Protein 7B9F (pdb70)

Foldseek 3Di:
DWDDDVDDDIAAWDDDLWIKWKKWKDPDDDPPLCVLCDPDQFHWFKWKWKWKCAVPITIMIMTIGRCVVRVVVQVVDPHPVVVVVVSQVVSQVVVDDDPMHMDIDDNVVVVVVVCVVPVVADDWDDPDPPVVVVVPPDDANMKMWMKMWGDDPNRIDITIDMDGD/DDWAWEWEDDPNDIHIDIHDQFDFQLVVLVVVLVVQQVVCVVVVHDHDDADDDFAKFWAFPVGHTDDRGGGCVVVPNHHHGYIYIDTDDDPDDDDDDDPDPVVVVVVVCVVPDDDDDVLVVLVVVLQVVLVVLLVVLVVLVVCVQVDQDLVSLVVLVVVLVVLLVVLVVCCVPVVPDPSNVSSVSSNVSSLSSVLQSQLSPPHDHDDLSSQLSSLVSSLVVLVVCCQAPVDLNLQSLLSNLLSVLRNVVSCCVVVHVDDPLVSLVVLVVVLVVVLVVQLVVLLVVLPPPRDDDDDDVLVVVCVVDPVDDPVVVNSVVRSVVSSVSSSLSSLLNSLVSNQVSLLVNQDPPDPPNVPSVVVLVVVLVVLLVCLVPDDDDSSSVSSNVSSLSNLVSNLCNCVPPDPDVVSVVVSVVCNPVVVVVVVVD/DFDADFAEAEQAAFAFADDDDDDCCVPVVVVVVVVNVVVLVVVVVVLVVRLVSVQVVQCVVAPALLPCLVQDDQFAPADFDCDDSVQPRFKYFFFWFKDFTRYHHHYHPPHDDPNGGDPPSVVVVVVCCVPSRIDGGGTFMDGQQADLEAEEADDDQLLLQSVLSRVSRCLGHRDLFAEAEAEEAQCCVLVPLQVLGPSQFDQPDADPVGGDGRYHDHPVRDPPCVQQPADFADGDLGDGHQYEYEYANPDPCVCVSQPVRHGYRYYYYHYPDDPVPPPDQQRYFYADDPQAWTWGFDAHPRSRHGDDDDIDTRHRGSGHDSVSSSSSSNSNSVDDD/DDWAWEWEQDPNDTDIDIGRQWAFQQVPVPVVLVVQQVVCVVVPHDHDDDDDDFDWFKAAPVGQTDDRRGGCVVVPHHHHGYIYTDGDRDNDDDDPDDDDDDVVCVVVVCVVPDDDDVVVVLLVVLLVVLVVLLVVLVVLLVCCLVPVDPPSQVVLVVQLVVLLVVLVVCVVCPPDDPCNVSSVSSNLSSLSSVLSNQQSVAGDNGSVLNSLSSLVSLLVSLVVCCVPPVDQLQVSLLSNLQSVLVNVLSVCCVPVVDDVLLSLLVSLVVLLVVLVCLLVVLCVVLPPDDDDDDDDDPDDDDPPLADWDFAQDPVPPPPHTDTDDHPCVVVVVSVVSSVSNSLSSLLNSLVSNLVSLLPQADDPPDPSVLSVLLLVLVLLQLLLVLVVDDDDSSSVSSNVSSVSSLLSNLVRQVVRDPDVVSVVVSVVCVVVVVVVVVVCVVPVVPDDDDVVVVVVSVCSNVVSSPPNVVSSCVSVVVVVVVVPD/DDDDDDDDPVVVVVVVVVVQQVVCCVPPVDRDPPDDVVVVVVVVVVVVVVVVVVVVVVVPPDD

Solvent-accessible surface area: 70104 Å² total; per-residue (Å²): 73,89,25,148,41,78,24,116,49,47,0,0,1,80,87,189,173,17,8,60,2,2,0,34,18,104,176,136,64,91,142,63,17,17,74,53,1,81,17,26,24,6,99,3,36,5,2,7,44,24,10,14,3,70,166,83,85,72,10,13,8,19,2,77,4,38,14,48,157,5,24,43,5,0,2,3,5,46,2,1,1,3,1,0,1,2,2,0,6,9,5,2,45,63,20,70,33,151,178,42,71,11,106,7,5,36,26,77,44,4,78,82,26,52,59,61,33,113,79,111,197,76,66,99,138,124,141,36,78,131,29,48,90,158,31,81,143,73,140,24,126,18,6,10,6,19,22,71,7,103,33,112,164,67,33,52,115,56,66,13,106,5,80,33,95,143,130,52,10,55,0,0,2,0,4,34,56,1,1,5,13,3,55,0,26,7,72,9,50,3,6,20,0,8,26,18,0,25,74,10,2,39,62,46,0,155,128,45,71,43,79,53,32,118,38,147,72,72,1,56,27,19,0,0,40,23,69,24,70,64,10,84,25,80,60,3,1,64,110,31,106,7,136,92,24,55,40,0,52,6,51,37,57,102,36,114,19,108,9,17,82,8,41,19,16,20,0,18,6,0,5,54,28,2,52,172,153,40,42,66,62,57,62,81,24,23,36,30,40,10,0,68,41,5,11,62,3,1,73,68,2,2,69,14,3,22,79,7,17,150,92,80,112,42,175,90,5,6,51,69,1,45,73,14,1,80,105,18,34,67,71,0,78,134,28,18,73,188,26,99,120,60,66,39,38,89,6,0,7,27,8,20,40,3,0,12,45,0,55,10,34,4,61,12,11,78,10,120,37,104,60,34,18,53,10,39,32,73,8,97,18,40,22,5,89,18,0,85,90,12,4,145,144,20,3,41,93,10,15,61,3,6,10,41,42,19,49,6,62,18,30,35,46,34,5,91,13,105,92,122,94,157,35,64,59,87,66,26,44,39,77,29,8,103,61,4,42,125,49,4,104,34,0,33,57,56,0,127,167,32,2,44,44,207,7,60,97,57,41,57,44,15,0,89,118,6,61,114,44,48,152,72,111,27,75,50,8,11,126,78,16,3,18,79,15,17,31,15,86,30,6,20,30,5,9,0,62,0,4,4,63,15,1,25,83,0,0,26,29,20,0,37,17,137,47,76,188,93,164,91,18,63,90,51,3,57,143,11,32,37,46,1,77,123,52,12,203,65,27,107,26,85,141,10,8,23,23,1,41,30,10,1,35,85,1,33,14,22,9,10,48,81,31,3,97,68,29,56,37,58,70,60,8,44,57,8,5,24,81,8,8,106,69,11,36,55,48,40,119,114,99,50,118,35,130,98,39,112,42,109,16,16,56,5,25,60,33,101,64,117,152,77,189,165,105,134,106,115,20,18,53,70,0,9,117,7,1,59,97,2,16,109,32,6,92,36,7,27,89,3,5,68,31,3,12,50,22,36,2,115,37,9,21,13,12,41,10,3,16,28,9,97,78,51,30,43,68,15,80,79,77,78,103,42,95,29,134,27,5,8,6,2,6,2,0,10,0,17,14,96,10,26,5,69,45,17,117,3,139,124,57,23,83,73,128,51,35,0,14,2,0,6,29,11,1,29,39,0,29,57,23,10,42,23,7,1,6,0,2,39,21,10,8,3,16,16,14,8,14,5,0,0,31,42,103,76,87,21,3,1,3,1,0,2,1,2,0,0,6,2,0,16,17,1,6,39,103,28,3,26,0,1,0,0,0,74,52,57,114,63,3,80,3,0,65,16,4,40,1,1,14,13,82,142,150,156,44,81,38,12,61,8,94,5,42,26,73,27,9,188,79,28,64,7,107,113,10,55,128,100,73,26,33,64,66,77,140,37,64,82,49,6,25,0,1,0,1,5,26,111,35,103,71,6,80,185,61,8,57,96,94,5,12,56,8,1,0,2,3,5,0,52,34,12,127,70,6,43,68,13,94,49,36,7,6,107,16,73,59,101,18,0,16,0,58,8,13,33,51,28,43,86,67,53,92,56,115,50,133,93,66,70,25,18,0,2,2,13,34,7,55,65,42,35,0,39,21,8,0,3,32,1,13,41,80,154,169,182,112,33,5,22,0,0,0,13,5,27,80,39,57,11,40,12,63,17,57,0,114,18,47,10,66,87,62,24,85,72,8,40,129,81,0,24,63,106,0,149,121,81,67,56,81,60,32,143,54,156,76,173,33,134,52,24,6,0,48,6,11,12,34,19,15,137,52,84,55,2,4,42,118,37,109,6,78,53,8,19,8,1,16,8,63,42,31,79,42,70,72,93,101,54,86,6,22,6,47,0,20,22,59,2,6,10,25,5,32,125,106,52,37,76,70,72,95,74,30,46,61,32,38,13,0,60,33,7,10,65,4,2,68,64,5,1,64,16,5,26,87,7,14,139,96,76,107,36,197,103,3,7,62,72,0,39,92,17,1,90,67,9,30,79,75,0,84,109,25,27,59,100,72,151,13,109,99,40,89,133,5,0,7,53,4,19,49,1,0,8,37,2,47,10,30,5,69,15,7,86,14,101,21,83,42,8,42,34,95,30,17,60,5,88,22,37,28,8,80,19,0,103,89,18,32,197,158,41,26,79,91,7,21,74,6,7,10,48,28,20,47,4,57,18,29,22,60,24,9,97,27,86,65,112,123,140,33,58,57,72,36,17,55,11,55,18,7,28,55,3,6,86,56,7,37,28,0,15,44,58,0,20,138,66,0,21,5,141,17,46,93,40,55,86,97,93,76,135,52,58,88,112,45,86,28,71,20,30,33,60,92,44,157,62,58,56,65,49,53,13,76,9,10,20,1,96,35,112,55,23,88,111,74,0,37,70,0,42,33,12,1,31,2,8,0,60,0,4,3,66,20,4,31,82,8,2,40,30,9,49,55,61,121,73,43,108,101,141,34,11,62,76,8,0,48,51,2,39,10,2,3,67,31,6,18,118,22,10,37,2,67,144,4,10,28,23,1,33,25,8,0,25,75,0,28,13,23,6,9,45,79,26,2,81,87,18,52,42,81,69,34,8,32,60,6,5,43,50,8,19,113,48,14,34,53,36,20,76,50,21,39,81,76,68,118,57,168,76,58,101,133,95,146,110,85,54,38,116,72,2,16,95,10,0,59,47,2,16,22,19,0,30,89,27,30,59,53,2,56,26,45,66,174,250,128,203,66,192,66,165,70,71,188,33,21,73,27,0,93,87,1,7,20,43,1,1,24,17,0,5,12,75,20,128,21,116,15,140,87,40,28,37,73,146,12,56,84,9,10,84,43,1,72,61,42,7,33,100,75,36,119,43,20,100,130,236,78

Nearest PDB structures (foldseek):
  7b9f-assembly1_X  TM=1.002E+00  e=2.664E-59  Mycobacterium xenopi RIVM700367
  7b9s-assembly1_S  TM=1.001E+00  e=2.031E-55  Mycobacterium xenopi RIVM700367
  7npv-assembly1_D4  TM=9.633E-01  e=4.329E-39  Mycobacterium tuberculosis H37Rv
  7b7j-assembly1_A  TM=9.749E-01  e=2.048E-11  Mycobacterium xenopi
  7npt-assembly1_D7  TM=7.820E-01  e=3.251E-10  Mycobacterium tuberculosis H37Rv

B-factor: mean 128.06, std 29.56, range [73.56, 207.78]

Structure (mmCIF, N/CA/C/O backbone):
data_7B9F
#
_entry.id   7B9F
#
_cell.length_a   1.00
_cell.length_b   1.00
_cell.length_c   1.00
_cell.angle_alpha   90.00
_cell.angle_beta   90.00
_cell.angle_gamma   90.00
#
_symmetry.space_group_name_H-M   'P 1'
#
loop_
_entity.id
_entity.type
_entity.pdbx_description
1 polymer EccE5
2 polymer EccD5
3 polymer EccC5
4 polymer EccB5
#
loop_
_atom_site.group_PDB
_atom_site.id
_atom_site.type_symbol
_atom_site.label_atom_id
_atom_site.label_alt_id
_atom_site.label_comp_id
_atom_site.label_asym_id
_atom_site.label_entity_id
_atom_site.label_seq_id
_atom_site.pdbx_PDB_ins_code
_atom_site.Cartn_x
_atom_site.Cartn_y
_atom_site.Cartn_z
_atom_site.occupancy
_atom_site.B_iso_or_equiv
_atom_site.auth_seq_id
_atom_site.auth_comp_id
_atom_site.auth_asym_id
_atom_site.auth_atom_id
_atom_site.pdbx_PDB_model_num
ATOM 1 N N . ASP A 1 95 ? 316.35800 187.49300 302.10500 1.000 132.34694 95 ASP E N 1
ATOM 2 C CA . ASP A 1 95 ? 316.09500 188.90200 302.35100 1.000 132.34694 95 ASP E CA 1
ATOM 3 C C . ASP A 1 95 ? 315.14700 188.88600 303.54500 1.000 132.34694 95 ASP E C 1
ATOM 4 O O . ASP A 1 95 ? 314.36100 187.96100 303.70500 1.000 132.34694 95 ASP E O 1
ATOM 9 N N . HIS A 1 96 ? 315.22200 189.92400 304.37300 1.000 136.65443 96 HIS E N 1
ATOM 10 C CA . HIS A 1 96 ? 314.48800 189.98700 305.62600 1.000 136.65443 96 HIS E CA 1
ATOM 11 C C . HIS A 1 96 ? 313.79100 191.33100 305.75000 1.000 136.65443 96 HIS E C 1
ATOM 12 O O . HIS A 1 96 ? 314.21200 192.32200 305.15000 1.000 136.65443 96 HIS E O 1
ATOM 19 N N . GLN A 1 97 ? 312.72300 191.36300 306.54000 1.000 130.64642 97 GLN E N 1
ATOM 20 C CA . GLN A 1 97 ? 311.98100 192.59400 306.73800 1.000 130.64642 97 GLN E CA 1
ATOM 21 C C . GLN A 1 97 ? 311.43600 192.65300 308.15700 1.000 130.64642 97 GLN E C 1
ATOM 22 O O . GLN A 1 97 ? 311.01400 191.64300 308.72100 1.000 130.64642 97 GLN E O 1
ATOM 28 N N . ARG A 1 98 ? 311.46100 193.85600 308.72800 1.000 134.70900 98 ARG E N 1
ATOM 29 C CA . ARG A 1 98 ? 310.84300 194.13900 310.01200 1.000 134.70900 98 ARG E CA 1
ATOM 30 C C . ARG A 1 98 ? 310.10600 195.46800 309.90200 1.000 134.70900 98 ARG E C 1
ATOM 31 O O . ARG A 1 98 ? 310.38300 196.27700 309.01500 1.000 134.70900 98 ARG E O 1
ATOM 39 N N . ARG A 1 99 ? 309.16100 195.68900 310.80800 1.000 131.79662 99 ARG E N 1
ATOM 40 C CA . ARG A 1 99 ? 308.15200 196.72000 310.60400 1.000 131.79662 99 ARG E CA 1
ATOM 41 C C . ARG A 1 99 ? 307.59400 197.10300 311.97800 1.000 131.79662 99 ARG E C 1
ATOM 42 O O . ARG A 1 99 ? 308.23000 196.84400 313.00500 1.000 131.79662 99 ARG E O 1
ATOM 50 N N . PHE A 1 100 ? 306.41400 197.74000 311.99900 1.000 127.59055 100 PHE E N 1
ATOM 51 C CA . PHE A 1 100 ? 305.60100 197.79400 313.21400 1.000 127.59055 100 PHE E CA 1
ATOM 52 C C . PHE A 1 100 ? 305.22600 196.40900 313.72000 1.000 127.59055 100 PHE E C 1
ATOM 53 O O . PHE A 1 100 ? 304.87500 196.26400 314.89400 1.000 127.59055 100 PHE E O 1
ATOM 61 N N . GLY A 1 101 ? 305.27600 195.39700 312.86200 1.000 131.44160 101 GLY E N 1
ATOM 62 C CA . GLY A 1 101 ? 304.73100 194.09600 313.16200 1.000 131.44160 101 GLY E CA 1
ATOM 63 C C . GLY A 1 101 ? 305.59000 193.28100 314.10600 1.000 131.44160 101 GLY E C 1
ATOM 64 O O . GLY A 1 101 ? 306.54600 193.75400 314.72100 1.000 131.44160 101 GLY E O 1
ATOM 65 N N . HIS A 1 102 ? 305.21800 192.01100 314.20900 1.000 135.93746 102 HIS E N 1
ATOM 66 C CA . HIS A 1 102 ? 305.65000 191.12400 315.27500 1.000 135.93746 102 HIS E CA 1
ATOM 67 C C . HIS A 1 102 ? 306.89000 190.32900 314.87100 1.000 135.93746 102 HIS E C 1
ATOM 68 O O . HIS A 1 102 ? 307.84300 190.23900 315.65000 1.000 135.93746 102 HIS E O 1
ATOM 75 N N . ASP A 1 103 ? 306.91700 189.78000 313.65800 1.000 136.73921 103 ASP E N 1
ATOM 76 C CA . ASP A 1 103 ? 307.91300 188.78900 313.28000 1.000 136.73921 103 ASP E CA 1
ATOM 77 C C . ASP A 1 103 ? 308.59400 189.14600 311.96700 1.000 136.73921 103 ASP E C 1
ATOM 78 O O . ASP A 1 103 ? 308.04700 189.87400 311.13700 1.000 136.73921 103 ASP E O 1
ATOM 83 N N . VAL A 1 104 ? 309.80900 188.62500 311.80100 1.000 131.39551 104 VAL E N 1
ATOM 84 C CA . VAL A 1 104 ? 310.56500 188.82000 310.57100 1.000 131.39551 104 VAL E CA 1
ATOM 85 C C . VAL A 1 104 ? 310.00300 187.92100 309.47700 1.000 131.39551 104 VAL E C 1
ATOM 86 O O . VAL A 1 104 ? 309.60500 186.77700 309.72900 1.000 131.39551 104 VAL E O 1
ATOM 90 N N . VAL A 1 105 ? 309.91300 188.45600 308.26400 1.000 129.04162 105 VAL E N 1
ATOM 91 C CA . VAL A 1 105 ? 309.37900 187.74300 307.11100 1.000 129.04162 105 VAL E CA 1
ATOM 92 C C . VAL A 1 105 ? 310.47700 187.62300 306.06800 1.000 129.04162 105 VAL E C 1
ATOM 93 O O . VAL A 1 105 ? 311.12600 188.61700 305.72700 1.000 129.04162 105 VAL E O 1
ATOM 97 N N . GLY A 1 106 ? 310.68900 186.40900 305.56700 1.000 132.18680 106 GLY E N 1
ATOM 98 C CA . GLY A 1 106 ? 311.65200 186.20500 304.50000 1.000 132.18680 106 GLY E CA 1
ATOM 99 C C . GLY A 1 106 ? 311.02100 186.45700 303.14800 1.000 132.18680 106 GLY E C 1
ATOM 100 O O . GLY A 1 106 ? 309.90800 186.00100 302.87200 1.000 132.18680 106 GLY E O 1
ATOM 101 N N . ILE A 1 107 ? 311.73300 187.18600 302.29800 1.000 130.90264 107 ILE E N 1
ATOM 102 C CA . ILE A 1 107 ? 311.27700 187.51000 300.95600 1.000 130.90264 107 ILE E CA 1
ATOM 103 C C . ILE A 1 107 ? 312.31500 186.98100 299.98000 1.000 130.90264 107 ILE E C 1
ATOM 104 O O . ILE A 1 107 ? 313.51900 187.11700 300.21800 1.000 130.90264 107 ILE E O 1
ATOM 109 N N . ARG A 1 108 ? 311.86400 186.37000 298.89500 1.000 130.90863 108 ARG E N 1
ATOM 110 C CA . ARG A 1 108 ? 312.73600 186.12100 297.76000 1.000 130.90863 108 ARG E CA 1
ATOM 111 C C . ARG A 1 108 ? 312.14700 186.79700 296.53700 1.000 130.90863 108 ARG E C 1
ATOM 112 O O . ARG A 1 108 ? 310.93000 186.81500 296.34700 1.000 130.90863 108 ARG E O 1
ATOM 120 N N . GLU A 1 109 ? 313.01800 187.35400 295.70800 1.000 137.51443 109 GLU E N 1
ATOM 121 C CA . GLU A 1 109 ? 312.56900 188.17800 294.60300 1.000 137.51443 109 GLU E CA 1
ATOM 122 C C . GLU A 1 109 ? 313.26400 187.73400 293.33000 1.000 137.51443 109 GLU E C 1
ATOM 123 O O . GLU A 1 109 ? 314.48700 187.59300 293.29500 1.000 137.51443 109 GLU E O 1
ATOM 129 N N . TYR A 1 110 ? 312.46900 187.50700 292.29400 1.000 139.54743 110 TYR E N 1
ATOM 130 C CA . TYR A 1 110 ? 312.97700 187.26600 290.95300 1.000 139.54743 110 TYR E CA 1
ATOM 131 C C . TYR A 1 110 ? 311.93200 187.79700 289.98800 1.000 139.54743 110 TYR E C 1
ATOM 132 O O . TYR A 1 110 ? 311.03200 187.05200 289.59400 1.000 139.54743 110 TYR E O 1
ATOM 141 N N . GLN A 1 111 ? 312.05500 189.07800 289.61300 1.000 136.21795 111 GLN E N 1
ATOM 142 C CA . GLN A 1 111 ? 311.00600 189.88300 288.95200 1.000 136.21795 111 GLN E CA 1
ATOM 143 C C . GLN A 1 111 ? 309.60500 189.66300 289.55500 1.000 136.21795 111 GLN E C 1
ATOM 144 O O . GLN A 1 111 ? 308.58900 189.72000 288.86100 1.000 136.21795 111 GLN E O 1
ATOM 150 N N . GLY A 1 112 ? 309.54100 189.47200 290.86400 1.000 133.58857 112 GLY E N 1
ATOM 151 C CA . GLY A 1 112 ? 308.32400 189.13400 291.57700 1.000 133.58857 112 GLY E CA 1
ATOM 152 C C . GLY A 1 112 ? 308.66300 188.40400 292.85400 1.000 133.58857 112 GLY E C 1
ATOM 153 O O . GLY A 1 112 ? 309.69900 187.75100 292.97200 1.000 133.58857 112 GLY E O 1
ATOM 154 N N . GLN A 1 113 ? 307.77300 188.51000 293.83600 1.000 130.43171 113 GLN E N 1
ATOM 155 C CA . GLN A 1 113 ? 308.09600 188.08900 295.19400 1.000 130.43171 113 GLN E CA 1
ATOM 156 C C . GLN A 1 113 ? 307.49300 186.73500 295.53500 1.000 130.43171 113 GLN E C 1
ATOM 157 O O . GLN A 1 113 ? 306.39500 186.39500 295.09000 1.000 130.43171 113 GLN E O 1
ATOM 163 N N . LEU A 1 114 ? 308.23100 185.97800 296.34500 1.000 127.53745 114 LEU E N 1
ATOM 164 C CA . LEU A 1 114 ? 307.85400 184.65300 296.81000 1.000 127.53745 114 LEU E CA 1
ATOM 165 C C . LEU A 1 114 ? 308.02600 184.62000 298.31800 1.000 127.53745 114 LEU E C 1
ATOM 166 O O . LEU A 1 114 ? 309.12800 184.86000 298.81600 1.000 127.53745 114 LEU E O 1
ATOM 171 N N . VAL A 1 115 ? 306.95400 184.32200 299.04900 1.000 123.73775 115 VAL E N 1
ATOM 172 C CA . VAL A 1 115 ? 306.99600 184.26100 300.50600 1.000 123.73775 115 VAL E CA 1
ATOM 173 C C . VAL A 1 115 ? 306.23000 183.03100 300.96000 1.000 123.73775 115 VAL E C 1
ATOM 174 O O . VAL A 1 115 ? 305.12500 182.76600 300.48400 1.000 123.73775 115 VAL E O 1
ATOM 178 N N . ALA A 1 116 ? 306.79500 182.30000 301.91900 1.000 122.58222 116 ALA E N 1
ATOM 179 C CA . ALA A 1 116 ? 306.18500 181.08200 302.42300 1.000 122.58222 116 ALA E CA 1
ATOM 180 C C . ALA A 1 116 ? 305.76200 181.25300 303.87300 1.000 122.58222 116 ALA E C 1
ATOM 181 O O . ALA A 1 116 ? 306.40100 181.97200 304.64500 1.000 122.58222 116 ALA E O 1
ATOM 183 N N . VAL A 1 117 ? 304.65900 180.59600 304.22600 1.000 124.47607 117 VAL E N 1
ATOM 184 C CA . VAL A 1 117 ? 304.14900 180.53100 305.59200 1.000 124.47607 117 VAL E CA 1
ATOM 185 C C . VAL A 1 117 ? 304.03100 179.06600 305.97200 1.000 124.47607 117 VAL E C 1
ATOM 186 O O . VAL A 1 117 ? 303.31400 178.30800 305.31000 1.000 124.47607 117 VAL E O 1
ATOM 190 N N . VAL A 1 118 ? 304.69900 178.67500 307.03400 1.000 126.01723 118 VAL E N 1
ATOM 191 C CA . VAL A 1 118 ? 304.63800 177.29500 307.49300 1.000 126.01723 118 VAL E CA 1
ATOM 192 C C . VAL A 1 118 ? 303.46200 177.15700 308.44700 1.000 126.01723 118 VAL E C 1
ATOM 193 O O . VAL A 1 118 ? 303.08200 178.10800 309.13600 1.000 126.01723 118 VAL E O 1
ATOM 197 N N . THR A 1 119 ? 302.84100 175.98300 308.46000 1.000 127.83263 119 THR E N 1
ATOM 198 C CA . THR A 1 119 ? 301.77400 175.72100 309.41000 1.000 127.83263 119 THR E CA 1
ATOM 199 C C . THR A 1 119 ? 301.82500 174.26100 309.82700 1.000 127.83263 119 THR E C 1
ATOM 200 O O . THR A 1 119 ? 302.31500 173.40900 309.08200 1.000 127.83263 119 THR E O 1
ATOM 204 N N . VAL A 1 120 ? 301.35800 173.98800 311.03700 1.000 132.43476 120 VAL E N 1
ATOM 205 C CA . VAL A 1 120 ? 301.38700 172.63800 311.57600 1.000 132.43476 120 VAL E CA 1
ATOM 206 C C . VAL A 1 120 ? 300.02800 171.97000 311.39800 1.000 132.43476 120 VAL E C 1
ATOM 207 O O . VAL A 1 120 ? 299.12800 172.12900 312.22100 1.000 132.43476 120 VAL E O 1
ATOM 211 N N . TRP A 1 140 ? 293.13800 166.67800 311.72800 1.000 138.71411 140 TRP E N 1
ATOM 212 C CA . TRP A 1 140 ? 294.12600 167.61500 311.21200 1.000 138.71411 140 TRP E CA 1
ATOM 213 C C . TRP A 1 140 ? 293.49300 168.61100 310.24900 1.000 138.71411 140 TRP E C 1
ATOM 214 O O . TRP A 1 140 ? 293.96900 169.73800 310.12900 1.000 138.71411 140 TRP E O 1
ATOM 225 N N . LEU A 1 141 ? 292.40800 168.18000 309.58600 1.000 138.14046 141 LEU E N 1
ATOM 226 C CA . LEU A 1 141 ? 291.82900 168.80800 308.40000 1.000 138.14046 141 LEU E CA 1
ATOM 227 C C . LEU A 1 141 ? 291.54000 170.29000 308.59000 1.000 138.14046 141 LEU E C 1
ATOM 228 O O . LEU A 1 141 ? 290.62500 170.65700 309.33500 1.000 138.14046 141 LEU E O 1
ATOM 233 N N . PRO A 1 142 ? 292.29800 171.16400 307.93600 1.000 139.04895 142 PRO E N 1
ATOM 234 C CA . PRO A 1 142 ? 292.08300 172.60200 308.06800 1.000 139.04895 142 PRO E CA 1
ATOM 235 C C . PRO A 1 142 ? 291.04900 173.10600 307.07000 1.000 139.04895 142 PRO E C 1
ATOM 236 O O . PRO A 1 142 ? 290.64300 172.40500 306.14200 1.000 139.04895 142 PRO E O 1
ATOM 240 N N . VAL A 1 143 ? 290.63100 174.35200 307.28600 1.000 134.28215 143 VAL E N 1
ATOM 241 C CA . VAL A 1 143 ? 289.64700 174.97000 306.41300 1.000 134.28215 143 VAL E CA 1
ATOM 242 C C . VAL A 1 143 ? 290.26800 175.20800 305.04400 1.000 134.28215 143 VAL E C 1
ATOM 243 O O . VAL A 1 143 ? 291.46800 175.48300 304.91800 1.000 134.28215 143 VAL E O 1
ATOM 247 N N . GLU A 1 144 ? 289.46500 175.02600 304.00400 1.000 129.23620 144 GLU E N 1
ATOM 248 C CA . GLU A 1 144 ? 289.90700 175.23300 302.63500 1.000 129.23620 144 GLU E CA 1
ATOM 249 C C . GLU A 1 144 ? 289.82400 176.69400 302.21800 1.000 129.23620 144 GLU E C 1
ATOM 250 O O . GLU A 1 144 ? 290.24300 177.02800 301.10700 1.000 129.23620 144 GLU E O 1
ATOM 256 N N . ALA A 1 145 ? 289.29400 177.56000 303.08400 1.000 125.98969 145 ALA E N 1
ATOM 257 C CA . ALA A 1 145 ? 288.93500 178.93000 302.74400 1.000 125.98969 145 ALA E CA 1
ATOM 258 C C . ALA A 1 145 ? 289.99000 179.94400 303.16800 1.000 125.98969 145 ALA E C 1
ATOM 259 O O . ALA A 1 145 ? 289.64700 181.04100 303.62000 1.000 125.98969 145 ALA E O 1
ATOM 261 N N . VAL A 1 146 ? 291.27300 179.59300 303.05600 1.000 124.93095 146 VAL E N 1
ATOM 262 C CA . VAL A 1 146 ? 292.32500 180.60000 303.14200 1.000 124.93095 146 VAL E CA 1
ATOM 263 C C . VAL A 1 146 ? 292.34200 181.49300 301.91300 1.000 124.93095 146 VAL E C 1
ATOM 264 O O . VAL A 1 146 ? 293.03800 182.51000 301.90100 1.000 124.93095 146 VAL E O 1
ATOM 268 N N . ALA A 1 147 ? 291.59700 181.13500 300.86700 1.000 128.00270 147 ALA E N 1
ATOM 269 C CA . ALA A 1 147 ? 291.47400 181.96700 299.68100 1.000 128.00270 147 ALA E CA 1
ATOM 270 C C . ALA A 1 147 ? 290.72900 183.26600 299.94500 1.000 128.00270 147 ALA E C 1
ATOM 271 O O . ALA A 1 147 ? 290.71900 184.13800 299.07300 1.000 128.00270 147 ALA E O 1
ATOM 273 N N . ALA A 1 148 ? 290.08100 183.40500 301.10000 1.000 126.21189 148 ALA E N 1
ATOM 274 C CA . ALA A 1 148 ? 289.48300 184.68500 301.45100 1.000 126.21189 148 ALA E CA 1
ATOM 275 C C . ALA A 1 148 ? 290.54200 185.75200 301.66700 1.000 126.21189 148 ALA E C 1
ATOM 276 O O . ALA A 1 148 ? 290.28400 186.93700 301.43700 1.000 126.21189 148 ALA E O 1
ATOM 278 N N . ARG A 1 149 ? 291.73600 185.35900 302.09400 1.000 127.23554 149 ARG E N 1
ATOM 279 C CA . ARG A 1 149 ? 292.81700 186.30400 302.31600 1.000 127.23554 149 ARG E CA 1
ATOM 280 C C . ARG A 1 149 ? 293.66100 186.51200 301.07300 1.000 127.23554 149 ARG E C 1
ATOM 281 O O . ARG A 1 149 ? 294.69300 187.18300 301.14400 1.000 127.23554 149 ARG E O 1
ATOM 289 N N . LEU A 1 150 ? 293.25700 185.93200 299.94500 1.000 127.25851 150 LEU E N 1
ATOM 290 C CA . LEU A 1 150 ? 293.89800 186.25100 298.67700 1.000 127.25851 150 LEU E CA 1
ATOM 291 C C . LEU A 1 150 ? 293.64600 187.70000 298.29100 1.000 127.25851 150 LEU E C 1
ATOM 292 O O . LEU A 1 150 ? 294.56100 188.39900 297.84700 1.000 127.25851 150 LEU E O 1
ATOM 297 N N . ARG A 1 151 ? 292.41500 188.16400 298.44600 1.000 129.50257 151 ARG E N 1
ATOM 298 C CA . ARG A 1 151 ? 292.05200 189.55200 298.18400 1.000 129.50257 151 ARG E CA 1
ATOM 299 C C . ARG A 1 151 ? 291.93600 190.25800 299.52400 1.000 129.50257 151 ARG E C 1
ATOM 300 O O . ARG A 1 151 ? 290.88600 190.21800 300.16800 1.000 129.50257 151 ARG E O 1
ATOM 308 N N . GLN A 1 152 ? 293.01000 190.90900 299.94600 1.000 125.60336 152 GLN E N 1
ATOM 309 C CA . GLN A 1 152 ? 292.96600 191.71800 301.15300 1.000 125.60336 152 GLN E CA 1
ATOM 310 C C . GLN A 1 152 ? 292.41300 193.09300 300.79200 1.000 125.60336 152 GLN E C 1
ATOM 311 O O . GLN A 1 152 ? 291.80200 193.27600 299.73600 1.000 125.60336 152 GLN E O 1
ATOM 317 N N . PHE A 1 153 ? 292.59300 194.06900 301.68600 1.000 122.73820 153 PHE E N 1
ATOM 318 C CA . PHE A 1 153 ? 291.88000 195.33700 301.55900 1.000 122.73820 153 PHE E CA 1
ATOM 319 C C . PHE A 1 153 ? 292.27100 196.08700 300.29500 1.000 122.73820 153 PHE E C 1
ATOM 320 O O . PHE A 1 153 ? 291.40800 196.62100 299.59100 1.000 122.73820 153 PHE E O 1
ATOM 328 N N . ASP A 1 154 ? 293.55900 196.13300 299.98500 1.000 128.26267 154 ASP E N 1
ATOM 329 C CA . ASP A 1 154 ? 293.98500 196.82700 298.78000 1.000 128.26267 154 ASP E CA 1
ATOM 330 C C . ASP A 1 154 ? 295.04500 196.06700 297.99100 1.000 128.26267 154 ASP E C 1
ATOM 331 O O . ASP A 1 154 ? 295.30700 196.39200 296.83000 1.000 128.26267 154 ASP E O 1
ATOM 336 N N . VAL A 1 155 ? 295.66100 195.06300 298.59900 1.000 125.27864 155 VAL E N 1
ATOM 337 C CA . VAL A 1 155 ? 296.65400 194.26700 297.89300 1.000 125.27864 155 VAL E CA 1
ATOM 338 C C . VAL A 1 155 ? 295.96800 193.10100 297.19700 1.000 125.27864 155 VAL E C 1
ATOM 339 O O . VAL A 1 155 ? 294.93300 192.59800 297.64200 1.000 125.27864 155 VAL E O 1
ATOM 343 N N . ARG A 1 156 ? 296.54300 192.67800 296.07700 1.000 127.09148 156 ARG E N 1
ATOM 344 C CA . ARG A 1 156 ? 295.95800 191.65600 295.21400 1.000 127.09148 156 ARG E CA 1
ATOM 345 C C . ARG A 1 156 ? 297.03500 190.61100 294.95400 1.000 127.09148 156 ARG E C 1
ATOM 346 O O . ARG A 1 156 ? 297.89200 190.80100 294.08900 1.000 127.09148 156 ARG E O 1
ATOM 354 N N . LEU A 1 157 ? 296.99700 189.51500 295.69700 1.000 125.68936 157 LEU E N 1
ATOM 355 C CA . LEU A 1 157 ? 297.98900 188.46500 295.52000 1.000 125.68936 157 LEU E CA 1
ATOM 356 C C . LEU A 1 157 ? 297.70000 187.67600 294.25100 1.000 125.68936 157 LEU E C 1
ATOM 357 O O . LEU A 1 157 ? 296.54300 187.44100 293.89900 1.000 125.68936 157 LEU E O 1
ATOM 362 N N . ASP A 1 158 ? 298.76000 187.28300 293.54500 1.000 127.85488 158 ASP E N 1
ATOM 363 C CA . ASP A 1 158 ? 298.56600 186.57100 292.28700 1.000 127.85488 158 ASP E CA 1
ATOM 364 C C . ASP A 1 158 ? 298.15100 185.12600 292.49900 1.000 127.85488 158 ASP E C 1
ATOM 365 O O . ASP A 1 158 ? 297.33000 184.60400 291.74000 1.000 127.85488 158 ASP E O 1
ATOM 370 N N . ALA A 1 159 ? 298.72100 184.45200 293.49000 1.000 123.53875 159 ALA E N 1
ATOM 371 C CA . ALA A 1 159 ? 298.42100 183.04200 293.66800 1.000 123.53875 159 ALA E CA 1
ATOM 372 C C . ALA A 1 159 ? 298.67600 182.64700 295.10900 1.000 123.53875 159 ALA E C 1
ATOM 373 O O . ALA A 1 159 ? 299.52000 183.22600 295.79300 1.000 123.53875 159 ALA E O 1
ATOM 375 N N . ILE A 1 160 ? 297.93000 181.64600 295.55800 1.000 124.67608 160 ILE E N 1
ATOM 376 C CA . ILE A 1 160 ? 298.13500 181.02500 296.85700 1.000 124.67608 160 ILE E CA 1
ATOM 377 C C . ILE A 1 160 ? 298.34500 179.54700 296.58600 1.000 124.67608 160 ILE E C 1
ATOM 378 O O . ILE A 1 160 ? 297.46200 178.89300 296.02100 1.000 124.67608 160 ILE E O 1
ATOM 383 N N . ASP A 1 161 ? 299.49100 179.01200 296.96900 1.000 124.88820 161 ASP E N 1
ATOM 384 C CA . ASP A 1 161 ? 299.74300 177.59400 296.76700 1.000 124.88820 161 ASP E CA 1
ATOM 385 C C . ASP A 1 161 ? 299.82000 176.89500 298.11300 1.000 124.88820 161 ASP E C 1
ATOM 386 O O . ASP A 1 161 ? 300.69500 177.20300 298.92500 1.000 124.88820 161 ASP E O 1
ATOM 391 N N . ILE A 1 162 ? 298.90600 175.96100 298.34600 1.000 121.39486 162 ILE E N 1
ATOM 392 C CA . ILE A 1 162 ? 299.04700 175.04900 299.47000 1.000 121.39486 162 ILE E CA 1
ATOM 393 C C . ILE A 1 162 ? 300.05400 173.98700 299.06600 1.000 121.39486 162 ILE E C 1
ATOM 394 O O . ILE A 1 162 ? 299.87000 173.30600 298.05600 1.000 121.39486 162 ILE E O 1
ATOM 399 N N . VAL A 1 163 ? 301.13000 173.84900 299.82900 1.000 123.07883 163 VAL E N 1
ATOM 400 C CA . VAL A 1 163 ? 302.15700 172.85500 299.54100 1.000 123.07883 163 VAL E CA 1
ATOM 401 C C . VAL A 1 163 ? 302.29400 171.94200 300.74400 1.000 123.07883 163 VAL E C 1
ATOM 402 O O . VAL A 1 163 ? 302.49500 172.41600 301.86700 1.000 123.07883 163 VAL E O 1
ATOM 406 N N . SER A 1 164 ? 302.18600 170.64000 300.51100 1.000 127.11881 164 SER E N 1
ATOM 407 C CA . SER A 1 164 ? 302.37800 169.64500 301.55500 1.000 127.11881 164 SER E CA 1
ATOM 408 C C . SER A 1 164 ? 303.21200 168.51000 300.99200 1.000 127.11881 164 SER E C 1
ATOM 409 O O . SER A 1 164 ? 303.00000 168.09400 299.85100 1.000 127.11881 164 SER E O 1
ATOM 412 N N . VAL A 1 165 ? 304.14900 168.00500 301.78700 1.000 130.88325 165 VAL E N 1
ATOM 413 C CA . VAL A 1 165 ? 305.10300 167.01300 301.31800 1.000 130.88325 165 VAL E CA 1
ATOM 414 C C . VAL A 1 165 ? 305.10400 165.85000 302.30100 1.000 130.88325 165 VAL E C 1
ATOM 415 O O . VAL A 1 165 ? 304.76200 166.01200 303.47500 1.000 130.88325 165 VAL E O 1
ATOM 419 N N . GLY A 1 166 ? 305.45400 164.65800 301.81000 1.000 137.33764 166 GLY E N 1
ATOM 420 C CA . GLY A 1 166 ? 305.43500 163.46400 302.63300 1.000 137.33764 166 GLY E CA 1
ATOM 421 C C . GLY A 1 166 ? 306.61400 162.56000 302.34000 1.000 137.33764 166 GLY E C 1
ATOM 422 O O . GLY A 1 166 ? 307.37000 162.77400 301.39300 1.000 137.33764 166 GLY E O 1
ATOM 423 N N . THR A 1 167 ? 306.77100 161.54600 303.18500 1.000 141.02827 167 THR E N 1
ATOM 424 C CA . THR A 1 167 ? 307.92100 160.64700 303.12100 1.000 141.02827 167 THR E CA 1
ATOM 425 C C . THR A 1 167 ? 307.58100 159.29100 303.74600 1.000 141.02827 167 THR E C 1
ATOM 426 O O . THR A 1 167 ? 307.98100 158.23100 303.25800 1.000 141.02827 167 THR E O 1
ATOM 430 N N . ASP A 1 194 ? 309.76600 159.01200 308.60300 1.000 140.53612 194 ASP E N 1
ATOM 431 C CA . ASP A 1 194 ? 308.52900 159.67200 308.20500 1.000 140.53612 194 ASP E CA 1
ATOM 432 C C . ASP A 1 194 ? 308.42200 161.09400 308.72600 1.000 140.53612 194 ASP E C 1
ATOM 433 O O . ASP A 1 194 ? 308.57200 161.34500 309.91600 1.000 140.53612 194 ASP E O 1
ATOM 438 N N . GLU A 1 195 ? 308.16200 162.02500 307.81400 1.000 138.95900 195 GLU E N 1
ATOM 439 C CA . GLU A 1 195 ? 307.96600 163.41700 308.18200 1.000 138.95900 195 GLU E CA 1
ATOM 440 C C . GLU A 1 195 ? 306.83300 163.96000 307.32900 1.000 138.95900 195 GLU E C 1
ATOM 441 O O . GLU A 1 195 ? 306.48200 163.38500 306.29800 1.000 138.95900 195 GLU E O 1
ATOM 447 N N . HIS A 1 196 ? 306.25800 165.07100 307.77400 1.000 134.23336 196 HIS E N 1
ATOM 448 C CA . HIS A 1 196 ? 305.21100 165.71600 307.00200 1.000 134.23336 196 HIS E CA 1
ATOM 449 C C . HIS A 1 196 ? 305.22400 167.20000 307.30900 1.000 134.23336 196 HIS E C 1
ATOM 450 O O . HIS A 1 196 ? 305.15000 167.60000 308.47200 1.000 134.23336 196 HIS E O 1
ATOM 457 N N . HIS A 1 197 ? 305.28400 168.00600 306.25900 1.000 132.06130 197 HIS E N 1
ATOM 458 C CA . HIS A 1 197 ? 305.38600 169.44900 306.37800 1.000 132.06130 197 HIS E CA 1
ATOM 459 C C . HIS A 1 197 ? 304.37000 170.10900 305.46400 1.000 132.06130 197 HIS E C 1
ATOM 460 O O . HIS A 1 197 ? 304.04800 169.59200 304.39300 1.000 132.06130 197 HIS E O 1
ATOM 467 N N . THR A 1 198 ? 303.88000 171.26800 305.88500 1.000 126.92464 198 THR E N 1
ATOM 468 C CA . THR A 1 198 ? 302.87000 171.98100 305.12600 1.000 126.92464 198 THR E CA 1
ATOM 469 C C . THR A 1 198 ? 303.24100 173.45100 305.07500 1.000 126.92464 198 THR E C 1
ATOM 470 O O . THR A 1 198 ? 303.56000 174.04800 306.10500 1.000 126.92464 198 THR E O 1
ATOM 474 N N . TRP A 1 199 ? 303.20500 174.03300 303.88000 1.000 126.09700 199 TRP E N 1
ATOM 475 C CA . TRP A 1 199 ? 303.47600 175.45000 303.72100 1.000 126.09700 199 TRP E CA 1
ATOM 476 C C . TRP A 1 199 ? 302.45100 176.10100 302.80800 1.000 126.09700 199 TRP E C 1
ATOM 477 O O . TRP A 1 199 ? 301.93700 175.48300 301.87400 1.000 126.09700 199 TRP E O 1
ATOM 488 N N . LEU A 1 200 ? 302.16400 177.36100 303.10200 1.000 123.73826 200 LEU E N 1
ATOM 489 C CA . LEU A 1 200 ? 301.45200 178.26000 302.20900 1.000 123.73826 200 LEU E CA 1
ATOM 490 C C . LEU A 1 200 ? 302.46400 179.22800 301.62100 1.000 123.73826 200 LEU E C 1
ATOM 491 O O . LEU A 1 200 ? 303.14100 179.93600 302.37000 1.000 123.73826 200 LEU E O 1
ATOM 496 N N . VAL A 1 201 ? 302.56600 179.28000 300.29800 1.000 122.69328 201 VAL E N 1
ATOM 497 C CA . VAL A 1 201 ? 303.51200 180.17600 299.64500 1.000 122.69328 201 VAL E CA 1
ATOM 498 C C . VAL A 1 201 ? 302.73400 181.25100 298.90200 1.000 122.69328 201 VAL E C 1
ATOM 499 O O . VAL A 1 201 ? 301.66400 180.98700 298.34300 1.000 122.69328 201 VAL E O 1
ATOM 503 N N . LEU A 1 202 ? 303.24000 182.47500 298.95900 1.000 124.73711 202 LEU E N 1
ATOM 504 C CA . LEU A 1 202 ? 302.51300 183.66400 298.54600 1.000 124.73711 202 LEU E CA 1
ATOM 505 C C . LEU A 1 202 ? 303.19000 184.24700 297.31600 1.000 124.73711 202 LEU E C 1
ATOM 506 O O . LEU A 1 202 ? 304.41500 184.37700 297.29400 1.000 124.73711 202 LEU E O 1
ATOM 511 N N . ARG A 1 203 ? 302.41600 184.60600 296.30200 1.000 125.48929 203 ARG E N 1
ATOM 512 C CA . ARG A 1 203 ? 302.96300 185.30400 295.14700 1.000 125.48929 203 ARG E CA 1
ATOM 513 C C . ARG A 1 203 ? 302.30600 186.66200 294.96200 1.000 125.48929 203 ARG E C 1
ATOM 514 O O . ARG A 1 203 ? 301.08300 186.78600 295.05100 1.000 125.48929 203 ARG E O 1
ATOM 522 N N . MET A 1 204 ? 303.12300 187.68300 294.70100 1.000 132.85861 204 MET E N 1
ATOM 523 C CA . MET A 1 204 ? 302.61100 189.02200 294.44600 1.000 132.85861 204 MET E CA 1
ATOM 524 C C . MET A 1 204 ? 303.44200 189.69400 293.36600 1.000 132.85861 204 MET E C 1
ATOM 525 O O . MET A 1 204 ? 304.67000 189.58500 293.36400 1.000 132.85861 204 MET E O 1
ATOM 530 N N . ASP A 1 205 ? 302.77200 190.40400 292.46000 1.000 131.80235 205 ASP E N 1
ATOM 531 C CA . ASP A 1 205 ? 303.43700 191.24600 291.47700 1.000 131.80235 205 ASP E CA 1
ATOM 532 C C . ASP A 1 205 ? 303.20200 192.68500 291.90000 1.000 131.80235 205 ASP E C 1
ATOM 533 O O . ASP A 1 205 ? 302.03900 193.09200 292.02700 1.000 131.80235 205 ASP E O 1
ATOM 538 N N . PRO A 1 206 ? 304.24900 193.47200 292.15300 1.000 126.91639 206 PRO E N 1
ATOM 539 C CA . PRO A 1 206 ? 304.03700 194.87900 292.51600 1.000 126.91639 206 PRO E CA 1
ATOM 540 C C . PRO A 1 206 ? 303.35300 195.68500 291.43700 1.000 126.91639 206 PRO E C 1
ATOM 541 O O . PRO A 1 206 ? 302.65400 196.65300 291.75300 1.000 126.91639 206 PRO E O 1
ATOM 545 N N . GLN A 1 207 ? 303.53500 195.31900 290.16900 1.000 128.82413 207 GLN E N 1
ATOM 546 C CA . GLN A 1 207 ? 302.95800 196.10000 289.08500 1.000 128.82413 207 GLN E CA 1
ATOM 547 C C . GLN A 1 207 ? 301.44300 196.00200 289.03900 1.000 128.82413 207 GLN E C 1
ATOM 548 O O . GLN A 1 207 ? 300.79800 196.86600 288.44000 1.000 128.82413 207 GLN E O 1
ATOM 554 N N . ARG A 1 208 ? 300.86300 194.97200 289.64400 1.000 128.92450 208 ARG E N 1
ATOM 555 C CA . ARG A 1 208 ? 299.42200 194.93500 289.83000 1.000 128.92450 208 ARG E CA 1
ATOM 556 C C . ARG A 1 208 ? 298.97900 195.68000 291.07700 1.000 128.92450 208 ARG E C 1
ATOM 557 O O . ARG A 1 208 ? 297.77300 195.80600 291.30600 1.000 128.92450 208 ARG E O 1
ATOM 565 N N . ASN A 1 209 ? 299.91400 196.16800 291.88800 1.000 127.40708 209 ASN E N 1
ATOM 566 C CA . ASN A 1 209 ? 299.58200 196.74800 293.18100 1.000 127.40708 209 ASN E CA 1
ATOM 567 C C . ASN A 1 209 ? 300.22400 198.10900 293.39600 1.000 127.40708 209 ASN E C 1
ATOM 568 O O . ASN A 1 209 ? 300.57700 198.44000 294.53000 1.000 127.40708 209 ASN E O 1
ATOM 573 N N . VAL A 1 210 ? 300.39600 198.89300 292.33100 1.000 123.92662 210 VAL E N 1
ATOM 574 C CA . VAL A 1 210 ? 301.11300 200.16100 292.43300 1.000 123.92662 210 VAL E CA 1
ATOM 575 C C . VAL A 1 210 ? 300.39700 201.12800 293.37300 1.000 123.92662 210 VAL E C 1
ATOM 576 O O . VAL A 1 210 ? 301.04000 201.84700 294.14700 1.000 123.92662 210 VAL E O 1
ATOM 580 N N . ALA A 1 211 ? 299.06200 201.13500 293.35300 1.000 121.53202 211 ALA E N 1
ATOM 581 C CA . ALA A 1 211 ? 298.31300 202.01100 294.24700 1.000 121.53202 211 ALA E CA 1
ATOM 582 C C . ALA A 1 211 ? 298.51000 201.61600 295.70100 1.000 121.53202 211 ALA E C 1
ATOM 583 O O . ALA A 1 211 ? 298.61700 202.47900 296.57800 1.000 121.53202 211 ALA E O 1
ATOM 585 N N . ALA A 1 212 ? 298.56200 200.31600 295.97700 1.000 121.29815 212 ALA E N 1
ATOM 586 C CA . ALA A 1 212 ? 298.72500 199.85700 297.34900 1.000 121.29815 212 ALA E CA 1
ATOM 587 C C . ALA A 1 212 ? 300.15800 200.01800 297.83000 1.000 121.29815 212 ALA E C 1
ATOM 588 O O . ALA A 1 212 ? 300.39100 200.28200 299.01300 1.000 121.29815 212 ALA E O 1
ATOM 590 N N . VAL A 1 213 ? 301.12900 199.83100 296.93800 1.000 122.58548 213 VAL E N 1
ATOM 591 C CA . VAL A 1 213 ? 302.52600 199.96900 297.32900 1.000 122.58548 213 VAL E CA 1
ATOM 592 C C . VAL A 1 213 ? 302.87600 201.43200 297.55400 1.000 122.58548 213 VAL E C 1
ATOM 593 O O . VAL A 1 213 ? 303.57500 201.77300 298.51400 1.000 122.58548 213 VAL E O 1
ATOM 597 N N . ALA A 1 214 ? 302.36900 202.32100 296.69400 1.000 121.28971 214 ALA E N 1
ATOM 598 C CA . ALA A 1 214 ? 302.72700 203.73400 296.75200 1.000 121.28971 214 ALA E CA 1
ATOM 599 C C . ALA A 1 214 ? 302.31400 204.40100 298.05300 1.000 121.28971 214 ALA E C 1
ATOM 600 O O . ALA A 1 214 ? 302.89800 205.42200 298.42300 1.000 121.28971 214 ALA E O 1
ATOM 602 N N . ALA A 1 215 ? 301.33800 203.85100 298.75800 1.000 120.55084 215 ALA E N 1
ATOM 603 C CA . ALA A 1 215 ? 300.95300 204.38800 300.04900 1.000 120.55084 215 ALA E CA 1
ATOM 604 C C . ALA A 1 215 ? 301.79500 203.84200 301.18700 1.000 120.55084 215 ALA E C 1
ATOM 605 O O . ALA A 1 215 ? 301.71800 204.36800 302.30000 1.000 120.55084 215 ALA E O 1
ATOM 607 N N . ARG A 1 216 ? 302.58800 202.81000 300.94100 1.000 123.36215 216 ARG E N 1
ATOM 608 C CA . ARG A 1 216 ? 303.33400 202.14000 301.99100 1.000 123.36215 216 ARG E CA 1
ATOM 609 C C . ARG A 1 216 ? 304.80200 202.53200 301.94100 1.000 123.36215 216 ARG E C 1
ATOM 610 O O . ARG A 1 216 ? 305.28000 203.13300 300.98000 1.000 123.36215 216 ARG E O 1
ATOM 618 N N . ASP A 1 217 ? 305.51800 202.19000 303.01100 1.000 127.98965 217 ASP E N 1
ATOM 619 C CA . ASP A 1 217 ? 306.87700 202.69400 303.16700 1.000 127.98965 217 ASP E CA 1
ATOM 620 C C . ASP A 1 217 ? 307.86500 202.00600 302.23200 1.000 127.98965 217 ASP E C 1
ATOM 621 O O . ASP A 1 217 ? 308.88300 202.60400 301.87100 1.000 127.98965 217 ASP E O 1
ATOM 626 N N . SER A 1 218 ? 307.59000 200.76800 301.83200 1.000 126.61454 218 SER E N 1
ATOM 627 C CA . SER A 1 218 ? 308.46000 200.04000 300.91900 1.000 126.61454 218 SER E CA 1
ATOM 628 C C . SER A 1 218 ? 307.67600 198.88300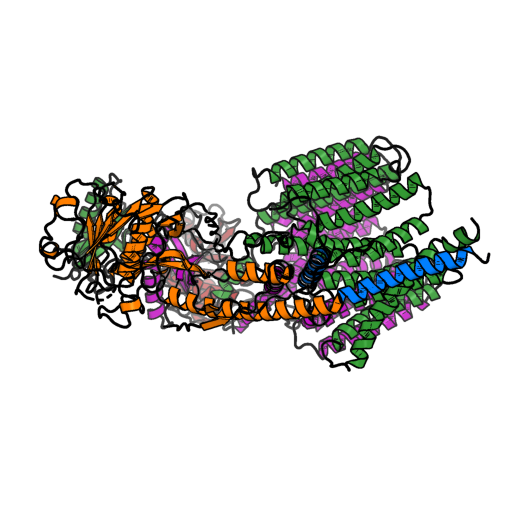 300.32600 1.000 126.61454 218 SER E C 1
ATOM 629 O O . SER A 1 218 ? 306.65900 198.46000 300.87800 1.000 126.61454 218 SER E O 1
ATOM 632 N N . VAL A 1 219 ? 308.15900 198.37700 299.19100 1.000 124.44755 219 VAL E N 1
ATOM 633 C CA . VAL A 1 219 ? 307.46600 197.27500 298.53300 1.000 124.44755 219 VAL E CA 1
ATOM 634 C C . VAL A 1 219 ? 307.61000 195.99400 299.34400 1.000 124.44755 219 VAL E C 1
ATOM 635 O O . VAL A 1 219 ? 306.72700 195.13000 299.32400 1.000 124.44755 219 VAL E O 1
ATOM 639 N N . ALA A 1 220 ? 308.72000 195.84500 300.06700 1.000 125.22495 220 ALA E N 1
ATOM 640 C CA . ALA A 1 220 ? 308.89000 194.68200 300.92700 1.000 125.22495 220 ALA E CA 1
ATOM 641 C C . ALA A 1 220 ? 307.91300 194.70900 302.09200 1.000 125.22495 220 ALA E C 1
ATOM 642 O O . ALA A 1 220 ? 307.38700 193.66600 302.49200 1.000 125.22495 220 ALA E O 1
ATOM 644 N N . ALA A 1 221 ? 307.66400 195.89200 302.65500 1.000 125.82763 221 ALA E N 1
ATOM 645 C CA . ALA A 1 221 ? 306.75600 196.00400 303.79100 1.000 125.82763 221 ALA E CA 1
ATOM 646 C C . ALA A 1 221 ? 305.31100 195.72200 303.41600 1.000 125.82763 221 ALA E C 1
ATOM 647 O O . ALA A 1 221 ? 304.49300 195.47700 304.30600 1.000 125.82763 221 ALA E O 1
ATOM 649 N N . THR A 1 222 ? 304.97300 195.77300 302.13000 1.000 125.04794 222 THR E N 1
ATOM 650 C CA . THR A 1 222 ? 303.63300 195.40200 301.69800 1.000 125.04794 222 THR E CA 1
ATOM 651 C C . THR A 1 222 ? 303.38400 193.91300 301.89900 1.000 125.04794 222 THR E C 1
ATOM 652 O O . THR A 1 222 ? 302.48200 193.50700 302.64700 1.000 125.04794 222 THR E O 1
ATOM 656 N N . LEU A 1 223 ? 304.18400 193.07900 301.23600 1.000 127.11332 223 LEU E N 1
ATOM 657 C CA . LEU A 1 223 ? 303.94300 191.64500 301.29500 1.000 127.11332 223 LEU E CA 1
ATOM 658 C C . LEU A 1 223 ? 304.30400 191.07900 302.65700 1.000 127.11332 223 LEU E C 1
ATOM 659 O O . LEU A 1 223 ? 303.74300 190.06100 303.06500 1.000 127.11332 223 LEU E O 1
ATOM 664 N N . ALA A 1 224 ? 305.20000 191.74000 303.38700 1.000 126.88873 224 ALA E N 1
ATOM 665 C CA . ALA A 1 224 ? 305.41700 191.37700 304.78200 1.000 126.88873 224 ALA E CA 1
ATOM 666 C C . ALA A 1 224 ? 304.14100 191.55800 305.59100 1.000 126.88873 224 ALA E C 1
ATOM 667 O O . ALA A 1 224 ? 303.77800 190.70000 306.40400 1.000 126.88873 224 ALA E O 1
ATOM 669 N N . ALA A 1 225 ? 303.43900 192.67000 305.36800 1.000 126.57892 225 ALA E N 1
ATOM 670 C CA . ALA A 1 225 ? 302.17900 192.90700 306.06100 1.000 126.57892 225 ALA E CA 1
ATOM 671 C C . ALA A 1 225 ? 301.12900 191.87500 305.67800 1.000 126.57892 225 ALA E C 1
ATOM 672 O O . ALA A 1 225 ? 300.40900 191.36600 306.54500 1.000 126.57892 225 ALA E O 1
ATOM 674 N N . ALA A 1 226 ? 301.03300 191.54400 304.38700 1.000 126.18479 226 ALA E N 1
ATOM 675 C CA . ALA A 1 226 ? 300.06000 190.53800 303.96000 1.000 126.18479 226 ALA E CA 1
ATOM 676 C C . ALA A 1 226 ? 300.38700 189.16300 304.53500 1.000 126.18479 226 ALA E C 1
ATOM 677 O O . ALA A 1 226 ? 299.48500 188.41500 304.94400 1.000 126.18479 226 ALA E O 1
ATOM 679 N N . THR A 1 227 ? 301.67500 188.82700 304.59700 1.000 127.78044 227 THR E N 1
ATOM 680 C CA . THR A 1 227 ? 302.10500 187.56100 305.17000 1.000 127.78044 227 THR E CA 1
ATOM 681 C C . THR A 1 227 ? 301.75600 187.48800 306.64400 1.000 127.78044 227 THR E C 1
ATOM 682 O O . THR A 1 227 ? 301.27300 186.46000 307.12600 1.000 127.78044 227 THR E O 1
ATOM 686 N N . GLU A 1 228 ? 301.99900 188.57300 307.37800 1.000 131.73340 228 GLU E N 1
ATOM 687 C CA . GLU A 1 228 ? 301.66800 188.57700 308.79700 1.000 131.73340 228 GLU E CA 1
ATOM 688 C C . GLU A 1 228 ? 300.16400 188.50100 309.01400 1.000 131.73340 228 GLU E C 1
ATOM 689 O O . GLU A 1 228 ? 299.71000 187.87000 309.97300 1.000 131.73340 228 GLU E O 1
ATOM 695 N N . ARG A 1 229 ? 299.37700 189.14200 308.14400 1.000 126.78456 229 ARG E N 1
ATOM 696 C CA . ARG A 1 229 ? 297.92400 189.01900 308.24100 1.000 126.78456 229 ARG E CA 1
ATOM 697 C C . ARG A 1 229 ? 297.47900 187.57700 308.08100 1.000 126.78456 229 ARG E C 1
ATOM 698 O O . ARG A 1 229 ? 296.68700 187.07300 308.88200 1.000 126.78456 229 ARG E O 1
ATOM 706 N N . LEU A 1 230 ? 297.98900 186.89200 307.05700 1.000 129.50106 230 LEU E N 1
ATOM 707 C CA . LEU A 1 230 ? 297.57400 185.50900 306.84000 1.000 129.50106 230 LEU E CA 1
ATOM 708 C C . LEU A 1 230 ? 298.06300 184.60000 307.96300 1.000 129.50106 230 LEU E C 1
ATOM 709 O O . LEU A 1 230 ? 297.33500 183.70300 308.41100 1.000 129.50106 230 LEU E O 1
ATOM 714 N N . ALA A 1 231 ? 299.28600 184.83400 308.44100 1.000 131.43328 231 ALA E N 1
ATOM 715 C CA . ALA A 1 231 ? 299.83700 184.03700 309.52900 1.000 131.43328 231 ALA E CA 1
ATOM 716 C C . ALA A 1 231 ? 299.03900 184.21500 310.81200 1.000 131.43328 231 ALA E C 1
ATOM 717 O O . ALA A 1 231 ? 298.72600 183.23800 311.49800 1.000 131.43328 231 ALA E O 1
ATOM 719 N N . HIS A 1 232 ? 298.69600 185.45700 311.15700 1.000 134.51596 232 HIS E N 1
ATOM 720 C CA . HIS A 1 232 ? 297.91400 185.69100 312.36100 1.000 134.51596 232 HIS E CA 1
ATOM 721 C C . HIS A 1 232 ? 296.47300 185.24600 312.19600 1.000 134.51596 232 HIS E C 1
ATOM 722 O O . HIS A 1 232 ? 295.81400 184.94400 313.19400 1.000 134.51596 232 HIS E O 1
ATOM 729 N N . ASP A 1 233 ? 295.97200 185.20100 310.96200 1.000 134.08882 233 ASP E N 1
ATOM 730 C CA . ASP A 1 233 ? 294.65100 184.64100 310.71400 1.000 134.08882 233 ASP E CA 1
ATOM 731 C C . ASP A 1 233 ? 294.63500 183.15100 311.02000 1.000 134.08882 233 ASP E C 1
ATOM 732 O O . ASP A 1 233 ? 293.75800 182.66600 311.74200 1.000 134.08882 233 ASP E O 1
ATOM 737 N N . LEU A 1 234 ? 295.59400 182.40700 310.46800 1.000 134.95472 234 LEU E N 1
ATOM 738 C CA . LEU A 1 234 ? 295.60800 180.96400 310.68600 1.000 134.95472 234 LEU E CA 1
ATOM 739 C C . LEU A 1 234 ? 295.94100 180.61300 312.12900 1.000 134.95472 234 LEU E C 1
ATOM 740 O O . LEU A 1 234 ? 295.37100 179.66800 312.68200 1.000 134.95472 234 LEU E O 1
ATOM 745 N N . ASN A 1 235 ? 296.86100 181.35400 312.74700 1.000 137.86989 235 ASN E N 1
ATOM 746 C CA . ASN A 1 235 ? 297.33300 181.04300 314.09300 1.000 137.86989 235 ASN E CA 1
ATOM 747 C C . ASN A 1 235 ? 296.18000 181.06400 315.08600 1.000 137.86989 235 ASN E C 1
ATOM 748 O O . ASN A 1 235 ? 295.42500 182.03700 315.15300 1.000 137.86989 235 ASN E O 1
ATOM 753 N N . GLY A 1 236 ? 296.04300 179.98300 315.85200 1.000 142.94628 236 GLY E N 1
ATOM 754 C CA . GLY A 1 236 ? 294.85100 179.80200 316.65400 1.000 142.94628 236 GLY E CA 1
ATOM 755 C C . GLY A 1 236 ? 294.67700 178.43700 317.28900 1.000 142.94628 236 GLY E C 1
ATOM 756 O O . GLY A 1 236 ? 295.53200 177.97200 318.04900 1.000 142.94628 236 GLY E O 1
ATOM 757 N N . ARG A 1 237 ? 293.53700 177.81700 316.97900 1.000 150.77706 237 ARG E N 1
ATOM 758 C CA . ARG A 1 237 ? 292.96100 176.63800 317.62400 1.000 150.77706 237 ARG E CA 1
ATOM 759 C C . ARG A 1 237 ? 293.93600 175.49400 317.86600 1.000 150.77706 237 ARG E C 1
ATOM 760 O O . ARG A 1 237 ? 294.24500 175.16900 319.01600 1.000 150.77706 237 ARG E O 1
ATOM 768 N N . ARG A 1 238 ? 294.42500 174.89200 316.81200 1.000 147.12536 238 ARG E N 1
ATOM 769 C CA . ARG A 1 238 ? 295.41400 173.82600 316.92100 1.000 147.12536 238 ARG E CA 1
ATOM 770 C C . ARG A 1 238 ? 296.66200 174.10400 316.10500 1.000 147.12536 238 ARG E C 1
ATOM 771 O O . ARG A 1 238 ? 297.77200 173.82800 316.56800 1.000 147.12536 238 ARG E O 1
ATOM 779 N N . TRP A 1 239 ? 296.51100 174.66000 314.91300 1.000 141.09499 239 TRP E N 1
ATOM 780 C CA . TRP A 1 239 ? 297.63100 174.87500 314.01500 1.000 141.09499 239 TRP E CA 1
ATOM 781 C C . TRP A 1 239 ? 298.26500 176.23400 314.28000 1.000 141.09499 239 TRP E C 1
ATOM 782 O O . TRP A 1 239 ? 297.57300 177.25200 314.36500 1.000 141.09499 239 TRP E O 1
ATOM 793 N N . THR A 1 240 ? 299.57100 176.22600 314.50200 1.000 136.98413 240 THR E N 1
ATOM 794 C CA . THR A 1 240 ? 300.34800 177.44400 314.61900 1.000 136.98413 240 THR E CA 1
ATOM 795 C C . THR A 1 240 ? 300.94800 177.78500 313.26500 1.000 136.98413 240 THR E C 1
ATOM 796 O O . THR A 1 240 ? 301.27800 176.90000 312.47400 1.000 136.98413 240 THR E O 1
ATOM 800 N N . ALA A 1 241 ? 301.09400 179.07700 313.00400 1.000 131.04823 241 ALA E N 1
ATOM 801 C CA . ALA A 1 241 ? 301.62100 179.53100 311.73000 1.000 131.04823 241 ALA E CA 1
ATOM 802 C C . ALA A 1 241 ? 302.56900 180.69200 311.96400 1.000 131.04823 241 ALA E C 1
ATOM 803 O O . ALA A 1 241 ? 302.36000 181.51000 312.86100 1.000 131.04823 241 ALA E O 1
ATOM 805 N N . ARG A 1 242 ? 303.61600 180.75500 311.14900 1.000 131.57365 242 ARG E N 1
ATOM 806 C CA . ARG A 1 242 ? 304.60500 181.81300 311.26400 1.000 131.57365 242 ARG E CA 1
ATOM 807 C C . ARG A 1 242 ? 305.27100 182.00300 309.91400 1.000 131.57365 242 ARG E C 1
ATOM 808 O O . ARG A 1 242 ? 305.41200 181.03800 309.15600 1.000 131.57365 242 ARG E O 1
ATOM 816 N N . PRO A 1 243 ? 305.66300 183.22500 309.57200 1.000 129.04042 243 PRO E N 1
ATOM 817 C CA . PRO A 1 243 ? 306.36600 183.44400 308.31000 1.000 129.04042 243 PRO E CA 1
ATOM 818 C C . PRO A 1 243 ? 307.76900 182.86200 308.33200 1.000 129.04042 243 PRO E C 1
ATOM 819 O O . PRO A 1 243 ? 308.41500 182.76500 309.37700 1.000 129.04042 243 PRO E O 1
ATOM 823 N N . LEU A 1 244 ? 308.23100 182.47000 307.15200 1.000 132.36163 244 LEU E N 1
ATOM 824 C CA . LEU A 1 244 ? 309.50700 181.78200 307.02300 1.000 132.36163 244 LEU E CA 1
ATOM 825 C C . LEU A 1 244 ? 310.66700 182.76600 307.11200 1.000 132.36163 244 LEU E C 1
ATOM 826 O O . LEU A 1 244 ? 310.64800 183.83000 306.49300 1.000 132.36163 244 LEU E O 1
ATOM 831 N N . THR A 1 245 ? 311.67600 182.40500 307.89700 1.000 136.44877 245 THR E N 1
ATOM 832 C CA . THR A 1 245 ? 312.97200 183.06700 307.84200 1.000 136.44877 245 THR E CA 1
ATOM 833 C C . THR A 1 245 ? 313.64800 182.73700 306.51100 1.000 136.44877 245 THR E C 1
ATOM 834 O O . THR A 1 245 ? 313.36300 181.71000 305.89400 1.000 136.44877 245 THR E O 1
ATOM 838 N N . SER A 1 246 ? 314.53000 183.62900 306.04600 1.000 138.35862 246 SER E N 1
ATOM 839 C CA . SER A 1 246 ? 315.09400 183.49200 304.70300 1.000 138.35862 246 SER E CA 1
ATOM 840 C C . SER A 1 246 ? 315.94200 182.23300 304.54100 1.000 138.35862 246 SER E C 1
ATOM 841 O O . SER A 1 246 ? 315.95700 181.63700 303.45900 1.000 138.35862 246 SER E O 1
ATOM 844 N N . SER A 1 247 ? 316.67200 181.82700 305.58000 1.000 139.67960 247 SER E N 1
ATOM 845 C CA . SER A 1 247 ? 317.44200 180.58800 305.49300 1.000 139.67960 247 SER E CA 1
ATOM 846 C C . SER A 1 247 ? 316.53100 179.37000 305.41700 1.000 139.67960 247 SER E C 1
ATOM 847 O O . SER A 1 247 ? 316.75800 178.44800 304.61900 1.000 139.67960 247 SER E O 1
ATOM 850 N N . GLU A 1 248 ? 315.48800 179.34800 306.23500 1.000 138.72707 248 GLU E N 1
ATOM 851 C CA . GLU A 1 248 ? 314.59000 178.21000 306.20400 1.000 138.72707 248 GLU E CA 1
ATOM 852 C C . GLU A 1 248 ? 313.66800 178.22000 304.98900 1.000 138.72707 248 GLU E C 1
ATOM 853 O O . GLU A 1 248 ? 313.03400 177.20200 304.71700 1.000 138.72707 248 GLU E O 1
ATOM 859 N N . ILE A 1 249 ? 313.62600 179.30700 304.21200 1.000 138.65180 249 ILE E N 1
ATOM 860 C CA . ILE A 1 249 ? 313.03100 179.22600 302.87700 1.000 138.65180 249 ILE E CA 1
ATOM 861 C C . ILE A 1 249 ? 313.82600 178.26900 301.99500 1.000 138.65180 249 ILE E C 1
ATOM 862 O O . ILE A 1 249 ? 313.25900 177.40400 301.31800 1.000 138.65180 249 ILE E O 1
ATOM 867 N N . ASP A 1 250 ? 315.15200 178.41100 301.98100 1.000 143.78315 250 ASP E N 1
ATOM 868 C CA . ASP A 1 250 ? 315.96400 177.48600 301.19700 1.000 143.78315 250 ASP E CA 1
ATOM 869 C C . ASP A 1 250 ? 315.97400 176.09400 301.81200 1.000 143.78315 250 ASP E C 1
ATOM 870 O O . ASP A 1 250 ? 316.09300 175.10100 301.08600 1.000 143.78315 250 ASP E O 1
ATOM 875 N N . ASP A 1 251 ? 315.82800 176.00100 303.13500 1.000 142.76139 251 ASP E N 1
ATOM 876 C CA . ASP A 1 251 ? 315.61200 174.69100 303.74800 1.000 142.76139 251 ASP E CA 1
ATOM 877 C C . ASP A 1 251 ? 314.32300 174.05200 303.24000 1.000 142.76139 251 ASP E C 1
ATOM 878 O O . ASP A 1 251 ? 314.28200 172.84400 302.96800 1.000 142.76139 251 ASP E O 1
ATOM 883 N N . MET A 1 252 ? 313.25900 174.84900 303.12000 1.000 140.49304 252 MET E N 1
ATOM 884 C CA . MET A 1 252 ? 311.99800 174.37000 302.56600 1.000 140.49304 252 MET E CA 1
ATOM 885 C C . MET A 1 252 ? 312.17700 173.91400 301.12700 1.000 140.49304 252 MET E C 1
ATOM 886 O O . MET A 1 252 ? 311.61900 172.89400 300.71500 1.000 140.49304 252 MET E O 1
ATOM 891 N N . ASP A 1 253 ? 312.93000 174.68200 300.33900 1.000 142.78025 253 ASP E N 1
ATOM 892 C CA . ASP A 1 253 ? 313.19300 174.30700 298.95200 1.000 142.78025 253 ASP E CA 1
ATOM 893 C C . ASP A 1 253 ? 313.92900 172.97500 298.87200 1.000 142.78025 253 ASP E C 1
ATOM 894 O O . ASP A 1 253 ? 313.59800 172.11400 298.04400 1.000 142.78025 253 ASP E O 1
ATOM 899 N N . ALA A 1 254 ? 314.92900 172.78800 299.73500 1.000 139.92384 254 ALA E N 1
ATOM 900 C CA . ALA A 1 254 ? 315.67200 171.53400 299.75900 1.000 139.92384 254 ALA E CA 1
ATOM 901 C C . ALA A 1 254 ? 314.77400 170.36600 300.14600 1.000 139.92384 254 ALA E C 1
ATOM 902 O O . ALA A 1 254 ? 314.83400 169.29600 299.53300 1.000 139.92384 254 ALA E O 1
ATOM 904 N N . THR A 1 255 ? 313.92200 170.55600 301.15400 1.000 138.85023 255 THR E N 1
ATOM 905 C CA . THR A 1 255 ? 313.04000 169.46800 301.55600 1.000 138.85023 255 THR E CA 1
ATOM 906 C C . THR A 1 255 ? 311.92500 169.22000 300.54800 1.000 138.85023 255 THR E C 1
ATOM 907 O O . THR A 1 255 ? 311.36700 168.12100 300.52300 1.000 138.85023 255 THR E O 1
ATOM 911 N N . VAL A 1 256 ? 311.59000 170.20600 299.71800 1.000 137.00741 256 VAL E N 1
ATOM 912 C CA . VAL A 1 256 ? 310.66000 169.94700 298.62600 1.000 137.00741 256 VAL E CA 1
ATOM 913 C C . VAL A 1 256 ? 311.34000 169.13900 297.53500 1.000 137.00741 256 VAL E C 1
ATOM 914 O O . VAL A 1 256 ? 310.73600 168.21900 296.97000 1.000 137.00741 256 VAL E O 1
ATOM 918 N N . LEU A 1 257 ? 312.60900 169.43100 297.25000 1.000 137.46118 257 LEU E N 1
ATOM 919 C CA . LEU A 1 257 ? 313.32100 168.68000 296.22100 1.000 137.46118 257 LEU E CA 1
ATOM 920 C C . LEU A 1 257 ? 313.56500 167.24200 296.66100 1.000 137.46118 257 LEU E C 1
ATOM 921 O O . LEU A 1 257 ? 313.08400 166.29800 296.02200 1.000 137.46118 257 LEU E O 1
ATOM 926 N N . ALA A 1 258 ? 314.30200 167.06400 297.76400 1.000 136.57387 258 ALA E N 1
ATOM 927 C CA . ALA A 1 258 ? 314.69600 165.75200 298.29600 1.000 136.57387 258 ALA E CA 1
ATOM 928 C C . ALA A 1 258 ? 315.41500 164.90400 297.24900 1.000 136.57387 258 ALA E C 1
ATOM 929 O O . ALA A 1 258 ? 315.25800 163.68400 297.20200 1.000 136.57387 258 ALA E O 1
ATOM 931 N N . GLY A 1 259 ? 316.21200 165.54900 296.40600 1.000 136.45708 259 GLY E N 1
ATOM 932 C CA . GLY A 1 259 ? 316.90200 164.86400 295.32800 1.000 136.45708 259 GLY E CA 1
ATOM 933 C C . GLY A 1 259 ? 316.69400 165.52300 293.97700 1.000 136.45708 259 GLY E C 1
ATOM 934 O O . GLY A 1 259 ? 315.63500 165.38700 293.36000 1.000 136.45708 259 GLY E O 1
ATOM 935 N N . TRP A 1 288 ? 304.16600 161.17900 290.19900 1.000 138.89949 288 TRP E N 1
ATOM 936 C CA . TRP A 1 288 ? 304.54100 161.93000 289.01400 1.000 138.89949 288 TRP E CA 1
ATOM 937 C C . TRP A 1 288 ? 303.32100 162.12300 288.12400 1.000 138.89949 288 TRP E C 1
ATOM 938 O O . TRP A 1 288 ? 303.44700 162.48300 286.95700 1.000 138.89949 288 TRP E O 1
ATOM 949 N N . VAL A 1 289 ? 302.13800 161.89300 288.69000 1.000 139.50240 289 VAL E N 1
ATOM 950 C CA . VAL A 1 289 ? 300.92200 161.71600 287.90300 1.000 139.50240 289 VAL E CA 1
ATOM 951 C C . VAL A 1 289 ? 300.30100 163.04000 287.47000 1.000 139.50240 289 VAL E C 1
ATOM 952 O O . VAL A 1 289 ? 300.71000 164.12000 287.91200 1.000 139.50240 289 VAL E O 1
ATOM 956 N N . SER A 1 290 ? 299.29700 162.94000 286.59800 1.000 144.19077 290 SER E N 1
ATOM 957 C CA . SER A 1 290 ? 298.69100 164.06900 285.91000 1.000 144.19077 290 SER E CA 1
ATOM 958 C C . SER A 1 290 ? 297.87400 164.93500 286.87700 1.000 144.19077 290 SER E C 1
ATOM 959 O O . SER A 1 290 ? 297.57400 164.51500 287.99700 1.000 144.19077 290 SER E O 1
ATOM 962 N N . PRO A 1 291 ? 297.54400 166.17000 286.48600 1.000 141.99162 291 PRO E N 1
ATOM 963 C CA . PRO A 1 291 ? 296.56700 166.94300 287.26000 1.000 141.99162 291 PRO E CA 1
ATOM 964 C C . PRO A 1 291 ? 295.18300 166.32500 287.20400 1.000 141.99162 291 PRO E C 1
ATOM 965 O O . PRO A 1 291 ? 294.78900 165.71400 286.21000 1.000 141.99162 291 PRO E O 1
ATOM 969 N N . ARG A 1 292 ? 294.43400 166.51000 288.28500 1.000 145.31989 292 ARG E N 1
ATOM 970 C CA . ARG A 1 292 ? 293.05700 166.04800 288.38800 1.000 145.31989 292 ARG E CA 1
ATOM 971 C C . ARG A 1 292 ? 292.12300 167.23100 288.58300 1.000 145.31989 292 ARG E C 1
ATOM 972 O O . ARG A 1 292 ? 292.44000 168.16600 289.32100 1.000 145.31989 292 ARG E O 1
ATOM 980 N N . ASP A 1 293 ? 290.97100 167.18300 287.91300 1.000 151.86658 293 ASP E N 1
ATOM 981 C CA . ASP A 1 293 ? 290.08100 168.33500 287.83000 1.000 151.86658 293 ASP E CA 1
ATOM 982 C C . ASP A 1 293 ? 289.05800 168.38800 288.96000 1.000 151.86658 293 ASP E C 1
ATOM 983 O O . ASP A 1 293 ? 288.86400 169.44400 289.56800 1.000 151.86658 293 ASP E O 1
ATOM 988 N N . ILE A 1 294 ? 288.37400 167.28300 289.23400 1.000 155.49549 294 ILE E N 1
ATOM 989 C CA . ILE A 1 294 ? 287.38200 167.25800 290.30500 1.000 155.49549 294 ILE E CA 1
ATOM 990 C C . ILE A 1 294 ? 288.12800 167.03600 291.61300 1.000 155.49549 294 ILE E C 1
ATOM 991 O O . ILE A 1 294 ? 288.57500 165.92500 291.90500 1.000 155.49549 294 ILE E O 1
ATOM 996 N N . THR A 1 295 ? 288.24800 168.09600 292.41000 1.000 156.39244 295 THR E N 1
ATOM 997 C CA . THR A 1 295 ? 289.25800 168.17000 293.45600 1.000 156.39244 295 THR E CA 1
ATOM 998 C C . THR A 1 295 ? 288.77700 167.69000 294.82000 1.000 156.39244 295 THR E C 1
ATOM 999 O O . THR A 1 295 ? 289.50800 166.96400 295.50000 1.000 156.39244 295 THR E O 1
ATOM 1003 N N . SER A 1 296 ? 287.57000 168.08100 295.22900 1.000 156.47134 296 SER E N 1
ATOM 1004 C CA . SER A 1 296 ? 287.14800 167.92100 296.61600 1.000 156.47134 296 SER E CA 1
ATOM 1005 C C . SER A 1 296 ? 287.05800 166.45700 297.01900 1.000 156.47134 296 SER E C 1
ATOM 1006 O O . SER A 1 296 ? 286.66100 165.60200 296.22300 1.000 156.47134 296 SER E O 1
ATOM 1009 N N . GLU A 1 297 ? 287.51400 166.17400 298.24500 1.000 157.92242 297 GLU E N 1
ATOM 1010 C CA . GLU A 1 297 ? 287.42400 164.88800 298.94100 1.000 157.92242 297 GLU E CA 1
ATOM 1011 C C . GLU A 1 297 ? 288.32900 163.82400 298.31100 1.000 157.92242 297 GLU E C 1
ATOM 1012 O O . GLU A 1 297 ? 288.57100 162.77100 298.90700 1.000 157.92242 297 GLU E O 1
ATOM 1018 N N . THR A 1 298 ? 288.92700 164.12200 297.16200 1.000 155.09062 298 THR E N 1
ATOM 1019 C CA . THR A 1 298 ? 289.89000 163.21000 296.56500 1.000 155.09062 298 THR E CA 1
ATOM 1020 C C . THR A 1 298 ? 291.27400 163.34600 297.18100 1.000 155.09062 298 THR E C 1
ATOM 1021 O O . THR A 1 298 ? 292.11200 162.46100 296.98200 1.000 155.09062 298 THR E O 1
ATOM 1025 N N . LEU A 1 299 ? 291.51900 164.42300 297.92800 1.000 154.12061 299 LEU E N 1
ATOM 1026 C CA . LEU A 1 299 ? 292.82900 164.64900 298.52600 1.000 154.12061 299 LEU E CA 1
ATOM 1027 C C . LEU A 1 299 ? 293.15700 163.59700 299.57200 1.000 154.12061 299 LEU E C 1
ATOM 1028 O O . LEU A 1 299 ? 294.31800 163.20100 299.70800 1.000 154.12061 299 LEU E O 1
ATOM 1033 N N . GLU A 1 300 ? 292.15300 163.14800 300.32200 1.000 156.36143 300 GLU E N 1
ATOM 1034 C CA . GLU A 1 300 ? 292.38300 162.14800 301.35600 1.000 156.36143 300 GLU E CA 1
ATOM 1035 C C . GLU A 1 300 ? 292.78000 160.80600 300.75200 1.000 156.36143 300 GLU E C 1
ATOM 1036 O O . GLU A 1 300 ? 293.70100 160.14700 301.24700 1.000 156.36143 300 GLU E O 1
ATOM 1042 N N . ARG A 1 301 ? 292.10500 160.38800 299.67600 1.000 150.89560 301 ARG E N 1
ATOM 1043 C CA . ARG A 1 301 ? 292.45300 159.13600 299.01600 1.000 150.89560 301 ARG E CA 1
ATOM 1044 C C . ARG A 1 301 ? 293.68600 159.27300 298.13600 1.000 150.89560 301 ARG E C 1
ATOM 1045 O O . ARG A 1 301 ? 294.26100 158.25900 297.72800 1.000 150.89560 301 ARG E O 1
ATOM 1053 N N . LEU A 1 302 ? 294.09300 160.50300 297.83300 1.000 143.51485 302 LEU E N 1
ATOM 1054 C CA . LEU A 1 302 ? 295.27500 160.71700 297.01300 1.000 143.51485 302 LEU E CA 1
ATOM 1055 C C . LEU A 1 302 ? 296.55600 160.47800 297.80200 1.000 143.51485 302 LEU E C 1
ATOM 1056 O O . LEU A 1 302 ? 297.58500 160.12000 297.22100 1.000 143.51485 302 LEU E O 1
ATOM 1061 N N . TRP A 1 303 ? 296.51300 160.67700 299.11800 1.000 143.29969 303 TRP E N 1
ATOM 1062 C CA . TRP A 1 303 ? 297.68800 160.52200 299.97000 1.000 143.29969 303 TRP E CA 1
ATOM 1063 C C . TRP A 1 303 ? 298.01100 159.06600 300.27200 1.000 143.29969 303 TRP E C 1
ATOM 1064 O O . TRP A 1 303 ? 299.11600 158.77400 300.74200 1.000 143.29969 303 TRP E O 1
ATOM 1075 N N . LEU A 1 304 ? 297.06800 158.16100 300.02700 1.000 146.72057 304 LEU E N 1
ATOM 1076 C CA . LEU A 1 304 ? 297.24400 156.75900 300.40200 1.000 146.72057 304 LEU E CA 1
ATOM 1077 C C . LEU A 1 304 ? 298.38700 156.00100 299.71900 1.000 146.72057 304 LEU E C 1
ATOM 1078 O O . LEU A 1 304 ? 299.08000 155.25800 300.43500 1.000 146.72057 304 LEU E O 1
ATOM 1083 N N . PRO A 1 305 ? 298.61800 156.08300 298.39200 1.000 145.31779 305 PRO E N 1
ATOM 1084 C CA . PRO 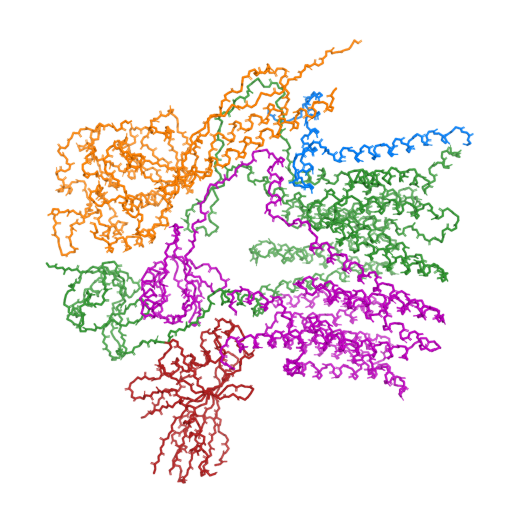A 1 305 ? 299.54800 155.13600 297.75300 1.000 145.31779 305 PRO E CA 1
ATOM 1085 C C . PRO A 1 305 ? 300.97300 155.19000 298.28700 1.000 145.31779 305 PRO E C 1
ATOM 1086 O O . PRO A 1 305 ? 301.45700 156.22800 298.74100 1.000 145.31779 305 PRO E O 1
ATOM 1090 N N . ASP A 1 306 ? 301.62200 154.02900 298.24500 1.000 146.33142 306 ASP E N 1
ATOM 1091 C CA . ASP A 1 306 ? 302.95400 153.85300 298.80500 1.000 146.33142 306 ASP E CA 1
ATOM 1092 C C . ASP A 1 306 ? 303.97400 154.70800 298.06800 1.000 146.33142 306 ASP E C 1
ATOM 1093 O O . ASP A 1 306 ? 303.90900 154.87100 296.84700 1.000 146.33142 306 ASP E O 1
ATOM 1098 N N . THR A 1 307 ? 304.91900 155.25600 298.82800 1.000 143.76430 307 THR E N 1
ATOM 1099 C CA . THR A 1 307 ? 305.96200 156.10000 298.26800 1.000 143.76430 307 THR E CA 1
ATOM 1100 C C . THR A 1 307 ? 307.12600 156.18600 299.23700 1.000 143.76430 307 THR E C 1
ATOM 1101 O O . THR A 1 307 ? 307.02600 155.79200 300.40100 1.000 143.76430 307 THR E O 1
ATOM 1105 N N . GLU A 1 308 ? 308.24400 156.68100 298.71500 1.000 145.82390 308 GLU E N 1
ATOM 1106 C CA . GLU A 1 308 ? 309.34700 157.16000 299.52900 1.000 145.82390 308 GLU E CA 1
ATOM 1107 C C . GLU A 1 308 ? 309.29800 158.66800 299.71700 1.000 145.82390 308 GLU E C 1
ATOM 1108 O O . GLU A 1 308 ? 309.93200 159.18800 300.64200 1.000 145.82390 308 GLU E O 1
ATOM 1114 N N . ALA A 1 309 ? 308.56500 159.37000 298.85300 1.000 142.17717 309 ALA E N 1
ATOM 1115 C CA . ALA A 1 309 ? 308.30500 160.79800 298.96800 1.000 142.17717 309 ALA E CA 1
ATOM 1116 C C . ALA A 1 309 ? 307.09200 161.13100 298.11000 1.000 142.17717 309 ALA E C 1
ATOM 1117 O O . ALA A 1 309 ? 306.81100 160.45000 297.12400 1.000 142.17717 309 ALA E O 1
ATOM 1119 N N . THR A 1 310 ? 306.37400 162.18100 298.49600 1.000 136.44340 310 THR E N 1
ATOM 1120 C CA . THR A 1 310 ? 305.19600 162.61400 297.75700 1.000 136.44340 310 THR E CA 1
ATOM 1121 C C . THR A 1 310 ? 304.90300 164.06900 298.08800 1.000 136.44340 310 THR E C 1
ATOM 1122 O O . THR A 1 310 ? 305.05000 164.49200 299.23500 1.000 136.44340 310 THR E O 1
ATOM 1126 N N . ALA A 1 311 ? 304.52300 164.83700 297.07100 1.000 129.71156 311 ALA E N 1
ATOM 1127 C CA . ALA A 1 311 ? 304.27300 166.26300 297.22400 1.000 129.71156 311 ALA E CA 1
ATOM 1128 C C . ALA A 1 311 ? 302.91600 166.59700 296.63300 1.000 129.71156 311 ALA E C 1
ATOM 1129 O O . ALA A 1 311 ? 302.71200 166.46200 295.42400 1.000 129.71156 311 ALA E O 1
ATOM 1131 N N . VAL A 1 312 ? 302.00900 167.05200 297.47500 1.000 128.06276 312 VAL E N 1
ATOM 1132 C CA . VAL A 1 312 ? 300.66700 167.43500 297.06500 1.000 128.06276 312 VAL E CA 1
ATOM 1133 C C . VAL A 1 312 ? 300.57200 168.94700 297.08500 1.000 128.06276 312 VAL E C 1
ATOM 1134 O O . VAL A 1 312 ? 300.92400 169.58400 298.08500 1.000 128.06276 312 VAL E O 1
ATOM 1138 N N . THR A 1 313 ? 300.08300 169.53200 295.99800 1.000 121.63590 313 THR E N 1
ATOM 1139 C CA . THR A 1 313 ? 299.95800 170.97700 295.95800 1.000 121.63590 313 THR E CA 1
ATOM 1140 C C . THR A 1 313 ? 298.67100 171.40900 295.27600 1.000 121.63590 313 THR E C 1
ATOM 1141 O O . THR A 1 313 ? 298.22300 170.79500 294.30400 1.000 121.63590 313 THR E O 1
ATOM 1145 N N . VAL A 1 314 ? 298.05900 172.44800 295.83600 1.000 120.61693 314 VAL E N 1
ATOM 1146 C CA . VAL A 1 314 ? 296.80300 173.01200 295.36100 1.000 120.61693 314 VAL E CA 1
ATOM 1147 C C . VAL A 1 314 ? 296.99900 174.50600 295.17500 1.000 120.61693 314 VAL E C 1
ATOM 1148 O O . VAL A 1 314 ? 297.45900 175.19000 296.09400 1.000 120.61693 314 VAL E O 1
ATOM 1152 N N . ARG A 1 315 ? 296.64500 175.01400 294.00400 1.000 123.83979 315 ARG E N 1
ATOM 1153 C CA . ARG A 1 315 ? 296.84800 176.41700 293.67500 1.000 123.83979 315 ARG E CA 1
ATOM 1154 C C . ARG A 1 315 ? 295.52800 177.16900 293.69600 1.000 123.83979 315 ARG E C 1
ATOM 1155 O O . ARG A 1 315 ? 294.54300 176.71700 293.10800 1.000 123.83979 315 ARG E O 1
ATOM 1163 N N . LEU A 1 316 ? 295.51400 178.31100 294.37200 1.000 124.65164 316 LEU E N 1
ATOM 1164 C CA . LEU A 1 316 ? 294.37500 179.21500 294.39100 1.000 124.65164 316 LEU E CA 1
ATOM 1165 C C . LEU A 1 316 ? 294.73200 180.48000 293.62800 1.000 124.65164 316 LEU E C 1
ATOM 1166 O O . LEU A 1 316 ? 295.76700 181.09400 293.89400 1.000 124.65164 316 LEU E O 1
ATOM 1171 N N . ARG A 1 317 ? 293.88200 180.86800 292.68900 1.000 130.79610 317 ARG E N 1
ATOM 1172 C CA . ARG A 1 317 ? 294.10300 182.06200 291.89300 1.000 130.79610 317 ARG E CA 1
ATOM 1173 C C . ARG A 1 317 ? 292.83300 182.89400 291.84800 1.000 130.79610 317 ARG E C 1
ATOM 1174 O O . ARG A 1 317 ? 291.73200 182.34100 291.85900 1.000 130.79610 317 ARG E O 1
ATOM 1182 N N . PRO A 1 318 ? 292.95000 184.21800 291.79000 1.000 130.52228 318 PRO E N 1
ATOM 1183 C CA . PRO A 1 318 ? 291.77100 185.03500 291.50100 1.000 130.52228 318 PRO E CA 1
ATOM 1184 C C . PRO A 1 318 ? 291.35200 184.84700 290.05800 1.000 130.52228 318 PRO E C 1
ATOM 1185 O O . PRO A 1 318 ? 292.18700 184.69200 289.16700 1.000 130.52228 318 PRO E O 1
ATOM 1189 N N . ARG A 1 319 ? 290.04400 184.85800 289.82800 1.000 138.34719 319 ARG E N 1
ATOM 1190 C CA . ARG A 1 319 ? 289.53800 184.55500 288.49600 1.000 138.34719 319 ARG E CA 1
ATOM 1191 C C . ARG A 1 319 ? 288.15600 185.17600 288.37200 1.000 138.34719 319 ARG E C 1
ATOM 1192 O O . ARG A 1 319 ? 287.22500 184.73600 289.05400 1.000 138.34719 319 ARG E O 1
ATOM 1200 N N . HIS A 1 320 ? 288.03800 186.19500 287.51500 1.000 141.61697 320 HIS E N 1
ATOM 1201 C CA . HIS A 1 320 ? 286.76300 186.83700 287.17900 1.000 141.61697 320 HIS E CA 1
ATOM 1202 C C . HIS A 1 320 ? 286.04800 187.36100 288.42100 1.000 141.61697 320 HIS E C 1
ATOM 1203 O O . HIS A 1 320 ? 284.82300 187.29400 288.52900 1.000 141.61697 320 HIS E O 1
ATOM 1210 N N . GLY A 1 321 ? 286.82000 187.87400 289.37400 1.000 139.89249 321 GLY E N 1
ATOM 1211 C CA . GLY A 1 321 ? 286.27300 188.31800 290.63400 1.000 139.89249 321 GLY E CA 1
ATOM 1212 C C . GLY A 1 321 ? 286.08700 187.23100 291.66400 1.000 139.89249 321 GLY E C 1
ATOM 1213 O O . GLY A 1 321 ? 285.79800 187.54400 292.82600 1.000 139.89249 321 GLY E O 1
ATOM 1214 N N . GLY A 1 322 ? 286.23200 185.96300 291.28400 1.000 138.41400 322 GLY E N 1
ATOM 1215 C CA . GLY A 1 322 ? 286.19100 184.86300 292.21400 1.000 138.41400 322 GLY E CA 1
ATOM 1216 C C . GLY A 1 322 ? 287.51700 184.13400 292.29000 1.000 138.41400 322 GLY E C 1
ATOM 1217 O O . GLY A 1 322 ? 288.53400 184.56700 291.74600 1.000 138.41400 322 GLY E O 1
ATOM 1218 N N . VAL A 1 323 ? 287.48800 182.99300 292.96500 1.000 134.68701 323 VAL E N 1
ATOM 1219 C CA . VAL A 1 323 ? 288.66700 182.16500 293.16800 1.000 134.68701 323 VAL E CA 1
ATOM 1220 C C . VAL A 1 323 ? 288.40900 180.81500 292.52500 1.000 134.68701 323 VAL E C 1
ATOM 1221 O O . VAL A 1 323 ? 287.41100 180.15800 292.84200 1.000 134.68701 323 VAL E O 1
ATOM 1225 N N . GLU A 1 324 ? 289.29700 180.39900 291.62800 1.000 133.35389 324 GLU E N 1
ATOM 1226 C CA . GLU A 1 324 ? 289.18500 179.09000 291.00900 1.000 133.35389 324 GLU E CA 1
ATOM 1227 C C . GLU A 1 324 ? 290.41700 178.26700 291.36400 1.000 133.35389 324 GLU E C 1
ATOM 1228 O O . GLU A 1 324 ? 291.52500 178.79300 291.48100 1.000 133.35389 324 GLU E O 1
ATOM 1234 N N . VAL A 1 325 ? 290.20000 176.96700 291.53700 1.000 130.48742 325 VAL E N 1
ATOM 1235 C CA . VAL A 1 325 ? 291.12900 176.06500 292.19900 1.000 130.48742 325 VAL E CA 1
ATOM 1236 C C . VAL A 1 325 ? 291.64200 175.04300 291.19700 1.000 130.48742 325 VAL E C 1
ATOM 1237 O O . VAL A 1 325 ? 290.87800 174.53700 290.36800 1.000 130.48742 325 VAL E O 1
ATOM 1241 N N . SER A 1 326 ? 292.93800 174.75100 291.26600 1.000 128.68871 326 SER E N 1
ATOM 1242 C CA . SER A 1 326 ? 293.54400 173.66600 290.51000 1.000 128.68871 326 SER E CA 1
ATOM 1243 C C . SER A 1 326 ? 294.60200 173.00700 291.38000 1.000 128.68871 326 SER E C 1
ATOM 1244 O O . SER A 1 326 ? 295.12100 173.61500 292.31700 1.000 128.68871 326 SER E O 1
ATOM 1247 N N . ALA A 1 327 ? 294.92100 171.75200 291.07100 1.000 127.55841 327 ALA E N 1
ATOM 1248 C CA . ALA A 1 327 ? 295.83300 170.99700 291.91800 1.000 127.55841 327 ALA E CA 1
ATOM 1249 C C . ALA A 1 327 ? 296.56600 169.94400 291.10400 1.000 127.55841 327 ALA E C 1
ATOM 1250 O O . ALA A 1 327 ? 296.13900 169.56500 290.01300 1.000 127.55841 327 ALA E O 1
ATOM 1252 N N . TRP A 1 328 ? 297.68500 169.47800 291.65600 1.000 125.59116 328 TRP E N 1
ATOM 1253 C CA . TRP A 1 328 ? 298.44700 168.38000 291.07900 1.000 125.59116 328 TRP E CA 1
ATOM 1254 C C . TRP A 1 328 ? 299.31600 167.76800 292.16600 1.000 125.59116 328 TRP E C 1
ATOM 1255 O O . TRP A 1 328 ? 299.49700 168.34200 293.24000 1.000 125.59116 328 TRP E O 1
ATOM 1266 N N . VAL A 1 329 ? 299.85500 166.58700 291.86700 1.000 131.38013 329 VAL E N 1
ATOM 1267 C CA . VAL A 1 329 ? 300.63600 165.82000 292.83000 1.000 131.38013 329 VAL E CA 1
ATOM 1268 C C . VAL A 1 329 ? 301.71300 165.05000 292.07900 1.000 131.38013 329 VAL E C 1
ATOM 1269 O O . VAL A 1 329 ? 301.53200 164.66600 290.92100 1.000 131.38013 329 VAL E O 1
ATOM 1273 N N . ARG A 1 330 ? 302.85800 164.86200 292.72700 1.000 135.73418 330 ARG E N 1
ATOM 1274 C CA . ARG A 1 330 ? 303.91100 163.99800 292.22000 1.000 135.73418 330 ARG E CA 1
ATOM 1275 C C . ARG A 1 330 ? 304.42900 163.12000 293.35100 1.000 135.73418 330 ARG E C 1
ATOM 1276 O O . ARG A 1 330 ? 304.34200 163.48100 294.52600 1.000 135.73418 330 ARG E O 1
ATOM 1284 N N . TYR A 1 331 ? 304.96400 161.95700 292.98600 1.000 138.19642 331 TYR E N 1
ATOM 1285 C CA . TYR A 1 331 ? 305.41500 160.95300 293.93700 1.000 138.19642 331 TYR E CA 1
ATOM 1286 C C . TYR A 1 331 ? 306.89600 160.66500 293.73500 1.000 138.19642 331 TYR E C 1
ATOM 1287 O O . TYR A 1 331 ? 307.44000 160.86300 292.64400 1.000 138.19642 331 TYR E O 1
ATOM 1296 N N . HIS A 1 332 ? 307.53300 160.18200 294.80500 1.000 141.50176 332 HIS E N 1
ATOM 1297 C CA . HIS A 1 332 ? 308.97400 159.89600 294.85000 1.000 141.50176 332 HIS E CA 1
ATOM 1298 C C . HIS A 1 332 ? 309.82900 161.08700 294.42200 1.000 141.50176 332 HIS E C 1
ATOM 1299 O O . HIS A 1 332 ? 309.50800 162.23600 294.71900 1.000 141.50176 332 HIS E O 1
ATOM 1306 N N . PRO B 2 18 ? 273.49000 188.97700 313.63700 1.000 139.04489 18 PRO X N 1
ATOM 1307 C CA . PRO B 2 18 ? 273.41400 189.99900 312.59600 1.000 139.04489 18 PRO X CA 1
ATOM 1308 C C . PRO B 2 18 ? 274.72000 190.17100 311.82900 1.000 139.04489 18 PRO X C 1
ATOM 1309 O O . PRO B 2 18 ? 275.75800 189.66800 312.25700 1.000 139.04489 18 PRO X O 1
ATOM 1313 N N . GLN B 2 19 ? 274.65100 190.87700 310.70400 1.000 130.23982 19 GLN X N 1
ATOM 1314 C CA . GLN B 2 19 ? 275.82200 191.07300 309.86300 1.000 130.23982 19 GLN X CA 1
ATOM 1315 C C . GLN B 2 19 ? 276.87000 191.92500 310.56300 1.000 130.23982 19 GLN X C 1
ATOM 1316 O O . GLN B 2 19 ? 276.55000 192.84200 311.32200 1.000 130.23982 19 GLN X O 1
ATOM 1322 N N . ALA B 2 20 ? 278.13100 191.60700 310.30100 1.000 123.58673 20 ALA X N 1
ATOM 1323 C CA . ALA B 2 20 ? 279.25100 192.45000 310.67700 1.000 123.58673 20 ALA X CA 1
ATOM 1324 C C . ALA B 2 20 ? 280.16500 192.56000 309.47200 1.000 123.58673 20 ALA X C 1
ATOM 1325 O O . ALA B 2 20 ? 280.42200 191.56500 308.79100 1.000 123.58673 20 ALA X O 1
ATOM 1327 N N . ALA B 2 21 ? 280.65100 193.76400 309.20700 1.000 120.25425 21 ALA X N 1
ATOM 1328 C CA . ALA B 2 21 ? 281.46200 194.03400 308.02900 1.000 120.25425 21 ALA X CA 1
ATOM 1329 C C . ALA B 2 21 ? 282.89600 194.29400 308.45700 1.000 120.25425 21 ALA X C 1
ATOM 1330 O O . ALA B 2 21 ? 283.16000 195.23500 309.21000 1.000 120.25425 21 ALA X O 1
ATOM 1332 N N . VAL B 2 22 ? 283.81800 193.46400 307.97800 1.000 117.39765 22 VAL X N 1
ATOM 1333 C CA . VAL B 2 22 ? 285.23300 193.70700 308.22000 1.000 117.39765 22 VAL X CA 1
ATOM 1334 C C . VAL B 2 22 ? 285.70400 194.79700 307.27200 1.000 117.39765 22 VAL X C 1
ATOM 1335 O O . VAL B 2 22 ? 285.60700 194.65900 306.04900 1.000 117.39765 22 VAL X O 1
ATOM 1339 N N . VAL B 2 23 ? 286.21100 195.89100 307.83400 1.000 116.05963 23 VAL X N 1
ATOM 1340 C CA . VAL B 2 23 ? 286.74800 196.99800 307.05900 1.000 116.05963 23 VAL X CA 1
ATOM 1341 C C . VAL B 2 23 ? 288.05400 197.42900 307.70000 1.000 116.05963 23 VAL X C 1
ATOM 1342 O O . VAL B 2 23 ? 288.30700 197.17900 308.87800 1.000 116.05963 23 VAL X O 1
ATOM 1346 N N . ALA B 2 24 ? 288.89300 198.07600 306.90600 1.000 114.80522 24 ALA X N 1
ATOM 1347 C CA . ALA B 2 24 ? 290.16500 198.59500 307.38100 1.000 114.80522 24 ALA X CA 1
ATOM 1348 C C . ALA B 2 24 ? 290.10100 200.10900 307.37000 1.000 114.80522 24 ALA X C 1
ATOM 1349 O O . ALA B 2 24 ? 290.07700 200.72200 306.30100 1.000 114.80522 24 ALA X O 1
ATOM 1351 N N . ILE B 2 25 ? 290.07700 200.70000 308.53000 1.000 111.83815 25 ILE X N 1
ATOM 1352 C CA . ILE B 2 25 ? 290.04400 202.15000 308.63000 1.000 111.83815 25 ILE X CA 1
ATOM 1353 C C . ILE B 2 25 ? 291.46700 202.66400 308.65600 1.000 111.83815 25 ILE X C 1
ATOM 1354 O O . ILE B 2 25 ? 292.40600 201.94400 309.00100 1.000 111.83815 25 ILE X O 1
ATOM 1359 N N . MET B 2 26 ? 291.63500 203.92300 308.28200 1.000 112.79065 26 MET X N 1
ATOM 1360 C CA . MET B 2 26 ? 292.95000 204.53300 308.29900 1.000 112.79065 26 MET X CA 1
ATOM 1361 C C . MET B 2 26 ? 292.85500 205.93400 308.87400 1.000 112.79065 26 MET X C 1
ATOM 1362 O O . MET B 2 26 ? 291.90600 206.67000 308.59700 1.000 112.79065 26 MET X O 1
ATOM 1367 N N . ALA B 2 27 ? 293.83500 206.27800 309.70200 1.000 113.95388 27 ALA X N 1
ATOM 1368 C CA . ALA B 2 27 ? 293.91300 207.57400 310.35400 1.000 113.95388 27 ALA X CA 1
ATOM 1369 C C . ALA B 2 27 ? 295.29100 207.70800 310.96700 1.000 113.95388 27 ALA X C 1
ATOM 1370 O O . ALA B 2 27 ? 295.81000 206.74900 311.54100 1.000 113.95388 27 ALA X O 1
ATOM 1372 N N . ALA B 2 28 ? 295.84900 208.91700 310.87600 1.000 117.59330 28 ALA X N 1
ATOM 1373 C CA . ALA B 2 28 ? 297.17400 209.24000 311.41200 1.000 117.59330 28 ALA X CA 1
ATOM 1374 C C . ALA B 2 28 ? 298.21800 208.24700 310.91700 1.000 117.59330 28 ALA X C 1
ATOM 1375 O O . ALA B 2 28 ? 298.73100 207.43000 311.68000 1.000 117.59330 28 ALA X O 1
ATOM 1377 N N . ASP B 2 29 ? 298.39600 208.24700 309.59300 1.000 119.78609 29 ASP X N 1
ATOM 1378 C CA . ASP B 2 29 ? 299.25200 207.39600 308.75300 1.000 119.78609 29 ASP X CA 1
ATOM 1379 C C . ASP B 2 29 ? 299.33400 205.94200 309.22400 1.000 119.78609 29 ASP X C 1
ATOM 1380 O O . ASP B 2 29 ? 300.38600 205.31400 309.11300 1.000 119.78609 29 ASP X O 1
ATOM 1385 N N . VAL B 2 30 ? 298.23500 205.38800 309.73100 1.000 115.15830 30 VAL X N 1
ATOM 1386 C CA . VAL B 2 30 ? 298.16400 204.01800 310.22600 1.000 115.15830 30 VAL X CA 1
ATOM 1387 C C . VAL B 2 30 ? 296.85200 203.39800 309.77700 1.000 115.15830 30 VAL X C 1
ATOM 1388 O O . VAL B 2 30 ? 295.79600 204.02500 309.89300 1.000 115.15830 30 VAL X O 1
ATOM 1392 N N . GLN B 2 31 ? 296.90900 202.16300 309.28200 1.000 113.98193 31 GLN X N 1
ATOM 1393 C CA . GLN B 2 31 ? 295.72200 201.42000 308.88400 1.000 113.98193 31 GLN X CA 1
ATOM 1394 C C . GLN B 2 31 ? 295.47800 200.27000 309.84900 1.000 113.98193 31 GLN X C 1
ATOM 1395 O O . GLN B 2 31 ? 296.38700 199.48900 310.13600 1.000 113.98193 31 GLN X O 1
ATOM 1401 N N . ILE B 2 32 ? 294.24500 200.15500 310.33100 1.000 111.56823 32 ILE X N 1
ATOM 1402 C CA . ILE B 2 32 ? 293.86600 199.14500 311.30900 1.000 111.56823 32 ILE X CA 1
ATOM 1403 C C . ILE B 2 32 ? 292.64900 198.40600 310.78200 1.000 111.56823 32 ILE X C 1
ATOM 1404 O O . ILE B 2 32 ? 291.68400 199.03600 310.34200 1.000 111.56823 32 ILE X O 1
ATOM 1409 N N . ALA B 2 33 ? 292.69300 197.07900 310.81400 1.000 114.61051 33 ALA X N 1
ATOM 1410 C CA . ALA B 2 33 ? 291.53700 196.28500 310.42800 1.000 114.61051 33 ALA X CA 1
ATOM 1411 C C . ALA B 2 33 ? 290.59000 196.13400 311.60500 1.000 114.61051 33 ALA X C 1
ATOM 1412 O O . ALA B 2 33 ? 291.01000 195.82100 312.72000 1.000 114.61051 33 ALA X O 1
ATOM 1414 N N . VAL B 2 34 ? 289.29900 196.36200 311.35500 1.000 111.83009 34 VAL X N 1
ATOM 1415 C CA . VAL B 2 34 ? 288.27600 196.31400 312.39000 1.000 111.83009 34 VAL X CA 1
ATOM 1416 C C . VAL B 2 34 ? 287.07000 195.55700 311.86000 1.000 111.83009 34 VAL X C 1
ATOM 1417 O O . VAL B 2 34 ? 286.90500 195.36900 310.65500 1.000 111.83009 34 VAL X O 1
ATOM 1421 N N . VAL B 2 35 ? 286.22200 195.11800 312.78600 1.000 113.24247 35 VAL X N 1
ATOM 1422 C CA . VAL B 2 35 ? 284.98600 194.43100 312.43900 1.000 113.24247 35 VAL X CA 1
ATOM 1423 C C . VAL B 2 35 ? 283.81000 195.24500 312.95600 1.000 113.24247 35 VAL X C 1
ATOM 1424 O O . VAL B 2 35 ? 283.40700 195.10500 314.11400 1.000 113.24247 35 VAL X O 1
ATOM 1428 N N . LEU B 2 36 ? 283.25500 196.09900 312.10700 1.000 115.31424 36 LEU X N 1
ATOM 1429 C CA . LEU B 2 36 ? 282.18000 196.98700 312.52000 1.000 115.31424 36 LEU X CA 1
ATOM 1430 C C . LEU B 2 36 ? 280.82000 196.32800 312.35800 1.000 115.31424 36 LEU X C 1
ATOM 1431 O O . LEU B 2 36 ? 280.60200 195.54100 311.43400 1.000 115.31424 36 LEU X O 1
ATOM 1436 N N . ASP B 2 37 ? 279.91100 196.64700 313.27700 1.000 118.96836 37 ASP X N 1
ATOM 1437 C CA . ASP B 2 37 ? 278.51700 196.24300 313.15500 1.000 118.96836 37 ASP X CA 1
ATOM 1438 C C . ASP B 2 37 ? 277.94100 196.89100 311.90200 1.000 118.96836 37 ASP X C 1
ATOM 1439 O O . ASP B 2 37 ? 278.07700 198.09800 311.69800 1.000 118.96836 37 ASP X O 1
ATOM 1444 N N . ALA B 2 38 ? 277.30000 196.08300 311.06000 1.000 118.83814 38 ALA X N 1
ATOM 1445 C CA . ALA B 2 38 ? 276.82400 196.56800 309.77200 1.000 118.83814 38 ALA X CA 1
ATOM 1446 C C . ALA B 2 38 ? 275.53300 197.36500 309.85800 1.000 118.83814 38 ALA X C 1
ATOM 1447 O O . ALA B 2 38 ? 275.19600 198.05800 308.89500 1.000 118.83814 38 ALA X O 1
ATOM 1449 N N . HIS B 2 39 ? 274.80100 197.28900 310.96600 1.000 118.94952 39 HIS X N 1
ATOM 1450 C CA . HIS B 2 39 ? 273.48600 197.90700 311.04400 1.000 118.94952 39 HIS X CA 1
ATOM 1451 C C . HIS B 2 39 ? 273.39200 199.06100 312.02600 1.000 118.94952 39 HIS X C 1
ATOM 1452 O O . HIS B 2 39 ? 272.46300 199.86400 311.90800 1.000 118.94952 39 HIS X O 1
ATOM 1459 N N . ALA B 2 40 ? 274.29200 199.15400 312.99700 1.000 114.09585 40 ALA X N 1
ATOM 1460 C CA . ALA B 2 40 ? 274.30400 200.30900 313.87800 1.000 114.09585 40 ALA X CA 1
ATOM 1461 C C . ALA B 2 40 ? 274.71800 201.55200 313.09600 1.000 114.09585 40 ALA X C 1
ATOM 1462 O O . ALA B 2 40 ? 275.60700 201.47600 312.24300 1.000 114.09585 40 ALA X O 1
ATOM 1464 N N . PRO B 2 41 ? 274.09500 202.70100 313.35200 1.000 108.01899 41 PRO X N 1
ATOM 1465 C CA . PRO B 2 41 ? 274.42100 203.91000 312.59000 1.000 108.01899 41 PRO X CA 1
ATOM 1466 C C . PRO B 2 41 ? 275.83700 204.38700 312.85900 1.000 108.01899 41 PRO X C 1
ATOM 1467 O O . PRO B 2 41 ? 276.44200 204.05300 313.87700 1.000 108.01899 41 PRO X O 1
ATOM 1471 N N . ILE B 2 42 ? 276.36900 205.15200 311.90200 1.000 107.87652 42 ILE X N 1
ATOM 1472 C CA . ILE B 2 42 ? 277.73900 205.65600 311.98000 1.000 107.87652 42 ILE X CA 1
ATOM 1473 C C . ILE B 2 42 ? 277.94700 206.48900 313.23500 1.000 107.87652 42 ILE X C 1
ATOM 1474 O O . ILE B 2 42 ? 278.98100 206.37900 313.90400 1.000 107.87652 42 ILE X O 1
ATOM 1479 N N . SER B 2 43 ? 276.96900 207.33000 313.57600 1.000 106.21266 43 SER X N 1
ATOM 1480 C CA . SER B 2 43 ? 277.10200 208.19700 314.74200 1.000 106.21266 43 SER X CA 1
ATOM 1481 C C . SER B 2 43 ? 277.20500 207.40400 316.03300 1.000 106.21266 43 SER X C 1
ATOM 1482 O O . SER B 2 43 ? 277.76400 207.89200 317.01900 1.000 106.21266 43 SER X O 1
ATOM 1485 N N . VAL B 2 44 ? 276.66700 206.18700 316.05300 1.000 103.14459 44 VAL X N 1
ATOM 1486 C CA . VAL B 2 44 ? 276.82600 205.33400 317.22000 1.000 103.14459 44 VAL X CA 1
ATOM 1487 C C . VAL B 2 44 ? 278.26400 204.86500 317.35900 1.000 103.14459 44 VAL X C 1
ATOM 1488 O O . VAL B 2 44 ? 278.81100 204.83800 318.46600 1.000 103.14459 44 VAL X O 1
ATOM 1492 N N . MET B 2 45 ? 278.91900 204.54700 316.25100 1.000 106.89402 45 MET X N 1
ATOM 1493 C CA . MET B 2 45 ? 280.21700 203.89400 316.30600 1.000 106.89402 45 MET X CA 1
ATOM 1494 C C . MET B 2 45 ? 281.38600 204.85500 316.24200 1.000 106.89402 45 MET X C 1
ATOM 1495 O O . MET B 2 45 ? 282.48900 204.48200 316.63800 1.000 106.89402 45 MET X O 1
ATOM 1500 N N . ILE B 2 46 ? 281.17200 206.07200 315.74600 1.000 102.77000 46 ILE X N 1
ATOM 1501 C CA . ILE B 2 46 ? 282.26700 207.01800 315.53300 1.000 102.77000 46 ILE X CA 1
ATOM 1502 C C . ILE B 2 46 ? 282.93700 207.39700 316.84800 1.000 102.77000 46 ILE X C 1
ATOM 1503 O O . ILE B 2 46 ? 284.13800 207.68100 316.89100 1.000 102.77000 46 ILE X O 1
ATOM 1508 N N . ASP B 2 47 ? 282.18000 207.38900 317.94600 1.000 105.51994 47 ASP X N 1
ATOM 1509 C CA . ASP B 2 47 ? 282.75700 207.78300 319.23100 1.000 105.51994 47 ASP X CA 1
ATOM 1510 C C . ASP B 2 47 ? 283.69300 206.71000 319.78600 1.000 105.51994 47 ASP X C 1
ATOM 1511 O O . ASP B 2 47 ? 284.85900 207.03100 320.06900 1.000 105.51994 47 ASP X O 1
ATOM 1516 N N . PRO B 2 48 ? 283.27200 205.44800 319.99200 1.000 102.82670 48 PRO X N 1
ATOM 1517 C CA . PRO B 2 48 ? 284.21600 204.48900 320.58700 1.000 102.82670 48 PRO X CA 1
ATOM 1518 C C . PRO B 2 48 ? 285.33200 204.09400 319.64700 1.000 102.82670 48 PRO X C 1
ATOM 1519 O O . PRO B 2 48 ? 286.40200 203.67100 320.10800 1.000 102.82670 48 PRO X O 1
ATOM 1523 N N . LEU B 2 49 ? 285.10000 204.20100 318.34100 1.000 102.68177 49 LEU X N 1
ATOM 1524 C CA . LEU B 2 49 ? 286.11700 203.83900 317.36500 1.000 102.68177 49 LEU X CA 1
ATOM 1525 C C . LEU B 2 49 ? 287.33300 204.73700 317.50000 1.000 102.68177 49 LEU X C 1
ATOM 1526 O O . LEU B 2 49 ? 288.47400 204.27700 317.38900 1.000 102.68177 49 LEU X O 1
ATOM 1531 N N . LEU B 2 50 ? 287.10200 206.02700 317.73100 1.000 101.65365 50 LEU X N 1
ATOM 1532 C CA . LEU B 2 50 ? 288.19900 206.95300 317.96900 1.000 101.65365 50 LEU X CA 1
ATOM 1533 C C . LEU B 2 50 ? 288.99400 206.55500 319.19900 1.000 101.65365 50 LEU X C 1
ATOM 1534 O O . LEU B 2 50 ? 290.22500 206.64000 319.20200 1.000 101.65365 50 LEU X O 1
ATOM 1539 N N . LYS B 2 51 ? 288.30900 206.11300 320.25300 1.000 104.04667 51 LYS X N 1
ATOM 1540 C CA . LYS B 2 51 ? 289.01100 205.67000 321.45200 1.000 104.04667 51 LYS X CA 1
ATOM 1541 C C . LYS B 2 51 ? 289.86800 204.44700 321.16900 1.000 104.04667 51 LYS X C 1
ATOM 1542 O O . LYS B 2 51 ? 290.99900 204.34500 321.65700 1.000 104.04667 51 LYS X O 1
ATOM 1548 N N . VAL B 2 52 ? 289.34200 203.50900 320.38100 1.000 102.96549 52 VAL X N 1
ATOM 1549 C CA . VAL B 2 52 ? 290.10500 202.31400 320.02000 1.000 102.96549 52 VAL X CA 1
ATOM 1550 C C . VAL B 2 52 ? 291.34800 202.68800 319.22200 1.000 102.96549 52 VAL X C 1
ATOM 1551 O O . VAL B 2 52 ? 292.45000 202.18700 319.48300 1.000 102.96549 52 VAL X O 1
ATOM 1555 N N . VAL B 2 53 ? 291.18500 203.57100 318.23700 1.000 103.86011 53 VAL X N 1
ATOM 1556 C CA . VAL B 2 53 ? 292.31400 204.00000 317.41600 1.000 103.86011 53 VAL X CA 1
ATOM 1557 C C . VAL B 2 53 ? 293.35400 204.71800 318.26000 1.000 103.86011 53 VAL X C 1
ATOM 1558 O O . VAL B 2 53 ? 294.55800 204.50800 318.08900 1.000 103.86011 53 VAL X O 1
ATOM 1562 N N . ASN B 2 54 ? 292.91300 205.57400 319.18000 1.000 107.00422 54 ASN X N 1
ATOM 1563 C CA . ASN B 2 54 ? 293.85500 206.26000 320.05500 1.000 107.00422 54 ASN X CA 1
ATOM 1564 C C . ASN B 2 54 ? 294.60500 205.28100 320.94000 1.000 107.00422 54 ASN X C 1
ATOM 1565 O O . ASN B 2 54 ? 295.80700 205.44400 321.17000 1.000 107.00422 54 ASN X O 1
ATOM 1570 N N . THR B 2 55 ? 293.91400 204.25600 321.44300 1.000 108.89074 55 THR X N 1
ATOM 1571 C CA . THR B 2 55 ? 294.57100 203.23200 322.24700 1.000 108.89074 55 THR X CA 1
ATOM 1572 C C . THR B 2 55 ? 295.64200 202.51200 321.44400 1.000 108.89074 55 THR X C 1
ATOM 1573 O O . THR B 2 55 ? 296.77600 202.33400 321.90700 1.000 108.89074 55 THR X O 1
ATOM 1577 N N . ARG B 2 56 ? 295.30300 202.12100 320.21800 1.000 110.23240 56 ARG X N 1
ATOM 1578 C CA . ARG B 2 56 ? 296.25000 201.39500 319.38400 1.000 110.23240 56 ARG X CA 1
ATOM 1579 C C . ARG B 2 56 ? 297.44600 202.26100 319.00900 1.000 110.23240 56 ARG X C 1
ATOM 1580 O O . ARG B 2 56 ? 298.58600 201.78700 319.02100 1.000 110.23240 56 ARG X O 1
ATOM 1588 N N . LEU B 2 57 ? 297.21100 203.53100 318.67800 1.000 110.14186 57 LEU X N 1
ATOM 1589 C CA . LEU B 2 57 ? 298.31400 204.41400 318.31000 1.000 110.14186 57 LEU X CA 1
ATOM 1590 C C . LEU B 2 57 ? 299.21100 204.71700 319.49800 1.000 110.14186 57 LEU X C 1
ATOM 1591 O O . LEU B 2 57 ? 300.43600 204.78200 319.35700 1.000 110.14186 57 LEU X O 1
ATOM 1596 N N . ARG B 2 58 ? 298.61900 204.93800 320.67100 1.000 113.82491 58 ARG X N 1
ATOM 1597 C CA . ARG B 2 58 ? 299.40900 205.18800 321.86600 1.000 113.82491 58 ARG X CA 1
ATOM 1598 C C . ARG B 2 58 ? 300.22600 203.96700 322.25200 1.000 113.82491 58 ARG X C 1
ATOM 1599 O O . ARG B 2 58 ? 301.34200 204.10200 322.76400 1.000 113.82491 58 ARG X O 1
ATOM 1607 N N . GLU B 2 59 ? 299.69100 202.77100 322.00600 1.000 115.94599 59 GLU X N 1
ATOM 1608 C CA . GLU B 2 59 ? 300.46500 201.55900 322.24100 1.000 115.94599 59 GLU X CA 1
ATOM 1609 C C . GLU B 2 59 ? 301.65500 201.47100 321.29300 1.000 115.94599 59 GLU X C 1
ATOM 1610 O O . GLU B 2 59 ? 302.69200 200.90600 321.65300 1.000 115.94599 59 GLU X O 1
ATOM 1616 N N . LEU B 2 60 ? 301.53300 202.02800 320.09500 1.000 115.86283 60 LEU X N 1
ATOM 1617 C CA . LEU B 2 60 ? 302.61200 202.01300 319.11800 1.000 115.86283 60 LEU X CA 1
ATOM 1618 C C . LEU B 2 60 ? 303.63200 203.11900 319.32600 1.000 115.86283 60 LEU X C 1
ATOM 1619 O O . LEU B 2 60 ? 304.64300 203.14000 318.62000 1.000 115.86283 60 LEU X O 1
ATOM 1624 N N . GLY B 2 61 ? 303.39300 204.04500 320.24500 1.000 117.13278 61 GLY X N 1
ATOM 1625 C CA . GLY B 2 61 ? 304.28200 205.17200 320.40800 1.000 117.13278 61 GLY X CA 1
ATOM 1626 C C . GLY B 2 61 ? 304.08300 206.29300 319.41300 1.000 117.13278 61 GLY X C 1
ATOM 1627 O O . GLY B 2 61 ? 304.84800 207.26400 319.44100 1.000 117.13278 61 GLY X O 1
ATOM 1628 N N . VAL B 2 62 ? 303.09300 206.19500 318.53900 1.000 114.55950 62 VAL X N 1
ATOM 1629 C CA . VAL B 2 62 ? 302.77100 207.26500 317.60400 1.000 114.55950 62 VAL X CA 1
ATOM 1630 C C . VAL B 2 62 ? 301.84200 208.25400 318.29800 1.000 114.55950 62 VAL X C 1
ATOM 1631 O O . VAL B 2 62 ? 301.04500 207.87900 319.16400 1.000 114.55950 62 VAL X O 1
ATOM 1635 N N . ALA B 2 63 ? 301.97600 209.53400 317.95600 1.000 114.41852 63 ALA X N 1
ATOM 1636 C CA . ALA B 2 63 ? 301.16400 210.57500 318.57200 1.000 114.41852 63 ALA X CA 1
ATOM 1637 C C . ALA B 2 63 ? 299.68900 210.38300 318.23100 1.000 114.41852 63 ALA X C 1
ATOM 1638 O O . ALA B 2 63 ? 299.34400 210.25000 317.05000 1.000 114.41852 63 ALA X O 1
ATOM 1640 N N . PRO B 2 64 ? 298.80000 210.38000 319.21900 1.000 110.25990 64 PRO X N 1
ATOM 1641 C CA . PRO B 2 64 ? 297.39200 210.07600 318.95600 1.000 110.25990 64 PRO X CA 1
ATOM 1642 C C . PRO B 2 64 ? 296.68000 211.20300 318.22900 1.000 110.25990 64 PRO X C 1
ATOM 1643 O O . PRO B 2 64 ? 297.17100 212.32600 318.12200 1.000 110.25990 64 PRO X O 1
ATOM 1647 N N . LEU B 2 65 ? 295.50300 210.86700 317.71000 1.000 110.40591 65 LEU X N 1
ATOM 1648 C CA . LEU B 2 65 ? 294.66200 211.84600 317.03800 1.000 110.40591 65 LEU X CA 1
ATOM 1649 C C . LEU B 2 65 ? 294.13000 212.87500 318.02300 1.000 110.40591 65 LEU X C 1
ATOM 1650 O O . LEU B 2 65 ? 293.73200 212.54300 319.14100 1.000 110.40591 65 LEU X O 1
ATOM 1655 N N . GLU B 2 66 ? 294.12000 214.13300 317.59900 1.000 115.60654 66 GLU X N 1
ATOM 1656 C CA . GLU B 2 66 ? 293.65000 215.23100 318.42500 1.000 115.60654 66 GLU X CA 1
ATOM 1657 C C . GLU B 2 66 ? 292.72100 216.12200 317.62000 1.000 115.60654 66 GLU X C 1
ATOM 1658 O O . GLU B 2 66 ? 292.86600 216.26400 316.40500 1.000 115.60654 66 GLU X O 1
ATOM 1664 N N . ALA B 2 67 ? 291.76200 216.72000 318.31500 1.000 111.84315 67 ALA X N 1
ATOM 1665 C CA . ALA B 2 67 ? 290.86200 217.69100 317.71600 1.000 111.84315 67 ALA X CA 1
ATOM 1666 C C . ALA B 2 67 ? 291.47400 219.08000 317.81400 1.000 111.84315 67 ALA X C 1
ATOM 1667 O O . ALA B 2 67 ? 291.89800 219.50200 318.89300 1.000 111.84315 67 ALA X O 1
ATOM 1669 N N . LYS B 2 68 ? 291.50900 219.78800 316.69300 1.000 113.96597 68 LYS X N 1
ATOM 1670 C CA . LYS B 2 68 ? 292.05700 221.13600 316.62800 1.000 113.96597 68 LYS X CA 1
ATOM 1671 C C . LYS B 2 68 ? 290.93000 222.12100 316.36700 1.000 113.96597 68 LYS X C 1
ATOM 1672 O O . LYS B 2 68 ? 290.25000 222.02900 315.34200 1.000 113.96597 68 LYS X O 1
ATOM 1678 N N . GLY B 2 69 ? 290.75600 223.07100 317.27400 1.000 107.91270 69 GLY X N 1
ATOM 1679 C CA . GLY B 2 69 ? 289.71500 224.06500 317.08600 1.000 107.91270 69 GLY X CA 1
ATOM 1680 C C . GLY B 2 69 ? 288.34600 223.44500 317.24300 1.000 107.91270 69 GLY X C 1
ATOM 1681 O O . GLY B 2 69 ? 288.06900 222.73600 318.21500 1.000 107.91270 69 GLY X O 1
ATOM 1682 N N . ARG B 2 70 ? 287.47100 223.70900 316.28100 1.000 101.82574 70 ARG X N 1
ATOM 1683 C CA . ARG B 2 70 ? 286.10800 223.21300 316.32500 1.000 101.82574 70 ARG X CA 1
ATOM 1684 C C . ARG B 2 70 ? 285.77300 222.47500 315.04000 1.000 101.82574 70 ARG X C 1
ATOM 1685 O O . ARG B 2 70 ? 286.14400 222.90200 313.94400 1.000 101.82574 70 ARG X O 1
ATOM 1693 N N . GLY B 2 71 ? 285.09000 221.35000 315.19800 1.000 104.04718 71 GLY X N 1
ATOM 1694 C CA . GLY B 2 71 ? 284.76500 220.49600 314.07900 1.000 104.04718 71 GLY X CA 1
ATOM 1695 C C . GLY B 2 71 ? 284.16200 219.20200 314.58100 1.000 104.04718 71 GLY X C 1
ATOM 1696 O O . GLY B 2 71 ? 283.82200 219.07500 315.75600 1.000 104.04718 71 GLY X O 1
ATOM 1697 N N . ARG B 2 72 ? 284.03400 218.24400 313.67200 1.000 106.86482 72 ARG X N 1
ATOM 1698 C CA . ARG B 2 72 ? 283.47300 216.95400 314.03100 1.000 106.86482 72 ARG X CA 1
ATOM 1699 C C . ARG B 2 72 ? 284.21500 215.84100 313.31100 1.000 106.86482 72 ARG X C 1
ATOM 1700 O O . ARG B 2 72 ? 284.80100 216.05000 312.24800 1.000 106.86482 72 ARG X O 1
ATOM 1708 N N . TRP B 2 73 ? 284.20600 214.66000 313.91900 1.000 102.31386 73 TRP X N 1
ATOM 1709 C CA . TRP B 2 73 ? 284.82900 213.49000 313.32200 1.000 102.31386 73 TRP X CA 1
ATOM 1710 C C . TRP B 2 73 ? 283.93600 212.90800 312.24100 1.000 102.31386 73 TRP X C 1
ATOM 1711 O O . TRP B 2 73 ? 282.71500 212.85500 312.38800 1.000 102.31386 73 TRP X O 1
ATOM 1722 N N . MET B 2 74 ? 284.55200 212.45900 311.15600 1.000 113.46225 74 MET X N 1
ATOM 1723 C CA . MET B 2 74 ? 283.83000 211.82500 310.06300 1.000 113.46225 74 MET X CA 1
ATOM 1724 C C . MET B 2 74 ? 284.54700 210.57700 309.59200 1.000 113.46225 74 MET X C 1
ATOM 1725 O O . MET B 2 74 ? 285.75400 210.60900 309.34600 1.000 113.46225 74 MET X O 1
ATOM 1730 N N . LEU B 2 75 ? 283.80200 209.48600 309.46200 1.000 111.18428 75 LEU X N 1
ATOM 1731 C CA . LEU B 2 75 ? 284.25800 208.37400 308.64800 1.000 111.18428 75 LEU X CA 1
ATOM 1732 C C . LEU B 2 75 ? 283.99100 208.71100 307.19500 1.000 111.18428 75 LEU X C 1
ATOM 1733 O O . LEU B 2 75 ? 282.86300 209.03700 306.82400 1.000 111.18428 75 LEU X O 1
ATOM 1738 N N . CYS B 2 76 ? 285.02300 208.63400 306.37200 1.000 116.37652 76 CYS X N 1
ATOM 1739 C CA . CYS B 2 76 ? 284.89800 208.98600 304.97300 1.000 116.37652 76 CYS X CA 1
ATOM 1740 C C . CYS B 2 76 ? 285.43900 207.85500 304.12000 1.000 116.37652 76 CYS X C 1
ATOM 1741 O O . CYS B 2 76 ? 286.35600 207.13900 304.52300 1.000 116.37652 76 CYS X O 1
ATOM 1744 N N . LEU B 2 77 ? 284.85400 207.69500 302.94100 1.000 118.58218 77 LEU X N 1
ATOM 1745 C CA . LEU B 2 77 ? 285.43100 206.79700 301.96100 1.000 118.58218 77 LEU X CA 1
ATOM 1746 C C . LEU B 2 77 ? 286.77600 207.33900 301.49800 1.000 118.58218 77 LEU X C 1
ATOM 1747 O O . LEU B 2 77 ? 287.05300 208.53800 301.58100 1.000 118.58218 77 LEU X O 1
ATOM 1752 N N . VAL B 2 78 ? 287.62500 206.43300 301.01200 1.000 122.07087 78 VAL X N 1
ATOM 1753 C CA . VAL B 2 78 ? 288.95900 206.83400 300.59000 1.000 122.07087 78 VAL X CA 1
ATOM 1754 C C . VAL B 2 78 ? 288.92700 207.74000 299.37200 1.000 122.07087 78 VAL X C 1
ATOM 1755 O O . VAL B 2 78 ? 289.89700 208.46100 299.12200 1.000 122.07087 78 VAL X O 1
ATOM 1759 N N . ASP B 2 79 ? 287.83600 207.74000 298.60800 1.000 128.15191 79 ASP X N 1
ATOM 1760 C CA . ASP B 2 79 ? 287.71500 208.71800 297.53700 1.000 128.15191 79 ASP X CA 1
ATOM 1761 C C . ASP B 2 79 ? 287.51400 210.13900 298.05000 1.000 128.15191 79 ASP X C 1
ATOM 1762 O O . ASP B 2 79 ? 287.74600 211.08700 297.29500 1.000 128.15191 79 ASP X O 1
ATOM 1767 N N . GLY B 2 80 ? 287.09500 210.30700 299.30200 1.000 124.47876 80 GLY X N 1
ATOM 1768 C CA . GLY B 2 80 ? 287.02300 211.60600 299.94200 1.000 124.47876 80 GLY X CA 1
ATOM 1769 C C . GLY B 2 80 ? 285.66200 211.98300 300.48700 1.000 124.47876 80 GLY X C 1
ATOM 1770 O O . GLY B 2 80 ? 285.58300 212.86900 301.35000 1.000 124.47876 80 GLY X O 1
ATOM 1771 N N . THR B 2 81 ? 284.58700 211.35700 300.02100 1.000 122.54982 81 THR X N 1
ATOM 1772 C CA . THR B 2 81 ? 283.25700 211.75600 300.47200 1.000 122.54982 81 THR X CA 1
ATOM 1773 C C . THR B 2 81 ? 283.00800 211.29700 301.90700 1.000 122.54982 81 THR X C 1
ATOM 1774 O O . THR B 2 81 ? 283.40000 210.18500 302.28000 1.000 122.54982 81 THR X O 1
ATOM 1778 N N . PRO B 2 82 ? 282.44300 212.14700 302.75800 1.000 116.86557 82 PRO X N 1
ATOM 1779 C CA . PRO B 2 82 ? 282.06300 211.70000 304.09700 1.000 116.86557 82 PRO X CA 1
ATOM 1780 C C . PRO B 2 82 ? 280.81800 210.83300 304.05900 1.000 116.86557 82 PRO X C 1
ATOM 1781 O O . PRO B 2 82 ? 279.94200 210.99900 303.20900 1.000 116.86557 82 PRO X O 1
ATOM 1785 N N . LEU B 2 83 ? 280.75400 209.88800 304.98800 1.000 116.57929 83 LEU X N 1
ATOM 1786 C CA . LEU B 2 83 ? 279.55200 209.09100 305.14300 1.000 116.57929 83 LEU X CA 1
ATOM 1787 C C . LEU B 2 83 ? 278.51300 209.85300 305.95500 1.000 116.57929 83 LEU X C 1
ATOM 1788 O O . LEU B 2 83 ? 278.81200 210.83100 306.64100 1.000 116.57929 83 LEU X O 1
ATOM 1793 N N . ARG B 2 84 ? 277.27900 209.38500 305.87300 1.000 121.69787 84 ARG X N 1
ATOM 1794 C CA . ARG B 2 84 ? 276.17300 210.04000 306.55400 1.000 121.69787 84 ARG X CA 1
ATOM 1795 C C . ARG B 2 84 ? 276.07800 209.56000 307.99500 1.000 121.69787 84 ARG X C 1
ATOM 1796 O O . ARG B 2 84 ? 276.00500 208.34900 308.22700 1.000 121.69787 84 ARG X O 1
ATOM 1804 N N . PRO B 2 85 ? 276.09900 210.45800 308.97900 1.000 115.49017 85 PRO X N 1
ATOM 1805 C CA . PRO B 2 85 ? 276.11800 210.02500 310.38200 1.000 115.49017 85 PRO X CA 1
ATOM 1806 C C . PRO B 2 85 ? 274.87200 209.29600 310.83300 1.000 115.49017 85 PRO X C 1
ATOM 1807 O O . PRO B 2 85 ? 274.95300 208.48200 311.75700 1.000 115.49017 85 PRO X O 1
ATOM 1811 N N . ASN B 2 86 ? 273.72500 209.55800 310.22800 1.000 117.21812 86 ASN X N 1
ATOM 1812 C CA . ASN B 2 86 ? 272.47900 208.97800 310.70100 1.000 117.21812 86 ASN X CA 1
ATOM 1813 C C . ASN B 2 86 ? 272.13100 207.66600 310.01600 1.000 117.21812 86 ASN X C 1
ATOM 1814 O O . ASN B 2 86 ? 271.06700 207.10700 310.29100 1.000 117.21812 86 ASN X O 1
ATOM 1819 N N . LEU B 2 87 ? 272.99200 207.16400 309.14100 1.000 118.40390 87 LEU X N 1
ATOM 1820 C CA . LEU B 2 87 ? 272.74500 205.93100 308.41500 1.000 118.40390 87 LEU X CA 1
ATOM 1821 C C . LEU B 2 87 ? 273.87700 204.95400 308.68100 1.000 118.40390 87 LEU X C 1
ATOM 1822 O O . LEU B 2 87 ? 275.03400 205.35200 308.82700 1.000 118.40390 87 LEU X O 1
ATOM 1827 N N . SER B 2 88 ? 273.54900 203.66700 308.72900 1.000 120.39304 88 SER X N 1
ATOM 1828 C CA . SER B 2 88 ? 274.59200 202.67800 308.94400 1.000 120.39304 88 SER X CA 1
ATOM 1829 C C . SER B 2 88 ? 275.35400 202.42300 307.64800 1.000 120.39304 88 SER X C 1
ATOM 1830 O O . SER B 2 88 ? 275.09900 203.04000 306.61300 1.000 120.39304 88 SER X O 1
ATOM 1833 N N . LEU B 2 89 ? 276.32200 201.50500 307.73000 1.000 118.88536 89 LEU X N 1
ATOM 1834 C CA . LEU B 2 89 ? 277.15300 201.17800 306.57500 1.000 118.88536 89 LEU X CA 1
ATOM 1835 C C . LEU B 2 89 ? 276.32500 200.59700 305.44000 1.000 118.88536 89 LEU X C 1
ATOM 1836 O O . LEU B 2 89 ? 276.54000 200.93100 304.26800 1.000 118.88536 89 LEU X O 1
ATOM 1841 N N . THR B 2 90 ? 275.37800 199.72100 305.77300 1.000 120.31450 90 THR X N 1
ATOM 1842 C CA . THR B 2 90 ? 274.65100 198.96300 304.76300 1.000 120.31450 90 THR X CA 1
ATOM 1843 C C . THR B 2 90 ? 273.76800 199.85700 303.90400 1.000 120.31450 90 THR X C 1
ATOM 1844 O O . THR B 2 90 ? 273.71100 199.68100 302.68300 1.000 120.31450 90 THR X O 1
ATOM 1848 N N . GLU B 2 91 ? 273.07500 200.82100 304.51700 1.000 122.81035 91 GLU X N 1
ATOM 1849 C CA . GLU B 2 91 ? 272.21500 201.71500 303.74600 1.000 122.81035 91 GLU X CA 1
ATOM 1850 C C . GLU B 2 91 ? 273.01000 202.56800 302.77100 1.000 122.81035 91 GLU X C 1
ATOM 1851 O O . GLU B 2 91 ? 272.50600 202.91500 301.69700 1.000 122.81035 91 GLU X O 1
ATOM 1857 N N . GLN B 2 92 ? 274.24100 202.91500 303.11900 1.000 119.75231 92 GLN X N 1
ATOM 1858 C CA . GLN B 2 92 ? 275.10800 203.68700 302.24200 1.000 119.75231 92 GLN X CA 1
ATOM 1859 C C . GLN B 2 92 ? 276.20900 202.80800 301.65400 1.000 119.75231 92 GLN X C 1
ATOM 1860 O O . GLN B 2 92 ? 277.32300 203.25700 301.38600 1.000 119.75231 92 GLN X O 1
ATOM 1866 N N . GLU B 2 93 ? 275.85600 201.53500 301.43100 1.000 123.73236 93 GLU X N 1
ATOM 1867 C CA . GLU B 2 93 ? 276.51200 200.59000 300.50500 1.000 123.73236 93 GLU X CA 1
ATOM 1868 C C . GLU B 2 93 ? 278.01600 200.44700 300.74100 1.000 123.73236 93 GLU X C 1
ATOM 1869 O O . GLU B 2 93 ? 278.79400 200.18400 299.83000 1.000 123.73236 93 GLU X O 1
ATOM 1875 N N . VAL B 2 94 ? 278.42400 200.52700 301.99000 1.000 121.43814 94 VAL X N 1
ATOM 1876 C CA . VAL B 2 94 ? 279.76400 200.08700 302.34900 1.000 121.43814 94 VAL X CA 1
ATOM 1877 C C . VAL B 2 94 ? 279.74000 198.58000 302.55000 1.000 121.43814 94 VAL X C 1
ATOM 1878 O O . VAL B 2 94 ? 278.88600 198.05000 303.26800 1.000 121.43814 94 VAL X O 1
ATOM 1882 N N . TYR B 2 95 ? 280.68000 197.88000 301.92600 1.000 124.37029 95 TYR X N 1
ATOM 1883 C CA . TYR B 2 95 ? 280.69900 196.42800 301.95800 1.000 124.37029 95 TYR X CA 1
ATOM 1884 C C . TYR B 2 95 ? 282.02600 195.94700 302.51200 1.000 124.37029 95 TYR X C 1
ATOM 1885 O O . TYR B 2 95 ? 282.96500 196.72300 302.69100 1.000 124.37029 95 TYR X O 1
ATOM 1894 N N . ASP B 2 96 ? 282.06700 194.65300 302.81200 1.000 122.56109 96 ASP X N 1
ATOM 1895 C CA . ASP B 2 96 ? 283.20300 194.06600 303.50600 1.000 122.56109 96 ASP X CA 1
ATOM 1896 C C . ASP B 2 96 ? 284.46900 194.18700 302.67100 1.000 122.56109 96 ASP X C 1
ATOM 1897 O O . ASP B 2 96 ? 284.44700 194.00200 301.45200 1.000 122.56109 96 ASP X O 1
ATOM 1902 N N . GLY B 2 97 ? 285.57000 194.51800 303.33200 1.000 123.21380 97 GLY X N 1
ATOM 1903 C CA . GLY B 2 97 ? 286.83300 194.72200 302.66700 1.000 123.21380 97 GLY X CA 1
ATOM 1904 C C . GLY B 2 97 ? 287.09100 196.13400 302.19900 1.000 123.21380 97 GLY X C 1
ATOM 1905 O O . GLY B 2 97 ? 288.19400 196.41500 301.71900 1.000 123.21380 97 GLY X O 1
ATOM 1906 N N . ASP B 2 98 ? 286.11900 197.03100 302.32200 1.000 124.41346 98 ASP X N 1
ATOM 1907 C CA . ASP B 2 98 ? 286.33500 198.41500 301.93700 1.000 124.41346 98 ASP X CA 1
ATOM 1908 C C . ASP B 2 98 ? 287.18900 199.13500 302.97300 1.000 124.41346 98 ASP X C 1
ATOM 1909 O O . ASP B 2 98 ? 287.35800 198.68200 304.10600 1.000 124.41346 98 ASP X O 1
ATOM 1914 N N . ARG B 2 99 ? 287.73600 200.27300 302.56500 1.000 119.45340 99 ARG X N 1
ATOM 1915 C CA . ARG B 2 99 ? 288.56900 201.09100 303.42800 1.000 119.45340 99 ARG X CA 1
ATOM 1916 C C . ARG B 2 99 ? 287.83900 202.37700 303.78000 1.000 119.45340 99 ARG X C 1
ATOM 1917 O O . ARG B 2 99 ? 287.17800 202.97700 302.93000 1.000 119.45340 99 ARG X O 1
ATOM 1925 N N . LEU B 2 100 ? 287.96800 202.79900 305.03200 1.000 112.30287 100 LEU X N 1
ATOM 1926 C CA . LEU B 2 100 ? 287.36300 204.03100 305.50900 1.000 112.30287 100 LEU X CA 1
ATOM 1927 C C . LEU B 2 100 ? 288.44700 204.95000 306.04000 1.000 112.30287 100 LEU X C 1
ATOM 1928 O O . LEU B 2 100 ? 289.52200 204.50100 306.43600 1.000 112.30287 100 LEU X O 1
ATOM 1933 N N . TRP B 2 101 ? 288.16100 206.24400 306.03500 1.000 109.48089 101 TRP X N 1
ATOM 1934 C CA . TRP B 2 101 ? 289.13400 207.25700 306.41300 1.000 109.48089 101 TRP X CA 1
ATOM 1935 C C . TRP B 2 101 ? 288.54200 208.09000 307.53700 1.000 109.48089 101 TRP X C 1
ATOM 1936 O O . TRP B 2 101 ? 287.42600 208.60300 307.41000 1.000 109.48089 101 TRP X O 1
ATOM 1947 N N . LEU B 2 102 ? 289.28400 208.21800 308.63600 1.000 107.72230 102 LEU X N 1
ATOM 1948 C CA . LEU B 2 102 ? 288.78600 208.86500 309.84900 1.000 107.72230 102 LEU X CA 1
ATOM 1949 C C . LEU B 2 102 ? 289.32400 210.29200 309.93600 1.000 107.72230 102 LEU X C 1
ATOM 1950 O O . LEU B 2 102 ? 290.35200 210.57200 310.55300 1.000 107.72230 102 LEU X O 1
ATOM 1955 N N . LYS B 2 103 ? 288.60800 211.21100 309.29600 1.000 108.56923 103 LYS X N 1
ATOM 1956 C CA . LYS B 2 103 ? 288.98700 212.61400 309.31700 1.000 108.56923 103 LYS X CA 1
ATOM 1957 C C . LYS B 2 103 ? 288.44600 213.33000 310.54500 1.000 108.56923 103 LYS X C 1
ATOM 1958 O O . LYS B 2 103 ? 287.55300 212.84900 311.24300 1.000 108.56923 103 LYS X O 1
ATOM 1964 N N . PHE B 2 104 ? 289.01200 214.50000 310.79700 1.000 105.27919 104 PHE X N 1
ATOM 1965 C CA . PHE B 2 104 ? 288.43900 215.51400 311.67200 1.000 105.27919 104 PHE X CA 1
ATOM 1966 C C . PHE B 2 104 ? 288.16800 216.73500 310.80200 1.000 105.27919 104 PHE X C 1
ATOM 1967 O O . PHE B 2 104 ? 289.06500 217.53600 310.54800 1.000 105.27919 104 PHE X O 1
ATOM 1975 N N . LEU B 2 105 ? 286.93500 216.86900 310.32500 1.000 109.02417 105 LEU X N 1
ATOM 1976 C CA . LEU B 2 105 ? 286.59200 218.01500 309.49300 1.000 109.02417 105 LEU X CA 1
ATOM 1977 C C . LEU B 2 105 ? 286.53600 219.27900 310.32800 1.000 109.02417 105 LEU X C 1
ATOM 1978 O O . LEU B 2 105 ? 285.78900 219.34700 311.30500 1.000 109.02417 105 LEU X O 1
ATOM 1983 N N . GLU B 2 106 ? 287.31800 220.28000 309.94100 1.000 115.00290 106 GLU X N 1
ATOM 1984 C CA . GLU B 2 106 ? 287.17200 221.60100 310.52900 1.000 115.00290 106 GLU X CA 1
ATOM 1985 C C . GLU B 2 106 ? 285.80900 222.17100 310.17300 1.000 115.00290 106 GLU X C 1
ATOM 1986 O O . GLU B 2 106 ? 285.27800 221.91600 309.09100 1.000 115.00290 106 GLU X O 1
ATOM 1992 N N . ASP B 2 107 ? 285.22900 222.92300 311.09800 1.000 115.94273 107 ASP X N 1
ATOM 1993 C CA . ASP B 2 107 ? 283.91000 223.49000 310.86900 1.000 115.94273 107 ASP X CA 1
ATOM 1994 C C . ASP B 2 107 ? 284.02600 224.60500 309.83800 1.000 115.94273 107 ASP X C 1
ATOM 1995 O O . ASP B 2 107 ? 284.77600 225.56500 310.03300 1.000 115.94273 107 ASP X O 1
ATOM 2000 N N . THR B 2 108 ? 283.29000 224.47500 308.73900 1.000 114.69993 108 THR X N 1
ATOM 2001 C CA . THR B 2 108 ? 283.33200 225.46300 307.67100 1.000 114.69993 108 THR X CA 1
ATOM 2002 C C . THR B 2 108 ? 282.42600 226.65800 307.91900 1.000 114.69993 108 THR X C 1
ATOM 2003 O O . THR B 2 108 ? 282.47700 227.62200 307.15200 1.000 114.69993 108 THR X O 1
ATOM 2007 N N . GLU B 2 109 ? 281.59800 226.60900 308.95200 1.000 105.10036 109 GLU X N 1
ATOM 2008 C CA . GLU B 2 109 ? 280.56000 227.60700 309.15700 1.000 105.10036 109 GLU X CA 1
ATOM 2009 C C . GLU B 2 109 ? 281.17000 228.93100 309.60300 1.000 105.10036 109 GLU X C 1
ATOM 2010 O O . GLU B 2 109 ? 281.74800 229.02400 310.68800 1.000 105.10036 109 GLU X O 1
ATOM 2016 N N . HIS B 2 110 ? 281.04100 229.95300 308.75800 1.000 103.18436 110 HIS X N 1
ATOM 2017 C CA . HIS B 2 110 ? 281.59900 231.271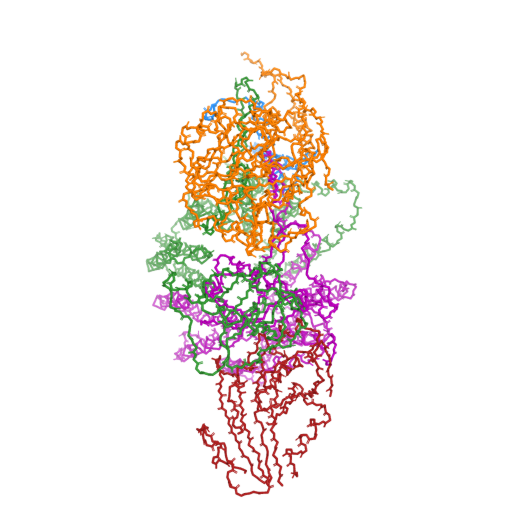00 309.03200 1.000 103.18436 110 HIS X CA 1
ATOM 2018 C C . HIS B 2 110 ? 280.66800 232.32900 308.45900 1.000 103.18436 110 HIS X C 1
ATOM 2019 O O . HIS B 2 110 ? 279.68200 232.01400 307.79100 1.000 103.18436 110 HIS X O 1
ATOM 2026 N N . ARG B 2 111 ? 280.98900 233.59600 308.72600 1.000 100.54303 111 ARG X N 1
ATOM 2027 C CA . ARG B 2 111 ? 280.16200 234.69400 308.23800 1.000 100.54303 111 ARG X CA 1
ATOM 2028 C C . ARG B 2 111 ? 280.19600 234.75900 306.71900 1.000 100.54303 111 ARG X C 1
ATOM 2029 O O . ARG B 2 111 ? 281.11800 234.25700 306.07500 1.000 100.54303 111 ARG X O 1
ATOM 2037 N N . SER B 2 112 ? 279.17000 235.37000 306.14300 1.000 101.85998 112 SER X N 1
ATOM 2038 C CA . SER B 2 112 ? 279.07500 235.53500 304.70200 1.000 101.85998 112 SER X CA 1
ATOM 2039 C C . SER B 2 112 ? 279.44600 236.96600 304.35300 1.000 101.85998 112 SER X C 1
ATOM 2040 O O . SER B 2 112 ? 278.77400 237.90400 304.78900 1.000 101.85998 112 SER X O 1
ATOM 2043 N N . GLU B 2 113 ? 280.51000 237.13100 303.57500 1.000 109.13890 113 GLU X N 1
ATOM 2044 C CA . GLU B 2 113 ? 280.90200 238.45900 303.13200 1.000 109.13890 113 GLU X CA 1
ATOM 2045 C C . GLU B 2 113 ? 279.87200 239.00000 302.15900 1.000 109.13890 113 GLU X C 1
ATOM 2046 O O . GLU B 2 113 ? 279.35300 238.27200 301.31300 1.000 109.13890 113 GLU X O 1
ATOM 2052 N N . VAL B 2 114 ? 279.57500 240.28600 302.27900 1.000 103.26685 114 VAL X N 1
ATOM 2053 C CA . VAL B 2 114 ? 278.67500 240.95200 301.35300 1.000 103.26685 114 VAL X CA 1
ATOM 2054 C C . VAL B 2 114 ? 279.38800 242.16300 300.77100 1.000 103.26685 114 VAL X C 1
ATOM 2055 O O . VAL B 2 114 ? 279.95600 242.97900 301.50300 1.000 103.26685 114 VAL X O 1
ATOM 2059 N N . ILE B 2 115 ? 279.42600 242.23000 299.44900 1.000 103.46830 115 ILE X N 1
ATOM 2060 C CA . ILE B 2 115 ? 280.02300 243.33600 298.72100 1.000 103.46830 115 ILE X CA 1
ATOM 2061 C C . ILE B 2 115 ? 278.87400 243.97000 297.95900 1.000 103.46830 115 ILE X C 1
ATOM 2062 O O . ILE B 2 115 ? 278.48200 243.48600 296.89300 1.000 103.46830 115 ILE X O 1
ATOM 2067 N N . GLU B 2 116 ? 278.32100 245.04500 298.51000 1.000 105.66752 116 GLU X N 1
ATOM 2068 C CA . GLU B 2 116 ? 277.05300 245.56400 298.02200 1.000 105.66752 116 GLU X CA 1
ATOM 2069 C C . GLU B 2 116 ? 277.18100 246.19900 296.64800 1.000 105.66752 116 GLU X C 1
ATOM 2070 O O . GLU B 2 116 ? 276.21400 246.20700 295.88200 1.000 105.66752 116 GLU X O 1
ATOM 2076 N N . HIS B 2 117 ? 278.34700 246.73400 296.31800 1.000 103.14671 117 HIS X N 1
ATOM 2077 C CA . HIS B 2 117 ? 278.50600 247.41400 295.04700 1.000 103.14671 117 HIS X CA 1
ATOM 2078 C C . HIS B 2 117 ? 278.65100 246.38000 293.94700 1.000 103.14671 117 HIS X C 1
ATOM 2079 O O . HIS B 2 117 ? 279.47100 245.46800 294.06000 1.000 103.14671 117 HIS X O 1
ATOM 2086 N N . ILE B 2 118 ? 277.83800 246.51900 292.89900 1.000 101.64651 118 ILE X N 1
ATOM 2087 C CA . ILE B 2 118 ? 277.79900 245.54500 291.81000 1.000 101.64651 118 ILE X CA 1
ATOM 2088 C C . ILE B 2 118 ? 279.17600 245.36700 291.17500 1.000 101.64651 118 ILE X C 1
ATOM 2089 O O . ILE B 2 118 ? 279.64500 244.24000 290.97500 1.000 101.64651 118 ILE X O 1
ATOM 2094 N N . SER B 2 119 ? 279.86200 246.47300 290.89800 1.000 99.83499 119 SER X N 1
ATOM 2095 C CA . SER B 2 119 ? 281.12300 246.40200 290.17300 1.000 99.83499 119 SER X CA 1
ATOM 2096 C C . SER B 2 119 ? 282.22100 245.78000 291.01900 1.000 99.83499 119 SER X C 1
ATOM 2097 O O . SER B 2 119 ? 282.94700 244.89400 290.55200 1.000 99.83499 119 SER X O 1
ATOM 2100 N N . THR B 2 120 ? 282.34200 246.21400 292.27200 1.000 100.95750 120 THR X N 1
ATOM 2101 C CA . THR B 2 120 ? 283.35800 245.65700 293.15400 1.000 100.95750 120 THR X CA 1
ATOM 2102 C C . THR B 2 120 ? 283.08800 244.18800 293.44400 1.000 100.95750 120 THR X C 1
ATOM 2103 O O . THR B 2 120 ? 284.02400 243.38100 293.51000 1.000 100.95750 120 THR X O 1
ATOM 2107 N N . ALA B 2 121 ? 281.81400 243.82300 293.60000 1.000 99.32453 121 ALA X N 1
ATOM 2108 C CA . ALA B 2 121 ? 281.46400 242.42900 293.84600 1.000 99.32453 121 ALA X CA 1
ATOM 2109 C C . ALA B 2 121 ? 281.84500 241.55000 292.66800 1.000 99.32453 121 ALA X C 1
ATOM 2110 O O . ALA B 2 121 ? 282.42300 240.47400 292.85200 1.000 99.32453 121 ALA X O 1
ATOM 2112 N N . VAL B 2 122 ? 281.52800 241.99300 291.44800 1.000 96.98145 122 VAL X N 1
ATOM 2113 C CA . VAL B 2 122 ? 281.89800 241.22600 290.26100 1.000 96.98145 122 VAL X CA 1
ATOM 2114 C C . VAL B 2 122 ? 283.41000 241.08100 290.17300 1.000 96.98145 122 VAL X C 1
ATOM 2115 O O . VAL B 2 122 ? 283.93400 239.98300 289.94400 1.000 96.98145 122 VAL X O 1
ATOM 2119 N N . ALA B 2 123 ? 284.13200 242.18000 290.39700 1.000 98.30396 123 ALA X N 1
ATOM 2120 C CA . ALA B 2 123 ? 285.58700 242.14900 290.30200 1.000 98.30396 123 ALA X CA 1
ATOM 2121 C C . ALA B 2 123 ? 286.19000 241.16100 291.28900 1.000 98.30396 123 ALA X C 1
ATOM 2122 O O . ALA B 2 123 ? 286.99400 240.30300 290.90600 1.000 98.30396 123 ALA X O 1
ATOM 2124 N N . THR B 2 124 ? 285.79000 241.23800 292.55700 1.000 99.22141 124 THR X N 1
ATOM 2125 C CA . THR B 2 124 ? 286.39400 240.35600 293.54900 1.000 99.22141 124 THR X CA 1
ATOM 2126 C C . THR B 2 124 ? 285.95800 238.90500 293.36300 1.000 99.22141 124 THR X C 1
ATOM 2127 O O . THR B 2 124 ? 286.75600 237.98800 293.59200 1.000 99.22141 124 THR X O 1
ATOM 2131 N N . ASN B 2 125 ? 284.71800 238.66600 292.92300 1.000 101.41538 125 ASN X N 1
ATOM 2132 C CA . ASN B 2 125 ? 284.26700 237.29300 292.74000 1.000 101.41538 125 ASN X CA 1
ATOM 2133 C C . ASN B 2 125 ? 284.99900 236.60800 291.60100 1.000 101.41538 125 ASN X C 1
ATOM 2134 O O . ASN B 2 125 ? 285.38400 235.44300 291.72500 1.000 101.41538 125 ASN X O 1
ATOM 2139 N N . LEU B 2 126 ? 285.20500 237.30100 290.48100 1.000 99.99898 126 LEU X N 1
ATOM 2140 C CA . LEU B 2 126 ? 285.99300 236.67800 289.42100 1.000 99.99898 126 LEU X CA 1
ATOM 2141 C C . LEU B 2 126 ? 287.46100 236.57000 289.80300 1.000 99.99898 126 LEU X C 1
ATOM 2142 O O . LEU B 2 126 ? 288.12200 235.59000 289.45000 1.000 99.99898 126 LEU X O 1
ATOM 2147 N N . SER B 2 127 ? 288.00100 237.56900 290.50400 1.000 101.87785 127 SER X N 1
ATOM 2148 C CA . SER B 2 127 ? 289.41700 237.51800 290.84200 1.000 101.87785 127 SER X CA 1
ATOM 2149 C C . SER B 2 127 ? 289.72700 236.38900 291.80600 1.000 101.87785 127 SER X C 1
ATOM 2150 O O . SER B 2 127 ? 290.82200 235.82200 291.76200 1.000 101.87785 127 SER X O 1
ATOM 2153 N N . LYS B 2 128 ? 288.78400 236.04100 292.67000 1.000 105.56597 128 LYS X N 1
ATOM 2154 C CA . LYS B 2 128 ? 289.02900 235.01300 293.66700 1.000 105.56597 128 LYS X CA 1
ATOM 2155 C C . LYS B 2 128 ? 288.83500 233.60200 293.12600 1.000 105.56597 128 LYS X C 1
ATOM 2156 O O . LYS B 2 128 ? 289.43000 232.66000 293.65700 1.000 105.56597 128 LYS X O 1
ATOM 2162 N N . ARG B 2 129 ? 288.08700 233.43400 292.04200 1.000 103.91030 129 ARG X N 1
ATOM 2163 C CA . ARG B 2 129 ? 287.56500 232.12500 291.69400 1.000 103.91030 129 ARG X CA 1
ATOM 2164 C C . ARG B 2 129 ? 288.10400 231.57700 290.37500 1.000 103.91030 129 ARG X C 1
ATOM 2165 O O . ARG B 2 129 ? 288.03800 230.36400 290.16400 1.000 103.91030 129 ARG X O 1
ATOM 2173 N N . PHE B 2 130 ? 288.69300 232.40800 289.52300 1.000 99.40678 130 PHE X N 1
ATOM 2174 C CA . PHE B 2 130 ? 289.22800 231.97700 288.24100 1.000 99.40678 130 PHE X CA 1
ATOM 2175 C C . PHE B 2 130 ? 290.72300 232.24800 288.15500 1.000 99.40678 130 PHE X C 1
ATOM 2176 O O . PHE B 2 130 ? 291.30000 232.94400 288.99200 1.000 99.40678 130 PHE X O 1
ATOM 2184 N N . ALA B 2 131 ? 291.34900 231.67500 287.13100 1.000 95.26846 131 ALA X N 1
ATOM 2185 C CA . ALA B 2 131 ? 292.80000 231.70200 287.00700 1.000 95.26846 131 ALA X CA 1
ATOM 2186 C C . ALA B 2 131 ? 293.23900 232.82200 286.07700 1.000 95.26846 131 ALA X C 1
ATOM 2187 O O . ALA B 2 131 ? 292.82900 232.83700 284.91200 1.000 95.26846 131 ALA X O 1
ATOM 2189 N N . PRO B 2 132 ? 294.06200 233.75800 286.53300 1.000 93.72022 132 PRO X N 1
ATOM 2190 C CA . PRO B 2 132 ? 294.58500 234.78400 285.63400 1.000 93.72022 132 PRO X CA 1
ATOM 2191 C C . PRO B 2 132 ? 295.72300 234.25000 284.78600 1.000 93.72022 132 PRO X C 1
ATOM 2192 O O . PRO B 2 132 ? 296.35300 233.24300 285.10600 1.000 93.72022 132 PRO X O 1
ATOM 2196 N N . ILE B 2 133 ? 295.98800 234.95200 283.68600 1.000 95.32546 133 ILE X N 1
ATOM 2197 C CA . ILE B 2 133 ? 297.14100 234.62000 282.86600 1.000 95.32546 133 ILE X CA 1
ATOM 2198 C C . ILE B 2 133 ? 298.41100 235.06900 283.57900 1.000 95.32546 133 ILE X C 1
ATOM 2199 O O . ILE B 2 133 ? 298.42000 236.05400 284.32700 1.000 95.32546 133 ILE X O 1
ATOM 2204 N N . ASP B 2 134 ? 299.48500 234.31800 283.38000 1.000 104.09395 134 ASP X N 1
ATOM 2205 C CA . ASP B 2 134 ? 300.75300 234.56000 284.05400 1.000 104.09395 134 ASP X CA 1
ATOM 2206 C C . ASP B 2 134 ? 301.86700 234.06500 283.14300 1.000 104.09395 134 ASP X C 1
ATOM 2207 O O . ASP B 2 134 ? 301.59900 233.37900 282.15000 1.000 104.09395 134 ASP X O 1
ATOM 2212 N N . PRO B 2 135 ? 303.12700 234.43800 283.41700 1.000 101.47297 135 PRO X N 1
ATOM 2213 C CA . PRO B 2 135 ? 304.21300 234.02300 282.50800 1.000 101.47297 135 PRO X CA 1
ATOM 2214 C C . PRO B 2 135 ? 304.39200 232.52200 282.36100 1.000 101.47297 135 PRO X C 1
ATOM 2215 O O . PRO B 2 135 ? 304.82300 232.07000 281.29100 1.000 101.47297 135 PRO X O 1
ATOM 2219 N N . VAL B 2 136 ? 304.07300 231.74500 283.39700 1.000 104.24543 136 VAL X N 1
ATOM 2220 C CA . VAL B 2 136 ? 304.19800 230.29100 283.32600 1.000 104.24543 136 VAL X CA 1
ATOM 2221 C C . VAL B 2 136 ? 303.32400 229.73200 282.21300 1.000 104.24543 136 VAL X C 1
ATOM 2222 O O . VAL B 2 136 ? 303.77100 228.92200 281.39600 1.000 104.24543 136 VAL X O 1
ATOM 2226 N N . VAL B 2 137 ? 302.06900 230.16900 282.15600 1.000 103.71579 137 VAL X N 1
ATOM 2227 C CA . VAL B 2 137 ? 301.18800 229.75000 281.07400 1.000 103.71579 137 VAL X CA 1
ATOM 2228 C C . VAL B 2 137 ? 301.60000 230.41300 279.76800 1.000 103.71579 137 VAL X C 1
ATOM 2229 O O . VAL B 2 137 ? 301.48200 229.81600 278.69200 1.000 103.71579 137 VAL X O 1
ATOM 2233 N N . ALA B 2 138 ? 302.09000 231.65000 279.84100 1.000 103.68120 138 ALA X N 1
ATOM 2234 C CA . ALA B 2 138 ? 302.36500 232.41900 278.63200 1.000 103.68120 138 ALA X CA 1
ATOM 2235 C C . ALA B 2 138 ? 303.47800 231.79600 277.80200 1.000 103.68120 138 ALA X C 1
ATOM 2236 O O . ALA B 2 138 ? 303.38700 231.74400 276.56800 1.000 103.68120 138 ALA X O 1
ATOM 2238 N N . VAL B 2 139 ? 304.53500 231.31800 278.45500 1.000 104.19913 139 VAL X N 1
ATOM 2239 C CA . VAL B 2 139 ? 305.62700 230.70000 277.71300 1.000 104.19913 139 VAL X CA 1
ATOM 2240 C C . VAL B 2 139 ? 305.15900 229.40600 277.05800 1.000 104.19913 139 VAL X C 1
ATOM 2241 O O . VAL B 2 139 ? 305.53500 229.09600 275.92200 1.000 104.19913 139 VAL X O 1
ATOM 2245 N N . GLN B 2 140 ? 304.30200 228.65200 277.74700 1.000 108.32968 140 GLN X N 1
ATOM 2246 C CA . GLN B 2 140 ? 303.74400 227.43600 277.16700 1.000 108.32968 140 GLN X CA 1
ATOM 2247 C C . GLN B 2 140 ? 302.86200 227.74500 275.96700 1.000 108.32968 140 GLN X C 1
ATOM 2248 O O . GLN B 2 140 ? 302.85700 226.99600 274.98700 1.000 108.32968 140 GLN X O 1
ATOM 2254 N N . VAL B 2 141 ? 302.10000 228.83600 276.03300 1.000 108.65575 141 VAL X N 1
ATOM 2255 C CA . VAL B 2 141 ? 301.27400 229.23700 274.89600 1.000 108.65575 141 VAL X CA 1
ATOM 2256 C C . VAL B 2 141 ? 302.14900 229.60000 273.70900 1.000 108.65575 141 VAL X C 1
ATOM 2257 O O . VAL B 2 141 ? 301.86500 229.21800 272.56600 1.000 108.65575 141 VAL X O 1
ATOM 2261 N N . GLY B 2 142 ? 303.23500 230.32800 273.96300 1.000 112.63695 142 GLY X N 1
ATOM 2262 C CA . GLY B 2 142 ? 304.15800 230.65200 272.88800 1.000 112.63695 142 GLY X CA 1
ATOM 2263 C C . GLY B 2 142 ? 304.79000 229.42000 272.26900 1.000 112.63695 142 GLY X C 1
ATOM 2264 O O . GLY B 2 142 ? 304.91400 229.32100 271.04500 1.000 112.63695 142 GLY X O 1
ATOM 2265 N N . ALA B 2 143 ? 305.18000 228.45700 273.10600 1.000 114.15452 143 ALA X N 1
ATOM 2266 C CA . ALA B 2 143 ? 305.75700 227.21700 272.60000 1.000 114.15452 143 ALA X CA 1
ATOM 2267 C C . ALA B 2 143 ? 304.74900 226.43600 271.77600 1.000 114.15452 143 ALA X C 1
ATOM 2268 O O . ALA B 2 143 ? 305.08900 225.89500 270.71900 1.000 114.15452 143 ALA X O 1
ATOM 2270 N N . THR B 2 144 ? 303.50100 226.38000 272.23900 1.000 119.10587 144 THR X N 1
ATOM 2271 C CA . THR B 2 144 ? 302.46000 225.67900 271.50100 1.000 119.10587 144 THR X CA 1
ATOM 2272 C C . THR B 2 144 ? 302.23800 226.30800 270.14200 1.000 119.10587 144 THR X C 1
ATOM 2273 O O . THR B 2 144 ? 302.12000 225.60700 269.12900 1.000 119.10587 144 THR X O 1
ATOM 2277 N N . MET B 2 145 ? 302.20500 227.63300 270.09200 1.000 122.18463 145 MET X N 1
ATOM 2278 C CA . MET B 2 145 ? 301.86300 228.26200 268.83000 1.000 122.18463 145 MET X CA 1
ATOM 2279 C C . MET B 2 145 ? 303.04100 228.24000 267.86500 1.000 122.18463 145 MET X C 1
ATOM 2280 O O . MET B 2 145 ? 302.83900 228.11700 266.65300 1.000 122.18463 145 MET X O 1
ATOM 2285 N N . VAL B 2 146 ? 304.27500 228.29000 268.36900 1.000 122.94160 146 VAL X N 1
ATOM 2286 C CA . VAL B 2 146 ? 305.40200 228.12100 267.45600 1.000 122.94160 146 VAL X CA 1
ATOM 2287 C C . VAL B 2 146 ? 305.52000 226.67200 266.99700 1.000 122.94160 146 VAL X C 1
ATOM 2288 O O . VAL B 2 146 ? 305.96000 226.40800 265.87000 1.000 122.94160 146 VAL X O 1
ATOM 2292 N N . ALA B 2 147 ? 305.08100 225.71900 267.82100 1.000 124.64314 147 ALA X N 1
ATOM 2293 C CA . ALA B 2 147 ? 305.00400 224.33600 267.37400 1.000 124.64314 147 ALA X CA 1
ATOM 2294 C C . ALA B 2 147 ? 304.02000 224.19100 266.22800 1.000 124.64314 147 ALA X C 1
ATOM 2295 O O . ALA B 2 147 ? 304.32000 223.55500 265.21200 1.000 124.64314 147 ALA X O 1
ATOM 2297 N N . VAL B 2 148 ? 302.84000 224.79100 266.37900 1.000 128.49818 148 VAL X N 1
ATOM 2298 C CA . VAL B 2 148 ? 301.83000 224.75300 265.32700 1.000 128.49818 148 VAL X CA 1
ATOM 2299 C C . VAL B 2 148 ? 302.35600 225.41000 264.06200 1.000 128.49818 148 VAL X C 1
ATOM 2300 O O . VAL B 2 148 ? 302.16800 224.89500 262.95100 1.000 128.49818 148 VAL X O 1
ATOM 2304 N N . GLY B 2 149 ? 303.05200 226.53600 264.21200 1.000 134.00809 149 GLY X N 1
ATOM 2305 C CA . GLY B 2 149 ? 303.59000 227.22300 263.05200 1.000 134.00809 149 GLY X CA 1
ATOM 2306 C C . GLY B 2 149 ? 304.61800 226.40400 262.29600 1.000 134.00809 149 GLY X C 1
ATOM 2307 O O . GLY B 2 149 ? 304.57400 226.32300 261.06700 1.000 134.00809 149 GLY X O 1
ATOM 2308 N N . VAL B 2 150 ? 305.54300 225.76700 263.01500 1.000 139.42260 150 VAL X N 1
ATOM 2309 C CA . VAL B 2 150 ? 306.57400 225.01300 262.31100 1.000 139.42260 150 VAL X CA 1
ATOM 2310 C C . VAL B 2 150 ? 306.00500 223.71900 261.73000 1.000 139.42260 150 VAL X C 1
ATOM 2311 O O . VAL B 2 150 ? 306.46500 223.25500 260.67900 1.000 139.42260 150 VAL X O 1
ATOM 2315 N N . LEU B 2 151 ? 304.98100 223.13000 262.36300 1.000 140.03154 151 LEU X N 1
ATOM 2316 C CA . LEU B 2 151 ? 304.30700 221.99300 261.73700 1.000 140.03154 151 LEU X CA 1
ATOM 2317 C C . LEU B 2 151 ? 303.60400 222.40200 260.45200 1.000 140.03154 151 LEU X C 1
ATOM 2318 O O . LEU B 2 151 ? 303.67100 221.68200 259.44700 1.000 140.03154 151 LEU X O 1
ATOM 2323 N N . LEU B 2 152 ? 302.94200 223.56100 260.45400 1.000 141.32514 152 LEU X N 1
ATOM 2324 C CA . LEU B 2 152 ? 302.34600 224.05000 259.21800 1.000 141.32514 152 LEU X CA 1
ATOM 2325 C C . LEU B 2 152 ? 303.40500 224.31500 258.16600 1.000 141.32514 152 LEU X C 1
ATOM 2326 O O . LEU B 2 152 ? 303.20800 223.99600 256.99300 1.000 141.32514 152 LEU X O 1
ATOM 2331 N N . GLY B 2 153 ? 304.53800 224.88200 258.56900 1.000 148.73246 153 GLY X N 1
ATOM 2332 C CA . GLY B 2 153 ? 305.58400 225.17400 257.60500 1.000 148.73246 153 GLY X CA 1
ATOM 2333 C C . GLY B 2 153 ? 306.17000 223.92500 256.97900 1.000 148.73246 153 GLY X C 1
ATOM 2334 O O . GLY B 2 153 ? 306.39000 223.87000 255.76600 1.000 148.73246 153 GLY X O 1
ATOM 2335 N N . SER B 2 154 ? 306.42900 222.90500 257.79800 1.000 156.19558 154 SER X N 1
ATOM 2336 C CA . SER B 2 154 ? 306.95800 221.65200 257.27400 1.000 156.19558 154 SER X CA 1
ATOM 2337 C C . SER B 2 154 ? 305.95100 220.96600 256.36400 1.000 156.19558 154 SER X C 1
ATOM 2338 O O . SER B 2 154 ? 306.31600 220.47600 255.28700 1.000 156.19558 154 SER X O 1
ATOM 2341 N N . ALA B 2 155 ? 304.67400 220.94300 256.76500 1.000 156.59767 155 ALA X N 1
ATOM 2342 C CA . ALA B 2 155 ? 303.65100 220.35000 255.91200 1.000 156.59767 155 ALA X CA 1
ATOM 2343 C C . ALA B 2 155 ? 303.49000 221.13200 254.62200 1.000 156.59767 155 ALA X C 1
ATOM 2344 O O . ALA B 2 155 ? 303.21000 220.55400 253.56700 1.000 156.59767 155 ALA X O 1
ATOM 2346 N N . LEU B 2 156 ? 303.71200 222.43800 254.67700 1.000 159.13406 156 LEU X N 1
ATOM 2347 C CA . LEU B 2 156 ? 303.54800 223.27400 253.50100 1.000 159.13406 156 LEU X CA 1
ATOM 2348 C C . LEU B 2 156 ? 304.69600 223.08300 252.51800 1.000 159.13406 156 LEU X C 1
ATOM 2349 O O . LEU B 2 156 ? 304.48200 223.03600 251.29900 1.000 159.13406 156 LEU X O 1
ATOM 2354 N N . LEU B 2 157 ? 305.92300 222.97700 253.03000 1.000 165.75203 157 LEU X N 1
ATOM 2355 C CA . LEU B 2 157 ? 307.05400 222.65200 252.16800 1.000 165.75203 157 LEU X CA 1
ATOM 2356 C C . LEU B 2 157 ? 306.90000 221.26000 251.57200 1.000 165.75203 157 LEU X C 1
ATOM 2357 O O . LEU B 2 157 ? 307.26600 221.02900 250.41300 1.000 165.75203 157 LEU X O 1
ATOM 2362 N N . GLY B 2 158 ? 306.35600 220.32100 252.35000 1.000 170.96590 158 GLY X N 1
ATOM 2363 C CA . GLY B 2 158 ? 306.03700 219.01500 251.80000 1.000 170.96590 158 GLY X CA 1
ATOM 2364 C C . GLY B 2 158 ? 305.00600 219.08500 250.69100 1.000 170.96590 158 GLY X C 1
ATOM 2365 O O . GLY B 2 158 ? 305.11200 218.37700 249.69100 1.000 170.96590 158 GLY X O 1
ATOM 2366 N N . TRP B 2 159 ? 304.00000 219.95000 250.85100 1.000 170.59148 159 TRP X N 1
ATOM 2367 C CA . TRP B 2 159 ? 303.00700 220.14900 249.79800 1.000 170.59148 159 TRP X CA 1
ATOM 2368 C C . TRP B 2 159 ? 303.63800 220.72300 248.53800 1.000 170.59148 159 TRP X C 1
ATOM 2369 O O . TRP B 2 159 ? 303.30500 220.30500 247.42200 1.000 170.59148 159 TRP X O 1
ATOM 2380 N N . TRP B 2 160 ? 304.53900 221.69500 248.69500 1.000 176.99459 160 TRP X N 1
ATOM 2381 C CA . TRP B 2 160 ? 305.19200 222.28000 247.52700 1.000 176.99459 160 TRP X CA 1
ATOM 2382 C C . TRP B 2 160 ? 306.08900 221.27100 246.82200 1.000 176.99459 160 TRP X C 1
ATOM 2383 O O . TRP B 2 160 ? 306.12200 221.22200 245.58700 1.000 176.99459 160 TRP X O 1
ATOM 2394 N N . ARG B 2 161 ? 306.82800 220.46300 247.58500 1.000 180.30715 161 ARG X N 1
ATOM 2395 C CA . ARG B 2 161 ? 307.67400 219.45200 246.96300 1.000 180.30715 161 ARG X CA 1
ATOM 2396 C C . ARG B 2 161 ? 306.83800 218.32300 246.36900 1.000 180.30715 161 ARG X C 1
ATOM 2397 O O . ARG B 2 161 ? 307.28400 217.64200 245.44000 1.000 180.30715 161 ARG X O 1
ATOM 2405 N N . TRP B 2 162 ? 305.63000 218.11200 246.89400 1.000 181.10606 162 TRP X N 1
ATOM 2406 C CA . TRP B 2 162 ? 304.68200 217.19600 246.27100 1.000 181.10606 162 TRP X CA 1
ATOM 2407 C C . TRP B 2 162 ? 304.19900 217.73300 244.93300 1.000 181.10606 162 TRP X C 1
ATOM 2408 O O . TRP B 2 162 ? 304.07700 216.98000 243.96100 1.000 181.10606 162 TRP X O 1
ATOM 2419 N N . GLN B 2 163 ? 303.91200 219.03300 244.86600 1.000 182.48606 163 GLN X N 1
ATOM 2420 C CA . GLN B 2 163 ? 303.38300 219.60800 243.63500 1.000 182.48606 163 GLN X CA 1
ATOM 2421 C C . GLN B 2 163 ? 304.48600 219.93400 242.63800 1.000 182.48606 163 GLN X C 1
ATOM 2422 O O . GLN B 2 163 ? 304.28700 219.79800 241.42600 1.000 182.48606 163 GLN X O 1
ATOM 2428 N N . HIS B 2 164 ? 305.64700 220.36800 243.11900 1.000 184.34292 164 HIS X N 1
ATOM 2429 C CA . HIS B 2 164 ? 306.71500 220.82900 242.24800 1.000 184.34292 164 HIS X CA 1
ATOM 2430 C C . HIS B 2 164 ? 308.00900 220.10300 242.58100 1.000 184.34292 164 HIS X C 1
ATOM 2431 O O . HIS B 2 164 ? 308.23700 219.69700 243.72200 1.000 184.34292 164 HIS X O 1
ATOM 2438 N N . GLU B 2 165 ? 308.86200 219.95800 241.57000 1.000 187.66351 165 GLU X N 1
ATOM 2439 C CA . GLU B 2 165 ? 310.08600 219.17700 241.67300 1.000 187.66351 165 GLU X CA 1
ATOM 2440 C C . GLU B 2 165 ? 311.26100 219.98400 242.21500 1.000 187.66351 165 GLU X C 1
ATOM 2441 O O . GLU B 2 165 ? 312.41500 219.59300 242.00200 1.000 187.66351 165 GLU X O 1
ATOM 2447 N N . SER B 2 166 ? 310.99800 221.09300 242.90100 1.000 187.05455 166 SER X N 1
ATOM 2448 C CA . SER B 2 166 ? 312.06700 221.99000 243.32100 1.000 187.05455 166 SER X CA 1
ATOM 2449 C C . SER B 2 166 ? 312.90100 221.37300 244.43700 1.000 187.05455 166 SER X C 1
ATOM 2450 O O . SER B 2 166 ? 312.36300 220.84200 245.41300 1.000 187.05455 166 SER X O 1
ATOM 2453 N N . TRP B 2 167 ? 314.22300 221.44200 244.28000 1.000 187.05334 167 TRP X N 1
ATOM 2454 C CA . TRP B 2 167 ? 315.14500 220.99400 245.31800 1.000 187.05334 167 TRP X CA 1
ATOM 2455 C C . TRP B 2 167 ? 315.25000 222.00400 246.45400 1.000 187.05334 167 TRP X C 1
ATOM 2456 O O . TRP B 2 167 ? 315.54200 221.62500 247.59400 1.000 187.05334 167 TRP X O 1
ATOM 2467 N N . LEU B 2 168 ? 314.98300 223.27500 246.16000 1.000 184.17814 168 LEU X N 1
ATOM 2468 C CA . LEU B 2 168 ? 315.18800 224.34200 247.13700 1.000 184.17814 168 LEU X CA 1
ATOM 2469 C C . LEU B 2 168 ? 314.35500 224.26600 248.42600 1.000 184.17814 168 LEU X C 1
ATOM 2470 O O . LEU B 2 168 ? 314.82700 224.81800 249.43400 1.000 184.17814 168 LEU X O 1
ATOM 2475 N N . PRO B 2 169 ? 313.14700 223.67400 248.47900 1.000 179.70111 169 PRO X N 1
ATOM 2476 C CA . PRO B 2 169 ? 312.47200 223.54100 249.78700 1.000 179.70111 169 PRO X CA 1
ATOM 2477 C C . PRO B 2 169 ? 313.25100 222.78500 250.85300 1.000 179.70111 169 PRO X C 1
ATOM 2478 O O . PRO B 2 169 ? 313.10800 223.10000 252.04500 1.000 179.70111 169 PRO X O 1
ATOM 2482 N N . ALA B 2 170 ? 314.04400 221.78600 250.46800 1.000 179.74305 170 ALA X N 1
ATOM 2483 C CA . ALA B 2 170 ? 314.78000 221.00800 251.46100 1.000 179.74305 170 ALA X CA 1
ATOM 2484 C C . ALA B 2 170 ? 315.79800 221.82800 252.25700 1.000 179.74305 170 ALA X C 1
ATOM 2485 O O . ALA B 2 170 ? 315.90200 221.59000 253.47400 1.000 179.74305 170 ALA X O 1
ATOM 2487 N N . PRO B 2 171 ? 316.58200 222.75600 251.67500 1.000 181.10390 171 PRO X N 1
ATOM 2488 C CA . PRO B 2 171 ? 317.36700 223.65800 252.53900 1.000 181.10390 171 PRO X CA 1
ATOM 2489 C C . PRO B 2 171 ? 316.54300 224.48100 253.52000 1.000 181.10390 171 PRO X C 1
ATOM 2490 O O . PRO B 2 171 ? 316.98800 224.66200 254.66000 1.000 181.10390 171 PRO X O 1
ATOM 2494 N N . PHE B 2 172 ? 315.36800 224.98700 253.12100 1.000 179.21475 172 PHE X N 1
ATOM 2495 C CA . PHE B 2 172 ? 314.53200 225.73500 254.06100 1.000 179.21475 172 PHE X CA 1
ATOM 2496 C C . PHE B 2 172 ? 314.09100 224.85900 255.22100 1.000 179.21475 172 PHE X C 1
ATOM 2497 O O . PHE B 2 172 ? 314.17100 225.26600 256.38900 1.000 179.21475 172 PHE X O 1
ATOM 2505 N N . ALA B 2 173 ? 313.62200 223.64800 254.91400 1.000 173.52212 173 ALA X N 1
ATOM 2506 C CA . ALA B 2 173 ? 313.18700 222.74100 255.96900 1.000 173.52212 173 ALA X CA 1
ATOM 2507 C C . ALA B 2 173 ? 314.34700 222.37200 256.88500 1.000 173.52212 173 ALA X C 1
ATOM 2508 O O . ALA B 2 173 ? 314.19500 222.35000 258.11300 1.000 173.52212 173 ALA X O 1
ATOM 2510 N N . ALA B 2 174 ? 315.52600 222.13200 256.30500 1.000 171.44256 174 ALA X N 1
ATOM 2511 C CA . ALA B 2 174 ? 316.69600 221.79000 257.10400 1.000 171.44256 174 ALA X CA 1
ATOM 2512 C C . ALA B 2 174 ? 317.10100 222.93100 258.02600 1.000 171.44256 174 ALA X C 1
ATOM 2513 O O . ALA B 2 174 ? 317.40100 222.70500 259.20400 1.000 171.44256 174 ALA X O 1
ATOM 2515 N N . VAL B 2 175 ? 317.10900 224.16600 257.51600 1.000 170.39281 175 VAL X N 1
ATOM 2516 C CA . VAL B 2 175 ? 317.58500 225.27300 258.33800 1.000 170.39281 175 VAL X CA 1
ATOM 2517 C C . VAL B 2 175 ? 316.58600 225.59400 259.44800 1.000 170.39281 175 VAL X C 1
ATOM 2518 O O . VAL B 2 175 ? 316.98600 225.84500 260.59400 1.000 170.39281 175 VAL X O 1
ATOM 2522 N N . ILE B 2 176 ? 315.27900 225.53900 259.15900 1.000 166.95327 176 ILE X N 1
ATOM 2523 C CA . ILE B 2 176 ? 314.32300 225.82000 260.22700 1.000 166.95327 176 ILE X CA 1
ATOM 2524 C C . ILE B 2 176 ? 314.35900 224.70600 261.26600 1.000 166.95327 176 ILE X C 1
ATOM 2525 O O . ILE B 2 176 ? 314.27100 224.96900 262.47500 1.000 166.95327 176 ILE X O 1
ATOM 2530 N N . ALA B 2 177 ? 314.56300 223.46000 260.81900 1.000 163.04237 177 ALA X N 1
ATOM 2531 C CA . ALA B 2 177 ? 314.65900 222.33700 261.74100 1.000 163.04237 177 ALA X CA 1
ATOM 2532 C C . ALA B 2 177 ? 315.86300 222.47500 262.65800 1.000 163.04237 177 ALA X C 1
ATOM 2533 O O . ALA B 2 177 ? 315.75300 222.27700 263.87200 1.000 163.04237 177 ALA X O 1
ATOM 2535 N N . VAL B 2 178 ? 317.02400 222.82800 262.09900 1.000 161.87280 178 VAL X N 1
ATOM 2536 C CA . VAL B 2 178 ? 318.21700 222.89800 262.93500 1.000 161.87280 178 VAL X CA 1
ATOM 2537 C C . VAL B 2 178 ? 318.12300 224.07300 263.90300 1.000 161.87280 178 VAL X C 1
ATOM 2538 O O . VAL B 2 178 ? 318.52700 223.95400 265.06600 1.000 161.87280 178 VAL X O 1
ATOM 2542 N N . LEU B 2 179 ? 317.53400 225.19900 263.47400 1.000 159.19746 179 LEU X N 1
ATOM 2543 C CA . LEU B 2 179 ? 317.36600 226.32200 264.39500 1.000 159.19746 179 LEU X CA 1
ATOM 2544 C C . LEU B 2 179 ? 316.45700 225.95800 265.56200 1.000 159.19746 179 LEU X C 1
ATOM 2545 O O . LEU B 2 179 ? 316.81200 226.18200 266.73000 1.000 159.19746 179 LEU X O 1
ATOM 2550 N N . VAL B 2 180 ? 315.29200 225.36600 265.27300 1.000 155.59284 180 VAL X N 1
ATOM 2551 C CA . VAL B 2 180 ? 314.37400 225.07200 266.36900 1.000 155.59284 180 VAL X CA 1
ATOM 2552 C C . VAL B 2 180 ? 314.92400 223.96400 267.25800 1.000 155.59284 180 VAL X C 1
ATOM 2553 O O . VAL B 2 180 ? 314.70900 223.98100 268.47500 1.000 155.59284 180 VAL X O 1
ATOM 2557 N N . LEU B 2 181 ? 315.68400 223.01800 266.69500 1.000 152.71572 181 LEU X N 1
ATOM 2558 C CA . LEU B 2 181 ? 316.23300 221.94500 267.51600 1.000 152.71572 181 LEU X CA 1
ATOM 2559 C C . LEU B 2 181 ? 317.34400 222.44700 268.42800 1.000 152.71572 181 LEU X C 1
ATOM 2560 O O . LEU B 2 181 ? 317.42300 222.03600 269.59100 1.000 152.71572 181 LEU X O 1
ATOM 2565 N N . THR B 2 182 ? 318.20800 223.34000 267.93100 1.000 148.37360 182 THR X N 1
ATOM 2566 C CA . THR B 2 182 ? 319.22300 223.92300 268.80600 1.000 148.37360 182 THR X CA 1
ATOM 2567 C C . THR B 2 182 ? 318.60100 224.78300 269.89800 1.000 148.37360 182 THR X C 1
ATOM 2568 O O . THR B 2 182 ? 319.05500 224.74800 271.04900 1.000 148.37360 182 THR X O 1
ATOM 2572 N N . VAL B 2 183 ? 317.56000 225.55300 269.56500 1.000 141.81283 183 VAL X N 1
ATOM 2573 C CA . VAL B 2 183 ? 316.89000 226.35900 270.58500 1.000 141.81283 183 VAL X CA 1
ATOM 2574 C C . VAL B 2 183 ? 316.25400 225.46500 271.64300 1.000 141.81283 183 VAL X C 1
ATOM 2575 O O . VAL B 2 183 ? 316.36200 225.72800 272.84900 1.000 141.81283 183 VAL X O 1
ATOM 2579 N N . ALA B 2 184 ? 315.61100 224.37800 271.20800 1.000 138.21119 184 ALA X N 1
ATOM 2580 C CA . ALA B 2 184 ? 315.00600 223.43700 272.14200 1.000 138.21119 184 ALA X CA 1
ATOM 2581 C C . ALA B 2 184 ? 316.04900 222.79300 273.03800 1.000 138.21119 184 ALA X C 1
ATOM 2582 O O . ALA B 2 184 ? 315.82600 222.63600 274.24200 1.000 138.21119 184 ALA X O 1
ATOM 2584 N N . THR B 2 185 ? 317.19000 222.40700 272.46800 1.000 136.31905 185 THR X N 1
ATOM 2585 C CA . THR B 2 185 ? 318.23800 221.78300 273.26400 1.000 136.31905 185 THR X CA 1
ATOM 2586 C C . THR B 2 185 ? 318.79900 222.75200 274.29000 1.000 136.31905 185 THR X C 1
ATOM 2587 O O . THR B 2 185 ? 319.04600 222.37300 275.43900 1.000 136.31905 185 THR X O 1
ATOM 2591 N N . MET B 2 186 ? 318.99700 224.01100 273.89700 1.000 137.59705 186 MET X N 1
ATOM 2592 C CA . MET B 2 186 ? 319.50700 224.99900 274.84000 1.000 137.59705 186 MET X CA 1
ATOM 2593 C C . MET B 2 186 ? 318.51700 225.25000 275.96600 1.000 137.59705 186 MET X C 1
ATOM 2594 O O . MET B 2 186 ? 318.91600 225.41300 277.12400 1.000 137.59705 186 MET X O 1
ATOM 2599 N N . ILE B 2 187 ? 317.22200 225.28700 275.64800 1.000 134.06104 187 ILE X N 1
ATOM 2600 C CA . ILE B 2 187 ? 316.21800 225.46600 276.69200 1.000 134.06104 187 ILE X CA 1
ATOM 2601 C C . ILE B 2 187 ? 316.18300 224.25600 277.61400 1.000 134.06104 187 ILE X C 1
ATOM 2602 O O . ILE B 2 187 ? 316.06900 224.39300 278.83700 1.000 134.06104 187 ILE X O 1
ATOM 2607 N N . LEU B 2 188 ? 316.30700 223.05500 277.04900 1.000 131.53843 188 LEU X N 1
ATOM 2608 C CA . LEU B 2 188 ? 316.27600 221.84900 277.86600 1.000 131.53843 188 LEU X CA 1
ATOM 2609 C C . LEU B 2 188 ? 317.49300 221.75400 278.77000 1.000 131.53843 188 LEU X C 1
ATOM 2610 O O . LEU B 2 188 ? 317.39000 221.28800 279.90700 1.000 131.53843 188 LEU X O 1
ATOM 2615 N N . ALA B 2 189 ? 318.65500 222.18200 278.28700 1.000 131.71338 189 ALA X N 1
ATOM 2616 C CA . ALA B 2 189 ? 319.85100 222.11700 279.11400 1.000 131.71338 189 ALA X CA 1
ATOM 2617 C C . ALA B 2 189 ? 319.84300 223.20500 280.17700 1.000 131.71338 189 ALA X C 1
ATOM 2618 O O . ALA B 2 189 ? 319.97300 222.91900 281.37200 1.000 131.71338 189 ALA X O 1
ATOM 2620 N N . ARG B 2 190 ? 319.68200 224.46100 279.76000 1.000 135.17925 190 ARG X N 1
ATOM 2621 C CA . ARG B 2 190 ? 319.76900 225.57900 280.69200 1.000 135.17925 190 ARG X CA 1
ATOM 2622 C C . ARG B 2 190 ? 318.60700 225.57500 281.67300 1.000 135.17925 190 ARG X C 1
ATOM 2623 O O . ARG B 2 190 ? 318.80100 225.72000 282.88400 1.000 135.17925 190 ARG X O 1
ATOM 2631 N N . SER B 2 191 ? 317.39000 225.40000 281.17000 1.000 136.29576 191 SER X N 1
ATOM 2632 C CA . SER B 2 191 ? 316.17900 225.58200 281.96500 1.000 136.29576 191 SER X CA 1
ATOM 2633 C C . SER B 2 191 ? 315.53200 224.26000 282.33500 1.000 136.29576 191 SER X C 1
ATOM 2634 O O . SER B 2 191 ? 314.30800 224.13600 282.32600 1.000 136.29576 191 SER X O 1
ATOM 2637 N N . LYS B 2 192 ? 316.33000 223.25400 282.67200 1.000 134.49847 192 LYS X N 1
ATOM 2638 C CA . LYS B 2 192 ? 315.77200 221.97900 283.09600 1.000 134.49847 192 LYS X CA 1
ATOM 2639 C C . LYS B 2 192 ? 315.16600 222.04300 284.49000 1.000 134.49847 192 LYS X C 1
ATOM 2640 O O . LYS B 2 192 ? 314.52000 221.07900 284.91200 1.000 134.49847 192 LYS X O 1
ATOM 2646 N N . THR B 2 193 ? 315.33500 223.15600 285.19900 1.000 131.42813 193 THR X N 1
ATOM 2647 C CA . THR B 2 193 ? 315.06700 223.22000 286.62800 1.000 131.42813 193 THR X CA 1
ATOM 2648 C C . THR B 2 193 ? 313.58800 223.16800 286.98700 1.000 131.42813 193 THR X C 1
ATOM 2649 O O . THR B 2 193 ? 313.26900 223.04600 288.17300 1.000 131.42813 193 THR X O 1
ATOM 2653 N N . VAL B 2 194 ? 312.68200 223.25500 286.02000 1.000 127.32594 194 VAL X N 1
ATOM 2654 C CA . VAL B 2 194 ? 311.25700 223.35400 286.32500 1.000 127.32594 194 VAL X CA 1
ATOM 2655 C C . VAL B 2 194 ? 310.50400 222.32300 285.49700 1.000 127.32594 194 VAL X C 1
ATOM 2656 O O . VAL B 2 194 ? 310.98500 221.88000 284.44300 1.000 127.32594 194 VAL X O 1
ATOM 2660 N N . PRO B 2 195 ? 309.30200 221.93000 285.93600 1.000 123.79781 195 PRO X N 1
ATOM 2661 C CA . PRO B 2 195 ? 308.41600 221.15000 285.05800 1.000 123.79781 195 PRO X CA 1
ATOM 2662 C C . PRO B 2 195 ? 307.88800 221.93200 283.87100 1.000 123.79781 195 PRO X C 1
ATOM 2663 O O . PRO B 2 195 ? 307.10000 221.38600 283.09300 1.000 123.79781 195 PRO X O 1
ATOM 2667 N N . ASP B 2 196 ? 308.27300 223.19000 283.72200 1.000 119.58788 196 ASP X N 1
ATOM 2668 C CA . ASP B 2 196 ? 308.05600 223.95000 282.50800 1.000 119.58788 196 ASP X CA 1
ATOM 2669 C C . ASP B 2 196 ? 309.16800 223.73800 281.49500 1.000 119.58788 196 ASP X C 1
ATOM 2670 O O . ASP B 2 196 ? 309.29700 224.52200 280.55200 1.000 119.58788 196 ASP X O 1
ATOM 2675 N N . ARG B 2 197 ? 309.98000 222.69600 281.68900 1.000 122.59571 197 ARG X N 1
ATOM 2676 C CA . ARG B 2 197 ? 310.86200 222.17400 280.65600 1.000 122.59571 197 ARG X CA 1
ATOM 2677 C C . ARG B 2 197 ? 310.09400 221.49400 279.53900 1.000 122.59571 197 ARG X C 1
ATOM 2678 O O . ARG B 2 197 ? 310.69200 221.14900 278.51700 1.000 122.59571 197 ARG X O 1
ATOM 2686 N N . ARG B 2 198 ? 308.78600 221.30200 279.71100 1.000 117.40638 198 ARG X N 1
ATOM 2687 C CA . ARG B 2 198 ? 307.92800 220.85900 278.62500 1.000 117.40638 198 ARG X CA 1
ATOM 2688 C C . ARG B 2 198 ? 307.88100 221.86200 277.48500 1.000 117.40638 198 ARG X C 1
ATOM 2689 O O . ARG B 2 198 ? 307.40400 221.52000 276.40100 1.000 117.40638 198 ARG X O 1
ATOM 2697 N N . VAL B 2 199 ? 308.32800 223.09600 277.71400 1.000 118.90291 199 VAL X N 1
ATOM 2698 C CA . VAL B 2 199 ? 308.54000 224.02800 276.61500 1.000 118.90291 199 VAL X CA 1
ATOM 2699 C C . VAL B 2 199 ? 309.56500 223.46500 275.64400 1.000 118.90291 199 VAL X C 1
ATOM 2700 O O . VAL B 2 199 ? 309.37300 223.50400 274.42400 1.000 118.90291 199 VAL X O 1
ATOM 2704 N N . GLY B 2 200 ? 310.65600 222.90900 276.16700 1.000 126.51840 200 GLY X N 1
ATOM 2705 C CA . GLY B 2 200 ? 311.64500 222.29200 275.30100 1.000 126.51840 200 GLY X CA 1
ATOM 2706 C C . GLY B 2 200 ? 311.12500 221.05000 274.60500 1.000 126.51840 200 GLY X C 1
ATOM 2707 O O . GLY B 2 200 ? 311.43600 220.80900 273.43600 1.000 126.51840 200 GLY X O 1
ATOM 2708 N N . ASP B 2 201 ? 310.33000 220.24700 275.31300 1.000 126.37547 201 ASP X N 1
ATOM 2709 C CA . ASP B 2 201 ? 309.77300 219.03600 274.72300 1.000 126.37547 201 ASP X CA 1
ATOM 2710 C C . ASP B 2 201 ? 308.84900 219.35900 273.56100 1.000 126.37547 201 ASP X C 1
ATOM 2711 O O . ASP B 2 201 ? 308.88000 218.68300 272.52600 1.000 126.37547 201 ASP X O 1
ATOM 2716 N N . ILE B 2 202 ? 308.01700 220.38800 273.72200 1.000 124.98442 202 ILE X N 1
ATOM 2717 C CA . ILE B 2 202 ? 307.10700 220.79700 272.65900 1.000 124.98442 202 ILE X CA 1
ATOM 2718 C C . ILE B 2 202 ? 307.89500 221.24300 271.44000 1.000 124.98442 202 ILE X C 1
ATOM 2719 O O . ILE B 2 202 ? 307.59300 220.85100 270.30800 1.000 124.98442 202 ILE X O 1
ATOM 2724 N N . LEU B 2 203 ? 308.93900 222.04100 271.66100 1.000 131.36237 203 LEU X N 1
ATOM 2725 C CA . LEU B 2 203 ? 309.76600 222.51200 270.55600 1.000 131.36237 203 LEU X CA 1
ATOM 2726 C C . LEU B 2 203 ? 310.46400 221.36600 269.84600 1.000 131.36237 203 LEU X C 1
ATOM 2727 O O . LEU B 2 203 ? 310.56900 221.36500 268.61800 1.000 131.36237 203 LEU X O 1
ATOM 2732 N N . LEU B 2 204 ? 310.95500 220.38600 270.59700 1.000 132.98909 204 LEU X N 1
ATOM 2733 C CA . LEU B 2 204 ? 311.71100 219.31400 269.96900 1.000 132.98909 204 LEU X CA 1
ATOM 2734 C C . LEU B 2 204 ? 310.78100 218.41100 269.17100 1.000 132.98909 204 LEU X C 1
ATOM 2735 O O . LEU B 2 204 ? 311.10000 218.01300 268.04200 1.000 132.98909 204 LEU X O 1
ATOM 2740 N N . LEU B 2 205 ? 309.63000 218.06500 269.75700 1.000 137.67052 205 LEU X N 1
ATOM 2741 C CA . LEU B 2 205 ? 308.59100 217.34500 269.02900 1.000 137.67052 205 LEU X CA 1
ATOM 2742 C C . LEU B 2 205 ? 308.17100 218.08300 267.77200 1.000 137.67052 205 LEU X C 1
ATOM 2743 O O . LEU B 2 205 ? 307.90900 217.46300 266.73500 1.000 137.67052 205 LEU X O 1
ATOM 2748 N N . SER B 2 206 ? 308.09800 219.40600 267.84400 1.000 142.98505 206 SER X N 1
ATOM 2749 C CA . SER B 2 206 ? 307.71000 220.17800 266.67700 1.000 142.98505 206 SER X CA 1
ATOM 2750 C C . SER B 2 206 ? 308.80400 220.17700 265.62300 1.000 142.98505 206 SER X C 1
ATOM 2751 O O . SER B 2 206 ? 308.51600 220.12200 264.42500 1.000 142.98505 206 SER X O 1
ATOM 2754 N N . GLY B 2 207 ? 310.06300 220.23900 266.05100 1.000 150.19077 207 GLY X N 1
ATOM 2755 C CA . GLY B 2 207 ? 311.17800 220.39200 265.14100 1.000 150.19077 207 GLY X CA 1
ATOM 2756 C C . GLY B 2 207 ? 311.71800 219.12100 264.53800 1.000 150.19077 207 GLY X C 1
ATOM 2757 O O . GLY B 2 207 ? 312.51500 219.19600 263.59900 1.000 150.19077 207 GLY X O 1
ATOM 2758 N N . LEU B 2 208 ? 311.33500 217.95700 265.06100 1.000 153.66683 208 LEU X N 1
ATOM 2759 C CA . LEU B 2 208 ? 311.73400 216.72600 264.38600 1.000 153.66683 208 LEU X CA 1
ATOM 2760 C C . LEU B 2 208 ? 311.06200 216.58000 263.02600 1.000 153.66683 208 LEU X C 1
ATOM 2761 O O . LEU B 2 208 ? 311.63900 215.97500 262.11600 1.000 153.66683 208 LEU X O 1
ATOM 2766 N N . VAL B 2 209 ? 309.85300 217.11000 262.87100 1.000 159.23936 209 VAL X N 1
ATOM 2767 C CA . VAL B 2 209 ? 309.08700 217.00200 261.62700 1.000 159.23936 209 VAL X CA 1
ATOM 2768 C C . VAL B 2 209 ? 309.74300 217.73800 260.45300 1.000 159.23936 209 VAL X C 1
ATOM 2769 O O . VAL B 2 209 ? 309.84800 217.13700 259.36900 1.000 159.23936 209 VAL X O 1
ATOM 2773 N N . PRO B 2 210 ? 310.18300 219.00800 260.57000 1.000 162.81376 210 PRO X N 1
ATOM 2774 C CA . PRO B 2 210 ? 310.89600 219.60700 259.43000 1.000 162.81376 210 PRO X CA 1
ATOM 2775 C C . PRO B 2 210 ? 312.19600 218.90900 259.09600 1.000 162.81376 210 PRO X C 1
ATOM 2776 O O . PRO B 2 210 ? 312.58300 218.88700 257.92500 1.000 162.81376 210 PRO X O 1
ATOM 2780 N N . LEU B 2 211 ? 312.87400 218.32500 260.08600 1.000 165.16372 211 LEU X N 1
ATOM 2781 C CA . LEU B 2 211 ? 314.04500 217.50500 259.79600 1.000 165.16372 211 LEU X CA 1
ATOM 2782 C C . LEU B 2 211 ? 313.67000 216.31000 258.93300 1.000 165.16372 211 LEU X C 1
ATOM 2783 O O . LEU B 2 211 ? 314.36200 215.99700 257.95500 1.000 165.16372 211 LEU X O 1
ATOM 2788 N N . ALA B 2 212 ? 312.56100 215.65000 259.26900 1.000 167.70019 212 ALA X N 1
ATOM 2789 C CA . ALA B 2 212 ? 312.11800 214.49000 258.50800 1.000 167.70019 212 ALA X CA 1
ATOM 2790 C C . ALA B 2 212 ? 311.73700 214.87000 257.08500 1.000 167.70019 212 ALA X C 1
ATOM 2791 O O . ALA B 2 212 ? 312.08300 214.15900 256.13500 1.000 167.70019 212 ALA X O 1
ATOM 2793 N N . VAL B 2 213 ? 311.02900 215.99000 256.91100 1.000 170.95963 213 VAL X N 1
ATOM 2794 C CA . VAL B 2 213 ? 310.64500 216.37200 255.55600 1.000 170.95963 213 VAL X CA 1
ATOM 2795 C C . VAL B 2 213 ? 311.83800 216.93200 254.78800 1.000 170.95963 213 VAL X C 1
ATOM 2796 O O . VAL B 2 213 ? 311.85700 216.87400 253.55400 1.000 170.95963 213 VAL X O 1
ATOM 2800 N N . ALA B 2 214 ? 312.85300 217.45000 255.48500 1.000 173.55320 214 ALA X N 1
ATOM 2801 C CA . ALA B 2 214 ? 314.06700 217.89300 254.81300 1.000 173.55320 214 ALA X CA 1
ATOM 2802 C C . ALA B 2 214 ? 314.85400 216.70700 254.27900 1.000 173.55320 214 ALA X C 1
ATOM 2803 O O . ALA B 2 214 ? 315.33700 216.73300 253.14200 1.000 173.55320 214 ALA X O 1
ATOM 2805 N N . ILE B 2 215 ? 314.99700 215.66100 255.09500 1.000 173.74580 215 ILE X N 1
ATOM 2806 C CA . ILE B 2 215 ? 315.69400 214.46000 254.64600 1.000 173.74580 215 ILE X CA 1
ATOM 2807 C C . ILE B 2 215 ? 314.92100 213.78900 253.51800 1.000 173.74580 215 ILE X C 1
ATOM 2808 O O . ILE B 2 215 ? 315.50600 213.34200 252.52400 1.000 173.74580 215 ILE X O 1
ATOM 2813 N N . ALA B 2 216 ? 313.59300 213.73500 253.64200 1.000 175.98315 216 ALA X N 1
ATOM 2814 C CA . ALA B 2 216 ? 312.76800 213.08600 252.62800 1.000 175.98315 216 ALA X CA 1
ATOM 2815 C C . ALA B 2 216 ? 312.80200 213.83700 251.30400 1.000 175.98315 216 ALA X C 1
ATOM 2816 O O . ALA B 2 216 ? 312.78000 213.21700 250.23500 1.000 175.98315 216 ALA X O 1
ATOM 2818 N N . ALA B 2 217 ? 312.85100 215.17000 251.34800 1.000 178.37996 217 ALA X N 1
ATOM 2819 C CA . ALA B 2 217 ? 312.86200 215.95400 250.11800 1.000 178.37996 217 ALA X CA 1
ATOM 2820 C C . ALA B 2 217 ? 314.16900 215.83500 249.34800 1.000 178.37996 217 ALA X C 1
ATOM 2821 O O . ALA B 2 217 ? 314.21200 216.22900 248.17800 1.000 178.37996 217 ALA X O 1
ATOM 2823 N N . THR B 2 218 ? 315.23000 215.31300 249.96600 1.000 178.99368 218 THR X N 1
ATOM 2824 C CA . THR B 2 218 ? 316.46700 215.05500 249.24000 1.000 178.99368 218 THR X CA 1
ATOM 2825 C C . THR B 2 218 ? 316.37100 213.85300 248.31300 1.000 178.99368 218 THR X C 1
ATOM 2826 O O . THR B 2 218 ? 317.28800 213.64000 247.51500 1.000 178.99368 218 THR X O 1
ATOM 2830 N N . ALA B 2 219 ? 315.31000 213.06200 248.40500 1.000 180.93919 219 ALA X N 1
ATOM 2831 C CA . ALA B 2 219 ? 315.12000 211.96800 247.46500 1.000 180.93919 219 ALA X CA 1
ATOM 2832 C C . ALA B 2 219 ? 314.78300 212.54300 246.09700 1.000 180.93919 219 ALA X C 1
ATOM 2833 O O . ALA B 2 219 ? 313.76600 213.23500 245.95900 1.000 180.93919 219 ALA X O 1
ATOM 2835 N N . PRO B 2 220 ? 315.58600 212.28600 245.07200 1.000 184.02426 220 PRO X N 1
ATOM 2836 C CA . PRO B 2 220 ? 315.37300 212.92800 243.77300 1.000 184.02426 220 PRO X CA 1
ATOM 2837 C C . PRO B 2 220 ? 314.20700 212.30500 243.01700 1.000 184.02426 220 PRO X C 1
ATOM 2838 O O . PRO B 2 220 ? 313.64200 211.28300 243.40700 1.000 184.02426 220 PRO X O 1
ATOM 2842 N N . GLY B 2 221 ? 313.85200 212.95600 241.91400 1.000 187.17589 221 GLY X N 1
ATOM 2843 C CA . GLY B 2 221 ? 312.78100 212.49100 241.06900 1.000 187.17589 221 GLY X CA 1
ATOM 2844 C C . GLY B 2 221 ? 311.42100 212.81300 241.64700 1.000 187.17589 221 GLY X C 1
ATOM 2845 O O . GLY B 2 221 ? 311.29700 213.59000 242.59900 1.000 187.17589 221 GLY X O 1
ATOM 2846 N N . PRO B 2 222 ? 310.37200 212.22400 241.07700 1.000 188.53361 222 PRO X N 1
ATOM 2847 C CA . PRO B 2 222 ? 309.02000 212.48400 241.57600 1.000 188.53361 222 PRO X CA 1
ATOM 2848 C C . PRO B 2 222 ? 308.82000 211.91300 242.96800 1.000 188.53361 222 PRO X C 1
ATOM 2849 O O . PRO B 2 222 ? 309.45800 210.93600 243.36500 1.000 188.53361 222 PRO X O 1
ATOM 2853 N N . VAL B 2 223 ? 307.91800 212.55300 243.71100 1.000 184.22077 223 VAL X N 1
ATOM 2854 C CA . VAL B 2 223 ? 307.61600 212.13900 245.07200 1.000 184.22077 223 VAL X CA 1
ATOM 2855 C C . VAL B 2 223 ? 306.94900 210.76500 245.05900 1.000 184.22077 223 VAL X C 1
ATOM 2856 O O . VAL B 2 223 ? 306.29400 210.37000 244.08400 1.000 184.22077 223 VAL X O 1
ATOM 2860 N N . GLY B 2 224 ? 307.15000 210.01100 246.13300 1.000 185.69544 224 GLY X N 1
ATOM 2861 C CA . GLY B 2 224 ? 306.54100 208.69600 246.23200 1.000 185.69544 224 GLY X CA 1
ATOM 2862 C C . GLY B 2 224 ? 307.04500 207.95500 247.44800 1.000 185.69544 224 GLY X C 1
ATOM 2863 O O . GLY B 2 224 ? 307.41100 208.56400 248.46000 1.000 185.69544 224 GLY X O 1
ATOM 2864 N N . ALA B 2 225 ? 307.04700 206.63100 247.33500 1.000 183.39998 225 ALA X N 1
ATOM 2865 C CA . ALA B 2 225 ? 307.53900 205.77100 248.40900 1.000 183.39998 225 ALA X CA 1
ATOM 2866 C C . ALA B 2 225 ? 308.97500 206.03000 248.88000 1.000 183.39998 225 ALA X C 1
ATOM 2867 O O . ALA B 2 225 ? 309.20000 205.91800 250.09600 1.000 183.39998 225 ALA X O 1
ATOM 2869 N N . PRO B 2 226 ? 309.98600 206.31300 248.02500 1.000 182.44949 226 PRO X N 1
ATOM 2870 C CA . PRO B 2 226 ? 311.32600 206.59500 248.58900 1.000 182.44949 226 PRO X CA 1
ATOM 2871 C C . PRO B 2 226 ? 311.35800 207.78600 249.52900 1.000 182.44949 226 PRO X C 1
ATOM 2872 O O . PRO B 2 226 ? 311.96800 207.70800 250.60800 1.000 182.44949 226 PRO X O 1
ATOM 2876 N N . HIS B 2 227 ? 310.68600 208.87700 249.15200 1.000 183.55329 227 HIS X N 1
ATOM 2877 C CA . HIS B 2 227 ? 310.52600 210.00800 250.05800 1.000 183.55329 227 HIS X CA 1
ATOM 2878 C C . HIS B 2 227 ? 309.79500 209.58200 251.32000 1.000 183.55329 227 HIS X C 1
ATOM 2879 O O . HIS B 2 227 ? 310.19400 209.94600 252.43100 1.000 183.55329 227 HIS X O 1
ATOM 2886 N N . ALA B 2 228 ? 308.74600 208.77100 251.16300 1.000 178.65501 228 ALA X N 1
ATOM 2887 C CA . ALA B 2 228 ? 307.96500 208.31700 252.30700 1.000 178.65501 228 ALA X CA 1
ATOM 2888 C C . ALA B 2 228 ? 308.79300 207.43800 253.23400 1.000 178.65501 228 ALA X C 1
ATOM 2889 O O . ALA B 2 228 ? 308.84100 207.67400 254.44800 1.000 178.65501 228 ALA X O 1
ATOM 2891 N N . VAL B 2 229 ? 309.46200 206.42000 252.68100 1.000 176.25773 229 VAL X N 1
ATOM 2892 C CA . VAL B 2 229 ? 310.20300 205.49700 253.53500 1.000 176.25773 229 VAL X CA 1
ATOM 2893 C C . VAL B 2 229 ? 311.34300 206.22500 254.23300 1.000 176.25773 229 VAL X C 1
ATOM 2894 O O . VAL B 2 229 ? 311.56400 206.03800 255.43500 1.000 176.25773 229 VAL X O 1
ATOM 2898 N N . LEU B 2 230 ? 312.00300 207.14900 253.52800 1.000 174.60317 230 LEU X N 1
ATOM 2899 C CA . LEU B 2 230 ? 313.10800 207.87900 254.13200 1.000 174.60317 230 LEU X CA 1
ATOM 2900 C C . LEU B 2 230 ? 312.61700 208.80700 255.23900 1.000 174.60317 230 LEU X C 1
ATOM 2901 O O . LEU B 2 230 ? 313.18400 208.82800 256.34000 1.000 174.60317 230 LEU X O 1
ATOM 2906 N N . GLY B 2 231 ? 311.53300 209.54800 254.97900 1.000 170.82136 231 GLY X N 1
ATOM 2907 C CA . GLY B 2 231 ? 311.03700 210.49900 255.96200 1.000 170.82136 231 GLY X CA 1
ATOM 2908 C C . GLY B 2 231 ? 310.51300 209.83900 257.22200 1.000 170.82136 231 GLY X C 1
ATOM 2909 O O . GLY B 2 231 ? 310.90400 210.20600 258.33500 1.000 170.82136 231 GLY X O 1
ATOM 2910 N N . PHE B 2 232 ? 309.62600 208.85000 257.07200 1.000 165.55115 232 PHE X N 1
ATOM 2911 C CA . PHE B 2 232 ? 309.12000 208.17900 258.26700 1.000 165.55115 232 PHE X CA 1
ATOM 2912 C C . PHE B 2 232 ? 310.20000 207.36600 258.97100 1.000 165.55115 232 PHE X C 1
ATOM 2913 O O . PHE B 2 232 ? 310.19700 207.28900 260.20500 1.000 165.55115 232 PHE X O 1
ATOM 2921 N N . GLY B 2 233 ? 311.15300 206.78900 258.23100 1.000 163.22538 233 GLY X N 1
ATOM 2922 C CA . GLY B 2 233 ? 312.23800 206.08100 258.88900 1.000 163.22538 233 GLY X CA 1
ATOM 2923 C C . GLY B 2 233 ? 313.09000 206.99200 259.74900 1.000 163.22538 233 GLY X C 1
ATOM 2924 O O . GLY B 2 233 ? 313.35400 206.69000 260.91800 1.000 163.22538 233 GLY X O 1
ATOM 2925 N N . VAL B 2 234 ? 313.49000 208.14500 259.20100 1.000 159.50875 234 VAL X N 1
ATOM 2926 C CA . VAL B 2 234 ? 314.33400 209.04600 259.98000 1.000 159.50875 234 VAL X CA 1
ATOM 2927 C C . VAL B 2 234 ? 313.54600 209.66400 261.13200 1.000 159.50875 234 VAL X C 1
ATOM 2928 O O . VAL B 2 234 ? 314.09900 209.88100 262.22000 1.000 159.50875 234 VAL X O 1
ATOM 2932 N N . PHE B 2 235 ? 312.24200 209.90100 260.94900 1.000 155.98273 235 PHE X N 1
ATOM 2933 C CA . PHE B 2 235 ? 311.46200 210.50000 262.02400 1.000 155.98273 235 PHE X CA 1
ATOM 2934 C C . PHE B 2 235 ? 311.26300 209.51200 263.16900 1.000 155.98273 235 PHE X C 1
ATOM 2935 O O . PHE B 2 235 ? 311.37000 209.88700 264.34300 1.000 155.98273 235 PHE X O 1
ATOM 2943 N N . GLY B 2 236 ? 311.01600 208.23900 262.85000 1.000 146.13692 236 GLY X N 1
ATOM 2944 C CA . GLY B 2 236 ? 310.92400 207.23100 263.89500 1.000 146.13692 236 GLY X CA 1
ATOM 2945 C C . GLY B 2 236 ? 312.24100 206.99300 264.60800 1.000 146.13692 236 GLY X C 1
ATOM 2946 O O . GLY B 2 236 ? 312.26800 206.77900 265.82500 1.000 146.13692 236 GLY X O 1
ATOM 2947 N N . VAL B 2 237 ? 313.35000 207.02200 263.86500 1.000 140.71474 237 VAL X N 1
ATOM 2948 C CA . VAL B 2 237 ? 314.65000 206.85800 264.50400 1.000 140.71474 237 VAL X CA 1
ATOM 2949 C C . VAL B 2 237 ? 314.91900 208.00700 265.46200 1.000 140.71474 237 VAL X C 1
ATOM 2950 O O . VAL B 2 237 ? 315.33200 207.79000 266.60800 1.000 140.71474 237 VAL X O 1
ATOM 2954 N N . ALA B 2 238 ? 314.64800 209.24000 265.03100 1.000 140.85342 238 ALA X N 1
ATOM 2955 C CA . ALA B 2 238 ? 314.83500 210.38500 265.91600 1.000 140.85342 238 ALA X CA 1
ATOM 2956 C C . ALA B 2 238 ? 313.91500 210.30400 267.12600 1.000 140.85342 238 ALA X C 1
ATOM 2957 O O . ALA B 2 238 ? 314.29200 210.70900 268.23400 1.000 140.85342 238 ALA X O 1
ATOM 2959 N N . ALA B 2 239 ? 312.71100 209.76300 266.93300 1.000 136.81075 239 ALA X N 1
ATOM 2960 C CA . ALA B 2 239 ? 311.81900 209.53000 268.05800 1.000 136.81075 239 ALA X CA 1
ATOM 2961 C C . ALA B 2 239 ? 312.43500 208.56100 269.05100 1.000 136.81075 239 ALA X C 1
ATOM 2962 O O . ALA B 2 239 ? 312.35600 208.77400 270.26200 1.000 136.81075 239 ALA X O 1
ATOM 2964 N N . MET B 2 240 ? 313.07200 207.50000 268.56000 1.000 136.96979 240 MET X N 1
ATOM 2965 C CA . MET B 2 240 ? 313.66900 206.53000 269.47400 1.000 136.96979 240 MET X CA 1
ATOM 2966 C C . MET B 2 240 ? 314.85300 207.13500 270.22900 1.000 136.96979 240 MET X C 1
ATOM 2967 O O . MET B 2 240 ? 315.04600 206.86600 271.42400 1.000 136.96979 240 MET X O 1
ATOM 2972 N N . LEU B 2 241 ? 315.65300 207.96400 269.55400 1.000 135.16499 241 LEU X N 1
ATOM 2973 C CA . LEU B 2 241 ? 316.73600 208.64600 270.26300 1.000 135.16499 241 LEU X CA 1
ATOM 2974 C C . LEU B 2 241 ? 316.22100 209.60600 271.32700 1.000 135.16499 241 LEU X C 1
ATOM 2975 O O . LEU B 2 241 ? 316.80000 209.68400 272.41700 1.000 135.16499 241 LEU X O 1
ATOM 2980 N N . VAL B 2 242 ? 315.15300 210.35700 271.04600 1.000 133.27660 242 VAL X N 1
ATOM 2981 C CA . VAL B 2 242 ? 314.68100 211.26400 272.09000 1.000 133.27660 242 VAL X CA 1
ATOM 2982 C C . VAL B 2 242 ? 313.98200 210.49300 273.20700 1.000 133.27660 242 VAL X C 1
ATOM 2983 O O . VAL B 2 242 ? 313.94300 210.96000 274.35200 1.000 133.27660 242 VAL X O 1
ATOM 2987 N N . MET B 2 243 ? 313.46400 209.29900 272.91700 1.000 132.99469 243 MET X N 1
ATOM 2988 C CA . MET B 2 243 ? 313.12300 208.37100 273.99000 1.000 132.99469 243 MET X CA 1
ATOM 2989 C C . MET B 2 243 ? 314.31500 208.08700 274.88700 1.000 132.99469 243 MET X C 1
ATOM 2990 O O . MET B 2 243 ? 314.22800 208.23100 276.11000 1.000 132.99469 243 MET X O 1
ATOM 2995 N N . ARG B 2 244 ? 315.44200 207.68600 274.30200 1.000 136.94399 244 ARG X N 1
ATOM 2996 C CA . ARG B 2 244 ? 316.52400 207.23200 275.17200 1.000 136.94399 244 ARG X CA 1
ATOM 2997 C C . ARG B 2 244 ? 317.24200 208.38700 275.86000 1.000 136.94399 244 ARG X C 1
ATOM 2998 O O . ARG B 2 244 ? 317.76900 208.21100 276.96200 1.000 136.94399 244 ARG X O 1
ATOM 3006 N N . PHE B 2 245 ? 317.24800 209.57600 275.26500 1.000 135.71442 245 PHE X N 1
ATOM 3007 C CA . PHE B 2 245 ? 318.00300 210.67100 275.86500 1.000 135.71442 245 PHE X CA 1
ATOM 3008 C C . PHE B 2 245 ? 317.21100 211.43000 276.91900 1.000 135.71442 245 PHE X C 1
ATOM 3009 O O . PHE B 2 245 ? 317.79000 211.87500 277.91400 1.000 135.71442 245 PHE X O 1
ATOM 3017 N N . THR B 2 246 ? 315.90600 211.59000 276.73200 1.000 131.04227 246 THR X N 1
ATOM 3018 C CA . THR B 2 246 ? 315.09100 212.35500 277.66600 1.000 131.04227 246 THR X CA 1
ATOM 3019 C C . THR B 2 246 ? 314.07700 211.49300 278.39200 1.000 131.04227 246 THR X C 1
ATOM 3020 O O . THR B 2 246 ? 314.07000 211.45400 279.62600 1.000 131.04227 246 THR X O 1
ATOM 3024 N N . GLY B 2 247 ? 313.23000 210.78700 277.65500 1.000 129.60839 247 GLY X N 1
ATOM 3025 C CA . GLY B 2 247 ? 312.22700 209.93200 278.25500 1.000 129.60839 247 GLY X CA 1
ATOM 3026 C C . GLY B 2 247 ? 311.17100 210.65300 279.06000 1.000 129.60839 247 GLY X C 1
ATOM 3027 O O . GLY B 2 247 ? 310.77600 210.16600 280.12500 1.000 129.60839 247 GLY X O 1
ATOM 3028 N N . ARG B 2 248 ? 310.72300 211.81800 278.59800 1.000 129.15037 248 ARG X N 1
ATOM 3029 C CA . ARG B 2 248 ? 309.64100 212.51600 279.27900 1.000 129.15037 248 ARG X CA 1
ATOM 3030 C C . ARG B 2 248 ? 308.30800 212.34600 278.56900 1.000 129.15037 248 ARG X C 1
ATOM 3031 O O . ARG B 2 248 ? 307.35400 211.80800 279.13800 1.000 129.15037 248 ARG X O 1
ATOM 3039 N N . ARG B 2 249 ? 308.23500 212.79000 277.32600 1.000 130.86484 249 ARG X N 1
ATOM 3040 C CA . ARG B 2 249 ? 307.02000 212.65900 276.53300 1.000 130.86484 249 ARG X CA 1
ATOM 3041 C C . ARG B 2 249 ? 306.93000 211.30100 275.86400 1.000 130.86484 249 ARG X C 1
ATOM 3042 O O . ARG B 2 249 ? 306.74400 211.21100 274.65200 1.000 130.86484 249 ARG X O 1
ATOM 3050 N N . LEU B 2 250 ? 307.05600 210.22300 276.63200 1.000 128.85106 250 LEU X N 1
ATOM 3051 C CA . LEU B 2 250 ? 307.34100 208.93200 276.03000 1.000 128.85106 250 LEU X CA 1
ATOM 3052 C C . LEU B 2 250 ? 306.11200 208.26700 275.42700 1.000 128.85106 250 LEU X C 1
ATOM 3053 O O . LEU B 2 250 ? 306.26300 207.37000 274.59500 1.000 128.85106 250 LEU X O 1
ATOM 3058 N N . GLY B 2 251 ? 304.90800 208.66900 275.82600 1.000 128.65687 251 GLY X N 1
ATOM 3059 C CA . GLY B 2 251 ? 303.72100 208.12300 275.18800 1.000 128.65687 251 GLY X CA 1
ATOM 3060 C C . GLY B 2 251 ? 303.59100 208.54600 273.73800 1.000 128.65687 251 GLY X C 1
ATOM 3061 O O . GLY B 2 251 ? 303.37600 207.71500 272.84600 1.000 128.65687 251 GLY X O 1
ATOM 3062 N N . VAL B 2 252 ? 303.72800 209.84700 273.48000 1.000 131.53109 252 VAL X N 1
ATOM 3063 C CA . VAL B 2 252 ? 303.52000 210.35300 272.13000 1.000 131.53109 252 VAL X CA 1
ATOM 3064 C C . VAL B 2 252 ? 304.64200 209.90500 271.20200 1.000 131.53109 252 VAL X C 1
ATOM 3065 O O . VAL B 2 252 ? 304.40000 209.60500 270.02700 1.000 131.53109 252 VAL X O 1
ATOM 3069 N N . TYR B 2 253 ? 305.86700 209.79100 271.71300 1.000 133.19770 253 TYR X N 1
ATOM 3070 C CA . TYR B 2 253 ? 306.94000 209.23200 270.90300 1.000 133.19770 253 TYR X CA 1
ATOM 3071 C C . TYR B 2 253 ? 306.71200 207.75600 270.61900 1.000 133.19770 253 TYR X C 1
ATOM 3072 O O . TYR B 2 253 ? 307.10700 207.26600 269.56000 1.000 133.19770 253 TYR X O 1
ATOM 3081 N N . THR B 2 254 ? 306.07700 207.03600 271.54400 1.000 132.72459 254 THR X N 1
ATOM 3082 C CA . THR B 2 254 ? 305.73800 205.64100 271.29000 1.000 132.72459 254 THR X CA 1
ATOM 3083 C C . THR B 2 254 ? 304.72200 205.52100 270.16800 1.000 132.72459 254 THR X C 1
ATOM 3084 O O . THR B 2 254 ? 304.87100 204.68000 269.27100 1.000 132.72459 254 THR X O 1
ATOM 3088 N N . ALA B 2 255 ? 303.70200 206.38100 270.18000 1.000 135.04404 255 ALA X N 1
ATOM 3089 C CA . ALA B 2 255 ? 302.73200 206.37500 269.09100 1.000 135.04404 255 ALA X CA 1
ATOM 3090 C C . ALA B 2 255 ? 303.39300 206.72900 267.76600 1.000 135.04404 255 ALA X C 1
ATOM 3091 O O . ALA B 2 255 ? 303.12700 206.09300 266.73300 1.000 135.04404 255 ALA X O 1
ATOM 3093 N N . LEU B 2 256 ? 304.28200 207.72100 267.78900 1.000 137.82282 256 LEU X N 1
ATOM 3094 C CA . LEU B 2 256 ? 304.95000 208.14800 266.56900 1.000 137.82282 256 LEU X CA 1
ATOM 3095 C C . LEU B 2 256 ? 305.88300 207.07200 266.02800 1.000 137.82282 256 LEU X C 1
ATOM 3096 O O . LEU B 2 256 ? 305.93700 206.85100 264.81600 1.000 137.82282 256 LEU X O 1
ATOM 3101 N N . VAL B 2 257 ? 306.61100 206.37700 266.90400 1.000 138.44499 257 VAL X N 1
ATOM 3102 C CA . VAL B 2 257 ? 307.51400 205.34600 266.41600 1.000 138.44499 257 VAL X CA 1
ATOM 3103 C C . VAL B 2 257 ? 306.73100 204.13300 265.93500 1.000 138.44499 257 VAL X C 1
ATOM 3104 O O . VAL B 2 257 ? 307.17900 203.43000 265.02800 1.000 138.44499 257 VAL X O 1
ATOM 3108 N N . THR B 2 258 ? 305.53800 203.89000 266.48700 1.000 141.72601 258 THR X N 1
ATOM 3109 C CA . THR B 2 258 ? 304.67700 202.84600 265.94000 1.000 141.72601 258 THR X CA 1
ATOM 3110 C C . THR B 2 258 ? 304.26400 203.17500 264.51300 1.000 141.72601 258 THR X C 1
ATOM 3111 O O . THR B 2 258 ? 304.39700 202.34300 263.59700 1.000 141.72601 258 THR X O 1
ATOM 3115 N N . LEU B 2 259 ? 303.76500 204.39800 264.31100 1.000 145.09688 259 LEU X N 1
ATOM 3116 C CA . LEU B 2 259 ? 303.34800 204.81900 262.97800 1.000 145.09688 259 LEU X CA 1
ATOM 3117 C C . LEU B 2 259 ? 304.51300 204.79300 262.00100 1.000 145.09688 259 LEU X C 1
ATOM 3118 O O . LEU B 2 259 ? 304.35800 204.37400 260.84800 1.000 145.09688 259 LEU X O 1
ATOM 3123 N N . CYS B 2 260 ? 305.69400 205.20900 262.45100 1.000 153.83051 260 CYS X N 1
ATOM 3124 C CA . CYS B 2 260 ? 306.85300 205.19500 261.57000 1.000 153.83051 260 CYS X CA 1
ATOM 3125 C C . CYS B 2 260 ? 307.32000 203.78200 261.27100 1.000 153.83051 260 CYS X C 1
ATOM 3126 O O . CYS B 2 260 ? 307.81400 203.51900 260.17200 1.000 153.83051 260 CYS X O 1
ATOM 3129 N N . ALA B 2 261 ? 307.19000 202.86400 262.22900 1.000 152.84934 261 ALA X N 1
ATOM 3130 C CA . ALA B 2 261 ? 307.54800 201.47700 261.96900 1.000 152.84934 261 ALA X CA 1
ATOM 3131 C C . ALA B 2 261 ? 306.68600 200.90400 260.86100 1.000 152.84934 261 ALA X C 1
ATOM 3132 O O . ALA B 2 261 ? 307.19400 200.29600 259.90700 1.000 152.84934 261 ALA X O 1
ATOM 3134 N N . ALA B 2 262 ? 305.37800 201.14700 260.94000 1.000 160.85001 262 ALA X N 1
ATOM 3135 C CA . ALA B 2 262 ? 304.48700 200.64200 259.89900 1.000 160.85001 262 ALA X CA 1
ATOM 3136 C C . ALA B 2 262 ? 304.74200 201.31500 258.55300 1.000 160.85001 262 ALA X C 1
ATOM 3137 O O . ALA B 2 262 ? 304.77300 200.64300 257.51100 1.000 160.85001 262 ALA X O 1
ATOM 3139 N N . ALA B 2 263 ? 304.93700 202.63800 258.55200 1.000 167.28532 263 ALA X N 1
ATOM 3140 C CA . ALA B 2 263 ? 305.14700 203.35200 257.29500 1.000 167.28532 263 ALA X CA 1
ATOM 3141 C C . ALA B 2 263 ? 306.46900 202.96300 256.64200 1.000 167.28532 263 ALA X C 1
ATOM 3142 O O . ALA B 2 263 ? 306.54600 202.84100 255.41500 1.000 167.28532 263 ALA X O 1
ATOM 3144 N N . THR B 2 264 ? 307.51700 202.76300 257.44300 1.000 171.16090 264 THR X N 1
ATOM 3145 C CA . THR B 2 264 ? 308.79900 202.33400 256.90100 1.000 171.16090 264 THR X CA 1
ATOM 3146 C C . THR B 2 264 ? 308.71500 200.91900 256.34600 1.000 171.16090 264 THR X C 1
ATOM 3147 O O . THR B 2 264 ? 309.31500 200.62200 255.30400 1.000 171.16090 264 THR X O 1
ATOM 3151 N N . ALA B 2 265 ? 307.96900 200.03400 257.02200 1.000 175.40866 265 ALA X N 1
ATOM 3152 C CA . ALA B 2 265 ? 307.75700 198.69400 256.48300 1.000 175.40866 265 ALA X CA 1
ATOM 3153 C C . ALA B 2 265 ? 307.03400 198.74800 255.14100 1.000 175.40866 265 ALA X C 1
ATOM 3154 O O . ALA B 2 265 ? 307.40500 198.03700 254.19700 1.000 175.40866 265 ALA X O 1
ATOM 3156 N N . ALA B 2 266 ? 306.03700 199.62900 255.01700 1.000 180.16650 266 ALA X N 1
ATOM 3157 C CA . ALA B 2 266 ? 305.33100 199.76300 253.74400 1.000 180.16650 266 ALA X CA 1
ATOM 3158 C C . ALA B 2 266 ? 306.23400 200.34300 252.65800 1.000 180.16650 266 ALA X C 1
ATOM 3159 O O . ALA B 2 266 ? 306.17100 199.92200 251.49500 1.000 180.16650 266 ALA X O 1
ATOM 3161 N N . GLY B 2 267 ? 307.08200 201.30700 253.01800 1.000 181.45591 267 GLY X N 1
ATOM 3162 C CA . GLY B 2 267 ? 307.97600 201.89800 252.03400 1.000 181.45591 267 GLY X CA 1
ATOM 3163 C C . GLY B 2 267 ? 309.02700 200.92800 251.52500 1.000 181.45591 267 GLY X C 1
ATOM 3164 O O . GLY B 2 267 ? 309.31300 200.88200 250.32200 1.000 181.45591 267 GLY X O 1
ATOM 3165 N N . LEU B 2 268 ? 309.61900 200.14000 252.42700 1.000 181.34693 268 LEU X N 1
ATOM 3166 C CA . LEU B 2 268 ? 310.55000 199.11300 251.97400 1.000 181.34693 268 LEU X CA 1
ATOM 3167 C C . LEU B 2 268 ? 309.83000 198.03600 251.17900 1.000 181.34693 268 LEU X C 1
ATOM 3168 O O . LEU B 2 268 ? 310.41300 197.45000 250.26200 1.000 181.34693 268 LEU X O 1
ATOM 3173 N N . ALA B 2 269 ? 308.55800 197.77800 251.48900 1.000 184.15095 269 ALA X N 1
ATOM 3174 C CA . ALA B 2 269 ? 307.80600 196.81400 250.70000 1.000 184.15095 269 ALA X CA 1
ATOM 3175 C C . ALA B 2 269 ? 307.46200 197.33500 249.30900 1.000 184.15095 269 ALA X C 1
ATOM 3176 O O . ALA B 2 269 ? 307.25300 196.52800 248.39800 1.000 184.15095 269 ALA X O 1
ATOM 3178 N N . ARG B 2 270 ? 307.38600 198.65300 249.12100 1.000 183.18695 270 ARG X N 1
ATOM 3179 C CA . ARG B 2 270 ? 307.16100 199.19200 247.78200 1.000 183.18695 270 ARG X CA 1
ATOM 3180 C C . ARG B 2 270 ? 308.44400 199.51500 247.02300 1.000 183.18695 270 ARG X C 1
ATOM 3181 O O . ARG B 2 270 ? 308.37900 199.73400 245.81000 1.000 183.18695 270 ARG X O 1
ATOM 3189 N N . MET B 2 271 ? 309.59500 199.55900 247.69200 1.000 186.53170 271 MET X N 1
ATOM 3190 C CA . MET B 2 271 ? 310.87800 199.69300 246.99900 1.000 186.53170 271 MET X CA 1
ATOM 3191 C C . MET B 2 271 ? 311.58600 198.37400 246.71600 1.000 186.53170 271 MET X C 1
ATOM 3192 O O . MET B 2 271 ? 311.99300 198.13800 245.57500 1.000 186.53170 271 MET X O 1
ATOM 3197 N N . VAL B 2 272 ? 311.77200 197.52000 247.72500 1.000 184.88462 272 VAL X N 1
ATOM 3198 C CA . VAL B 2 272 ? 312.41300 196.23200 247.48200 1.000 184.88462 272 VAL X CA 1
ATOM 3199 C C . VAL B 2 272 ? 311.53900 195.35500 246.59400 1.000 184.88462 272 VAL X C 1
ATOM 3200 O O . VAL B 2 272 ? 312.04700 194.60400 245.75300 1.000 184.88462 272 VAL X O 1
ATOM 3204 N N . LEU B 2 273 ? 310.22600 195.45700 246.73400 1.000 186.23938 273 LEU X N 1
ATOM 3205 C CA . LEU B 2 273 ? 309.27400 194.74000 245.89900 1.000 186.23938 273 LEU X CA 1
ATOM 3206 C C . LEU B 2 273 ? 308.40700 195.74800 245.15400 1.000 186.23938 273 LEU X C 1
ATOM 3207 O O . LEU B 2 273 ? 308.56600 196.95900 245.29300 1.000 186.23938 273 LEU X O 1
ATOM 3212 N N . LEU B 2 274 ? 307.49700 195.23600 244.33600 1.000 187.76092 274 LEU X N 1
ATOM 3213 C CA . LEU B 2 274 ? 306.50900 196.05200 243.64200 1.000 187.76092 274 LEU X CA 1
ATOM 3214 C C . LEU B 2 274 ? 305.10000 195.64600 244.05400 1.000 187.76092 274 LEU X C 1
ATOM 3215 O O . LEU B 2 274 ? 304.20200 195.50900 243.22100 1.000 187.76092 274 LEU X O 1
ATOM 3220 N N . THR B 2 275 ? 304.90600 195.44100 245.35400 1.000 187.94492 275 THR X N 1
ATOM 3221 C CA . THR B 2 275 ? 303.64100 194.94800 245.88000 1.000 187.94492 275 THR X CA 1
ATOM 3222 C C . THR B 2 275 ? 302.52400 195.97200 245.72100 1.000 187.94492 275 THR X C 1
ATOM 3223 O O . THR B 2 275 ? 302.75300 197.18400 245.70100 1.000 187.94492 275 THR X O 1
ATOM 3227 N N . SER B 2 276 ? 301.30100 195.46200 245.60400 1.000 184.97293 276 SER X N 1
ATOM 3228 C CA . SER B 2 276 ? 300.13100 196.31700 245.51800 1.000 184.97293 276 SER X CA 1
ATOM 3229 C C . SER B 2 276 ? 299.80700 196.92100 246.88000 1.000 184.97293 276 SER X C 1
ATOM 3230 O O . SER B 2 276 ? 300.27200 196.45900 247.92600 1.000 184.97293 276 SER X O 1
ATOM 3233 N N . ALA B 2 277 ? 298.99700 197.98000 246.84900 1.000 181.60662 277 ALA X N 1
ATOM 3234 C CA . ALA B 2 277 ? 298.61900 198.66700 248.07900 1.000 181.60662 277 ALA X CA 1
ATOM 3235 C C . ALA B 2 277 ? 297.73700 197.79300 248.96200 1.000 181.60662 277 ALA X C 1
ATOM 3236 O O . ALA B 2 277 ? 297.85700 197.82800 250.19300 1.000 181.60662 277 ALA X O 1
ATOM 3238 N N . VAL B 2 278 ? 296.84200 197.01100 248.35000 1.000 179.65784 278 VAL X N 1
ATOM 3239 C CA . VAL B 2 278 ? 295.86700 196.22300 249.10300 1.000 179.65784 278 VAL X CA 1
ATOM 3240 C C . VAL B 2 278 ? 296.56500 195.16500 249.94900 1.000 179.65784 278 VAL X C 1
ATOM 3241 O O . VAL B 2 278 ? 296.22100 194.95900 251.12300 1.000 179.65784 278 VAL X O 1
ATOM 3245 N N . THR B 2 279 ? 297.56200 194.49100 249.37000 1.000 178.16535 279 THR X N 1
ATOM 3246 C CA . THR B 2 279 ? 298.30200 193.46800 250.10100 1.000 178.16535 279 THR X CA 1
ATOM 3247 C C . THR B 2 279 ? 299.04100 194.06400 251.29200 1.000 178.16535 279 THR X C 1
ATOM 3248 O O . THR B 2 279 ? 299.05300 193.47900 252.38200 1.000 178.16535 279 THR X O 1
ATOM 3252 N N . LEU B 2 280 ? 299.64500 195.24000 251.10600 1.000 176.42150 280 LEU X N 1
ATOM 3253 C CA . LEU B 2 280 ? 300.35800 195.88600 252.20200 1.000 176.42150 280 LEU X CA 1
ATOM 3254 C C . LEU B 2 280 ? 299.40800 196.33900 253.29800 1.000 176.42150 280 LEU X C 1
ATOM 3255 O O . LEU B 2 280 ? 299.72000 196.19900 254.48600 1.000 176.42150 280 LEU X O 1
ATOM 3260 N N . LEU B 2 281 ? 298.24800 196.88200 252.92100 1.000 172.72439 281 LEU X N 1
ATOM 3261 C CA . LEU B 2 281 ? 297.27300 197.30000 253.92000 1.000 172.72439 281 LEU X CA 1
ATOM 3262 C C . LEU B 2 281 ? 296.77300 196.11100 254.72800 1.000 172.72439 281 LEU X C 1
ATOM 3263 O O . LEU B 2 281 ? 296.64900 196.19500 255.95800 1.000 172.72439 281 LEU X O 1
ATOM 3268 N N . THR B 2 282 ? 296.53300 194.98000 254.06200 1.000 169.55967 282 THR X N 1
ATOM 3269 C CA . THR B 2 282 ? 296.08200 193.79000 254.77600 1.000 169.55967 282 THR X CA 1
ATOM 3270 C C . THR B 2 282 ? 297.16900 193.23600 255.69300 1.000 169.55967 282 THR X C 1
ATOM 3271 O O . THR B 2 282 ? 296.87800 192.82300 256.82200 1.000 169.55967 282 THR X O 1
ATOM 3275 N N . CYS B 2 283 ? 298.42200 193.20800 255.22900 1.000 157.41042 283 CYS X N 1
ATOM 3276 C CA . CYS B 2 283 ? 299.49900 192.70700 256.07500 1.000 157.41042 283 CYS X CA 1
ATOM 3277 C C . CYS B 2 283 ? 299.71500 193.60400 257.28300 1.000 157.41042 283 CYS X C 1
ATOM 3278 O O . CYS B 2 283 ? 299.98100 193.11700 258.38800 1.000 157.41042 283 CYS X O 1
ATOM 3281 N N . VAL B 2 284 ? 299.59900 194.91700 257.09600 1.000 156.44773 284 VAL X N 1
ATOM 3282 C CA . VAL B 2 284 ? 299.66800 195.83400 258.22800 1.000 156.44773 284 VAL X CA 1
ATOM 3283 C C . VAL B 2 284 ? 298.53000 195.56400 259.19700 1.000 156.44773 284 VAL X C 1
ATOM 3284 O O . VAL B 2 284 ? 298.72100 195.58800 260.41500 1.000 156.44773 284 VAL X O 1
ATOM 3288 N N . LEU B 2 285 ? 297.33300 195.29300 258.67500 1.000 154.82737 285 LEU X N 1
ATOM 3289 C CA . LEU B 2 285 ? 296.20400 194.97100 259.54200 1.000 154.82737 285 LEU X CA 1
ATOM 3290 C C . LEU B 2 285 ? 296.45400 193.70600 260.34700 1.000 154.82737 285 LEU X C 1
ATOM 3291 O O . LEU B 2 285 ? 296.10300 193.63400 261.53100 1.000 154.82737 285 LEU X O 1
ATOM 3296 N N . LEU B 2 286 ? 297.03700 192.69200 259.71300 1.000 153.76818 286 LEU X N 1
ATOM 3297 C CA . LEU B 2 286 ? 297.40300 191.47400 260.43200 1.000 153.76818 286 LEU X CA 1
ATOM 3298 C C . LEU B 2 286 ? 298.42500 191.76800 261.52300 1.000 153.76818 286 LEU X C 1
ATOM 3299 O O . LEU B 2 286 ? 298.33400 191.24200 262.64100 1.000 153.76818 286 LEU X O 1
ATOM 3304 N N . ALA B 2 287 ? 299.41300 192.60900 261.21200 1.000 152.32839 287 ALA X N 1
ATOM 3305 C CA . ALA B 2 287 ? 300.38100 193.00700 262.22500 1.000 152.32839 287 ALA X CA 1
ATOM 3306 C C . ALA B 2 287 ? 299.71100 193.75400 263.36700 1.000 152.32839 287 ALA X C 1
ATOM 3307 O O . ALA B 2 287 ? 300.06900 193.55700 264.53000 1.000 152.32839 287 ALA X O 1
ATOM 3309 N N . CYS B 2 288 ? 298.72200 194.58900 263.05600 1.000 148.76444 288 CYS X N 1
ATOM 3310 C CA . CYS B 2 288 ? 298.00800 195.32500 264.09100 1.000 148.76444 288 CYS X CA 1
ATOM 3311 C C . CYS B 2 288 ? 297.20900 194.39000 264.98700 1.000 148.76444 288 CYS X C 1
ATOM 3312 O O . CYS B 2 288 ? 297.16100 194.58100 266.20400 1.000 148.76444 288 CYS X O 1
ATOM 3315 N N . VAL B 2 289 ? 296.53800 193.39700 264.40400 1.000 146.50845 289 VAL X N 1
ATOM 3316 C CA . VAL B 2 289 ? 295.73200 192.52200 265.25100 1.000 146.50845 289 VAL X CA 1
ATOM 3317 C C . VAL B 2 289 ? 296.62000 191.60100 266.07700 1.000 146.50845 289 VAL X C 1
ATOM 3318 O O . VAL B 2 289 ? 296.23600 191.19500 267.18000 1.000 146.50845 289 VAL X O 1
ATOM 3322 N N . LEU B 2 290 ? 297.80200 191.24100 265.57200 1.000 143.86915 290 LEU X N 1
ATOM 3323 C CA . LEU B 2 290 ? 298.78800 190.59000 266.43200 1.000 143.86915 290 LEU X CA 1
ATOM 3324 C C . LEU B 2 290 ? 299.23400 191.52600 267.54500 1.000 143.86915 290 LEU X C 1
ATOM 3325 O O . LEU B 2 290 ? 299.37900 191.12600 268.70800 1.000 143.86915 290 LEU X O 1
ATOM 3330 N N . MET B 2 291 ? 299.45300 192.78800 267.19700 1.000 142.93185 291 MET X N 1
ATOM 3331 C CA . MET B 2 291 ? 300.04800 193.74200 268.11300 1.000 142.93185 291 MET X CA 1
ATOM 3332 C C . MET B 2 291 ? 299.08300 194.16100 269.21400 1.000 142.93185 291 MET X C 1
ATOM 3333 O O . MET B 2 291 ? 299.52000 194.48900 270.31900 1.000 142.93185 291 MET X O 1
ATOM 3338 N N . TYR B 2 292 ? 297.77900 194.16500 268.93600 1.000 140.75948 292 TYR X N 1
ATOM 3339 C CA . TYR B 2 292 ? 296.80400 194.39000 269.99800 1.000 140.75948 292 TYR X CA 1
ATOM 3340 C C . TYR B 2 292 ? 296.86600 193.29900 271.05500 1.000 140.75948 292 TYR X C 1
ATOM 3341 O O . TYR B 2 292 ? 296.59900 193.56100 272.23200 1.000 140.75948 292 TYR X O 1
ATOM 3350 N N . HIS B 2 293 ? 297.20500 192.07500 270.66200 1.000 142.89077 293 HIS X N 1
ATOM 3351 C CA . HIS B 2 293 ? 297.44900 191.04400 271.65900 1.000 142.89077 293 HIS X CA 1
ATOM 3352 C C . HIS B 2 293 ? 298.78900 191.25400 272.34300 1.000 142.89077 293 HIS X C 1
ATOM 3353 O O . HIS B 2 293 ? 298.91100 191.06300 273.55700 1.000 142.89077 293 HIS X O 1
ATOM 3360 N N . GLY B 2 294 ? 299.79900 191.65600 271.57300 1.000 138.56950 294 GLY X N 1
ATOM 3361 C CA . GLY B 2 294 ? 301.14200 191.75000 272.11300 1.000 138.56950 294 GLY X CA 1
ATOM 3362 C C . GLY B 2 294 ? 301.37600 192.93000 273.03100 1.000 138.56950 294 GLY X C 1
ATOM 3363 O O . GLY B 2 294 ? 302.33200 192.92200 273.81200 1.000 138.56950 294 GLY X O 1
ATOM 3364 N N . ALA B 2 295 ? 300.53300 193.95500 272.93900 1.000 134.60799 295 ALA X N 1
ATOM 3365 C CA . ALA B 2 295 ? 300.78100 195.23800 273.59800 1.000 134.60799 295 ALA X CA 1
ATOM 3366 C C . ALA B 2 295 ? 300.95700 195.18300 275.11600 1.000 134.60799 295 ALA X C 1
ATOM 3367 O O . ALA B 2 295 ? 301.93000 195.77700 275.60500 1.000 134.60799 295 ALA X O 1
ATOM 3369 N N . PRO B 2 296 ? 300.09200 194.53500 275.91300 1.000 131.77393 296 PRO X N 1
ATOM 3370 C CA . PRO B 2 296 ? 300.24700 194.66600 277.37200 1.000 131.77393 296 PRO X CA 1
ATOM 3371 C C . PRO B 2 296 ? 301.50500 194.02800 277.93700 1.000 131.77393 296 PRO X C 1
ATOM 3372 O O . PRO B 2 296 ? 301.95500 194.44100 279.01100 1.000 131.77393 296 PRO X O 1
ATOM 3376 N N . ALA B 2 297 ? 302.07900 193.02800 277.27200 1.000 131.65227 297 ALA X N 1
ATOM 3377 C CA . ALA B 2 297 ? 303.33800 192.46800 277.75100 1.000 131.65227 297 ALA X CA 1
ATOM 3378 C C . ALA B 2 297 ? 304.53200 193.26400 277.24100 1.000 131.65227 297 ALA X C 1
ATOM 3379 O O . ALA B 2 297 ? 305.53500 193.42300 277.95300 1.000 131.65227 297 ALA X O 1
ATOM 3381 N N . LEU B 2 298 ? 304.44600 193.74500 275.99900 1.000 129.87920 298 LEU X N 1
ATOM 3382 C CA . LEU B 2 298 ? 305.53600 194.52500 275.42800 1.000 129.87920 298 LEU X CA 1
ATOM 3383 C C . LEU B 2 298 ? 305.75000 195.81000 276.21200 1.000 129.87920 298 LEU X C 1
ATOM 3384 O O . LEU B 2 298 ? 306.88700 196.25700 276.38700 1.000 129.87920 298 LEU X O 1
ATOM 3389 N N . SER B 2 299 ? 304.67000 196.40700 276.71000 1.000 130.67140 299 SER X N 1
ATOM 3390 C CA . SER B 2 299 ? 304.81100 197.58900 277.54400 1.000 130.67140 299 SER X CA 1
ATOM 3391 C C . SER B 2 299 ? 305.51900 197.28500 278.85000 1.000 130.67140 299 SER X C 1
ATOM 3392 O O . SER B 2 299 ? 306.26900 198.13200 279.34500 1.000 130.67140 299 SER X O 1
ATOM 3395 N N . ARG B 2 300 ? 305.33700 196.08900 279.40000 1.000 132.17656 300 ARG X N 1
ATOM 3396 C CA . ARG B 2 300 ? 306.07300 195.74600 280.60500 1.000 132.17656 300 ARG X CA 1
ATOM 3397 C C . ARG B 2 300 ? 307.52900 195.44700 280.30100 1.000 132.17656 300 ARG X C 1
ATOM 3398 O O . ARG B 2 300 ? 308.38500 195.63200 281.17100 1.000 132.17656 300 ARG X O 1
ATOM 3406 N N . TRP B 2 301 ? 307.82900 194.97500 279.09300 1.000 131.22138 301 TRP X N 1
ATOM 3407 C CA . TRP B 2 301 ? 309.23400 194.91000 278.69800 1.000 131.22138 301 TRP X CA 1
ATOM 3408 C C . TRP B 2 301 ? 309.82300 196.30800 278.57800 1.000 131.22138 301 TRP X C 1
ATOM 3409 O O . TRP B 2 301 ? 310.93200 196.56900 279.05500 1.000 131.22138 301 TRP X O 1
ATOM 3420 N N . LEU B 2 302 ? 309.09200 197.21700 277.93100 1.000 128.99420 302 LEU X N 1
ATOM 3421 C CA . LEU B 2 302 ? 309.57600 198.57800 277.72300 1.000 128.99420 302 LEU X CA 1
ATOM 3422 C C . LEU B 2 302 ? 309.67700 199.35800 279.02200 1.000 128.99420 302 LEU X C 1
ATOM 3423 O O . LEU B 2 302 ? 310.33600 200.40100 279.06000 1.000 128.99420 302 LEU X O 1
ATOM 3428 N N . SER B 2 303 ? 308.99900 198.90500 280.07700 1.000 127.80982 303 SER X N 1
ATOM 3429 C CA . SER B 2 303 ? 309.15900 199.53800 281.38100 1.000 127.80982 303 SER X CA 1
ATOM 3430 C C . SER B 2 303 ? 310.60000 199.46700 281.86900 1.000 127.80982 303 SER X C 1
ATOM 3431 O O . SER B 2 303 ? 311.07100 200.37300 282.56200 1.000 127.80982 303 SER X O 1
ATOM 3434 N N . GLY B 2 304 ? 311.31400 198.40600 281.51800 1.000 126.16734 304 GLY X N 1
ATOM 3435 C CA . GLY B 2 304 ? 312.64800 198.15300 282.02000 1.000 126.16734 304 GLY X CA 1
ATOM 3436 C C . GLY B 2 304 ? 313.79600 198.77000 281.25700 1.000 126.16734 304 GLY X C 1
ATOM 3437 O O . GLY B 2 304 ? 314.94800 198.44400 281.54800 1.000 126.16734 304 GLY X O 1
ATOM 3438 N N . ILE B 2 305 ? 313.53100 199.65400 280.29200 1.000 127.16646 305 ILE X N 1
ATOM 3439 C CA . ILE B 2 305 ? 314.56600 200.15500 279.39000 1.000 127.16646 305 ILE X CA 1
ATOM 3440 C C . ILE B 2 305 ? 315.55900 201.09200 280.07700 1.000 127.16646 305 ILE X C 1
ATOM 3441 O O . ILE B 2 305 ? 316.61200 201.38900 279.50100 1.000 127.16646 305 ILE X O 1
ATOM 3446 N N . ARG B 2 306 ? 315.28200 201.49700 281.32200 1.000 129.50406 306 ARG X N 1
ATOM 3447 C CA . ARG B 2 306 ? 316.17600 202.29700 282.18400 1.000 129.50406 306 ARG X CA 1
ATOM 3448 C C . ARG B 2 306 ? 316.68300 203.56200 281.48600 1.000 129.50406 306 ARG X C 1
ATOM 3449 O O . ARG B 2 306 ? 317.83300 203.97900 281.62900 1.000 129.50406 306 ARG X O 1
ATOM 3457 N N . LEU B 2 307 ? 315.78200 204.19100 280.74200 1.000 128.94545 307 LEU X N 1
ATOM 3458 C CA . LEU B 2 307 ? 315.94600 205.55500 280.28100 1.000 128.94545 307 LEU X CA 1
ATOM 3459 C C . LEU B 2 307 ? 315.90000 206.52500 281.46800 1.000 128.94545 307 LEU X C 1
ATOM 3460 O O . LEU B 2 307 ? 315.41900 206.16200 282.54300 1.000 128.94545 307 LEU X O 1
ATOM 3465 N N . PRO B 2 308 ? 316.42500 207.75100 281.30800 1.000 128.89956 308 PRO X N 1
ATOM 3466 C CA . PRO B 2 308 ? 316.54400 208.66700 282.45400 1.000 128.89956 308 PRO X CA 1
ATOM 3467 C C . PRO B 2 308 ? 315.21400 209.01700 283.10500 1.000 128.89956 308 PRO X C 1
ATOM 3468 O O . PRO B 2 308 ? 314.19200 209.17900 282.43800 1.000 128.89956 308 PRO X O 1
ATOM 3472 N N . VAL B 2 309 ? 315.25200 209.14300 284.42900 1.000 128.98790 309 VAL X N 1
ATOM 3473 C CA . VAL B 2 309 ? 314.05800 209.20900 285.26300 1.000 128.98790 309 VAL X CA 1
ATOM 3474 C C . VAL B 2 309 ? 313.55500 210.62800 285.52400 1.000 128.98790 309 VAL X C 1
ATOM 3475 O O . VAL B 2 309 ? 313.89500 211.25800 286.53000 1.000 128.98790 309 VAL X O 1
ATOM 3479 N N . PHE B 2 310 ? 312.71700 211.14100 284.62700 1.000 128.33107 310 PHE X N 1
ATOM 3480 C CA . PHE B 2 310 ? 311.94200 212.33600 284.93200 1.000 128.33107 310 PHE X CA 1
ATOM 3481 C C . PHE B 2 310 ? 310.51100 211.93500 285.24700 1.000 128.33107 310 PHE X C 1
ATOM 3482 O O . PHE B 2 310 ? 309.80100 211.46500 284.34500 1.000 128.33107 310 PHE X O 1
ATOM 3490 N N . PRO B 2 311 ? 310.04900 212.08800 286.48500 1.000 127.89230 311 PRO X N 1
ATOM 3491 C CA . PRO B 2 311 ? 308.68400 211.67600 286.82000 1.000 127.89230 311 PRO X CA 1
ATOM 3492 C C . PRO B 2 311 ? 307.65000 212.54500 286.12600 1.000 127.89230 311 PRO X C 1
ATOM 3493 O O . PRO B 2 311 ? 307.84500 213.74700 285.94500 1.000 127.89230 311 PRO X O 1
ATOM 3497 N N . SER B 2 312 ? 306.54300 211.92400 285.73400 1.000 132.68680 312 SER X N 1
ATOM 3498 C CA . SER B 2 312 ? 305.41400 212.68200 285.22600 1.000 132.68680 312 SER X CA 1
ATOM 3499 C C . SER B 2 312 ? 304.51100 213.10200 286.38200 1.000 132.68680 312 SER X C 1
ATOM 3500 O O . SER B 2 312 ? 304.86000 212.95100 287.55600 1.000 132.68680 312 SER X O 1
ATOM 3503 N N . ALA B 2 313 ? 303.33700 213.64000 286.03300 1.000 134.90513 313 ALA X N 1
ATOM 3504 C CA . ALA B 2 313 ? 302.52600 214.42700 286.96300 1.000 134.90513 313 ALA X CA 1
ATOM 3505 C C . ALA B 2 313 ? 302.12300 213.64600 288.20800 1.000 134.90513 313 ALA X C 1
ATOM 3506 O O . ALA B 2 313 ? 302.24500 214.14400 289.33600 1.000 134.90513 313 ALA X O 1
ATOM 3508 N N . THR B 2 314 ? 301.64100 212.41700 288.01900 1.000 136.89668 314 THR X N 1
ATOM 3509 C CA . THR B 2 314 ? 301.19100 211.61200 289.14800 1.000 136.89668 314 THR X CA 1
ATOM 3510 C C . THR B 2 314 ? 302.34400 211.30100 290.09000 1.000 136.89668 314 THR X C 1
ATOM 3511 O O . THR B 2 314 ? 302.20900 211.40600 291.31200 1.000 136.89668 314 THR X O 1
ATOM 3515 N N . SER B 2 315 ? 303.49500 210.93000 289.53200 1.000 134.48532 315 SER X N 1
ATOM 3516 C CA . SER B 2 315 ? 304.63700 210.58400 290.36500 1.000 134.48532 315 SER X CA 1
ATOM 3517 C C . SER B 2 315 ? 305.19200 211.80800 291.07800 1.000 134.48532 315 SER X C 1
ATOM 3518 O O . SER B 2 315 ? 305.60000 211.72100 292.24200 1.000 134.48532 315 SER X O 1
ATOM 3521 N N . ARG B 2 316 ? 305.22600 212.94900 290.38600 1.000 132.35198 316 ARG X N 1
ATOM 3522 C CA . ARG B 2 316 ? 305.62900 214.20800 291.00300 1.000 132.35198 316 ARG X CA 1
ATOM 3523 C C . ARG B 2 316 ? 304.75500 214.52900 292.20400 1.000 132.35198 316 ARG X C 1
ATOM 3524 O O . ARG B 2 316 ? 305.24800 214.86100 293.29200 1.000 132.35198 316 ARG X O 1
ATOM 3532 N N . TRP B 2 317 ? 303.45000 214.38800 292.03500 1.000 136.86692 317 TRP X N 1
ATOM 3533 C CA . TRP B 2 317 ? 302.53500 214.80000 293.07900 1.000 136.86692 317 TRP X CA 1
ATOM 3534 C C . TRP B 2 317 ? 302.30200 213.70500 294.11000 1.000 136.86692 317 TRP X C 1
ATOM 3535 O O . TRP B 2 317 ? 301.63100 213.94500 295.11800 1.000 136.86692 317 TRP X O 1
ATOM 3546 N N . VAL B 2 318 ? 302.87500 212.52300 293.89400 1.000 134.12473 318 VAL X N 1
ATOM 3547 C CA . VAL B 2 318 ? 303.07500 211.57900 294.98700 1.000 134.12473 318 VAL X CA 1
ATOM 3548 C C . VAL B 2 318 ? 304.31700 211.94400 295.79100 1.000 134.12473 318 VAL X C 1
ATOM 3549 O O . VAL B 2 318 ? 304.28300 211.97500 297.02600 1.000 134.12473 318 VAL X O 1
ATOM 3553 N N . PHE B 2 319 ? 305.43100 212.22800 295.10400 1.000 131.57767 319 PHE X N 1
ATOM 3554 C CA . PHE B 2 319 ? 306.68000 212.54200 295.79900 1.000 131.57767 319 PHE X CA 1
ATOM 3555 C C . PHE B 2 319 ? 306.59400 213.81300 296.62500 1.000 131.57767 319 PHE X C 1
ATOM 3556 O O . PHE B 2 319 ? 307.34600 213.96200 297.59300 1.000 131.57767 319 PHE X O 1
ATOM 3564 N N . GLU B 2 320 ? 305.72200 214.75200 296.25800 1.000 137.23333 320 GLU X N 1
ATOM 3565 C CA . GLU B 2 320 ? 305.63100 215.95900 297.07400 1.000 137.23333 320 GLU X CA 1
ATOM 3566 C C . GLU B 2 320 ? 305.00200 215.67500 298.43300 1.000 137.23333 320 GLU X C 1
ATOM 3567 O O . GLU B 2 320 ? 305.24700 216.41300 299.39200 1.000 137.23333 320 GLU X O 1
ATOM 3573 N N . ALA B 2 321 ? 304.19900 214.62100 298.53800 1.000 132.63463 321 ALA X N 1
ATOM 3574 C CA . ALA B 2 321 ? 303.51900 214.28300 299.78000 1.000 132.63463 321 ALA X CA 1
ATOM 3575 C C . ALA B 2 321 ? 304.30400 213.31500 300.65500 1.000 132.63463 321 ALA X C 1
ATOM 3576 O O . ALA B 2 321 ? 303.80500 212.91600 301.71100 1.000 132.63463 321 ALA X O 1
ATOM 3578 N N . ARG B 2 322 ? 305.50300 212.91500 300.24300 1.000 128.39448 322 ARG X N 1
ATOM 3579 C CA . ARG B 2 322 ? 306.30400 211.91900 300.94800 1.000 128.39448 322 ARG X CA 1
ATOM 3580 C C . ARG B 2 322 ? 307.77800 212.31600 300.94200 1.000 128.39448 322 ARG X C 1
ATOM 3581 O O . ARG B 2 322 ? 308.16100 213.23700 300.21200 1.000 128.39448 322 ARG X O 1
ATOM 3589 N N . PRO B 2 323 ? 308.64100 211.67000 301.74900 1.000 126.70767 323 PRO X N 1
ATOM 3590 C CA . PRO B 2 323 ? 310.07800 211.85200 301.51800 1.000 126.70767 323 PRO X CA 1
ATOM 3591 C C . PRO B 2 323 ? 310.56100 211.24800 300.19900 1.000 126.70767 323 PRO X C 1
ATOM 3592 O O . PRO B 2 323 ? 310.25000 210.09800 299.89500 1.000 126.70767 323 PRO X O 1
ATOM 3596 N N . LEU B 2 339 ? 315.09300 196.81200 297.39100 1.000 130.03750 339 LEU X N 1
ATOM 3597 C CA . LEU B 2 339 ? 313.75900 196.26800 297.61400 1.000 130.03750 339 LEU X CA 1
ATOM 3598 C C . LEU B 2 339 ? 313.17100 196.76300 298.92600 1.000 130.03750 339 LEU X C 1
ATOM 3599 O O . LEU B 2 339 ? 311.95900 196.81100 299.09400 1.000 130.03750 339 LEU X O 1
ATOM 3604 N N . GLU B 2 340 ? 314.03700 197.11400 299.86400 1.000 138.57867 340 GLU X N 1
ATOM 3605 C CA . GLU B 2 340 ? 313.60700 197.75500 301.09300 1.000 138.57867 340 GLU X CA 1
ATOM 3606 C C . GLU B 2 340 ? 313.80600 199.26300 300.98400 1.000 138.57867 340 GLU X C 1
ATOM 3607 O O . GLU B 2 340 ? 314.57300 199.75400 300.15400 1.000 138.57867 340 GLU X O 1
ATOM 3613 N N . GLY B 2 341 ? 313.10200 199.99700 301.83500 1.000 134.74277 341 GLY X N 1
ATOM 3614 C CA . GLY B 2 341 ? 313.21300 201.43600 301.87100 1.000 134.74277 341 GLY X CA 1
ATOM 3615 C C . GLY B 2 341 ? 312.53000 202.14400 300.71600 1.000 134.74277 341 GLY X C 1
ATOM 3616 O O . GLY B 2 341 ? 312.05500 201.52300 299.75900 1.000 134.74277 341 GLY X O 1
ATOM 3617 N N . PRO B 2 342 ? 312.48400 203.47700 300.79300 1.000 133.33366 342 PRO X N 1
ATOM 3618 C CA . PRO B 2 342 ? 311.69200 204.25900 299.82900 1.000 133.33366 342 PRO X CA 1
ATOM 3619 C C . PRO B 2 342 ? 312.17300 204.18100 298.39200 1.000 133.33366 342 PRO X C 1
ATOM 3620 O O . PRO B 2 342 ? 311.40000 204.50300 297.47900 1.000 133.33366 342 PRO X O 1
ATOM 3624 N N . ALA B 2 343 ? 313.43200 203.80900 298.16000 1.000 133.80737 343 ALA X N 1
ATOM 3625 C CA . ALA B 2 343 ? 313.90900 203.66300 296.79100 1.000 133.80737 343 ALA X CA 1
ATOM 3626 C C . ALA B 2 343 ? 313.11300 202.61400 296.03200 1.000 133.80737 343 ALA X C 1
ATOM 3627 O O . ALA B 2 343 ? 312.85400 202.77600 294.83400 1.000 133.80737 343 ALA X O 1
ATOM 3629 N N . SER B 2 344 ? 312.67600 201.56200 296.72300 1.000 130.77144 344 SER X N 1
ATOM 3630 C CA . SER B 2 344 ? 311.92200 200.49800 296.07300 1.000 130.77144 344 SER X CA 1
ATOM 3631 C C . SER B 2 344 ? 310.55900 200.98600 295.60700 1.000 130.77144 344 SER X C 1
ATOM 3632 O O . SER B 2 344 ? 310.15200 200.71700 294.47200 1.000 130.77144 344 SER X O 1
ATOM 3635 N N . VAL B 2 345 ? 309.83500 201.69800 296.47200 1.000 129.42879 345 VAL X N 1
ATOM 3636 C CA . VAL B 2 345 ? 308.51500 202.17900 296.08300 1.000 129.42879 345 VAL X CA 1
ATOM 3637 C C . VAL B 2 345 ? 308.63400 203.26700 295.02500 1.000 129.42879 345 VAL X C 1
ATOM 3638 O O . VAL B 2 345 ? 307.79200 203.35500 294.12100 1.000 129.42879 345 VAL X O 1
ATOM 3642 N N . ARG B 2 346 ? 309.69800 204.07100 295.08100 1.000 132.04092 346 ARG X N 1
ATOM 3643 C CA . ARG B 2 346 ? 309.95500 205.03900 294.02200 1.000 132.04092 346 ARG X CA 1
ATOM 3644 C C . ARG B 2 346 ? 310.15400 204.34400 292.67800 1.000 132.04092 346 ARG X C 1
ATOM 3645 O O . ARG B 2 346 ? 309.55300 204.73400 291.66600 1.000 132.04092 346 ARG X O 1
ATOM 3653 N N . ASP B 2 347 ? 310.97400 203.29000 292.66100 1.000 132.14667 347 ASP X N 1
ATOM 3654 C CA . ASP B 2 347 ? 311.23400 202.55400 291.42800 1.000 132.14667 347 ASP X CA 1
ATOM 3655 C C . ASP B 2 347 ? 309.97300 201.88800 290.90200 1.000 132.14667 347 ASP X C 1
ATOM 3656 O O . ASP B 2 347 ? 309.71500 201.89600 289.69400 1.000 132.14667 347 ASP X O 1
ATOM 3661 N N . VAL B 2 348 ? 309.19000 201.28300 291.79800 1.000 128.10174 348 VAL X N 1
ATOM 3662 C CA . VAL B 2 348 ? 307.95400 200.61300 291.40000 1.000 128.10174 348 VAL X CA 1
ATOM 3663 C C . VAL B 2 348 ? 306.99100 201.60400 290.76600 1.000 128.10174 348 VAL X C 1
ATOM 3664 O O . VAL B 2 348 ? 306.41000 201.34000 289.70600 1.000 128.10174 348 VAL X O 1
ATOM 3668 N N . LEU B 2 349 ? 306.82300 202.76800 291.39800 1.000 127.58934 349 LEU X N 1
ATOM 3669 C CA . LEU B 2 349 ? 305.88600 203.75500 290.87700 1.000 127.58934 349 LEU X CA 1
ATOM 3670 C C . LEU B 2 349 ? 306.33400 204.28200 289.52200 1.000 127.58934 349 LEU X C 1
ATOM 3671 O O . LEU B 2 349 ? 305.51700 204.39600 288.59700 1.000 127.58934 349 LEU X O 1
ATOM 3676 N N . LEU B 2 350 ? 307.63000 204.57000 289.37500 1.000 128.82839 350 LEU X N 1
ATOM 3677 C CA . LEU B 2 350 ? 308.13300 205.06000 288.09500 1.000 128.82839 350 LEU X CA 1
ATOM 3678 C C . LEU B 2 350 ? 307.97300 204.01800 286.99400 1.000 128.82839 350 LEU X C 1
ATOM 3679 O O . LEU B 2 350 ? 307.54100 204.34500 285.88100 1.000 128.82839 350 LEU X O 1
ATOM 3684 N N . ARG B 2 351 ? 308.31100 202.75700 287.28800 1.000 128.43546 351 ARG X N 1
ATOM 3685 C CA . ARG B 2 351 ? 308.16500 201.69200 286.29800 1.000 128.43546 351 ARG X CA 1
ATOM 3686 C C . ARG B 2 351 ? 306.71900 201.52600 285.87100 1.000 128.43546 351 ARG X C 1
ATOM 3687 O O . ARG B 2 351 ? 306.42400 201.39700 284.67700 1.000 128.43546 351 ARG X O 1
ATOM 3695 N N . ALA B 2 352 ? 305.80300 201.51900 286.84000 1.000 128.61632 352 ALA X N 1
ATOM 3696 C CA . ALA B 2 352 ? 304.39100 201.34400 286.52700 1.000 128.61632 352 ALA X CA 1
ATOM 3697 C C . ALA B 2 352 ? 303.88000 202.47800 285.66000 1.000 128.61632 352 ALA X C 1
ATOM 3698 O O . ALA B 2 352 ? 303.13300 202.25400 284.69900 1.000 128.61632 352 ALA X O 1
ATOM 3700 N N . GLU B 2 353 ? 304.27400 203.70700 285.98100 1.000 133.73526 353 GLU X N 1
ATOM 3701 C CA . GLU B 2 353 ? 303.74800 204.83200 285.22600 1.000 133.73526 353 GLU X CA 1
ATOM 3702 C C . GLU B 2 353 ? 304.31400 204.86200 283.81300 1.000 133.73526 353 GLU X C 1
ATOM 3703 O O . GLU B 2 353 ? 303.59400 205.17800 282.85400 1.000 133.73526 353 GLU X O 1
ATOM 3709 N N . ARG B 2 354 ? 305.59900 204.52100 283.66000 1.000 128.57092 354 ARG X N 1
ATOM 3710 C CA . ARG B 2 354 ? 306.16500 204.41200 282.32000 1.000 128.57092 354 ARG X CA 1
ATOM 3711 C C . ARG B 2 354 ? 305.46000 203.33500 281.51100 1.000 128.57092 354 ARG X C 1
ATOM 3712 O O . ARG B 2 354 ? 305.17000 203.53300 280.33000 1.000 128.57092 354 ARG X O 1
ATOM 3720 N N . ALA B 2 355 ? 305.17400 202.18900 282.13300 1.000 128.58379 355 ALA X N 1
ATOM 3721 C CA . ALA B 2 355 ? 304.47600 201.11600 281.43200 1.000 128.58379 355 ALA X CA 1
ATOM 3722 C C . ALA B 2 355 ? 303.09400 201.56200 280.97900 1.000 128.58379 355 ALA X C 1
ATOM 3723 O O . ALA B 2 355 ? 302.67500 201.28300 279.84800 1.000 128.58379 355 ALA X O 1
ATOM 3725 N N . ARG B 2 356 ? 302.38200 202.27500 281.85300 1.000 128.42188 356 ARG X N 1
ATOM 3726 C CA . ARG B 2 356 ? 301.07000 202.80900 281.50400 1.000 128.42188 356 ARG X CA 1
ATOM 3727 C C . ARG B 2 356 ? 301.15000 203.75200 280.31400 1.000 128.42188 356 ARG X C 1
ATOM 3728 O O . ARG B 2 356 ? 300.33600 203.66700 279.38200 1.000 128.42188 356 ARG X O 1
ATOM 3736 N N . SER B 2 357 ? 302.15600 204.62500 280.30700 1.000 128.38048 357 SER X N 1
ATOM 3737 C CA . SER B 2 357 ? 302.27800 205.60200 279.23200 1.000 128.38048 357 SER X CA 1
ATOM 3738 C C . SER B 2 357 ? 302.67200 204.94100 277.91400 1.000 128.38048 357 SER X C 1
ATOM 3739 O O . SER B 2 357 ? 302.13500 205.29200 276.85300 1.000 128.38048 357 SER X O 1
ATOM 3742 N N . PHE B 2 358 ? 303.60700 203.98400 277.96200 1.000 127.73228 358 PHE X N 1
ATOM 3743 C CA . PHE B 2 358 ? 303.95000 203.20300 276.77400 1.000 127.73228 358 PHE X CA 1
ATOM 3744 C C . PHE B 2 358 ? 302.73300 202.51000 276.19100 1.000 127.73228 358 PHE X C 1
ATOM 3745 O O . PHE B 2 358 ? 302.52300 202.52700 274.97300 1.000 127.73228 358 PHE X O 1
ATOM 3753 N N . LEU B 2 359 ? 301.94000 201.86200 277.04200 1.000 130.17490 359 LEU X N 1
ATOM 3754 C CA . LEU B 2 359 ? 300.82800 201.07500 276.53100 1.000 130.17490 359 LEU X CA 1
ATOM 3755 C C . LEU B 2 359 ? 299.78000 201.98500 275.90800 1.000 130.17490 359 LEU X C 1
ATOM 3756 O O . LEU B 2 359 ? 299.20100 201.65700 274.86700 1.000 130.17490 359 LEU X O 1
ATOM 3761 N N . THR B 2 360 ? 299.52400 203.13700 276.53900 1.000 130.31645 360 THR X N 1
ATOM 3762 C CA . THR B 2 360 ? 298.58700 204.09700 275.96300 1.000 130.31645 360 THR X CA 1
ATOM 3763 C C . THR B 2 360 ? 299.06700 204.59400 274.60800 1.000 130.31645 360 THR X C 1
ATOM 3764 O O . THR B 2 360 ? 298.27400 204.70200 273.66100 1.000 130.31645 360 THR X O 1
ATOM 3768 N N . GLY B 2 361 ? 300.36300 204.88900 274.49400 1.000 131.66715 361 GLY X N 1
ATOM 3769 C CA . GLY B 2 361 ? 300.90100 205.30700 273.20900 1.000 131.66715 361 GLY X CA 1
ATOM 3770 C C . GLY B 2 361 ? 300.75000 204.24200 272.14000 1.000 131.66715 361 GLY X C 1
ATOM 3771 O O . GLY B 2 361 ? 300.39500 204.53800 270.99200 1.000 131.66715 361 GLY X O 1
ATOM 3772 N N . LEU B 2 362 ? 301.01900 202.98700 272.50600 1.000 132.69882 362 LEU X N 1
ATOM 3773 C CA . LEU B 2 362 ? 300.86200 201.88500 271.56300 1.000 132.69882 362 LEU X CA 1
ATOM 3774 C C . LEU B 2 362 ? 299.42500 201.75800 271.09100 1.000 132.69882 362 LEU X C 1
ATOM 3775 O O . LEU B 2 362 ? 299.17400 201.57700 269.89600 1.000 132.69882 362 LEU X O 1
ATOM 3780 N N . LEU B 2 363 ? 298.46700 201.83400 272.01700 1.000 133.76139 363 LEU X N 1
ATOM 3781 C CA . LEU B 2 363 ? 297.06900 201.71600 271.61800 1.000 133.76139 363 LEU X CA 1
ATOM 3782 C C . LEU B 2 363 ? 296.65500 202.84300 270.69100 1.000 133.76139 363 LEU X C 1
ATOM 3783 O O . LEU B 2 363 ? 295.92200 202.61000 269.72500 1.000 133.76139 363 LEU X O 1
ATOM 3788 N N . VAL B 2 364 ? 297.12200 204.06500 270.95000 1.000 134.63437 364 VAL X N 1
ATOM 3789 C CA . VAL B 2 364 ? 296.74500 205.17700 270.07900 1.000 134.63437 364 VAL X CA 1
ATOM 3790 C C . VAL B 2 364 ? 297.32900 204.99000 268.68300 1.000 134.63437 364 VAL X C 1
ATOM 3791 O O . VAL B 2 364 ? 296.62900 205.15400 267.67300 1.000 134.63437 364 VAL X O 1
ATOM 3795 N N . GLY B 2 365 ? 298.61000 204.61900 268.60500 1.000 138.12964 365 GLY X N 1
ATOM 3796 C CA . GLY B 2 365 ? 299.22900 204.41900 267.30100 1.000 138.12964 365 GLY X CA 1
ATOM 3797 C C . GLY B 2 365 ? 298.59700 203.28400 266.52000 1.000 138.12964 365 GLY X C 1
ATOM 3798 O O . GLY B 2 365 ? 298.37200 203.38900 265.30800 1.000 138.12964 365 GLY X O 1
ATOM 3799 N N . LEU B 2 366 ? 298.28000 202.19100 267.20800 1.000 139.44529 366 LEU X N 1
ATOM 3800 C CA . LEU B 2 366 ? 297.62700 201.06900 266.55700 1.000 139.44529 366 LEU X CA 1
ATOM 3801 C C . LEU B 2 366 ? 296.22900 201.43900 266.09800 1.000 139.44529 366 LEU X C 1
ATOM 3802 O O . LEU B 2 366 ? 295.77800 200.97600 265.04700 1.000 139.44529 366 LEU X O 1
ATOM 3807 N N . GLY B 2 367 ? 295.52200 202.25200 266.88500 1.000 144.24457 367 GLY X N 1
ATOM 3808 C CA . GLY B 2 367 ? 294.22500 202.73800 266.45500 1.000 144.24457 367 GLY X CA 1
ATOM 3809 C C . GLY B 2 367 ? 294.31000 203.54000 265.17300 1.000 144.24457 367 GLY X C 1
ATOM 3810 O O . GLY B 2 367 ? 293.48500 203.37800 264.27000 1.000 144.24457 367 GLY X O 1
ATOM 3811 N N . VAL B 2 368 ? 295.31700 204.41200 265.07800 1.000 143.88456 368 VAL X N 1
ATOM 3812 C CA . VAL B 2 368 ? 295.49200 205.20000 263.85800 1.000 143.88456 368 VAL X CA 1
ATOM 3813 C C . VAL B 2 368 ? 295.78800 204.29600 262.66800 1.000 143.88456 368 VAL X C 1
ATOM 3814 O O . VAL B 2 368 ? 295.23600 204.48100 261.57300 1.000 143.88456 368 VAL X O 1
ATOM 3818 N N . LEU B 2 369 ? 296.65300 203.29900 262.86200 1.000 145.90274 369 LEU X N 1
ATOM 3819 C CA . LEU B 2 369 ? 296.96700 202.38200 261.76700 1.000 145.90274 369 LEU X CA 1
ATOM 3820 C C . LEU B 2 369 ? 295.74000 201.58700 261.34200 1.000 145.90274 369 LEU X C 1
ATOM 3821 O O . LEU B 2 369 ? 295.50200 201.37800 260.14700 1.000 145.90274 369 LEU X O 1
ATOM 3826 N N . THR B 2 370 ? 294.95000 201.14000 262.31500 1.000 149.78982 370 THR X N 1
ATOM 3827 C CA . THR B 2 370 ? 293.74500 200.38500 262.01500 1.000 149.78982 370 THR X CA 1
ATOM 3828 C C . THR B 2 370 ? 292.76200 201.21800 261.21400 1.000 149.78982 370 THR X C 1
ATOM 3829 O O . THR B 2 370 ? 292.21700 200.75100 260.20700 1.000 149.78982 370 THR X O 1
ATOM 3833 N N . VAL B 2 371 ? 292.52900 202.46400 261.63500 1.000 157.32084 371 VAL X N 1
ATOM 3834 C CA . VAL B 2 371 ? 291.52000 203.25400 260.93800 1.000 157.32084 371 VAL X CA 1
ATOM 3835 C C . VAL B 2 371 ? 292.00400 203.60500 259.53800 1.000 157.32084 371 VAL X C 1
ATOM 3836 O O . VAL B 2 371 ? 291.21900 203.58400 258.58100 1.000 157.32084 371 VAL X O 1
ATOM 3840 N N . VAL B 2 372 ? 293.30600 203.87700 259.37300 1.000 163.78286 372 VAL X N 1
ATOM 3841 C CA . VAL B 2 372 ? 293.78000 204.25700 258.04500 1.000 163.78286 372 VAL X CA 1
ATOM 3842 C C . VAL B 2 372 ? 293.78100 203.05400 257.10100 1.000 163.78286 372 VAL X C 1
ATOM 3843 O O . VAL B 2 372 ? 293.46300 203.19200 255.91400 1.000 163.78286 372 VAL X O 1
ATOM 3847 N N . CYS B 2 373 ? 294.07000 201.84600 257.60600 1.000 169.58221 373 CYS X N 1
ATOM 3848 C CA . CYS B 2 373 ? 294.08100 200.70600 256.69200 1.000 169.58221 373 CYS X CA 1
ATOM 3849 C C . CYS B 2 373 ? 292.66800 200.25200 256.33700 1.000 169.58221 373 CYS X C 1
ATOM 3850 O O . CYS B 2 373 ? 292.41200 199.87900 255.18500 1.000 169.58221 373 CYS X O 1
ATOM 3853 N N . LEU B 2 374 ? 291.73600 200.27900 257.29800 1.000 169.53251 374 LEU X N 1
ATOM 3854 C CA . LEU B 2 374 ? 290.34500 199.99800 256.94600 1.000 169.53251 374 LEU X CA 1
ATOM 3855 C C . LEU B 2 374 ? 289.76100 201.06100 256.02500 1.000 169.53251 374 LEU X C 1
ATOM 3856 O O . LEU B 2 374 ? 288.89600 200.74600 255.20000 1.000 169.53251 374 LEU X O 1
ATOM 3861 N N . ALA B 2 375 ? 290.19600 202.31700 256.15200 1.000 175.43798 375 ALA X N 1
ATOM 3862 C CA . ALA B 2 375 ? 289.79100 203.32500 255.18000 1.000 175.43798 375 ALA X CA 1
ATOM 3863 C C . ALA B 2 375 ? 290.36200 203.02100 253.80100 1.000 175.43798 375 ALA X C 1
ATOM 3864 O O . ALA B 2 375 ? 289.67400 203.17700 252.78700 1.000 175.43798 375 ALA X O 1
ATOM 3866 N N . GLY B 2 376 ? 291.62300 202.58800 253.74600 1.000 179.42591 376 GLY X N 1
ATOM 3867 C CA . GLY B 2 376 ? 292.25100 202.32300 252.46200 1.000 179.42591 376 GLY X CA 1
ATOM 3868 C C . GLY B 2 376 ? 291.65700 201.13200 251.73300 1.000 179.42591 376 GLY X C 1
ATOM 3869 O O . GLY B 2 376 ? 291.53400 201.14600 250.50500 1.000 179.42591 376 GLY X O 1
ATOM 3870 N N . LEU B 2 377 ? 291.28500 200.08500 252.47200 1.000 180.04525 377 LEU X N 1
ATOM 3871 C CA . LEU B 2 377 ? 290.82500 198.86100 251.81900 1.000 180.04525 377 LEU X CA 1
ATOM 3872 C C . LEU B 2 377 ? 289.42200 199.01400 251.24200 1.000 180.04525 377 LEU X C 1
ATOM 3873 O O . LEU B 2 377 ? 289.14800 198.54000 250.13500 1.000 180.04525 377 LEU X O 1
ATOM 3878 N N . CYS B 2 378 ? 288.52300 199.67400 251.97000 1.000 188.18191 378 CYS X N 1
ATOM 3879 C CA . CYS B 2 378 ? 287.09500 199.64400 251.65400 1.000 188.18191 378 CYS X CA 1
ATOM 3880 C C . CYS B 2 378 ? 286.78100 200.62500 250.52700 1.000 188.18191 378 CYS X C 1
ATOM 3881 O O . CYS B 2 378 ? 286.32600 201.75100 250.74000 1.000 188.18191 378 CYS X O 1
ATOM 3884 N N . ASP B 2 379 ? 287.03200 200.17700 249.29700 1.000 192.87404 379 ASP X N 1
ATOM 3885 C CA . ASP B 2 379 ? 286.61800 200.92600 248.11600 1.000 192.87404 379 ASP X CA 1
ATOM 3886 C C . ASP B 2 379 ? 285.34700 200.32300 247.54300 1.000 192.87404 379 ASP X C 1
ATOM 3887 O O . ASP B 2 379 ? 285.29200 199.10400 247.33000 1.000 192.87404 379 ASP X O 1
ATOM 3892 N N . PRO B 2 380 ? 284.31300 201.12200 247.27800 1.000 195.33743 380 PRO X N 1
ATOM 3893 C CA . PRO B 2 380 ? 283.05500 200.55500 246.77600 1.000 195.33743 380 PRO X CA 1
ATOM 3894 C C . PRO B 2 380 ? 283.12700 200.16100 245.31000 1.000 195.33743 380 PRO X C 1
ATOM 3895 O O . PRO B 2 380 ? 282.38200 199.28400 244.86200 1.000 195.33743 380 PRO X O 1
ATOM 3899 N N . HIS B 2 381 ? 284.01100 200.80100 244.55200 1.000 194.45395 381 HIS X N 1
ATOM 3900 C CA . HIS B 2 381 ? 284.21200 200.45200 243.14600 1.000 194.45395 381 HIS X CA 1
ATOM 3901 C C . HIS B 2 381 ? 285.22800 199.32300 242.99200 1.000 194.45395 381 HIS X C 1
ATOM 3902 O O . HIS B 2 381 ? 286.20800 199.42400 242.25600 1.000 194.45395 381 HIS X O 1
ATOM 3909 N N . ALA B 2 382 ? 284.98200 198.22500 243.70400 1.000 192.90019 382 ALA X N 1
ATOM 3910 C CA . ALA B 2 382 ? 285.80500 197.03000 243.62900 1.000 192.90019 382 ALA X CA 1
ATOM 3911 C C . ALA B 2 382 ? 284.89600 195.81100 243.60000 1.000 192.90019 382 ALA X C 1
ATOM 3912 O O . ALA B 2 382 ? 283.84000 195.79200 244.23700 1.000 192.90019 382 ALA X O 1
ATOM 3914 N N . GLY B 2 383 ? 285.31600 194.79100 242.84800 1.000 193.22884 383 GLY X N 1
ATOM 3915 C CA . GLY B 2 383 ? 284.51600 193.58400 242.74400 1.000 193.22884 383 GLY X CA 1
ATOM 3916 C C . GLY B 2 383 ? 284.51000 192.75600 244.01200 1.000 193.22884 383 GLY X C 1
ATOM 3917 O O . GLY B 2 383 ? 283.55700 192.01500 244.27000 1.000 193.22884 383 GLY X O 1
ATOM 3918 N N . ARG B 2 384 ? 285.56200 192.87000 244.82100 1.000 192.91957 384 ARG X N 1
ATOM 3919 C CA . ARG B 2 384 ? 285.67700 192.14900 246.08100 1.000 192.91957 384 ARG X CA 1
ATOM 3920 C C . ARG B 2 384 ? 285.29300 193.01800 247.27200 1.000 192.91957 384 ARG X C 1
ATOM 3921 O O . ARG B 2 384 ? 285.82900 192.83500 248.36800 1.000 192.91957 384 ARG X O 1
ATOM 3929 N N . ARG B 2 385 ? 284.37000 193.96400 247.07600 1.000 193.21442 385 ARG X N 1
ATOM 3930 C CA . ARG B 2 385 ? 284.07500 194.96200 248.10000 1.000 193.21442 385 ARG X CA 1
ATOM 3931 C C . ARG B 2 385 ? 283.37000 194.38000 249.31900 1.000 193.21442 385 ARG X C 1
ATOM 3932 O O . ARG B 2 385 ? 283.36000 195.02200 250.37400 1.000 193.21442 385 ARG X O 1
ATOM 3940 N N . TRP B 2 386 ? 282.77700 193.19100 249.20000 1.000 192.58961 386 TRP X N 1
ATOM 3941 C CA . TRP B 2 386 ? 282.06400 192.60600 250.33000 1.000 192.58961 386 TRP X CA 1
ATOM 3942 C C . TRP B 2 386 ? 283.01700 192.13000 251.41800 1.000 192.58961 386 TRP X C 1
ATOM 3943 O O . TRP B 2 386 ? 282.65100 192.12200 252.59800 1.000 192.58961 386 TRP X O 1
ATOM 3954 N N . LEU B 2 387 ? 284.23400 191.72900 251.04100 1.000 184.71856 387 LEU X N 1
ATOM 3955 C CA . LEU B 2 387 ? 285.14900 191.13600 252.01700 1.000 184.71856 387 LEU X CA 1
ATOM 3956 C C . LEU B 2 387 ? 285.69000 192.14400 253.03500 1.000 184.71856 387 LEU X C 1
ATOM 3957 O O . LEU B 2 387 ? 285.59400 191.86300 254.24600 1.000 184.71856 387 LEU X O 1
ATOM 3962 N N . PRO B 2 388 ? 286.27500 193.30100 252.65100 1.000 182.58503 388 PRO X N 1
ATOM 3963 C CA . PRO B 2 388 ? 286.80600 194.19900 253.69100 1.000 182.58503 388 PRO X CA 1
ATOM 3964 C C . PRO B 2 388 ? 285.74000 194.76700 254.60900 1.000 182.58503 388 PRO X C 1
ATOM 3965 O O . PRO B 2 388 ? 286.05600 195.11100 255.75300 1.000 182.58503 388 PRO X O 1
ATOM 3969 N N . LEU B 2 389 ? 284.49000 194.86100 254.15200 1.000 175.72506 389 LEU X N 1
ATOM 3970 C CA . LEU B 2 389 ? 283.38900 195.17700 255.05700 1.000 175.72506 389 LEU X CA 1
ATOM 3971 C C . LEU B 2 389 ? 283.25200 194.11000 256.13800 1.000 175.72506 389 LEU X C 1
ATOM 3972 O O . LEU B 2 389 ? 283.04400 194.42000 257.32000 1.000 175.72506 389 LEU X O 1
ATOM 3977 N N . LEU B 2 390 ? 283.36200 192.84100 255.74300 1.000 166.50380 390 LEU X N 1
ATOM 3978 C CA . LEU B 2 390 ? 283.33100 191.76100 256.71500 1.000 166.50380 390 LEU X CA 1
ATOM 3979 C C . LEU B 2 390 ? 284.48400 191.88800 257.69200 1.000 166.50380 390 LEU X C 1
ATOM 3980 O O . LEU B 2 390 ? 284.30500 191.70600 258.90500 1.000 166.50380 390 LEU X O 1
ATOM 3985 N N . LEU B 2 391 ? 285.67800 192.19600 257.17800 1.000 164.11391 391 LEU X N 1
ATOM 3986 C CA . LEU B 2 391 ? 286.81800 192.39700 258.06600 1.000 164.11391 391 LEU X CA 1
ATOM 3987 C C . LEU B 2 391 ? 286.56600 193.53300 259.04000 1.000 164.11391 391 LEU X C 1
ATOM 3988 O O . LEU B 2 391 ? 286.91400 193.43000 260.22100 1.000 164.11391 391 LEU X O 1
ATOM 3993 N N . ALA B 2 392 ? 285.95300 194.61300 258.56300 1.000 159.32985 392 ALA X N 1
ATOM 3994 C CA . ALA B 2 392 ? 285.65400 195.74300 259.42700 1.000 159.32985 392 ALA X CA 1
ATOM 3995 C C . ALA B 2 392 ? 284.69700 195.34500 260.53400 1.000 159.32985 392 ALA X C 1
ATOM 3996 O O . ALA B 2 392 ? 284.88300 195.73600 261.68900 1.000 159.32985 392 ALA X O 1
ATOM 3998 N N . ALA B 2 393 ? 283.67500 194.56100 260.20000 1.000 158.23771 393 ALA X N 1
ATOM 3999 C CA . ALA B 2 393 ? 282.71000 194.13700 261.21000 1.000 158.23771 393 ALA X CA 1
ATOM 4000 C C . ALA B 2 393 ? 283.36400 193.26200 262.27500 1.000 158.23771 393 ALA X C 1
ATOM 4001 O O . ALA B 2 393 ? 283.16500 193.47600 263.48200 1.000 158.23771 393 ALA X O 1
ATOM 4003 N N . PHE B 2 394 ? 284.16900 192.28400 261.84500 1.000 155.76334 394 PHE X N 1
ATOM 4004 C CA . PHE B 2 394 ? 284.81400 191.40000 262.81500 1.000 155.76334 394 PHE X CA 1
ATOM 4005 C C . PHE B 2 394 ? 285.80600 192.15100 263.69100 1.000 155.76334 394 PHE X C 1
ATOM 4006 O O . PHE B 2 394 ? 285.85100 191.92700 264.90400 1.000 155.76334 394 PHE X O 1
ATOM 4014 N N . THR B 2 395 ? 286.60000 193.05700 263.11200 1.000 156.90729 395 THR X N 1
ATOM 4015 C CA . THR B 2 395 ? 287.56100 193.77300 263.94500 1.000 156.90729 395 THR X CA 1
ATOM 4016 C C . THR B 2 395 ? 286.86900 194.79200 264.84400 1.000 156.90729 395 THR X C 1
ATOM 4017 O O . THR B 2 395 ? 287.34900 195.05600 265.94600 1.000 156.90729 395 THR X O 1
ATOM 4021 N N . PHE B 2 396 ? 285.74400 195.35900 264.40200 1.000 154.62165 396 PHE X N 1
ATOM 4022 C CA . PHE B 2 396 ? 284.90300 196.18100 265.26300 1.000 154.62165 396 PHE X CA 1
ATOM 4023 C C . PHE B 2 396 ? 284.48800 195.41200 266.50700 1.000 154.62165 396 PHE X C 1
ATOM 4024 O O . PHE B 2 396 ? 284.67600 195.87500 267.64500 1.000 154.62165 396 PHE X O 1
ATOM 4032 N N . GLY B 2 397 ? 283.97000 194.20200 266.29600 1.000 152.19617 397 GLY X N 1
ATOM 4033 C CA . GLY B 2 397 ? 283.61900 193.35300 267.42000 1.000 152.19617 397 GLY X CA 1
ATOM 4034 C C . GLY B 2 397 ? 284.81800 193.01400 268.28300 1.000 152.19617 397 GLY X C 1
ATOM 4035 O O . GLY B 2 397 ? 284.72600 192.98600 269.51200 1.000 152.19617 397 GLY X O 1
ATOM 4036 N N . PHE B 2 398 ? 285.95700 192.75000 267.64300 1.000 150.46515 398 PHE X N 1
ATOM 4037 C CA . PHE B 2 398 ? 287.16200 192.35300 268.36300 1.000 150.46515 398 PHE X CA 1
ATOM 4038 C C . PHE B 2 398 ? 287.65200 193.46000 269.28700 1.000 150.46515 398 PHE X C 1
ATOM 4039 O O . PHE B 2 398 ? 287.92600 193.22000 270.46800 1.000 150.46515 398 PHE X O 1
ATOM 4047 N N . LEU B 2 399 ? 287.76400 194.68400 268.76200 1.000 150.97088 399 LEU X N 1
ATOM 4048 C CA . LEU B 2 399 ? 288.19300 195.81600 269.58100 1.000 150.97088 399 LEU X CA 1
ATOM 4049 C C . LEU B 2 399 ? 287.21600 196.10000 270.71000 1.000 150.97088 399 LEU X C 1
ATOM 4050 O O . LEU B 2 399 ? 287.63700 196.41000 271.83000 1.000 150.97088 399 LEU X O 1
ATOM 4055 N N . ILE B 2 400 ? 285.91000 196.01700 270.44300 1.000 148.30741 400 ILE X N 1
ATOM 4056 C CA . ILE B 2 400 ? 284.96700 196.27300 271.52800 1.000 148.30741 400 ILE X CA 1
ATOM 4057 C C . ILE B 2 400 ? 285.06800 195.18800 272.59600 1.000 148.30741 400 ILE X C 1
ATOM 4058 O O . ILE B 2 400 ? 284.98600 195.47100 273.79800 1.000 148.30741 400 ILE X O 1
ATOM 4063 N N . LEU B 2 401 ? 285.27900 193.93900 272.17700 1.000 151.69416 401 LEU X N 1
ATOM 4064 C CA . LEU B 2 401 ? 285.55100 192.86300 273.12300 1.000 151.69416 401 LEU X CA 1
ATOM 4065 C C . LEU B 2 401 ? 286.81800 193.14800 273.92200 1.000 151.69416 401 LEU X C 1
ATOM 4066 O O . LEU B 2 401 ? 286.83900 192.99800 275.14900 1.000 151.69416 401 LEU X O 1
ATOM 4071 N N . ARG B 2 402 ? 287.88500 193.57000 273.23700 1.000 148.79050 402 ARG X N 1
ATOM 4072 C CA . ARG B 2 402 ? 289.15000 193.83500 273.91500 1.000 148.79050 402 ARG X CA 1
ATOM 4073 C C . ARG B 2 402 ? 289.07100 195.05100 274.82200 1.000 148.79050 402 ARG X C 1
ATOM 4074 O O . ARG B 2 402 ? 289.83500 195.14500 275.78800 1.000 148.79050 402 ARG X O 1
ATOM 4082 N N . GLY B 2 403 ? 288.18000 195.99900 274.51500 1.000 148.53954 403 GLY X N 1
ATOM 4083 C CA . GLY B 2 403 ? 288.03800 197.18500 275.34600 1.000 148.53954 403 GLY X CA 1
ATOM 4084 C C . GLY B 2 403 ? 287.67500 196.87500 276.78200 1.000 148.53954 403 GLY X C 1
ATOM 4085 O O . GLY B 2 403 ? 287.97600 197.65400 277.68800 1.000 148.53954 403 GLY X O 1
ATOM 4086 N N . ARG B 2 404 ? 287.04100 195.72900 277.01300 1.000 148.13730 404 ARG X N 1
ATOM 4087 C CA . ARG B 2 404 ? 286.67300 195.33500 278.36200 1.000 148.13730 404 ARG X CA 1
ATOM 4088 C C . ARG B 2 404 ? 287.87600 194.88400 279.17700 1.000 148.13730 404 ARG X C 1
ATOM 4089 O O . ARG B 2 404 ? 287.77800 194.79100 280.40400 1.000 148.13730 404 ARG X O 1
ATOM 4097 N N . SER B 2 405 ? 289.00800 194.61600 278.52600 1.000 147.90449 405 SER X N 1
ATOM 4098 C CA . SER B 2 405 ? 290.10900 193.93700 279.19800 1.000 147.90449 405 SER X CA 1
ATOM 4099 C C . SER B 2 405 ? 290.93600 194.88100 280.06000 1.000 147.90449 405 SER X C 1
ATOM 4100 O O . SER B 2 405 ? 291.29100 194.53500 281.19200 1.000 147.90449 405 SER X O 1
ATOM 4103 N N . TYR B 2 406 ? 291.25200 196.07000 279.55700 1.000 143.80372 406 TYR X N 1
ATOM 4104 C CA . TYR B 2 406 ? 292.18300 196.95800 280.23900 1.000 143.80372 406 TYR X CA 1
ATOM 4105 C C . TYR B 2 406 ? 291.47600 197.84200 281.25300 1.000 143.80372 406 TYR X C 1
ATOM 4106 O O . TYR B 2 406 ? 290.35700 198.30800 281.02700 1.000 143.80372 406 TYR X O 1
ATOM 4115 N N . VAL B 2 407 ? 292.15200 198.07000 282.37200 1.000 145.87221 407 VAL X N 1
ATOM 4116 C CA . VAL B 2 407 ? 291.53900 198.73100 283.51200 1.000 145.87221 407 VAL X CA 1
ATOM 4117 C C . VAL B 2 407 ? 291.62600 200.25400 283.41200 1.000 145.87221 407 VAL X C 1
ATOM 4118 O O . VAL B 2 407 ? 290.76700 200.95800 283.95100 1.000 145.87221 407 VAL X O 1
ATOM 4122 N N . ASP B 2 408 ? 292.62500 200.78400 282.71200 1.000 147.91728 408 ASP X N 1
ATOM 4123 C CA . ASP B 2 408 ? 292.79600 202.22700 282.62600 1.000 147.91728 408 ASP X CA 1
ATOM 4124 C C . ASP B 2 408 ? 291.70400 202.85200 281.77000 1.000 147.91728 408 ASP X C 1
ATOM 4125 O O . ASP B 2 408 ? 291.25500 202.26200 280.78400 1.000 147.91728 408 ASP X O 1
ATOM 4130 N N . ARG B 2 409 ? 291.26400 204.04700 282.17200 1.000 145.43791 409 ARG X N 1
ATOM 4131 C CA . ARG B 2 409 ? 290.15200 204.70400 281.49400 1.000 145.43791 409 ARG X CA 1
ATOM 4132 C C . ARG B 2 409 ? 290.48900 205.03300 280.04700 1.000 145.43791 409 ARG X C 1
ATOM 4133 O O . ARG B 2 409 ? 289.76300 204.64000 279.12800 1.000 145.43791 409 ARG X O 1
ATOM 4141 N N . TRP B 2 410 ? 291.60400 205.72800 279.82200 1.000 143.78093 410 TRP X N 1
ATOM 4142 C CA . TRP B 2 410 ? 291.89200 206.21800 278.48100 1.000 143.78093 410 TRP X CA 1
ATOM 4143 C C . TRP B 2 410 ? 292.29200 205.11700 277.51800 1.000 143.78093 410 TRP X C 1
ATOM 4144 O O . TRP B 2 410 ? 292.09100 205.27000 276.31500 1.000 143.78093 410 TRP X O 1
ATOM 4155 N N . GLN B 2 411 ? 292.79300 203.99400 278.01700 1.000 142.20924 411 GLN X N 1
ATOM 4156 C CA . GLN B 2 411 ? 293.09200 202.86900 277.14100 1.000 142.20924 411 GLN X CA 1
ATOM 4157 C C . GLN B 2 411 ? 291.81600 202.27000 276.55600 1.000 142.20924 411 GLN X C 1
ATOM 4158 O O . GLN B 2 411 ? 291.69800 202.09000 275.33400 1.000 142.20924 411 GLN X O 1
ATOM 4164 N N . ALA B 2 412 ? 290.84400 201.97200 277.41900 1.000 141.54446 412 ALA X N 1
ATOM 4165 C CA . ALA B 2 412 ? 289.56300 201.45500 276.95500 1.000 141.54446 412 ALA X CA 1
ATOM 4166 C C . ALA B 2 412 ? 288.84000 202.47600 276.09300 1.000 141.54446 412 ALA X C 1
ATOM 4167 O O . ALA B 2 412 ? 288.19200 202.11600 275.10200 1.000 141.54446 412 ALA X O 1
ATOM 4169 N N . ILE B 2 413 ? 288.93000 203.75300 276.46600 1.000 141.53983 413 ILE X N 1
ATOM 4170 C CA . ILE B 2 413 ? 288.31000 204.81000 275.67500 1.000 141.53983 413 ILE X CA 1
ATOM 4171 C C . ILE B 2 413 ? 288.94200 204.87900 274.29300 1.000 141.53983 413 ILE X C 1
ATOM 4172 O O . ILE B 2 413 ? 288.24600 205.05800 273.28900 1.000 141.53983 413 ILE X O 1
ATOM 4177 N N . THR B 2 414 ? 290.26200 204.69900 274.21500 1.000 142.14056 414 THR X N 1
ATOM 4178 C CA . THR B 2 414 ? 290.95200 204.69700 272.93100 1.000 142.14056 414 THR X CA 1
ATOM 4179 C C . THR B 2 414 ? 290.50000 203.53400 272.06000 1.000 142.14056 414 THR X C 1
ATOM 4180 O O . THR B 2 414 ? 290.26500 203.70100 270.85400 1.000 142.14056 414 THR X O 1
ATOM 4184 N N . LEU B 2 415 ? 290.36900 202.34800 272.65600 1.000 140.74488 415 LEU X N 1
ATOM 4185 C CA . LEU B 2 415 ? 289.92400 201.18700 271.89100 1.000 140.74488 415 LEU X CA 1
ATOM 4186 C C . LEU B 2 415 ? 288.50600 201.38400 271.36600 1.000 140.74488 415 LEU X C 1
ATOM 4187 O O . LEU B 2 415 ? 288.22700 201.14000 270.18400 1.000 140.74488 415 LEU X O 1
ATOM 4192 N N . ALA B 2 416 ? 287.60200 201.85400 272.23000 1.000 141.37721 416 ALA X N 1
ATOM 4193 C CA . ALA B 2 416 ? 286.23300 202.12100 271.80300 1.000 141.37721 416 ALA X CA 1
ATOM 4194 C C . ALA B 2 416 ? 286.18900 203.20300 270.73300 1.000 141.37721 416 ALA X C 1
ATOM 4195 O O . ALA B 2 416 ? 285.40200 203.11800 269.78000 1.000 141.37721 416 ALA X O 1
ATOM 4197 N N . ALA B 2 417 ? 287.04300 204.21800 270.86600 1.000 143.95461 417 ALA X N 1
ATOM 4198 C CA . ALA B 2 417 ? 287.06700 205.30000 269.89700 1.000 143.95461 417 ALA X CA 1
ATOM 4199 C C . ALA B 2 417 ? 287.49500 204.80600 268.52800 1.000 143.95461 417 ALA X C 1
ATOM 4200 O O . ALA B 2 417 ? 286.81700 205.07800 267.53700 1.000 143.95461 417 ALA X O 1
ATOM 4202 N N . THR B 2 418 ? 288.58900 204.04200 268.45500 1.000 146.91470 418 THR X N 1
ATOM 4203 C CA . THR B 2 418 ? 289.03100 203.56500 267.14600 1.000 146.91470 418 THR X CA 1
ATOM 4204 C C . THR B 2 418 ? 288.04800 202.55600 266.56300 1.000 146.91470 418 THR X C 1
ATOM 4205 O O . THR B 2 418 ? 287.88400 202.49000 265.33300 1.000 146.91470 418 THR X O 1
ATOM 4209 N N . ALA B 2 419 ? 287.33500 201.82400 267.42400 1.000 148.00733 419 ALA X N 1
ATOM 4210 C CA . ALA B 2 419 ? 286.24300 200.98700 266.95000 1.000 148.00733 419 ALA X CA 1
ATOM 4211 C C . ALA B 2 419 ? 285.16200 201.82700 266.28400 1.000 148.00733 419 ALA X C 1
ATOM 4212 O O . ALA B 2 419 ? 284.62600 201.45100 265.24200 1.000 148.00733 419 ALA X O 1
ATOM 4214 N N . VAL B 2 420 ? 284.81500 202.96500 266.87600 1.000 147.57552 420 VAL X N 1
ATOM 4215 C CA . VAL B 2 420 ? 283.79800 203.80000 266.24600 1.000 147.57552 420 VAL X CA 1
ATOM 4216 C C . VAL B 2 420 ? 284.32900 204.41400 264.95400 1.000 147.57552 420 VAL X C 1
ATOM 4217 O O . VAL B 2 420 ? 283.62600 204.47100 263.93700 1.000 147.57552 420 VAL X O 1
ATOM 4221 N N . LEU B 2 421 ? 285.57900 204.86900 264.95900 1.000 152.15330 421 LEU X N 1
ATOM 4222 C CA . LEU B 2 421 ? 286.08500 205.52300 263.75900 1.000 152.15330 421 LEU X CA 1
ATOM 4223 C C . LEU B 2 421 ? 286.32200 204.58100 262.58800 1.000 152.15330 421 LEU X C 1
ATOM 4224 O O . LEU B 2 421 ? 286.34900 205.07000 261.45900 1.000 152.15330 421 LEU X O 1
ATOM 4229 N N . ILE B 2 422 ? 286.45700 203.26400 262.78200 1.000 155.35739 422 ILE X N 1
ATOM 4230 C CA . ILE B 2 422 ? 286.58500 202.41500 261.59100 1.000 155.35739 422 ILE X CA 1
ATOM 4231 C C . ILE B 2 422 ? 285.27900 202.38800 260.79200 1.000 155.35739 422 ILE X C 1
ATOM 4232 O O . ILE B 2 422 ? 285.28600 202.57000 259.56600 1.000 155.35739 422 ILE X O 1
ATOM 4237 N N . ILE B 2 423 ? 284.14000 202.19900 261.46400 1.000 159.68078 423 ILE X N 1
ATOM 4238 C CA . ILE B 2 423 ? 282.87100 202.23000 260.74700 1.000 159.68078 423 ILE X CA 1
ATOM 4239 C C . ILE B 2 423 ? 282.57700 203.63900 260.26100 1.000 159.68078 423 ILE X C 1
ATOM 4240 O O . ILE B 2 423 ? 281.97900 203.82400 259.19600 1.000 159.68078 423 ILE X O 1
ATOM 4245 N N . ALA B 2 424 ? 283.02300 204.65400 261.01200 1.000 162.75623 424 ALA X N 1
ATOM 4246 C CA . ALA B 2 424 ? 282.84800 206.02600 260.55800 1.000 162.75623 424 ALA X CA 1
ATOM 4247 C C . ALA B 2 424 ? 283.60100 206.27400 259.25900 1.000 162.75623 424 ALA X C 1
ATOM 4248 O O . ALA B 2 424 ? 283.05900 206.88200 258.32700 1.000 162.75623 424 ALA X O 1
ATOM 4250 N N . ALA B 2 425 ? 284.83000 205.76700 259.16400 1.000 170.81220 425 ALA X N 1
ATOM 4251 C CA . ALA B 2 425 ? 285.64200 205.97200 257.97200 1.000 170.81220 425 ALA X CA 1
ATOM 4252 C C . ALA B 2 425 ? 285.07600 205.21900 256.77600 1.000 170.81220 425 ALA X C 1
ATOM 4253 O O . ALA B 2 425 ? 285.00300 205.76700 255.66800 1.000 170.81220 425 ALA X O 1
ATOM 4255 N N . VAL B 2 426 ? 284.67000 203.96000 256.97300 1.000 175.78374 426 VAL X N 1
ATOM 4256 C CA . VAL B 2 426 ? 284.14200 203.20500 255.83700 1.000 175.78374 426 VAL X CA 1
ATOM 4257 C C . VAL B 2 426 ? 282.80300 203.78300 255.38000 1.000 175.78374 426 VAL X C 1
ATOM 4258 O O . VAL B 2 426 ? 282.53000 203.85900 254.17400 1.000 175.78374 426 VAL X O 1
ATOM 4262 N N . ALA B 2 427 ? 281.98100 204.26800 256.32100 1.000 178.91710 427 ALA X N 1
ATOM 4263 C CA . ALA B 2 427 ? 280.71300 204.87900 255.95100 1.000 178.91710 427 ALA X CA 1
ATOM 4264 C C . ALA B 2 427 ? 280.92900 206.17500 255.18600 1.000 178.91710 427 ALA X C 1
ATOM 4265 O O . ALA B 2 427 ? 280.29000 206.39900 254.15100 1.000 178.91710 427 ALA X O 1
ATOM 4267 N N . VAL B 2 428 ? 281.84100 207.02700 255.66600 1.000 184.12677 428 VAL X N 1
ATOM 4268 C CA . VAL B 2 428 ? 282.05800 208.30300 254.99600 1.000 184.12677 428 VAL X CA 1
ATOM 4269 C C . VAL B 2 428 ? 282.70600 208.09700 253.63000 1.000 184.12677 428 VAL X C 1
ATOM 4270 O O . VAL B 2 428 ? 282.37500 208.80800 252.67500 1.000 184.12677 428 VAL X O 1
ATOM 4274 N N . ARG B 2 429 ? 283.57700 207.09100 253.48400 1.000 187.48641 429 ARG X N 1
ATOM 4275 C CA . ARG B 2 429 ? 284.17000 206.83600 252.17600 1.000 187.48641 429 ARG X CA 1
ATOM 4276 C C . ARG B 2 429 ? 283.13400 206.30800 251.19400 1.000 187.48641 429 ARG X C 1
ATOM 4277 O O . ARG B 2 429 ? 283.07700 206.76300 250.04200 1.000 187.48641 429 ARG X O 1
ATOM 4285 N N . TYR B 2 430 ? 282.29400 205.36400 251.63900 1.000 187.46908 430 TYR X N 1
ATOM 4286 C CA . TYR B 2 430 ? 281.26100 204.81900 250.76400 1.000 187.46908 430 TYR X CA 1
ATOM 4287 C C . TYR B 2 430 ? 280.26000 205.88400 250.34400 1.000 187.46908 430 TYR X C 1
ATOM 4288 O O . TYR B 2 430 ? 279.83400 205.91700 249.18500 1.000 187.46908 430 TYR X O 1
ATOM 4297 N N . VAL B 2 431 ? 279.87100 206.77100 251.26100 1.000 188.85786 431 VAL X N 1
ATOM 4298 C CA . VAL B 2 431 ? 278.92400 207.80200 250.85500 1.000 188.85786 431 VAL X CA 1
ATOM 4299 C C . VAL B 2 431 ? 279.60000 208.91700 250.06800 1.000 188.85786 431 VAL X C 1
ATOM 4300 O O . VAL B 2 431 ? 278.91400 209.65600 249.35300 1.000 188.85786 431 VAL X O 1
ATOM 4304 N N . LEU B 2 432 ? 280.92300 209.06500 250.16700 1.000 191.33291 432 LEU X N 1
ATOM 4305 C CA . LEU B 2 432 ? 281.57500 210.16200 249.46400 1.000 191.33291 432 LEU X CA 1
ATOM 4306 C C . LEU B 2 432 ? 281.89400 209.77800 248.02300 1.000 191.33291 432 LEU X C 1
ATOM 4307 O O . 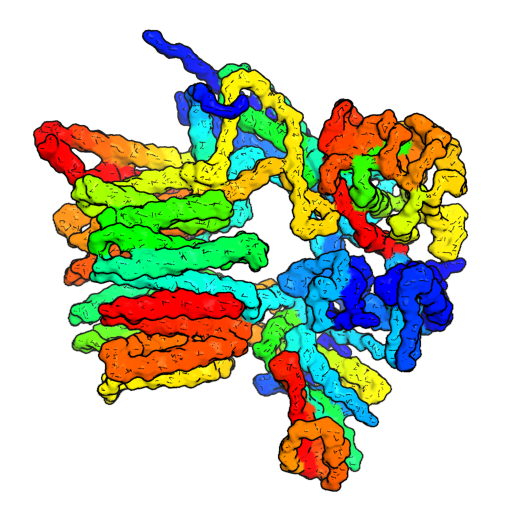LEU B 2 432 ? 281.45900 210.45300 247.08400 1.000 191.33291 432 LEU X O 1
ATOM 4312 N N . VAL B 2 433 ? 282.65200 208.69500 247.82100 1.000 193.58719 433 VAL X N 1
ATOM 4313 C CA . VAL B 2 433 ? 283.11100 208.40700 246.46100 1.000 193.58719 433 VAL X CA 1
ATOM 4314 C C . VAL B 2 433 ? 282.08800 207.65300 245.62700 1.000 193.58719 433 VAL X C 1
ATOM 4315 O O . VAL B 2 433 ? 282.28500 207.51000 244.41400 1.000 193.58719 433 VAL X O 1
ATOM 4319 N N . SER B 2 434 ? 281.00300 207.17200 246.22700 1.000 192.18319 434 SER X N 1
ATOM 4320 C CA . SER B 2 434 ? 279.92700 206.51800 245.49200 1.000 192.18319 434 SER X CA 1
ATOM 4321 C C . SER B 2 434 ? 278.69700 207.41400 245.52200 1.000 192.18319 434 SER X C 1
ATOM 4322 O O . SER B 2 434 ? 278.14600 207.68200 246.59500 1.000 192.18319 434 SER X O 1
ATOM 4325 N N . GLY B 2 435 ? 278.26900 207.86800 244.34700 1.000 192.46223 435 GLY X N 1
ATOM 4326 C CA . GLY B 2 435 ? 277.14400 208.77600 244.25100 1.000 192.46223 435 GLY X CA 1
ATOM 4327 C C . GLY B 2 435 ? 275.80600 208.08200 244.11300 1.000 192.46223 435 GLY X C 1
ATOM 4328 O O . GLY B 2 435 ? 275.14300 208.19900 243.07900 1.000 192.46223 435 GLY X O 1
ATOM 4329 N N . SER B 2 436 ? 275.39400 207.35800 245.15200 1.000 192.73934 436 SER X N 1
ATOM 4330 C CA . SER B 2 436 ? 274.12600 206.64600 245.14200 1.000 192.73934 436 SER X CA 1
ATOM 4331 C C . SER B 2 436 ? 273.31500 207.04400 246.36800 1.000 192.73934 436 SER X C 1
ATOM 4332 O O . SER B 2 436 ? 273.85300 207.06100 247.48900 1.000 192.73934 436 SER X O 1
ATOM 4335 N N . PRO B 2 437 ? 272.03600 207.39400 246.20100 1.000 191.88146 437 PRO X N 1
ATOM 4336 C CA . PRO B 2 437 ? 271.19900 207.71000 247.37000 1.000 191.88146 437 PRO X CA 1
ATOM 4337 C C . PRO B 2 437 ? 271.01100 206.54400 248.32300 1.000 191.88146 437 PRO X C 1
ATOM 4338 O O . PRO B 2 437 ? 270.82900 206.76700 249.52600 1.000 191.88146 437 PRO X O 1
ATOM 4342 N N . ALA B 2 438 ? 271.04300 205.30700 247.82000 1.000 192.07754 438 ALA X N 1
ATOM 4343 C CA . ALA B 2 438 ? 270.81300 204.14500 248.67300 1.000 192.07754 438 ALA X CA 1
ATOM 4344 C C . ALA B 2 438 ? 271.94200 203.95900 249.67900 1.000 192.07754 438 ALA X C 1
ATOM 4345 O O . ALA B 2 438 ? 271.69500 203.79800 250.88100 1.000 192.07754 438 ALA X O 1
ATOM 4347 N N . VAL B 2 439 ? 273.19200 203.97800 249.20500 1.000 192.92198 439 VAL X N 1
ATOM 4348 C CA . VAL B 2 439 ? 274.32300 203.83600 250.11700 1.000 192.92198 439 VAL X CA 1
ATOM 4349 C C . VAL B 2 439 ? 274.44000 205.05900 251.01700 1.000 192.92198 439 VAL X C 1
ATOM 4350 O O . VAL B 2 439 ? 274.87400 204.94400 252.16800 1.000 192.92198 439 VAL X O 1
ATOM 4354 N N . LEU B 2 440 ? 274.03500 206.23300 250.52200 1.000 190.89282 440 LEU X N 1
ATOM 4355 C CA . LEU B 2 440 ? 273.98800 207.43000 251.35500 1.000 190.89282 440 LEU X CA 1
ATOM 4356 C C . LEU B 2 440 ? 273.04000 207.24300 252.53000 1.000 190.89282 440 LEU X C 1
ATOM 4357 O O . LEU B 2 440 ? 273.40100 207.50300 253.68400 1.000 190.89282 440 LEU X O 1
ATOM 4362 N N . SER B 2 441 ? 271.82100 206.77800 252.24500 1.000 190.20836 441 SER X N 1
ATOM 4363 C CA . SER B 2 441 ? 270.83200 206.55400 253.29300 1.000 190.20836 441 SER X CA 1
ATOM 4364 C C . SER B 2 441 ? 271.29000 205.47700 254.26400 1.000 190.20836 441 SER X C 1
ATOM 4365 O O . SER B 2 441 ? 271.14200 205.63000 255.48200 1.000 190.20836 441 SER X O 1
ATOM 4368 N N . ALA B 2 442 ? 271.86400 204.38800 253.74400 1.000 189.54897 442 ALA X N 1
ATOM 4369 C CA . ALA B 2 442 ? 272.33000 203.30800 254.60800 1.000 189.54897 442 ALA X CA 1
ATOM 4370 C C . ALA B 2 442 ? 273.45400 203.77100 255.52700 1.000 189.54897 442 ALA X C 1
ATOM 4371 O O . ALA B 2 442 ? 273.45100 203.46600 256.72800 1.000 189.54897 442 ALA X O 1
ATOM 4373 N N . GLY B 2 443 ? 274.41700 204.52000 254.98300 1.000 186.22894 443 GLY X N 1
ATOM 4374 C CA . GLY B 2 443 ? 275.51400 205.00800 255.79900 1.000 186.22894 443 GLY X CA 1
ATOM 4375 C C . GLY B 2 443 ? 275.07000 206.01000 256.84400 1.000 186.22894 443 GLY X C 1
ATOM 4376 O O . GLY B 2 443 ? 275.47100 205.92000 258.00800 1.000 186.22894 443 GLY X O 1
ATOM 4377 N N . VAL B 2 444 ? 274.21800 206.96500 256.45600 1.000 185.69251 444 VAL X N 1
ATOM 4378 C CA . VAL B 2 444 ? 273.75700 207.96000 257.41500 1.000 185.69251 444 VAL X CA 1
ATOM 4379 C C . VAL B 2 444 ? 272.81000 207.33600 258.43300 1.000 185.69251 444 VAL X C 1
ATOM 4380 O O . VAL B 2 444 ? 272.63500 207.88000 259.52900 1.000 185.69251 444 VAL X O 1
ATOM 4384 N N . ALA B 2 445 ? 272.21400 206.18600 258.11600 1.000 179.64606 445 ALA X N 1
ATOM 4385 C CA . ALA B 2 445 ? 271.41100 205.48300 259.10600 1.000 179.64606 445 ALA X CA 1
ATOM 4386 C C . ALA B 2 445 ? 272.28900 204.75500 260.11600 1.000 179.64606 445 ALA X C 1
ATOM 4387 O O . ALA B 2 445 ? 272.10200 204.90500 261.32600 1.000 179.64606 445 ALA X O 1
ATOM 4389 N N . VAL B 2 446 ? 273.25500 203.96700 259.64000 1.000 173.22213 446 VAL X N 1
ATOM 4390 C CA . VAL B 2 446 ? 274.05600 203.18800 260.57700 1.000 173.22213 446 VAL X CA 1
ATOM 4391 C C . VAL B 2 446 ? 274.94500 204.09300 261.41500 1.000 173.22213 446 VAL X C 1
ATOM 4392 O O . VAL B 2 446 ? 275.16000 203.82700 262.60400 1.000 173.22213 446 VAL X O 1
ATOM 4396 N N . LEU B 2 447 ? 275.40800 205.20800 260.84100 1.000 172.64455 447 LEU X N 1
ATOM 4397 C CA . LEU B 2 447 ? 276.30000 206.12600 261.53100 1.000 172.64455 447 LEU X CA 1
ATOM 4398 C C . LEU B 2 447 ? 275.63400 206.80200 262.71700 1.000 172.64455 447 LEU X C 1
ATOM 4399 O O . LEU B 2 447 ? 276.33000 207.30700 263.60000 1.000 172.64455 447 LEU X O 1
ATOM 4404 N N . VAL B 2 448 ? 274.30800 206.81600 262.76800 1.000 166.84412 448 VAL X N 1
ATOM 4405 C CA . VAL B 2 448 ? 273.62400 207.36300 263.92700 1.000 166.84412 448 VAL X CA 1
ATOM 4406 C C . VAL B 2 448 ? 273.09600 206.23000 264.79800 1.000 166.84412 448 VAL X C 1
ATOM 4407 O O . VAL B 2 448 ? 273.09700 206.33800 266.02900 1.000 166.84412 448 VAL X O 1
ATOM 4411 N N . LEU B 2 449 ? 272.69100 205.11300 264.18600 1.000 168.09519 449 LEU X N 1
ATOM 4412 C CA . LEU B 2 449 ? 272.05900 204.06500 264.97900 1.000 168.09519 449 LEU X CA 1
ATOM 4413 C C . LEU B 2 449 ? 273.06500 203.28100 265.81200 1.000 168.09519 449 LEU X C 1
ATOM 4414 O O . LEU B 2 449 ? 272.79500 202.97600 266.97800 1.000 168.09519 449 LEU X O 1
ATOM 4419 N N . LEU B 2 450 ? 274.21200 202.92300 265.24100 1.000 166.58724 450 LEU X N 1
ATOM 4420 C CA . LEU B 2 450 ? 275.12300 202.04600 265.97600 1.000 166.58724 450 LEU X CA 1
ATOM 4421 C C . LEU B 2 450 ? 275.80900 202.72100 267.16400 1.000 166.58724 450 LEU X C 1
ATOM 4422 O O . LEU B 2 450 ? 275.90000 202.08200 268.22800 1.000 166.58724 450 LEU X O 1
ATOM 4427 N N . PRO B 2 451 ? 276.30100 203.96800 267.08700 1.000 166.25877 451 PRO X N 1
ATOM 4428 C CA . PRO B 2 451 ? 276.72300 204.62200 268.33500 1.000 166.25877 451 PRO X CA 1
ATOM 4429 C C . PRO B 2 451 ? 275.58400 204.83000 269.31300 1.000 166.25877 451 PRO X C 1
ATOM 4430 O O . PRO B 2 451 ? 275.83100 204.87200 270.52200 1.000 166.25877 451 PRO X O 1
ATOM 4434 N N . ALA B 2 452 ? 274.34200 204.94500 268.83800 1.000 164.39136 452 ALA X N 1
ATOM 4435 C CA . ALA B 2 452 ? 273.21000 204.96300 269.75800 1.000 164.39136 452 ALA X CA 1
ATOM 4436 C C . ALA B 2 452 ? 273.06700 203.62500 270.46700 1.000 164.39136 452 ALA X C 1
ATOM 4437 O O . ALA B 2 452 ? 272.71800 203.57600 271.65200 1.000 164.39136 452 ALA X O 1
ATOM 4439 N N . ALA B 2 453 ? 273.32700 202.52700 269.75400 1.000 164.35645 453 ALA X N 1
ATOM 4440 C CA . ALA B 2 453 ? 273.33600 201.21600 270.39300 1.000 164.35645 453 ALA X CA 1
ATOM 4441 C C . ALA B 2 453 ? 274.44900 201.12400 271.42600 1.000 164.35645 453 ALA X C 1
ATOM 4442 O O . ALA B 2 453 ? 274.28500 200.48600 272.47200 1.000 164.35645 453 ALA X O 1
ATOM 4444 N N . GLY B 2 454 ? 275.59300 201.74900 271.14400 1.000 165.27283 454 GLY X N 1
ATOM 4445 C CA . GLY B 2 454 ? 276.63400 201.85000 272.15500 1.000 165.27283 454 GLY X CA 1
ATOM 4446 C C . GLY B 2 454 ? 276.20100 202.67000 273.35600 1.000 165.27283 454 GLY X C 1
ATOM 4447 O O . GLY B 2 454 ? 276.53800 202.34700 274.49700 1.000 165.27283 454 GLY X O 1
ATOM 4448 N N . LEU B 2 455 ? 275.45100 203.74400 273.11200 1.000 161.23918 455 LEU X N 1
ATOM 4449 C CA . LEU B 2 455 ? 274.92400 204.56500 274.19700 1.000 161.23918 455 LEU X CA 1
ATOM 4450 C C . LEU B 2 455 ? 273.93000 203.79800 275.05400 1.000 161.23918 455 LEU X C 1
ATOM 4451 O O . LEU B 2 455 ? 273.85600 204.02700 276.26700 1.000 161.23918 455 LEU X O 1
ATOM 4456 N N . THR B 2 456 ? 273.16700 202.88800 274.44500 1.000 161.27465 456 THR X N 1
ATOM 4457 C CA . THR B 2 456 ? 272.21500 202.08200 275.20300 1.000 161.27465 456 THR X CA 1
ATOM 4458 C C . THR B 2 456 ? 272.92700 201.20600 276.22500 1.000 161.27465 456 THR X C 1
ATOM 4459 O O . THR B 2 456 ? 272.43100 201.01100 277.34000 1.000 161.27465 456 THR X O 1
ATOM 4463 N N . ALA B 2 457 ? 274.09000 200.67900 275.86700 1.000 157.90986 457 ALA X N 1
ATOM 4464 C CA . ALA B 2 457 ? 274.89900 199.92000 276.80500 1.000 157.90986 457 ALA X CA 1
ATOM 4465 C C . ALA B 2 457 ? 275.57400 200.84900 277.80800 1.000 157.90986 457 ALA X C 1
ATOM 4466 O O . ALA B 2 457 ? 274.94500 201.32400 278.75300 1.000 157.90986 457 ALA X O 1
ATOM 4468 N N . ALA C 3 13 ? 291.70900 233.89800 324.04400 1.000 97.02136 13 ALA C N 1
ATOM 4469 C CA . ALA C 3 13 ? 290.47500 234.34800 323.41400 1.000 97.02136 13 ALA C CA 1
ATOM 4470 C C . ALA C 3 13 ? 290.74800 235.46400 322.42500 1.000 97.02136 13 ALA C C 1
ATOM 4471 O O . ALA C 3 13 ? 291.48500 236.39200 322.73400 1.000 97.02136 13 ALA C O 1
ATOM 4473 N N . PRO C 3 14 ? 290.16300 235.37100 321.23500 1.000 96.24465 14 PRO C N 1
ATOM 4474 C CA . PRO C 3 14 ? 290.35600 236.42100 320.23500 1.000 96.24465 14 PRO C CA 1
ATOM 4475 C C . PRO C 3 14 ? 289.73400 237.72600 320.68500 1.000 96.24465 14 PRO C C 1
ATOM 4476 O O . PRO C 3 14 ? 288.77300 237.75000 321.45500 1.000 96.24465 14 PRO C O 1
ATOM 4480 N N . VAL C 3 15 ? 290.29600 238.82200 320.19400 1.000 100.67563 15 VAL C N 1
ATOM 4481 C CA . VAL C 3 15 ? 289.91700 240.15100 320.64600 1.000 100.67563 15 VAL C CA 1
ATOM 4482 C C . VAL C 3 15 ? 289.25100 240.88900 319.49400 1.000 100.67563 15 VAL C C 1
ATOM 4483 O O . VAL C 3 15 ? 289.59500 240.70000 318.32300 1.000 100.67563 15 VAL C O 1
ATOM 4487 N N . VAL C 3 16 ? 288.25400 241.70100 319.83400 1.000 102.40263 16 VAL C N 1
ATOM 4488 C CA . VAL C 3 16 ? 287.56200 242.55000 318.87800 1.000 102.40263 16 VAL C CA 1
ATOM 4489 C C . VAL C 3 16 ? 287.65900 243.98600 319.37000 1.000 102.40263 16 VAL C C 1
ATOM 4490 O O . VAL C 3 16 ? 287.62100 244.24600 320.57800 1.000 102.40263 16 VAL C O 1
ATOM 4494 N N . LYS C 3 17 ? 287.87300 244.91200 318.44200 1.000 110.45806 17 LYS C N 1
ATOM 4495 C CA . LYS C 3 17 ? 288.01600 246.30200 318.83200 1.000 110.45806 17 LYS C CA 1
ATOM 4496 C C . LYS C 3 17 ? 286.93500 247.15800 318.19600 1.000 110.45806 17 LYS C C 1
ATOM 4497 O O . LYS C 3 17 ? 286.63100 246.99700 317.00800 1.000 110.45806 17 LYS C O 1
ATOM 4503 N N . PRO C 3 18 ? 286.27700 248.00700 318.97300 1.000 109.29812 18 PRO C N 1
ATOM 4504 C CA . PRO C 3 18 ? 285.29500 248.92900 318.39800 1.000 109.29812 18 PRO C CA 1
ATOM 4505 C C . PRO C 3 18 ? 285.96700 250.01900 317.57800 1.000 109.29812 18 PRO C C 1
ATOM 4506 O O . PRO C 3 18 ? 287.14100 250.33400 317.77500 1.000 109.29812 18 PRO C O 1
ATOM 4510 N N . GLU C 3 19 ? 285.21100 250.58300 316.64000 1.000 112.18685 19 GLU C N 1
ATOM 4511 C CA . GLU C 3 19 ? 285.67300 251.69500 315.82600 1.000 112.18685 19 GLU C CA 1
ATOM 4512 C C . GLU C 3 19 ? 284.55200 252.70600 315.68200 1.000 112.18685 19 GLU C C 1
ATOM 4513 O O . GLU C 3 19 ? 283.40900 252.46000 316.07100 1.000 112.18685 19 GLU C O 1
ATOM 4519 N N . ASN C 3 20 ? 284.90000 253.85900 315.12400 1.000 109.34359 20 ASN C N 1
ATOM 4520 C CA . ASN C 3 20 ? 283.91700 254.86000 314.73900 1.000 109.34359 20 ASN C CA 1
ATOM 4521 C C . ASN C 3 20 ? 284.41900 255.49900 313.45700 1.000 109.34359 20 ASN C C 1
ATOM 4522 O O . ASN C 3 20 ? 285.47500 256.13700 313.45400 1.000 109.34359 20 ASN C O 1
ATOM 4527 N N . ILE C 3 21 ? 283.67600 255.31600 312.37100 1.000 107.27325 21 ILE C N 1
ATOM 4528 C CA . ILE C 3 21 ? 284.10900 255.69900 311.03400 1.000 107.27325 21 ILE C CA 1
ATOM 4529 C C . ILE C 3 21 ? 283.04900 256.60700 310.43700 1.000 107.27325 21 ILE C C 1
ATOM 4530 O O . ILE C 3 21 ? 281.89700 256.19300 310.27100 1.000 107.27325 21 ILE C O 1
ATOM 4535 N N . VAL C 3 22 ? 283.42600 257.84400 310.12200 1.000 110.83439 22 VAL C N 1
ATOM 4536 C CA . VAL C 3 22 ? 282.51600 258.74300 309.42600 1.000 110.83439 22 VAL C CA 1
ATOM 4537 C C . VAL C 3 22 ? 282.47400 258.38900 307.94700 1.000 110.83439 22 VAL C C 1
ATOM 4538 O O . VAL C 3 22 ? 283.50300 258.09400 307.32700 1.000 110.83439 22 VAL C O 1
ATOM 4542 N N . LEU C 3 23 ? 281.27300 258.37900 307.38100 1.000 107.93398 23 LEU C N 1
ATOM 4543 C CA . LEU C 3 23 ? 281.11100 258.12500 305.96500 1.000 107.93398 23 LEU C CA 1
ATOM 4544 C C . LEU C 3 23 ? 281.57600 259.32900 305.15300 1.000 107.93398 23 LEU C C 1
ATOM 4545 O O . LEU C 3 23 ? 281.57300 260.45700 305.64500 1.000 107.93398 23 LEU C O 1
ATOM 4550 N N . PRO C 3 24 ? 281.98600 259.11700 303.90300 1.000 106.26023 24 PRO C N 1
ATOM 4551 C CA . PRO C 3 24 ? 282.40400 260.24800 303.07200 1.000 106.26023 24 PRO C CA 1
ATOM 4552 C C . PRO C 3 24 ? 281.22000 261.06300 302.58200 1.000 106.26023 24 PRO C C 1
ATOM 4553 O O . PRO C 3 24 ? 280.12300 260.54400 302.37900 1.000 106.26023 24 PRO C O 1
ATOM 4557 N N . THR C 3 25 ? 281.46000 262.34800 302.38800 1.000 109.48334 25 THR C N 1
ATOM 4558 C CA . THR C 3 25 ? 280.41600 263.24800 301.92100 1.000 109.48334 25 THR C CA 1
ATOM 4559 C C . THR C 3 25 ? 280.17100 263.05200 300.43000 1.000 109.48334 25 THR C C 1
ATOM 4560 O O . THR C 3 25 ? 281.12100 263.08500 299.64400 1.000 109.48334 25 THR C O 1
ATOM 4564 N N . PRO C 3 26 ? 278.92900 262.84600 300.00700 1.000 106.99641 26 PRO C N 1
ATOM 4565 C CA . PRO C 3 26 ? 278.64900 262.65500 298.58300 1.000 106.99641 26 PRO C CA 1
ATOM 4566 C C . PRO C 3 26 ? 278.87000 263.92900 297.79000 1.000 106.99641 26 PRO C C 1
ATOM 4567 O O . PRO C 3 26 ? 278.91400 265.03400 298.32900 1.000 106.99641 26 PRO C O 1
ATOM 4571 N N . LEU C 3 27 ? 279.00400 263.75500 296.48000 1.000 110.26063 27 LEU C N 1
ATOM 4572 C CA . LEU C 3 27 ? 279.25700 264.88100 295.60100 1.000 110.26063 27 LEU C CA 1
ATOM 4573 C C . LEU C 3 27 ? 277.99800 265.72100 295.42900 1.000 110.26063 27 LEU C C 1
ATOM 4574 O O . LEU C 3 27 ? 276.90000 265.34300 295.83900 1.000 110.26063 27 LEU C O 1
ATOM 4579 N N . SER C 3 28 ? 278.17300 266.88400 294.81600 1.000 115.34489 28 SER C N 1
ATOM 4580 C CA . SER C 3 28 ? 277.08400 267.81000 294.56100 1.000 115.34489 28 SER C CA 1
ATOM 4581 C C . SER C 3 28 ? 277.18000 268.31900 293.13500 1.000 115.34489 28 SER C C 1
ATOM 4582 O O . SER C 3 28 ? 278.27700 268.45400 292.59300 1.000 115.34489 28 SER C O 1
ATOM 4585 N N . VAL C 3 29 ? 276.03300 268.59600 292.52700 1.000 120.57850 29 VAL C N 1
ATOM 4586 C CA . VAL C 3 29 ? 276.01400 269.07200 291.14800 1.000 120.57850 29 VAL C CA 1
ATOM 4587 C C . VAL C 3 29 ? 274.86500 270.06000 290.95600 1.000 120.57850 29 VAL C C 1
ATOM 4588 O O . VAL C 3 29 ? 273.76000 269.84000 291.47100 1.000 120.57850 29 VAL C O 1
ATOM 4592 N N . PRO C 3 30 ? 275.09600 271.19500 290.30400 1.000 125.83495 30 PRO C N 1
ATOM 4593 C CA . PRO C 3 30 ? 274.00800 272.14000 290.04800 1.000 125.83495 30 PRO C CA 1
ATOM 4594 C C . PRO C 3 30 ? 273.18400 271.71500 288.84700 1.000 125.83495 30 PRO C C 1
ATOM 4595 O O . PRO C 3 30 ? 273.73600 271.27000 287.83000 1.000 125.83495 30 PRO C O 1
ATOM 4599 N N . PRO C 3 31 ? 271.85600 271.82300 288.92600 1.000 133.74086 31 PRO C N 1
ATOM 4600 C CA . PRO C 3 31 ? 271.03000 271.48500 287.77100 1.000 133.74086 31 PRO C CA 1
ATOM 4601 C C . PRO C 3 31 ? 271.12500 272.55900 286.70500 1.000 133.74086 31 PRO C C 1
ATOM 4602 O O . PRO C 3 31 ? 271.42400 273.72700 287.00500 1.000 133.74086 31 PRO C O 1
ATOM 4606 N N . PRO C 3 32 ? 270.90300 272.21000 285.44000 1.000 144.46184 32 PRO C N 1
ATOM 4607 C CA . PRO C 3 32 ? 270.87900 273.22100 284.37600 1.000 144.46184 32 PRO C CA 1
ATOM 4608 C C . PRO C 3 32 ? 269.59400 274.03700 284.40500 1.000 144.46184 32 PRO C C 1
ATOM 4609 O O . PRO C 3 32 ? 268.62000 273.69500 285.07500 1.000 144.46184 32 PRO C O 1
ATOM 4613 N N . GLU C 3 33 ? 269.60000 275.14800 283.65800 1.000 150.25474 33 GLU C N 1
ATOM 4614 C CA . GLU C 3 33 ? 268.45000 276.06000 283.64400 1.000 150.25474 33 GLU C CA 1
ATOM 4615 C C . GLU C 3 33 ? 268.15100 276.56100 282.22400 1.000 150.25474 33 GLU C C 1
ATOM 4616 O O . GLU C 3 33 ? 268.54200 277.66500 281.83800 1.000 150.25474 33 GLU C O 1
ATOM 4622 N N . GLY C 3 34 ? 267.40700 275.75800 281.46600 1.000 143.58400 34 GLY C N 1
ATOM 4623 C CA . GLY C 3 34 ? 266.72800 276.19400 280.25200 1.000 143.58400 34 GLY C CA 1
ATOM 4624 C C . GLY C 3 34 ? 267.52200 276.83400 279.12800 1.000 143.58400 34 GLY C C 1
ATOM 4625 O O . GLY C 3 34 ? 268.75400 276.88900 279.16900 1.000 143.58400 34 GLY C O 1
ATOM 4626 N N . LYS C 3 35 ? 266.80000 277.29900 278.09600 1.000 126.98974 35 LYS C N 1
ATOM 4627 C CA . LYS C 3 35 ? 267.28500 278.11500 276.98600 1.000 126.98974 35 LYS C CA 1
ATOM 4628 C C . LYS C 3 35 ? 266.03600 278.59600 276.25200 1.000 126.98974 35 LYS C C 1
ATOM 4629 O O . LYS C 3 35 ? 265.13000 277.78800 276.02800 1.000 126.98974 35 LYS C O 1
ATOM 4635 N N . PRO C 3 36 ? 265.91600 279.88000 275.87900 1.000 116.83988 36 PRO C N 1
ATOM 4636 C CA . PRO C 3 36 ? 264.63900 280.31100 275.30000 1.000 116.83988 36 PRO C CA 1
ATOM 4637 C C . PRO C 3 36 ? 264.40500 279.78800 273.90000 1.000 116.83988 36 PRO C C 1
ATOM 4638 O O . PRO C 3 36 ? 264.11000 280.60900 273.03500 1.000 116.83988 36 PRO C O 1
ATOM 4642 N N . SER C 3 96 ? 281.87200 269.53700 282.30500 1.000 111.14137 96 SER C N 1
ATOM 4643 C CA . SER C 3 96 ? 282.97500 269.00400 283.08500 1.000 111.14137 96 SER C CA 1
ATOM 4644 C C . SER C 3 96 ? 282.76300 267.52800 283.36300 1.000 111.14137 96 SER C C 1
ATOM 4645 O O . SER C 3 96 ? 282.87700 267.09000 284.50400 1.000 111.14137 96 SER C O 1
ATOM 4648 N N . ARG C 3 97 ? 282.42900 266.77400 282.31500 1.000 113.32773 97 ARG C N 1
ATOM 4649 C CA . ARG C 3 97 ? 282.26600 265.32400 282.43000 1.000 113.32773 97 ARG C CA 1
ATOM 4650 C C . ARG C 3 97 ? 283.50600 264.59800 282.95000 1.000 113.32773 97 ARG C C 1
ATOM 4651 O O . ARG C 3 97 ? 283.35700 263.77000 283.86500 1.000 113.32773 97 ARG C O 1
ATOM 4659 N N . PRO C 3 98 ? 284.73100 264.82900 282.43700 1.000 106.93226 98 PRO C N 1
ATOM 4660 C CA . PRO C 3 98 ? 285.88000 264.10400 283.00800 1.000 106.93226 98 PRO C CA 1
ATOM 4661 C C . PRO C 3 98 ? 286.17900 264.45100 284.45400 1.000 106.93226 98 PRO C C 1
ATOM 4662 O O . PRO C 3 98 ? 286.55900 263.56300 285.22500 1.000 106.93226 98 PRO C O 1
ATOM 4666 N N . LYS C 3 99 ? 286.02000 265.71500 284.84700 1.000 107.20317 99 LYS C N 1
ATOM 4667 C CA . LYS C 3 99 ? 286.24900 266.08500 286.23800 1.000 107.20317 99 LYS C CA 1
ATOM 4668 C C . LYS C 3 99 ? 285.26000 265.37900 287.15000 1.000 107.20317 99 LYS C C 1
ATOM 4669 O O . LYS C 3 99 ? 285.63400 264.86900 288.21600 1.000 107.20317 99 LYS C O 1
ATOM 4675 N N . LEU C 3 100 ? 283.99500 265.33100 286.73800 1.000 105.26785 100 LEU C N 1
ATOM 4676 C CA . LEU C 3 100 ? 282.97800 264.67600 287.54500 1.000 105.26785 100 LEU C CA 1
ATOM 4677 C C . LEU C 3 100 ? 283.24500 263.18400 287.65100 1.000 105.26785 100 LEU C C 1
ATOM 4678 O O . LEU C 3 100 ? 283.09100 262.59400 288.72700 1.000 105.26785 100 LEU C O 1
ATOM 4683 N N . ASP C 3 101 ? 283.66300 262.55700 286.55100 1.000 106.11494 101 ASP C N 1
ATOM 4684 C CA . ASP C 3 101 ? 283.95800 261.13200 286.60900 1.000 106.11494 101 ASP C CA 1
ATOM 4685 C C . ASP C 3 101 ? 285.17700 260.84100 287.47400 1.000 106.11494 101 ASP C C 1
ATOM 4686 O O . ASP C 3 101 ? 285.20300 259.82600 288.17700 1.000 106.11494 101 ASP C O 1
ATOM 4691 N N . ALA C 3 102 ? 286.17500 261.72500 287.46400 1.000 104.16087 102 ALA C N 1
ATOM 4692 C CA . ALA C 3 102 ? 287.33100 261.53000 288.33300 1.000 104.16087 102 ALA C CA 1
ATOM 4693 C C . ALA C 3 102 ? 286.94500 261.65300 289.79900 1.000 104.16087 102 ALA C C 1
ATOM 4694 O O . ALA C 3 102 ? 287.40600 260.86700 290.63900 1.000 104.16087 102 ALA C O 1
ATOM 4696 N N . MET C 3 103 ? 286.09300 262.62600 290.12100 1.000 108.89286 103 MET C N 1
ATOM 4697 C CA . MET C 3 103 ? 285.62700 262.76600 291.49500 1.000 108.89286 103 MET C CA 1
ATOM 4698 C C . MET C 3 103 ? 284.82600 261.54800 291.93100 1.000 108.89286 103 MET C C 1
ATOM 4699 O O . MET C 3 103 ? 284.96600 261.07700 293.06900 1.000 108.89286 103 MET C O 1
ATOM 4704 N N . ARG C 3 104 ? 283.99600 261.01700 291.03300 1.000 103.13649 104 ARG C N 1
ATOM 4705 C CA . ARG C 3 104 ? 283.23800 259.80800 291.33500 1.000 103.13649 104 ARG C CA 1
ATOM 4706 C C . ARG C 3 104 ? 284.16100 258.62800 291.60300 1.000 103.13649 104 ARG C C 1
ATOM 4707 O O . ARG C 3 104 ? 283.93000 257.84700 292.53200 1.000 103.13649 104 ARG C O 1
ATOM 4715 N N . ALA C 3 105 ? 285.20000 258.47200 290.78300 1.000 101.46469 105 ALA C N 1
ATOM 4716 C CA . ALA C 3 105 ? 286.14100 257.37400 290.97300 1.000 101.46469 105 ALA C CA 1
ATOM 4717 C C . ALA C 3 105 ? 286.84500 257.47600 292.31700 1.000 101.46469 105 ALA C C 1
ATOM 4718 O O . ALA C 3 105 ? 287.02100 256.47000 293.01700 1.000 101.46469 105 ALA C O 1
ATOM 4720 N N . GLN C 3 106 ? 287.26500 258.68700 292.69000 1.000 104.53500 106 GLN C N 1
ATOM 4721 C CA . GLN C 3 106 ? 287.91600 258.87400 293.98300 1.000 104.53500 106 GLN C CA 1
ATOM 4722 C C . GLN C 3 106 ? 286.97500 258.53300 295.12800 1.000 104.53500 106 GLN C C 1
ATOM 4723 O O . GLN C 3 106 ? 287.37600 257.88200 296.10500 1.000 104.53500 106 GLN C O 1
ATOM 4729 N N . PHE C 3 107 ? 285.71400 258.95200 295.01200 1.000 104.39550 107 PHE C N 1
ATOM 4730 C CA . PHE C 3 107 ? 284.72200 258.61000 296.02300 1.000 104.39550 107 PHE C CA 1
ATOM 4731 C C . PHE C 3 107 ? 284.55200 257.10300 296.13900 1.000 104.39550 107 PHE C C 1
ATOM 4732 O O . PHE C 3 107 ? 284.46600 256.55900 297.24600 1.000 104.39550 107 PHE C O 1
ATOM 4740 N N . MET C 3 108 ? 284.50600 256.41200 295.00300 1.000 105.02574 108 MET C N 1
ATOM 4741 C CA . MET C 3 108 ? 284.26100 254.97700 295.03000 1.000 105.02574 108 MET C CA 1
ATOM 4742 C C . MET C 3 108 ? 285.43600 254.23200 295.64700 1.000 105.02574 108 MET C C 1
ATOM 4743 O O . MET C 3 108 ? 285.24600 253.25300 296.37700 1.000 105.02574 108 MET C O 1
ATOM 4748 N N . LEU C 3 109 ? 286.65900 254.68800 295.37500 1.000 104.71205 109 LEU C N 1
ATOM 4749 C CA . LEU C 3 109 ? 287.81800 254.07200 296.01100 1.000 104.71205 109 LEU C CA 1
ATOM 4750 C C . LEU C 3 109 ? 287.82200 254.29700 297.51500 1.000 104.71205 109 LEU C C 1
ATOM 4751 O O . LEU C 3 109 ? 288.17300 253.38800 298.27900 1.000 104.71205 109 LEU C O 1
ATOM 4756 N N . MET C 3 110 ? 287.45200 255.50000 297.96300 1.000 110.14765 110 MET C N 1
ATOM 4757 C CA . MET C 3 110 ? 287.35400 255.73700 299.40200 1.000 110.14765 110 MET C CA 1
ATOM 4758 C C . MET C 3 110 ? 286.31400 254.81900 300.03100 1.000 110.14765 110 MET C C 1
ATOM 4759 O O . MET C 3 110 ? 286.51700 254.26800 301.12600 1.000 110.14765 110 MET C O 1
ATOM 4764 N N . LEU C 3 111 ? 285.20300 254.62100 299.32600 1.000 103.68033 111 LEU C N 1
ATOM 4765 C CA . LEU C 3 111 ? 284.15200 253.74100 299.81400 1.000 103.68033 111 LEU C CA 1
ATOM 4766 C C . LEU C 3 111 ? 284.63600 252.29900 299.91500 1.000 103.68033 111 LEU C C 1
ATOM 4767 O O . LEU C 3 111 ? 284.30300 251.58900 300.86800 1.000 103.68033 111 LEU C O 1
ATOM 4772 N N . ASP C 3 112 ? 285.43700 251.85200 298.94700 1.000 103.22931 112 ASP C N 1
ATOM 4773 C CA . ASP C 3 112 ? 285.98600 250.49900 299.00900 1.000 103.22931 112 ASP C CA 1
ATOM 4774 C C . ASP C 3 112 ? 286.98100 250.34100 300.15200 1.000 103.22931 112 ASP C C 1
ATOM 4775 O O . ASP C 3 112 ? 287.07200 249.26600 300.75900 1.000 103.22931 112 ASP C O 1
ATOM 4780 N N . MET C 3 113 ? 287.75600 251.38800 300.44200 1.000 104.75195 113 MET C N 1
ATOM 4781 C CA . MET C 3 113 ? 288.64200 251.33300 301.60200 1.000 104.75195 113 MET C CA 1
ATOM 4782 C C . MET C 3 113 ? 287.84600 251.15400 302.88800 1.000 104.75195 113 MET C C 1
ATOM 4783 O O . MET C 3 113 ? 288.19800 250.33100 303.74900 1.000 104.75195 113 MET C O 1
ATOM 4788 N N . LEU C 3 114 ? 286.74500 251.89500 303.01800 1.000 102.42576 114 LEU C N 1
ATOM 4789 C CA . LEU C 3 114 ? 285.88900 251.70700 304.18400 1.000 102.42576 114 LEU C CA 1
ATOM 4790 C C . LEU C 3 114 ? 285.29200 250.30900 304.21300 1.000 102.42576 114 LEU C C 1
ATOM 4791 O O . LEU C 3 114 ? 285.13700 249.71900 305.28700 1.000 102.42576 114 LEU C O 1
ATOM 4796 N N . ARG C 3 115 ? 284.95000 249.76500 303.04500 1.000 101.31895 115 ARG C N 1
ATOM 4797 C CA . ARG C 3 115 ? 284.38300 248.42300 303.01300 1.000 101.31895 115 ARG C CA 1
ATOM 4798 C C . ARG C 3 115 ? 285.37400 247.37200 303.47900 1.000 101.31895 115 ARG C C 1
ATOM 4799 O O . ARG C 3 115 ? 284.99600 246.45300 304.20900 1.000 101.31895 115 ARG C O 1
ATOM 4807 N N . GLU C 3 116 ? 286.63700 247.46400 303.06200 1.000 103.33098 116 GLU C N 1
ATOM 4808 C CA . GLU C 3 116 ? 287.58900 246.45100 303.51400 1.000 103.33098 116 GLU C CA 1
ATOM 4809 C C . GLU C 3 116 ? 287.87700 246.60500 305.00300 1.000 103.33098 116 GLU C C 1
ATOM 4810 O O . GLU C 3 116 ? 288.13400 245.61300 305.69800 1.000 103.33098 116 GLU C O 1
ATOM 4816 N N . THR C 3 117 ? 287.83300 247.84000 305.51400 1.000 101.59586 117 THR C N 1
ATOM 4817 C CA . THR C 3 117 ? 287.91400 248.02000 306.96300 1.000 101.59586 117 THR C CA 1
ATOM 4818 C C . THR C 3 117 ? 286.74300 247.34400 307.66800 1.000 101.59586 117 THR C C 1
ATOM 4819 O O . THR C 3 117 ? 286.91400 246.70400 308.71800 1.000 101.59586 117 THR C O 1
ATOM 4823 N N . ALA C 3 118 ? 285.54800 247.45800 307.09200 1.000 99.27454 118 ALA C N 1
ATOM 4824 C CA . ALA C 3 118 ? 284.39100 246.77300 307.65200 1.000 99.27454 118 ALA C CA 1
ATOM 4825 C C . ALA C 3 118 ? 284.56600 245.26100 307.60800 1.000 99.27454 118 ALA C C 1
ATOM 4826 O O . ALA C 3 118 ? 284.19000 244.56600 308.55500 1.000 99.27454 118 ALA C O 1
ATOM 4828 N N . GLN C 3 119 ? 285.12700 244.73500 306.51500 1.000 104.79590 119 GLN C N 1
ATOM 4829 C CA . GLN C 3 119 ? 285.37500 243.29600 306.42400 1.000 104.79590 119 GLN C CA 1
ATOM 4830 C C . GLN C 3 119 ? 286.34000 242.81300 307.49400 1.000 104.79590 119 GLN C C 1
ATOM 4831 O O . GLN C 3 119 ? 286.11100 241.76300 308.10000 1.000 104.79590 119 GLN C O 1
ATOM 4837 N N . GLU C 3 120 ? 287.43300 243.54000 307.73000 1.000 105.65612 120 GLU C N 1
ATOM 4838 C CA . GLU C 3 120 ? 288.37800 243.05000 308.73000 1.000 105.65612 120 GLU C CA 1
ATOM 4839 C C . GLU C 3 120 ? 287.78000 243.12200 310.13200 1.000 105.65612 120 GLU C C 1
ATOM 4840 O O . GLU C 3 120 ? 287.96000 242.19600 310.93800 1.000 105.65612 120 GLU C O 1
ATOM 4846 N N . SER C 3 121 ? 287.02600 244.18500 310.43000 1.000 100.84819 121 SER C N 1
ATOM 4847 C CA . SER C 3 121 ? 286.37200 244.25600 311.73500 1.000 100.84819 121 SER C CA 1
ATOM 4848 C C . SER C 3 121 ? 285.33000 243.15500 311.89700 1.000 100.84819 121 SER C C 1
ATOM 4849 O O . SER C 3 121 ? 285.21300 242.54300 312.97000 1.000 100.84819 121 SER C O 1
ATOM 4852 N N . ALA C 3 122 ? 284.57300 242.88000 310.83500 1.000 98.71096 122 ALA C N 1
ATOM 4853 C CA . ALA C 3 122 ? 283.55400 241.84400 310.89000 1.000 98.71096 122 ALA C CA 1
ATOM 4854 C C . ALA C 3 122 ? 284.16900 240.46600 311.05700 1.000 98.71096 122 ALA C C 1
ATOM 4855 O O . ALA C 3 122 ? 283.62000 239.62900 311.77400 1.000 98.71096 122 ALA C O 1
ATOM 4857 N N . ASP C 3 123 ? 285.30500 240.21000 310.40800 1.000 101.05948 123 ASP C N 1
ATOM 4858 C CA . ASP C 3 123 ? 285.98500 238.93500 310.60500 1.000 101.05948 123 ASP C CA 1
ATOM 4859 C C . ASP C 3 123 ? 286.48200 238.79300 312.02900 1.000 101.05948 123 ASP C C 1
ATOM 4860 O O . ASP C 3 123 ? 286.42300 237.69900 312.60100 1.000 101.05948 123 ASP C O 1
ATOM 4865 N N . SER C 3 124 ? 286.97700 239.88500 312.61800 1.000 98.31762 124 SER C N 1
ATOM 4866 C CA . SER C 3 124 ? 287.40000 239.82400 314.01200 1.000 98.31762 124 SER C CA 1
ATOM 4867 C C . SER C 3 124 ? 286.24000 239.46000 314.92700 1.000 98.31762 124 SER C C 1
ATOM 4868 O O . SER C 3 124 ? 286.36500 238.57900 315.78800 1.000 98.31762 124 SER C O 1
ATOM 4871 N N . MET C 3 125 ? 285.09000 240.09800 314.72600 1.000 98.24409 125 MET C N 1
ATOM 4872 C CA . MET C 3 125 ? 283.95000 239.83500 315.59900 1.000 98.24409 125 MET C CA 1
ATOM 4873 C C . MET C 3 125 ? 283.36900 238.44300 315.35300 1.000 98.24409 125 MET C C 1
ATOM 4874 O O . MET C 3 125 ? 282.89600 237.78000 316.28500 1.000 98.24409 125 MET C O 1
ATOM 4879 N N . ASP C 3 126 ? 283.40900 237.98200 314.10100 1.000 96.68270 126 ASP C N 1
ATOM 4880 C CA . ASP C 3 126 ? 283.02000 236.61300 313.77300 1.000 96.68270 126 ASP C CA 1
ATOM 4881 C C . ASP C 3 126 ? 283.87500 235.59900 314.51100 1.000 96.68270 126 ASP C C 1
ATOM 4882 O O . ASP C 3 126 ? 283.35400 234.64500 315.10100 1.000 96.68270 126 ASP C O 1
ATOM 4887 N N . ALA C 3 127 ? 285.19600 235.76200 314.43700 1.000 94.53498 127 ALA C N 1
ATOM 4888 C CA . ALA C 3 127 ? 286.09200 234.84700 315.12700 1.000 94.53498 127 ALA C CA 1
ATOM 4889 C C . ALA C 3 127 ? 285.84200 234.87600 316.62000 1.000 94.53498 127 ALA C C 1
ATOM 4890 O O . ALA C 3 127 ? 285.87600 233.83200 317.27500 1.000 94.53498 127 ALA C O 1
ATOM 4892 N N . ASN C 3 128 ? 285.53800 236.05600 317.16500 1.000 93.03374 128 ASN C N 1
ATOM 4893 C CA . ASN C 3 128 ? 285.26100 236.14700 318.59200 1.000 93.03374 128 ASN C CA 1
ATOM 4894 C C . ASN C 3 128 ? 284.01500 235.35400 318.96700 1.000 93.03374 128 ASN C C 1
ATOM 4895 O O . ASN C 3 128 ? 284.06300 234.48800 319.84600 1.000 93.03374 128 ASN C O 1
ATOM 4900 N N . TYR C 3 129 ? 282.90100 235.60000 318.27800 1.000 91.56237 129 TYR C N 1
ATOM 4901 C CA . TYR C 3 129 ? 281.66400 234.90200 318.62900 1.000 91.56237 129 TYR C CA 1
ATOM 4902 C C . TYR C 3 129 ? 281.77800 233.39900 318.43100 1.000 91.56237 129 TYR C C 1
ATOM 4903 O O . TYR C 3 129 ? 281.34500 232.62400 319.29000 1.000 91.56237 129 TYR C O 1
ATOM 4912 N N . ARG C 3 130 ? 282.37900 232.95900 317.33000 1.000 93.06431 130 ARG C N 1
ATOM 4913 C CA . ARG C 3 130 ? 282.42600 231.51900 317.12600 1.000 93.06431 130 ARG C CA 1
ATOM 4914 C C . ARG C 3 130 ? 283.50400 230.85800 317.96500 1.000 93.06431 130 ARG C C 1
ATOM 4915 O O . ARG C 3 130 ? 283.48300 229.63600 318.12100 1.000 93.06431 130 ARG C O 1
ATOM 4923 N N . TRP C 3 131 ? 284.43900 231.62700 318.51500 1.000 92.63059 131 TRP C N 1
ATOM 4924 C CA . TRP C 3 131 ? 285.19900 231.12600 319.64600 1.000 92.63059 131 TRP C CA 1
ATOM 4925 C C . TRP C 3 131 ? 284.28300 230.88700 320.82600 1.000 92.63059 131 TRP C C 1
ATOM 4926 O O . TRP C 3 131 ? 284.33400 229.83500 321.46700 1.000 92.63059 131 TRP C O 1
ATOM 4937 N N . PHE C 3 132 ? 283.42500 231.85100 321.11900 1.000 91.81315 132 PHE C N 1
ATOM 4938 C CA . PHE C 3 132 ? 282.69800 231.77300 322.37300 1.000 91.81315 132 PHE C CA 1
ATOM 4939 C C . PHE C 3 132 ? 281.43200 230.93500 322.25200 1.000 91.81315 132 PHE C C 1
ATOM 4940 O O . PHE C 3 132 ? 280.91600 230.45800 323.26500 1.000 91.81315 132 PHE C O 1
ATOM 4948 N N . HIS C 3 133 ? 280.91900 230.74400 321.03600 1.000 86.52717 133 HIS C N 1
ATOM 4949 C CA . HIS C 3 133 ? 279.65300 230.04600 320.81200 1.000 86.52717 133 HIS C CA 1
ATOM 4950 C C . HIS C 3 133 ? 279.73600 229.16900 319.57500 1.000 86.52717 133 HIS C C 1
ATOM 4951 O O . HIS C 3 133 ? 279.39300 229.60100 318.47000 1.000 86.52717 133 HIS C O 1
ATOM 4958 N N . PRO C 3 134 ? 280.16000 227.92300 319.72300 1.000 85.10198 134 PRO C N 1
ATOM 4959 C CA . PRO C 3 134 ? 280.31500 227.05300 318.55800 1.000 85.10198 134 PRO C CA 1
ATOM 4960 C C . PRO C 3 134 ? 278.97000 226.54700 318.07200 1.000 85.10198 134 PRO C C 1
ATOM 4961 O O . PRO C 3 134 ? 277.94400 226.70400 318.72800 1.000 85.10198 134 PRO C O 1
ATOM 4965 N N . ALA C 3 135 ? 278.98800 225.93000 316.89600 1.000 86.61403 135 ALA C N 1
ATOM 4966 C CA . ALA C 3 135 ? 277.80500 225.25400 316.39900 1.000 86.61403 135 ALA C CA 1
ATOM 4967 C C . ALA C 3 135 ? 277.48900 224.05100 317.28200 1.000 86.61403 135 ALA C C 1
ATOM 4968 O O . ALA C 3 135 ? 278.39800 223.42400 317.82200 1.000 86.61403 135 ALA C O 1
ATOM 4970 N N . PRO C 3 136 ? 276.20800 223.72200 317.46200 1.000 84.86856 136 PRO C N 1
ATOM 4971 C CA . PRO C 3 136 ? 275.85800 222.60900 318.35600 1.000 84.86856 136 PRO C CA 1
ATOM 4972 C C . PRO C 3 136 ? 276.38400 221.27500 317.88900 1.000 84.86856 136 PRO C C 1
ATOM 4973 O O . PRO C 3 136 ? 276.61300 220.38100 318.71000 1.000 84.86856 136 PRO C O 1
ATOM 4977 N N . THR C 3 137 ? 276.56600 221.11700 316.58300 1.000 92.55337 137 THR C N 1
ATOM 4978 C CA . THR C 3 137 ? 277.12200 219.88600 316.04200 1.000 92.55337 137 THR C CA 1
ATOM 4979 C C . THR C 3 137 ? 278.55600 219.67400 316.50500 1.000 92.55337 137 THR C C 1
ATOM 4980 O O . THR C 3 137 ? 278.93200 218.56700 316.90100 1.000 92.55337 137 THR C O 1
ATOM 4984 N N . THR C 3 138 ? 279.35200 220.73200 316.52100 1.000 90.47917 138 THR C N 1
ATOM 4985 C CA . THR C 3 138 ? 280.77900 220.63600 316.77700 1.000 90.47917 138 THR C CA 1
ATOM 4986 C C . THR C 3 138 ? 281.12600 220.51400 318.24200 1.000 90.47917 138 THR C C 1
ATOM 4987 O O . THR C 3 138 ? 282.27700 220.76300 318.60000 1.000 90.47917 138 THR C O 1
ATOM 4991 N N . LEU C 3 139 ? 280.18700 220.16300 319.10600 1.000 88.19325 139 LEU C N 1
ATOM 4992 C CA . LEU C 3 139 ? 280.49500 220.00300 320.51600 1.000 88.19325 139 LEU C CA 1
ATOM 4993 C C . LEU C 3 139 ? 280.98700 218.60700 320.86200 1.000 88.19325 139 LEU C C 1
ATOM 4994 O O . LEU C 3 139 ? 281.04500 218.26300 322.04400 1.000 88.19325 139 LEU C O 1
ATOM 4999 N N . ALA C 3 140 ? 281.31900 217.79000 319.86400 1.000 90.43326 140 ALA C N 1
ATOM 5000 C CA . ALA C 3 140 ? 281.93400 216.50000 320.14300 1.000 90.43326 140 ALA C CA 1
ATOM 5001 C C . ALA C 3 140 ? 283.31400 216.65400 320.76600 1.000 90.43326 140 ALA C C 1
ATOM 5002 O O . ALA C 3 140 ? 283.73200 215.79700 321.54800 1.000 90.43326 140 ALA C O 1
ATOM 5004 N N . ALA C 3 141 ? 284.03300 217.72400 320.43800 1.000 88.64490 141 ALA C N 1
ATOM 5005 C CA . ALA C 3 141 ? 285.32700 218.01100 321.05300 1.000 88.64490 141 ALA C CA 1
ATOM 5006 C C . ALA C 3 141 ? 285.08800 218.54000 322.46400 1.000 88.64490 141 ALA C C 1
ATOM 5007 O O . ALA C 3 141 ? 285.08300 219.74300 322.72700 1.000 88.64490 141 ALA C O 1
ATOM 5009 N N . ALA C 3 142 ? 284.88500 217.60500 323.38900 1.000 87.12464 142 ALA C N 1
ATOM 5010 C CA . ALA C 3 142 ? 284.35200 217.88900 324.71100 1.000 87.12464 142 ALA C CA 1
ATOM 5011 C C . ALA C 3 142 ? 285.41500 217.99000 325.79800 1.000 87.12464 142 ALA C C 1
ATOM 5012 O O . ALA C 3 142 ? 285.16300 217.54400 326.92000 1.000 87.12464 142 ALA C O 1
ATOM 5014 N N . VAL C 3 143 ? 286.59200 218.54800 325.50600 1.000 86.64810 143 VAL C N 1
ATOM 5015 C CA . VAL C 3 143 ? 287.59600 218.78500 326.54100 1.000 86.64810 143 VAL C CA 1
ATOM 5016 C C . VAL C 3 143 ? 288.50000 219.93300 326.09800 1.000 86.64810 143 VAL C C 1
ATOM 5017 O O . VAL C 3 143 ? 288.63900 220.21300 324.90600 1.000 86.64810 143 VAL C O 1
ATOM 5021 N N . GLY C 3 144 ? 289.11100 220.60500 327.07300 1.000 81.93479 144 GLY C N 1
ATOM 5022 C CA . GLY C 3 144 ? 289.98900 221.73400 326.82700 1.000 81.93479 144 GLY C CA 1
ATOM 5023 C C . GLY C 3 144 ? 289.30700 223.07900 326.95500 1.000 81.93479 144 GLY C C 1
ATOM 5024 O O . GLY C 3 144 ? 289.69200 223.89300 327.79700 1.000 81.93479 144 GLY C O 1
ATOM 5025 N N . SER C 3 145 ? 288.30700 223.33300 326.12000 1.000 83.84321 145 SER C N 1
ATOM 5026 C CA . SER C 3 145 ? 287.43900 224.49000 326.27200 1.000 83.84321 145 SER C CA 1
ATOM 5027 C C . SER C 3 145 ? 286.16700 224.16900 327.03700 1.000 83.84321 145 SER C C 1
ATOM 5028 O O . SER C 3 145 ? 285.29200 225.03000 327.14300 1.000 83.84321 145 SER C O 1
ATOM 5031 N N . SER C 3 146 ? 286.03500 222.95200 327.54600 1.000 85.01669 146 SER C N 1
ATOM 5032 C CA . SER C 3 146 ? 284.80300 222.53500 328.19300 1.000 85.01669 146 SER C CA 1
ATOM 5033 C C . SER C 3 146 ? 284.61000 223.26700 329.50900 1.000 85.01669 146 SER C C 1
ATOM 5034 O O . SER C 3 146 ? 285.54700 223.41700 330.29400 1.000 85.01669 146 SER C O 1
ATOM 5037 N N . ARG C 3 147 ? 283.38000 223.72700 329.73100 1.000 86.69705 147 ARG C N 1
ATOM 5038 C CA . ARG C 3 147 ? 282.92200 224.26800 331.00800 1.000 86.69705 147 ARG C CA 1
ATOM 5039 C C . ARG C 3 147 ? 283.78900 225.41900 331.49700 1.000 86.69705 147 ARG C C 1
ATOM 5040 O O . ARG C 3 147 ? 284.10400 225.52200 332.68100 1.000 86.69705 147 ARG C O 1
ATOM 5048 N N . MET C 3 148 ? 284.17900 226.29400 330.58600 1.000 101.67097 148 MET C N 1
ATOM 5049 C CA . MET C 3 148 ? 285.12400 227.32900 330.96300 1.000 101.67097 148 MET C CA 1
ATOM 5050 C C . MET C 3 148 ? 284.46000 228.58500 331.49200 1.000 101.67097 148 MET C C 1
ATOM 5051 O O . MET C 3 148 ? 285.15600 229.57800 331.71200 1.000 101.67097 148 MET C O 1
ATOM 5056 N N . TRP C 3 149 ? 283.14400 228.59600 331.67000 1.000 104.99300 149 TRP C N 1
ATOM 5057 C CA . TRP C 3 149 ? 282.51700 229.81400 332.15300 1.000 104.99300 149 TRP C CA 1
ATOM 5058 C C . TRP C 3 149 ? 282.49900 229.92000 333.66200 1.000 104.99300 149 TRP C C 1
ATOM 5059 O O . TRP C 3 149 ? 282.43300 228.92400 334.38400 1.000 104.99300 149 TRP C O 1
ATOM 5070 N N . GLU C 3 150 ? 282.54800 231.16300 334.12700 1.000 106.08711 150 GLU C N 1
ATOM 5071 C CA . GLU C 3 150 ? 282.74600 231.48100 335.52800 1.000 106.08711 150 GLU C CA 1
ATOM 5072 C C . GLU C 3 150 ? 281.60400 232.32800 336.05200 1.000 106.08711 150 GLU C C 1
ATOM 5073 O O . GLU C 3 150 ? 281.13400 233.24900 335.38100 1.000 106.08711 150 GLU C O 1
ATOM 5079 N N . ARG C 3 151 ? 281.20300 232.01400 337.28100 1.000 113.83580 151 ARG C N 1
ATOM 5080 C CA . ARG C 3 151 ? 279.99700 232.56500 337.87600 1.000 113.83580 151 ARG C CA 1
ATOM 5081 C C . ARG C 3 151 ? 280.07500 234.06800 338.07400 1.000 113.83580 151 ARG C C 1
ATOM 5082 O O . ARG C 3 151 ? 279.08400 234.76800 337.84800 1.000 113.83580 151 ARG C O 1
ATOM 5090 N N . GLN C 3 152 ? 281.23800 234.57700 338.47200 1.000 123.04470 152 GLN C N 1
ATOM 5091 C CA . GLN C 3 152 ? 281.32100 235.87300 339.13400 1.000 123.04470 152 GLN C CA 1
ATOM 5092 C C . GLN C 3 152 ? 280.91800 237.02900 338.21400 1.000 123.04470 152 GLN C C 1
ATOM 5093 O O . GLN C 3 152 ? 281.16400 236.99500 337.00500 1.000 123.04470 152 GLN C O 1
ATOM 5099 N N . PRO C 3 153 ? 280.26300 238.06700 338.77100 1.000 125.98540 153 PRO C N 1
ATOM 5100 C CA . PRO C 3 153 ? 279.66100 239.11200 337.92700 1.000 125.98540 153 PRO C CA 1
ATOM 5101 C C . PRO C 3 153 ? 280.65800 240.08000 337.30200 1.000 125.98540 153 PRO C C 1
ATOM 5102 O O . PRO C 3 153 ? 280.49800 241.30000 337.41900 1.000 125.98540 153 PRO C O 1
ATOM 5106 N N . ASP C 3 154 ? 281.68300 239.55300 336.63600 1.000 127.68907 154 ASP C N 1
ATOM 5107 C CA . ASP C 3 154 ? 282.65300 240.36100 335.91300 1.000 127.68907 154 ASP C CA 1
ATOM 5108 C C . ASP C 3 154 ? 283.33100 239.45900 334.89600 1.000 127.68907 154 ASP C C 1
ATOM 5109 O O . ASP C 3 154 ? 283.33600 238.23500 335.04400 1.000 127.68907 154 ASP C O 1
ATOM 5114 N N . GLY C 3 155 ? 283.91200 240.07300 333.86600 1.000 121.79176 155 GLY C N 1
ATOM 5115 C CA . GLY C 3 155 ? 284.65200 239.32200 332.87300 1.000 121.79176 155 GLY C CA 1
ATOM 5116 C C . GLY C 3 155 ? 283.79200 238.31300 332.14800 1.000 121.79176 155 GLY C C 1
ATOM 5117 O O . GLY C 3 155 ? 283.05000 238.64600 331.21800 1.000 121.79176 155 GLY C O 1
ATOM 5118 N N . LYS C 3 156 ? 283.90400 237.05500 332.59000 1.000 119.87146 156 LYS C N 1
ATOM 5119 C CA . LYS C 3 156 ? 283.10100 235.94500 332.08300 1.000 119.87146 156 LYS C CA 1
ATOM 5120 C C . LYS C 3 156 ? 281.60400 236.20700 332.16100 1.000 119.87146 156 LYS C C 1
ATOM 5121 O O . LYS C 3 156 ? 280.83400 235.53900 331.46400 1.000 119.87146 156 LYS C O 1
ATOM 5127 N N . ASP C 3 157 ? 281.17900 237.15800 333.00100 1.000 122.37620 157 ASP C N 1
ATOM 5128 C CA . ASP C 3 157 ? 279.79600 237.63100 333.02100 1.000 122.37620 157 ASP C CA 1
ATOM 5129 C C . ASP C 3 157 ? 279.32100 238.09800 331.65100 1.000 122.37620 157 ASP C C 1
ATOM 5130 O O . ASP C 3 157 ? 278.12100 238.04200 331.36000 1.000 122.37620 157 ASP C O 1
ATOM 5135 N N . LEU C 3 158 ? 280.23800 238.57300 330.80600 1.000 115.52553 158 LEU C N 1
ATOM 5136 C CA . LEU C 3 158 ? 279.87500 238.95900 329.45000 1.000 115.52553 158 LEU C CA 1
ATOM 5137 C C . LEU C 3 158 ? 279.32700 237.79400 328.64200 1.000 115.52553 158 LEU C C 1
ATOM 5138 O O . LEU C 3 158 ? 278.57900 238.01800 327.68600 1.000 115.52553 158 LEU C O 1
ATOM 5143 N N . ASN C 3 159 ? 279.66300 236.55900 329.00500 1.000 101.83342 159 ASN C N 1
ATOM 5144 C CA . ASN C 3 159 ? 279.04200 235.40600 328.37900 1.000 101.83342 159 ASN C CA 1
ATOM 5145 C C . ASN C 3 159 ? 278.60800 234.31000 329.33500 1.000 101.83342 159 ASN C C 1
ATOM 5146 O O . ASN C 3 159 ? 278.35300 233.20000 328.86400 1.000 101.83342 159 ASN C O 1
ATOM 5151 N N . PHE C 3 160 ? 278.57000 234.55200 330.64900 1.000 96.74772 160 PHE C N 1
ATOM 5152 C CA . PHE C 3 160 ? 278.15700 233.49400 331.56800 1.000 96.74772 160 PHE C CA 1
ATOM 5153 C C . PHE C 3 160 ? 276.72900 233.03900 331.34700 1.000 96.74772 160 PHE C C 1
ATOM 5154 O O . PHE C 3 160 ? 276.45100 231.84100 331.39400 1.000 96.74772 160 PHE C O 1
ATOM 5162 N N . GLY C 3 161 ? 275.80500 233.95300 331.15000 1.000 90.84689 161 GLY C N 1
ATOM 5163 C CA . GLY C 3 161 ? 274.44300 233.48200 331.10600 1.000 90.84689 161 GLY C CA 1
ATOM 5164 C C . GLY C 3 161 ? 273.93700 233.12400 329.74800 1.000 90.84689 161 GLY C C 1
ATOM 5165 O O . GLY C 3 161 ? 272.87700 232.51000 329.63800 1.000 90.84689 161 GLY C O 1
ATOM 5166 N N . VAL C 3 162 ? 274.67800 233.44800 328.70200 1.000 87.23923 162 VAL C N 1
ATOM 5167 C CA . VAL C 3 162 ? 274.10600 233.58300 327.37600 1.000 87.23923 162 VAL C CA 1
ATOM 5168 C C . VAL C 3 162 ? 274.47700 232.36300 326.55100 1.000 87.23923 162 VAL C C 1
ATOM 5169 O O . VAL C 3 162 ? 275.57300 231.81300 326.69300 1.000 87.23923 162 VAL C O 1
ATOM 5173 N N . VAL C 3 163 ? 273.51900 231.87100 325.76600 1.000 84.71908 163 VAL C N 1
ATOM 5174 C CA . VAL C 3 163 ? 273.70100 230.65100 324.99100 1.000 84.71908 163 VAL C CA 1
ATOM 5175 C C . VAL C 3 163 ? 273.26200 230.87700 323.55500 1.000 84.71908 163 VAL C C 1
ATOM 5176 O O . VAL C 3 163 ? 272.40600 231.71400 323.26500 1.000 84.71908 163 VAL C O 1
ATOM 5180 N N . ARG C 3 164 ? 273.87200 230.12700 322.65200 1.000 82.91048 164 ARG C N 1
ATOM 5181 C CA . ARG C 3 164 ? 273.57200 230.25200 321.23900 1.000 82.91048 164 ARG C CA 1
ATOM 5182 C C . ARG C 3 164 ? 272.25000 229.58100 320.92800 1.000 82.91048 164 ARG C C 1
ATOM 5183 O O . ARG C 3 164 ? 271.93800 228.52100 321.46900 1.000 82.91048 164 ARG C O 1
ATOM 5191 N N . VAL C 3 165 ? 271.46700 230.20500 320.05800 1.000 83.85379 165 VAL C N 1
ATOM 5192 C CA . VAL C 3 165 ? 270.21400 229.62100 319.61000 1.000 83.85379 165 VAL C CA 1
ATOM 5193 C C . VAL C 3 165 ? 270.15500 229.46200 318.09900 1.000 83.85379 165 VAL C C 1
ATOM 5194 O O . VAL C 3 165 ? 269.40800 228.60400 317.60600 1.000 83.85379 165 VAL C O 1
ATOM 5198 N N . GLY C 3 166 ? 270.95500 230.19100 317.33800 1.000 87.68194 166 GLY C N 1
ATOM 5199 C CA . GLY C 3 166 ? 270.92700 230.05500 315.89800 1.000 87.68194 166 GLY C CA 1
ATOM 5200 C C . GLY C 3 166 ? 271.92400 230.99200 315.26500 1.000 87.68194 166 GLY C C 1
ATOM 5201 O O . GLY C 3 166 ? 272.87500 231.42700 315.91100 1.000 87.68194 166 GLY C O 1
ATOM 5202 N N . VAL C 3 167 ? 271.70300 231.30500 313.99400 1.000 87.39586 167 VAL C N 1
ATOM 5203 C CA . VAL C 3 167 ? 272.53000 232.26100 313.27500 1.000 87.39586 167 VAL C CA 1
ATOM 5204 C C . VAL C 3 167 ? 271.64100 233.33700 312.67500 1.000 87.39586 167 VAL C C 1
ATOM 5205 O O . VAL C 3 167 ? 270.47800 233.09500 312.34600 1.000 87.39586 167 VAL C O 1
ATOM 5209 N N . GLY C 3 168 ? 272.19000 234.53500 312.53700 1.000 89.30035 168 GLY C N 1
ATOM 5210 C CA . GLY C 3 168 ? 271.40600 235.64600 312.04100 1.000 89.30035 168 GLY C CA 1
ATOM 5211 C C . GLY C 3 168 ? 272.23700 236.90000 311.93000 1.000 89.30035 168 GLY C C 1
ATOM 5212 O O . GLY C 3 168 ? 273.46500 236.84600 311.92100 1.000 89.30035 168 GLY C O 1
ATOM 5213 N N . MET C 3 169 ? 271.55200 238.03400 311.84200 1.000 99.60735 169 MET C N 1
ATOM 5214 C CA . MET C 3 169 ? 272.18800 239.33100 311.67700 1.000 99.60735 169 MET C CA 1
ATOM 5215 C C . MET C 3 169 ? 272.56200 239.93300 313.01900 1.000 99.60735 169 MET C C 1
ATOM 5216 O O . MET C 3 169 ? 271.93500 239.65100 314.03900 1.000 99.60735 169 MET C O 1
ATOM 5221 N N . THR C 3 170 ? 273.57000 240.79800 313.00200 1.000 98.24509 170 THR C N 1
ATOM 5222 C CA . THR C 3 170 ? 273.86000 241.63700 314.15500 1.000 98.24509 170 THR C CA 1
ATOM 5223 C C . THR C 3 170 ? 274.59300 242.87800 313.67700 1.000 98.24509 170 THR C C 1
ATOM 5224 O O . THR C 3 170 ? 275.20200 242.87700 312.60700 1.000 98.24509 170 THR C O 1
ATOM 5228 N N . ARG C 3 171 ? 274.50200 243.93900 314.46000 1.000 96.56623 171 ARG C N 1
ATOM 5229 C CA . ARG C 3 171 ? 275.18000 245.14900 314.02800 1.000 96.56623 171 ARG C CA 1
ATOM 5230 C C . ARG C 3 171 ? 276.67400 245.03900 314.32100 1.000 96.56623 171 ARG C C 1
ATOM 5231 O O . ARG C 3 171 ? 277.06700 244.43000 315.31600 1.000 96.56623 171 ARG C O 1
ATOM 5239 N N . PRO C 3 172 ? 277.52300 245.57900 313.46400 1.000 98.03725 172 PRO C N 1
ATOM 5240 C CA . PRO C 3 172 ? 278.96300 245.39400 313.61500 1.000 98.03725 172 PRO C CA 1
ATOM 5241 C C . PRO C 3 172 ? 279.52000 246.27900 314.71900 1.000 98.03725 172 PRO C C 1
ATOM 5242 O O . PRO C 3 172 ? 278.80600 247.02700 315.37400 1.000 98.03725 172 PRO C O 1
ATOM 5246 N N . GLU C 3 173 ? 280.83000 246.17100 314.91500 1.000 105.81517 173 GLU C N 1
ATOM 5247 C CA . GLU C 3 173 ? 281.50900 246.99400 315.89800 1.000 105.81517 173 GLU C CA 1
ATOM 5248 C C . GLU C 3 173 ? 281.88700 248.36200 315.35900 1.000 105.81517 173 GLU C C 1
ATOM 5249 O O . GLU C 3 173 ? 282.13800 249.27000 316.15500 1.000 105.81517 173 GLU C O 1
ATOM 5255 N N . VAL C 3 174 ? 281.93200 248.53700 314.04600 1.000 103.26386 174 VAL C N 1
ATOM 5256 C CA . VAL C 3 174 ? 282.14300 249.85800 313.47400 1.000 103.26386 174 VAL C CA 1
ATOM 5257 C C . VAL C 3 174 ? 280.83400 250.62900 313.53400 1.000 103.26386 174 VAL C C 1
ATOM 5258 O O . VAL C 3 174 ? 279.76100 250.09000 313.24200 1.000 103.26386 174 VAL C O 1
ATOM 5262 N N . THR C 3 175 ? 280.90500 251.87100 313.97200 1.000 107.20160 175 THR C N 1
ATOM 5263 C CA . THR C 3 175 ? 279.73800 252.73600 314.04100 1.000 107.20160 175 THR C CA 1
ATOM 5264 C C . THR C 3 175 ? 279.85400 253.75800 312.92400 1.000 107.20160 175 THR C C 1
ATOM 5265 O O . THR C 3 175 ? 280.70300 254.65100 312.97800 1.000 107.20160 175 THR C O 1
ATOM 5269 N N . TRP C 3 176 ? 279.01100 253.62200 311.91100 1.000 103.77957 176 TRP C N 1
ATOM 5270 C CA . TRP C 3 176 ? 279.08100 254.49600 310.74900 1.000 103.77957 176 TRP C CA 1
ATOM 5271 C C . TRP C 3 176 ? 278.58900 255.87800 311.13500 1.000 103.77957 176 TRP C C 1
ATOM 5272 O O . TRP C 3 176 ? 277.39300 256.09200 311.33300 1.000 103.77957 176 TRP C O 1
ATOM 5283 N N . GLY C 3 177 ? 279.52500 256.81200 311.27100 1.000 112.68482 177 GLY C N 1
ATOM 5284 C CA . GLY C 3 177 ? 279.14300 258.18800 311.52400 1.000 112.68482 177 GLY C CA 1
ATOM 5285 C C . GLY C 3 177 ? 278.34800 258.75700 310.36400 1.000 112.68482 177 GLY C C 1
ATOM 5286 O O . GLY C 3 177 ? 278.63800 258.49100 309.19600 1.000 112.68482 177 GLY C O 1
ATOM 5287 N N . GLU C 3 178 ? 277.32100 259.51700 310.70000 1.000 122.56026 178 GLU C N 1
ATOM 5288 C CA . GLU C 3 178 ? 276.49300 260.19900 309.72100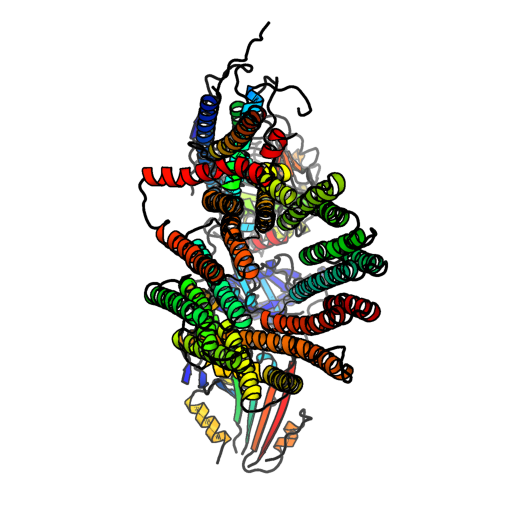 1.000 122.56026 178 GLU C CA 1
ATOM 5289 C C . GLU C 3 178 ? 277.35600 261.19300 308.95700 1.000 122.56026 178 GLU C C 1
ATOM 5290 O O . GLU C 3 178 ? 278.02200 262.02600 309.58800 1.000 122.56026 178 GLU C O 1
ATOM 5296 N N . PRO C 3 179 ? 277.41400 261.12500 307.62700 1.000 118.66702 179 PRO C N 1
ATOM 5297 C CA . PRO C 3 179 ? 278.27800 262.05000 306.88500 1.000 118.66702 179 PRO C CA 1
ATOM 5298 C C . PRO C 3 179 ? 277.76200 263.47400 306.97900 1.000 118.66702 179 PRO C C 1
ATOM 5299 O O . PRO C 3 179 ? 276.59400 263.74800 306.70700 1.000 118.66702 179 PRO C O 1
ATOM 5303 N N . GLN C 3 180 ? 278.64000 264.37200 307.39500 1.000 122.93694 180 GLN C N 1
ATOM 5304 C CA . GLN C 3 180 ? 278.28000 265.76900 307.52100 1.000 122.93694 180 GLN C CA 1
ATOM 5305 C C . GLN C 3 180 ? 278.39400 266.46800 306.17000 1.000 122.93694 180 GLN C C 1
ATOM 5306 O O . GLN C 3 180 ? 278.97300 265.94100 305.21700 1.000 122.93694 180 GLN C O 1
ATOM 5312 N N . ASN C 3 181 ? 277.81500 267.67200 306.10500 1.000 125.39976 181 ASN C N 1
ATOM 5313 C CA . ASN C 3 181 ? 277.74900 268.49100 304.89100 1.000 125.39976 181 ASN C CA 1
ATOM 5314 C C . ASN C 3 181 ? 277.03700 267.76700 303.75400 1.000 125.39976 181 ASN C C 1
ATOM 5315 O O . ASN C 3 181 ? 277.45500 267.83400 302.59900 1.000 125.39976 181 ASN C O 1
ATOM 5320 N N . MET C 3 182 ? 275.95800 267.07000 304.08300 1.000 127.49685 182 MET C N 1
ATOM 5321 C CA . MET C 3 182 ? 275.13400 266.45500 303.05600 1.000 127.49685 182 MET C CA 1
ATOM 5322 C C . MET C 3 182 ? 274.51300 267.53400 302.17900 1.000 127.49685 182 MET C C 1
ATOM 5323 O O . MET C 3 182 ? 273.90000 268.47200 302.70200 1.000 127.49685 182 MET C O 1
ATOM 5328 N N . PRO C 3 183 ? 274.65700 267.45100 300.86300 1.000 124.39089 183 PRO C N 1
ATOM 5329 C CA . PRO C 3 183 ? 273.97200 268.40200 299.98900 1.000 124.39089 183 PRO C CA 1
ATOM 5330 C C . PRO C 3 183 ? 272.47800 268.14200 299.97400 1.000 124.39089 183 PRO C C 1
ATOM 5331 O O . PRO C 3 183 ? 272.00300 267.05900 300.32000 1.000 124.39089 183 PRO C O 1
ATOM 5335 N N . THR C 3 184 ? 271.73200 269.16700 299.57700 1.000 128.13030 184 THR C N 1
ATOM 5336 C CA . THR C 3 184 ? 270.29000 269.03200 299.48700 1.000 128.13030 184 THR C CA 1
ATOM 5337 C C . THR C 3 184 ? 269.91700 268.06600 298.37200 1.000 128.13030 184 THR C C 1
ATOM 5338 O O . THR C 3 184 ? 270.70100 267.79200 297.46200 1.000 128.13030 184 THR C O 1
ATOM 5342 N N . ASP C 3 185 ? 268.68900 267.55800 298.45100 1.000 131.51547 185 ASP C N 1
ATOM 5343 C CA . ASP C 3 185 ? 268.27600 266.44200 297.61200 1.000 131.51547 185 ASP C CA 1
ATOM 5344 C C . ASP C 3 185 ? 268.19500 266.79800 296.13600 1.000 131.51547 185 ASP C C 1
ATOM 5345 O O . ASP C 3 185 ? 268.13800 265.89200 295.30000 1.000 131.51547 185 ASP C O 1
ATOM 5350 N N . ILE C 3 186 ? 268.18800 268.07900 295.78900 1.000 125.60502 186 ILE C N 1
ATOM 5351 C CA . ILE C 3 186 ? 268.24100 268.44200 294.38200 1.000 125.60502 186 ILE C CA 1
ATOM 5352 C C . ILE C 3 186 ? 269.68200 268.57800 293.89600 1.000 125.60502 186 ILE C C 1
ATOM 5353 O O . ILE C 3 186 ? 269.96600 268.32000 292.72300 1.000 125.60502 186 ILE C O 1
ATOM 5358 N N . GLU C 3 187 ? 270.60900 268.93600 294.77700 1.000 124.76584 187 GLU C N 1
ATOM 5359 C CA . GLU C 3 187 ? 272.00700 269.04800 294.40200 1.000 124.76584 187 GLU C CA 1
ATOM 5360 C C . GLU C 3 187 ? 272.74300 267.72300 294.46600 1.000 124.76584 187 GLU C C 1
ATOM 5361 O O . GLU C 3 187 ? 273.86900 267.63800 293.97100 1.000 124.76584 187 GLU C O 1
ATOM 5367 N N . LEU C 3 188 ? 272.13700 266.69900 295.06000 1.000 113.56836 188 LEU C N 1
ATOM 5368 C CA . LEU C 3 188 ? 272.82900 265.44200 295.30100 1.000 113.56836 188 LEU C CA 1
ATOM 5369 C C . LEU C 3 188 ? 273.10200 264.71600 293.99600 1.000 113.56836 188 LEU C C 1
ATOM 5370 O O . LEU C 3 188 ? 272.19100 264.48700 293.19700 1.000 113.56836 188 LEU C O 1
ATOM 5375 N N . GLU C 3 189 ? 274.36000 264.35900 293.78600 1.000 111.17451 189 GLU C N 1
ATOM 5376 C CA . GLU C 3 189 ? 274.74000 263.62600 292.59400 1.000 111.17451 189 GLU C CA 1
ATOM 5377 C C . GLU C 3 189 ? 274.19200 262.20600 292.70200 1.000 111.17451 189 GLU C C 1
ATOM 5378 O O . GLU C 3 189 ? 274.20500 261.62400 293.78800 1.000 111.17451 189 GLU C O 1
ATOM 5384 N N . PRO C 3 190 ? 273.68400 261.63700 291.60700 1.000 105.63240 190 PRO C N 1
ATOM 5385 C CA . PRO C 3 190 ? 272.95600 260.36300 291.72300 1.000 105.63240 190 PRO C CA 1
ATOM 5386 C C . PRO C 3 190 ? 273.80600 259.18500 292.16000 1.000 105.63240 190 PRO C C 1
ATOM 5387 O O . PRO C 3 190 ? 273.40500 258.44800 293.06800 1.000 105.63240 190 PRO C O 1
ATOM 5391 N N . VAL C 3 191 ? 274.97000 258.98600 291.54200 1.000 105.75476 191 VAL C N 1
ATOM 5392 C CA . VAL C 3 191 ? 275.73300 257.75900 291.75400 1.000 105.75476 191 VAL C CA 1
ATOM 5393 C C . VAL C 3 191 ? 276.29900 257.68800 293.16200 1.000 105.75476 191 VAL C C 1
ATOM 5394 O O . VAL C 3 191 ? 276.15800 256.66800 293.84400 1.000 105.75476 191 VAL C O 1
ATOM 5398 N N . THR C 3 192 ? 276.96200 258.75000 293.61300 1.000 105.29667 192 THR C N 1
ATOM 5399 C CA . THR C 3 192 ? 277.55100 258.72000 294.94500 1.000 105.29667 192 THR C CA 1
ATOM 5400 C C . THR C 3 192 ? 276.48100 258.64400 296.02000 1.000 105.29667 192 THR C C 1
ATOM 5401 O O . THR C 3 192 ? 276.65600 257.95500 297.03000 1.000 105.29667 192 THR C O 1
ATOM 5405 N N . GLY C 3 193 ? 275.35900 259.33100 295.81100 1.000 105.28507 193 GLY C N 1
ATOM 5406 C CA . GLY C 3 193 ? 274.27100 259.25100 296.76900 1.000 105.28507 193 GLY C CA 1
ATOM 5407 C C . GLY C 3 193 ? 273.70400 257.85100 296.88400 1.000 105.28507 193 GLY C C 1
ATOM 5408 O O . GLY C 3 193 ? 273.49700 257.34000 297.98600 1.000 105.28507 193 GLY C O 1
ATOM 5409 N N . LYS C 3 194 ? 273.48100 257.20000 295.74300 1.000 106.30142 194 LYS C N 1
ATOM 5410 C CA . LYS C 3 194 ? 272.94600 255.84500 295.76100 1.000 106.30142 194 LYS C CA 1
ATOM 5411 C C . LYS C 3 194 ? 273.95100 254.86300 296.34700 1.000 106.30142 194 LYS C C 1
ATOM 5412 O O . LYS C 3 194 ? 273.57200 253.94000 297.07300 1.000 106.30142 194 LYS C O 1
ATOM 5418 N N . ALA C 3 195 ? 275.23500 255.03900 296.03700 1.000 103.84398 195 ALA C N 1
ATOM 5419 C CA . ALA C 3 195 ? 276.24900 254.14000 296.57500 1.000 103.84398 195 ALA C CA 1
ATOM 5420 C C . ALA C 3 195 ? 276.37400 254.28900 298.08100 1.000 103.84398 195 ALA C C 1
ATOM 5421 O O . ALA C 3 195 ? 276.55000 253.29800 298.79500 1.000 103.84398 195 ALA C O 1
ATOM 5423 N N . LEU C 3 196 ? 276.27600 255.51700 298.58900 1.000 104.85899 196 LEU C N 1
ATOM 5424 C CA . LEU C 3 196 ? 276.32300 255.70800 300.03200 1.000 104.85899 196 LEU C CA 1
ATOM 5425 C C . LEU C 3 196 ? 275.07700 255.14800 300.69600 1.000 104.85899 196 LEU C C 1
ATOM 5426 O O . LEU C 3 196 ? 275.14900 254.60000 301.80200 1.000 104.85899 196 LEU C O 1
ATOM 5431 N N . GLN C 3 197 ? 273.92800 255.28600 300.03400 1.000 112.93026 197 GLN C N 1
ATOM 5432 C CA . GLN C 3 197 ? 272.70200 254.63800 300.48100 1.000 112.93026 197 GLN C CA 1
ATOM 5433 C C . GLN C 3 197 ? 272.89200 253.13800 300.63800 1.000 112.93026 197 GLN C C 1
ATOM 5434 O O . GLN C 3 197 ? 272.54800 252.55700 301.67200 1.000 112.93026 197 GLN C O 1
ATOM 5440 N N . GLU C 3 198 ? 273.44800 252.49700 299.61100 1.000 108.23127 198 GLU C N 1
ATOM 5441 C CA . GLU C 3 198 ? 273.63100 251.05100 299.64400 1.000 108.23127 198 GLU C CA 1
ATOM 5442 C C . GLU C 3 198 ? 274.64100 250.64500 300.70800 1.000 108.23127 198 GLU C C 1
ATOM 5443 O O . GLU C 3 198 ? 274.45800 249.62800 301.38600 1.000 108.23127 198 GLU C O 1
ATOM 5449 N N . PHE C 3 199 ? 275.71900 251.42000 300.85600 1.000 100.08951 199 PHE C N 1
ATOM 5450 C CA . PHE C 3 199 ? 276.70500 251.14100 301.89300 1.000 100.08951 199 PHE C CA 1
ATOM 5451 C C . PHE C 3 199 ? 276.07700 251.20800 303.27400 1.000 100.08951 199 PHE C C 1
ATOM 5452 O O . PHE C 3 199 ? 276.33300 250.35300 304.12500 1.000 100.08951 199 PHE C O 1
ATOM 5460 N N . GLY C 3 200 ? 275.26800 252.23200 303.52200 1.000 102.82018 200 GLY C N 1
ATOM 5461 C CA . GLY C 3 200 ? 274.59000 252.31700 304.79900 1.000 102.82018 200 GLY C CA 1
ATOM 5462 C C . GLY C 3 200 ? 273.59700 251.19700 305.00200 1.000 102.82018 200 GLY C C 1
ATOM 5463 O O . GLY C 3 200 ? 273.38300 250.74900 306.12700 1.000 102.82018 200 GLY C O 1
ATOM 5464 N N . ARG C 3 201 ? 272.97600 250.73500 303.92200 1.000 105.28074 201 ARG C N 1
ATOM 5465 C CA . ARG C 3 201 ? 271.97700 249.68300 304.03500 1.000 105.28074 201 ARG C CA 1
ATOM 5466 C C . ARG C 3 201 ? 272.61100 248.34600 304.39500 1.000 105.28074 201 ARG C C 1
ATOM 5467 O O . ARG C 3 201 ? 272.19900 247.69200 305.35700 1.000 105.28074 201 ARG C O 1
ATOM 5475 N N . TYR C 3 202 ? 273.62200 247.92600 303.63600 1.000 102.66839 202 TYR C N 1
ATOM 5476 C CA . TYR C 3 202 ? 274.18700 246.58600 303.77000 1.000 102.66839 202 TYR C CA 1
ATOM 5477 C C . TYR C 3 202 ? 275.34900 246.49100 304.74900 1.000 102.66839 202 TYR C C 1
ATOM 5478 O O . TYR C 3 202 ? 275.47500 245.48800 305.45200 1.000 102.66839 202 TYR C O 1
ATOM 5487 N N . GLN C 3 203 ? 276.20600 247.48400 304.80700 1.000 98.80597 203 GLN C N 1
ATOM 5488 C CA . GLN C 3 203 ? 277.26600 247.32500 305.80100 1.000 98.80597 203 GLN C CA 1
ATOM 5489 C C . GLN C 3 203 ? 276.84400 247.66800 307.18300 1.000 98.80597 203 GLN C C 1
ATOM 5490 O O . GLN C 3 203 ? 277.72100 247.70500 308.04000 1.000 98.80597 203 GLN C O 1
ATOM 5496 N N . SER C 3 204 ? 275.57600 247.91800 307.48100 1.000 98.11025 204 SER C N 1
ATOM 5497 C CA . SER C 3 204 ? 275.15400 248.21300 308.83800 1.000 98.11025 204 SER C CA 1
ATOM 5498 C C . SER C 3 204 ? 274.83500 246.96800 309.64600 1.000 98.11025 204 SER C C 1
ATOM 5499 O O . SER C 3 204 ? 274.48500 247.09200 310.82100 1.000 98.11025 204 SER C O 1
ATOM 5502 N N . VAL C 3 205 ? 274.90400 245.78200 309.04100 1.000 93.72089 205 VAL C N 1
ATOM 5503 C CA . VAL C 3 205 ? 274.76000 244.51900 309.75200 1.000 93.72089 205 VAL C CA 1
ATOM 5504 C C . VAL C 3 205 ? 275.80200 243.53900 309.24200 1.000 93.72089 205 VAL C C 1
ATOM 5505 O O . VAL C 3 205 ? 276.33800 243.67800 308.14300 1.000 93.72089 205 VAL C O 1
ATOM 5509 N N . VAL C 3 206 ? 276.09000 242.54100 310.06800 1.000 92.69356 206 VAL C N 1
ATOM 5510 C CA . VAL C 3 206 ? 276.95300 241.42200 309.71500 1.000 92.69356 206 VAL C CA 1
ATOM 5511 C C . VAL C 3 206 ? 276.08500 240.18600 309.60000 1.000 92.69356 206 VAL C C 1
ATOM 5512 O O . VAL C 3 206 ? 275.25000 239.92900 310.47200 1.000 92.69356 206 VAL C O 1
ATOM 5516 N N . TYR C 3 207 ? 276.28000 239.42200 308.53800 1.000 95.33625 207 TYR C N 1
ATOM 5517 C CA . TYR C 3 207 ? 275.36500 238.34600 308.21400 1.000 95.33625 207 TYR C CA 1
ATOM 5518 C C . TYR C 3 207 ? 275.96000 237.02000 308.66100 1.000 95.33625 207 TYR C C 1
ATOM 5519 O O . TYR C 3 207 ? 277.17700 236.82900 308.60300 1.000 95.33625 207 TYR C O 1
ATOM 5528 N N . ASN C 3 208 ? 275.09000 236.11500 309.11100 1.000 93.27538 208 ASN C N 1
ATOM 5529 C CA . ASN C 3 208 ? 275.43900 234.75700 309.53100 1.000 93.27538 208 ASN C CA 1
ATOM 5530 C C . ASN C 3 208 ? 276.43600 234.79100 310.69000 1.000 93.27538 208 ASN C C 1
ATOM 5531 O O . ASN C 3 208 ? 277.54300 234.26500 310.61500 1.000 93.27538 208 ASN C O 1
ATOM 5536 N N . LEU C 3 209 ? 276.03400 235.44400 311.74400 1.000 88.56243 209 LEU C N 1
ATOM 5537 C CA . LEU C 3 209 ? 276.72400 235.34600 313.00900 1.000 88.56243 209 LEU C CA 1
ATOM 5538 C C . LEU C 3 209 ? 275.81400 234.70000 314.04100 1.000 88.56243 209 LEU C C 1
ATOM 5539 O O . LEU C 3 209 ? 274.59100 234.73900 313.88700 1.000 88.56243 209 LEU C O 1
ATOM 5544 N N . PRO C 3 210 ? 276.37100 234.05800 315.06800 1.000 83.70974 210 PRO C N 1
ATOM 5545 C CA . PRO C 3 210 ? 275.53000 233.41700 316.07900 1.000 83.70974 210 PRO C CA 1
ATOM 5546 C C . PRO C 3 210 ? 274.62500 234.40100 316.79000 1.000 83.70974 210 PRO C C 1
ATOM 5547 O O . PRO C 3 210 ? 275.04800 235.48100 317.19500 1.000 83.70974 210 PRO C O 1
ATOM 5551 N N . LYS C 3 211 ? 273.36900 234.01100 316.94200 1.000 85.05475 211 LYS C N 1
ATOM 5552 C CA . LYS C 3 211 ? 272.40400 234.77900 317.70200 1.000 85.05475 211 LYS C CA 1
ATOM 5553 C C . LYS C 3 211 ? 272.21300 234.09400 319.03500 1.000 85.05475 211 LYS C C 1
ATOM 5554 O O . LYS C 3 211 ? 272.12200 232.87000 319.10600 1.000 85.05475 211 LYS C O 1
ATOM 5560 N N . MET C 3 212 ? 272.17600 234.88000 320.08900 1.000 88.61519 212 MET C N 1
ATOM 5561 C CA . MET C 3 212 ? 272.24100 234.34000 321.42400 1.000 88.61519 212 MET C CA 1
ATOM 5562 C C . MET C 3 212 ? 271.03600 234.78700 322.23300 1.000 88.61519 212 MET C C 1
ATOM 5563 O O . MET C 3 212 ? 270.34100 235.73800 321.88100 1.000 88.61519 212 MET C O 1
ATOM 5568 N N . VAL C 3 213 ? 270.78000 234.06500 323.31300 1.000 84.37415 213 VAL C N 1
ATOM 5569 C CA . VAL C 3 213 ? 269.68000 234.35900 324.21500 1.000 84.37415 213 VAL C CA 1
ATOM 5570 C C . VAL C 3 213 ? 270.22300 234.31600 325.63100 1.000 84.37415 213 VAL C C 1
ATOM 5571 O O . VAL C 3 213 ? 270.82600 233.31800 326.03300 1.000 84.37415 213 VAL C O 1
ATOM 5575 N N . SER C 3 214 ? 270.02800 235.39000 326.38200 1.000 86.16458 214 SER C N 1
ATOM 5576 C CA . SER C 3 214 ? 270.58800 235.48800 327.72100 1.000 86.16458 214 SER C CA 1
ATOM 5577 C C . SER C 3 214 ? 269.61400 234.90800 328.72900 1.000 86.16458 214 SER C C 1
ATOM 5578 O O . SER C 3 214 ? 268.45700 235.32700 328.79200 1.000 86.16458 214 SER C O 1
ATOM 5581 N N . LEU C 3 215 ? 270.08500 233.95400 329.52100 1.000 86.47163 215 LEU C N 1
ATOM 5582 C CA . LEU C 3 215 ? 269.23000 233.34300 330.52200 1.000 86.47163 215 LEU C CA 1
ATOM 5583 C C . LEU C 3 215 ? 268.99000 234.25200 331.71100 1.000 86.47163 215 LEU C C 1
ATOM 5584 O O . LEU C 3 215 ? 268.04600 234.02000 332.46800 1.000 86.47163 215 LEU C O 1
ATOM 5589 N N . LEU C 3 216 ? 269.81500 235.27000 331.89900 1.000 88.46246 216 LEU C N 1
ATOM 5590 C CA . LEU C 3 216 ? 269.73900 236.08600 333.09800 1.000 88.46246 216 LEU C CA 1
ATOM 5591 C C . LEU C 3 216 ? 268.84300 237.30500 332.95400 1.000 88.46246 216 LEU C C 1
ATOM 5592 O O . LEU C 3 216 ? 268.65700 238.02600 333.93500 1.000 88.46246 216 LEU C O 1
ATOM 5597 N N . VAL C 3 217 ? 268.27800 237.55900 331.77900 1.000 88.91934 217 VAL C N 1
ATOM 5598 C CA . VAL C 3 217 ? 267.50200 238.77400 331.56200 1.000 88.91934 217 VAL C CA 1
ATOM 5599 C C . VAL C 3 217 ? 266.00900 238.53200 331.50200 1.000 88.91934 217 VAL C C 1
ATOM 5600 O O . VAL C 3 217 ? 265.24500 239.50800 331.52500 1.000 88.91934 217 VAL C O 1
ATOM 5604 N N . GLU C 3 218 ? 265.55600 237.28800 331.41800 1.000 93.43224 218 GLU C N 1
ATOM 5605 C CA . GLU C 3 218 ? 264.12800 237.06400 331.30600 1.000 93.43224 218 GLU C CA 1
ATOM 5606 C C . GLU C 3 218 ? 263.67600 235.96300 332.24900 1.000 93.43224 218 GLU C C 1
ATOM 5607 O O . GLU C 3 218 ? 264.43100 235.02800 332.51300 1.000 93.43224 218 GLU C O 1
ATOM 5613 N N . PRO C 3 219 ? 262.46200 236.05900 332.78800 1.000 93.02448 219 PRO C N 1
ATOM 5614 C CA . PRO C 3 219 ? 261.94900 234.96300 333.61700 1.000 93.02448 219 PRO C CA 1
ATOM 5615 C C . PRO C 3 219 ? 261.76200 233.67000 332.86700 1.000 93.02448 219 PRO C C 1
ATOM 5616 O O . PRO C 3 219 ? 261.92800 232.59800 333.45700 1.000 93.02448 219 PRO C O 1
ATOM 5620 N N . TRP C 3 220 ? 261.41800 233.73300 331.58800 1.000 88.19324 220 TRP C N 1
ATOM 5621 C CA . TRP C 3 220 ? 261.22700 232.53400 330.79300 1.000 88.19324 220 TRP C CA 1
ATOM 5622 C C . TRP C 3 220 ? 261.29300 232.90600 329.32900 1.000 88.19324 220 TRP C C 1
ATOM 5623 O O . TRP C 3 220 ? 261.16000 234.07100 328.96100 1.000 88.19324 220 TRP C O 1
ATOM 5634 N N . TYR C 3 221 ? 261.48800 231.90000 328.50200 1.000 85.06376 221 TYR C N 1
ATOM 5635 C CA . TYR C 3 221 ? 261.31200 232.02600 327.07200 1.000 85.06376 221 TYR C CA 1
ATOM 5636 C C . TYR C 3 221 ? 260.33400 230.96100 326.62600 1.000 85.06376 221 TYR C C 1
ATOM 5637 O O . TYR C 3 221 ? 260.22300 229.90600 327.24600 1.000 85.06376 221 TYR C O 1
ATOM 5646 N N . SER C 3 222 ? 259.60000 231.25100 325.56900 1.000 88.20551 222 SER C N 1
ATOM 5647 C CA . SER C 3 222 ? 258.60200 230.33200 325.06300 1.000 88.20551 222 SER C CA 1
ATOM 5648 C C . SER C 3 222 ? 258.90600 230.02100 323.61200 1.000 88.20551 222 SER C C 1
ATOM 5649 O O . SER C 3 222 ? 259.29500 230.90500 322.84800 1.000 88.20551 222 SER C O 1
ATOM 5652 N N . LEU C 3 223 ? 258.73200 228.76400 323.23800 1.000 88.70848 223 LEU C N 1
ATOM 5653 C CA . LEU C 3 223 ? 259.01800 228.30100 321.89200 1.000 88.70848 223 LEU C CA 1
ATOM 5654 C C . LEU C 3 223 ? 257.70400 227.90500 321.24700 1.000 88.70848 223 LEU C C 1
ATOM 5655 O O . LEU C 3 223 ? 256.99400 227.03900 321.76200 1.000 88.70848 223 LEU C O 1
ATOM 5660 N N . VAL C 3 224 ? 257.37800 228.53200 320.12800 1.000 92.18802 224 VAL C N 1
ATOM 5661 C CA . VAL C 3 224 ? 256.11100 228.31100 319.45400 1.000 92.18802 224 VAL C CA 1
ATOM 5662 C C . VAL C 3 224 ? 256.40800 227.79700 318.05900 1.000 92.18802 224 VAL C C 1
ATOM 5663 O O . VAL C 3 224 ? 257.07800 228.47700 317.27500 1.000 92.18802 224 VAL C O 1
ATOM 5667 N N . GLY C 3 225 ? 255.91000 226.60900 317.74500 1.000 94.90863 225 GLY C N 1
ATOM 5668 C CA . GLY C 3 225 ? 256.12200 226.05000 316.42900 1.000 94.90863 225 GLY C CA 1
ATOM 5669 C C . GLY C 3 225 ? 255.78400 224.57600 316.41500 1.000 94.90863 225 GLY C C 1
ATOM 5670 O O . GLY C 3 225 ? 255.19500 224.04500 317.35600 1.000 94.90863 225 GLY C O 1
ATOM 5671 N N . GLU C 3 226 ? 256.18000 223.92900 315.32600 1.000 103.28907 226 GLU C N 1
ATOM 5672 C CA . GLU C 3 226 ? 255.94900 222.50700 315.15500 1.000 103.28907 226 GLU C CA 1
ATOM 5673 C C . GLU C 3 226 ? 256.76700 221.72900 316.18300 1.000 103.28907 226 GLU C C 1
ATOM 5674 O O . GLU C 3 226 ? 257.75200 222.23100 316.72400 1.000 103.28907 226 GLU C O 1
ATOM 5680 N N . ARG C 3 227 ? 256.32700 220.50100 316.47200 1.000 102.83348 227 ARG C N 1
ATOM 5681 C CA . ARG C 3 227 ? 256.90600 219.72100 317.56400 1.000 102.83348 227 ARG C CA 1
ATOM 5682 C C . ARG C 3 227 ? 258.38200 219.42800 317.34000 1.000 102.83348 227 ARG C C 1
ATOM 5683 O O . ARG C 3 227 ? 259.20100 219.59000 318.25100 1.000 102.83348 227 ARG C O 1
ATOM 5691 N N . GLU C 3 228 ? 258.74500 218.99900 316.13500 1.000 104.47818 228 GLU C N 1
ATOM 5692 C CA . GLU C 3 228 ? 260.12000 218.57200 315.91300 1.000 104.47818 228 GLU C CA 1
ATOM 5693 C C . GLU C 3 228 ? 261.07800 219.75400 315.87100 1.000 104.47818 228 GLU C C 1
ATOM 5694 O O . GLU C 3 228 ? 262.22000 219.64100 316.32600 1.000 104.47818 228 GLU C O 1
ATOM 5700 N N . GLN C 3 229 ? 260.63600 220.89200 315.33300 1.000 97.99449 229 GLN C N 1
ATOM 5701 C CA . GLN C 3 229 ? 261.46600 222.09300 315.34900 1.000 97.99449 229 GLN C CA 1
ATOM 5702 C C . GLN C 3 229 ? 261.76800 222.52400 316.77300 1.000 97.99449 229 GLN C C 1
ATOM 5703 O O . GLN C 3 229 ? 262.91500 222.83600 317.11800 1.000 97.99449 229 GLN C O 1
ATOM 5709 N N . VAL C 3 230 ? 260.73600 222.55200 317.60900 1.000 90.56953 230 VAL C N 1
ATOM 5710 C CA . VAL C 3 230 ? 260.89000 222.98700 318.98500 1.000 90.56953 230 VAL C CA 1
ATOM 5711 C C . VAL C 3 230 ? 261.77900 222.02200 319.75200 1.000 90.56953 230 VAL C C 1
ATOM 5712 O O . VAL C 3 230 ? 262.64900 222.44100 320.52500 1.000 90.56953 230 VAL C O 1
ATOM 5716 N N . LEU C 3 231 ? 261.61000 220.72000 319.52100 1.000 93.16159 231 LEU C N 1
ATOM 5717 C CA . LEU C 3 231 ? 262.47500 219.74600 320.17700 1.000 93.16159 231 LEU C CA 1
ATOM 5718 C C . LEU C 3 231 ? 263.92200 219.87700 319.72400 1.000 93.16159 231 LEU C C 1
ATOM 5719 O O . LEU C 3 231 ? 264.84000 219.75600 320.54000 1.000 93.16159 231 LEU C O 1
ATOM 5724 N N . GLY C 3 232 ? 264.15100 220.11800 318.43300 1.000 92.49519 232 GLY C N 1
ATOM 5725 C CA . GLY C 3 232 ? 265.51400 220.28500 317.95800 1.000 92.49519 232 GLY C CA 1
ATOM 5726 C C . GLY C 3 232 ? 266.19700 221.49200 318.56400 1.000 92.49519 232 GLY C C 1
ATOM 5727 O O . GLY C 3 232 ? 267.35400 221.41700 318.99600 1.000 92.49519 232 GLY C O 1
ATOM 5728 N N . LEU C 3 233 ? 265.48100 222.61500 318.63000 1.000 87.56291 233 LEU C N 1
ATOM 5729 C CA . LEU C 3 233 ? 266.04600 223.79500 319.26800 1.000 87.56291 233 LEU C CA 1
ATOM 5730 C C . LEU C 3 233 ? 266.31200 223.53800 320.73800 1.000 87.56291 233 LEU C C 1
ATOM 5731 O O . LEU C 3 233 ? 267.31600 224.00700 321.28100 1.000 87.56291 233 LEU C O 1
ATOM 5736 N N . THR C 3 234 ? 265.41700 222.81500 321.40500 1.000 86.61327 234 THR C N 1
ATOM 5737 C CA . THR C 3 234 ? 265.60300 222.55700 322.82400 1.000 86.61327 234 THR C CA 1
ATOM 5738 C C . THR C 3 234 ? 266.81700 221.68100 323.07200 1.000 86.61327 234 THR C C 1
ATOM 5739 O O . THR C 3 234 ? 267.56000 221.90100 324.03100 1.000 86.61327 234 THR C O 1
ATOM 5743 N N . ARG C 3 235 ? 267.03600 220.68200 322.22100 1.000 89.29446 235 ARG C N 1
ATOM 5744 C CA . ARG C 3 235 ? 268.22200 219.85000 322.37500 1.000 89.29446 235 ARG C CA 1
ATOM 5745 C C . ARG C 3 235 ? 269.48800 220.65400 322.14500 1.000 89.29446 235 ARG C C 1
ATOM 5746 O O . ARG C 3 235 ? 270.48000 220.47400 322.86100 1.000 89.29446 235 ARG C O 1
ATOM 5754 N N . ALA C 3 236 ? 269.47300 221.55500 321.16100 1.000 85.50942 236 ALA C N 1
ATOM 5755 C CA . ALA C 3 236 ? 270.64200 222.40400 320.94600 1.000 85.50942 236 ALA C CA 1
ATOM 5756 C C . ALA C 3 236 ? 270.89900 223.30900 322.14000 1.000 85.50942 236 ALA C C 1
ATOM 5757 O O . ALA C 3 236 ? 272.04900 223.50600 322.53900 1.000 85.50942 236 ALA C O 1
ATOM 5759 N N . ILE C 3 237 ? 269.83500 223.86000 322.72300 1.000 82.38562 237 ILE C N 1
ATOM 5760 C CA . ILE C 3 237 ? 269.97400 224.69900 323.90900 1.000 82.38562 237 ILE C CA 1
ATOM 5761 C C . ILE C 3 237 ? 270.58900 223.90500 325.05300 1.000 82.38562 237 ILE C C 1
ATOM 5762 O O . ILE C 3 237 ? 271.55800 224.34600 325.68400 1.000 82.38562 237 ILE C O 1
ATOM 5767 N N . ILE C 3 238 ? 270.03900 222.71700 325.32100 1.000 83.82213 238 ILE C N 1
ATOM 5768 C CA . ILE C 3 238 ? 270.51600 221.88100 326.41800 1.000 83.82213 238 ILE C CA 1
ATOM 5769 C C . ILE C 3 238 ? 271.98000 221.54300 326.22400 1.000 83.82213 238 ILE C C 1
ATOM 5770 O O . ILE C 3 238 ? 272.77900 221.60300 327.16400 1.000 83.82213 238 ILE C O 1
ATOM 5775 N N . CYS C 3 239 ? 272.36400 221.23500 324.99100 1.000 86.96947 239 CYS C N 1
ATOM 5776 C CA . CYS C 3 239 ? 273.73800 220.84400 324.73200 1.000 86.96947 239 CYS C CA 1
ATOM 5777 C C . CYS C 3 239 ? 274.69000 222.02300 324.87200 1.000 86.96947 239 CYS C C 1
ATOM 5778 O O . CYS C 3 239 ? 275.81000 221.86100 325.36500 1.000 86.96947 239 CYS C O 1
ATOM 5781 N N . GLN C 3 240 ? 274.26600 223.21700 324.45300 1.000 83.06362 240 GLN C N 1
ATOM 5782 C CA . GLN C 3 240 ? 275.11500 224.38900 324.62700 1.000 83.06362 240 GLN C CA 1
ATOM 5783 C C . GLN C 3 240 ? 275.33700 224.69600 326.09800 1.000 83.06362 240 GLN C C 1
ATOM 5784 O O . GLN C 3 240 ? 276.46700 224.99000 326.51000 1.000 83.06362 240 GLN C O 1
ATOM 5790 N N . LEU C 3 241 ? 274.27800 224.62500 326.90900 1.000 83.55009 241 LEU C N 1
ATOM 5791 C CA . LEU C 3 241 ? 274.45400 224.82200 328.34500 1.000 83.55009 241 LEU C CA 1
ATOM 5792 C C . LEU C 3 241 ? 275.37700 223.77200 328.93500 1.000 83.55009 241 LEU C C 1
ATOM 5793 O O . LEU C 3 241 ? 276.24600 224.08800 329.75100 1.000 83.55009 241 LEU C O 1
ATOM 5798 N N . ALA C 3 242 ? 275.18200 222.51100 328.55600 1.000 83.16817 242 ALA C N 1
ATOM 5799 C CA . ALA C 3 242 ? 275.96300 221.43900 329.15400 1.000 83.16817 242 ALA C CA 1
ATOM 5800 C C . ALA C 3 242 ? 277.43400 221.55900 328.80500 1.000 83.16817 242 ALA C C 1
ATOM 5801 O O . ALA C 3 242 ? 278.29700 221.33100 329.65600 1.000 83.16817 242 ALA C O 1
ATOM 5803 N N . PHE C 3 243 ? 277.74800 221.91200 327.56100 1.000 83.54758 243 PHE C N 1
ATOM 5804 C CA . PHE C 3 243 ? 279.15000 222.04700 327.19600 1.000 83.54758 243 PHE C CA 1
ATOM 5805 C C . PHE C 3 243 ? 279.78000 223.27000 327.83600 1.000 83.54758 243 PHE C C 1
ATOM 5806 O O . PHE C 3 243 ? 280.87800 223.18800 328.39000 1.000 83.54758 243 PHE C O 1
ATOM 5814 N N . SER C 3 244 ? 279.11700 224.41700 327.77100 1.000 86.37023 244 SER C N 1
ATOM 5815 C CA . SER C 3 244 ? 279.81100 225.62300 328.18900 1.000 86.37023 244 SER C CA 1
ATOM 5816 C C . SER C 3 244 ? 279.78600 225.85500 329.68700 1.000 86.37023 244 SER C C 1
ATOM 5817 O O . SER C 3 244 ? 280.68300 226.52000 330.20000 1.000 86.37023 244 SER C O 1
ATOM 5820 N N . HIS C 3 245 ? 278.81200 225.32500 330.41100 1.000 86.62986 245 HIS C N 1
ATOM 5821 C CA . HIS C 3 245 ? 278.69900 225.59000 331.83800 1.000 86.62986 245 HIS C CA 1
ATOM 5822 C C . HIS C 3 245 ? 278.84200 224.31200 332.64200 1.000 86.62986 245 HIS C C 1
ATOM 5823 O O . HIS C 3 245 ? 278.27200 223.27800 332.29400 1.000 86.62986 245 HIS C O 1
ATOM 5830 N N . GLY C 3 246 ? 279.58800 224.39600 333.73000 1.000 85.75425 246 GLY C N 1
ATOM 5831 C CA . GLY C 3 246 ? 279.85200 223.24900 334.55600 1.000 85.75425 246 GLY C CA 1
ATOM 5832 C C . GLY C 3 246 ? 278.63800 222.84600 335.35400 1.000 85.75425 246 GLY C C 1
ATOM 5833 O O . GLY C 3 246 ? 277.68900 223.61300 335.50600 1.000 85.75425 246 GLY C O 1
ATOM 5834 N N . PRO C 3 247 ? 278.62900 221.61100 335.85100 1.000 84.96966 247 PRO C N 1
ATOM 5835 C CA . PRO C 3 247 ? 277.51100 221.16100 336.68400 1.000 84.96966 247 PRO C CA 1
ATOM 5836 C C . PRO C 3 247 ? 277.36600 221.92400 337.97600 1.000 84.96966 247 PRO C C 1
ATOM 5837 O O . PRO C 3 247 ? 276.29200 221.88300 338.58300 1.000 84.96966 247 PRO C O 1
ATOM 5841 N N . ASP C 3 248 ? 278.40900 222.60200 338.43300 1.000 92.56659 248 ASP C N 1
ATOM 5842 C CA . ASP C 3 248 ? 278.30800 223.36500 339.66300 1.000 92.56659 248 ASP C CA 1
ATOM 5843 C C . ASP C 3 248 ? 277.69300 224.74000 339.46600 1.000 92.56659 248 ASP C C 1
ATOM 5844 O O . ASP C 3 248 ? 277.30300 225.37100 340.44800 1.000 92.56659 248 ASP C O 1
ATOM 5849 N N . HIS C 3 249 ? 277.60700 225.22200 338.23200 1.000 91.97572 249 HIS C N 1
ATOM 5850 C CA . HIS C 3 249 ? 277.00700 226.52000 337.96700 1.000 91.97572 249 HIS C CA 1
ATOM 5851 C C . HIS C 3 249 ? 275.60800 226.43300 337.38700 1.000 91.97572 249 HIS C C 1
ATOM 5852 O O . HIS C 3 249 ? 274.79000 227.31400 337.65100 1.000 91.97572 249 HIS C O 1
ATOM 5859 N N . VAL C 3 250 ? 275.31400 225.41500 336.58900 1.000 84.48483 250 VAL C N 1
ATOM 5860 C CA . VAL C 3 250 ? 274.01100 225.26100 335.95800 1.000 84.48483 250 VAL C CA 1
ATOM 5861 C C . VAL C 3 250 ? 273.51100 223.84700 336.19700 1.000 84.48483 250 VAL C C 1
ATOM 5862 O O . VAL C 3 250 ? 274.21500 222.88000 335.89900 1.000 84.48483 250 VAL C O 1
ATOM 5866 N N . GLN C 3 251 ? 272.29900 223.72400 336.71900 1.000 87.14619 251 GLN C N 1
ATOM 5867 C CA . GLN C 3 251 ? 271.60200 222.45300 336.78000 1.000 87.14619 251 GLN C CA 1
ATOM 5868 C C . GLN C 3 251 ? 270.29900 222.57600 336.01500 1.000 87.14619 251 GLN C C 1
ATOM 5869 O O . GLN C 3 251 ? 269.74600 223.66600 335.87900 1.000 87.14619 251 GLN C O 1
ATOM 5875 N N . MET C 3 252 ? 269.81700 221.45400 335.50100 1.000 84.62442 252 MET C N 1
ATOM 5876 C CA . MET C 3 252 ? 268.72500 221.46200 334.54600 1.000 84.62442 252 MET C CA 1
ATOM 5877 C C . MET C 3 252 ? 267.64300 220.49700 334.99500 1.000 84.62442 252 MET C C 1
ATOM 5878 O O . MET C 3 252 ? 267.92200 219.49100 335.64100 1.000 84.62442 252 MET C O 1
ATOM 5883 N N . ILE C 3 253 ? 266.40100 220.82400 334.66300 1.000 78.53111 253 ILE C N 1
ATOM 5884 C CA . ILE C 3 253 ? 265.24600 219.99100 334.96900 1.000 78.53111 253 ILE C CA 1
ATOM 5885 C C . ILE C 3 253 ? 264.43100 219.87100 333.69600 1.000 78.53111 253 ILE C C 1
ATOM 5886 O O . ILE C 3 253 ? 264.33500 220.83000 332.92800 1.000 78.53111 253 ILE C O 1
ATOM 5891 N N . VAL C 3 254 ? 263.85300 218.70300 333.45500 1.000 82.05849 254 VAL C N 1
ATOM 5892 C CA . VAL C 3 254 ? 262.92500 218.51100 332.35100 1.000 82.05849 254 VAL C CA 1
ATOM 5893 C C . VAL C 3 254 ? 261.61100 218.02000 332.92500 1.000 82.05849 254 VAL C C 1
ATOM 5894 O O . VAL C 3 254 ? 261.58800 217.04400 333.67900 1.000 82.05849 254 VAL C O 1
ATOM 5898 N N . VAL C 3 255 ? 260.52500 218.69900 332.58500 1.000 84.90340 255 VAL C N 1
ATOM 5899 C CA . VAL C 3 255 ? 259.18900 218.31200 333.00900 1.000 84.90340 255 VAL C CA 1
ATOM 5900 C C . VAL C 3 255 ? 258.39400 218.00600 331.75800 1.000 84.90340 255 VAL C C 1
ATOM 5901 O O . VAL C 3 255 ? 258.13000 218.90300 330.95200 1.000 84.90340 255 VAL C O 1
ATOM 5905 N N . THR C 3 256 ? 258.00200 216.75100 331.59000 1.000 93.56355 256 THR C N 1
ATOM 5906 C CA . THR C 3 256 ? 257.50700 216.31500 330.30000 1.000 93.56355 256 THR C CA 1
ATOM 5907 C C . THR C 3 256 ? 256.30600 215.40100 330.45200 1.000 93.56355 256 THR C C 1
ATOM 5908 O O . THR C 3 256 ? 256.08800 214.78800 331.49500 1.000 93.56355 256 THR C O 1
ATOM 5912 N N . SER C 3 257 ? 255.51400 215.33900 329.38800 1.000 97.42621 257 SER C N 1
ATOM 5913 C CA . SER C 3 257 ? 254.47800 214.33200 329.23200 1.000 97.42621 257 SER C CA 1
ATOM 5914 C C . SER C 3 257 ? 254.87600 213.24600 328.25000 1.000 97.42621 257 SER C C 1
ATOM 5915 O O . SER C 3 257 ? 254.11700 212.29500 328.05700 1.000 97.42621 257 SER C O 1
ATOM 5918 N N . ASP C 3 258 ? 256.04300 213.36700 327.62600 1.000 103.64479 258 ASP C N 1
ATOM 5919 C CA . ASP C 3 258 ? 256.51000 212.43200 326.60600 1.000 103.64479 258 ASP C CA 1
ATOM 5920 C C . ASP C 3 258 ? 257.92300 211.99100 326.95500 1.000 103.64479 258 ASP C C 1
ATOM 5921 O O . ASP C 3 258 ? 258.89000 212.39800 326.30300 1.000 103.64479 258 ASP C O 1
ATOM 5926 N N . PRO C 3 259 ? 258.07600 211.14600 327.98100 1.000 101.39873 259 PRO C N 1
ATOM 5927 C CA . PRO C 3 259 ? 259.41300 210.89200 328.53600 1.000 101.39873 259 PRO C CA 1
ATOM 5928 C C . PRO C 3 259 ? 260.35300 210.17300 327.59600 1.000 101.39873 259 PRO C C 1
ATOM 5929 O O . PRO C 3 259 ? 261.56800 210.24000 327.80000 1.000 101.39873 259 PRO C O 1
ATOM 5933 N N . ASP C 3 260 ? 259.84100 209.48900 326.57900 1.000 109.02874 260 ASP C N 1
ATOM 5934 C CA . ASP C 3 260 ? 260.71300 208.73300 325.69500 1.000 109.02874 260 ASP C CA 1
ATOM 5935 C C . ASP C 3 260 ? 261.54100 209.62400 324.78600 1.000 109.02874 260 ASP C C 1
ATOM 5936 O O . ASP C 3 260 ? 262.53100 209.15500 324.22200 1.000 109.02874 260 ASP C O 1
ATOM 5941 N N . ARG C 3 261 ? 261.15400 210.88400 324.61300 1.000 101.94208 261 ARG C N 1
ATOM 5942 C CA . ARG C 3 261 ? 261.97600 211.80000 323.83900 1.000 101.94208 261 ARG C CA 1
ATOM 5943 C C . ARG C 3 261 ? 263.07500 212.43300 324.67200 1.000 101.94208 261 ARG C C 1
ATOM 5944 O O . ARG C 3 261 ? 264.01000 213.00600 324.10700 1.000 101.94208 261 ARG C O 1
ATOM 5952 N N . TRP C 3 262 ? 262.98900 212.33700 325.99400 1.000 92.07073 262 TRP C N 1
ATOM 5953 C CA . TRP C 3 262 ? 263.97100 212.93200 326.88400 1.000 92.07073 262 TRP C CA 1
ATOM 5954 C C . TRP C 3 262 ? 264.84300 211.89100 327.55700 1.000 92.07073 262 TRP C C 1
ATOM 5955 O O . TRP C 3 262 ? 265.44300 212.17300 328.59400 1.000 92.07073 262 TRP C O 1
ATOM 5966 N N . ASP C 3 263 ? 264.91200 210.68400 327.00800 1.000 91.42704 263 ASP C N 1
ATOM 5967 C CA . ASP C 3 263 ? 265.70200 209.65400 327.65900 1.000 91.42704 263 ASP C CA 1
ATOM 5968 C C . ASP C 3 263 ? 267.19000 209.85300 327.44800 1.000 91.42704 263 ASP C C 1
ATOM 5969 O O . ASP C 3 263 ? 267.98900 209.26700 328.17900 1.000 91.42704 263 ASP C O 1
ATOM 5974 N N . TRP C 3 264 ? 267.57900 210.66000 326.46600 1.000 88.11096 264 TRP C N 1
ATOM 5975 C CA . TRP C 3 264 ? 268.99000 210.86700 326.19200 1.000 88.11096 264 TRP C CA 1
ATOM 5976 C C . TRP C 3 264 ? 269.66900 211.74700 327.22200 1.000 88.11096 264 TRP C C 1
ATOM 5977 O O . TRP C 3 264 ? 270.89900 211.75900 327.28500 1.000 88.11096 264 TRP C O 1
ATOM 5988 N N . VAL C 3 265 ? 268.91000 212.49100 328.02400 1.000 85.42439 265 VAL C N 1
ATOM 5989 C CA . VAL C 3 265 ? 269.52900 213.41700 328.96600 1.000 85.42439 265 VAL C CA 1
ATOM 5990 C C . VAL C 3 265 ? 270.01200 212.74700 330.23400 1.000 85.42439 265 VAL C C 1
ATOM 5991 O O . VAL C 3 265 ? 270.62400 213.41400 331.07100 1.000 85.42439 265 VAL C O 1
ATOM 5995 N N . LYS C 3 266 ? 269.75000 211.45400 330.41000 1.000 84.38135 266 LYS C N 1
ATOM 5996 C CA . LYS C 3 266 ? 270.21700 210.76800 331.60800 1.000 84.38135 266 LYS C CA 1
ATOM 5997 C C . LYS C 3 266 ? 271.73600 210.70900 331.67300 1.000 84.38135 266 LYS C C 1
ATOM 5998 O O . LYS C 3 266 ? 272.30300 210.57300 332.75900 1.000 84.38135 266 LYS C O 1
ATOM 6004 N N . TRP C 3 267 ? 272.40800 210.81100 330.53000 1.000 84.23724 267 TRP C N 1
ATOM 6005 C CA . TRP C 3 267 ? 273.86400 210.77400 330.50800 1.000 84.23724 267 TRP C CA 1
ATOM 6006 C C . TRP C 3 267 ? 274.48000 212.06000 331.04600 1.000 84.23724 267 TRP C C 1
ATOM 6007 O O . TRP C 3 267 ? 275.54200 212.02300 331.67500 1.000 84.23724 267 TRP C O 1
ATOM 6018 N N . ILE C 3 268 ? 273.84000 213.19900 330.80300 1.000 82.09913 268 ILE C N 1
ATOM 6019 C CA . ILE C 3 268 ? 274.42900 214.52000 331.06700 1.000 82.09913 268 ILE C CA 1
ATOM 6020 C C . ILE C 3 268 ? 274.61100 214.70800 332.56800 1.000 82.09913 268 ILE C C 1
ATOM 6021 O O . ILE C 3 268 ? 273.70500 214.36200 333.34100 1.000 82.09913 268 ILE C O 1
ATOM 6026 N N . PRO C 3 269 ? 275.75500 215.22000 333.02800 1.000 82.48446 269 PRO C N 1
ATOM 6027 C CA . PRO C 3 269 ? 275.95500 215.37600 334.47100 1.000 82.48446 269 PRO C CA 1
ATOM 6028 C C . PRO C 3 269 ? 275.08600 216.44100 335.09300 1.000 82.48446 269 PRO C C 1
ATOM 6029 O O . PRO C 3 269 ? 274.77000 216.34000 336.28200 1.000 82.48446 269 PRO C O 1
ATOM 6033 N N . HIS C 3 270 ? 274.70300 217.46700 334.33500 1.000 85.26142 270 HIS C N 1
ATOM 6034 C CA . HIS C 3 270 ? 273.96600 218.58300 334.91200 1.000 85.26142 270 HIS C CA 1
ATOM 6035 C C . HIS C 3 270 ? 272.58000 218.19600 335.38400 1.000 85.26142 270 HIS C C 1
ATOM 6036 O O . HIS C 3 270 ? 271.99200 218.92300 336.18500 1.000 85.26142 270 HIS C O 1
ATOM 6043 N N . PHE C 3 271 ? 272.04800 217.07700 334.92900 1.000 80.77603 271 PHE C N 1
ATOM 6044 C CA . PHE C 3 271 ? 270.75100 216.63500 335.40000 1.000 80.77603 271 PHE C CA 1
ATOM 6045 C C . PHE C 3 271 ? 270.84700 215.84200 336.68800 1.000 80.77603 271 PHE C C 1
ATOM 6046 O O . PHE C 3 271 ? 269.81900 215.43000 337.22300 1.000 80.77603 271 PHE C O 1
ATOM 6054 N N . GLY C 3 272 ? 272.04600 215.62300 337.20000 1.000 88.79229 272 GLY C N 1
ATOM 6055 C CA . GLY C 3 272 ? 272.18900 214.86100 338.41600 1.000 88.79229 272 GLY C CA 1
ATOM 6056 C C . GLY C 3 272 ? 271.77500 215.62900 339.64800 1.000 88.79229 272 GLY C C 1
ATOM 6057 O O . GLY C 3 272 ? 272.34100 216.67900 339.95000 1.000 88.79229 272 GLY C O 1
ATOM 6058 N N . ASP C 3 273 ? 270.78500 215.12200 340.36200 1.000 100.02985 273 ASP C N 1
ATOM 6059 C CA . ASP C 3 273 ? 270.38700 215.71800 341.62600 1.000 100.02985 273 ASP C CA 1
ATOM 6060 C C . ASP C 3 273 ? 271.35100 215.26800 342.71000 1.000 100.02985 273 ASP C C 1
ATOM 6061 O O . ASP C 3 273 ? 271.44100 214.06800 342.98000 1.000 100.02985 273 ASP C O 1
ATOM 6066 N N . PRO C 3 274 ? 272.08300 216.17900 343.34800 1.000 99.75107 274 PRO C N 1
ATOM 6067 C CA . PRO C 3 274 ? 273.05000 215.74600 344.36400 1.000 99.75107 274 PRO C CA 1
ATOM 6068 C C . PRO C 3 274 ? 272.41000 215.14600 345.60000 1.000 99.75107 274 PRO C C 1
ATOM 6069 O O . PRO C 3 274 ? 273.05500 214.35100 346.29000 1.000 99.75107 274 PRO C O 1
ATOM 6073 N N . ARG C 3 275 ? 271.16400 215.49400 345.90200 1.000 105.83242 275 ARG C N 1
ATOM 6074 C CA . ARG C 3 275 ? 270.58300 215.07200 347.16800 1.000 105.83242 275 ARG C CA 1
ATOM 6075 C C . ARG C 3 275 ? 270.18700 213.60200 347.16300 1.000 105.83242 275 ARG C C 1
ATOM 6076 O O . ARG C 3 275 ? 270.44200 212.89400 348.14000 1.000 105.83242 275 ARG C O 1
ATOM 6084 N N . ARG C 3 276 ? 269.57800 213.11500 346.08900 1.000 107.48402 276 ARG C N 1
ATOM 6085 C CA . ARG C 3 276 ? 269.13500 211.73000 346.02400 1.000 107.48402 276 ARG C CA 1
ATOM 6086 C C . ARG C 3 276 ? 270.13500 210.92600 345.21100 1.000 107.48402 276 ARG C C 1
ATOM 6087 O O . ARG C 3 276 ? 270.48600 211.31100 344.09200 1.000 107.48402 276 ARG C O 1
ATOM 6095 N N . ARG C 3 277 ? 270.59200 209.81800 345.77800 1.000 104.37478 277 ARG C N 1
ATOM 6096 C CA . ARG C 3 277 ? 271.51400 208.90700 345.12500 1.000 104.37478 277 ARG C CA 1
ATOM 6097 C C . ARG C 3 277 ? 270.81400 207.59300 344.82300 1.000 104.37478 277 ARG C C 1
ATOM 6098 O O . ARG C 3 277 ? 269.94400 207.14900 345.57500 1.000 104.37478 277 ARG C O 1
ATOM 6106 N N . ASP C 3 278 ? 271.19900 206.97300 343.71600 1.000 103.64670 278 ASP C N 1
ATOM 6107 C CA . ASP C 3 278 ? 270.69300 205.65900 343.36100 1.000 103.64670 278 ASP C CA 1
ATOM 6108 C C . ASP C 3 278 ? 271.87600 204.78800 342.96600 1.000 103.64670 278 ASP C C 1
ATOM 6109 O O . ASP C 3 278 ? 273.03000 205.09900 343.27200 1.000 103.64670 278 ASP C O 1
ATOM 6114 N N . ALA C 3 279 ? 271.58200 203.68100 342.28800 1.000 99.27290 279 ALA C N 1
ATOM 6115 C CA . ALA C 3 279 ? 272.64800 202.80100 341.83200 1.000 99.27290 279 ALA C CA 1
ATOM 6116 C C . ALA C 3 279 ? 273.51500 203.48200 340.78400 1.000 99.27290 279 ALA C C 1
ATOM 6117 O O . ALA C 3 279 ? 274.74400 203.37600 340.81900 1.000 99.27290 279 ALA C O 1
ATOM 6119 N N . ALA C 3 280 ? 272.89600 204.20600 339.86000 1.000 96.55047 280 ALA C N 1
ATOM 6120 C CA . ALA C 3 280 ? 273.63400 204.80800 338.76100 1.000 96.55047 280 ALA C CA 1
ATOM 6121 C C . ALA C 3 280 ? 274.36800 206.07800 339.15700 1.000 96.55047 280 ALA C C 1
ATOM 6122 O O . ALA C 3 280 ? 275.17100 206.57800 338.36600 1.000 96.55047 280 ALA C O 1
ATOM 6124 N N . GLY C 3 281 ? 274.11100 206.61500 340.34000 1.000 101.36893 281 GLY C N 1
ATOM 6125 C CA . GLY C 3 281 ? 274.77500 207.82800 340.76100 1.000 101.36893 281 GLY C CA 1
ATOM 6126 C C . GLY C 3 281 ? 273.81000 208.84700 341.32200 1.000 101.36893 281 GLY C C 1
ATOM 6127 O O . GLY C 3 281 ? 273.00100 208.53000 342.19600 1.000 101.36893 281 GLY C O 1
ATOM 6128 N N . ASN C 3 282 ? 273.89600 210.07900 340.84400 1.000 100.80874 282 ASN C N 1
ATOM 6129 C CA . ASN C 3 282 ? 272.92900 211.08200 341.24200 1.000 100.80874 282 ASN C CA 1
ATOM 6130 C C . ASN C 3 282 ? 271.60500 210.82700 340.54100 1.000 100.80874 282 ASN C C 1
ATOM 6131 O O . ASN C 3 282 ? 271.56200 210.32200 339.41900 1.000 100.80874 282 ASN C O 1
ATOM 6136 N N . ALA C 3 283 ? 270.51600 211.15900 341.22200 1.000 92.68152 283 ALA C N 1
ATOM 6137 C CA . ALA C 3 283 ? 269.19500 210.92600 340.66200 1.000 92.68152 283 ALA C CA 1
ATOM 6138 C C . ALA C 3 283 ? 268.93500 211.86500 339.49700 1.000 92.68152 283 ALA C C 1
ATOM 6139 O O . ALA C 3 283 ? 269.28600 213.04500 339.54000 1.000 92.68152 283 ALA C O 1
ATOM 6141 N N . ARG C 3 284 ? 268.32000 211.33600 338.44900 1.000 86.08716 284 ARG C N 1
ATOM 6142 C CA . ARG C 3 284 ? 268.03900 212.12900 337.26300 1.000 86.08716 284 ARG C CA 1
ATOM 6143 C C . ARG C 3 284 ? 266.84400 213.03200 337.52200 1.000 86.08716 284 ARG C C 1
ATOM 6144 O O . ARG C 3 284 ? 265.83800 212.59900 338.08700 1.000 86.08716 284 ARG C O 1
ATOM 6152 N N . MET C 3 285 ? 266.96700 214.29400 337.12100 1.000 87.06886 285 MET C N 1
ATOM 6153 C CA . MET C 3 285 ? 265.97000 215.31800 337.42000 1.000 87.06886 285 MET C CA 1
ATOM 6154 C C . MET C 3 285 ? 264.99300 215.47100 336.25700 1.000 87.06886 285 MET C C 1
ATOM 6155 O O . MET C 3 285 ? 264.83400 216.53700 335.68000 1.000 87.06886 285 MET C O 1
ATOM 6160 N N . VAL C 3 286 ? 264.33900 214.37100 335.90800 1.000 82.10030 286 VAL C N 1
ATOM 6161 C CA . VAL C 3 286 ? 263.30600 214.36200 334.88200 1.000 82.10030 286 VAL C CA 1
ATOM 6162 C C . VAL C 3 286 ? 262.00900 213.90000 335.51700 1.000 82.10030 286 VAL C C 1
ATOM 6163 O O . VAL C 3 286 ? 261.94900 212.80800 336.08900 1.000 82.10030 286 VAL C O 1
ATOM 6167 N N . TYR C 3 287 ? 260.97400 214.71800 335.40000 1.000 89.55635 287 TYR C N 1
ATOM 6168 C CA . TYR C 3 287 ? 259.70900 214.47000 336.06400 1.000 89.55635 287 TYR C CA 1
ATOM 6169 C C . TYR C 3 287 ? 258.58700 214.42300 335.04200 1.000 89.55635 287 TYR C C 1
ATOM 6170 O O . TYR C 3 287 ? 258.62800 215.11600 334.02400 1.000 89.55635 287 TYR C O 1
ATOM 6179 N N . THR C 3 288 ? 257.58100 213.60200 335.31800 1.000 97.17816 288 THR C N 1
ATOM 6180 C CA . THR C 3 288 ? 256.48800 213.41700 334.37700 1.000 97.17816 288 THR C CA 1
ATOM 6181 C C . THR C 3 288 ? 255.31500 214.34800 334.62000 1.000 97.17816 288 THR C C 1
ATOM 6182 O O . THR C 3 288 ? 254.37600 214.34700 333.82100 1.000 97.17816 288 THR C O 1
ATOM 6186 N N . SER C 3 289 ? 255.33200 215.12800 335.69500 1.000 103.05892 289 SER C N 1
ATOM 6187 C CA . SER C 3 289 ? 254.24900 216.06200 335.95800 1.000 103.05892 289 SER C CA 1
ATOM 6188 C C . SER C 3 289 ? 254.76500 217.15900 336.86900 1.000 103.05892 289 SER C C 1
ATOM 6189 O O . SER C 3 289 ? 255.71500 216.96300 337.62600 1.000 103.05892 289 SER C O 1
ATOM 6192 N N . VAL C 3 290 ? 254.11300 218.31700 336.79500 1.000 102.76300 290 VAL C N 1
ATOM 6193 C CA . VAL C 3 290 ? 254.48900 219.42100 337.66600 1.000 102.76300 290 VAL C CA 1
ATOM 6194 C C . VAL C 3 290 ? 254.13000 219.10600 339.10900 1.000 102.76300 290 VAL C C 1
ATOM 6195 O O . VAL C 3 290 ? 254.80200 219.56400 340.03800 1.000 102.76300 290 VAL C O 1
ATOM 6199 N N . ARG C 3 291 ? 253.10400 218.28900 339.32900 1.000 112.01493 291 ARG C N 1
ATOM 6200 C CA . ARG C 3 291 ? 252.75800 217.90000 340.68600 1.000 112.01493 291 ARG C CA 1
ATOM 6201 C C . ARG C 3 291 ? 253.81700 216.99600 341.30300 1.000 112.01493 291 ARG C C 1
ATOM 6202 O O . ARG C 3 291 ? 253.97400 216.98800 342.52800 1.000 112.01493 291 ARG C O 1
ATOM 6210 N N . GLU C 3 292 ? 254.59200 216.29000 340.47700 1.000 107.10556 292 GLU C N 1
ATOM 6211 C CA . GLU C 3 292 ? 255.54900 215.28700 340.93500 1.000 107.10556 292 GLU C CA 1
ATOM 6212 C C . GLU C 3 292 ? 256.74400 215.90500 341.66100 1.000 107.10556 292 GLU C C 1
ATOM 6213 O O . GLU C 3 292 ? 257.50500 215.17300 342.30200 1.000 107.10556 292 GLU C O 1
ATOM 6219 N N . PHE C 3 293 ? 256.88500 217.23100 341.63700 1.000 100.06022 293 PHE C N 1
ATOM 6220 C CA . PHE C 3 293 ? 258.04100 217.91700 342.20500 1.000 100.06022 293 PHE C CA 1
ATOM 6221 C C . PHE C 3 293 ? 258.35700 217.60900 343.66000 1.000 100.06022 293 PHE C C 1
ATOM 6222 O O . PHE C 3 293 ? 257.59700 217.95200 344.57000 1.000 100.06022 293 PHE C O 1
ATOM 6230 N N . ALA C 3 294 ? 259.48500 216.93200 343.85400 1.000 104.10624 294 ALA C N 1
ATOM 6231 C CA . ALA C 3 294 ? 260.16600 216.80700 345.12800 1.000 104.10624 294 ALA C CA 1
ATOM 6232 C C . ALA C 3 294 ? 261.30900 217.79900 345.27300 1.000 104.10624 294 ALA C C 1
ATOM 6233 O O . ALA C 3 294 ? 262.03800 217.73700 346.26400 1.000 104.10624 294 ALA C O 1
ATOM 6235 N N . THR C 3 295 ? 261.50900 218.68600 344.30300 1.000 103.35802 295 THR C N 1
ATOM 6236 C CA . THR C 3 295 ? 262.49200 219.75800 344.44000 1.000 103.35802 295 THR C CA 1
ATOM 6237 C C . THR C 3 295 ? 261.83200 221.01500 345.00100 1.000 103.35802 295 THR C C 1
ATOM 6238 O O . THR C 3 295 ? 261.82800 222.07300 344.38100 1.000 103.35802 295 THR C O 1
ATOM 6242 N N . GLU C 3 296 ? 261.27000 220.88900 346.20500 1.000 109.66864 296 GLU C N 1
ATOM 6243 C CA . GLU C 3 296 ? 260.68500 222.05700 346.84900 1.000 109.66864 296 GLU C CA 1
ATOM 6244 C C . GLU C 3 296 ? 261.73200 223.05800 347.29400 1.000 109.66864 296 GLU C C 1
ATOM 6245 O O . GLU C 3 296 ? 261.37500 224.19600 347.60800 1.000 109.66864 296 GLU C O 1
ATOM 6251 N N . GLN C 3 297 ? 263.00200 222.66200 347.33600 1.000 110.88047 297 GLN C N 1
ATOM 6252 C CA . GLN C 3 297 ? 264.05800 223.57200 347.75200 1.000 110.88047 297 GLN C CA 1
ATOM 6253 C C . GLN C 3 297 ? 264.25900 224.69200 346.74400 1.000 110.88047 297 GLN C C 1
ATOM 6254 O O . GLN C 3 297 ? 264.61500 225.81100 347.12500 1.000 110.88047 297 GLN C O 1
ATOM 6260 N N . ALA C 3 298 ? 264.03300 224.41800 345.46500 1.000 107.18627 298 ALA C N 1
ATOM 6261 C CA . ALA C 3 298 ? 264.14500 225.43200 344.42800 1.000 107.18627 298 ALA C CA 1
ATOM 6262 C C . ALA C 3 298 ? 262.89500 226.28600 344.29200 1.000 107.18627 298 ALA C C 1
ATOM 6263 O O . ALA C 3 298 ? 262.76100 226.99400 343.29100 1.000 107.18627 298 ALA C O 1
ATOM 6265 N N . GLU C 3 299 ? 261.96000 226.22100 345.23800 1.000 108.94697 299 GLU C N 1
ATOM 6266 C CA . GLU C 3 299 ? 260.70900 226.95500 345.11500 1.000 108.94697 299 GLU C CA 1
ATOM 6267 C C . GLU C 3 299 ? 260.39500 227.81500 346.33100 1.000 108.94697 299 GLU C C 1
ATOM 6268 O O . GLU C 3 299 ? 259.24400 228.23300 346.49500 1.000 108.94697 299 GLU C O 1
ATOM 6274 N N . LEU C 3 300 ? 261.37200 228.06800 347.19800 1.000 109.36121 300 LEU C N 1
ATOM 6275 C CA . LEU C 3 300 ? 261.22800 229.00900 348.30000 1.000 109.36121 300 LEU C CA 1
ATOM 6276 C C . LEU C 3 300 ? 261.84900 230.36500 347.99400 1.000 109.36121 300 LEU C C 1
ATOM 6277 O O . LEU C 3 300 ? 261.92200 231.21700 348.88200 1.000 109.36121 300 LEU C O 1
ATOM 6282 N N . PHE C 3 301 ? 262.28700 230.57900 346.75700 1.000 108.22898 301 PHE C N 1
ATOM 6283 C CA . PHE C 3 301 ? 262.90200 231.82300 346.32500 1.000 108.22898 301 PHE C CA 1
ATOM 6284 C C . PHE C 3 301 ? 261.84400 232.91800 346.19600 1.000 108.22898 301 PHE C C 1
ATOM 6285 O O . PHE C 3 301 ? 260.66300 232.72600 346.49300 1.000 108.22898 301 PHE C O 1
ATOM 6293 N N . ALA C 3 302 ? 262.27900 234.08800 345.74600 1.000 106.96862 302 ALA C N 1
ATOM 6294 C CA . ALA C 3 302 ? 261.38300 235.19400 345.45800 1.000 106.96862 302 ALA C CA 1
ATOM 6295 C C . ALA C 3 302 ? 261.25200 235.38900 343.95300 1.000 106.96862 302 ALA C C 1
ATOM 6296 O O . ALA C 3 302 ? 261.86400 234.68300 343.15200 1.000 106.96862 302 ALA C O 1
ATOM 6298 N N . GLY C 3 303 ? 260.43200 236.36300 343.56600 1.000 101.70172 303 GLY C N 1
ATOM 6299 C CA . GLY C 3 303 ? 260.39300 236.78100 342.17900 1.000 101.70172 303 GLY C CA 1
ATOM 6300 C C . GLY C 3 303 ? 261.70700 237.41000 341.76700 1.000 101.70172 303 GLY C C 1
ATOM 6301 O O . GLY C 3 303 ? 262.43700 237.96500 342.58400 1.000 101.70172 303 GLY C O 1
ATOM 6302 N N . ARG C 3 304 ? 262.01800 237.31500 340.48300 1.000 97.88513 304 ARG C N 1
ATOM 6303 C CA . ARG C 3 304 ? 263.38200 237.56500 340.04600 1.000 97.88513 304 ARG C CA 1
ATOM 6304 C C . ARG C 3 304 ? 263.66900 239.04200 339.83200 1.000 97.88513 304 ARG C C 1
ATOM 6305 O O . ARG C 3 304 ? 262.79100 239.80800 339.42500 1.000 97.88513 304 ARG C O 1
ATOM 6313 N N . GLY C 3 305 ? 264.89600 239.44000 340.14800 1.000 97.91972 305 GLY C N 1
ATOM 6314 C CA . GLY C 3 305 ? 265.44700 240.68100 339.65000 1.000 97.91972 305 GLY C CA 1
ATOM 6315 C C . GLY C 3 305 ? 266.25500 240.41700 338.39900 1.000 97.91972 305 GLY C C 1
ATOM 6316 O O . GLY C 3 305 ? 267.18700 239.61200 338.42900 1.000 97.91972 305 GLY C O 1
ATOM 6317 N N . SER C 3 306 ? 265.90600 241.07300 337.29700 1.000 92.16873 306 SER C N 1
ATOM 6318 C CA . SER C 3 306 ? 266.63400 240.89100 336.05200 1.000 92.16873 306 SER C CA 1
ATOM 6319 C C . SER C 3 306 ? 268.04600 241.44800 336.16700 1.000 92.16873 306 SER C C 1
ATOM 6320 O O . SER C 3 306 ? 268.30800 242.38500 336.92100 1.000 92.16873 306 SER C O 1
ATOM 6323 N N . PHE C 3 307 ? 268.96500 240.85200 335.41700 1.000 99.52918 307 PHE C N 1
ATOM 6324 C CA . PHE C 3 307 ? 270.38300 241.19700 335.49000 1.000 99.52918 307 PHE C CA 1
ATOM 6325 C C . PHE C 3 307 ? 270.67600 242.28100 334.46500 1.000 99.52918 307 PHE C C 1
ATOM 6326 O O . PHE C 3 307 ? 270.83700 241.99700 333.27800 1.000 99.52918 307 PHE C O 1
ATOM 6334 N N . THR C 3 308 ? 270.76600 243.52600 334.92100 1.000 101.01128 308 THR C N 1
ATOM 6335 C CA . THR C 3 308 ? 271.04400 244.64900 334.02800 1.000 101.01128 308 THR C CA 1
ATOM 6336 C C . THR C 3 308 ? 272.48000 244.61800 333.52000 1.000 101.01128 308 THR C C 1
ATOM 6337 O O . THR C 3 308 ? 272.91300 245.51700 332.80200 1.000 101.01128 308 THR C O 1
ATOM 6341 N N . THR C 3 318 ? 275.79600 236.80300 341.44300 1.000 105.89472 318 THR C N 1
ATOM 6342 C CA . THR C 3 318 ? 275.11800 235.74600 340.70800 1.000 105.89472 318 THR C CA 1
ATOM 6343 C C . THR C 3 318 ? 274.80300 234.59500 341.65500 1.000 105.89472 318 THR C C 1
ATOM 6344 O O . THR C 3 318 ? 275.65300 234.20300 342.44400 1.000 105.89472 318 THR C O 1
ATOM 6348 N N . PRO C 3 319 ? 273.57500 234.08400 341.60400 1.000 106.92241 319 PRO C N 1
ATOM 6349 C CA . PRO C 3 319 ? 273.22600 232.91200 342.41600 1.000 106.92241 319 PRO C CA 1
ATOM 6350 C C . PRO C 3 319 ? 274.07100 231.70000 342.04800 1.000 106.92241 319 PRO C C 1
ATOM 6351 O O . PRO C 3 319 ? 274.53600 231.56200 340.91600 1.000 106.92241 319 PRO C O 1
ATOM 6355 N N . THR C 3 320 ? 274.29200 230.83300 343.03600 1.000 103.71476 320 THR C N 1
ATOM 6356 C CA . THR C 3 320 ? 275.32000 229.81300 342.88200 1.000 103.71476 320 THR C CA 1
ATOM 6357 C C . THR C 3 320 ? 275.00000 228.72400 341.84000 1.000 103.71476 320 THR C C 1
ATOM 6358 O O . THR C 3 320 ? 275.71600 228.71500 340.83300 1.000 103.71476 320 THR C O 1
ATOM 6362 N N . PRO C 3 321 ? 273.97600 227.80400 341.92800 1.000 92.22710 321 PRO C N 1
ATOM 6363 C CA . PRO C 3 321 ? 273.57000 227.16600 340.67100 1.000 92.22710 321 PRO C CA 1
ATOM 6364 C C . PRO C 3 321 ? 272.34100 227.79700 340.04000 1.000 92.22710 321 PRO C C 1
ATOM 6365 O O . PRO C 3 321 ? 271.27400 227.86400 340.65300 1.000 92.22710 321 PRO C O 1
ATOM 6369 N N . HIS C 3 322 ? 272.47800 228.28300 338.81800 1.000 88.97175 322 HIS C N 1
ATOM 6370 C CA . HIS C 3 322 ? 271.32200 228.74300 338.07400 1.000 88.97175 322 HIS C CA 1
ATOM 6371 C C . HIS C 3 322 ? 270.59500 227.54100 337.49800 1.000 88.97175 322 HIS C C 1
ATOM 6372 O O . HIS C 3 322 ? 271.20700 226.68300 336.86500 1.000 88.97175 322 HIS C O 1
ATOM 6379 N N . HIS C 3 323 ? 269.28900 227.48300 337.70300 1.000 85.28261 323 HIS C N 1
ATOM 6380 C CA . HIS C 3 323 ? 268.49300 226.34300 337.27900 1.000 85.28261 323 HIS C CA 1
ATOM 6381 C C . HIS C 3 323 ? 267.78200 226.66600 335.98100 1.000 85.28261 323 HIS C C 1
ATOM 6382 O O . HIS C 3 323 ? 267.17700 227.73000 335.85000 1.000 85.28261 323 HIS C O 1
ATOM 6389 N N . VAL C 3 324 ? 267.85000 225.75000 335.02700 1.000 79.82187 324 VAL C N 1
ATOM 6390 C CA . VAL C 3 324 ? 267.11800 225.86400 333.77500 1.000 79.82187 324 VAL C CA 1
ATOM 6391 C C . VAL C 3 324 ? 266.07400 224.76600 333.75400 1.000 79.82187 324 VAL C C 1
ATOM 6392 O O . VAL C 3 324 ? 266.41300 223.58700 333.86200 1.000 79.82187 324 VAL C O 1
ATOM 6396 N N . ILE C 3 325 ? 264.81100 225.13300 333.61300 1.000 73.55756 325 ILE C N 1
ATOM 6397 C CA . ILE C 3 325 ? 263.73100 224.16500 333.68200 1.000 73.55756 325 ILE C CA 1
ATOM 6398 C C . ILE C 3 325 ? 263.02200 224.13200 332.34100 1.000 73.55756 325 ILE C C 1
ATOM 6399 O O . ILE C 3 325 ? 262.23000 225.01900 332.02200 1.000 73.55756 325 ILE C O 1
ATOM 6404 N N . ILE C 3 326 ? 263.28300 223.08700 331.56600 1.000 78.25119 326 ILE C N 1
ATOM 6405 C CA . ILE C 3 326 ? 262.50600 222.81500 330.36800 1.000 78.25119 326 ILE C CA 1
ATOM 6406 C C . ILE C 3 326 ? 261.12400 222.34600 330.78900 1.000 78.25119 326 ILE C C 1
ATOM 6407 O O . ILE C 3 326 ? 260.97300 221.66500 331.80800 1.000 78.25119 326 ILE C O 1
ATOM 6412 N N . SER C 3 327 ? 260.09800 222.72400 330.03500 1.000 86.09066 327 SER C N 1
ATOM 6413 C CA . SER C 3 327 ? 258.76400 222.21800 330.31000 1.000 86.09066 327 SER C CA 1
ATOM 6414 C C . SER C 3 327 ? 257.99500 222.03900 329.01800 1.000 86.09066 327 SER C C 1
ATOM 6415 O O . SER C 3 327 ? 257.90900 222.97400 328.22200 1.000 86.09066 327 SER C O 1
ATOM 6418 N N . ASP C 3 328 ? 257.43200 220.85300 328.81500 1.000 93.11621 328 ASP C N 1
ATOM 6419 C CA . ASP C 3 328 ? 256.45900 220.64100 327.75000 1.000 93.11621 328 ASP C CA 1
ATOM 6420 C C . ASP C 3 328 ? 255.31000 219.78300 328.24200 1.000 93.11621 328 ASP C C 1
ATOM 6421 O O . ASP C 3 328 ? 254.83300 218.88900 327.54100 1.000 93.11621 328 ASP C O 1
ATOM 6426 N N . ILE C 3 329 ? 254.83400 220.05700 329.44800 1.000 99.13981 329 ILE C N 1
ATOM 6427 C CA . ILE C 3 329 ? 253.80100 219.22400 330.03500 1.000 99.13981 329 ILE C CA 1
ATOM 6428 C C . ILE C 3 329 ? 252.39500 219.71400 329.68900 1.000 99.13981 329 ILE C C 1
ATOM 6429 O O . ILE C 3 329 ? 251.47500 218.89700 329.57300 1.000 99.13981 329 ILE C O 1
ATOM 6434 N N . GLU C 3 330 ? 252.22500 221.01600 329.45400 1.000 104.17518 330 GLU C N 1
ATOM 6435 C CA . GLU C 3 330 ? 250.92900 221.64900 329.18300 1.000 104.17518 330 GLU C CA 1
ATOM 6436 C C . GLU C 3 330 ? 249.94200 221.34900 330.31600 1.000 104.17518 330 GLU C C 1
ATOM 6437 O O . GLU C 3 330 ? 248.96800 220.61200 330.17900 1.000 104.17518 330 GLU C O 1
ATOM 6443 N N . ASP C 3 331 ? 250.27500 221.90300 331.47400 1.000 106.09592 331 ASP C N 1
ATOM 6444 C CA . ASP C 3 331 ? 249.53700 221.66500 332.69300 1.000 106.09592 331 ASP C CA 1
ATOM 6445 C C . ASP C 3 331 ? 249.04300 222.98900 333.25300 1.000 106.09592 331 ASP C C 1
ATOM 6446 O O . ASP C 3 331 ? 249.84000 223.91800 333.42800 1.000 106.09592 331 ASP C O 1
ATOM 6451 N N . PRO C 3 332 ? 247.75000 223.11100 333.56500 1.000 105.81573 332 PRO C N 1
ATOM 6452 C CA . PRO C 3 332 ? 247.23400 224.34900 334.16600 1.000 105.81573 332 PRO C CA 1
ATOM 6453 C C . PRO C 3 332 ? 247.72500 224.62500 335.57700 1.000 105.81573 332 PRO C C 1
ATOM 6454 O O . PRO C 3 332 ? 247.23700 225.56600 336.20600 1.000 105.81573 332 PRO C O 1
ATOM 6458 N N . GLN C 3 333 ? 248.64200 223.83600 336.11100 1.000 107.35700 333 GLN C N 1
ATOM 6459 C CA . GLN C 3 333 ? 249.12100 224.01700 337.46700 1.000 107.35700 333 GLN C CA 1
ATOM 6460 C C . GLN C 3 333 ? 250.34900 224.91600 337.52800 1.000 107.35700 333 GLN C C 1
ATOM 6461 O O . GLN C 3 333 ? 250.82200 225.22300 338.62600 1.000 107.35700 333 GLN C O 1
ATOM 6467 N N . TRP C 3 334 ? 250.86200 225.35300 336.37500 1.000 101.63957 334 TRP C N 1
ATOM 6468 C CA . TRP C 3 334 ? 252.06400 226.18200 336.34700 1.000 101.63957 334 TRP C CA 1
ATOM 6469 C C . TRP C 3 334 ? 251.86800 227.51500 337.04600 1.000 101.63957 334 TRP C C 1
ATOM 6470 O O . TRP C 3 334 ? 252.75900 227.97100 337.76900 1.000 101.63957 334 TRP C O 1
ATOM 6481 N N . GLU C 3 335 ? 250.71600 228.15500 336.85400 1.000 111.11721 335 GLU C N 1
ATOM 6482 C CA . GLU C 3 335 ? 250.55700 229.51400 337.35700 1.000 111.11721 335 GLU C CA 1
ATOM 6483 C C . GLU C 3 335 ? 250.54600 229.59000 338.87400 1.000 111.11721 335 GLU C C 1
ATOM 6484 O O . GLU C 3 335 ? 250.63900 230.69300 339.41600 1.000 111.11721 335 GLU C O 1
ATOM 6490 N N . TYR C 3 336 ? 250.43200 228.45900 339.56600 1.000 113.03618 336 TYR C N 1
ATOM 6491 C CA . TYR C 3 336 ? 250.59500 228.46500 341.01400 1.000 113.03618 336 TYR C CA 1
ATOM 6492 C C . TYR C 3 336 ? 252.04400 228.72700 341.40300 1.000 113.03618 336 TYR C C 1
ATOM 6493 O O . TYR C 3 336 ? 252.32700 229.58600 342.24600 1.000 113.03618 336 TYR C O 1
ATOM 6502 N N . VAL C 3 337 ? 252.97800 228.00100 340.79500 1.000 109.49315 337 VAL C N 1
ATOM 6503 C CA . VAL C 3 337 ? 254.38500 228.22000 341.09600 1.000 109.49315 337 VAL C CA 1
ATOM 6504 C C . VAL C 3 337 ? 254.99400 229.29200 340.20800 1.000 109.49315 337 VAL C C 1
ATOM 6505 O O . VAL C 3 337 ? 256.11800 229.73700 340.47500 1.000 109.49315 337 VAL C O 1
ATOM 6509 N N . ILE C 3 338 ? 254.29900 229.71100 339.16100 1.000 107.69019 338 ILE C N 1
ATOM 6510 C CA . ILE C 3 338 ? 254.78900 230.74100 338.25900 1.000 107.69019 338 ILE C CA 1
ATOM 6511 C C . ILE C 3 338 ? 253.85200 231.92900 338.38000 1.000 107.69019 338 ILE C C 1
ATOM 6512 O O . ILE C 3 338 ? 252.73800 231.91700 337.84600 1.000 107.69019 338 ILE C O 1
ATOM 6517 N N . SER C 3 339 ? 254.30700 232.96900 339.06500 1.000 115.13909 339 SER C N 1
ATOM 6518 C CA . SER C 3 339 ? 253.61800 234.24500 339.03000 1.000 115.13909 339 SER C CA 1
ATOM 6519 C C . SER C 3 339 ? 253.81400 234.90300 337.66600 1.000 115.13909 339 SER C C 1
ATOM 6520 O O . SER C 3 339 ? 254.29700 234.30000 336.70600 1.000 115.13909 339 SER C O 1
ATOM 6523 N N . SER C 3 340 ? 253.41400 236.16300 337.56500 1.000 119.02414 340 SER C N 1
ATOM 6524 C CA . SER C 3 340 ? 253.85300 236.94100 336.41700 1.000 119.02414 340 SER C CA 1
ATOM 6525 C C . SER C 3 340 ? 255.33500 237.28000 336.50200 1.000 119.02414 340 SER C C 1
ATOM 6526 O O . SER C 3 340 ? 255.94400 237.61600 335.48300 1.000 119.02414 340 SER C O 1
ATOM 6529 N N . GLU C 3 341 ? 255.92600 237.18900 337.68800 1.000 117.18465 341 GLU C N 1
ATOM 6530 C CA . GLU C 3 341 ? 257.29800 237.60600 337.91000 1.000 117.18465 341 GLU C CA 1
ATOM 6531 C C . GLU C 3 341 ? 258.31100 236.47400 337.82600 1.000 117.18465 341 GLU C C 1
ATOM 6532 O O . GLU C 3 341 ? 259.51300 236.74600 337.86800 1.000 117.18465 341 GLU C O 1
ATOM 6538 N N . GLY C 3 342 ? 257.87700 235.22700 337.72300 1.000 113.34090 342 GLY C N 1
ATOM 6539 C CA . GLY C 3 342 ? 258.85600 234.15700 337.68500 1.000 113.34090 342 GLY C CA 1
ATOM 6540 C C . GLY C 3 342 ? 259.45900 233.88400 339.05400 1.000 113.34090 342 GLY C C 1
ATOM 6541 O O . GLY C 3 342 ? 258.93600 234.28700 340.09000 1.000 113.34090 342 GLY C O 1
ATOM 6542 N N . VAL C 3 343 ? 260.58800 233.17500 339.04200 1.000 101.33166 343 VAL C N 1
ATOM 6543 C CA . VAL C 3 343 ? 261.31200 232.79400 340.25000 1.000 101.33166 343 VAL C CA 1
ATOM 6544 C C . VAL C 3 343 ? 262.75400 233.25300 340.10200 1.000 101.33166 343 VAL C C 1
ATOM 6545 O O . VAL C 3 343 ? 263.31400 233.20500 339.00300 1.000 101.33166 343 VAL C O 1
ATOM 6549 N N . ASP C 3 344 ? 263.34600 233.72000 341.19800 1.000 100.80935 344 ASP C N 1
ATOM 6550 C CA . ASP C 3 344 ? 264.71800 234.20500 341.17100 1.000 100.80935 344 ASP C CA 1
ATOM 6551 C C . ASP C 3 344 ? 265.69300 233.09100 340.83000 1.000 100.80935 344 ASP C C 1
ATOM 6552 O O . ASP C 3 344 ? 265.60500 231.98500 341.36200 1.000 100.80935 344 ASP C O 1
ATOM 6557 N N . GLY C 3 345 ? 266.63300 233.39700 339.94200 1.000 92.63897 345 GLY C N 1
ATOM 6558 C CA . GLY C 3 345 ? 267.70400 232.47500 339.63400 1.000 92.63897 345 GLY C CA 1
ATOM 6559 C C . GLY C 3 345 ? 267.28300 231.20300 338.94400 1.000 92.63897 345 GLY C C 1
ATOM 6560 O O . GLY C 3 345 ? 268.03400 230.23100 338.95500 1.000 92.63897 345 GLY C O 1
ATOM 6561 N N . VAL C 3 346 ? 266.09000 231.17200 338.36200 1.000 86.72462 346 VAL C N 1
ATOM 6562 C CA . VAL C 3 346 ? 265.61200 230.03500 337.59200 1.000 86.72462 346 VAL C CA 1
ATOM 6563 C C . VAL C 3 346 ? 265.04000 230.58300 336.29800 1.000 86.72462 346 VAL C C 1
ATOM 6564 O O . VAL C 3 346 ? 264.35900 231.60900 336.29200 1.000 86.72462 346 VAL C O 1
ATOM 6568 N N . THR C 3 347 ? 265.30300 229.89600 335.19700 1.000 82.49316 347 THR C N 1
ATOM 6569 C CA . THR C 3 347 ? 264.72800 230.29400 333.92500 1.000 82.49316 347 THR C CA 1
ATOM 6570 C C . THR C 3 347 ? 264.01000 229.10600 333.31400 1.000 82.49316 347 THR C C 1
ATOM 6571 O O . THR C 3 347 ? 264.44600 227.96400 333.46200 1.000 82.49316 347 THR C O 1
ATOM 6575 N N . PHE C 3 348 ? 262.86600 229.36600 332.70000 1.000 79.28461 348 PHE C N 1
ATOM 6576 C CA . PHE C 3 348 ? 262.02100 228.31300 332.16300 1.000 79.28461 348 PHE C CA 1
ATOM 6577 C C . PHE C 3 348 ? 261.99500 228.39300 330.65100 1.000 79.28461 348 PHE C C 1
ATOM 6578 O O . PHE C 3 348 ? 262.00100 229.48200 330.08200 1.000 79.28461 348 PHE C O 1
ATOM 6586 N N . PHE C 3 349 ? 261.97500 227.25100 329.99900 1.000 81.02376 349 PHE C N 1
ATOM 6587 C CA . PHE C 3 349 ? 261.78200 227.20500 328.56100 1.000 81.02376 349 PHE C CA 1
ATOM 6588 C C . PHE C 3 349 ? 260.45300 226.53000 328.30400 1.000 81.02376 349 PHE C C 1
ATOM 6589 O O . PHE C 3 349 ? 260.35300 225.30300 328.36200 1.000 81.02376 349 PHE C O 1
ATOM 6597 N N . ASP C 3 350 ? 259.43600 227.32100 328.01700 1.000 91.22879 350 ASP C N 1
ATOM 6598 C CA . ASP C 3 350 ? 258.13000 226.74900 327.74400 1.000 91.22879 350 ASP C CA 1
ATOM 6599 C C . ASP C 3 350 ? 258.13600 226.21000 326.33300 1.000 91.22879 350 ASP C C 1
ATOM 6600 O O . ASP C 3 350 ? 257.97200 226.95100 325.36700 1.000 91.22879 350 ASP C O 1
ATOM 6605 N N . LEU C 3 351 ? 258.35000 224.91600 326.20900 1.000 88.05329 351 LEU C N 1
ATOM 6606 C CA . LEU C 3 351 ? 257.97400 224.25100 324.98400 1.000 88.05329 351 LEU C CA 1
ATOM 6607 C C . LEU C 3 351 ? 256.45600 224.17200 324.94300 1.000 88.05329 351 LEU C C 1
ATOM 6608 O O . LEU C 3 351 ? 255.78700 224.32300 325.96900 1.000 88.05329 351 LEU C O 1
ATOM 6613 N N . THR C 3 352 ? 255.91500 223.92700 323.75100 1.000 92.27898 352 THR C N 1
ATOM 6614 C CA . THR C 3 352 ? 254.46800 223.89800 323.51400 1.000 92.27898 352 THR C CA 1
ATOM 6615 C C . THR C 3 352 ? 253.82000 225.20200 323.98000 1.000 92.27898 352 THR C C 1
ATOM 6616 O O . THR C 3 352 ? 253.14600 225.25900 325.00800 1.000 92.27898 352 THR C O 1
ATOM 6620 N N . GLY C 3 353 ? 254.11800 226.25600 323.22300 1.000 94.91152 353 GLY C N 1
ATOM 6621 C CA . GLY C 3 353 ? 253.65000 227.60000 323.50200 1.000 94.91152 353 GLY C CA 1
ATOM 6622 C C . GLY C 3 353 ? 252.16600 227.70900 323.76400 1.000 94.91152 353 GLY C C 1
ATOM 6623 O O . GLY C 3 353 ? 251.34200 227.41000 322.89800 1.000 94.91152 353 GLY C O 1
ATOM 6624 N N . SER C 3 354 ? 251.82400 228.13900 324.96500 1.000 97.14923 354 SER C N 1
ATOM 6625 C CA . SER C 3 354 ? 250.46400 228.15900 325.46900 1.000 97.14923 354 SER C CA 1
ATOM 6626 C C . SER C 3 354 ? 250.12800 229.57900 325.88600 1.000 97.14923 354 SER C C 1
ATOM 6627 O O . SER C 3 354 ? 251.02800 230.40000 326.08300 1.000 97.14923 354 SER C O 1
ATOM 6630 N N . PRO C 3 355 ? 248.84000 229.90900 326.00700 1.000 98.57837 355 PRO C N 1
ATOM 6631 C CA . PRO C 3 355 ? 248.47200 231.26600 326.43400 1.000 98.57837 355 PRO C CA 1
ATOM 6632 C C . PRO C 3 355 ? 248.97000 231.64800 327.81400 1.000 98.57837 355 PRO C C 1
ATOM 6633 O O . PRO C 3 355 ? 249.03400 232.84300 328.12100 1.000 98.57837 355 PRO C O 1
ATOM 6637 N N . LEU C 3 356 ? 249.30800 230.68200 328.66300 1.000 96.34888 356 LEU C N 1
ATOM 6638 C CA . LEU C 3 356 ? 249.86300 231.02300 329.96500 1.000 96.34888 356 LEU C CA 1
ATOM 6639 C C . LEU C 3 356 ? 251.25900 231.61400 329.83700 1.000 96.34888 356 LEU C C 1
ATOM 6640 O O . LEU C 3 356 ? 251.59000 232.58800 330.52000 1.000 96.34888 356 LEU C O 1
ATOM 6645 N N . TRP C 3 357 ? 252.08800 231.04700 328.97300 1.000 93.97852 357 TRP C N 1
ATOM 6646 C CA . TRP C 3 357 ? 253.47000 231.48600 328.87200 1.000 93.97852 357 TRP C CA 1
ATOM 6647 C C . TRP C 3 357 ? 253.69000 232.56800 327.83300 1.000 93.97852 357 TRP C C 1
ATOM 6648 O O . TRP C 3 357 ? 254.70200 233.27000 327.90300 1.000 93.97852 357 TRP C O 1
ATOM 6659 N N . THR C 3 358 ? 252.78100 232.72400 326.87500 1.000 99.88644 358 THR C N 1
ATOM 6660 C CA . THR C 3 358 ? 252.93700 233.71600 325.82100 1.000 99.88644 358 THR C CA 1
ATOM 6661 C C . THR C 3 358 ? 252.31300 235.05400 326.17800 1.000 99.88644 358 THR C C 1
ATOM 6662 O O . THR C 3 358 ? 251.88400 235.79200 325.28500 1.000 99.88644 358 THR C O 1
ATOM 6666 N N . GLY C 3 359 ? 252.25000 235.38800 327.46100 1.000 99.99500 359 GLY C N 1
ATOM 6667 C CA . GLY C 3 359 ? 251.70300 236.64900 327.89800 1.000 99.99500 359 GLY C CA 1
ATOM 6668 C C . GLY C 3 359 ? 252.64700 237.82400 327.82800 1.000 99.99500 359 GLY C C 1
ATOM 6669 O O . GLY C 3 359 ? 252.32600 238.89500 328.34500 1.000 99.99500 359 GLY C O 1
ATOM 6670 N N . ALA C 3 360 ? 253.81000 237.65800 327.21200 1.000 97.04679 360 ALA C N 1
ATOM 6671 C CA . ALA C 3 360 ? 254.75500 238.74900 327.03200 1.000 97.04679 360 ALA C CA 1
ATOM 6672 C C . ALA C 3 360 ? 255.45400 238.57600 325.69400 1.000 97.04679 360 ALA C C 1
ATOM 6673 O O . ALA C 3 360 ? 256.21500 237.62000 325.51800 1.000 97.04679 360 ALA C O 1
ATOM 6675 N N . PRO C 3 361 ? 255.20900 239.46000 324.72700 1.000 94.67152 361 PRO C N 1
ATOM 6676 C CA . PRO C 3 361 ? 255.70900 239.22300 323.36500 1.000 94.67152 361 PRO C CA 1
ATOM 6677 C C . PRO C 3 361 ? 257.21500 239.22800 323.24300 1.000 94.67152 361 PRO C C 1
ATOM 6678 O O . PRO C 3 361 ? 257.73700 238.65000 322.28600 1.000 94.67152 361 PRO C O 1
ATOM 6682 N N . GLN C 3 362 ? 257.93700 239.85600 324.16500 1.000 92.68107 362 GLN C N 1
ATOM 6683 C CA . GLN C 3 362 ? 259.38900 239.85400 324.06700 1.000 92.68107 362 GLN C CA 1
ATOM 6684 C C . GLN C 3 362 ? 260.01300 238.54300 324.51600 1.000 92.68107 362 GLN C C 1
ATOM 6685 O O . GLN C 3 362 ? 261.19900 238.32500 324.26200 1.000 92.68107 362 GLN C O 1
ATOM 6691 N N . ARG C 3 363 ? 259.25300 237.66900 325.16800 1.000 88.74796 363 ARG C N 1
ATOM 6692 C CA . ARG C 3 363 ? 259.75600 236.38900 325.63700 1.000 88.74796 363 ARG C CA 1
ATOM 6693 C C . ARG C 3 363 ? 259.32300 235.23500 324.76100 1.000 88.74796 363 ARG C C 1
ATOM 6694 O O . ARG C 3 363 ? 259.44400 234.08400 325.17600 1.000 88.74796 363 ARG C O 1
ATOM 6702 N N . VAL C 3 364 ? 258.80100 235.50400 323.57600 1.000 87.86356 364 VAL C N 1
ATOM 6703 C CA . VAL C 3 364 ? 258.28100 234.46200 322.70700 1.000 87.86356 364 VAL C CA 1
ATOM 6704 C C . VAL C 3 364 ? 259.17500 234.36000 321.48800 1.000 87.86356 364 VAL C C 1
ATOM 6705 O O . VAL C 3 364 ? 259.37600 235.34200 320.76900 1.000 87.86356 364 VAL C O 1
ATOM 6709 N N . LEU C 3 365 ? 259.70300 233.17500 321.26000 1.000 89.27008 365 LEU C N 1
ATOM 6710 C CA . LEU C 3 365 ? 260.51600 232.86800 320.09500 1.000 89.27008 365 LEU C CA 1
ATOM 6711 C C . LEU C 3 365 ? 259.63800 232.02300 319.18600 1.000 89.27008 365 LEU C C 1
ATOM 6712 O O . LEU C 3 365 ? 259.45500 230.82900 319.42500 1.000 89.27008 365 LEU C O 1
ATOM 6717 N N . ARG C 3 366 ? 259.09700 232.63800 318.15000 1.000 92.65614 366 ARG C N 1
ATOM 6718 C CA . ARG C 3 366 ? 258.05500 232.02800 317.34100 1.000 92.65614 366 ARG C CA 1
ATOM 6719 C C . ARG C 3 366 ? 258.64700 231.49800 316.04700 1.000 92.65614 366 ARG C C 1
ATOM 6720 O O . ARG C 3 366 ? 259.26700 232.25100 315.29400 1.000 92.65614 366 ARG C O 1
ATOM 6728 N N . PHE C 3 367 ? 258.45700 230.21100 315.79200 1.000 91.54584 367 PHE C N 1
ATOM 6729 C CA . PHE C 3 367 ? 258.84200 229.65000 314.50800 1.000 91.54584 367 PHE C CA 1
ATOM 6730 C C . PHE C 3 367 ? 257.86400 230.10400 313.44100 1.000 91.54584 367 PHE C C 1
ATOM 6731 O O . PHE C 3 367 ? 256.64900 230.01700 313.62500 1.000 91.54584 367 PHE C O 1
ATOM 6739 N N . THR C 3 368 ? 258.38800 230.59100 312.32300 1.000 98.82362 368 THR C N 1
ATOM 6740 C CA . THR C 3 368 ? 257.54400 230.98300 311.20300 1.000 98.82362 368 THR C CA 1
ATOM 6741 C C . THR C 3 368 ? 257.78200 230.11300 309.97900 1.000 98.82362 368 THR C C 1
ATOM 6742 O O . THR C 3 368 ? 256.83300 229.52800 309.45200 1.000 98.82362 368 THR C O 1
ATOM 6746 N N . ASP C 3 369 ? 259.01500 230.00700 309.51300 1.000 105.29657 369 ASP C N 1
ATOM 6747 C CA . ASP C 3 369 ? 259.29000 229.19600 308.34500 1.000 105.29657 369 ASP C CA 1
ATOM 6748 C C . ASP C 3 369 ? 259.29000 227.72300 308.74000 1.000 105.29657 369 ASP C C 1
ATOM 6749 O O . ASP C 3 369 ? 259.41200 227.36700 309.91300 1.000 105.29657 369 ASP C O 1
ATOM 6754 N N . SER C 3 370 ? 259.10600 226.86100 307.74100 1.000 108.46633 370 SER C N 1
ATOM 6755 C CA . SER C 3 370 ? 259.29800 225.43400 307.96100 1.000 108.46633 370 SER C CA 1
ATOM 6756 C C . SER C 3 370 ? 260.76000 225.11900 308.23200 1.000 108.46633 370 SER C C 1
ATOM 6757 O O . SER C 3 370 ? 261.07300 224.18000 308.97100 1.000 108.46633 370 SER C O 1
ATOM 6760 N N . ALA C 3 371 ? 261.66900 225.89100 307.63400 1.000 105.83562 371 ALA C N 1
ATOM 6761 C CA . ALA C 3 371 ? 263.09600 225.66100 307.81500 1.000 105.83562 371 ALA C CA 1
ATOM 6762 C C . ALA C 3 371 ? 263.57000 225.99700 309.22000 1.000 105.83562 371 ALA C C 1
ATOM 6763 O O . ALA C 3 371 ? 264.62600 225.51400 309.63400 1.000 105.83562 371 ALA C O 1
ATOM 6765 N N . GLY C 3 372 ? 262.82900 226.81200 309.96000 1.000 98.17958 372 GLY C N 1
ATOM 6766 C CA . GLY C 3 372 ? 263.17600 227.05900 311.34100 1.000 98.17958 372 GLY C CA 1
ATOM 6767 C C . GLY C 3 372 ? 263.55700 228.49000 311.63500 1.000 98.17958 372 GLY C C 1
ATOM 6768 O O . GLY C 3 372 ? 264.36100 228.75000 312.53000 1.000 98.17958 372 GLY C O 1
ATOM 6769 N N . VAL C 3 373 ? 262.99900 229.42600 310.89000 1.000 93.54523 373 VAL C N 1
ATOM 6770 C CA . VAL C 3 373 ? 263.25000 230.83800 311.13400 1.000 93.54523 373 VAL C CA 1
ATOM 6771 C C . VAL C 3 373 ? 262.47400 231.27800 312.36600 1.000 93.54523 373 VAL C C 1
ATOM 6772 O O . VAL C 3 373 ? 261.27000 231.03400 312.47100 1.000 93.54523 373 VAL C O 1
ATOM 6776 N N . ILE C 3 374 ? 263.16100 231.92100 313.30300 1.000 92.12827 374 ILE C N 1
ATOM 6777 C CA . ILE C 3 374 ? 262.54800 232.42800 314.52500 1.000 92.12827 374 ILE C CA 1
ATOM 6778 C C . ILE C 3 374 ? 262.27100 233.91100 314.35200 1.000 92.12827 374 ILE C C 1
ATOM 6779 O O . ILE C 3 374 ? 263.06400 234.62900 313.73700 1.000 92.12827 374 ILE C O 1
ATOM 6784 N N . GLU C 3 375 ? 261.15200 234.37600 314.89300 1.000 99.63694 375 GLU C N 1
ATOM 6785 C CA . GLU C 3 375 ? 260.83500 235.79300 314.93600 1.000 99.63694 375 GLU C CA 1
ATOM 6786 C C . GLU C 3 375 ? 260.59200 236.21200 316.37400 1.000 99.63694 375 GLU C C 1
ATOM 6787 O O . GLU C 3 375 ? 259.83000 235.56000 317.09000 1.000 99.63694 375 GLU C O 1
ATOM 6793 N N . THR C 3 376 ? 261.23000 237.30000 316.79000 1.000 98.66892 376 THR C N 1
ATOM 6794 C CA . THR C 3 376 ? 261.03000 237.83700 318.12800 1.000 98.66892 376 THR C CA 1
ATOM 6795 C C . THR C 3 376 ? 261.37300 239.31600 318.11400 1.000 98.66892 376 THR C C 1
ATOM 6796 O O . THR C 3 376 ? 261.87000 239.84600 317.11900 1.000 98.66892 376 THR C O 1
ATOM 6800 N N . LEU C 3 377 ? 261.08000 239.97800 319.22500 1.000 99.77987 377 LEU C N 1
ATOM 6801 C CA . LEU C 3 377 ? 261.39200 241.39300 319.35000 1.000 99.77987 377 LEU C CA 1
ATOM 6802 C C . LEU C 3 377 ? 262.90000 241.58600 319.34400 1.000 99.77987 377 LEU C C 1
ATOM 6803 O O . LEU C 3 377 ? 263.61200 240.85500 320.03800 1.000 99.77987 377 LEU C O 1
ATOM 6808 N N . PRO C 3 378 ? 263.42200 242.51900 318.55500 1.000 97.91970 378 PRO C N 1
ATOM 6809 C CA . PRO C 3 378 ? 264.86600 242.74100 318.52800 1.000 97.91970 378 PRO C CA 1
ATOM 6810 C C . PRO C 3 378 ? 265.38100 243.24500 319.86300 1.000 97.91970 378 PRO C C 1
ATOM 6811 O O . PRO C 3 378 ? 264.68200 243.93300 320.60500 1.000 97.91970 378 PRO C O 1
ATOM 6815 N N . ARG C 3 379 ? 266.62100 242.88600 320.16200 1.000 94.78914 379 ARG C N 1
ATOM 6816 C CA . ARG C 3 379 ? 267.25300 243.24500 321.41700 1.000 94.78914 379 ARG C CA 1
ATOM 6817 C C . ARG C 3 379 ? 268.59000 243.90200 321.13600 1.000 94.78914 379 ARG C C 1
ATOM 6818 O O . ARG C 3 379 ? 269.18900 243.69400 320.08000 1.000 94.78914 379 ARG C O 1
ATOM 6826 N N . ASP C 3 380 ? 269.04200 244.71400 322.08100 1.000 100.45156 380 ASP C N 1
ATOM 6827 C CA . ASP C 3 380 ? 270.34100 245.35100 321.94600 1.000 100.45156 380 ASP C CA 1
ATOM 6828 C C . ASP C 3 380 ? 271.44100 244.30600 322.02400 1.000 100.45156 380 ASP C C 1
ATOM 6829 O O . ASP C 3 380 ? 271.34300 243.33600 322.77700 1.000 100.45156 380 ASP C O 1
ATOM 6834 N N . ARG C 3 381 ? 272.48800 244.50100 321.22500 1.000 98.56634 381 ARG C N 1
ATOM 6835 C CA . ARG C 3 381 ? 273.58300 243.54400 321.19900 1.000 98.56634 381 ARG C CA 1
ATOM 6836 C C . ARG C 3 381 ? 274.37100 243.54700 322.50000 1.000 98.56634 381 ARG C C 1
ATOM 6837 O O . ARG C 3 381 ? 274.87100 242.49900 322.91900 1.000 98.56634 381 ARG C O 1
ATOM 6845 N N . ASP C 3 382 ? 274.48100 244.69300 323.16300 1.000 101.77507 382 ASP C N 1
ATOM 6846 C CA . ASP C 3 382 ? 275.32300 244.76000 324.34900 1.000 101.77507 382 ASP C CA 1
ATOM 6847 C C . ASP C 3 382 ? 274.55900 244.54600 325.64800 1.000 101.77507 382 ASP C C 1
ATOM 6848 O O . ASP C 3 382 ? 275.06300 243.87400 326.55100 1.000 101.77507 382 ASP C O 1
ATOM 6853 N N . THR C 3 383 ? 273.35700 245.10000 325.77300 1.000 99.91422 383 THR C N 1
ATOM 6854 C CA . THR C 3 383 ? 272.65200 245.10900 327.04500 1.000 99.91422 383 THR C CA 1
ATOM 6855 C C . THR C 3 383 ? 271.45100 244.18200 327.08900 1.000 99.91422 383 THR C C 1
ATOM 6856 O O . THR C 3 383 ? 270.80100 244.09800 328.13300 1.000 99.91422 383 THR C O 1
ATOM 6860 N N . TRP C 3 384 ? 271.11800 243.52300 325.98300 1.000 95.23281 384 TRP C N 1
ATOM 6861 C CA . TRP C 3 384 ? 269.99100 242.60400 325.84900 1.000 95.23281 384 TRP C CA 1
ATOM 6862 C C . TRP C 3 384 ? 268.64400 243.25600 326.12200 1.000 95.23281 384 TRP C C 1
ATOM 6863 O O . TRP C 3 384 ? 267.65600 242.54900 326.32700 1.000 95.23281 384 TRP C O 1
ATOM 6874 N N . MET C 3 385 ? 268.56900 244.57900 326.13600 1.000 101.20287 385 MET C N 1
ATOM 6875 C CA . MET C 3 385 ? 267.30000 245.25000 326.34000 1.000 101.20287 385 MET C CA 1
ATOM 6876 C C . MET C 3 385 ? 266.52200 245.29300 325.03500 1.000 101.20287 385 MET C C 1
ATOM 6877 O O . MET C 3 385 ? 267.09900 245.28600 323.94800 1.000 101.20287 385 MET C O 1
ATOM 6882 N N . VAL C 3 386 ? 265.19800 245.33200 325.15200 1.000 98.65080 386 VAL C N 1
ATOM 6883 C CA . VAL C 3 386 ? 264.33900 245.32100 323.97800 1.000 98.65080 386 VAL C CA 1
ATOM 6884 C C . VAL C 3 386 ? 264.44400 246.65400 323.25100 1.000 98.65080 386 VAL C C 1
ATOM 6885 O O . VAL C 3 386 ? 264.48700 247.72000 323.87700 1.000 98.65080 386 VAL C O 1
ATOM 6889 N N . ILE C 3 387 ? 264.49500 246.60400 321.92100 1.000 103.19497 387 ILE C N 1
ATOM 6890 C CA . ILE C 3 387 ? 264.61800 247.81600 321.11900 1.000 103.19497 387 ILE C CA 1
ATOM 6891 C C . ILE C 3 387 ? 263.24600 248.36300 320.75800 1.000 103.19497 387 ILE C C 1
ATOM 6892 O O . ILE C 3 387 ? 262.89100 249.47500 321.15800 1.000 103.19497 387 ILE C O 1
ATOM 6897 N N . ASP C 3 388 ? 262.46600 247.59900 320.00100 1.000 110.47704 388 ASP C N 1
ATOM 6898 C CA . ASP C 3 388 ? 261.14200 248.02900 319.58300 1.000 110.47704 388 ASP C CA 1
ATOM 6899 C C . ASP C 3 388 ? 260.13500 246.92100 319.83900 1.000 110.47704 388 ASP C C 1
ATOM 6900 O O . ASP C 3 388 ? 260.48300 245.81900 320.26200 1.000 110.47704 388 ASP C O 1
ATOM 6905 N N . ASP C 3 389 ? 258.86800 247.22600 319.57500 1.000 116.00680 389 ASP C N 1
ATOM 6906 C CA . ASP C 3 389 ? 257.76100 246.39000 320.01200 1.000 116.00680 389 ASP C CA 1
ATOM 6907 C C . ASP C 3 389 ? 257.03300 245.71500 318.85600 1.000 116.00680 389 ASP C C 1
ATOM 6908 O O . ASP C 3 389 ? 255.82800 245.47500 318.93500 1.000 116.00680 389 ASP C O 1
ATOM 6913 N N . ASN C 3 390 ? 257.73900 245.40300 317.78000 1.000 111.92068 390 ASN C N 1
ATOM 6914 C CA . ASN C 3 390 ? 257.16500 244.60200 316.71200 1.000 111.92068 390 ASN C CA 1
ATOM 6915 C C . ASN C 3 390 ? 258.08800 243.44300 316.35900 1.000 111.92068 390 ASN C C 1
ATOM 6916 O O . ASN C 3 390 ? 259.31200 243.55800 316.44300 1.000 111.92068 390 ASN C O 1
ATOM 6921 N N . ALA C 3 391 ? 257.49000 242.30000 316.04600 1.000 104.50972 391 ALA C N 1
ATOM 6922 C CA . ALA C 3 391 ? 258.26900 241.10300 315.78000 1.000 104.50972 391 ALA C CA 1
ATOM 6923 C C . ALA C 3 391 ? 259.01300 241.22800 314.46100 1.000 104.50972 391 ALA C C 1
ATOM 6924 O O . ALA C 3 391 ? 258.49000 241.75200 313.47700 1.000 104.50972 391 ALA C O 1
ATOM 6926 N N . TRP C 3 392 ? 260.24100 240.73100 314.44700 1.000 101.46744 392 TRP C N 1
ATOM 6927 C CA . TRP C 3 392 ? 261.10600 240.80900 313.28600 1.000 101.46744 392 TRP C CA 1
ATOM 6928 C C . TRP C 3 392 ? 261.94300 239.54200 313.26100 1.000 101.46744 392 TRP C C 1
ATOM 6929 O O . TRP C 3 392 ? 261.95800 238.77900 314.22800 1.000 101.46744 392 TRP C O 1
ATOM 6940 N N . PHE C 3 393 ? 262.60000 239.30000 312.12700 1.000 94.92041 393 PHE C N 1
ATOM 6941 C CA . PHE C 3 393 ? 263.50400 238.16700 311.97500 1.000 94.92041 393 PHE C CA 1
ATOM 6942 C C . PHE C 3 393 ? 264.55100 238.17900 313.07300 1.000 94.92041 393 PHE C C 1
ATOM 6943 O O . PHE C 3 393 ? 265.13700 239.21800 313.37600 1.000 94.92041 393 PHE C O 1
ATOM 6951 N N . PHE C 3 394 ? 264.77800 237.02200 313.67600 1.000 90.80461 394 PHE C N 1
ATOM 6952 C CA . PHE C 3 394 ? 265.74000 236.93200 314.76100 1.000 90.80461 394 PHE C CA 1
ATOM 6953 C C . PHE C 3 394 ? 266.89600 236.00300 314.45200 1.000 90.80461 394 PHE C C 1
ATOM 6954 O O . PHE C 3 394 ? 268.05300 236.42200 314.53100 1.000 90.80461 394 PHE C O 1
ATOM 6962 N N . ALA C 3 395 ? 266.61600 234.75600 314.09500 1.000 90.33208 395 ALA C N 1
ATOM 6963 C CA . ALA C 3 395 ? 267.66700 233.78600 313.85200 1.000 90.33208 395 ALA C CA 1
ATOM 6964 C C . ALA C 3 395 ? 267.09100 232.61800 313.08100 1.000 90.33208 395 ALA C C 1
ATOM 6965 O O . ALA C 3 395 ? 265.88500 232.37100 313.10300 1.000 90.33208 395 ALA C O 1
ATOM 6967 N N . LEU C 3 396 ? 267.97100 231.90100 312.40200 1.000 92.58386 396 LEU C N 1
ATOM 6968 C CA . LEU C 3 396 ? 267.64100 230.59700 311.85700 1.000 92.58386 396 LEU C CA 1
ATOM 6969 C C . LEU C 3 396 ? 268.04800 229.55200 312.88200 1.000 92.58386 396 LEU C C 1
ATOM 6970 O O . LEU C 3 396 ? 269.23500 229.40600 313.17900 1.000 92.58386 396 LEU C O 1
ATOM 6975 N N . ALA C 3 397 ? 267.06400 228.83800 313.41800 1.000 93.04712 397 ALA C N 1
ATOM 6976 C CA . ALA C 3 397 ? 267.27500 228.01700 314.60000 1.000 93.04712 397 ALA C CA 1
ATOM 6977 C C . ALA C 3 397 ? 268.23300 226.87200 314.32700 1.000 93.04712 397 ALA C C 1
ATOM 6978 O O . ALA C 3 397 ? 268.23600 226.28700 313.24400 1.000 93.04712 397 ALA C O 1
ATOM 6980 N N . ASP C 3 398 ? 269.05600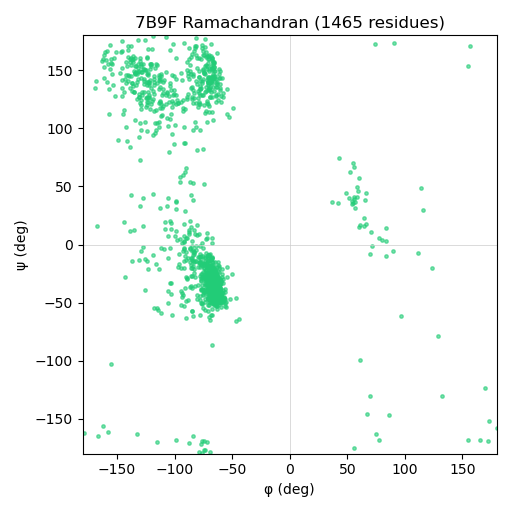 226.56100 315.31900 1.000 97.48694 398 ASP C N 1
ATOM 6981 C CA . ASP C 3 398 ? 269.92100 225.39000 315.25900 1.000 97.48694 398 ASP C CA 1
ATOM 6982 C C . ASP C 3 398 ? 269.11600 224.18900 315.72000 1.000 97.48694 398 ASP C C 1
ATOM 6983 O O . ASP C 3 398 ? 268.95200 223.96100 316.91600 1.000 97.48694 398 ASP C O 1
ATOM 6988 N N . GLN C 3 399 ? 268.60200 223.41500 314.77400 1.000 100.97670 399 GLN C N 1
ATOM 6989 C CA . GLN C 3 399 ? 267.84000 222.21900 315.09500 1.000 100.97670 399 GLN C CA 1
ATOM 6990 C C . GLN C 3 399 ? 268.78900 221.03500 315.10200 1.000 100.97670 399 GLN C C 1
ATOM 6991 O O . GLN C 3 399 ? 269.48000 220.78600 314.11200 1.000 100.97670 399 GLN C O 1
ATOM 6997 N N . MET C 3 400 ? 268.83000 220.31000 316.21100 1.000 96.65195 400 MET C N 1
ATOM 6998 C CA . MET C 3 400 ? 269.76200 219.20800 316.36800 1.000 96.65195 400 MET C CA 1
ATOM 6999 C C . MET C 3 400 ? 269.01000 217.93400 316.70900 1.000 96.65195 400 MET C C 1
ATOM 7000 O O . MET C 3 400 ? 268.24300 217.90000 317.67400 1.000 96.65195 400 MET C O 1
ATOM 7005 N N . SER C 3 401 ? 269.25200 216.88800 315.92600 1.000 96.44252 401 SER C N 1
ATOM 7006 C CA . SER C 3 401 ? 268.48700 215.65600 316.00500 1.000 96.44252 401 SER C CA 1
ATOM 7007 C C . SER C 3 401 ? 268.74900 214.92500 317.31500 1.000 96.44252 401 SER C C 1
ATOM 7008 O O . SER C 3 401 ? 269.61700 215.28800 318.10200 1.000 96.44252 401 SER C O 1
ATOM 7011 N N . GLU C 3 402 ? 267.96800 213.86900 317.53800 1.000 99.09847 402 GLU C N 1
ATOM 7012 C CA . GLU C 3 402 ? 268.16000 213.05500 318.73000 1.000 99.09847 402 GLU C CA 1
ATOM 7013 C C . GLU C 3 402 ? 269.45600 212.26800 318.66900 1.000 99.09847 402 GLU C C 1
ATOM 7014 O O . GLU C 3 402 ? 270.08000 212.03300 319.70700 1.000 99.09847 402 GLU C O 1
ATOM 7020 N N . ALA C 3 403 ? 269.86700 211.84300 317.47500 1.000 97.87511 403 ALA C N 1
ATOM 7021 C CA . ALA C 3 403 ? 271.10000 211.07600 317.34900 1.000 97.87511 403 ALA C CA 1
ATOM 7022 C C . ALA C 3 403 ? 272.31100 211.90200 317.75400 1.000 97.87511 403 ALA C C 1
ATOM 7023 O O . ALA C 3 403 ? 273.18000 211.41900 318.48700 1.000 97.87511 403 ALA C O 1
ATOM 7025 N N . ASP C 3 404 ? 272.36800 213.16000 317.32100 1.000 96.65555 404 ASP C N 1
ATOM 7026 C CA . ASP C 3 404 ? 273.51500 213.99600 317.65100 1.000 96.65555 404 ASP C CA 1
ATOM 7027 C C . ASP C 3 404 ? 273.52300 214.36900 319.12300 1.000 96.65555 404 ASP C C 1
ATOM 7028 O O . ASP C 3 404 ? 274.58600 214.39300 319.75700 1.000 96.65555 404 ASP C O 1
ATOM 7033 N N . ALA C 3 405 ? 272.35100 214.66600 319.68200 1.000 93.64974 405 ALA C N 1
ATOM 7034 C CA . ALA C 3 405 ? 272.27000 214.97500 321.10200 1.000 93.64974 405 ALA C CA 1
ATOM 7035 C C . ALA C 3 405 ? 272.67400 213.77600 321.93700 1.000 93.64974 405 ALA C C 1
ATOM 7036 O O . ALA C 3 405 ? 273.36500 213.91800 322.94900 1.000 93.64974 405 ALA C O 1
ATOM 7038 N N . GLU C 3 406 ? 272.28000 212.58000 321.50800 1.000 96.88450 406 GLU C N 1
ATOM 7039 C CA . GLU C 3 406 ? 272.66100 211.37800 322.23300 1.000 96.88450 406 GLU C CA 1
ATOM 7040 C C . GLU C 3 406 ? 274.15500 211.11100 322.11300 1.000 96.88450 406 GLU C C 1
ATOM 7041 O O . GLU C 3 406 ? 274.78100 210.64400 323.06900 1.000 96.88450 406 GLU C O 1
ATOM 7047 N N . GLN C 3 407 ? 274.74200 211.39900 320.94800 1.000 92.07465 407 GLN C N 1
ATOM 7048 C CA . GLN C 3 407 ? 276.18700 211.26400 320.79300 1.000 92.07465 407 GLN C CA 1
ATOM 7049 C C . GLN C 3 407 ? 276.93500 212.19700 321.72900 1.000 92.07465 407 GLN C C 1
ATOM 7050 O O . GLN C 3 407 ? 277.89700 211.78900 322.39500 1.000 92.07465 407 GLN C O 1
ATOM 7056 N N . PHE C 3 408 ? 276.49600 213.45100 321.80500 1.000 85.92672 408 PHE C N 1
ATOM 7057 C CA . PHE C 3 408 ? 277.12500 214.39100 322.72200 1.000 85.92672 408 PHE C CA 1
ATOM 7058 C C . PHE C 3 408 ? 276.94700 213.94400 324.16100 1.000 85.92672 408 PHE C C 1
ATOM 7059 O O . PHE C 3 408 ? 277.86800 214.07100 324.97100 1.000 85.92672 408 PHE C O 1
ATOM 7067 N N . ALA C 3 409 ? 275.76600 213.42700 324.49700 1.000 86.17047 409 ALA C N 1
ATOM 7068 C CA . ALA C 3 409 ? 275.50100 213.00600 325.86400 1.000 86.17047 409 ALA C CA 1
ATOM 7069 C C . ALA C 3 409 ? 276.36700 211.82600 326.26200 1.000 86.17047 409 ALA C C 1
ATOM 7070 O O . ALA C 3 409 ? 276.83800 211.75800 327.40000 1.000 86.17047 409 ALA C O 1
ATOM 7072 N N . HIS C 3 410 ? 276.57700 210.87900 325.35000 1.000 88.79511 410 HIS C N 1
ATOM 7073 C CA . HIS C 3 410 ? 277.51400 209.80200 325.63700 1.000 88.79511 410 HIS C CA 1
ATOM 7074 C C . HIS C 3 410 ? 278.92500 210.33500 325.80800 1.000 88.79511 410 HIS C C 1
ATOM 7075 O O . HIS C 3 410 ? 279.66200 209.87400 326.68300 1.000 88.79511 410 HIS C O 1
ATOM 7082 N N . GLN C 3 411 ? 279.32700 211.29700 324.97600 1.000 88.40617 411 GLN C N 1
ATOM 7083 C CA . GLN C 3 411 ? 280.64100 211.90500 325.15400 1.000 88.40617 411 GLN C CA 1
ATOM 7084 C C . GLN C 3 411 ? 280.73200 212.63700 326.48300 1.000 88.40617 411 GLN C C 1
ATOM 7085 O O . GLN C 3 411 ? 281.75800 212.58500 327.16300 1.000 88.40617 411 GLN C O 1
ATOM 7091 N N . MET C 3 412 ? 279.66300 213.32900 326.86200 1.000 90.12186 412 MET C N 1
ATOM 7092 C CA . MET C 3 412 ? 279.70000 214.20900 328.02100 1.000 90.12186 412 MET C CA 1
ATOM 7093 C C . MET C 3 412 ? 279.71200 213.41600 329.31700 1.000 90.12186 412 MET C C 1
ATOM 7094 O O . MET C 3 412 ? 280.22400 213.89400 330.33000 1.000 90.12186 412 MET C O 1
ATOM 7099 N N . ALA C 3 413 ? 279.13700 212.21600 329.30800 1.000 85.08069 413 ALA C N 1
ATOM 7100 C CA . ALA C 3 413 ? 279.01500 211.40700 330.51200 1.000 85.08069 413 ALA C CA 1
ATOM 7101 C C . ALA C 3 413 ? 280.33800 210.84600 330.99100 1.000 85.08069 413 ALA C C 1
ATOM 7102 O O . ALA C 3 413 ? 280.39800 210.30900 332.09800 1.000 85.08069 413 ALA C O 1
ATOM 7104 N N . HIS C 3 414 ? 281.38300 210.93700 330.17800 1.000 90.13127 414 HIS C N 1
ATOM 7105 C CA . HIS C 3 414 ? 282.68300 210.39100 330.52400 1.000 90.13127 414 HIS C CA 1
ATOM 7106 C C . HIS C 3 414 ? 283.37900 211.20800 331.60500 1.000 90.13127 414 HIS C C 1
ATOM 7107 O O . HIS C 3 414 ? 284.28100 210.68600 332.26300 1.000 90.13127 414 HIS C O 1
ATOM 7114 N N . TRP C 3 415 ? 282.97200 212.45500 331.82200 1.000 83.03344 415 TRP C N 1
ATOM 7115 C CA . TRP C 3 415 ? 283.76800 213.43200 332.55000 1.000 83.03344 415 TRP C CA 1
ATOM 7116 C C . TRP C 3 415 ? 283.14300 213.78800 333.89100 1.000 83.03344 415 TRP C C 1
ATOM 7117 O O . TRP C 3 415 ? 281.92100 213.87500 334.01700 1.000 83.03344 415 TRP C O 1
ATOM 7128 N N . ARG C 3 416 ? 283.99900 214.02600 334.88100 1.000 83.49004 416 ARG C N 1
ATOM 7129 C CA . ARG C 3 416 ? 283.60700 214.08500 336.27800 1.000 83.49004 416 ARG C CA 1
ATOM 7130 C C . ARG C 3 416 ? 284.00800 215.36500 336.98700 1.000 83.49004 416 ARG C C 1
ATOM 7131 O O . ARG C 3 416 ? 283.53200 215.60000 338.10000 1.000 83.49004 416 ARG C O 1
ATOM 7139 N N . LEU C 3 417 ? 284.87300 216.17600 336.38900 1.000 80.80755 417 LEU C N 1
ATOM 7140 C CA . LEU C 3 417 ? 285.57800 217.27500 337.05400 1.000 80.80755 417 LEU C CA 1
ATOM 7141 C C . LEU C 3 417 ? 284.65500 218.31500 337.68200 1.000 80.80755 417 LEU C C 1
ATOM 7142 O O . LEU C 3 417 ? 284.36100 218.24800 338.87200 1.000 80.80755 417 LEU C O 1
ATOM 7147 N N . PRO D 2 18 ? 278.78600 201.96800 346.52300 1.000 130.83612 18 PRO D N 1
ATOM 7148 C CA . PRO D 2 18 ? 280.02700 201.58700 345.84500 1.000 130.83612 18 PRO D CA 1
ATOM 7149 C C . PRO D 2 18 ? 280.08600 202.10000 344.40900 1.000 130.83612 18 PRO D C 1
ATOM 7150 O O . PRO D 2 18 ? 279.05300 202.47700 343.86100 1.000 130.83612 18 PRO D O 1
ATOM 7154 N N . GLN D 2 19 ? 281.27900 202.12600 343.81800 1.000 121.95676 19 GLN D N 1
ATOM 7155 C CA . GLN D 2 19 ? 281.43600 202.66000 342.47300 1.000 121.95676 19 GLN D CA 1
ATOM 7156 C C . GLN D 2 19 ? 280.80800 201.72600 341.44800 1.000 121.95676 19 GLN D C 1
ATOM 7157 O O . GLN D 2 19 ? 280.95800 200.50500 341.53000 1.000 121.95676 19 GLN D O 1
ATOM 7163 N N . ALA D 2 20 ? 280.09400 202.30400 340.49000 1.000 107.07089 20 ALA D N 1
ATOM 7164 C CA . ALA D 2 20 ? 279.48500 201.56100 339.40200 1.000 107.07089 20 ALA D CA 1
ATOM 7165 C C . ALA D 2 20 ? 279.73200 202.28900 338.09200 1.000 107.07089 20 ALA D C 1
ATOM 7166 O O . ALA D 2 20 ? 279.85200 203.51400 338.06700 1.000 107.07089 20 ALA D O 1
ATOM 7168 N N . ALA D 2 21 ? 279.82200 201.52900 337.01000 1.000 94.46490 21 ALA D N 1
ATOM 7169 C CA . ALA D 2 21 ? 279.97400 202.08000 335.67400 1.000 94.46490 21 ALA D CA 1
ATOM 7170 C C . ALA D 2 21 ? 278.69100 201.87700 334.88900 1.000 94.46490 21 ALA D C 1
ATOM 7171 O O . ALA D 2 21 ? 278.04000 200.84000 335.01200 1.000 94.46490 21 ALA D O 1
ATOM 7173 N N . VAL D 2 22 ? 278.32800 202.86800 334.08600 1.000 93.34581 22 VAL D N 1
ATOM 7174 C CA . VAL D 2 22 ? 277.09800 202.84700 333.30600 1.000 93.34581 22 VAL D CA 1
ATOM 7175 C C . VAL D 2 22 ? 277.46400 202.85000 331.83400 1.000 93.34581 22 VAL D C 1
ATOM 7176 O O . VAL D 2 22 ? 278.01800 203.83300 331.33300 1.000 93.34581 22 VAL D O 1
ATOM 7180 N N . VAL D 2 23 ? 277.12400 201.77600 331.12800 1.000 94.01629 23 VAL D N 1
ATOM 7181 C CA . VAL D 2 23 ? 277.50800 201.60400 329.73400 1.000 94.01629 23 VAL D CA 1
ATOM 7182 C C . VAL D 2 23 ? 276.28500 201.23800 328.91400 1.000 94.01629 23 VAL D C 1
ATOM 7183 O O . VAL D 2 23 ? 275.26700 200.79400 329.44900 1.000 94.01629 23 VAL D O 1
ATOM 7187 N N . ALA D 2 24 ? 276.38700 201.43500 327.60700 1.000 99.01216 24 ALA D N 1
ATOM 7188 C CA . ALA D 2 24 ? 275.29400 201.16800 326.67700 1.000 99.01216 24 ALA D CA 1
ATOM 7189 C C . ALA D 2 24 ? 275.57700 199.86400 325.94100 1.000 99.01216 24 ALA D C 1
ATOM 7190 O O . ALA D 2 24 ? 276.44700 199.81000 325.07200 1.000 99.01216 24 ALA D O 1
ATOM 7192 N N . ILE D 2 25 ? 274.82800 198.81800 326.27000 1.000 99.64044 25 ILE D N 1
ATOM 7193 C CA . ILE D 2 25 ? 275.01400 197.51700 325.63600 1.000 99.64044 25 ILE D CA 1
ATOM 7194 C C . ILE D 2 25 ? 274.30900 197.50000 324.29000 1.000 99.64044 25 ILE D C 1
ATOM 7195 O O . ILE D 2 25 ? 273.09600 197.71200 324.21200 1.000 99.64044 25 ILE D O 1
ATOM 7200 N N . MET D 2 26 ? 275.06300 197.24200 323.23100 1.000 103.92634 26 MET D N 1
ATOM 7201 C CA . MET D 2 26 ? 274.50000 197.03600 321.90500 1.000 103.92634 26 MET D CA 1
ATOM 7202 C C . MET D 2 26 ? 274.20500 195.55900 321.69500 1.000 103.92634 26 MET D C 1
ATOM 7203 O O . MET D 2 26 ? 275.12300 194.73500 321.68700 1.000 103.92634 26 MET D O 1
ATOM 7208 N N . ALA D 2 27 ? 272.93300 195.22900 321.50900 1.000 109.03186 27 ALA D N 1
ATOM 7209 C CA . ALA D 2 27 ? 272.53700 193.86100 321.22200 1.000 109.03186 27 ALA D CA 1
ATOM 7210 C C . ALA D 2 27 ? 271.23700 193.88500 320.44200 1.000 109.03186 27 ALA D C 1
ATOM 7211 O O . ALA D 2 27 ? 270.32900 194.64600 320.78000 1.000 109.03186 27 ALA D O 1
ATOM 7213 N N . ALA D 2 28 ? 271.15800 193.03800 319.41300 1.000 112.59039 28 ALA D N 1
ATOM 7214 C CA . ALA D 2 28 ? 269.98500 192.91900 318.54000 1.000 112.59039 28 ALA D CA 1
ATOM 7215 C C . ALA D 2 28 ? 269.58300 194.26100 317.94200 1.000 112.59039 28 ALA D C 1
ATOM 7216 O O . ALA D 2 28 ? 268.39700 194.57400 317.82800 1.000 112.59039 28 ALA D O 1
ATOM 7218 N N . ASP D 2 29 ? 270.58200 195.07000 317.59600 1.000 116.58765 29 ASP D N 1
ATOM 7219 C CA . ASP D 2 29 ? 270.46100 196.35100 316.90800 1.000 116.58765 29 ASP D CA 1
ATOM 7220 C C . ASP D 2 29 ? 269.71700 197.41100 317.70800 1.000 116.58765 29 ASP D C 1
ATOM 7221 O O . ASP D 2 29 ? 269.29400 198.41700 317.13200 1.000 116.58765 29 ASP D O 1
ATOM 7226 N N . VAL D 2 30 ? 269.54300 197.22900 319.01100 1.000 109.10773 30 VAL D N 1
ATOM 7227 C CA . VAL D 2 30 ? 268.96300 198.26500 319.85200 1.000 109.10773 30 VAL D CA 1
ATOM 7228 C C . VAL D 2 30 ? 269.97000 198.62300 320.93000 1.000 109.10773 30 VAL D C 1
ATOM 7229 O O . VAL D 2 30 ? 270.85200 197.83200 321.27300 1.000 109.10773 30 VAL D O 1
ATOM 7233 N N . GLN D 2 31 ? 269.85000 199.83400 321.44900 1.000 103.39754 31 GLN D N 1
ATOM 7234 C CA . GLN D 2 31 ? 270.74100 200.32900 322.48500 1.000 103.39754 31 GLN D CA 1
ATOM 7235 C C . GLN D 2 31 ? 270.07800 200.17600 323.84100 1.000 103.39754 31 GLN D C 1
ATOM 7236 O O . GLN D 2 31 ? 268.93600 200.60100 324.03000 1.000 103.39754 31 GLN D O 1
ATOM 7242 N N . ILE D 2 32 ? 270.78800 199.56200 324.77800 1.000 98.50902 32 ILE D N 1
ATOM 7243 C CA . ILE D 2 32 ? 270.27100 199.32800 326.11600 1.000 98.50902 32 ILE D CA 1
ATOM 7244 C C . ILE D 2 32 ? 271.30300 199.83100 327.10600 1.000 98.50902 32 ILE D C 1
ATOM 7245 O O . ILE D 2 32 ? 272.44300 199.35700 327.10700 1.000 98.50902 32 ILE D O 1
ATOM 7250 N N . ALA D 2 33 ? 270.92000 200.79500 327.93200 1.000 96.47288 33 ALA D N 1
ATOM 7251 C CA . ALA D 2 33 ? 271.80400 201.26500 328.98400 1.000 96.47288 33 ALA D CA 1
ATOM 7252 C C . ALA D 2 33 ? 271.67500 200.37300 330.20500 1.000 96.47288 33 ALA D C 1
ATOM 7253 O O . ALA D 2 33 ? 270.56900 200.00000 330.59600 1.000 96.47288 33 ALA D O 1
ATOM 7255 N N . VAL D 2 34 ? 272.80900 200.01400 330.80300 1.000 90.54416 34 VAL D N 1
ATOM 7256 C CA . VAL D 2 34 ? 272.81900 199.21000 332.01600 1.000 90.54416 34 VAL D CA 1
ATOM 7257 C C . VAL D 2 34 ? 273.79100 199.81600 333.01000 1.000 90.54416 34 VAL D C 1
ATOM 7258 O O . VAL D 2 34 ? 274.67800 200.59200 332.65700 1.000 90.54416 34 VAL D O 1
ATOM 7262 N N . VAL D 2 35 ? 273.60900 199.45200 334.26800 1.000 91.54734 35 VAL D N 1
ATOM 7263 C CA . VAL D 2 35 ? 274.53900 199.79100 335.33300 1.000 91.54734 35 VAL D CA 1
ATOM 7264 C C . VAL D 2 35 ? 275.28200 198.52800 335.72600 1.000 91.54734 35 VAL D C 1
ATOM 7265 O O . VAL D 2 35 ? 274.66200 197.49500 335.99400 1.000 91.54734 35 VAL D O 1
ATOM 7269 N N . LEU D 2 36 ? 276.60400 198.60000 335.76200 1.000 97.03867 36 LEU D N 1
ATOM 7270 C CA . LEU D 2 36 ? 277.43000 197.44000 336.04000 1.000 97.03867 36 LEU D CA 1
ATOM 7271 C C . LEU D 2 36 ? 278.36600 197.75300 337.19100 1.000 97.03867 36 LEU D C 1
ATOM 7272 O O . LEU D 2 36 ? 278.73400 198.90800 337.41100 1.000 97.03867 36 LEU D O 1
ATOM 7277 N N . ASP D 2 37 ? 278.73500 196.71800 337.93600 1.000 110.92410 37 ASP D N 1
ATOM 7278 C CA . ASP D 2 37 ? 279.69100 196.88700 339.01900 1.000 110.92410 37 ASP D CA 1
ATOM 7279 C C . ASP D 2 37 ? 281.05500 197.21500 338.42900 1.000 110.92410 37 ASP D C 1
ATOM 7280 O O . ASP D 2 37 ? 281.52600 196.53900 337.51400 1.000 110.92410 37 ASP D O 1
ATOM 7285 N N . ALA D 2 38 ? 281.68800 198.25900 338.95600 1.000 112.59697 38 ALA D N 1
ATOM 7286 C CA . ALA D 2 38 ? 282.93600 198.73400 338.37400 1.000 112.59697 38 ALA D CA 1
ATOM 7287 C C . ALA D 2 38 ? 284.13800 197.90400 338.78700 1.000 112.59697 38 ALA D C 1
ATOM 7288 O O . ALA D 2 38 ? 285.21500 198.07900 338.21200 1.000 112.59697 38 ALA D O 1
ATOM 7290 N N . HIS D 2 39 ? 283.99500 197.02000 339.76600 1.000 115.43158 39 HIS D N 1
ATOM 7291 C CA . HIS D 2 39 ? 285.14700 196.31100 340.30200 1.000 115.43158 39 HIS D CA 1
ATOM 7292 C C . HIS D 2 39 ? 285.04300 194.79900 340.25300 1.000 115.43158 39 HIS D C 1
ATOM 7293 O O . HIS D 2 39 ? 286.06400 194.13200 340.43800 1.000 115.43158 39 HIS D O 1
ATOM 7300 N N . ALA D 2 40 ? 283.86800 194.23300 340.02300 1.000 113.99131 40 ALA D N 1
ATOM 7301 C CA . ALA D 2 40 ? 283.77700 192.80200 339.81200 1.000 113.99131 40 ALA D CA 1
ATOM 7302 C C . ALA D 2 40 ? 284.27300 192.44200 338.41100 1.000 113.99131 40 ALA D C 1
ATOM 7303 O O . ALA D 2 40 ? 284.18900 193.25500 337.48900 1.000 113.99131 40 ALA D O 1
ATOM 7305 N N . PRO D 2 41 ? 284.81500 191.23800 338.23300 1.000 113.25379 41 PRO D N 1
ATOM 7306 C CA . PRO D 2 41 ? 285.25600 190.81200 336.90100 1.000 113.25379 41 PRO D CA 1
ATOM 7307 C C . PRO D 2 41 ? 284.08600 190.62100 335.94900 1.000 113.25379 41 PRO D C 1
ATOM 7308 O O . PRO D 2 41 ? 282.94100 190.46400 336.37100 1.000 113.25379 41 PRO D O 1
ATOM 7312 N N . ILE D 2 42 ? 284.39400 190.66800 334.64700 1.000 111.35341 42 ILE D N 1
ATOM 7313 C CA . ILE D 2 42 ? 283.38000 190.52500 333.60000 1.000 111.35341 42 ILE D CA 1
ATOM 7314 C C . ILE D 2 42 ? 282.61900 189.21600 333.74700 1.000 111.35341 42 ILE D C 1
ATOM 7315 O O . ILE D 2 42 ? 281.39100 189.17500 333.62100 1.000 111.35341 42 ILE D O 1
ATOM 7320 N N . SER D 2 43 ? 283.34000 188.12300 333.98800 1.000 114.61447 43 SER D N 1
ATOM 7321 C CA . SER D 2 43 ? 282.70600 186.81200 333.99000 1.000 114.61447 43 SER D CA 1
ATOM 7322 C C . SER D 2 43 ? 281.75200 186.62400 335.15700 1.000 114.61447 43 SER D C 1
ATOM 7323 O O . SER D 2 43 ? 280.85800 185.77700 335.07900 1.000 114.61447 43 SER D O 1
ATOM 7326 N N . VAL D 2 44 ? 281.91600 187.38600 336.23400 1.000 113.71383 44 VAL D N 1
ATOM 7327 C CA . VAL D 2 44 ? 280.95400 187.32000 337.32400 1.000 113.71383 44 VAL D CA 1
ATOM 7328 C C . VAL D 2 44 ? 279.64100 187.96300 336.90900 1.000 113.71383 44 VAL D C 1
ATOM 7329 O O . VAL D 2 44 ? 278.56200 187.39500 337.10500 1.000 113.71383 44 VAL D O 1
ATOM 7333 N N . MET D 2 45 ? 279.71200 189.14800 336.31000 1.000 117.88162 45 MET D N 1
ATOM 7334 C CA . MET D 2 45 ? 278.52100 189.93900 336.04000 1.000 117.88162 45 MET D CA 1
ATOM 7335 C C . MET D 2 45 ? 277.89100 189.66600 334.68400 1.000 117.88162 45 MET D C 1
ATOM 7336 O O . MET D 2 45 ? 276.80900 190.19000 334.41400 1.000 117.88162 45 MET D O 1
ATOM 7341 N N . ILE D 2 46 ? 278.51700 188.86600 333.82000 1.000 110.59903 46 ILE D N 1
ATOM 7342 C CA . ILE D 2 46 ? 277.92400 188.63600 332.50400 1.000 110.59903 46 ILE D CA 1
ATOM 7343 C C . ILE D 2 46 ? 276.77600 187.64300 332.55400 1.000 110.59903 46 ILE D C 1
ATOM 7344 O O . ILE D 2 46 ? 276.03600 187.50700 331.57400 1.000 110.59903 46 ILE D O 1
ATOM 7349 N N . ASP D 2 47 ? 276.59100 186.95500 333.66400 1.000 114.01377 47 ASP D N 1
ATOM 7350 C CA . ASP D 2 47 ? 275.47500 186.02500 333.74100 1.000 114.01377 47 ASP D CA 1
ATOM 7351 C C . ASP D 2 47 ? 274.14000 186.74500 333.95000 1.000 114.01377 47 ASP D C 1
ATOM 7352 O O . ASP D 2 47 ? 273.19800 186.44600 333.21200 1.000 114.01377 47 ASP D O 1
ATOM 7357 N N . PRO D 2 48 ? 273.97000 187.66900 334.91000 1.000 109.59798 48 PRO D N 1
ATOM 7358 C CA . PRO D 2 48 ? 272.67100 188.35100 334.99800 1.000 109.59798 48 PRO D CA 1
ATOM 7359 C C . PRO D 2 48 ? 272.45800 189.38200 333.91200 1.000 109.59798 48 PRO D C 1
ATOM 7360 O O . PRO D 2 48 ? 271.30500 189.76100 333.65300 1.000 109.59798 48 PRO D O 1
ATOM 7364 N N . LEU D 2 49 ? 273.53600 189.85900 333.29000 1.000 104.61727 49 LEU D N 1
ATOM 7365 C CA . LEU D 2 49 ? 273.42500 190.89300 332.27100 1.000 104.61727 49 LEU D CA 1
ATOM 7366 C C . LEU D 2 49 ? 272.62600 190.40900 331.07300 1.000 104.61727 49 LEU D C 1
ATOM 7367 O O . LEU D 2 49 ? 271.82000 191.16100 330.51200 1.000 104.61727 49 LEU D O 1
ATOM 7372 N N . LEU D 2 50 ? 272.83600 189.15800 330.66400 1.000 107.66880 50 LEU D N 1
ATOM 7373 C CA . LEU D 2 50 ? 272.06700 188.61300 329.55300 1.000 107.66880 50 LEU D CA 1
ATOM 7374 C C . LEU D 2 50 ? 270.58900 188.51900 329.90400 1.000 107.66880 50 LEU D C 1
ATOM 7375 O O . LEU D 2 50 ? 269.73000 188.75600 329.04900 1.000 107.66880 50 LEU D O 1
ATOM 7380 N N . LYS D 2 51 ? 270.27300 188.19100 331.15900 1.000 108.44912 51 LYS D N 1
ATOM 7381 C CA . LYS D 2 51 ? 268.87600 188.14900 331.57800 1.000 108.44912 51 LYS D CA 1
ATOM 7382 C C . LYS D 2 51 ? 268.24300 189.52700 331.51400 1.000 108.44912 51 LYS D C 1
ATOM 7383 O O . LYS D 2 51 ? 267.10600 189.67500 331.05100 1.000 108.44912 51 LYS D O 1
ATOM 7389 N N . VAL D 2 52 ? 268.97100 190.54500 331.96900 1.000 105.36201 52 VAL D N 1
ATOM 7390 C CA . VAL D 2 52 ? 268.45100 191.91200 331.94000 1.000 105.36201 52 VAL D CA 1
ATOM 7391 C C . VAL D 2 52 ? 268.23200 192.36800 330.50200 1.000 105.36201 52 VAL D C 1
ATOM 7392 O O . VAL D 2 52 ? 267.20000 192.96500 330.16800 1.000 105.36201 52 VAL D O 1
ATOM 7396 N N . VAL D 2 53 ? 269.19800 192.08200 329.62900 1.000 105.95954 53 VAL D N 1
ATOM 7397 C CA . VAL D 2 53 ? 269.08700 192.47600 328.22900 1.000 105.95954 53 VAL D CA 1
ATOM 7398 C C . VAL D 2 53 ? 267.91700 191.76900 327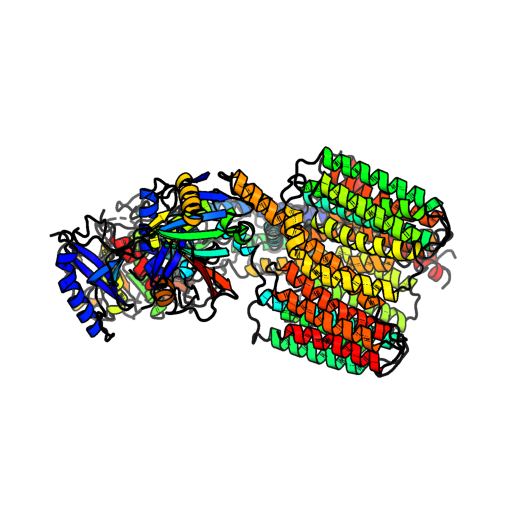.55700 1.000 105.95954 53 VAL D C 1
ATOM 7399 O O . VAL D 2 53 ? 267.16600 192.38000 326.78700 1.000 105.95954 53 VAL D O 1
ATOM 7403 N N . ASN D 2 54 ? 267.72600 190.48000 327.84600 1.000 111.02945 54 ASN D N 1
ATOM 7404 C CA . ASN D 2 54 ? 266.59900 189.75600 327.26700 1.000 111.02945 54 ASN D CA 1
ATOM 7405 C C . ASN D 2 54 ? 265.26800 190.28800 327.77800 1.000 111.02945 54 ASN D C 1
ATOM 7406 O O . ASN D 2 54 ? 264.29500 190.36300 327.02000 1.000 111.02945 54 ASN D O 1
ATOM 7411 N N . THR D 2 55 ? 265.20500 190.65600 329.05900 1.000 109.01687 55 THR D N 1
ATOM 7412 C CA . THR D 2 55 ? 263.98400 191.24100 329.59900 1.000 109.01687 55 THR D CA 1
ATOM 7413 C C . THR D 2 55 ? 263.65500 192.55500 328.90800 1.000 109.01687 55 THR D C 1
ATOM 7414 O O . THR D 2 55 ? 262.49600 192.81400 328.56100 1.000 109.01687 55 THR D O 1
ATOM 7418 N N . ARG D 2 56 ? 264.67200 193.37900 328.66900 1.000 111.36255 56 ARG D N 1
ATOM 7419 C CA . ARG D 2 56 ? 264.45100 194.62900 327.95200 1.000 111.36255 56 ARG D CA 1
ATOM 7420 C C . ARG D 2 56 ? 264.03100 194.38300 326.51000 1.000 111.36255 56 ARG D C 1
ATOM 7421 O O . ARG D 2 56 ? 263.18100 195.10400 325.97900 1.000 111.36255 56 ARG D O 1
ATOM 7429 N N . LEU D 2 57 ? 264.61300 193.37600 325.85800 1.000 111.81544 57 LEU D N 1
ATOM 7430 C CA . LEU D 2 57 ? 264.21200 193.05600 324.49100 1.000 111.81544 57 LEU D CA 1
ATOM 7431 C C . LEU D 2 57 ? 262.77700 192.55900 324.42300 1.000 111.81544 57 LEU D C 1
ATOM 7432 O O . LEU D 2 57 ? 262.06600 192.84700 323.45300 1.000 111.81544 57 LEU D O 1
ATOM 7437 N N . ARG D 2 58 ? 262.33500 191.80600 325.42900 1.000 115.03755 58 ARG D N 1
ATOM 7438 C CA . ARG D 2 58 ? 260.94000 191.38600 325.46000 1.000 115.03755 58 ARG D CA 1
ATOM 7439 C C . ARG D 2 58 ? 260.01400 192.55600 325.74700 1.000 115.03755 58 ARG D C 1
ATOM 7440 O O . ARG D 2 58 ? 258.87800 192.57200 325.26500 1.000 115.03755 58 ARG D O 1
ATOM 7448 N N . GLU D 2 59 ? 260.47000 193.52900 326.53900 1.000 118.13132 59 GLU D N 1
ATOM 7449 C CA . GLU D 2 59 ? 259.69200 194.75200 326.71100 1.000 118.13132 59 GLU D CA 1
ATOM 7450 C C . GLU D 2 59 ? 259.55000 195.49300 325.39100 1.000 118.13132 59 GLU D C 1
ATOM 7451 O O . GLU D 2 59 ? 258.48200 196.02900 325.08000 1.000 118.13132 59 GLU D O 1
ATOM 7457 N N . LEU D 2 60 ? 260.61900 195.53400 324.60100 1.000 114.69540 60 LEU D N 1
ATOM 7458 C CA . LEU D 2 60 ? 260.56200 196.18900 323.30600 1.000 114.69540 60 LEU D CA 1
ATOM 7459 C C . LEU D 2 60 ? 259.88300 195.33500 322.24900 1.000 114.69540 60 LEU D C 1
ATOM 7460 O O . LEU D 2 60 ? 259.62300 195.83700 321.15100 1.000 114.69540 60 LEU D O 1
ATOM 7465 N N . GLY D 2 61 ? 259.58500 194.07500 322.54900 1.000 117.54583 61 GLY D N 1
ATOM 7466 C CA . GLY D 2 61 ? 258.98800 193.19400 321.55900 1.000 117.54583 61 GLY D CA 1
ATOM 7467 C C . GLY D 2 61 ? 259.90200 192.87000 320.39900 1.000 117.54583 61 GLY D C 1
ATOM 7468 O O . GLY D 2 61 ? 259.47400 192.90700 319.23900 1.000 117.54583 61 GLY D O 1
ATOM 7469 N N . VAL D 2 62 ? 261.16100 192.57200 320.68600 1.000 117.76654 62 VAL D N 1
ATOM 7470 C CA . VAL D 2 62 ? 262.13000 192.16600 319.68000 1.000 117.76654 62 VAL D CA 1
ATOM 7471 C C . VAL D 2 62 ? 262.54500 190.74100 320.02200 1.000 117.76654 62 VAL D C 1
ATOM 7472 O O . VAL D 2 62 ? 262.46000 190.32300 321.18200 1.000 117.76654 62 VAL D O 1
ATOM 7476 N N . ALA D 2 63 ? 262.93900 189.97800 319.00500 1.000 120.46934 63 ALA D N 1
ATOM 7477 C CA . ALA D 2 63 ? 263.33900 188.59100 319.18900 1.000 120.46934 63 ALA D CA 1
ATOM 7478 C C . ALA D 2 63 ? 264.52800 188.49800 320.13600 1.000 120.46934 63 ALA D C 1
ATOM 7479 O O . ALA D 2 63 ? 265.56900 189.11400 319.87100 1.000 120.46934 63 ALA D O 1
ATOM 7481 N N . PRO D 2 64 ? 264.41700 187.75900 321.23300 1.000 118.06319 64 PRO D N 1
ATOM 7482 C CA . PRO D 2 64 ? 265.46700 187.77800 322.25400 1.000 118.06319 64 PRO D CA 1
ATOM 7483 C C . PRO D 2 64 ? 266.73700 187.08800 321.78700 1.000 118.06319 64 PRO D C 1
ATOM 7484 O O . PRO D 2 64 ? 266.75100 186.33000 320.81700 1.000 118.06319 64 PRO D O 1
ATOM 7488 N N . LEU D 2 65 ? 267.82400 187.39100 322.49100 1.000 120.95807 65 LEU D N 1
ATOM 7489 C CA . LEU D 2 65 ? 269.11200 186.78800 322.18600 1.000 120.95807 65 LEU D CA 1
ATOM 7490 C C . LEU D 2 65 ? 269.09700 185.31000 322.53400 1.000 120.95807 65 LEU D C 1
ATOM 7491 O O . LEU D 2 65 ? 268.65800 184.92200 323.62000 1.000 120.95807 65 LEU D O 1
ATOM 7496 N N . GLU D 2 66 ? 269.57700 184.48500 321.61100 1.000 129.43179 66 GLU D N 1
ATOM 7497 C CA . GLU D 2 66 ? 269.70900 183.05800 321.84500 1.000 129.43179 66 GLU D CA 1
ATOM 7498 C C . GLU D 2 66 ? 271.00800 182.57800 321.22600 1.000 129.43179 66 GLU D C 1
ATOM 7499 O O . GLU D 2 66 ? 271.43300 183.08500 320.18400 1.000 129.43179 66 GLU D O 1
ATOM 7505 N N . ALA D 2 67 ? 271.63200 181.60200 321.87200 1.000 134.09037 67 ALA D N 1
ATOM 7506 C CA . ALA D 2 67 ? 272.90200 181.08400 321.40000 1.000 134.09037 67 ALA D CA 1
ATOM 7507 C C . ALA D 2 67 ? 272.69400 179.97100 320.37900 1.000 134.09037 67 ALA D C 1
ATOM 7508 O O . ALA D 2 67 ? 271.63100 179.35000 320.29700 1.000 134.09037 67 ALA D O 1
ATOM 7510 N N . LYS D 2 68 ? 273.73700 179.72400 319.59300 1.000 142.17228 68 LYS D N 1
ATOM 7511 C CA . LYS D 2 68 ? 273.77600 178.60600 318.66400 1.000 142.17228 68 LYS D CA 1
ATOM 7512 C C . LYS D 2 68 ? 275.18500 178.03000 318.65700 1.000 142.17228 68 LYS D C 1
ATOM 7513 O O . LYS D 2 68 ? 276.17100 178.75600 318.80800 1.000 142.17228 68 LYS D O 1
ATOM 7519 N N . GLY D 2 69 ? 275.27200 176.71400 318.49200 1.000 141.75446 69 GLY D N 1
ATOM 7520 C CA . GLY D 2 69 ? 276.57400 176.07300 318.53100 1.000 141.75446 69 GLY D CA 1
ATOM 7521 C C . GLY D 2 69 ? 277.18200 176.14600 319.91800 1.000 141.75446 69 GLY D C 1
ATOM 7522 O O . GLY D 2 69 ? 276.48100 176.10300 320.93600 1.000 141.75446 69 GLY D O 1
ATOM 7523 N N . ARG D 2 70 ? 278.50400 176.27200 319.96400 1.000 140.45452 70 ARG D N 1
ATOM 7524 C CA . ARG D 2 70 ? 279.23000 176.32900 321.22200 1.000 140.45452 70 ARG D CA 1
ATOM 7525 C C . ARG D 2 70 ? 280.06500 177.59800 321.28500 1.000 140.45452 70 ARG D C 1
ATOM 7526 O O . ARG D 2 70 ? 280.57600 178.08300 320.27300 1.000 140.45452 70 ARG D O 1
ATOM 7534 N N . GLY D 2 71 ? 280.19500 178.11900 322.48900 1.000 135.78286 71 GLY D N 1
ATOM 7535 C CA . GLY D 2 71 ? 280.86000 179.38000 322.71900 1.000 135.78286 71 GLY D CA 1
ATOM 7536 C C . GLY D 2 71 ? 280.33400 179.99300 323.99900 1.000 135.78286 71 GLY D C 1
ATOM 7537 O O . GLY D 2 71 ? 279.62900 179.35200 324.77100 1.000 135.78286 71 GLY D O 1
ATOM 7538 N N . ARG D 2 72 ? 280.67600 181.25900 324.20600 1.000 129.01289 72 ARG D N 1
ATOM 7539 C CA . ARG D 2 72 ? 280.27600 181.95400 325.41700 1.000 129.01289 72 ARG D CA 1
ATOM 7540 C C . ARG D 2 72 ? 279.72900 183.32600 325.06300 1.000 129.01289 72 ARG D C 1
ATOM 7541 O O . ARG D 2 72 ? 280.07200 183.89700 324.02700 1.000 129.01289 72 ARG D O 1
ATOM 7549 N N . TRP D 2 73 ? 278.85100 183.83700 325.92200 1.000 120.15290 73 TRP D N 1
ATOM 7550 C CA . TRP D 2 73 ? 278.47700 185.24000 325.84500 1.000 120.15290 73 TRP D CA 1
ATOM 7551 C C . TRP D 2 73 ? 279.63200 186.09000 326.34000 1.000 120.15290 73 TRP D C 1
ATOM 7552 O O . TRP D 2 73 ? 280.20500 185.81600 327.39700 1.000 120.15290 73 TRP D O 1
ATOM 7563 N N . MET D 2 74 ? 279.97400 187.12000 325.57600 1.000 120.69492 74 MET D N 1
ATOM 7564 C CA . MET D 2 74 ? 281.21800 187.83100 325.80000 1.000 120.69492 74 MET D CA 1
ATOM 7565 C C . MET D 2 74 ? 281.12800 189.19200 325.12900 1.000 120.69492 74 MET D C 1
ATOM 7566 O O . MET D 2 74 ? 280.52800 189.33900 324.06200 1.000 120.69492 74 MET D O 1
ATOM 7571 N N . LEU D 2 75 ? 281.71600 190.19200 325.77600 1.000 105.32112 75 LEU D N 1
ATOM 7572 C CA . LEU D 2 75 ? 281.51000 191.58800 325.41600 1.000 105.32112 75 LEU D CA 1
ATOM 7573 C C . LEU D 2 75 ? 282.69100 192.09600 324.60600 1.000 105.32112 75 LEU D C 1
ATOM 7574 O O . LEU D 2 75 ? 283.83000 192.07500 325.07900 1.000 105.32112 75 LEU D O 1
ATOM 7579 N N . CYS D 2 76 ? 282.41600 192.57100 323.40500 1.000 103.21517 76 CYS D N 1
ATOM 7580 C CA . CYS D 2 76 ? 283.44500 193.10400 322.53500 1.000 103.21517 76 CYS D CA 1
ATOM 7581 C C . CYS D 2 76 ? 283.33300 194.61600 322.45000 1.000 103.21517 76 CYS D C 1
ATOM 7582 O O . CYS D 2 76 ? 282.24000 195.17800 322.52100 1.000 103.21517 76 CYS D O 1
ATOM 7585 N N . LEU D 2 77 ? 284.47400 195.27200 322.27400 1.000 100.56828 77 LEU D N 1
ATOM 7586 C CA . LEU D 2 77 ? 284.47800 196.67700 321.91100 1.000 100.56828 77 LEU D CA 1
ATOM 7587 C C . LEU D 2 77 ? 283.96300 196.85800 320.48700 1.000 100.56828 77 LEU D C 1
ATOM 7588 O O . LEU D 2 77 ? 283.59000 195.90500 319.80100 1.000 100.56828 77 LEU D O 1
ATOM 7593 N N . VAL D 2 78 ? 283.95100 198.11300 320.04200 1.000 105.65177 78 VAL D N 1
ATOM 7594 C CA . VAL D 2 78 ? 283.36000 198.43900 318.75000 1.000 105.65177 78 VAL D CA 1
ATOM 7595 C C . VAL D 2 78 ? 284.12200 197.79300 317.59900 1.000 105.65177 78 VAL D C 1
ATOM 7596 O O . VAL D 2 78 ? 283.51500 197.38100 316.60500 1.000 105.65177 78 VAL D O 1
ATOM 7600 N N . ASP D 2 79 ? 285.44000 197.65000 317.71700 1.000 110.80989 79 ASP D N 1
ATOM 7601 C CA . ASP D 2 79 ? 286.19200 197.00800 316.65000 1.000 110.80989 79 ASP D CA 1
ATOM 7602 C C . ASP D 2 79 ? 286.04800 195.49400 316.64400 1.000 110.80989 79 ASP D C 1
ATOM 7603 O O . ASP D 2 79 ? 286.34300 194.86400 315.62500 1.000 110.80989 79 ASP D O 1
ATOM 7608 N N . GLY D 2 80 ? 285.60500 194.90800 317.74800 1.000 107.66376 80 GLY D N 1
ATOM 7609 C CA . GLY D 2 80 ? 285.49700 193.47600 317.87500 1.000 107.66376 80 GLY D CA 1
ATOM 7610 C C . GLY D 2 80 ? 286.46200 192.83700 318.84700 1.000 107.66376 80 GLY D C 1
ATOM 7611 O O . GLY D 2 80 ? 286.33800 191.63400 319.09800 1.000 107.66376 80 GLY D O 1
ATOM 7612 N N . THR D 2 81 ? 287.41800 193.58200 319.39200 1.000 108.96895 81 THR D N 1
ATOM 7613 C CA . THR D 2 81 ? 288.32400 192.98100 320.35800 1.000 108.96895 81 THR D CA 1
ATOM 7614 C C . THR D 2 81 ? 287.57000 192.65700 321.64600 1.000 108.96895 81 THR D C 1
ATOM 7615 O O . THR D 2 81 ? 286.82200 193.50300 322.15500 1.000 108.96895 81 THR D O 1
ATOM 7619 N N . PRO D 2 82 ? 287.64100 191.42900 322.12900 1.000 107.42367 82 PRO D N 1
ATOM 7620 C CA . PRO D 2 82 ? 286.93000 191.07500 323.35300 1.000 107.42367 82 PRO D CA 1
ATOM 7621 C C . PRO D 2 82 ? 287.55400 191.68800 324.58800 1.000 107.42367 82 PRO D C 1
ATOM 7622 O O . PRO D 2 82 ? 288.75600 191.95000 324.64800 1.000 107.42367 82 PRO D O 1
ATOM 7626 N N . LEU D 2 83 ? 286.70900 191.92100 325.58300 1.000 112.58988 83 LEU D N 1
ATOM 7627 C CA . LEU D 2 83 ? 287.19900 192.26400 326.90800 1.000 112.58988 83 LEU D CA 1
ATOM 7628 C C . LEU D 2 83 ? 287.76100 191.03200 327.60100 1.000 112.58988 83 LEU D C 1
ATOM 7629 O O . LEU D 2 83 ? 287.28300 189.91400 327.39900 1.000 112.58988 83 LEU D O 1
ATOM 7634 N N . ARG D 2 84 ? 288.77700 191.24100 328.41800 1.000 118.07949 84 ARG D N 1
ATOM 7635 C CA . ARG D 2 84 ? 289.33900 190.15000 329.19400 1.000 118.07949 84 ARG D CA 1
ATOM 7636 C C . ARG D 2 84 ? 288.35400 189.75300 330.28300 1.000 118.07949 84 ARG D C 1
ATOM 7637 O O . ARG D 2 84 ? 288.00400 190.59100 331.12100 1.000 118.07949 84 ARG D O 1
ATOM 7645 N N . PRO D 2 85 ? 287.88900 188.50600 330.31600 1.000 115.87787 85 PRO D N 1
ATOM 7646 C CA . PRO D 2 85 ? 286.78900 188.15600 331.21800 1.000 115.87787 85 PRO D CA 1
ATOM 7647 C C . PRO D 2 85 ? 287.16300 188.10300 332.68200 1.000 115.87787 85 PRO D C 1
ATOM 7648 O O . PRO D 2 85 ? 286.25700 188.08700 333.52000 1.000 115.87787 85 PRO D O 1
ATOM 7652 N N . ASN D 2 86 ? 288.44000 188.04700 333.03200 1.000 116.77416 86 ASN D N 1
ATOM 7653 C CA . ASN D 2 86 ? 288.82300 187.95400 334.43300 1.000 116.77416 86 ASN D CA 1
ATOM 7654 C C . ASN D 2 86 ? 289.22300 189.29300 335.03400 1.000 116.77416 86 ASN D C 1
ATOM 7655 O O . ASN D 2 86 ? 289.77700 189.32000 336.13500 1.000 116.77416 86 ASN D O 1
ATOM 7660 N N . LEU D 2 87 ? 288.97100 190.39600 334.33700 1.000 114.72563 87 LEU D N 1
ATOM 7661 C CA . LEU D 2 87 ? 289.31200 191.72800 334.80900 1.000 114.72563 87 LEU D CA 1
ATOM 7662 C C . LEU D 2 87 ? 288.05900 192.58500 334.89800 1.000 114.72563 87 LEU D C 1
ATOM 7663 O O . LEU D 2 87 ? 287.10600 192.39300 334.14200 1.000 114.72563 87 LEU D O 1
ATOM 7668 N N . SER D 2 88 ? 288.06900 193.54500 335.81800 1.000 113.63717 88 SER D N 1
ATOM 7669 C CA . SER D 2 88 ? 286.92200 194.42500 335.98000 1.000 113.63717 88 SER D CA 1
ATOM 7670 C C . SER D 2 88 ? 286.85800 195.42600 334.83100 1.000 113.63717 88 SER D C 1
ATOM 7671 O O . SER D 2 88 ? 287.72200 195.46600 333.95300 1.000 113.63717 88 SER D O 1
ATOM 7674 N N . LEU D 2 89 ? 285.80400 196.24100 334.83300 1.000 110.37513 89 LEU D N 1
ATOM 7675 C CA . LEU D 2 89 ? 285.65100 197.23200 333.77400 1.000 110.37513 89 LEU D CA 1
ATOM 7676 C C . LEU D 2 89 ? 286.68200 198.34100 333.90600 1.000 110.37513 89 LEU D C 1
ATOM 7677 O O . LEU D 2 89 ? 287.18500 198.85000 332.89900 1.000 110.37513 89 LEU D O 1
ATOM 7682 N N . THR D 2 90 ? 286.98900 198.74700 335.13700 1.000 113.59144 90 THR D N 1
ATOM 7683 C CA . THR D 2 90 ? 287.94200 199.83200 335.33100 1.000 113.59144 90 THR D CA 1
ATOM 7684 C C . THR D 2 90 ? 289.35300 199.40000 334.96900 1.000 113.59144 90 THR D C 1
ATOM 7685 O O . THR D 2 90 ? 290.12600 200.19300 334.42100 1.000 113.59144 90 THR D O 1
ATOM 7689 N N . GLU D 2 91 ? 289.70700 198.14500 335.25000 1.000 117.93773 91 GLU D N 1
ATOM 7690 C CA . GLU D 2 91 ? 291.03100 197.64900 334.89400 1.000 117.93773 91 GLU D CA 1
ATOM 7691 C C . GLU D 2 91 ? 291.22500 197.51600 333.39300 1.000 117.93773 91 GLU D C 1
ATOM 7692 O O . GLU D 2 91 ? 292.36300 197.36500 332.94600 1.000 117.93773 91 GLU D O 1
ATOM 7698 N N . GLN D 2 92 ? 290.15600 197.58000 332.60800 1.000 113.01210 92 GLN D N 1
ATOM 7699 C CA . GLN D 2 92 ? 290.25000 197.53800 331.16000 1.000 113.01210 92 GLN D CA 1
ATOM 7700 C C . GLN D 2 92 ? 289.94000 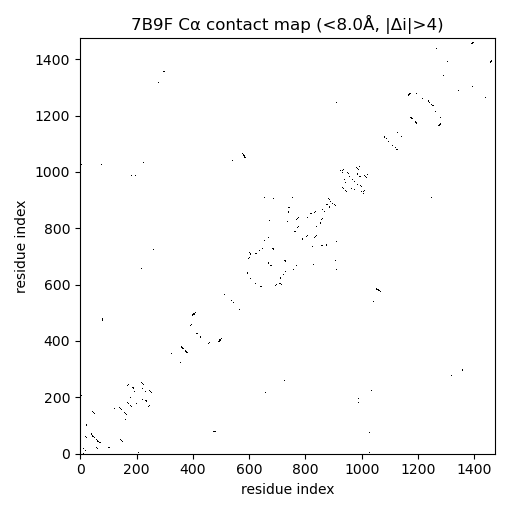198.88700 330.53400 1.000 113.01210 92 GLN D C 1
ATOM 7701 O O . GLN D 2 92 ? 289.72700 198.95900 329.32000 1.000 113.01210 92 GLN D O 1
ATOM 7707 N N . GLU D 2 93 ? 289.90800 199.94700 331.34600 1.000 114.07669 93 GLU D N 1
ATOM 7708 C CA . GLU D 2 93 ? 289.67800 201.32400 330.90000 1.000 114.07669 93 GLU D CA 1
ATOM 7709 C C . GLU D 2 93 ? 288.34000 201.47800 330.18400 1.000 114.07669 93 GLU D C 1
ATOM 7710 O O . GLU D 2 93 ? 288.26100 202.01700 329.08100 1.000 114.07669 93 GLU D O 1
ATOM 7716 N N . VAL D 2 94 ? 287.28700 200.98300 330.80400 1.000 107.65680 94 VAL D N 1
ATOM 7717 C CA . VAL D 2 94 ? 285.92800 201.27200 330.37300 1.000 107.65680 94 VAL D CA 1
ATOM 7718 C C . VAL D 2 94 ? 285.32900 202.30200 331.31500 1.000 107.65680 94 VAL D C 1
ATOM 7719 O O . VAL D 2 94 ? 285.42400 202.17300 332.53800 1.000 107.65680 94 VAL D O 1
ATOM 7723 N N . TYR D 2 95 ? 284.70200 203.32700 330.75000 1.000 102.23066 95 TYR D N 1
ATOM 7724 C CA . TYR D 2 95 ? 284.15300 204.42100 331.53100 1.000 102.23066 95 TYR D CA 1
ATOM 7725 C C . TYR D 2 95 ? 282.68400 204.59600 331.19800 1.000 102.23066 95 TYR D C 1
ATOM 7726 O O . TYR D 2 95 ? 282.13800 203.90200 330.34100 1.000 102.23066 95 TYR D O 1
ATOM 7735 N N . ASP D 2 96 ? 282.04700 205.51800 331.91200 1.000 98.97570 96 ASP D N 1
ATOM 7736 C CA . ASP D 2 96 ? 280.64700 205.82600 331.67500 1.000 98.97570 96 ASP D CA 1
ATOM 7737 C C . ASP D 2 96 ? 280.43200 206.28800 330.24400 1.000 98.97570 96 ASP D C 1
ATOM 7738 O O . ASP D 2 96 ? 281.28100 206.95600 329.65600 1.000 98.97570 96 ASP D O 1
ATOM 7743 N N . GLY D 2 97 ? 279.30300 205.89700 329.67500 1.000 98.69753 97 GLY D N 1
ATOM 7744 C CA . GLY D 2 97 ? 278.98700 206.26800 328.31900 1.000 98.69753 97 GLY D CA 1
ATOM 7745 C C . GLY D 2 97 ? 279.70100 205.47300 327.25700 1.000 98.69753 97 GLY D C 1
ATOM 7746 O O . GLY D 2 97 ? 279.57000 205.79700 326.07400 1.000 98.69753 97 GLY D O 1
ATOM 7747 N N . ASP D 2 98 ? 280.44900 204.44400 327.62800 1.000 102.57033 98 ASP D N 1
ATOM 7748 C CA . ASP D 2 98 ? 281.06700 203.58600 326.63500 1.000 102.57033 98 ASP D CA 1
ATOM 7749 C C . ASP D 2 98 ? 280.04900 202.60600 326.08000 1.000 102.57033 98 ASP D C 1
ATOM 7750 O O . ASP D 2 98 ? 279.10900 202.20200 326.76400 1.000 102.57033 98 ASP D O 1
ATOM 7755 N N . ARG D 2 99 ? 280.24200 202.23100 324.82400 1.000 100.65175 99 ARG D N 1
ATOM 7756 C CA . ARG D 2 99 ? 279.37900 201.26800 324.16100 1.000 100.65175 99 ARG D CA 1
ATOM 7757 C C . ARG D 2 99 ? 280.08600 199.92900 324.04200 1.000 100.65175 99 ARG D C 1
ATOM 7758 O O . ARG D 2 99 ? 281.21500 199.85600 323.55100 1.000 100.65175 99 ARG D O 1
ATOM 7766 N N . LEU D 2 100 ? 279.41600 198.88000 324.48900 1.000 98.12267 100 LEU D N 1
ATOM 7767 C CA . LEU D 2 100 ? 279.92800 197.52700 324.43000 1.000 98.12267 100 LEU D CA 1
ATOM 7768 C C . LEU D 2 100 ? 278.94300 196.68500 323.64400 1.000 98.12267 100 LEU D C 1
ATOM 7769 O O . LEU D 2 100 ? 277.73200 196.83100 323.80500 1.000 98.12267 100 LEU D O 1
ATOM 7774 N N . TRP D 2 101 ? 279.45700 195.81000 322.79400 1.000 98.73475 101 TRP D N 1
ATOM 7775 C CA . TRP D 2 101 ? 278.62000 194.89600 322.03300 1.000 98.73475 101 TRP D CA 1
ATOM 7776 C C . TRP D 2 101 ? 278.58200 193.54200 322.71700 1.000 98.73475 101 TRP D C 1
ATOM 7777 O O . TRP D 2 101 ? 279.62600 192.94500 322.98400 1.000 98.73475 101 TRP D O 1
ATOM 7788 N N . LEU D 2 102 ? 277.37700 193.07300 323.00900 1.000 104.13032 102 LEU D N 1
ATOM 7789 C CA . LEU D 2 102 ? 277.17400 191.76300 323.60300 1.000 104.13032 102 LEU D CA 1
ATOM 7790 C C . LEU D 2 102 ? 276.94800 190.76100 322.48500 1.000 104.13032 102 LEU D C 1
ATOM 7791 O O . LEU D 2 102 ? 275.97900 190.87800 321.73100 1.000 104.13032 102 LEU D O 1
ATOM 7796 N N . LYS D 2 103 ? 277.84400 189.78600 322.37100 1.000 114.96713 103 LYS D N 1
ATOM 7797 C CA . LYS D 2 103 ? 277.82500 188.83800 321.26900 1.000 114.96713 103 LYS D CA 1
ATOM 7798 C C . LYS D 2 103 ? 278.11300 187.44200 321.79100 1.000 114.96713 103 LYS D C 1
ATOM 7799 O O . LYS D 2 103 ? 278.64100 187.26000 322.89000 1.000 114.96713 103 LYS D O 1
ATOM 7805 N N . PHE D 2 104 ? 277.73700 186.45300 320.98800 1.000 128.38557 104 PHE D N 1
ATOM 7806 C CA . PHE D 2 104 ? 278.04400 185.05100 321.24000 1.000 128.38557 104 PHE D CA 1
ATOM 7807 C C . PHE D 2 104 ? 279.04200 184.58800 320.18900 1.000 128.38557 104 PHE D C 1
ATOM 7808 O O . PHE D 2 104 ? 278.70300 184.47800 319.00800 1.000 128.38557 104 PHE D O 1
ATOM 7816 N N . LEU D 2 105 ? 280.26500 184.30900 320.62000 1.000 134.66668 105 LEU D N 1
ATOM 7817 C CA . LEU D 2 105 ? 281.36100 184.00300 319.71800 1.000 134.66668 105 LEU D CA 1
ATOM 7818 C C . LEU D 2 105 ? 281.79100 182.55700 319.89100 1.000 134.66668 105 LEU D C 1
ATOM 7819 O O . LEU D 2 105 ? 281.82900 182.04100 321.01200 1.000 134.66668 105 LEU D O 1
ATOM 7824 N N . GLU D 2 106 ? 282.12700 181.91400 318.77000 1.000 146.11572 106 GLU D N 1
ATOM 7825 C CA . GLU D 2 106 ? 282.47100 180.49800 318.77500 1.000 146.11572 106 GLU D CA 1
ATOM 7826 C C . GLU D 2 106 ? 283.77400 180.21400 319.50600 1.000 146.11572 106 GLU D C 1
ATOM 7827 O O . GLU D 2 106 ? 283.99100 179.07800 319.93800 1.000 146.11572 106 GLU D O 1
ATOM 7833 N N . ASP D 2 107 ? 284.64400 181.20800 319.65100 1.000 153.84598 107 ASP D N 1
ATOM 7834 C CA . ASP D 2 107 ? 285.91400 181.00900 320.32500 1.000 153.84598 107 ASP D CA 1
ATOM 7835 C C . ASP D 2 107 ? 286.28600 182.29300 321.04500 1.000 153.84598 107 ASP D C 1
ATOM 7836 O O . ASP D 2 107 ? 285.69300 183.34900 320.81800 1.000 153.84598 107 ASP D O 1
ATOM 7841 N N . THR D 2 108 ? 287.26300 182.18600 321.93600 1.000 155.72610 108 THR D N 1
ATOM 7842 C CA . THR D 2 108 ? 287.68000 183.29500 322.77900 1.000 155.72610 108 THR D CA 1
ATOM 7843 C C . THR D 2 108 ? 288.80700 184.11800 322.17000 1.000 155.72610 108 THR D C 1
ATOM 7844 O O . THR D 2 108 ? 289.33900 185.00700 322.84100 1.000 155.72610 108 THR D O 1
ATOM 7848 N N . GLU D 2 109 ? 289.17400 183.85100 320.91900 1.000 156.90403 109 GLU D N 1
ATOM 7849 C CA . GLU D 2 109 ? 290.32200 184.48600 320.27500 1.000 156.90403 109 GLU D CA 1
ATOM 7850 C C . GLU D 2 109 ? 289.92900 184.92600 318.87400 1.000 156.90403 109 GLU D C 1
ATOM 7851 O O . GLU D 2 109 ? 289.76200 184.08600 317.98500 1.000 156.90403 109 GLU D O 1
ATOM 7857 N N . HIS D 2 110 ? 289.77000 186.24300 318.67700 1.000 155.79721 110 HIS D N 1
ATOM 7858 C CA . HIS D 2 110 ? 289.37900 186.75500 317.36800 1.000 155.79721 110 HIS D CA 1
ATOM 7859 C C . HIS D 2 110 ? 290.03800 188.09100 317.03000 1.000 155.79721 110 HIS D C 1
ATOM 7860 O O . HIS D 2 110 ? 289.54300 188.80600 316.15200 1.000 155.79721 110 HIS D O 1
ATOM 7867 N N . ARG D 2 111 ? 291.13300 188.45100 317.69900 1.000 150.84260 111 ARG D N 1
ATOM 7868 C CA . ARG D 2 111 ? 291.83000 189.69100 317.38000 1.000 150.84260 111 ARG D CA 1
ATOM 7869 C C . ARG D 2 111 ? 292.52400 189.60800 316.02100 1.000 150.84260 111 ARG D C 1
ATOM 7870 O O . ARG D 2 111 ? 292.78700 188.52800 315.48600 1.000 150.84260 111 ARG D O 1
ATOM 7878 N N . SER D 2 112 ? 292.81800 190.78500 315.46400 1.000 146.80399 112 SER D N 1
ATOM 7879 C CA . SER D 2 112 ? 293.58000 190.93700 314.22300 1.000 146.80399 112 SER D CA 1
ATOM 7880 C C . SER D 2 112 ? 294.66200 191.97200 314.51300 1.000 146.80399 112 SER D C 1
ATOM 7881 O O . SER D 2 112 ? 294.44500 193.17600 314.36300 1.000 146.80399 112 SER D O 1
ATOM 7884 N N . GLU D 2 113 ? 295.82900 191.49400 314.92300 1.000 143.71199 113 GLU D N 1
ATOM 7885 C CA . GLU D 2 113 ? 296.86400 192.34000 315.49700 1.000 143.71199 113 GLU D CA 1
ATOM 7886 C C . GLU D 2 113 ? 297.79400 192.95100 314.46400 1.000 143.71199 113 GLU D C 1
ATOM 7887 O O . GLU D 2 113 ? 298.83300 193.49400 314.84800 1.000 143.71199 113 GLU D O 1
ATOM 7893 N N . VAL D 2 114 ? 297.48200 192.86800 313.17600 1.000 130.31623 114 VAL D N 1
ATOM 7894 C CA . VAL D 2 114 ? 298.40100 193.36200 312.14300 1.000 130.31623 114 VAL D CA 1
ATOM 7895 C C . VAL D 2 114 ? 298.01900 194.81300 311.88300 1.000 130.31623 114 VAL D C 1
ATOM 7896 O O . VAL D 2 114 ? 297.21000 195.14600 311.01600 1.000 130.31623 114 VAL D O 1
ATOM 7900 N N . ILE D 2 115 ? 298.60800 195.70000 312.67800 1.000 124.29510 115 ILE D N 1
ATOM 7901 C CA . ILE D 2 115 ? 298.55800 197.12100 312.38600 1.000 124.29510 115 ILE D CA 1
ATOM 7902 C C . ILE D 2 115 ? 299.58000 197.44500 311.29600 1.000 124.29510 115 ILE D C 1
ATOM 7903 O O . ILE D 2 115 ? 300.66900 196.86900 311.23600 1.000 124.29510 115 ILE D O 1
ATOM 7908 N N . GLU D 2 116 ? 299.22600 198.38600 310.42100 1.000 122.33053 116 GLU D N 1
ATOM 7909 C CA . GLU D 2 116 ? 299.99200 198.61000 309.20100 1.000 122.33053 116 GLU D CA 1
ATOM 7910 C C . GLU D 2 116 ? 300.15900 200.10100 308.95900 1.000 122.33053 116 GLU D C 1
ATOM 7911 O O . GLU D 2 116 ? 299.18900 200.85500 309.05300 1.000 122.33053 116 GLU D O 1
ATOM 7917 N N . HIS D 2 117 ? 301.38900 200.51600 308.66600 1.000 119.09922 117 HIS D N 1
ATOM 7918 C CA . HIS D 2 117 ? 301.70500 201.90700 308.36400 1.000 119.09922 117 HIS D CA 1
ATOM 7919 C C . HIS D 2 117 ? 301.44000 202.21300 306.89600 1.000 119.09922 117 HIS D C 1
ATOM 7920 O O . HIS D 2 117 ? 302.04400 201.59600 306.01700 1.000 119.09922 117 HIS D O 1
ATOM 7927 N N . ILE D 2 118 ? 300.57000 203.19300 306.62800 1.000 118.82683 118 ILE D N 1
ATOM 7928 C CA . ILE D 2 118 ? 300.29800 203.66500 305.26800 1.000 118.82683 118 ILE D CA 1
ATOM 7929 C C . ILE D 2 118 ? 300.07300 205.17100 305.31700 1.000 118.82683 118 ILE D C 1
ATOM 7930 O O . ILE D 2 118 ? 299.33500 205.67200 306.16500 1.000 118.82683 118 ILE D O 1
ATOM 7935 N N . SER D 2 119 ? 300.73700 205.91500 304.44100 1.000 120.13525 119 SER D N 1
ATOM 7936 C CA . SER D 2 119 ? 300.53800 207.36000 304.38200 1.000 120.13525 119 SER D CA 1
ATOM 7937 C C . SER D 2 119 ? 299.13300 207.66200 303.87700 1.000 120.13525 119 SER D C 1
ATOM 7938 O O . SER D 2 119 ? 298.81100 207.37400 302.72200 1.000 120.13525 119 SER D O 1
ATOM 7941 N N . THR D 2 120 ? 298.29700 208.24700 304.74000 1.000 119.56964 120 THR D N 1
ATOM 7942 C CA . THR D 2 120 ? 296.87900 208.39900 304.42400 1.000 119.56964 120 THR D CA 1
ATOM 7943 C C . THR D 2 120 ? 296.63800 209.38000 303.29000 1.000 119.56964 120 THR D C 1
ATOM 7944 O O . THR D 2 120 ? 295.67200 209.22200 302.53700 1.000 119.56964 120 THR D O 1
ATOM 7948 N N . ALA D 2 121 ? 297.48600 210.40100 303.16100 1.000 122.32358 121 ALA D N 1
ATOM 7949 C CA . ALA D 2 121 ? 297.27200 211.42300 302.14300 1.000 122.32358 121 ALA D CA 1
ATOM 7950 C C . ALA D 2 121 ? 297.38000 210.83900 300.74400 1.000 122.32358 121 ALA D C 1
ATOM 7951 O O . ALA D 2 121 ? 296.46600 210.98600 299.92700 1.000 122.32358 121 ALA D O 1
ATOM 7953 N N . VAL D 2 122 ? 298.47400 210.13200 300.46600 1.000 121.48713 122 VAL D N 1
ATOM 7954 C CA . VAL D 2 122 ? 298.64700 209.54100 299.14600 1.000 121.48713 122 VAL D CA 1
ATOM 7955 C C . VAL D 2 122 ? 297.68000 208.38100 298.94300 1.000 121.48713 122 VAL D C 1
ATOM 7956 O O . VAL D 2 122 ? 297.24100 208.12600 297.81800 1.000 121.48713 122 VAL D O 1
ATOM 7960 N N . ALA D 2 123 ? 297.29600 207.69000 300.01800 1.000 122.70872 123 ALA D N 1
ATOM 7961 C CA . ALA D 2 123 ? 296.34800 206.58700 299.89500 1.000 122.70872 123 ALA D CA 1
ATOM 7962 C C . ALA D 2 123 ? 294.97800 207.08300 299.45800 1.000 122.70872 123 ALA D C 1
ATOM 7963 O O . ALA D 2 123 ? 294.37700 206.54100 298.52500 1.000 122.70872 123 ALA D O 1
ATOM 7965 N N . THR D 2 124 ? 294.46800 208.11800 300.12000 1.000 124.08754 124 THR D N 1
ATOM 7966 C CA . THR D 2 124 ? 293.18000 208.67900 299.73800 1.000 124.08754 124 THR D CA 1
ATOM 7967 C C . THR D 2 124 ? 293.26900 209.52500 298.48300 1.000 124.08754 124 THR D C 1
ATOM 7968 O O . THR D 2 124 ? 292.23800 209.82400 297.87500 1.000 124.08754 124 THR D O 1
ATOM 7972 N N . ASN D 2 125 ? 294.47300 209.92300 298.09100 1.000 127.40512 125 ASN D N 1
ATOM 7973 C CA . ASN D 2 125 ? 294.65600 210.64500 296.84400 1.000 127.40512 125 ASN D CA 1
ATOM 7974 C C . ASN D 2 125 ? 294.60600 209.70300 295.64900 1.000 127.40512 125 ASN D C 1
ATOM 7975 O O . ASN D 2 125 ? 293.75500 209.84300 294.76800 1.000 127.40512 125 ASN D O 1
ATOM 7980 N N . LEU D 2 126 ? 295.52700 208.74400 295.60600 1.000 130.26250 126 LEU D N 1
ATOM 7981 C CA . LEU D 2 126 ? 295.86800 208.04400 294.37700 1.000 130.26250 126 LEU D CA 1
ATOM 7982 C C . LEU D 2 126 ? 294.75100 207.13300 293.89200 1.000 130.26250 126 LEU D C 1
ATOM 7983 O O . LEU D 2 126 ? 294.73900 206.76200 292.71300 1.000 130.26250 126 LEU D O 1
ATOM 7988 N N . SER D 2 127 ? 293.80700 206.78200 294.76500 1.000 135.33339 127 SER D N 1
ATOM 7989 C CA . SER D 2 127 ? 292.73400 205.87300 294.38100 1.000 135.33339 127 SER D CA 1
ATOM 7990 C C . SER D 2 127 ? 291.83800 206.47800 293.30700 1.000 135.33339 127 SER D C 1
ATOM 7991 O O . SER D 2 127 ? 291.38300 205.77100 292.40100 1.000 135.33339 127 SER D O 1
ATOM 7994 N N . LYS D 2 128 ? 291.57800 207.78200 293.38000 1.000 140.46064 128 LYS D N 1
ATOM 7995 C CA . LYS D 2 128 ? 290.62700 208.37900 292.45300 1.000 140.46064 128 LYS D CA 1
ATOM 7996 C C . LYS D 2 128 ? 291.20200 208.61000 291.06400 1.000 140.46064 128 LYS D C 1
ATOM 7997 O O . LYS D 2 128 ? 290.42700 208.84300 290.13000 1.000 140.46064 128 LYS D O 1
ATOM 8003 N N . ARG D 2 129 ? 292.52000 208.55500 290.88900 1.000 141.37255 129 ARG D N 1
ATOM 8004 C CA . ARG D 2 129 ? 293.10700 208.80400 289.58100 1.000 141.37255 129 ARG D CA 1
ATOM 8005 C C . ARG D 2 129 ? 293.74300 207.57100 288.95900 1.000 141.37255 129 ARG D C 1
ATOM 8006 O O . ARG D 2 129 ? 294.23000 207.64900 287.82700 1.000 141.37255 129 ARG D O 1
ATOM 8014 N N . PHE D 2 130 ? 293.76000 206.44000 289.66000 1.000 139.87512 130 PHE D N 1
ATOM 8015 C CA . PHE D 2 130 ? 293.90600 205.13800 289.02500 1.000 139.87512 130 PHE D CA 1
ATOM 8016 C C . PHE D 2 130 ? 292.58800 204.38200 288.96800 1.000 139.87512 130 PHE D C 1
ATOM 8017 O O . PHE D 2 130 ? 292.59300 203.15400 288.83400 1.000 139.87512 130 PHE D O 1
ATOM 8025 N N . ALA D 2 131 ? 291.46700 205.08900 289.07900 1.000 145.87055 131 ALA D N 1
ATOM 8026 C CA . ALA D 2 131 ? 290.16800 204.44400 289.07800 1.000 145.87055 131 ALA D CA 1
ATOM 8027 C C . ALA D 2 131 ? 289.87600 203.82600 287.71200 1.000 145.87055 131 ALA D C 1
ATOM 8028 O O . ALA D 2 131 ? 290.24600 204.38500 286.67600 1.000 145.87055 131 ALA D O 1
ATOM 8030 N N . PRO D 2 132 ? 289.22400 202.67200 287.68200 1.000 148.49408 132 PRO D N 1
ATOM 8031 C CA . PRO D 2 132 ? 288.83200 202.06100 286.41200 1.000 148.49408 132 PRO D CA 1
ATOM 8032 C C . PRO D 2 132 ? 287.64900 202.80700 285.81000 1.000 148.49408 132 PRO D C 1
ATOM 8033 O O . PRO D 2 132 ? 287.18300 203.81700 286.33200 1.000 148.49408 132 PRO D O 1
ATOM 8037 N N . ILE D 2 133 ? 287.16300 202.28800 284.68700 1.000 147.44800 133 ILE D N 1
ATOM 8038 C CA . ILE D 2 133 ? 286.09500 202.96800 283.96600 1.000 147.44800 133 ILE D CA 1
ATOM 8039 C C . ILE D 2 133 ? 284.78400 202.80200 284.73500 1.000 147.44800 133 ILE D C 1
ATOM 8040 O O . ILE D 2 133 ? 284.26700 201.69600 284.91400 1.000 147.44800 133 ILE D O 1
ATOM 8045 N N . ASP D 2 134 ? 284.28700 203.90700 285.24700 1.000 151.74811 134 ASP D N 1
ATOM 8046 C CA . ASP D 2 134 ? 283.00400 204.07000 285.90500 1.000 151.74811 134 ASP D CA 1
ATOM 8047 C C . ASP D 2 134 ? 281.94500 204.17500 284.80800 1.000 151.74811 134 ASP D C 1
ATOM 8048 O O . ASP D 2 134 ? 282.14800 204.89400 283.83000 1.000 151.74811 134 ASP D O 1
ATOM 8053 N N . PRO D 2 135 ? 280.83100 203.44100 284.90500 1.000 149.31523 135 PRO D N 1
ATOM 8054 C CA . PRO D 2 135 ? 279.83600 203.51600 283.82200 1.000 149.31523 135 PRO D CA 1
ATOM 8055 C C . PRO D 2 135 ? 279.20700 204.88300 283.61000 1.000 149.31523 135 PRO D C 1
ATOM 8056 O O . PRO D 2 135 ? 278.63400 205.10500 282.53900 1.000 149.31523 135 PRO D O 1
ATOM 8060 N N . VAL D 2 136 ? 279.29400 205.81000 284.56700 1.000 149.14457 136 VAL D N 1
ATOM 8061 C CA . VAL D 2 136 ? 278.87600 207.17400 284.25100 1.000 149.14457 136 VAL D CA 1
ATOM 8062 C C . VAL D 2 136 ? 279.80900 207.79000 283.21100 1.000 149.14457 136 VAL D C 1
ATOM 8063 O O . VAL D 2 136 ? 279.35600 208.50500 282.30300 1.000 149.14457 136 VAL D O 1
ATOM 8067 N N . VAL D 2 137 ? 281.10200 207.46700 283.27400 1.000 148.17391 137 VAL D N 1
ATOM 8068 C CA . VAL D 2 137 ? 282.02900 207.90000 282.23900 1.000 148.17391 137 VAL D CA 1
ATOM 8069 C C . VAL D 2 137 ? 281.69600 207.21300 280.92600 1.000 148.17391 137 VAL D C 1
ATOM 8070 O O . VAL D 2 137 ? 281.82000 207.80800 279.85200 1.000 148.17391 137 VAL D O 1
ATOM 8074 N N . ALA D 2 138 ? 281.25100 205.95800 280.99300 1.000 146.35740 138 ALA D N 1
ATOM 8075 C CA . ALA D 2 138 ? 280.84300 205.25100 279.78500 1.000 146.35740 138 ALA D CA 1
ATOM 8076 C C . ALA D 2 138 ? 279.64000 205.91700 279.13300 1.000 146.35740 138 ALA D C 1
ATOM 8077 O O . ALA D 2 138 ? 279.58800 206.04300 277.90500 1.000 146.35740 138 ALA D O 1
ATOM 8079 N N . VAL D 2 139 ? 278.67400 206.36100 279.93700 1.000 145.20443 139 VAL D N 1
ATOM 8080 C CA . VAL D 2 139 ? 277.51700 207.06600 279.39200 1.000 145.20443 139 VAL D CA 1
ATOM 8081 C C . VAL D 2 139 ? 277.94700 208.37900 278.75600 1.000 145.20443 139 VAL D C 1
ATOM 8082 O O . VAL D 2 139 ? 277.47200 208.74500 277.67400 1.000 145.20443 139 VAL D O 1
ATOM 8086 N N . GLN D 2 140 ? 278.85800 209.10300 279.41100 1.000 147.45579 140 GLN D N 1
ATOM 8087 C CA . GLN D 2 140 ? 279.33100 210.36500 278.84500 1.000 147.45579 140 GLN D CA 1
ATOM 8088 C C . GLN D 2 140 ? 280.07600 210.14900 277.53100 1.000 147.45579 140 GLN D C 1
ATOM 8089 O O . GLN D 2 140 ? 279.88200 210.90400 276.57000 1.000 147.45579 140 GLN D O 1
ATOM 8095 N N . VAL D 2 141 ? 280.90800 209.10700 277.46300 1.000 147.23882 141 VAL D N 1
ATOM 8096 C CA . VAL D 2 141 ? 281.62900 208.79300 276.23200 1.000 147.23882 141 VAL D CA 1
ATOM 8097 C C . VAL D 2 141 ? 280.65900 208.40000 275.12700 1.000 147.23882 141 VAL D C 1
ATOM 8098 O O . VAL D 2 141 ? 280.80600 208.82200 273.97300 1.000 147.23882 141 VAL D O 1
ATOM 8102 N N . GLY D 2 142 ? 279.65200 207.59500 275.46300 1.000 148.82715 142 GLY D N 1
ATOM 8103 C CA . GLY D 2 142 ? 278.66600 207.20900 274.47000 1.000 148.82715 142 GLY D CA 1
ATOM 8104 C C . GLY D 2 142 ? 277.88200 208.39100 273.94000 1.000 148.82715 142 GLY D C 1
ATOM 8105 O O . GLY D 2 142 ? 277.62800 208.48600 272.74000 1.000 148.82715 142 GLY D O 1
ATOM 8106 N N . ALA D 2 143 ? 277.50500 209.31300 274.82700 1.000 153.27006 143 ALA D N 1
ATOM 8107 C CA . ALA D 2 143 ? 276.80500 210.51700 274.39600 1.000 153.27006 143 ALA D CA 1
ATOM 8108 C C . ALA D 2 143 ? 277.68200 211.36300 273.49000 1.000 153.27006 143 ALA D C 1
ATOM 8109 O O . ALA D 2 143 ? 277.21200 211.89100 272.47300 1.000 153.27006 143 ALA D O 1
ATOM 8111 N N . THR D 2 144 ? 278.96600 211.47900 273.83300 1.000 154.35984 144 THR D N 1
ATOM 8112 C CA . THR D 2 144 ? 279.89800 212.21700 272.99100 1.000 154.35984 144 THR D CA 1
ATOM 8113 C C . THR D 2 144 ? 280.00600 211.59300 271.61000 1.000 154.35984 144 THR D C 1
ATOM 8114 O O . THR D 2 144 ? 280.01000 212.30200 270.59700 1.000 154.35984 144 THR D O 1
ATOM 8118 N N . MET D 2 145 ? 280.07900 210.26600 271.54300 1.000 156.67094 145 MET D N 1
ATOM 8119 C CA . MET D 2 145 ? 280.31200 209.65000 270.24500 1.000 156.67094 145 MET D CA 1
ATOM 8120 C C . MET D 2 145 ? 279.03700 209.64700 269.40800 1.000 156.67094 145 MET D C 1
ATOM 8121 O O . MET D 2 145 ? 279.09800 209.74100 268.17700 1.000 156.67094 145 MET D O 1
ATOM 8126 N N . VAL D 2 146 ? 277.87200 209.57300 270.05700 1.000 157.97642 146 VAL D N 1
ATOM 8127 C CA . VAL D 2 146 ? 276.61200 209.81400 269.35600 1.000 157.97642 146 VAL D CA 1
ATOM 8128 C C . VAL D 2 146 ? 276.59000 211.22500 268.78500 1.000 157.97642 146 VAL D C 1
ATOM 8129 O O . VAL D 2 146 ? 276.11600 211.45100 267.66400 1.000 157.97642 146 VAL D O 1
ATOM 8133 N N . ALA D 2 147 ? 277.10900 212.19300 269.54400 1.000 159.63192 147 ALA D N 1
ATOM 8134 C CA . ALA D 2 147 ? 277.17100 213.56400 269.05100 1.000 159.63192 147 ALA D CA 1
ATOM 8135 C C . ALA D 2 147 ? 278.04600 213.66500 267.81100 1.000 159.63192 147 ALA D C 1
ATOM 8136 O O . ALA D 2 147 ? 277.66100 214.29500 266.81900 1.000 159.63192 147 ALA D O 1
ATOM 8138 N N . VAL D 2 148 ? 279.22000 213.03300 267.84100 1.000 164.08397 148 VAL D N 1
ATOM 8139 C CA . VAL D 2 148 ? 280.08500 213.05500 266.66100 1.000 164.08397 148 VAL D CA 1
ATOM 8140 C C . VAL D 2 148 ? 279.40300 212.37700 265.48300 1.000 164.08397 148 VAL D C 1
ATOM 8141 O O . VAL D 2 148 ? 279.48300 212.85300 264.34400 1.000 164.08397 148 VAL D O 1
ATOM 8145 N N . GLY D 2 149 ? 278.69700 211.27600 265.74400 1.000 165.50262 149 GLY D N 1
ATOM 8146 C CA . GLY D 2 149 ? 278.01700 210.57400 264.66700 1.000 165.50262 149 GLY D CA 1
ATOM 8147 C C . GLY D 2 149 ? 276.92700 211.40300 264.01600 1.000 165.50262 149 GLY D C 1
ATOM 8148 O O . GLY D 2 149 ? 276.82300 211.45500 262.78900 1.000 165.50262 149 GLY D O 1
ATOM 8149 N N . VAL D 2 150 ? 276.10200 212.06500 264.82800 1.000 162.11300 150 VAL D N 1
ATOM 8150 C CA . VAL D 2 150 ? 275.02200 212.84900 264.24600 1.000 162.11300 150 VAL D CA 1
ATOM 8151 C C . VAL D 2 150 ? 275.58000 214.06600 263.53200 1.000 162.11300 150 VAL D C 1
ATOM 8152 O O . VAL D 2 150 ? 275.01700 214.50400 262.52100 1.000 162.11300 150 VAL D O 1
ATOM 8156 N N . LEU D 2 151 ? 276.69900 214.61900 264.01200 1.000 167.59690 151 LEU D N 1
ATOM 8157 C CA . LEU D 2 151 ? 277.31700 215.71700 263.28000 1.000 167.59690 151 LEU D CA 1
ATOM 8158 C C . LEU D 2 151 ? 277.84600 215.25700 261.93000 1.000 167.59690 151 LEU D C 1
ATOM 8159 O O . LEU D 2 151 ? 277.66600 215.95500 260.92300 1.000 167.59690 151 LEU D O 1
ATOM 8164 N N . LEU D 2 152 ? 278.47600 214.07800 261.87900 1.000 174.68494 152 LEU D N 1
ATOM 8165 C CA . LEU D 2 152 ? 278.94300 213.56300 260.59400 1.000 174.68494 152 LEU D CA 1
ATOM 8166 C C . LEU D 2 152 ? 277.77900 213.26600 259.65900 1.000 174.68494 152 LEU D C 1
ATOM 8167 O O . LEU D 2 152 ? 277.86200 213.52900 258.45400 1.000 174.68494 152 LEU D O 1
ATOM 8172 N N . GLY D 2 153 ? 276.68300 212.73300 260.19900 1.000 179.00049 153 GLY D N 1
ATOM 8173 C CA . GLY D 2 153 ? 275.52500 212.45300 259.36800 1.000 179.00049 153 GLY D CA 1
ATOM 8174 C C . GLY D 2 153 ? 274.89900 213.70700 258.78700 1.000 179.00049 153 GLY D C 1
ATOM 8175 O O . GLY D 2 153 ? 274.56100 213.75100 257.60000 1.000 179.00049 153 GLY D O 1
ATOM 8176 N N . SER D 2 154 ? 274.74700 214.74500 259.61400 1.000 180.78994 154 SER D N 1
ATOM 8177 C CA . SER D 2 154 ? 274.20900 216.01000 259.12700 1.000 180.78994 154 SER D CA 1
ATOM 8178 C C . SER D 2 154 ? 275.12900 216.63800 258.08900 1.000 180.78994 154 SER D C 1
ATOM 8179 O O . SER D 2 154 ? 274.65900 217.18400 257.08200 1.000 180.78994 154 SER D O 1
ATOM 8182 N N . ALA D 2 155 ? 276.44600 216.55700 258.31200 1.000 182.96806 155 ALA D N 1
ATOM 8183 C CA . ALA D 2 155 ? 277.39700 217.09200 257.34300 1.000 182.96806 155 ALA D CA 1
ATOM 8184 C C . ALA D 2 155 ? 277.31200 216.35800 256.01100 1.000 182.96806 155 ALA D C 1
ATOM 8185 O O . ALA D 2 155 ? 277.34500 216.98500 254.94600 1.000 182.96806 155 ALA D O 1
ATOM 8187 N N . LEU D 2 156 ? 277.19400 215.02900 256.05000 1.000 185.56709 156 LEU D N 1
ATOM 8188 C CA . LEU D 2 156 ? 277.10500 214.26000 254.81300 1.000 185.56709 156 LEU D CA 1
ATOM 8189 C C . LEU D 2 156 ? 275.79700 214.52600 254.08000 1.000 185.56709 156 LEU D C 1
ATOM 8190 O O . LEU D 2 156 ? 275.77700 214.59000 252.84500 1.000 185.56709 156 LEU D O 1
ATOM 8195 N N . LEU D 2 157 ? 274.69700 214.68100 254.82000 1.000 188.19827 157 LEU D N 1
ATOM 8196 C CA . LEU D 2 157 ? 273.42800 215.01800 254.18300 1.000 188.19827 157 LEU D CA 1
ATOM 8197 C C . LEU D 2 157 ? 273.48900 216.39300 253.53000 1.000 188.19827 157 LEU D C 1
ATOM 8198 O O . LEU D 2 157 ? 272.97900 216.58300 252.41800 1.000 188.19827 157 LEU D O 1
ATOM 8203 N N . GLY D 2 158 ? 274.12100 217.35900 254.19900 1.000 191.38034 158 GLY D N 1
ATOM 8204 C CA . GLY D 2 158 ? 274.29600 218.66900 253.59400 1.000 191.38034 158 GLY D CA 1
ATOM 8205 C C . GLY D 2 158 ? 275.17800 218.62700 252.36100 1.000 191.38034 158 GLY D C 1
ATOM 8206 O O . GLY D 2 158 ? 274.91300 219.31700 251.37200 1.000 191.38034 158 GLY D O 1
ATOM 8207 N N . TRP D 2 159 ? 276.23200 217.80800 252.39800 1.000 194.62945 159 TRP D N 1
ATOM 8208 C CA . TRP D 2 159 ? 277.10400 217.66600 251.23600 1.000 194.62945 159 TRP D CA 1
ATOM 8209 C C . TRP D 2 159 ? 276.36800 217.02800 250.06600 1.000 194.62945 159 TRP D C 1
ATOM 8210 O O . TRP D 2 159 ? 276.57700 217.41400 248.91100 1.000 194.62945 159 TRP D O 1
ATOM 8221 N N . TRP D 2 160 ? 275.51900 216.03600 250.34500 1.000 194.80360 160 TRP D N 1
ATOM 8222 C CA . TRP D 2 160 ? 274.71900 215.42900 249.28700 1.000 194.80360 160 TRP D CA 1
ATOM 8223 C C . TRP D 2 160 ? 273.72300 216.42200 248.70800 1.000 194.80360 160 TRP D C 1
ATOM 8224 O O . TRP D 2 160 ? 273.50400 216.45000 247.49200 1.000 194.80360 160 TRP D O 1
ATOM 8235 N N . ARG D 2 161 ? 273.09700 217.23000 249.56600 1.000 193.99050 161 ARG D N 1
ATOM 8236 C CA . ARG D 2 161 ? 272.16000 218.24000 249.08600 1.000 193.99050 161 ARG D CA 1
ATOM 8237 C C . ARG D 2 161 ? 272.86900 219.28200 248.23000 1.000 193.99050 161 ARG D C 1
ATOM 8238 O O . ARG D 2 161 ? 272.31400 219.76700 247.23700 1.000 193.99050 161 ARG D O 1
ATOM 8246 N N . TRP D 2 162 ? 274.10300 219.63100 248.59600 1.000 195.00507 162 TRP D N 1
ATOM 8247 C CA . TRP D 2 162 ? 274.88200 220.56600 247.79100 1.000 195.00507 162 TRP D CA 1
ATOM 8248 C C . TRP D 2 162 ? 275.27300 219.95800 246.44900 1.000 195.00507 162 TRP D C 1
ATOM 8249 O O . TRP D 2 162 ? 275.09800 220.58600 245.39900 1.000 195.00507 162 TRP D O 1
ATOM 8260 N N . GLN D 2 163 ? 275.80600 218.73700 246.46200 1.000 195.34853 163 GLN D N 1
ATOM 8261 C CA . GLN D 2 163 ? 276.29700 218.13100 245.23000 1.000 195.34853 163 GLN D CA 1
ATOM 8262 C C . GLN D 2 163 ? 275.16300 217.61400 244.35500 1.000 195.34853 163 GLN D C 1
ATOM 8263 O O . GLN D 2 163 ? 275.21500 217.74500 243.12800 1.000 195.34853 163 GLN D O 1
ATOM 8269 N N . HIS D 2 164 ? 274.13400 217.02800 244.96200 1.000 195.32005 164 HIS D N 1
ATOM 8270 C CA . HIS D 2 164 ? 273.03400 216.40400 244.22900 1.000 195.32005 164 HIS D CA 1
ATOM 8271 C C . HIS D 2 164 ? 271.73400 217.05200 244.68800 1.000 195.32005 164 HIS D C 1
ATOM 8272 O O . HIS D 2 164 ? 271.18200 216.67800 245.72800 1.000 195.32005 164 HIS D O 1
ATOM 8279 N N . GLU D 2 165 ? 271.25600 218.02300 243.91300 1.000 195.90687 165 GLU D N 1
ATOM 8280 C CA . GLU D 2 165 ? 270.02900 218.73500 244.24300 1.000 195.90687 165 GLU D CA 1
ATOM 8281 C C . GLU D 2 165 ? 268.83000 217.80400 244.15600 1.000 195.90687 165 GLU D C 1
ATOM 8282 O O . GLU D 2 165 ? 268.41000 217.42100 243.06000 1.000 195.90687 165 GLU D O 1
ATOM 8288 N N . SER D 2 166 ? 268.27500 217.43200 245.30600 1.000 197.46854 166 SER D N 1
ATOM 8289 C CA . SER D 2 166 ? 267.17500 216.48100 245.33700 1.000 197.46854 166 SER D CA 1
ATOM 8290 C C . SER D 2 166 ? 266.36800 216.69200 246.60700 1.000 197.46854 166 SER D C 1
ATOM 8291 O O . SER D 2 166 ? 266.85100 217.26400 247.58700 1.000 197.46854 166 SER D O 1
ATOM 8294 N N . TRP D 2 167 ? 265.12800 216.21100 246.57200 1.000 201.27200 167 TRP D N 1
ATOM 8295 C CA . TRP D 2 167 ? 264.23600 216.26000 247.72200 1.000 201.27200 167 TRP D CA 1
ATOM 8296 C C . TRP D 2 167 ? 264.55800 215.20000 248.76600 1.000 201.27200 167 TRP D C 1
ATOM 8297 O O . TRP D 2 167 ? 263.98700 215.24200 249.85800 1.000 201.27200 167 TRP D O 1
ATOM 8308 N N . LEU D 2 168 ? 265.44100 214.25300 248.44800 1.000 199.43572 168 LEU D N 1
ATOM 8309 C CA . LEU D 2 168 ? 265.71100 213.12900 249.34500 1.000 199.43572 168 LEU D CA 1
ATOM 8310 C C . LEU D 2 168 ? 266.31000 213.50000 250.70500 1.000 199.43572 168 LEU D C 1
ATOM 8311 O O . LEU D 2 168 ? 265.78800 213.01300 251.72200 1.000 199.43572 168 LEU D O 1
ATOM 8316 N N . PRO D 2 169 ? 267.38300 214.30600 250.82000 1.000 198.09754 169 PRO D N 1
ATOM 8317 C CA . PRO D 2 169 ? 268.03200 214.42900 252.13900 1.000 198.09754 169 PRO D CA 1
ATOM 8318 C C . PRO D 2 169 ? 267.24900 215.24100 253.15700 1.000 198.09754 169 PRO D C 1
ATOM 8319 O O . PRO D 2 169 ? 267.48700 215.06900 254.35900 1.000 198.09754 169 PRO D O 1
ATOM 8323 N N . ALA D 2 170 ? 266.34400 216.11800 252.72500 1.000 195.84367 170 ALA D N 1
ATOM 8324 C CA . ALA D 2 170 ? 265.66100 217.00600 253.66500 1.000 195.84367 170 ALA D CA 1
ATOM 8325 C C . ALA D 2 170 ? 264.76500 216.28500 254.67400 1.000 195.84367 170 ALA D C 1
ATOM 8326 O O . ALA D 2 170 ? 264.84600 216.62100 255.86800 1.000 195.84367 170 ALA D O 1
ATOM 8328 N N . PRO D 2 171 ? 263.89800 215.32500 254.30400 1.000 195.55152 171 PRO D N 1
ATOM 8329 C CA . PRO D 2 171 ? 263.10500 214.66400 255.35300 1.000 195.55152 171 PRO D CA 1
ATOM 8330 C C . PRO D 2 171 ? 263.92100 213.75800 256.25300 1.000 195.55152 171 PRO D C 1
ATOM 8331 O O . PRO D 2 171 ? 263.58200 213.62300 257.43500 1.000 195.55152 171 PRO D O 1
ATOM 8335 N N . PHE D 2 172 ? 264.97200 213.12100 255.72700 1.000 195.16888 172 PHE D N 1
ATOM 8336 C CA . PHE D 2 172 ? 265.75200 212.18900 256.53500 1.000 195.16888 172 PHE D CA 1
ATOM 8337 C C . PHE D 2 172 ? 266.48200 212.90200 257.66300 1.000 195.16888 172 PHE D C 1
ATOM 8338 O O . PHE D 2 172 ? 266.55200 212.38800 258.78500 1.000 195.16888 172 PHE D O 1
ATOM 8346 N N . ALA D 2 173 ? 267.04000 214.08100 257.38200 1.000 192.26770 173 ALA D N 1
ATOM 8347 C CA . ALA D 2 173 ? 267.69300 214.85700 258.42900 1.000 192.26770 173 ALA D CA 1
ATOM 8348 C C . ALA D 2 173 ? 266.68800 215.31900 259.47400 1.000 192.26770 173 ALA D C 1
ATOM 8349 O O . ALA D 2 173 ? 267.00600 215.38100 260.66800 1.000 192.26770 173 ALA D O 1
ATOM 8351 N N . ALA D 2 174 ? 265.46900 215.64800 259.03900 1.000 190.15364 174 ALA D N 1
ATOM 8352 C CA . ALA D 2 174 ? 264.43300 216.08400 259.96900 1.000 190.15364 174 ALA D CA 1
ATOM 8353 C C . ALA D 2 174 ? 264.04500 214.97100 260.93300 1.000 190.15364 174 ALA D C 1
ATOM 8354 O O . ALA D 2 174 ? 263.85400 215.22000 262.12700 1.000 190.15364 174 ALA D O 1
ATOM 8356 N N . VAL D 2 175 ? 263.93000 213.73900 260.43300 1.000 189.18944 175 VAL D N 1
ATOM 8357 C CA . VAL D 2 175 ? 263.55700 212.61100 261.28400 1.000 189.18944 175 VAL D CA 1
ATOM 8358 C C . VAL D 2 175 ? 264.63200 212.34900 262.33000 1.000 189.18944 175 VAL D C 1
ATOM 8359 O O . VAL D 2 175 ? 264.33500 212.15900 263.51900 1.000 189.18944 175 VAL D O 1
ATOM 8363 N N . ILE D 2 176 ? 265.89800 212.35200 261.90200 1.000 185.50764 176 ILE D N 1
ATOM 8364 C CA . ILE D 2 176 ? 267.01200 212.13000 262.81800 1.000 185.50764 176 ILE D CA 1
ATOM 8365 C C . ILE D 2 176 ? 267.07100 213.23600 263.86000 1.000 185.50764 176 ILE D C 1
ATOM 8366 O O . ILE D 2 176 ? 267.25800 212.97500 265.05500 1.000 185.50764 176 ILE D O 1
ATOM 8371 N N . ALA D 2 177 ? 266.88600 214.48400 263.42600 1.000 182.91010 177 ALA D N 1
ATOM 8372 C CA . ALA D 2 177 ? 266.90000 215.60700 264.35400 1.000 182.91010 177 ALA D CA 1
ATOM 8373 C C . ALA D 2 177 ? 265.77400 215.50100 265.37100 1.000 182.91010 177 ALA D C 1
ATOM 8374 O O . ALA D 2 177 ? 265.99400 215.71500 266.56700 1.000 182.91010 177 ALA D O 1
ATOM 8376 N N . VAL D 2 178 ? 264.57000 215.14600 264.91700 1.000 181.29923 178 VAL D N 1
ATOM 8377 C CA . VAL D 2 178 ? 263.42700 215.04300 265.81900 1.000 181.29923 178 VAL D CA 1
ATOM 8378 C C . VAL D 2 178 ? 263.65600 213.94300 266.84600 1.000 181.29923 178 VAL D C 1
ATOM 8379 O O . VAL D 2 178 ? 263.43600 214.14100 268.04800 1.000 181.29923 178 VAL D O 1
ATOM 8383 N N . LEU D 2 179 ? 264.13600 212.77800 266.39600 1.000 178.55451 179 LEU D N 1
ATOM 8384 C CA . LEU D 2 179 ? 264.34000 211.67800 267.33300 1.000 178.55451 179 LEU D CA 1
ATOM 8385 C C . LEU D 2 179 ? 265.45000 211.99400 268.33100 1.000 178.55451 179 LEU D C 1
ATOM 8386 O O . LEU D 2 179 ? 265.30300 211.71800 269.52800 1.000 178.55451 179 LEU D O 1
ATOM 8391 N N . VAL D 2 180 ? 266.54300 212.61500 267.87300 1.000 176.54872 180 VAL D N 1
ATOM 8392 C CA . VAL D 2 180 ? 267.64000 212.94700 268.77900 1.000 176.54872 180 VAL D CA 1
ATOM 8393 C C . VAL D 2 180 ? 267.21300 214.00300 269.79300 1.000 176.54872 180 VAL D C 1
ATOM 8394 O O . VAL D 2 180 ? 267.51400 213.88500 270.98700 1.000 176.54872 180 VAL D O 1
ATOM 8398 N N . LEU D 2 181 ? 266.49600 215.04100 269.34700 1.000 173.20456 181 LEU D N 1
ATOM 8399 C CA . LEU D 2 181 ? 266.04700 216.07200 270.27700 1.000 173.20456 181 LEU D CA 1
ATOM 8400 C C . LEU D 2 181 ? 265.04000 215.52700 271.28000 1.000 173.20456 181 LEU D C 1
ATOM 8401 O O . LEU D 2 181 ? 265.06800 215.90800 272.45400 1.000 173.20456 181 LEU D O 1
ATOM 8406 N N . THR D 2 182 ? 264.13600 214.64400 270.84200 1.000 172.33255 182 THR D N 1
ATOM 8407 C CA . THR D 2 182 ? 263.19300 214.04600 271.78200 1.000 172.33255 182 THR D CA 1
ATOM 8408 C C . THR D 2 182 ? 263.90700 213.17000 272.80000 1.000 172.33255 182 THR D C 1
ATOM 8409 O O . THR D 2 182 ? 263.56700 213.19300 273.98900 1.000 172.33255 182 THR D O 1
ATOM 8413 N N . VAL D 2 183 ? 264.90700 212.40600 272.35600 1.000 165.18294 183 VAL D N 1
ATOM 8414 C CA . VAL D 2 183 ? 265.69000 211.60100 273.28600 1.000 165.18294 183 VAL D CA 1
ATOM 8415 C C . VAL D 2 183 ? 266.41800 212.49400 274.27900 1.000 165.18294 183 VAL D C 1
ATOM 8416 O O . VAL D 2 183 ? 266.42400 212.22700 275.48700 1.000 165.18294 183 VAL D O 1
ATOM 8420 N N . ALA D 2 184 ? 267.00500 213.58900 273.79200 1.000 163.80492 184 ALA D N 1
ATOM 8421 C CA . ALA D 2 184 ? 267.73900 214.49900 274.66400 1.000 163.80492 184 ALA D CA 1
ATOM 8422 C C . ALA D 2 184 ? 266.82100 215.16800 275.67600 1.000 163.80492 184 ALA D C 1
ATOM 8423 O O . ALA D 2 184 ? 267.17900 215.31200 276.85000 1.000 163.80492 184 ALA D O 1
ATOM 8425 N N . THR D 2 185 ? 265.63700 215.58900 275.23500 1.000 166.11810 185 THR D N 1
ATOM 8426 C CA . THR D 2 185 ? 264.68400 216.21300 276.14200 1.000 166.11810 185 THR D CA 1
ATOM 8427 C C . THR D 2 185 ? 264.19600 215.22100 277.18200 1.000 166.11810 185 THR D C 1
ATOM 8428 O O . THR D 2 185 ? 264.03100 215.57100 278.35500 1.000 166.11810 185 THR D O 1
ATOM 8432 N N . MET D 2 186 ? 263.97200 213.97100 276.76900 1.000 166.90072 186 MET D N 1
ATOM 8433 C CA . MET D 2 186 ? 263.59600 212.93200 277.71700 1.000 166.90072 186 MET D CA 1
ATOM 8434 C C . MET D 2 186 ? 264.70800 212.69600 278.72900 1.000 166.90072 186 MET D C 1
ATOM 8435 O O . MET D 2 186 ? 264.44100 212.42100 279.90400 1.000 166.90072 186 MET D O 1
ATOM 8440 N N . ILE D 2 187 ? 265.96200 212.80800 278.29200 1.000 164.09473 187 ILE D N 1
ATOM 8441 C CA . ILE D 2 187 ? 267.08600 212.71300 279.21600 1.000 164.09473 187 ILE D CA 1
ATOM 8442 C C . ILE D 2 187 ? 267.09300 213.89900 280.17100 1.000 164.09473 187 ILE D C 1
ATOM 8443 O O . ILE D 2 187 ? 267.20100 213.73500 281.39200 1.000 164.09473 187 ILE D O 1
ATOM 8448 N N . LEU D 2 188 ? 266.94800 215.11100 279.63400 1.000 162.59140 188 LEU D N 1
ATOM 8449 C CA . LEU D 2 188 ? 266.88800 216.30100 280.47400 1.000 162.59140 188 LEU D CA 1
ATOM 8450 C C . LEU D 2 188 ? 265.60800 216.39300 281.28700 1.000 162.59140 188 LEU D C 1
ATOM 8451 O O . LEU D 2 188 ? 265.51600 217.25900 282.16200 1.000 162.59140 188 LEU D O 1
ATOM 8456 N N . ALA D 2 189 ? 264.62900 215.52400 281.03900 1.000 169.32024 189 ALA D N 1
ATOM 8457 C CA . ALA D 2 189 ? 263.37500 215.54700 281.77600 1.000 169.32024 189 ALA D CA 1
ATOM 8458 C C . ALA D 2 189 ? 263.50800 215.06200 283.21000 1.000 169.32024 189 ALA D C 1
ATOM 8459 O O . ALA D 2 189 ? 262.47700 214.89800 283.87000 1.000 169.32024 189 ALA D O 1
ATOM 8461 N N . ARG D 2 190 ? 264.72500 214.79200 283.68200 1.000 171.52789 190 ARG D N 1
ATOM 8462 C CA . ARG D 2 190 ? 265.12100 214.38600 285.03100 1.000 171.52789 190 ARG D CA 1
ATOM 8463 C C . ARG D 2 190 ? 264.68800 212.96100 285.33800 1.000 171.52789 190 ARG D C 1
ATOM 8464 O O . ARG D 2 190 ? 264.96800 212.47700 286.44000 1.000 171.52789 190 ARG D O 1
ATOM 8472 N N . SER D 2 191 ? 264.01500 212.27400 284.41300 1.000 178.58495 191 SER D N 1
ATOM 8473 C CA . SER D 2 191 ? 263.61800 210.89300 284.64400 1.000 178.58495 191 SER D CA 1
ATOM 8474 C C . SER D 2 191 ? 264.81400 209.95900 284.68100 1.000 178.58495 191 SER D C 1
ATOM 8475 O O . SER D 2 191 ? 264.71900 208.87000 285.25800 1.000 178.58495 191 SER D O 1
ATOM 8478 N N . LYS D 2 192 ? 265.92900 210.35300 284.06500 1.000 176.58872 192 LYS D N 1
ATOM 8479 C CA . LYS D 2 192 ? 267.13300 209.54100 284.05300 1.000 176.58872 192 LYS D CA 1
ATOM 8480 C C . LYS D 2 192 ? 268.38000 210.30600 284.47800 1.000 176.58872 192 LYS D C 1
ATOM 8481 O O . LYS D 2 192 ? 269.44200 209.68900 284.60700 1.000 176.58872 192 LYS D O 1
ATOM 8487 N N . THR D 2 193 ? 268.29000 211.62000 284.70800 1.000 172.99258 193 THR D N 1
ATOM 8488 C CA . THR D 2 193 ? 269.47000 212.44900 284.96200 1.000 172.99258 193 THR D CA 1
ATOM 8489 C C . THR D 2 193 ? 269.16100 213.50800 286.00900 1.000 172.99258 193 THR D C 1
ATOM 8490 O O . THR D 2 193 ? 268.52800 214.51600 285.69300 1.000 172.99258 193 THR D O 1
ATOM 8494 N N . VAL D 2 194 ? 269.57900 213.28100 287.24900 1.000 162.53977 194 VAL D N 1
ATOM 8495 C CA . VAL D 2 194 ? 269.74900 214.38300 288.19500 1.000 162.53977 194 VAL D CA 1
ATOM 8496 C C . VAL D 2 194 ? 271.12100 215.05300 288.05400 1.000 162.53977 194 VAL D C 1
ATOM 8497 O O . VAL D 2 194 ? 271.16100 216.26900 287.82000 1.000 162.53977 194 VAL D O 1
ATOM 8501 N N . PRO D 2 195 ? 272.29300 214.33900 288.18700 1.000 153.06426 195 PRO D N 1
ATOM 8502 C CA . PRO D 2 195 ? 273.55900 215.08500 288.26800 1.000 153.06426 195 PRO D CA 1
ATOM 8503 C C . PRO D 2 195 ? 274.25200 215.38800 286.94500 1.000 153.06426 195 PRO D C 1
ATOM 8504 O O . PRO D 2 195 ? 274.96300 216.39300 286.84100 1.000 153.06426 195 PRO D O 1
ATOM 8508 N N . ASP D 2 196 ? 274.08100 214.53300 285.93600 1.000 147.30552 196 ASP D N 1
ATOM 8509 C CA . ASP D 2 196 ? 274.80500 214.66800 284.67500 1.000 147.30552 196 ASP D CA 1
ATOM 8510 C C . ASP D 2 196 ? 273.87200 215.21500 283.60300 1.000 147.30552 196 ASP D C 1
ATOM 8511 O O . ASP D 2 196 ? 273.35100 214.49800 282.75000 1.000 147.30552 196 ASP D O 1
ATOM 8516 N N . ARG D 2 197 ? 273.68000 216.53200 283.66000 1.000 149.61191 197 ARG D N 1
ATOM 8517 C CA . ARG D 2 197 ? 273.08000 217.25900 282.55100 1.000 149.61191 197 ARG D CA 1
ATOM 8518 C C . ARG D 2 197 ? 273.96700 217.22200 281.31300 1.000 149.61191 197 ARG D C 1
ATOM 8519 O O . ARG D 2 197 ? 273.51400 217.59400 280.22500 1.000 149.61191 197 ARG D O 1
ATOM 8527 N N . ARG D 2 198 ? 275.24200 216.84300 281.47700 1.000 148.21447 198 ARG D N 1
ATOM 8528 C CA . ARG D 2 198 ? 276.19400 216.76500 280.37100 1.000 148.21447 198 ARG D CA 1
ATOM 8529 C C . ARG D 2 198 ? 275.66600 215.93600 279.21300 1.000 148.21447 198 ARG D C 1
ATOM 8530 O O . ARG D 2 198 ? 275.77900 216.33900 278.05500 1.000 148.21447 198 ARG D O 1
ATOM 8538 N N . VAL D 2 199 ? 275.10800 214.76000 279.50800 1.000 149.88007 199 VAL D N 1
ATOM 8539 C CA . VAL D 2 199 ? 274.59200 213.89000 278.45400 1.000 149.88007 199 VAL D CA 1
ATOM 8540 C C . VAL D 2 199 ? 273.47700 214.58600 277.68900 1.000 149.88007 199 VAL D C 1
ATOM 8541 O O . VAL D 2 199 ? 273.46800 214.61700 276.45000 1.000 149.88007 199 VAL D O 1
ATOM 8545 N N . GLY D 2 200 ? 272.54000 215.18400 278.42200 1.000 150.52359 200 GLY D N 1
ATOM 8546 C CA . GLY D 2 200 ? 271.44400 215.88100 277.77900 1.000 150.52359 200 GLY D CA 1
ATOM 8547 C C . GLY D 2 200 ? 271.90700 217.08100 276.98000 1.000 150.52359 200 GLY D C 1
ATOM 8548 O O . GLY D 2 200 ? 271.43500 217.31000 275.86800 1.000 150.52359 200 GLY D O 1
ATOM 8549 N N . ASP D 2 201 ? 272.84800 217.84900 277.52800 1.000 148.97655 201 ASP D N 1
ATOM 8550 C CA . ASP D 2 201 ? 273.34900 219.02300 276.82300 1.000 148.97655 201 ASP D CA 1
ATOM 8551 C C . ASP D 2 201 ? 274.09900 218.63500 275.55600 1.000 148.97655 201 ASP D C 1
ATOM 8552 O O . ASP D 2 201 ? 273.94400 219.28400 274.51500 1.000 148.97655 201 ASP D O 1
ATOM 8557 N N . ILE D 2 202 ? 274.91500 217.58300 275.63000 1.000 150.71086 202 ILE D N 1
ATOM 8558 C CA . ILE D 2 202 ? 275.67000 217.12500 274.46800 1.000 150.71086 202 ILE D CA 1
ATOM 8559 C C . ILE D 2 202 ? 274.72800 216.64900 273.37400 1.000 150.71086 202 ILE D C 1
ATOM 8560 O O . ILE D 2 202 ? 274.87900 217.01200 272.20300 1.000 150.71086 202 ILE D O 1
ATOM 8565 N N . LEU D 2 203 ? 273.73900 215.83100 273.73900 1.000 154.72987 203 LEU D N 1
ATOM 8566 C CA . LEU D 2 203 ? 272.79700 215.34500 272.73600 1.000 154.72987 203 LEU D CA 1
ATOM 8567 C C . LEU D 2 203 ? 271.96200 216.48000 272.15900 1.000 154.72987 203 LEU D C 1
ATOM 8568 O O . LEU D 2 203 ? 271.72700 216.52900 270.94600 1.000 154.72987 203 LEU D O 1
ATOM 8573 N N . LEU D 2 204 ? 271.51200 217.39800 273.01400 1.000 151.14833 204 LEU D N 1
ATOM 8574 C CA . LEU D 2 204 ? 270.67800 218.50700 272.57600 1.000 151.14833 204 LEU D CA 1
ATOM 8575 C C . LEU D 2 204 ? 271.42200 219.40400 271.60700 1.000 151.14833 204 LEU D C 1
ATOM 8576 O O . LEU D 2 204 ? 270.89100 219.77700 270.55800 1.000 151.14833 204 LEU D O 1
ATOM 8581 N N . LEU D 2 205 ? 272.65700 219.76600 271.95300 1.000 153.18095 205 LEU D N 1
ATOM 8582 C CA . LEU D 2 205 ? 273.45600 220.62200 271.08700 1.000 153.18095 205 LEU D CA 1
ATOM 8583 C C . LEU D 2 205 ? 273.74100 219.93900 269.76200 1.000 153.18095 205 LEU D C 1
ATOM 8584 O O . LEU D 2 205 ? 273.73600 220.58100 268.70700 1.000 153.18095 205 LEU D O 1
ATOM 8589 N N . SER D 2 206 ? 274.00200 218.63500 269.80200 1.000 163.72113 206 SER D N 1
ATOM 8590 C CA . SER D 2 206 ? 274.35000 217.90800 268.59000 1.000 163.72113 206 SER D CA 1
ATOM 8591 C C . SER D 2 206 ? 273.15100 217.75000 267.66800 1.000 163.72113 206 SER D C 1
ATOM 8592 O O . SER D 2 206 ? 273.29600 217.80200 266.44200 1.000 163.72113 206 SER D O 1
ATOM 8595 N N . GLY D 2 207 ? 271.96000 217.55700 268.23500 1.000 169.40393 207 GLY D N 1
ATOM 8596 C CA . GLY D 2 207 ? 270.78500 217.31400 267.41800 1.000 169.40393 207 GLY D CA 1
ATOM 8597 C C . GLY D 2 207 ? 270.27200 218.53400 266.68600 1.000 169.40393 207 GLY D C 1
ATOM 8598 O O . GLY D 2 207 ? 269.46900 218.39300 265.75800 1.000 169.40393 207 GLY D O 1
ATOM 8599 N N . LEU D 2 208 ? 270.71100 219.72900 267.08300 1.000 171.44228 208 LEU D N 1
ATOM 8600 C CA . LEU D 2 208 ? 270.23200 220.94500 266.43900 1.000 171.44228 208 LEU D CA 1
ATOM 8601 C C . LEU D 2 208 ? 270.76000 221.08500 265.01900 1.000 171.44228 208 LEU D C 1
ATOM 8602 O O . LEU D 2 208 ? 270.07300 221.64800 264.16000 1.000 171.44228 208 LEU D O 1
ATOM 8607 N N . VAL D 2 209 ? 271.97200 220.60500 264.76000 1.000 178.97884 209 VAL D N 1
ATOM 8608 C CA . VAL D 2 209 ? 272.60100 220.72500 263.44500 1.000 178.97884 209 VAL D CA 1
ATOM 8609 C C . VAL D 2 209 ? 271.82900 219.94500 262.37500 1.000 178.97884 209 VAL D C 1
ATOM 8610 O O . VAL D 2 209 ? 271.62400 220.50100 261.28400 1.000 178.97884 209 VAL D O 1
ATOM 8614 N N . PRO D 2 210 ? 271.37900 218.69200 262.59500 1.000 181.61664 210 PRO D N 1
ATOM 8615 C CA . PRO D 2 210 ? 270.50100 218.07400 261.58500 1.000 181.61664 210 PRO D CA 1
ATOM 8616 C C . PRO D 2 210 ? 269.21300 218.83600 261.34000 1.000 181.61664 210 PRO D C 1
ATOM 8617 O O . PRO D 2 210 ? 268.71400 218.82700 260.20900 1.000 181.61664 210 PRO D O 1
ATOM 8621 N N . LEU D 2 211 ? 268.66000 219.48900 262.36300 1.000 182.06270 211 LEU D N 1
ATOM 8622 C CA . LEU D 2 211 ? 267.45400 220.28800 262.17100 1.000 182.06270 211 LEU D CA 1
ATOM 8623 C C . LEU D 2 211 ? 267.71500 221.44300 261.21500 1.000 182.06270 211 LEU D C 1
ATOM 8624 O O . LEU D 2 211 ? 266.93200 221.68900 260.29000 1.000 182.06270 211 LEU D O 1
ATOM 8629 N N . ALA D 2 212 ? 268.82800 222.15000 261.41700 1.000 182.68959 212 ALA D N 1
ATOM 8630 C CA . ALA D 2 212 ? 269.18500 223.24700 260.52700 1.000 182.68959 212 ALA D CA 1
ATOM 8631 C C . ALA D 2 212 ? 269.48800 222.74400 259.12300 1.000 182.68959 212 ALA D C 1
ATOM 8632 O O . ALA D 2 212 ? 269.13600 223.40100 258.13700 1.000 182.68959 212 ALA D O 1
ATOM 8634 N N . VAL D 2 213 ? 270.13100 221.57800 259.01700 1.000 184.61366 213 VAL D N 1
ATOM 8635 C CA . VAL D 2 213 ? 270.42200 220.99600 257.70900 1.000 184.61366 213 VAL D CA 1
ATOM 8636 C C . VAL D 2 213 ? 269.13100 220.66200 256.97200 1.000 184.61366 213 VAL D C 1
ATOM 8637 O O . VAL D 2 213 ? 268.99100 220.94700 255.77800 1.000 184.61366 213 VAL D O 1
ATOM 8641 N N . ALA D 2 214 ? 268.16200 220.07500 257.67900 1.000 188.22205 214 ALA D N 1
ATOM 8642 C CA . ALA D 2 214 ? 266.88100 219.74000 257.06500 1.000 188.22205 214 ALA D CA 1
ATOM 8643 C C . ALA D 2 214 ? 266.12500 220.98900 256.63400 1.000 188.22205 214 ALA D C 1
ATOM 8644 O O . ALA D 2 214 ? 265.54200 221.02500 255.54200 1.000 188.22205 214 ALA D O 1
ATOM 8646 N N . ILE D 2 215 ? 266.12500 222.02300 257.47800 1.000 184.96182 215 ILE D N 1
ATOM 8647 C CA . ILE D 2 215 ? 265.41800 223.25600 257.14200 1.000 184.96182 215 ILE D CA 1
ATOM 8648 C C . ILE D 2 215 ? 266.06200 223.93200 255.93600 1.000 184.96182 215 ILE D C 1
ATOM 8649 O O . ILE D 2 215 ? 265.36600 224.42300 255.03800 1.000 184.96182 215 ILE D O 1
ATOM 8654 N N . ALA D 2 216 ? 267.39600 223.94400 255.87900 1.000 188.27119 216 ALA D N 1
ATOM 8655 C CA . ALA D 2 216 ? 268.08300 224.53100 254.73200 1.000 188.27119 216 ALA D CA 1
ATOM 8656 C C . ALA D 2 216 ? 267.85300 223.72000 253.46200 1.000 188.27119 216 ALA D C 1
ATOM 8657 O O . ALA D 2 216 ? 267.67600 224.29100 252.38000 1.000 188.27119 216 ALA D O 1
ATOM 8659 N N . ALA D 2 217 ? 267.85200 222.38900 253.57000 1.000 190.45991 217 ALA D N 1
ATOM 8660 C CA . ALA D 2 217 ? 267.64300 221.54200 252.40300 1.000 190.45991 217 ALA D CA 1
ATOM 8661 C C . ALA D 2 217 ? 266.19400 221.53700 251.94200 1.000 190.45991 217 ALA D C 1
ATOM 8662 O O . ALA D 2 217 ? 265.91700 221.09800 250.82100 1.000 190.45991 217 ALA D O 1
ATOM 8664 N N . THR D 2 218 ? 265.26700 221.99300 252.79000 1.000 191.07730 218 THR D N 1
ATOM 8665 C CA . THR D 2 218 ? 263.87200 222.11500 252.37900 1.000 191.07730 218 THR D CA 1
ATOM 8666 C C . THR D 2 218 ? 263.72100 223.11800 251.24100 1.000 191.07730 218 THR D C 1
ATOM 8667 O O . THR D 2 218 ? 262.94700 222.89400 250.30200 1.000 191.07730 218 THR D O 1
ATOM 8671 N N . ALA D 2 219 ? 264.46400 224.21800 251.29900 1.000 192.42366 219 ALA D N 1
ATOM 8672 C CA . ALA D 2 219 ? 264.38500 225.23500 250.26300 1.000 192.42366 219 ALA D CA 1
ATOM 8673 C C . ALA D 2 219 ? 264.96500 224.70900 248.95000 1.000 192.42366 219 ALA D C 1
ATOM 8674 O O . ALA D 2 219 ? 265.93700 223.94800 248.96000 1.000 192.42366 219 ALA D O 1
ATOM 8676 N N . PRO D 2 220 ? 264.39300 225.09700 247.80200 1.000 193.18510 220 PRO D N 1
ATOM 8677 C CA . PRO D 2 220 ? 264.86700 224.56300 246.51700 1.000 193.18510 220 PRO D CA 1
ATOM 8678 C C . PRO D 2 220 ? 266.16400 225.19600 246.03600 1.000 193.18510 220 PRO D C 1
ATOM 8679 O O . PRO D 2 220 ? 266.80800 225.95200 246.76900 1.000 193.18510 220 PRO D O 1
ATOM 8683 N N . GLY D 2 221 ? 266.56200 224.88000 244.80600 1.000 195.82209 221 GLY D N 1
ATOM 8684 C CA . GLY D 2 221 ? 267.77300 225.41500 244.23300 1.000 195.82209 221 GLY D CA 1
ATOM 8685 C C . GLY D 2 221 ? 268.96700 224.52500 244.50700 1.000 195.82209 221 GLY D C 1
ATOM 8686 O O . GLY D 2 221 ? 268.86900 223.52900 245.23000 1.000 195.82209 221 GLY D O 1
ATOM 8687 N N . PRO D 2 222 ? 270.12200 224.85700 243.91000 1.000 195.98672 222 PRO D N 1
ATOM 8688 C CA . PRO D 2 222 ? 271.34300 224.07600 244.17000 1.000 195.98672 222 PRO D CA 1
ATOM 8689 C C . PRO D 2 222 ? 271.78200 224.15700 245.62400 1.000 195.98672 222 PRO D C 1
ATOM 8690 O O . PRO D 2 222 ? 271.94700 223.12900 246.28900 1.000 195.98672 222 PRO D O 1
ATOM 8694 N N . VAL D 2 223 ? 271.97000 225.37500 246.12700 1.000 195.94994 223 VAL D N 1
ATOM 8695 C CA . VAL D 2 223 ? 272.14700 225.61000 247.55400 1.000 195.94994 223 VAL D CA 1
ATOM 8696 C C . VAL D 2 223 ? 270.76400 225.65200 248.18300 1.000 195.94994 223 VAL D C 1
ATOM 8697 O O . VAL D 2 223 ? 269.75300 225.63300 247.47100 1.000 195.94994 223 VAL D O 1
ATOM 8701 N N . GLY D 2 224 ? 270.70500 225.66200 249.51400 1.000 193.83171 224 GLY D N 1
ATOM 8702 C CA . GLY D 2 224 ? 269.49000 226.07700 250.18700 1.000 193.83171 224 GLY D CA 1
ATOM 8703 C C . GLY D 2 224 ? 269.18800 227.48600 249.72700 1.000 193.83171 224 GLY D C 1
ATOM 8704 O O . GLY D 2 224 ? 270.06000 228.35100 249.83400 1.000 193.83171 224 GLY D O 1
ATOM 8705 N N . ALA D 2 225 ? 267.96300 227.71800 249.23400 1.000 194.27882 225 ALA D N 1
ATOM 8706 C CA . ALA D 2 225 ? 267.64300 228.79700 248.28400 1.000 194.27882 225 ALA D CA 1
ATOM 8707 C C . ALA D 2 225 ? 268.20300 230.18000 248.61600 1.000 194.27882 225 ALA D C 1
ATOM 8708 O O . ALA D 2 225 ? 268.75400 230.81300 247.70600 1.000 194.27882 225 ALA D O 1
ATOM 8710 N N . PRO D 2 226 ? 268.12300 230.71200 249.85500 1.000 187.90690 226 PRO D N 1
ATOM 8711 C CA . PRO D 2 226 ? 268.77200 232.00700 250.08400 1.000 187.90690 226 PRO D CA 1
ATOM 8712 C C . PRO D 2 226 ? 270.24600 231.88200 250.43800 1.000 187.90690 226 PRO D C 1
ATOM 8713 O O . PRO D 2 226 ? 270.72500 232.63000 251.29200 1.000 187.90690 226 PRO D O 1
ATOM 8717 N N . HIS D 2 227 ? 270.98100 231.00500 249.74700 1.000 189.04115 227 HIS D N 1
ATOM 8718 C CA . HIS D 2 227 ? 272.33700 230.60200 250.14500 1.000 189.04115 227 HIS D CA 1
ATOM 8719 C C . HIS D 2 227 ? 272.38300 230.21000 251.62200 1.000 189.04115 227 HIS D C 1
ATOM 8720 O O . HIS D 2 227 ? 273.28600 230.60700 252.36300 1.000 189.04115 227 HIS D O 1
ATOM 8727 N N . ALA D 2 228 ? 271.37400 229.43700 252.04400 1.000 184.18289 228 ALA D N 1
ATOM 8728 C CA . ALA D 2 228 ? 271.25600 228.88700 253.40000 1.000 184.18289 228 ALA D CA 1
ATOM 8729 C C . ALA D 2 228 ? 271.22300 229.97200 254.47800 1.000 184.18289 228 ALA D C 1
ATOM 8730 O O . ALA D 2 228 ? 271.91900 229.88100 255.49000 1.000 184.18289 228 ALA D O 1
ATOM 8732 N N . VAL D 2 229 ? 270.41600 231.01400 254.26200 1.000 175.83420 229 VAL D N 1
ATOM 8733 C CA . VAL D 2 229 ? 270.08400 231.92600 255.35600 1.000 175.83420 229 VAL D CA 1
ATOM 8734 C C . VAL D 2 229 ? 269.27900 231.20100 256.42000 1.000 175.83420 229 VAL D C 1
ATOM 8735 O O . VAL D 2 229 ? 269.55900 231.30900 257.61900 1.000 175.83420 229 VAL D O 1
ATOM 8739 N N . LEU D 2 230 ? 268.27300 230.44000 255.98900 1.000 176.29876 230 LEU D N 1
ATOM 8740 C CA . LEU D 2 230 ? 267.28400 229.90400 256.91500 1.000 176.29876 230 LEU D CA 1
ATOM 8741 C C . LEU D 2 230 ? 267.87800 228.84900 257.83700 1.000 176.29876 230 LEU D C 1
ATOM 8742 O O . LEU D 2 230 ? 267.46200 228.74700 258.99500 1.000 176.29876 230 LEU D O 1
ATOM 8747 N N . GLY D 2 231 ? 268.86000 228.08000 257.36000 1.000 170.71804 231 GLY D N 1
ATOM 8748 C CA . GLY D 2 231 ? 269.51200 227.11100 258.22900 1.000 170.71804 231 GLY D CA 1
ATOM 8749 C C . GLY D 2 231 ? 270.28400 227.76600 259.35900 1.000 170.71804 231 GLY D C 1
ATOM 8750 O O . GLY D 2 231 ? 270.14500 227.38900 260.52700 1.000 170.71804 231 GLY D O 1
ATOM 8751 N N . PHE D 2 232 ? 271.08700 228.78100 259.02800 1.000 159.55195 232 PHE D N 1
ATOM 8752 C CA . PHE D 2 232 ? 271.81800 229.50700 260.05900 1.000 159.55195 232 PHE D CA 1
ATOM 8753 C C . PHE D 2 232 ? 270.86800 230.24800 260.98200 1.000 159.55195 232 PHE D C 1
ATOM 8754 O O . PHE D 2 232 ? 271.11100 230.33800 262.18800 1.000 159.55195 232 PHE D O 1
ATOM 8762 N N . GLY D 2 233 ? 269.77200 230.77100 260.43400 1.000 162.75893 233 GLY D N 1
ATOM 8763 C CA . GLY D 2 233 ? 268.80500 231.47400 261.26000 1.000 162.75893 233 GLY D CA 1
ATOM 8764 C C . GLY D 2 233 ? 268.12200 230.56700 262.25900 1.000 162.75893 233 GLY D C 1
ATOM 8765 O O . GLY D 2 233 ? 267.99000 230.91000 263.43700 1.000 162.75893 233 GLY D O 1
ATOM 8766 N N . VAL D 2 234 ? 267.68000 229.39200 261.80300 1.000 163.65814 234 VAL D N 1
ATOM 8767 C CA . VAL D 2 234 ? 267.00800 228.47900 262.71400 1.000 163.65814 234 VAL D CA 1
ATOM 8768 C C . VAL D 2 234 ? 268.00100 227.92600 263.72300 1.000 163.65814 234 VAL D C 1
ATOM 8769 O O . VAL D 2 234 ? 267.65100 227.73000 264.89200 1.000 163.65814 234 VAL D O 1
ATOM 8773 N N . PHE D 2 235 ? 269.26400 227.74000 263.32200 1.000 154.03185 235 PHE D N 1
ATOM 8774 C CA . PHE D 2 235 ? 270.29000 227.30900 264.26300 1.000 154.03185 235 PHE D CA 1
ATOM 8775 C C . PHE D 2 235 ? 270.49800 228.37400 265.33500 1.000 154.03185 235 PHE D C 1
ATOM 8776 O O . PHE D 2 235 ? 270.52900 228.07100 266.53500 1.000 154.03185 235 PHE D O 1
ATOM 8784 N N . GLY D 2 236 ? 270.61100 229.63400 264.91200 1.000 150.37700 236 GLY D N 1
ATOM 8785 C CA . GLY D 2 236 ? 270.81100 230.71700 265.85800 1.000 150.37700 236 GLY D CA 1
ATOM 8786 C C . GLY D 2 236 ? 269.66100 230.86800 266.83200 1.000 150.37700 236 GLY D C 1
ATOM 8787 O O . GLY D 2 236 ? 269.87100 230.97300 268.04300 1.000 150.37700 236 GLY D O 1
ATOM 8788 N N . VAL D 2 237 ? 268.42900 230.86900 266.32100 1.000 150.10087 237 VAL D N 1
ATOM 8789 C CA . VAL D 2 237 ? 267.29200 231.07100 267.21200 1.000 150.10087 237 VAL D CA 1
ATOM 8790 C C . VAL D 2 237 ? 267.10700 229.86400 268.11900 1.000 150.10087 237 VAL D C 1
ATOM 8791 O O . VAL D 2 237 ? 266.71600 230.00800 269.28200 1.000 150.10087 237 VAL D O 1
ATOM 8795 N N . ALA D 2 238 ? 267.40000 228.65900 267.62000 1.000 150.59394 238 ALA D N 1
ATOM 8796 C CA . ALA D 2 238 ? 267.31300 227.48100 268.46800 1.000 150.59394 238 ALA D CA 1
ATOM 8797 C C . ALA D 2 238 ? 268.32300 227.55500 269.59900 1.000 150.59394 238 ALA D C 1
ATOM 8798 O O . ALA D 2 238 ? 268.00600 227.21600 270.74300 1.000 150.59394 238 ALA D O 1
ATOM 8800 N N . ALA D 2 239 ? 269.53100 228.03700 269.30900 1.000 144.10608 239 ALA D N 1
ATOM 8801 C CA . ALA D 2 239 ? 270.52600 228.17700 270.36500 1.000 144.10608 239 ALA D CA 1
ATOM 8802 C C . ALA D 2 239 ? 270.12800 229.26000 271.36100 1.000 144.10608 239 ALA D C 1
ATOM 8803 O O . ALA D 2 239 ? 270.36000 229.11500 272.56900 1.000 144.10608 239 ALA D O 1
ATOM 8805 N N . MET D 2 240 ? 269.51800 230.34600 270.87600 1.000 142.47862 240 MET D N 1
ATOM 8806 C CA . MET D 2 240 ? 269.03900 231.38800 271.78200 1.000 142.47862 240 MET D CA 1
ATOM 8807 C C . MET D 2 240 ? 267.96500 230.85900 272.72400 1.000 142.47862 240 MET D C 1
ATOM 8808 O O . MET D 2 240 ? 268.01300 231.11100 273.93300 1.000 142.47862 240 MET D O 1
ATOM 8813 N N . LEU D 2 241 ? 267.00200 230.10500 272.19400 1.000 141.54028 241 LEU D N 1
ATOM 8814 C CA . LEU D 2 241 ? 265.97600 229.51300 273.04900 1.000 141.54028 241 LEU D CA 1
ATOM 8815 C C . LEU D 2 241 ? 266.55600 228.47900 274.00500 1.000 141.54028 241 LEU D C 1
ATOM 8816 O O . LEU D 2 241 ? 266.09500 228.36700 275.14700 1.000 141.54028 241 LEU D O 1
ATOM 8821 N N . VAL D 2 242 ? 267.54600 227.70400 273.56100 1.000 138.44123 242 VAL D N 1
ATOM 8822 C CA . VAL D 2 242 ? 268.16200 226.72600 274.45100 1.000 138.44123 242 VAL D CA 1
ATOM 8823 C C . VAL D 2 242 ? 268.85300 227.42000 275.61500 1.000 138.44123 242 VAL D C 1
ATOM 8824 O O . VAL D 2 242 ? 268.73800 226.98400 276.76700 1.000 138.44123 242 VAL D O 1
ATOM 8828 N N . MET D 2 243 ? 269.55500 228.52400 275.34600 1.000 137.12560 243 MET D N 1
ATOM 8829 C CA . MET D 2 243 ? 270.12200 229.30000 276.44600 1.000 137.12560 243 MET D CA 1
ATOM 8830 C C . MET D 2 243 ? 269.02900 229.87300 277.33700 1.000 137.12560 243 MET D C 1
ATOM 8831 O O . MET D 2 243 ? 269.17600 229.91400 278.56200 1.000 137.12560 243 MET D O 1
ATOM 8836 N N . ARG D 2 244 ? 267.93900 230.35100 276.73200 1.000 138.81294 244 ARG D N 1
ATOM 8837 C CA . ARG D 2 244 ? 266.86100 230.95400 277.51000 1.000 138.81294 244 ARG D CA 1
ATOM 8838 C C . ARG D 2 244 ? 266.23600 229.94800 278.46500 1.000 138.81294 244 ARG D C 1
ATOM 8839 O O . ARG D 2 244 ? 265.85600 230.30000 279.58600 1.000 138.81294 244 ARG D O 1
ATOM 8847 N N . PHE D 2 245 ? 266.13200 228.69200 278.04700 1.000 142.90190 245 PHE D N 1
ATOM 8848 C CA . PHE D 2 245 ? 265.49700 227.69700 278.90100 1.000 142.90190 245 PHE D CA 1
ATOM 8849 C C . PHE D 2 245 ? 266.49100 226.94200 279.77000 1.000 142.90190 245 PHE D C 1
ATOM 8850 O O . PHE D 2 245 ? 266.21600 226.70100 280.94900 1.000 142.90190 245 PHE D O 1
ATOM 8858 N N . THR D 2 246 ? 267.63900 226.55600 279.22400 1.000 140.95054 246 THR D N 1
ATOM 8859 C CA . THR D 2 246 ? 268.58100 225.78600 280.02300 1.000 140.95054 246 THR D CA 1
ATOM 8860 C C . THR D 2 246 ? 269.59600 226.66800 280.73600 1.000 140.95054 246 THR D C 1
ATOM 8861 O O . THR D 2 246 ? 269.75200 226.56500 281.95700 1.000 140.95054 246 THR D O 1
ATOM 8865 N N . GLY D 2 247 ? 270.27700 227.54300 280.00400 1.000 138.41137 247 GLY D N 1
ATOM 8866 C CA . GLY D 2 247 ? 271.21800 228.47000 280.60100 1.000 138.41137 247 GLY D CA 1
ATOM 8867 C C . GLY D 2 247 ? 272.49800 227.86200 281.13500 1.000 138.41137 247 GLY D C 1
ATOM 8868 O O . GLY D 2 247 ? 273.25600 228.54000 281.83200 1.000 138.41137 247 GLY D O 1
ATOM 8869 N N . ARG D 2 248 ? 272.75700 226.59300 280.83200 1.000 138.54799 248 ARG D N 1
ATOM 8870 C CA . ARG D 2 248 ? 273.93900 225.91400 281.37200 1.000 138.54799 248 ARG D CA 1
ATOM 8871 C C . ARG D 2 248 ? 275.19300 226.19400 280.54800 1.000 138.54799 248 ARG D C 1
ATOM 8872 O O . ARG D 2 248 ? 276.16300 226.76300 281.05600 1.000 138.54799 248 ARG D O 1
ATOM 8880 N N . ARG D 2 249 ? 275.18800 225.80300 279.27800 1.000 132.18193 249 ARG D N 1
ATOM 8881 C CA . ARG D 2 249 ? 276.39100 225.92500 278.46300 1.000 132.18193 249 ARG D CA 1
ATOM 8882 C C . ARG D 2 249 ? 276.45700 227.25300 277.72100 1.000 132.18193 249 ARG D C 1
ATOM 8883 O O . ARG D 2 249 ? 276.48500 227.26100 276.49100 1.000 132.18193 249 ARG D O 1
ATOM 8891 N N . LEU D 2 250 ? 276.50900 228.37000 278.45100 1.000 124.96192 250 LEU D N 1
ATOM 8892 C CA . LEU D 2 250 ? 276.32800 229.68400 277.83700 1.000 124.96192 250 LEU D CA 1
ATOM 8893 C C . LEU D 2 250 ? 277.40300 230.00900 276.80800 1.000 124.96192 250 LEU D C 1
ATOM 8894 O O . LEU D 2 250 ? 277.10600 230.61100 275.77000 1.000 124.96192 250 LEU D O 1
ATOM 8899 N N . GLY D 2 251 ? 278.65300 229.63300 277.07900 1.000 122.27352 251 GLY D N 1
ATOM 8900 C CA . GLY D 2 251 ? 279.73800 230.01000 276.18400 1.000 122.27352 251 GLY D CA 1
ATOM 8901 C C . GLY D 2 251 ? 279.60600 229.40400 274.80000 1.000 122.27352 251 GLY D C 1
ATOM 8902 O O . GLY D 2 251 ? 279.77400 230.08900 273.78400 1.000 122.27352 251 GLY D O 1
ATOM 8903 N N . VAL D 2 252 ? 279.27100 228.11500 274.74500 1.000 124.12834 252 VAL D N 1
ATOM 8904 C CA . VAL D 2 252 ? 279.24700 227.39100 273.47900 1.000 124.12834 252 VAL D CA 1
ATOM 8905 C C . VAL D 2 252 ? 278.13300 227.91400 272.58600 1.000 124.12834 252 VAL D C 1
ATOM 8906 O O . VAL D 2 252 ? 278.36900 228.32400 271.44100 1.000 124.12834 252 VAL D O 1
ATOM 8910 N N . TYR D 2 253 ? 276.90300 227.91000 273.10000 1.000 130.93512 253 TYR D N 1
ATOM 8911 C CA . TYR D 2 253 ? 275.79800 228.42900 272.31100 1.000 130.93512 253 TYR D CA 1
ATOM 8912 C C . TYR D 2 253 ? 275.96400 229.90800 272.02100 1.000 130.93512 253 TYR D C 1
ATOM 8913 O O . TYR D 2 253 ? 275.47900 230.37900 270.99700 1.000 130.93512 253 TYR D O 1
ATOM 8922 N N . THR D 2 254 ? 276.65100 230.65500 272.88500 1.000 120.24569 254 THR D N 1
ATOM 8923 C CA . THR D 2 254 ? 276.88400 232.06500 272.59400 1.000 120.24569 254 THR D CA 1
ATOM 8924 C C . THR D 2 254 ? 277.77800 232.24000 271.37300 1.000 120.24569 254 THR D C 1
ATOM 8925 O O . THR D 2 254 ? 277.49000 233.06700 270.49400 1.000 120.24569 254 THR D O 1
ATOM 8929 N N . ALA D 2 255 ? 278.84300 231.44100 271.28000 1.000 119.28551 255 ALA D N 1
ATOM 8930 C CA . ALA D 2 255 ? 279.70200 231.49200 270.10100 1.000 119.28551 255 ALA D CA 1
ATOM 8931 C C . ALA D 2 255 ? 278.94000 231.08400 268.84500 1.000 119.28551 255 ALA D C 1
ATOM 8932 O O . ALA D 2 255 ? 279.06500 231.72100 267.78700 1.000 119.28551 255 ALA D O 1
ATOM 8934 N N . LEU D 2 256 ? 278.14300 230.01900 268.94600 1.000 125.76259 256 LEU D N 1
ATOM 8935 C CA . LEU D 2 256 ? 277.35100 229.58500 267.79700 1.000 125.76259 256 LEU D CA 1
ATOM 8936 C C . LEU D 2 256 ? 276.32100 230.63100 267.38100 1.000 125.76259 256 LEU D C 1
ATOM 8937 O O . LEU D 2 256 ? 276.07600 230.82000 266.18600 1.000 125.76259 256 LEU D O 1
ATOM 8942 N N . VAL D 2 257 ? 275.69700 231.30600 268.34700 1.000 127.57204 257 VAL D N 1
ATOM 8943 C CA . VAL D 2 257 ? 274.76300 232.38100 268.02900 1.000 127.57204 257 VAL D CA 1
ATOM 8944 C C . VAL D 2 257 ? 275.47300 233.50000 267.29300 1.000 127.57204 257 VAL D C 1
ATOM 8945 O O . VAL D 2 257 ? 274.93600 234.06400 266.33400 1.000 127.57204 257 VAL D O 1
ATOM 8949 N N . THR D 2 258 ? 276.69100 233.83000 267.71900 1.000 126.83734 258 THR D N 1
ATOM 8950 C CA . THR D 2 258 ? 277.44700 234.87500 267.03700 1.000 126.83734 258 THR D CA 1
ATOM 8951 C C . THR D 2 258 ? 277.70700 234.50900 265.58100 1.000 126.83734 258 THR D C 1
ATOM 8952 O O . THR D 2 258 ? 277.45300 235.31300 264.66900 1.000 126.83734 258 THR D O 1
ATOM 8956 N N . LEU D 2 259 ? 278.18800 233.28300 265.34900 1.000 129.69772 259 LEU D N 1
ATOM 8957 C CA . LEU D 2 259 ? 278.45900 232.84300 263.98100 1.000 129.69772 259 LEU D CA 1
ATOM 8958 C C . LEU D 2 259 ? 277.19100 232.82900 263.13800 1.000 129.69772 259 LEU D C 1
ATOM 8959 O O . LEU D 2 259 ? 277.19600 233.28300 261.98600 1.000 129.69772 259 LEU D O 1
ATOM 8964 N N . CYS D 2 260 ? 276.09300 232.31800 263.69900 1.000 144.46784 260 CYS D N 1
ATOM 8965 C CA . CYS D 2 260 ? 274.84400 232.24500 262.95500 1.000 144.46784 260 CYS D CA 1
ATOM 8966 C C . CYS D 2 260 ? 274.30700 233.63100 262.63400 1.000 144.46784 260 CYS D C 1
ATOM 8967 O O . CYS D 2 260 ? 273.78800 233.85600 261.53800 1.000 144.46784 260 CYS D O 1
ATOM 8970 N N . ALA D 2 261 ? 274.42400 234.56900 263.57300 1.000 138.99932 261 ALA D N 1
ATOM 8971 C CA . ALA D 2 261 ? 273.94100 235.92100 263.33100 1.000 138.99932 261 ALA D CA 1
ATOM 8972 C C . ALA D 2 261 ? 274.71300 236.57700 262.20400 1.000 138.99932 261 ALA D C 1
ATOM 8973 O O . ALA D 2 261 ? 274.11800 237.19500 261.30800 1.000 138.99932 261 ALA D O 1
ATOM 8975 N N . ALA D 2 262 ? 276.03900 236.42700 262.21400 1.000 143.47043 262 ALA D N 1
ATOM 8976 C CA . ALA D 2 262 ? 276.83500 237.00900 261.14100 1.000 143.47043 262 ALA D CA 1
ATOM 8977 C C . ALA D 2 262 ? 276.51500 236.36500 259.79800 1.000 143.47043 262 ALA D C 1
ATOM 8978 O O . ALA D 2 262 ? 276.39700 237.06200 258.78100 1.000 143.47043 262 ALA D O 1
ATOM 8980 N N . ALA D 2 263 ? 276.35600 235.03800 259.77900 1.000 150.57928 263 ALA D N 1
ATOM 8981 C CA . ALA D 2 263 ? 276.06400 234.34800 258.52700 1.000 150.57928 263 ALA D CA 1
ATOM 8982 C C . ALA D 2 263 ? 274.70800 234.75600 257.97200 1.000 150.57928 263 ALA D C 1
ATOM 8983 O O . ALA D 2 263 ? 274.55900 234.94000 256.76100 1.000 150.57928 263 ALA D O 1
ATOM 8985 N N . THR D 2 264 ? 273.71000 234.90700 258.84300 1.000 152.41072 264 THR D N 1
ATOM 8986 C CA . THR D 2 264 ? 272.38800 235.31700 258.38800 1.000 152.41072 264 THR D CA 1
ATOM 8987 C C . THR D 2 264 ? 272.39600 236.73500 257.85800 1.000 152.41072 264 THR D C 1
ATOM 8988 O O . THR D 2 264 ? 271.74500 237.02000 256.84900 1.000 152.41072 264 THR D O 1
ATOM 8992 N N . ALA D 2 265 ? 273.11400 237.63800 258.52300 1.000 156.18117 265 ALA D N 1
ATOM 8993 C CA . ALA D 2 265 ? 273.20000 239.00100 258.01800 1.000 156.18117 265 ALA D CA 1
ATOM 8994 C C . ALA D 2 265 ? 273.86600 239.03000 256.65000 1.000 156.18117 265 ALA D C 1
ATOM 8995 O O . ALA D 2 265 ? 273.37600 239.68600 255.71700 1.000 156.18117 265 ALA D O 1
ATOM 8997 N N . ALA D 2 266 ? 274.96400 238.28200 256.50200 1.000 160.46245 266 ALA D N 1
ATOM 8998 C CA . ALA D 2 266 ? 275.67400 238.24400 255.22800 1.000 160.46245 266 ALA D CA 1
ATOM 8999 C C . ALA D 2 266 ? 274.81200 237.64000 254.12800 1.000 160.46245 266 ALA D C 1
ATOM 9000 O O . ALA D 2 266 ? 274.77800 238.15400 253.00600 1.000 160.46245 266 ALA D O 1
ATOM 9002 N N . GLY D 2 267 ? 274.09200 236.56100 254.43600 1.000 167.61978 267 GLY D N 1
ATOM 9003 C CA . GLY D 2 267 ? 273.25300 235.93300 253.43100 1.000 167.61978 267 GLY D CA 1
ATOM 9004 C C . GLY D 2 267 ? 272.06200 236.78200 253.02900 1.000 167.61978 267 GLY D C 1
ATOM 9005 O O . GLY D 2 267 ? 271.67200 236.80000 251.85800 1.000 167.61978 267 GLY D O 1
ATOM 9006 N N . LEU D 2 268 ? 271.44600 237.46900 253.99600 1.000 167.43236 268 LEU D N 1
ATOM 9007 C CA . LEU D 2 268 ? 270.33500 238.35300 253.66800 1.000 167.43236 268 LEU D CA 1
ATOM 9008 C C . LEU D 2 268 ? 270.79600 239.50100 252.78600 1.000 167.43236 268 LEU D C 1
ATOM 9009 O O . LEU D 2 268 ? 270.11300 239.86200 251.82000 1.000 167.43236 268 LEU D O 1
ATOM 9014 N N . ALA D 2 269 ? 271.96500 240.07400 253.08600 1.000 170.99663 269 ALA D N 1
ATOM 9015 C CA . ALA D 2 269 ? 272.50200 241.10200 252.20200 1.000 170.99663 269 ALA D CA 1
ATOM 9016 C C . ALA D 2 269 ? 272.90500 240.52700 250.84800 1.000 170.99663 269 ALA D C 1
ATOM 9017 O O . ALA D 2 269 ? 272.87900 241.24100 249.83900 1.000 170.99663 269 ALA D O 1
ATOM 9019 N N . ARG D 2 270 ? 273.28000 239.24600 250.80700 1.000 172.92377 270 ARG D N 1
ATOM 9020 C CA . ARG D 2 270 ? 273.64300 238.60800 249.54600 1.000 172.92377 270 ARG D CA 1
ATOM 9021 C C . ARG D 2 270 ? 272.43400 238.43500 248.63500 1.000 172.92377 270 ARG D C 1
ATOM 9022 O O . ARG D 2 270 ? 272.50100 238.73500 247.44000 1.000 172.92377 270 ARG D O 1
ATOM 9030 N N . MET D 2 271 ? 271.32700 237.92200 249.16900 1.000 176.58147 271 MET D N 1
ATOM 9031 C CA . MET D 2 271 ? 270.17200 237.70300 248.30000 1.000 176.58147 271 MET D CA 1
ATOM 9032 C C . MET D 2 271 ? 269.37500 238.97600 248.04200 1.000 176.58147 271 MET D C 1
ATOM 9033 O O . MET D 2 271 ? 268.83300 239.14800 246.94500 1.000 176.58147 271 MET D O 1
ATOM 9038 N N . VAL D 2 272 ? 269.27200 239.87100 249.02100 1.000 174.38637 272 VAL D N 1
ATOM 9039 C CA . VAL D 2 272 ? 268.46800 241.07100 248.81700 1.000 174.38637 272 VAL D CA 1
ATOM 9040 C C . VAL D 2 272 ? 269.17400 242.04800 247.88300 1.000 174.38637 272 VAL D C 1
ATOM 9041 O O . VAL D 2 272 ? 268.58500 242.53500 246.91100 1.000 174.38637 272 VAL D O 1
ATOM 9045 N N . LEU D 2 273 ? 270.44900 242.33300 248.14300 1.000 172.39213 273 LEU D N 1
ATOM 9046 C CA . LEU D 2 273 ? 271.15400 243.36600 247.39700 1.000 172.39213 273 LEU D CA 1
ATOM 9047 C C . LEU D 2 273 ? 271.97800 242.83500 246.23400 1.000 172.39213 273 LEU D C 1
ATOM 9048 O O . LEU D 2 273 ? 272.34700 243.62600 245.35700 1.000 172.39213 273 LEU D O 1
ATOM 9053 N N . LEU D 2 274 ? 272.26800 241.53000 246.21100 1.000 174.35142 274 LEU D N 1
ATOM 9054 C CA . LEU D 2 274 ? 273.12900 240.90000 245.20000 1.000 174.35142 274 LEU D CA 1
ATOM 9055 C C . LEU D 2 274 ? 274.49700 241.57300 245.13400 1.000 174.35142 274 LEU D C 1
ATOM 9056 O O . LEU D 2 274 ? 275.07500 241.76000 244.06100 1.000 174.35142 274 LEU D O 1
ATOM 9061 N N . THR D 2 275 ? 275.02100 241.93700 246.29900 1.000 170.99183 275 THR D N 1
ATOM 9062 C CA . THR D 2 275 ? 276.30100 242.61600 246.37900 1.000 170.99183 275 THR D CA 1
ATOM 9063 C C . THR D 2 275 ? 277.44900 241.61100 246.32200 1.000 170.99183 275 THR D C 1
ATOM 9064 O O . THR D 2 275 ? 277.25900 240.39600 246.41900 1.000 170.99183 275 THR D O 1
ATOM 9068 N N . SER D 2 276 ? 278.65800 242.14100 246.15900 1.000 168.49433 276 SER D N 1
ATOM 9069 C CA . SER D 2 276 ? 279.83900 241.30200 246.02400 1.000 168.49433 276 SER D CA 1
ATOM 9070 C C . SER D 2 276 ? 280.19500 240.64300 247.35000 1.000 168.49433 276 SER D C 1
ATOM 9071 O O . SER D 2 276 ? 279.88200 241.15300 248.42900 1.000 168.49433 276 SER D O 1
ATOM 9074 N N . ALA D 2 277 ? 280.85700 239.48800 247.25500 1.000 163.08191 277 ALA D N 1
ATOM 9075 C CA . ALA D 2 277 ? 281.28900 238.77700 248.45200 1.000 163.08191 277 ALA D CA 1
ATOM 9076 C C . ALA D 2 277 ? 282.37700 239.53800 249.19400 1.000 163.08191 277 ALA D C 1
ATOM 9077 O O . ALA D 2 277 ? 282.48600 239.41700 250.42000 1.000 163.08191 277 ALA D O 1
ATOM 9079 N N . VAL D 2 278 ? 283.19100 240.31300 248.47200 1.000 161.51668 278 VAL D N 1
ATOM 9080 C CA . VAL D 2 278 ? 284.21200 241.14100 249.11100 1.000 161.51668 278 VAL D CA 1
ATOM 9081 C C . VAL D 2 278 ? 283.56300 242.18800 250.00500 1.000 161.51668 278 VAL D C 1
ATOM 9082 O O . VAL D 2 278 ? 284.00400 242.42100 251.13800 1.000 161.51668 278 VAL D O 1
ATOM 9086 N N . THR D 2 279 ? 282.49300 242.81800 249.51300 1.000 163.19599 279 THR D N 1
ATOM 9087 C CA . THR D 2 279 ? 281.75600 243.78500 250.31800 1.000 163.19599 279 THR D CA 1
ATOM 9088 C C . THR D 2 279 ? 281.15800 243.12800 251.55400 1.000 163.19599 279 THR D C 1
ATOM 9089 O O . THR D 2 279 ? 281.21700 243.69400 252.65100 1.000 163.19599 279 THR D O 1
ATOM 9093 N N . LEU D 2 280 ? 280.60400 241.92100 251.39400 1.000 157.12140 280 LEU D N 1
ATOM 9094 C CA . LEU D 2 280 ? 280.03000 241.18700 252.51900 1.000 157.12140 280 LEU D CA 1
ATOM 9095 C C . LEU D 2 280 ? 281.07700 240.88300 253.57900 1.000 157.12140 280 LEU D C 1
ATOM 9096 O O . LEU D 2 280 ? 280.86100 241.13300 254.77200 1.000 157.12140 280 LEU D O 1
ATOM 9101 N N . LEU D 2 281 ? 282.22500 240.35000 253.15500 1.000 150.66267 281 LEU D N 1
ATOM 9102 C CA . LEU D 2 281 ? 283.29100 240.03300 254.09500 1.000 150.66267 281 LEU D CA 1
ATOM 9103 C C . LEU D 2 281 ? 283.78500 241.28300 254.80200 1.000 150.66267 281 LEU D C 1
ATOM 9104 O O . LEU D 2 281 ? 284.02500 241.26300 256.01300 1.000 150.66267 281 LEU D O 1
ATOM 9109 N N . THR D 2 282 ? 283.91000 242.38900 254.06800 1.000 152.60351 282 THR D N 1
ATOM 9110 C CA . THR D 2 282 ? 284.41700 243.61100 254.67400 1.000 152.60351 282 THR D CA 1
ATOM 9111 C C . THR D 2 282 ? 283.43600 244.18000 255.69200 1.000 152.60351 282 THR D C 1
ATOM 9112 O O . THR D 2 282 ? 283.85000 244.62100 256.77200 1.000 152.60351 282 THR D O 1
ATOM 9116 N N . CYS D 2 283 ? 282.13100 244.17400 255.38900 1.000 149.94678 283 CYS D N 1
ATOM 9117 C CA . CYS D 2 283 ? 281.21000 244.74200 256.37000 1.000 149.94678 283 CYS D CA 1
ATOM 9118 C C . CYS D 2 283 ? 281.07600 243.82900 257.57200 1.000 149.94678 283 CYS D C 1
ATOM 9119 O O . CYS D 2 283 ? 280.88700 244.31400 258.69100 1.000 149.94678 283 CYS D O 1
ATOM 9122 N N . VAL D 2 284 ? 281.19400 242.51500 257.37700 1.000 136.53013 284 VAL D N 1
ATOM 9123 C CA . VAL D 2 284 ? 281.20000 241.63300 258.53500 1.000 136.53013 284 VAL D CA 1
ATOM 9124 C C . VAL D 2 284 ? 282.45000 241.87300 259.36700 1.000 136.53013 284 VAL D C 1
ATOM 9125 O O . VAL D 2 284 ? 282.39700 241.86700 260.60100 1.000 136.53013 284 VAL D O 1
ATOM 9129 N N . LEU D 2 285 ? 283.57800 242.15000 258.71100 1.000 133.10911 285 LEU D N 1
ATOM 9130 C CA . LEU D 2 285 ? 284.79600 242.48400 259.44200 1.000 133.10911 285 LEU D CA 1
ATOM 9131 C C . LEU D 2 285 ? 284.63800 243.75800 260.25400 1.000 133.10911 285 LEU D C 1
ATOM 9132 O O . LEU D 2 285 ? 285.06300 243.81600 261.41300 1.000 133.10911 285 LEU D O 1
ATOM 9137 N N . LEU D 2 286 ? 284.02700 244.78500 259.66700 1.000 132.42769 286 LEU D N 1
ATOM 9138 C CA . LEU D 2 286 ? 283.76900 246.00800 260.41900 1.000 132.42769 286 LEU D CA 1
ATOM 9139 C C . LEU D 2 286 ? 282.81800 245.74500 261.57500 1.000 132.42769 286 LEU D C 1
ATOM 9140 O O . LEU D 2 286 ? 282.95200 246.34400 262.64800 1.000 132.42769 286 LEU D O 1
ATOM 9145 N N . ALA D 2 287 ? 281.85600 244.84600 261.37500 1.000 127.79706 287 ALA D N 1
ATOM 9146 C CA . ALA D 2 287 ? 280.94600 244.48600 262.45100 1.000 127.79706 287 ALA D CA 1
ATOM 9147 C C . ALA D 2 287 ? 281.68600 243.83300 263.60800 1.000 127.79706 287 ALA D C 1
ATOM 9148 O O . ALA D 2 287 ? 281.45000 244.17800 264.76800 1.000 127.79706 287 ALA D O 1
ATOM 9150 N N . CYS D 2 288 ? 282.61000 242.91400 263.31700 1.000 123.89091 288 CYS D N 1
ATOM 9151 C CA . CYS D 2 288 ? 283.38400 242.30700 264.40200 1.000 123.89091 288 CYS D CA 1
ATOM 9152 C C . CYS D 2 288 ? 284.31800 243.31100 265.05900 1.000 123.89091 288 CYS D C 1
ATOM 9153 O O . CYS D 2 288 ? 284.54500 243.24500 266.27300 1.000 123.89091 288 CYS D O 1
ATOM 9156 N N . VAL D 2 289 ? 284.88500 244.22900 264.27700 1.000 120.04355 289 VAL D N 1
ATOM 9157 C CA . VAL D 2 289 ? 285.76000 245.24800 264.84700 1.000 120.04355 289 VAL D CA 1
ATOM 9158 C C . VAL D 2 289 ? 284.99500 246.12600 265.82300 1.000 120.04355 289 VAL D C 1
ATOM 9159 O O . VAL D 2 289 ? 285.46100 246.39100 266.93800 1.000 120.04355 289 VAL D O 1
ATOM 9163 N N . LEU D 2 290 ? 283.80200 246.56900 265.43300 1.000 118.72024 290 LEU D N 1
ATOM 9164 C CA . LEU D 2 290 ? 282.96700 247.32400 266.35700 1.000 118.72024 290 LEU D CA 1
ATOM 9165 C C . LEU D 2 290 ? 282.54300 246.46400 267.53200 1.000 118.72024 290 LEU D C 1
ATOM 9166 O O . LEU D 2 290 ? 282.41500 246.95500 268.65700 1.000 118.72024 290 LEU D O 1
ATOM 9171 N N . MET D 2 291 ? 282.34400 245.17400 267.29400 1.000 116.77453 291 MET D N 1
ATOM 9172 C CA . MET D 2 291 ? 281.75500 244.33100 268.31400 1.000 116.77453 291 MET D CA 1
ATOM 9173 C C . MET D 2 291 ? 282.75600 243.96800 269.40200 1.000 116.77453 291 MET D C 1
ATOM 9174 O O . MET D 2 291 ? 282.35600 243.76900 270.55300 1.000 116.77453 291 MET D O 1
ATOM 9179 N N . TYR D 2 292 ? 284.05100 243.91000 269.06900 1.000 110.75341 292 TYR D N 1
ATOM 9180 C CA . TYR D 2 292 ? 285.07200 243.67700 270.09100 1.000 110.75341 292 TYR D CA 1
ATOM 9181 C C . TYR D 2 292 ? 285.05200 244.73000 271.18300 1.000 110.75341 292 TYR D C 1
ATOM 9182 O O . TYR D 2 292 ? 285.40400 244.43900 272.32900 1.000 110.75341 292 TYR D O 1
ATOM 9191 N N . HIS D 2 293 ? 284.64400 245.94800 270.85900 1.000 109.45936 293 HIS D N 1
ATOM 9192 C CA . HIS D 2 293 ? 284.64400 246.99800 271.86200 1.000 109.45936 293 HIS D CA 1
ATOM 9193 C C . HIS D 2 293 ? 283.37500 246.98100 272.69400 1.000 109.45936 293 HIS D C 1
ATOM 9194 O O . HIS D 2 293 ? 283.39000 247.41200 273.84900 1.000 109.45936 293 HIS D O 1
ATOM 9201 N N . GLY D 2 294 ? 282.28200 246.49700 272.13200 1.000 107.55618 294 GLY D N 1
ATOM 9202 C CA . GLY D 2 294 ? 281.05200 246.37500 272.87100 1.000 107.55618 294 GLY D CA 1
ATOM 9203 C C . GLY D 2 294 ? 280.84000 245.03600 273.51700 1.000 107.55618 294 GLY D C 1
ATOM 9204 O O . GLY D 2 294 ? 279.79900 244.81900 274.14200 1.000 107.55618 294 GLY D O 1
ATOM 9205 N N . ALA D 2 295 ? 281.78500 244.12500 273.37700 1.000 103.86951 295 ALA D N 1
ATOM 9206 C CA . ALA D 2 295 ? 281.67100 242.79700 273.96300 1.000 103.86951 295 ALA D CA 1
ATOM 9207 C C . ALA D 2 295 ? 281.57800 242.80700 275.49100 1.000 103.86951 295 ALA D C 1
ATOM 9208 O O . ALA D 2 295 ? 280.75200 242.05800 276.02800 1.000 103.86951 295 ALA D O 1
ATOM 9210 N N . PRO D 2 296 ? 282.37800 243.59300 276.23800 1.000 100.13105 296 PRO D N 1
ATOM 9211 C CA . PRO D 2 296 ? 282.13500 243.65400 277.68700 1.000 100.13105 296 PRO D CA 1
ATOM 9212 C C . PRO D 2 296 ? 280.75800 244.16900 278.04200 1.000 100.13105 296 PRO D C 1
ATOM 9213 O O . PRO D 2 296 ? 280.11400 243.63700 278.95600 1.000 100.13105 296 PRO D O 1
ATOM 9217 N N . ALA D 2 297 ? 280.27000 245.16700 277.30900 1.000 102.18429 297 ALA D N 1
ATOM 9218 C CA . ALA D 2 297 ? 278.95500 245.72600 277.59300 1.000 102.18429 297 ALA D CA 1
ATOM 9219 C C . ALA D 2 297 ? 277.85400 244.71900 277.30400 1.000 102.18429 297 ALA D C 1
ATOM 9220 O O . ALA D 2 297 ? 276.91900 244.56500 278.09700 1.000 102.18429 297 ALA D O 1
ATOM 9222 N N . LEU D 2 298 ? 277.94900 244.01800 276.17500 1.000 102.25563 298 LEU D N 1
ATOM 9223 C CA . LEU D 2 298 ? 276.92800 243.03100 275.85300 1.000 102.25563 298 LEU D CA 1
ATOM 9224 C C . LEU D 2 298 ? 276.95500 241.87200 276.83500 1.000 102.25563 298 LEU D C 1
ATOM 9225 O O . LEU D 2 298 ? 275.90300 241.34300 277.20300 1.000 102.25563 298 LEU D O 1
ATOM 9230 N N . SER D 2 299 ? 278.14400 241.46100 277.27300 1.000 104.66128 299 SER D N 1
ATOM 9231 C CA . SER D 2 299 ? 278.21600 240.38800 278.25500 1.000 104.66128 299 SER D CA 1
ATOM 9232 C C . SER D 2 299 ? 277.62400 240.82100 279.58400 1.000 104.66128 299 SER D C 1
ATOM 9233 O O . SER D 2 299 ? 277.03700 240.00500 280.30100 1.000 104.66128 299 SER D O 1
ATOM 9236 N N . ARG D 2 300 ? 277.80100 242.09000 279.95100 1.000 104.86439 300 ARG D N 1
ATOM 9237 C CA . ARG D 2 300 ? 277.11500 242.60500 281.12900 1.000 104.86439 300 ARG D CA 1
ATOM 9238 C C . ARG D 2 300 ? 275.60900 242.55300 280.94500 1.000 104.86439 300 ARG D C 1
ATOM 9239 O O . ARG D 2 300 ? 274.87400 242.13800 281.84500 1.000 104.86439 300 ARG D O 1
ATOM 9247 N N . TRP D 2 301 ? 275.13500 242.98500 279.78000 1.000 104.06836 301 TRP D N 1
ATOM 9248 C CA . TRP D 2 301 ? 273.70100 243.13700 279.57200 1.000 104.06836 301 TRP D CA 1
ATOM 9249 C C . TRP D 2 301 ? 272.99500 241.79300 279.48400 1.000 104.06836 301 TRP D C 1
ATOM 9250 O O . TRP D 2 301 ? 271.87900 241.64200 279.98900 1.000 104.06836 301 TRP D O 1
ATOM 9261 N N . LEU D 2 302 ? 273.61800 240.81100 278.83600 1.000 101.47798 302 LEU D N 1
ATOM 9262 C CA . LEU D 2 302 ? 272.99100 239.50600 278.68300 1.000 101.47798 302 LEU D CA 1
ATOM 9263 C C . LEU D 2 302 ? 272.94600 238.74900 279.99400 1.000 101.47798 302 LEU D C 1
ATOM 9264 O O . LEU D 2 302 ? 272.02900 237.95600 280.21900 1.000 101.47798 302 LEU D O 1
ATOM 9269 N N . SER D 2 303 ? 273.91700 238.97900 280.86900 1.000 103.49434 303 SER D N 1
ATOM 9270 C CA . SER D 2 303 ? 273.98400 238.25200 282.12200 1.000 103.49434 303 SER D CA 1
ATOM 9271 C C . SER D 2 303 ? 272.90400 238.65700 283.10200 1.000 103.49434 303 SER D C 1
ATOM 9272 O O . SER D 2 303 ? 272.75500 238.00000 284.13400 1.000 103.49434 303 SER D O 1
ATOM 9275 N N . GLY D 2 304 ? 272.16600 239.72000 282.82600 1.000 107.44396 304 GLY D N 1
ATOM 9276 C CA . GLY D 2 304 ? 271.17000 240.18300 283.75400 1.000 107.44396 304 GLY D CA 1
ATOM 9277 C C . GLY D 2 304 ? 271.69600 241.07600 284.84600 1.000 107.44396 304 GLY D C 1
ATOM 9278 O O . GLY D 2 304 ? 270.92400 241.45500 285.73400 1.000 107.44396 304 GLY D O 1
ATOM 9279 N N . ILE D 2 305 ? 272.98700 241.40000 284.83200 1.000 104.38518 305 ILE D N 1
ATOM 9280 C CA . ILE D 2 305 ? 273.50300 242.41200 285.73900 1.000 104.38518 305 ILE D CA 1
ATOM 9281 C C . ILE D 2 305 ? 272.85700 243.73900 285.38900 1.000 104.38518 305 ILE D C 1
ATOM 9282 O O . ILE D 2 305 ? 272.94100 244.20600 284.24800 1.000 104.38518 305 ILE D O 1
ATOM 9287 N N . ARG D 2 306 ? 272.19600 244.34800 286.36500 1.000 104.58082 306 ARG D N 1
ATOM 9288 C CA . ARG D 2 306 ? 271.51000 245.61200 286.15700 1.000 104.58082 306 ARG D CA 1
ATOM 9289 C C . ARG D 2 306 ? 272.05300 246.61500 287.15400 1.000 104.58082 306 ARG D C 1
ATOM 9290 O O . ARG D 2 306 ? 272.01300 246.37600 288.36400 1.000 104.58082 306 ARG D O 1
ATOM 9298 N N . LEU D 2 307 ? 272.57600 247.71900 286.64400 1.000 105.34688 307 LEU D N 1
ATOM 9299 C CA . LEU D 2 307 ? 273.09700 248.75600 287.50600 1.000 105.34688 307 LEU D CA 1
ATOM 9300 C C . LEU D 2 307 ? 271.94400 249.44600 288.23200 1.000 105.34688 307 LEU D C 1
ATOM 9301 O O . LEU D 2 307 ? 270.83100 249.50900 287.70500 1.000 105.34688 307 LEU D O 1
ATOM 9306 N N . PRO D 2 308 ? 272.17900 249.93400 289.45600 1.000 109.87598 308 PRO D N 1
ATOM 9307 C CA . PRO D 2 308 ? 271.06700 250.34600 290.32200 1.000 109.87598 308 PRO D CA 1
ATOM 9308 C C . PRO D 2 308 ? 270.23500 251.47900 289.74500 1.000 109.87598 308 PRO D C 1
ATOM 9309 O O . PRO D 2 308 ? 270.74900 252.38500 289.08800 1.000 109.87598 308 PRO D O 1
ATOM 9313 N N . VAL D 2 309 ? 268.92800 251.39800 289.98200 1.000 116.18298 309 VAL D N 1
ATOM 9314 C CA . VAL D 2 309 ? 268.01200 252.43300 289.52700 1.000 116.18298 309 VAL D CA 1
ATOM 9315 C C . VAL D 2 309 ? 268.22500 253.69400 290.35200 1.000 116.18298 309 VAL D C 1
ATOM 9316 O O . VAL D 2 309 ? 268.47400 253.63700 291.56400 1.000 116.18298 309 VAL D O 1
ATOM 9320 N N . PHE D 2 310 ? 268.18200 254.81700 289.69900 1.000 114.11377 310 PHE D N 1
ATOM 9321 C CA . PHE D 2 310 ? 268.51900 256.05400 290.37400 1.000 114.11377 310 PHE D CA 1
ATOM 9322 C C . PHE D 2 310 ? 267.26600 256.72800 290.92100 1.000 114.11377 310 PHE D C 1
ATOM 9323 O O . PHE D 2 310 ? 266.21800 256.71200 290.27200 1.000 114.11377 310 PHE D O 1
ATOM 9331 N N . PRO D 2 311 ? 267.35100 257.32400 292.09900 1.000 126.81835 311 PRO D N 1
ATOM 9332 C CA . PRO D 2 311 ? 266.21400 258.08500 292.62400 1.000 126.81835 311 PRO D CA 1
ATOM 9333 C C . PRO D 2 311 ? 265.98000 259.37200 291.85000 1.000 126.81835 311 PRO D C 1
ATOM 9334 O O . PRO D 2 311 ? 266.81400 260.28200 291.86200 1.000 126.81835 311 PRO D O 1
ATOM 9338 N N . SER D 2 312 ? 264.84200 259.45200 291.16000 1.000 137.27760 312 SER D N 1
ATOM 9339 C CA . SER D 2 312 ? 264.54700 260.62400 290.34400 1.000 137.27760 312 SER D CA 1
ATOM 9340 C C . SER D 2 312 ? 264.12000 261.81200 291.19900 1.000 137.27760 312 SER D C 1
ATOM 9341 O O . SER D 2 312 ? 264.66500 262.91200 291.05900 1.000 137.27760 312 SER D O 1
ATOM 9344 N N . ALA D 2 313 ? 263.14200 261.61000 292.08800 1.000 145.85485 313 ALA D N 1
ATOM 9345 C CA . ALA D 2 313 ? 262.64500 262.72100 292.89200 1.000 145.85485 313 ALA D CA 1
ATOM 9346 C C . ALA D 2 313 ? 262.37900 262.35700 294.34900 1.000 145.85485 313 ALA D C 1
ATOM 9347 O O . ALA D 2 313 ? 261.74600 263.15600 295.05100 1.000 145.85485 313 ALA D O 1
ATOM 9349 N N . THR D 2 314 ? 262.81900 261.19900 294.83400 1.000 150.52418 314 THR D N 1
ATOM 9350 C CA . THR D 2 314 ? 262.55600 260.80500 296.21300 1.000 150.52418 314 THR D CA 1
ATOM 9351 C C . THR D 2 314 ? 263.52200 261.52200 297.14500 1.000 150.52418 314 THR D C 1
ATOM 9352 O O . THR D 2 314 ? 264.74200 261.38000 297.01400 1.000 150.52418 314 THR D O 1
ATOM 9356 N N . SER D 2 315 ? 262.97400 262.29000 298.08800 1.000 151.53321 315 SER D N 1
ATOM 9357 C CA . SER D 2 315 ? 263.81200 263.04800 299.01000 1.000 151.53321 315 SER D CA 1
ATOM 9358 C C . SER D 2 315 ? 264.45700 262.14400 300.05100 1.000 151.53321 315 SER D C 1
ATOM 9359 O O . SER D 2 315 ? 265.57700 262.41200 300.50300 1.000 151.53321 315 SER D O 1
ATOM 9362 N N . ARG D 2 316 ? 263.75800 261.08700 300.45900 1.000 154.24719 316 ARG D N 1
ATOM 9363 C CA . ARG D 2 316 ? 264.28800 260.15900 301.44800 1.000 154.24719 316 ARG D CA 1
ATOM 9364 C C . ARG D 2 316 ? 265.53200 259.45900 300.92100 1.000 154.24719 316 ARG D C 1
ATOM 9365 O O . ARG D 2 316 ? 265.57300 259.02000 299.76800 1.000 154.24719 316 ARG D O 1
ATOM 9373 N N . TRP D 2 317 ? 266.55600 259.37100 301.76700 1.000 148.55747 317 TRP D N 1
ATOM 9374 C CA . TRP D 2 317 ? 267.77400 258.66100 301.41200 1.000 148.55747 317 TRP D CA 1
ATOM 9375 C C . TRP D 2 317 ? 268.25000 257.67000 302.46200 1.000 148.55747 317 TRP D C 1
ATOM 9376 O O . TRP D 2 317 ? 269.10200 256.83700 302.14200 1.000 148.55747 317 TRP D O 1
ATOM 9387 N N . VAL D 2 318 ? 267.73100 257.70500 303.68200 1.000 150.85618 318 VAL D N 1
ATOM 9388 C CA . VAL D 2 318 ? 268.08300 256.71000 304.68900 1.000 150.85618 318 VAL D CA 1
ATOM 9389 C C . VAL D 2 318 ? 267.00400 255.63600 304.69600 1.000 150.85618 318 VAL D C 1
ATOM 9390 O O . VAL D 2 318 ? 265.82300 255.93200 304.90500 1.000 150.85618 318 VAL D O 1
ATOM 9394 N N . PHE D 2 319 ? 267.40700 254.38800 304.45900 1.000 149.08654 319 PHE D N 1
ATOM 9395 C CA . PHE D 2 319 ? 266.49500 253.24400 304.45000 1.000 149.08654 319 PHE D CA 1
ATOM 9396 C C . PHE D 2 319 ? 267.08400 252.15600 305.34200 1.000 149.08654 319 PHE D C 1
ATOM 9397 O O . PHE D 2 319 ? 268.04300 251.48000 304.96000 1.000 149.08654 319 PHE D O 1
ATOM 9405 N N . GLU D 2 320 ? 266.51500 251.99500 306.53000 1.000 141.37161 320 GLU D N 1
ATOM 9406 C CA . GLU D 2 320 ? 266.97300 250.98400 307.48000 1.000 141.37161 320 GLU D CA 1
ATOM 9407 C C . GLU D 2 320 ? 266.14800 249.70800 307.36700 1.000 141.37161 320 GLU D C 1
ATOM 9408 O O . GLU D 2 320 ? 265.59800 249.21300 308.34700 1.000 141.37161 320 GLU D O 1
ATOM 9414 N N . ALA D 2 321 ? 266.05100 249.16100 306.15800 1.000 127.70075 321 ALA D N 1
ATOM 9415 C CA . ALA D 2 321 ? 265.17100 248.02600 305.92800 1.000 127.70075 321 ALA D CA 1
ATOM 9416 C C . ALA D 2 321 ? 265.81800 246.68200 306.21900 1.000 127.70075 321 ALA D C 1
ATOM 9417 O O . ALA D 2 321 ? 265.08700 245.69700 306.36300 1.000 127.70075 321 ALA D O 1
ATOM 9419 N N . ARG D 2 322 ? 267.16100 246.63000 306.34400 1.000 118.26063 322 ARG D N 1
ATOM 9420 C CA . ARG D 2 322 ? 267.99200 245.50100 306.77800 1.000 118.26063 322 ARG D CA 1
ATOM 9421 C C . ARG D 2 322 ? 267.53300 244.17400 306.15500 1.000 118.26063 322 ARG D C 1
ATOM 9422 O O . ARG D 2 322 ? 266.88100 243.35500 306.81100 1.000 118.26063 322 ARG D O 1
ATOM 9430 N N . PRO D 2 323 ? 267.81700 243.95700 304.86700 1.000 112.05583 323 PRO D N 1
ATOM 9431 C CA . PRO D 2 323 ? 267.18200 242.85500 304.12400 1.000 112.05583 323 PRO D CA 1
ATOM 9432 C C . PRO D 2 323 ? 267.49000 241.48100 304.69700 1.000 112.05583 323 PRO D C 1
ATOM 9433 O O . PRO D 2 323 ? 268.57700 241.23300 305.21600 1.000 112.05583 323 PRO D O 1
ATOM 9437 N N . ASP D 2 324 ? 266.51500 240.58500 304.58300 1.000 106.85413 324 ASP D N 1
ATOM 9438 C CA . ASP D 2 324 ? 266.53700 239.31500 305.29400 1.000 106.85413 324 ASP D CA 1
ATOM 9439 C C . ASP D 2 324 ? 267.52600 238.34500 304.66900 1.000 106.85413 324 ASP D C 1
ATOM 9440 O O . ASP D 2 324 ? 268.34600 238.69100 303.81800 1.000 106.85413 324 ASP D O 1
ATOM 9445 N N . LEU D 2 325 ? 267.44100 237.12700 305.09600 1.000 105.41478 325 LEU D N 1
ATOM 9446 C CA . LEU D 2 325 ? 268.42500 236.09400 304.90500 1.000 105.41478 325 LEU D CA 1
ATOM 9447 C C . LEU D 2 325 ? 267.88900 235.00800 303.99100 1.000 105.41478 325 LEU D C 1
ATOM 9448 O O . LEU D 2 325 ? 266.74000 234.58200 304.14300 1.000 105.41478 325 LEU D O 1
ATOM 9453 N N . PRO D 2 326 ? 268.68400 234.54600 303.03400 1.000 108.18660 326 PRO D N 1
ATOM 9454 C CA . PRO D 2 326 ? 268.32200 233.33200 302.30000 1.000 108.18660 326 PRO D CA 1
ATOM 9455 C C . PRO D 2 326 ? 268.78500 232.10000 303.06200 1.000 108.18660 326 PRO D C 1
ATOM 9456 O O . PRO D 2 326 ? 269.95300 231.98600 303.43700 1.000 108.18660 326 PRO D O 1
ATOM 9460 N N . THR D 2 327 ? 267.86200 231.18400 303.30500 1.000 110.56537 327 THR D N 1
ATOM 9461 C CA . THR D 2 327 ? 268.15400 229.96200 304.04500 1.000 110.56537 327 THR D CA 1
ATOM 9462 C C . THR D 2 327 ? 268.35400 228.84400 303.03300 1.000 110.56537 327 THR D C 1
ATOM 9463 O O . THR D 2 327 ? 267.39000 228.31800 302.47600 1.000 110.56537 327 THR D O 1
ATOM 9467 N N . THR D 2 328 ? 269.60800 228.48300 302.79300 1.000 114.16870 328 THR D N 1
ATOM 9468 C CA . THR D 2 328 ? 269.93200 227.44400 301.82200 1.000 114.16870 328 THR D CA 1
ATOM 9469 C C . THR D 2 328 ? 269.74500 226.09200 302.48700 1.000 114.16870 328 THR D C 1
ATOM 9470 O O . THR D 2 328 ? 270.60500 225.63800 303.24200 1.000 114.16870 328 THR D O 1
ATOM 9474 N N . VAL D 2 329 ? 268.61400 225.44400 302.20600 1.000 124.87590 329 VAL D N 1
ATOM 9475 C CA . VAL D 2 329 ? 268.31200 224.15600 302.81300 1.000 124.87590 329 VAL D CA 1
ATOM 9476 C C . VAL D 2 329 ? 269.26400 223.10400 302.26500 1.000 124.87590 329 VAL D C 1
ATOM 9477 O O . VAL D 2 329 ? 269.59600 223.10600 301.07200 1.000 124.87590 329 VAL D O 1
ATOM 9481 N N . VAL D 2 330 ? 269.74300 222.22600 303.15300 1.000 143.39076 330 VAL D N 1
ATOM 9482 C CA . VAL D 2 330 ? 270.66600 221.16700 302.76700 1.000 143.39076 330 VAL D CA 1
ATOM 9483 C C . VAL D 2 330 ? 270.00900 220.26700 301.73500 1.000 143.39076 330 VAL D C 1
ATOM 9484 O O . VAL D 2 330 ? 268.85700 219.84700 301.89500 1.000 143.39076 330 VAL D O 1
ATOM 9488 N N . VAL D 2 331 ? 270.74800 219.97500 300.65900 1.000 154.74593 331 VAL D N 1
ATOM 9489 C CA . VAL D 2 331 ? 270.20000 219.29000 299.49300 1.000 154.74593 331 VAL D CA 1
ATOM 9490 C C . VAL D 2 331 ? 269.74500 217.87300 299.80700 1.000 154.74593 331 VAL D C 1
ATOM 9491 O O . VAL D 2 331 ? 268.92300 217.31400 299.07300 1.000 154.74593 331 VAL D O 1
ATOM 9495 N N . SER D 2 332 ? 270.26400 217.27000 300.87900 1.000 154.58460 332 SER D N 1
ATOM 9496 C CA . SER D 2 332 ? 269.79100 215.95400 301.28700 1.000 154.58460 332 SER D CA 1
ATOM 9497 C C . SER D 2 332 ? 268.34500 215.99900 301.75800 1.000 154.58460 332 SER D C 1
ATOM 9498 O O . SER D 2 332 ? 267.62700 214.99900 301.65200 1.000 154.58460 332 SER D O 1
ATOM 9501 N N . GLY D 2 333 ? 267.90000 217.14400 302.27200 1.000 157.47907 333 GLY D N 1
ATOM 9502 C CA . GLY D 2 333 ? 266.55000 217.26100 302.78700 1.000 157.47907 333 GLY D CA 1
ATOM 9503 C C . GLY D 2 333 ? 266.26400 216.40500 303.99700 1.000 157.47907 333 GLY D C 1
ATOM 9504 O O . GLY D 2 333 ? 265.10200 216.08700 304.26100 1.000 157.47907 333 GLY D O 1
ATOM 9505 N N . GLY D 2 334 ? 267.29200 216.01800 304.74100 1.000 155.65216 334 GLY D N 1
ATOM 9506 C CA . GLY D 2 334 ? 267.14200 215.16200 305.89500 1.000 155.65216 334 GLY D CA 1
ATOM 9507 C C . GLY D 2 334 ? 266.95900 215.87500 307.21600 1.000 155.65216 334 GLY D C 1
ATOM 9508 O O . GLY D 2 334 ? 267.16300 215.25800 308.26600 1.000 155.65216 334 GLY D O 1
ATOM 9509 N N . GLY D 2 335 ? 266.58800 217.15300 307.20600 1.000 153.10662 335 GLY D N 1
ATOM 9510 C CA . GLY D 2 335 ? 266.41400 217.88700 308.44300 1.000 153.10662 335 GLY D CA 1
ATOM 9511 C C . GLY D 2 335 ? 267.68200 218.46900 309.02000 1.000 153.10662 335 GLY D C 1
ATOM 9512 O O . GLY D 2 335 ? 267.68900 218.86700 310.19100 1.000 153.10662 335 GLY D O 1
ATOM 9513 N N . GLN D 2 336 ? 268.75200 218.52000 308.23500 1.000 143.81458 336 GLN D N 1
ATOM 9514 C CA . GLN D 2 336 ? 270.02600 219.04700 308.68600 1.000 143.81458 336 GLN D CA 1
ATOM 9515 C C . GLN D 2 336 ? 269.90300 220.54500 308.95000 1.000 143.81458 336 GLN D C 1
ATOM 9516 O O . GLN D 2 336 ? 268.99600 221.19400 308.41800 1.000 143.81458 336 GLN D O 1
ATOM 9522 N N . PRO D 2 337 ? 270.75800 221.10600 309.81000 1.000 128.83612 337 PRO D N 1
ATOM 9523 C CA . PRO D 2 337 ? 270.72200 222.55400 310.03600 1.000 128.83612 337 PRO D CA 1
ATOM 9524 C C . PRO D 2 337 ? 270.92800 223.30800 308.73700 1.000 128.83612 337 PRO D C 1
ATOM 9525 O O . PRO D 2 337 ? 271.83600 223.01400 307.95900 1.000 128.83612 337 PRO D O 1
ATOM 9529 N N . THR D 2 338 ? 270.04600 224.25700 308.49800 1.000 117.17494 338 THR D N 1
ATOM 9530 C CA . THR D 2 338 ? 270.06500 225.01700 307.27000 1.000 117.17494 338 THR D CA 1
ATOM 9531 C C . THR D 2 338 ? 271.09900 226.12800 307.38500 1.000 117.17494 338 THR D C 1
ATOM 9532 O O . THR D 2 338 ? 271.28100 226.71400 308.45400 1.000 117.17494 338 THR D O 1
ATOM 9536 N N . LEU D 2 339 ? 271.82000 226.37700 306.30300 1.000 111.14651 339 LEU D N 1
ATOM 9537 C CA . LEU D 2 339 ? 272.80500 227.44300 306.29200 1.000 111.14651 339 LEU D CA 1
ATOM 9538 C C . LEU D 2 339 ? 272.17700 228.73600 305.78300 1.000 111.14651 339 LEU D C 1
ATOM 9539 O O . LEU D 2 339 ? 271.02600 228.76600 305.34700 1.000 111.14651 339 LEU D O 1
ATOM 9544 N N . GLU D 2 340 ? 272.94700 229.82100 305.84700 1.000 102.51771 340 GLU D N 1
ATOM 9545 C CA . GLU D 2 340 ? 272.46700 231.13700 305.44600 1.000 102.51771 340 GLU D CA 1
ATOM 9546 C C . GLU D 2 340 ? 273.43500 231.79900 304.48100 1.000 102.51771 340 GLU D C 1
ATOM 9547 O O . GLU D 2 340 ? 274.61500 231.96500 304.79700 1.000 102.51771 340 GLU D O 1
ATOM 9553 N N . GLY D 2 341 ? 272.92800 232.19400 303.31800 1.000 103.39363 341 GLY D N 1
ATOM 9554 C CA . GLY D 2 341 ? 273.63600 233.11600 302.47000 1.000 103.39363 341 GLY D CA 1
ATOM 9555 C C . GLY D 2 341 ? 273.42200 234.53800 302.92400 1.000 103.39363 341 GLY D C 1
ATOM 9556 O O . GLY D 2 341 ? 272.72000 234.81300 303.89400 1.000 103.39363 341 GLY D O 1
ATOM 9557 N N . PRO D 2 342 ? 274.06900 235.47000 302.24300 1.000 109.09816 342 PRO D N 1
ATOM 9558 C CA . PRO D 2 342 ? 273.95400 236.87500 302.65600 1.000 109.09816 342 PRO D CA 1
ATOM 9559 C C . PRO D 2 342 ? 272.60500 237.53600 302.40200 1.000 109.09816 342 PRO D C 1
ATOM 9560 O O . PRO D 2 342 ? 271.96700 237.99600 303.34800 1.000 109.09816 342 PRO D O 1
ATOM 9564 N N . ALA D 2 343 ? 272.13500 237.55800 301.16400 1.000 105.09848 343 ALA D N 1
ATOM 9565 C CA . ALA D 2 343 ? 270.95800 238.34000 300.80500 1.000 105.09848 343 ALA D CA 1
ATOM 9566 C C . ALA D 2 343 ? 270.50300 237.89300 299.42500 1.000 105.09848 343 ALA D C 1
ATOM 9567 O O . ALA D 2 343 ? 270.90500 236.83500 298.93200 1.000 105.09848 343 ALA D O 1
ATOM 9569 N N . SER D 2 344 ? 269.64700 238.69900 298.79900 1.000 111.56716 344 SER D N 1
ATOM 9570 C CA . SER D 2 344 ? 269.32800 238.48400 297.39400 1.000 111.56716 344 SER D CA 1
ATOM 9571 C C . SER D 2 344 ? 270.53100 238.69300 296.48600 1.000 111.56716 344 SER D C 1
ATOM 9572 O O . SER D 2 344 ? 270.55200 238.15200 295.37800 1.000 111.56716 344 SER D O 1
ATOM 9575 N N . VAL D 2 345 ? 271.53600 239.45000 296.92900 1.000 113.28984 345 VAL D N 1
ATOM 9576 C CA . VAL D 2 345 ? 272.70400 239.79600 296.12300 1.000 113.28984 345 VAL D CA 1
ATOM 9577 C C . VAL D 2 345 ? 273.65100 238.62000 295.91900 1.000 113.28984 345 VAL D C 1
ATOM 9578 O O . VAL D 2 345 ? 274.74600 238.79500 295.37600 1.000 113.28984 345 VAL D O 1
ATOM 9582 N N . ARG D 2 346 ? 273.27800 237.43200 296.40000 1.000 114.72256 346 ARG D N 1
ATOM 9583 C CA . ARG D 2 346 ? 274.02100 236.23200 296.03700 1.000 114.72256 346 ARG D CA 1
ATOM 9584 C C . ARG D 2 346 ? 274.01500 236.01700 294.52800 1.000 114.72256 346 ARG D C 1
ATOM 9585 O O . ARG D 2 346 ? 274.99300 235.50800 293.96800 1.000 114.72256 346 ARG D O 1
ATOM 9593 N N . ASP D 2 347 ? 272.94100 236.42800 293.85000 1.000 115.57333 347 ASP D N 1
ATOM 9594 C CA . ASP D 2 347 ? 272.82300 236.24000 292.41100 1.000 115.57333 347 ASP D CA 1
ATOM 9595 C C . ASP D 2 347 ? 273.82300 237.06400 291.61700 1.000 115.57333 347 ASP D C 1
ATOM 9596 O O . ASP D 2 347 ? 274.01200 236.79100 290.43000 1.000 115.57333 347 ASP D O 1
ATOM 9601 N N . VAL D 2 348 ? 274.45600 238.06000 292.23900 1.000 113.71578 348 VAL D N 1
ATOM 9602 C CA . VAL D 2 348 ? 275.56200 238.76000 291.60000 1.000 113.71578 348 VAL D CA 1
ATOM 9603 C C . VAL D 2 348 ? 276.69800 237.80100 291.29700 1.000 113.71578 348 VAL D C 1
ATOM 9604 O O . VAL D 2 348 ? 277.34300 237.90600 290.24900 1.000 113.71578 348 VAL D O 1
ATOM 9608 N N . LEU D 2 349 ? 276.94500 236.83800 292.18500 1.000 112.98206 349 LEU D N 1
ATOM 9609 C CA . LEU D 2 349 ? 277.95500 235.82200 291.91400 1.000 112.98206 349 LEU D CA 1
ATOM 9610 C C . LEU D 2 349 ? 277.59000 235.00100 290.68200 1.000 112.98206 349 LEU D C 1
ATOM 9611 O O . LEU D 2 349 ? 278.38700 234.88900 289.74000 1.000 112.98206 349 LEU D O 1
ATOM 9616 N N . LEU D 2 350 ? 276.37200 234.45500 290.65700 1.000 114.65796 350 LEU D N 1
ATOM 9617 C CA . LEU D 2 350 ? 275.96400 233.58400 289.56100 1.000 114.65796 350 LEU D CA 1
ATOM 9618 C C . LEU D 2 350 ? 275.91300 234.33700 288.24100 1.000 114.65796 350 LEU D C 1
ATOM 9619 O O . LEU D 2 350 ? 276.41100 233.84700 287.21600 1.000 114.65796 350 LEU D O 1
ATOM 9624 N N . ARG D 2 351 ? 275.34800 235.54400 288.25500 1.000 112.55301 351 ARG D N 1
ATOM 9625 C CA . ARG D 2 351 ? 275.36700 236.37700 287.06300 1.000 112.55301 351 ARG D CA 1
ATOM 9626 C C . ARG D 2 351 ? 276.78200 236.75200 286.66700 1.000 112.55301 351 ARG D C 1
ATOM 9627 O O . ARG D 2 351 ? 277.04400 237.00200 285.49100 1.000 112.55301 351 ARG D O 1
ATOM 9635 N N . ALA D 2 352 ? 277.70900 236.78800 287.62200 1.000 111.32197 352 ALA D N 1
ATOM 9636 C CA . ALA D 2 352 ? 279.08900 237.09300 287.28000 1.000 111.32197 352 ALA D CA 1
ATOM 9637 C C . ALA D 2 352 ? 279.72900 235.96800 286.47500 1.000 111.32197 352 ALA D C 1
ATOM 9638 O O . ALA D 2 352 ? 280.39000 236.23600 285.46000 1.000 111.32197 352 ALA D O 1
ATOM 9640 N N . GLU D 2 353 ? 279.54700 234.70200 286.88500 1.000 114.15855 353 GLU D N 1
ATOM 9641 C CA . GLU D 2 353 ? 280.11600 233.65700 286.02400 1.000 114.15855 353 GLU D CA 1
ATOM 9642 C C . GLU D 2 353 ? 279.36500 233.57100 284.70600 1.000 114.15855 353 GLU D C 1
ATOM 9643 O O . GLU D 2 353 ? 279.95600 233.21300 283.67900 1.000 114.15855 353 GLU D O 1
ATOM 9649 N N . ARG D 2 354 ? 278.06900 233.89500 284.70700 1.000 109.72393 354 ARG D N 1
ATOM 9650 C CA . ARG D 2 354 ? 277.35600 233.93800 283.43400 1.000 109.72393 354 ARG D CA 1
ATOM 9651 C C . ARG D 2 354 ? 277.93500 235.00200 282.51300 1.000 109.72393 354 ARG D C 1
ATOM 9652 O O . ARG D 2 354 ? 278.10300 234.76500 281.31400 1.000 109.72393 354 ARG D O 1
ATOM 9660 N N . ALA D 2 355 ? 278.26500 236.17000 283.06200 1.000 106.36998 355 ALA D N 1
ATOM 9661 C CA . ALA D 2 355 ? 278.85600 237.23800 282.26600 1.000 106.36998 355 ALA D CA 1
ATOM 9662 C C . ALA D 2 355 ? 280.21000 236.83200 281.71300 1.000 106.36998 355 ALA D C 1
ATOM 9663 O O . ALA D 2 355 ? 280.52600 237.12400 280.55400 1.000 106.36998 355 ALA D O 1
ATOM 9665 N N . ARG D 2 356 ? 281.02700 236.17000 282.53200 1.000 103.32350 356 ARG D N 1
ATOM 9666 C CA . ARG D 2 356 ? 282.31600 235.69600 282.04300 1.000 103.32350 356 ARG D CA 1
ATOM 9667 C C . ARG D 2 356 ? 282.14400 234.69000 280.91600 1.000 103.32350 356 ARG D C 1
ATOM 9668 O O . ARG D 2 356 ? 282.87600 234.73100 279.91800 1.000 103.32350 356 ARG D O 1
ATOM 9676 N N . SER D 2 357 ? 281.17000 233.79000 281.05000 1.000 106.73706 357 SER D N 1
ATOM 9677 C CA . SER D 2 357 ? 280.92400 232.80400 280.00600 1.000 106.73706 357 SER D CA 1
ATOM 9678 C C . SER D 2 357 ? 280.47900 233.46800 278.71200 1.000 106.73706 357 SER D C 1
ATOM 9679 O O . SER D 2 357 ? 280.95800 233.11500 277.62800 1.000 106.73706 357 SER D O 1
ATOM 9682 N N . PHE D 2 358 ? 279.56000 234.43300 278.80800 1.000 107.56834 358 PHE D N 1
ATOM 9683 C CA . PHE D 2 358 ? 279.12000 235.16200 277.62100 1.000 107.56834 358 PHE D CA 1
ATOM 9684 C C . PHE D 2 358 ? 280.28000 235.88000 276.95500 1.000 107.56834 358 PHE D C 1
ATOM 9685 O O . PHE D 2 358 ? 280.39400 235.88200 275.72700 1.000 107.56834 358 PHE D O 1
ATOM 9693 N N . LEU D 2 359 ? 281.13600 236.52200 277.74500 1.000 102.73309 359 LEU D N 1
ATOM 9694 C CA . LEU D 2 359 ? 282.22800 237.28100 277.15300 1.000 102.73309 359 LEU D CA 1
ATOM 9695 C C . LEU D 2 359 ? 283.23300 236.36100 276.47600 1.000 102.73309 359 LEU D C 1
ATOM 9696 O O . LEU D 2 359 ? 283.73600 236.67800 275.39300 1.000 102.73309 359 LEU D O 1
ATOM 9701 N N . THR D 2 360 ? 283.51200 235.20500 277.08000 1.000 102.54993 360 THR D N 1
ATOM 9702 C CA . THR D 2 360 ? 284.38500 234.22500 276.43800 1.000 102.54993 360 THR D CA 1
ATOM 9703 C C . THR D 2 360 ? 283.78200 233.73700 275.12700 1.000 102.54993 360 THR D C 1
ATOM 9704 O O . THR D 2 360 ? 284.48300 233.59700 274.11500 1.000 102.54993 360 THR D O 1
ATOM 9708 N N . GLY D 2 361 ? 282.47300 233.48500 275.13000 1.000 105.56474 361 GLY D N 1
ATOM 9709 C CA . GLY D 2 361 ? 281.80400 233.06800 273.91000 1.000 105.56474 361 GLY D CA 1
ATOM 9710 C C . GLY D 2 361 ? 281.87600 234.11100 272.81400 1.000 105.56474 361 GLY D C 1
ATOM 9711 O O . GLY D 2 361 ? 282.13500 233.78800 271.65200 1.000 105.56474 361 GLY D O 1
ATOM 9712 N N . LEU D 2 362 ? 281.63200 235.37600 273.16800 1.000 104.98595 362 LEU D N 1
ATOM 9713 C CA . LEU D 2 362 ? 281.75300 236.45700 272.19500 1.000 104.98595 362 LEU D CA 1
ATOM 9714 C C . LEU D 2 362 ? 283.15500 236.52900 271.62500 1.000 104.98595 362 LEU D C 1
ATOM 9715 O O . LEU D 2 362 ? 283.33000 236.71600 270.42000 1.000 104.98595 362 LEU D O 1
ATOM 9720 N N . LEU D 2 363 ? 284.16900 236.40100 272.47900 1.000 102.67020 363 LEU D N 1
ATOM 9721 C CA . LEU D 2 363 ? 285.53500 236.50600 271.98800 1.000 102.67020 363 LEU D CA 1
ATOM 9722 C C . LEU D 2 363 ? 285.86100 235.37600 271.02700 1.000 102.67020 363 LEU D C 1
ATOM 9723 O O . LEU D 2 363 ? 286.46800 235.61000 269.97800 1.000 102.67020 363 LEU D O 1
ATOM 9728 N N . VAL D 2 364 ? 285.40700 234.16000 271.33300 1.000 102.49875 364 VAL D N 1
ATOM 9729 C CA . VAL D 2 364 ? 285.65400 233.03000 270.44200 1.000 102.49875 364 VAL D CA 1
ATOM 9730 C C . VAL D 2 364 ? 284.94500 233.22900 269.10800 1.000 102.49875 364 VAL D C 1
ATOM 9731 O O . VAL D 2 364 ? 285.53700 233.04500 268.03700 1.000 102.49875 364 VAL D O 1
ATOM 9735 N N . GLY D 2 365 ? 283.67200 233.62300 269.15400 1.000 108.35865 365 GLY D N 1
ATOM 9736 C CA . GLY D 2 365 ? 282.91100 233.77700 267.92500 1.000 108.35865 365 GLY D CA 1
ATOM 9737 C C . GLY D 2 365 ? 283.42900 234.89700 267.04600 1.000 108.35865 365 GLY D C 1
ATOM 9738 O O . GLY D 2 365 ? 283.55800 234.73500 265.82900 1.000 108.35865 365 GLY D O 1
ATOM 9739 N N . LEU D 2 366 ? 283.74700 236.04000 267.64800 1.000 108.89709 366 LEU D N 1
ATOM 9740 C CA . LEU D 2 366 ? 284.30900 237.13500 266.87900 1.000 108.89709 366 LEU D CA 1
ATOM 9741 C C . LEU D 2 366 ? 285.68300 236.78500 266.34300 1.000 108.89709 366 LEU D C 1
ATOM 9742 O O . LEU D 2 366 ? 286.04000 237.22500 265.24900 1.000 108.89709 366 LEU D O 1
ATOM 9747 N N . GLY D 2 367 ? 286.45200 235.98400 267.08200 1.000 110.03130 367 GLY D N 1
ATOM 9748 C CA . GLY D 2 367 ? 287.72000 235.51500 266.55900 1.000 110.03130 367 GLY D CA 1
ATOM 9749 C C . GLY D 2 367 ? 287.55200 234.66900 265.31700 1.000 110.03130 367 GLY D C 1
ATOM 9750 O O . GLY D 2 367 ? 288.26000 234.85500 264.32500 1.000 110.03130 367 GLY D O 1
ATOM 9751 N N . VAL D 2 368 ? 286.60000 233.73700 265.35100 1.000 108.75400 368 VAL D N 1
ATOM 9752 C CA . VAL D 2 368 ? 286.35400 232.89500 264.18400 1.000 108.75400 368 VAL D CA 1
ATOM 9753 C C . VAL D 2 368 ? 285.91600 233.74100 263.00000 1.000 108.75400 368 VAL D C 1
ATOM 9754 O O . VAL D 2 368 ? 286.39900 233.55900 261.87500 1.000 108.75400 368 VAL D O 1
ATOM 9758 N N . LEU D 2 369 ? 285.02600 234.70200 263.24200 1.000 113.45600 369 LEU D N 1
ATOM 9759 C CA . LEU D 2 369 ? 284.53000 235.53800 262.15400 1.000 113.45600 369 LEU D CA 1
ATOM 9760 C C . LEU D 2 369 ? 285.63300 236.39800 261.55300 1.000 113.45600 369 LEU D C 1
ATOM 9761 O O . LEU D 2 369 ? 285.70000 236.56600 260.33200 1.000 113.45600 369 LEU D O 1
ATOM 9766 N N . THR D 2 370 ? 286.50000 236.97000 262.38700 1.000 115.63727 370 THR D N 1
ATOM 9767 C CA . THR D 2 370 ? 287.53400 237.82500 261.82300 1.000 115.63727 370 THR D CA 1
ATOM 9768 C C . THR D 2 370 ? 288.61700 237.00700 261.13300 1.000 115.63727 370 THR D C 1
ATOM 9769 O O . THR D 2 370 ? 289.26700 237.50100 260.20900 1.000 115.63727 370 THR D O 1
ATOM 9773 N N . VAL D 2 371 ? 288.84500 235.76500 261.56200 1.000 115.43260 371 VAL D N 1
ATOM 9774 C CA . VAL D 2 371 ? 289.74200 234.91000 260.79100 1.000 115.43260 371 VAL D CA 1
ATOM 9775 C C . VAL D 2 371 ? 289.13900 234.60100 259.42900 1.000 115.43260 371 VAL D C 1
ATOM 9776 O O . VAL D 2 371 ? 289.82800 234.66200 258.40400 1.000 115.43260 371 VAL D O 1
ATOM 9780 N N . VAL D 2 372 ? 287.84200 234.29100 259.39300 1.000 118.77299 372 VAL D N 1
ATOM 9781 C CA . VAL D 2 372 ? 287.19000 233.95100 258.12900 1.000 118.77299 372 VAL D CA 1
ATOM 9782 C C . VAL D 2 372 ? 287.17500 235.14600 257.18400 1.000 118.77299 372 VAL D C 1
ATOM 9783 O O . VAL D 2 372 ? 287.43300 235.00700 255.98400 1.000 118.77299 372 VAL D O 1
ATOM 9787 N N . CYS D 2 373 ? 286.89900 236.33800 257.71100 1.000 127.49981 373 CYS D N 1
ATOM 9788 C CA . CYS D 2 373 ? 286.80000 237.52000 256.86000 1.000 127.49981 373 CYS D CA 1
ATOM 9789 C C . CYS D 2 373 ? 288.14000 237.88600 256.23900 1.000 127.49981 373 CYS D C 1
ATOM 9790 O O . CYS D 2 373 ? 288.18800 238.40000 255.11600 1.000 127.49981 373 CYS D O 1
ATOM 9793 N N . LEU D 2 374 ? 289.23800 237.63000 256.93600 1.000 123.05812 374 LEU D N 1
ATOM 9794 C CA . LEU D 2 374 ? 290.52900 237.93400 256.34200 1.000 123.05812 374 LEU D CA 1
ATOM 9795 C C . LEU D 2 374 ? 291.00500 236.85700 255.38600 1.000 123.05812 374 LEU D C 1
ATOM 9796 O O . LEU D 2 374 ? 292.06600 237.01600 254.78000 1.000 123.05812 374 LEU D O 1
ATOM 9801 N N . ALA D 2 375 ? 290.25000 235.78100 255.21800 1.000 123.31454 375 ALA D N 1
ATOM 9802 C CA . ALA D 2 375 ? 290.50300 234.87700 254.10900 1.000 123.31454 375 ALA D CA 1
ATOM 9803 C C . ALA D 2 375 ? 289.99600 235.42900 252.78600 1.000 123.31454 375 ALA D C 1
ATOM 9804 O O . ALA D 2 375 ? 290.10700 234.74100 251.76800 1.000 123.31454 375 ALA D O 1
ATOM 9806 N N . GLY D 2 376 ? 289.43400 236.63700 252.77500 1.000 124.21160 376 GLY D N 1
ATOM 9807 C CA . GLY D 2 376 ? 289.08900 237.32800 251.54900 1.000 124.21160 376 GLY D CA 1
ATOM 9808 C C . GLY D 2 376 ? 290.25600 238.09000 250.95300 1.000 124.21160 376 GLY D C 1
ATOM 9809 O O . GLY D 2 376 ? 290.08700 239.20800 250.46200 1.000 124.21160 376 GLY D O 1
ATOM 9810 N N . LEU D 2 377 ? 291.45400 237.50900 251.02600 1.000 129.60709 377 LEU D N 1
ATOM 9811 C CA . LEU D 2 377 ? 292.67800 238.07100 250.46000 1.000 129.60709 377 LEU D CA 1
ATOM 9812 C C . LEU D 2 377 ? 293.27800 237.00700 249.55400 1.000 129.60709 377 LEU D C 1
ATOM 9813 O O . LEU D 2 377 ? 293.86100 236.03700 250.04500 1.000 129.60709 377 LEU D O 1
ATOM 9818 N N . CYS D 2 378 ? 293.16000 237.17900 248.23800 1.000 134.25507 378 CYS D N 1
ATOM 9819 C CA . CYS D 2 378 ? 293.40600 236.07900 247.31400 1.000 134.25507 378 CYS D CA 1
ATOM 9820 C C . CYS D 2 378 ? 294.65200 236.25900 246.45900 1.000 134.25507 378 CYS D C 1
ATOM 9821 O O . CYS D 2 378 ? 295.55900 235.42500 246.50700 1.000 134.25507 378 CYS D O 1
ATOM 9824 N N . ASP D 2 379 ? 294.71800 237.32500 245.67300 1.000 158.37673 379 ASP D N 1
ATOM 9825 C CA . ASP D 2 379 ? 295.75500 237.49600 244.66500 1.000 158.37673 379 ASP D CA 1
ATOM 9826 C C . ASP D 2 379 ? 297.05400 238.01200 245.28500 1.000 158.37673 379 ASP D C 1
ATOM 9827 O O . ASP D 2 379 ? 297.05200 238.53200 246.40400 1.000 158.37673 379 ASP D O 1
ATOM 9832 N N . PRO D 2 380 ? 298.18500 237.85200 244.58800 1.000 170.78324 380 PRO D N 1
ATOM 9833 C CA . PRO D 2 380 ? 299.45200 238.40800 245.08800 1.000 170.78324 380 PRO D CA 1
ATOM 9834 C C . PRO D 2 380 ? 299.42900 239.92700 245.17700 1.000 170.78324 380 PRO D C 1
ATOM 9835 O O . PRO D 2 380 ? 298.59700 240.61400 244.58100 1.000 170.78324 380 PRO D O 1
ATOM 9839 N N . HIS D 2 381 ? 300.41500 240.45100 245.91300 1.000 178.79864 381 HIS D N 1
ATOM 9840 C CA . HIS D 2 381 ? 300.40700 241.81300 246.44000 1.000 178.79864 381 HIS D CA 1
ATOM 9841 C C . HIS D 2 381 ? 300.50200 242.89700 245.37400 1.000 178.79864 381 HIS D C 1
ATOM 9842 O O . HIS D 2 381 ? 300.32500 244.07300 245.70900 1.000 178.79864 381 HIS D O 1
ATOM 9849 N N . ALA D 2 382 ? 300.79900 242.54800 244.12400 1.000 179.30321 382 ALA D N 1
ATOM 9850 C CA . ALA D 2 382 ? 300.82000 243.54400 243.06200 1.000 179.30321 382 ALA D CA 1
ATOM 9851 C C . ALA D 2 382 ? 299.42100 244.10100 242.82600 1.000 179.30321 382 ALA D C 1
ATOM 9852 O O . ALA D 2 382 ? 298.42500 243.37600 242.89300 1.000 179.30321 382 ALA D O 1
ATOM 9854 N N . GLY D 2 383 ? 299.35100 245.40200 242.55100 1.000 178.57750 383 GLY D N 1
ATOM 9855 C CA . GLY D 2 383 ? 298.06500 246.05100 242.37300 1.000 178.57750 383 GLY D CA 1
ATOM 9856 C C . GLY D 2 383 ? 297.46800 246.51500 243.69200 1.000 178.57750 383 GLY D C 1
ATOM 9857 O O . GLY D 2 383 ? 298.17300 246.89700 244.62500 1.000 178.57750 383 GLY D O 1
ATOM 9858 N N . ARG D 2 384 ? 296.13700 246.47300 243.76400 1.000 175.30609 384 ARG D N 1
ATOM 9859 C CA . ARG D 2 384 ? 295.41800 246.90700 244.95700 1.000 175.30609 384 ARG D CA 1
ATOM 9860 C C . ARG D 2 384 ? 295.48600 245.90700 246.10000 1.000 175.30609 384 ARG D C 1
ATOM 9861 O O . ARG D 2 384 ? 294.95500 246.19600 247.17700 1.000 175.30609 384 ARG D O 1
ATOM 9869 N N . ARG D 2 385 ? 296.11100 244.74700 245.90000 1.000 170.05762 385 ARG D N 1
ATOM 9870 C CA . ARG D 2 385 ? 296.03300 243.66700 246.87500 1.000 170.05762 385 ARG D CA 1
ATOM 9871 C C . ARG D 2 385 ? 296.85300 243.92700 248.13000 1.000 170.05762 385 ARG D C 1
ATOM 9872 O O . ARG D 2 385 ? 296.70000 243.18300 249.10400 1.000 170.05762 385 ARG D O 1
ATOM 9880 N N . TRP D 2 386 ? 297.71800 244.94200 248.14000 1.000 170.34147 386 TRP D N 1
ATOM 9881 C CA . TRP D 2 386 ? 298.40800 245.27500 249.37800 1.000 170.34147 386 TRP D CA 1
ATOM 9882 C C . TRP D 2 386 ? 297.47500 245.90100 250.40500 1.000 170.34147 386 TRP D C 1
ATOM 9883 O O . TRP D 2 386 ? 297.75700 245.82100 251.60500 1.000 170.34147 386 TRP D O 1
ATOM 9894 N N . LEU D 2 387 ? 296.38100 246.52200 249.96100 1.000 167.97894 387 LEU D N 1
ATOM 9895 C CA . LEU D 2 387 ? 295.45700 247.16600 250.89400 1.000 167.97894 387 LEU D CA 1
ATOM 9896 C C . LEU D 2 387 ? 294.76800 246.18600 251.84200 1.000 167.97894 387 LEU D C 1
ATOM 9897 O O . LEU D 2 387 ? 294.77800 246.44700 253.05900 1.000 167.97894 387 LEU D O 1
ATOM 9902 N N . PRO D 2 388 ? 294.16300 245.07100 251.39700 1.000 159.15799 388 PRO D N 1
ATOM 9903 C CA . PRO D 2 388 ? 293.59700 244.14600 252.39100 1.000 159.15799 388 PRO D CA 1
ATOM 9904 C C . PRO D 2 388 ? 294.65200 243.45700 253.23700 1.000 159.15799 388 PRO D C 1
ATOM 9905 O O . PRO D 2 388 ? 294.38400 243.13800 254.40100 1.000 159.15799 388 PRO D O 1
ATOM 9909 N N . LEU D 2 389 ? 295.85200 243.23600 252.69900 1.000 153.45782 389 LEU D N 1
ATOM 9910 C CA . LEU D 2 389 ? 296.93600 242.68800 253.50800 1.000 153.45782 389 LEU D CA 1
ATOM 9911 C C . LEU D 2 389 ? 297.37500 243.67500 254.58300 1.000 153.45782 389 LEU D C 1
ATOM 9912 O O . LEU D 2 389 ? 297.66000 243.28300 255.72300 1.000 153.45782 389 LEU D O 1
ATOM 9917 N N . LEU D 2 390 ? 297.42900 244.96300 254.24000 1.000 151.84422 390 LEU D N 1
ATOM 9918 C CA . LEU D 2 390 ? 297.73900 245.98700 255.23100 1.000 151.84422 390 LEU D CA 1
ATOM 9919 C C . LEU D 2 390 ? 296.63900 246.07400 256.28200 1.000 151.84422 390 LEU D C 1
ATOM 9920 O O . LEU D 2 390 ? 296.91100 246.30100 257.47000 1.000 151.84422 390 LEU D O 1
ATOM 9925 N N . LEU D 2 391 ? 295.38800 245.89000 255.85400 1.000 149.58743 391 LEU D N 1
ATOM 9926 C CA . LEU D 2 391 ? 294.27300 245.80300 256.79000 1.000 149.58743 391 LEU D CA 1
ATOM 9927 C C . LEU D 2 391 ? 294.44800 244.63000 257.74200 1.000 149.58743 391 LEU D C 1
ATOM 9928 O O . LEU D 2 391 ? 294.18700 244.75100 258.94600 1.000 149.58743 391 LEU D O 1
ATOM 9933 N N . ALA D 2 392 ? 294.89900 243.48900 257.21600 1.000 142.81158 392 ALA D N 1
ATOM 9934 C CA . ALA D 2 392 ? 295.18100 242.32700 258.05300 1.000 142.81158 392 ALA D CA 1
ATOM 9935 C C . ALA D 2 392 ? 296.26900 242.63000 259.06900 1.000 142.81158 392 ALA D C 1
ATOM 9936 O O . ALA D 2 392 ? 296.17200 242.22200 260.23100 1.000 142.81158 392 ALA D O 1
ATOM 9938 N N . ALA D 2 393 ? 297.31200 243.34400 258.64600 1.000 140.48319 393 ALA D N 1
ATOM 9939 C CA . ALA D 2 393 ? 298.39200 243.69600 259.56500 1.000 140.48319 393 ALA D CA 1
ATOM 9940 C C . ALA D 2 393 ? 297.90200 244.60900 260.68500 1.000 140.48319 393 ALA D C 1
ATOM 9941 O O . ALA D 2 393 ? 298.25700 244.41200 261.85700 1.000 140.48319 393 ALA D O 1
ATOM 9943 N N . PHE D 2 394 ? 297.08500 245.60900 260.34400 1.000 139.13935 394 PHE D N 1
ATOM 9944 C CA . PHE D 2 394 ? 296.54900 246.50100 261.37000 1.000 139.13935 394 PHE D CA 1
ATOM 9945 C C . PHE D 2 394 ? 295.63300 245.76800 262.34000 1.000 139.13935 394 PHE D C 1
ATOM 9946 O O . PHE D 2 394 ? 295.68700 246.00700 263.55000 1.000 139.13935 394 PHE D O 1
ATOM 9954 N N . THR D 2 395 ? 294.77100 244.88400 261.83300 1.000 132.40060 395 THR D N 1
ATOM 9955 C CA . THR D 2 395 ? 293.92100 244.12000 262.74300 1.000 132.40060 395 THR D CA 1
ATOM 9956 C C . THR D 2 395 ? 294.72900 243.15000 263.58900 1.000 132.40060 395 THR D C 1
ATOM 9957 O O . THR D 2 395 ? 294.34600 242.85400 264.72500 1.000 132.40060 395 THR D O 1
ATOM 9961 N N . PHE D 2 396 ? 295.83800 242.64300 263.05900 1.000 124.96361 396 PHE D N 1
ATOM 9962 C CA . PHE D 2 396 ? 296.71500 241.80300 263.86100 1.000 124.96361 396 PHE D CA 1
ATOM 9963 C C . PHE D 2 396 ? 297.30300 242.58800 265.02300 1.000 124.96361 396 PHE D C 1
ATOM 9964 O O . PHE D 2 396 ? 297.31100 242.11100 266.16200 1.000 124.96361 396 PHE D O 1
ATOM 9972 N N . GLY D 2 397 ? 297.82600 243.78400 264.74600 1.000 121.32868 397 GLY D N 1
ATOM 9973 C CA . GLY D 2 397 ? 298.36100 244.60800 265.82200 1.000 121.32868 397 GLY D CA 1
ATOM 9974 C C . GLY D 2 397 ? 297.29800 245.00400 266.82800 1.000 121.32868 397 GLY D C 1
ATOM 9975 O O . GLY D 2 397 ? 297.53100 244.97800 268.04300 1.000 121.32868 397 GLY D O 1
ATOM 9976 N N . PHE D 2 398 ? 296.12100 245.37400 266.32100 1.000 116.65610 398 PHE D N 1
ATOM 9977 C CA . PHE D 2 398 ? 294.90900 245.54100 267.11200 1.000 116.65610 398 PHE D CA 1
ATOM 9978 C C . PHE D 2 398 ? 294.70700 244.41600 268.11200 1.000 116.65610 398 PHE D C 1
ATOM 9979 O O . PHE D 2 398 ? 294.73800 244.63800 269.32500 1.000 116.65610 398 PHE D O 1
ATOM 9987 N N . LEU D 2 399 ? 294.51600 243.19700 267.61700 1.000 113.61114 399 LEU D N 1
ATOM 9988 C CA . LEU D 2 399 ? 294.16500 242.09400 268.50100 1.000 113.61114 399 LEU D CA 1
ATOM 9989 C C . LEU D 2 399 ? 295.31300 241.70700 269.41800 1.000 113.61114 399 LEU D C 1
ATOM 9990 O O . LEU D 2 399 ? 295.08700 241.36600 270.58200 1.000 113.61114 399 LEU D O 1
ATOM 9995 N N . ILE D 2 400 ? 296.54800 241.74000 268.92100 1.000 112.64657 400 ILE D N 1
ATOM 9996 C CA . ILE D 2 400 ? 297.65300 241.28300 269.75000 1.000 112.64657 400 ILE D CA 1
ATOM 9997 C C . ILE D 2 400 ? 297.94400 242.26900 270.87700 1.000 112.64657 400 ILE D C 1
ATOM 9998 O O . ILE D 2 400 ? 298.37700 241.86100 271.95900 1.000 112.64657 400 ILE D O 1
ATOM 10003 N N . LEU D 2 401 ? 297.69100 243.56300 270.67500 1.000 112.51796 401 LEU D N 1
ATOM 10004 C CA . LEU D 2 401 ? 297.80900 244.47900 271.80200 1.000 112.51796 401 LEU D CA 1
ATOM 10005 C C . LEU D 2 401 ? 296.55100 244.53700 272.64400 1.000 112.51796 401 LEU D C 1
ATOM 10006 O O . LEU D 2 401 ? 296.61300 244.97600 273.79600 1.000 112.51796 401 LEU D O 1
ATOM 10011 N N . ARG D 2 402 ? 295.40800 244.13400 272.09000 1.000 110.14388 402 ARG D N 1
ATOM 10012 C CA . ARG D 2 402 ? 294.15100 244.21300 272.82000 1.000 110.14388 402 ARG D CA 1
ATOM 10013 C C . ARG D 2 402 ? 294.17600 243.29000 274.03300 1.000 110.14388 402 ARG D C 1
ATOM 10014 O O . ARG D 2 402 ? 293.50200 243.56300 275.03000 1.000 110.14388 402 ARG D O 1
ATOM 10022 N N . GLY D 2 403 ? 294.98900 242.23100 273.97600 1.000 106.17917 403 GLY D N 1
ATOM 10023 C CA . GLY D 2 403 ? 294.99900 241.21000 275.01100 1.000 106.17917 403 GLY D CA 1
ATOM 10024 C C . GLY D 2 403 ? 295.38600 241.70000 276.39100 1.000 106.17917 403 GLY D C 1
ATOM 10025 O O . GLY D 2 403 ? 295.14600 241.01200 277.38400 1.000 106.17917 403 GLY D O 1
ATOM 10026 N N . ARG D 2 404 ? 296.02600 242.86600 276.47400 1.000 105.66336 404 ARG D N 1
ATOM 10027 C CA . ARG D 2 404 ? 296.31100 243.46400 277.77100 1.000 105.66336 404 ARG D CA 1
ATOM 10028 C C . ARG D 2 404 ? 295.04300 243.72500 278.56000 1.000 105.66336 404 ARG D C 1
ATOM 10029 O O . ARG D 2 404 ? 295.05400 243.67100 279.79200 1.000 105.66336 404 ARG D O 1
ATOM 10037 N N . SER D 2 405 ? 293.94800 244.01700 277.87100 1.000 102.62419 405 SER D N 1
ATOM 10038 C CA . SER D 2 405 ? 292.72200 244.40500 278.54200 1.000 102.62419 405 SER D CA 1
ATOM 10039 C C . SER D 2 405 ? 291.96800 243.22700 279.13600 1.000 102.62419 405 SER D C 1
ATOM 10040 O O . SER D 2 405 ? 290.89100 243.43200 279.69500 1.000 102.62419 405 SER D O 1
ATOM 10043 N N . TYR D 2 406 ? 292.45300 242.00300 278.98100 1.000 99.78559 406 TYR D N 1
ATOM 10044 C CA . TYR D 2 406 ? 291.78200 240.83800 279.53900 1.000 99.78559 406 TYR D CA 1
ATOM 10045 C C . TYR D 2 406 ? 292.74000 240.07100 280.43500 1.000 99.78559 406 TYR D C 1
ATOM 10046 O O . TYR D 2 406 ? 293.91500 239.91100 280.09800 1.000 99.78559 406 TYR D O 1
ATOM 10055 N N . VAL D 2 407 ? 292.24300 239.62300 281.58200 1.000 97.80113 407 VAL D N 1
ATOM 10056 C CA . VAL D 2 407 ? 293.07900 239.00800 282.59900 1.000 97.80113 407 VAL D CA 1
ATOM 10057 C C . VAL D 2 407 ? 292.93400 237.49300 282.62200 1.000 97.80113 407 VAL D C 1
ATOM 10058 O O . VAL D 2 407 ? 293.93200 236.78300 282.74600 1.000 97.80113 407 VAL D O 1
ATOM 10062 N N . ASP D 2 408 ? 291.71000 236.98300 282.50600 1.000 100.53517 408 ASP D N 1
ATOM 10063 C CA . ASP D 2 408 ? 291.48300 235.54200 282.51200 1.000 100.53517 408 ASP D CA 1
ATOM 10064 C C . ASP D 2 408 ? 292.22200 234.88900 281.36100 1.000 100.53517 408 ASP D C 1
ATOM 10065 O O . ASP D 2 408 ? 292.25200 235.42600 280.25200 1.000 100.53517 408 ASP D O 1
ATOM 10070 N N . ARG D 2 409 ? 292.83800 233.73700 281.64200 1.000 98.00531 409 ARG D N 1
ATOM 10071 C CA . ARG D 2 409 ? 293.80600 233.17400 280.71000 1.000 98.00531 409 ARG D CA 1
ATOM 10072 C C . ARG D 2 409 ? 293.16300 232.78900 279.38700 1.000 98.00531 409 ARG D C 1
ATOM 10073 O O . ARG D 2 409 ? 293.74300 233.03500 278.33000 1.000 98.00531 409 ARG D O 1
ATOM 10081 N N . TRP D 2 410 ? 291.95500 232.23600 279.40900 1.000 98.35501 410 TRP D N 1
ATOM 10082 C CA . TRP D 2 410 ? 291.39800 231.75600 278.15300 1.000 98.35501 410 TRP D CA 1
ATOM 10083 C C . TRP D 2 410 ? 290.91100 232.88300 277.26300 1.000 98.35501 410 TRP D C 1
ATOM 10084 O O . TRP D 2 410 ? 290.97600 232.75800 276.03900 1.000 98.35501 410 TRP D O 1
ATOM 10095 N N . GLN D 2 411 ? 290.50300 234.01200 277.82900 1.000 101.75927 411 GLN D N 1
ATOM 10096 C CA . GLN D 2 411 ? 290.19300 235.15400 276.98000 1.000 101.75927 411 GLN D CA 1
ATOM 10097 C C . GLN D 2 411 ? 291.45200 235.72400 276.33500 1.000 101.75927 411 GLN D C 1
ATOM 10098 O O . GLN D 2 411 ? 291.47600 235.98300 275.12600 1.000 101.75927 411 GLN D O 1
ATOM 10104 N N . ALA D 2 412 ? 292.51500 235.90500 277.11900 1.000 99.98822 412 ALA D N 1
ATOM 10105 C CA . ALA D 2 412 ? 293.76200 236.41900 276.56500 1.000 99.98822 412 ALA D CA 1
ATOM 10106 C C . ALA D 2 412 ? 294.32800 235.48400 275.50400 1.000 99.98822 412 ALA D C 1
ATOM 10107 O O . ALA D 2 412 ? 294.81200 235.93500 274.45700 1.000 99.98822 412 ALA D O 1
ATOM 10109 N N . ILE D 2 413 ? 294.26400 234.17700 275.75400 1.000 98.18831 413 ILE D N 1
ATOM 10110 C CA . ILE D 2 413 ? 294.70600 233.19700 274.77100 1.000 98.18831 413 ILE D CA 1
ATOM 10111 C C . ILE D 2 413 ? 293.82700 233.24300 273.53300 1.000 98.18831 413 ILE D C 1
ATOM 10112 O O . ILE D 2 413 ? 294.31400 233.07900 272.41400 1.000 98.18831 413 ILE D O 1
ATOM 10117 N N . THR D 2 414 ? 292.52700 233.48900 273.70600 1.000 102.71597 414 THR D N 1
ATOM 10118 C CA . THR D 2 414 ? 291.63800 233.57800 272.55400 1.000 102.71597 414 THR D CA 1
ATOM 10119 C C . THR D 2 414 ? 292.02100 234.74000 271.65100 1.000 102.71597 414 THR D C 1
ATOM 10120 O O . THR D 2 414 ? 292.10700 234.58400 270.43000 1.000 102.71597 414 THR D O 1
ATOM 10124 N N . LEU D 2 415 ? 292.30500 235.89700 272.23800 1.000 105.06879 415 LEU D N 1
ATOM 10125 C CA . LEU D 2 415 ? 292.74700 237.03200 271.42800 1.000 105.06879 415 LEU D CA 1
ATOM 10126 C C . LEU D 2 415 ? 294.10800 236.80100 270.78100 1.000 105.06879 415 LEU D C 1
ATOM 10127 O O . LEU D 2 415 ? 294.29400 237.12400 269.60100 1.000 105.06879 415 LEU D O 1
ATOM 10132 N N . ALA D 2 416 ? 295.07300 236.26000 271.52400 1.000 106.00214 416 ALA D N 1
ATOM 10133 C CA . ALA D 2 416 ? 296.39200 236.02100 270.94300 1.000 106.00214 416 ALA D CA 1
ATOM 10134 C C . ALA D 2 416 ? 296.32200 234.99400 269.81900 1.000 106.00214 416 ALA D C 1
ATOM 10135 O O . ALA D 2 416 ? 296.95000 235.15800 268.76100 1.000 106.00214 416 ALA D O 1
ATOM 10137 N N . ALA D 2 417 ? 295.55400 233.92600 270.03300 1.000 106.40901 417 ALA D N 1
ATOM 10138 C CA . ALA D 2 417 ? 295.37800 232.90200 269.01900 1.000 106.40901 417 ALA D CA 1
ATOM 10139 C C . ALA D 2 417 ? 294.67800 233.46000 267.79900 1.000 106.40901 417 ALA D C 1
ATOM 10140 O O . ALA D 2 417 ? 295.03400 233.11900 266.67200 1.000 106.40901 417 ALA D O 1
ATOM 10142 N N . THR D 2 418 ? 293.68600 234.32500 268.00400 1.000 110.05157 418 THR D N 1
ATOM 10143 C CA . THR D 2 418 ? 293.01600 234.96600 266.88100 1.000 110.05157 418 THR D CA 1
ATOM 10144 C C . THR D 2 418 ? 293.99200 235.79400 266.06200 1.000 110.05157 418 THR D C 1
ATOM 10145 O O . THR D 2 418 ? 294.01500 235.71600 264.82500 1.000 110.05157 418 THR D O 1
ATOM 10149 N N . ALA D 2 419 ? 294.82400 236.57500 266.74900 1.000 112.47552 419 ALA D N 1
ATOM 10150 C CA . ALA D 2 419 ? 295.79300 237.41900 266.06500 1.000 112.47552 419 ALA D CA 1
ATOM 10151 C C . ALA D 2 419 ? 296.75400 236.59200 265.22500 1.000 112.47552 419 ALA D C 1
ATOM 10152 O O . ALA D 2 419 ? 296.98800 236.89800 264.05200 1.000 112.47552 419 ALA D O 1
ATOM 10154 N N . VAL D 2 420 ? 297.31300 235.52800 265.80100 1.000 109.85465 420 VAL D N 1
ATOM 10155 C CA . VAL D 2 420 ? 298.27600 234.75400 265.02500 1.000 109.85465 420 VAL D CA 1
ATOM 10156 C C . VAL D 2 420 ? 297.59000 233.92300 263.94500 1.000 109.85465 420 VAL D C 1
ATOM 10157 O O . VAL D 2 420 ? 298.18600 233.64800 262.89600 1.000 109.85465 420 VAL D O 1
ATOM 10161 N N . LEU D 2 421 ? 296.33600 233.52300 264.15300 1.000 110.34896 421 LEU D N 1
ATOM 10162 C CA . LEU D 2 421 ? 295.65900 232.74600 263.12700 1.000 110.34896 421 LEU D CA 1
ATOM 10163 C C . LEU D 2 421 ? 295.28200 233.59300 261.92700 1.000 110.34896 421 LEU D C 1
ATOM 10164 O O . LEU D 2 421 ? 295.14700 233.05200 260.82900 1.000 110.34896 421 LEU D O 1
ATOM 10169 N N . ILE D 2 422 ? 295.10200 234.90400 262.10600 1.000 115.47109 422 ILE D N 1
ATOM 10170 C CA . ILE D 2 422 ? 294.89500 235.76500 260.93900 1.000 115.47109 422 ILE D CA 1
ATOM 10171 C C . ILE D 2 422 ? 296.10000 235.70100 260.01000 1.000 115.47109 422 ILE D C 1
ATOM 10172 O O . ILE D 2 422 ? 295.96200 235.51200 258.79100 1.000 115.47109 422 ILE D O 1
ATOM 10177 N N . ILE D 2 423 ? 297.30000 235.81400 260.57900 1.000 116.99495 423 ILE D N 1
ATOM 10178 C CA . ILE D 2 423 ? 298.51700 235.73500 259.77900 1.000 116.99495 423 ILE D CA 1
ATOM 10179 C C . ILE D 2 423 ? 298.67800 234.34500 259.18500 1.000 116.99495 423 ILE D C 1
ATOM 10180 O O . ILE D 2 423 ? 299.06900 234.19500 258.01900 1.000 116.99495 423 ILE D O 1
ATOM 10185 N N . ALA D 2 424 ? 298.36500 233.31000 259.96600 1.000 116.94892 424 ALA D N 1
ATOM 10186 C CA . ALA D 2 424 ? 298.46700 231.94500 259.46400 1.000 116.94892 424 ALA D CA 1
ATOM 10187 C C . ALA D 2 424 ? 297.56000 231.72900 258.26200 1.000 116.94892 424 ALA D C 1
ATOM 10188 O O . ALA D 2 424 ? 297.98400 231.17500 257.24200 1.000 116.94892 424 ALA D O 1
ATOM 10190 N N . ALA D 2 425 ? 296.31800 232.19900 258.35100 1.000 120.24660 425 ALA D N 1
ATOM 10191 C CA . ALA D 2 425 ? 295.36400 231.98500 257.27400 1.000 120.24660 425 ALA D CA 1
ATOM 10192 C C . ALA D 2 425 ? 295.75000 232.75400 256.02100 1.000 120.24660 425 ALA D C 1
ATOM 10193 O O . ALA D 2 425 ? 295.67600 232.20700 254.91300 1.000 120.24660 425 ALA D O 1
ATOM 10195 N N . VAL D 2 426 ? 296.17300 234.01500 256.16400 1.000 122.84071 426 VAL D N 1
ATOM 10196 C CA . VAL D 2 426 ? 296.51900 234.76800 254.96000 1.000 122.84071 426 VAL D CA 1
ATOM 10197 C C . VAL D 2 426 ? 297.76600 234.18400 254.30500 1.000 122.84071 426 VAL D C 1
ATOM 10198 O O . VAL D 2 426 ? 297.84700 234.08400 253.06900 1.000 122.84071 426 VAL D O 1
ATOM 10202 N N . ALA D 2 427 ? 298.72300 233.71800 255.11200 1.000 122.86051 427 ALA D N 1
ATOM 10203 C CA . ALA D 2 427 ? 299.92500 233.13900 254.53600 1.000 122.86051 427 ALA D CA 1
ATOM 10204 C C . ALA D 2 427 ? 299.62500 231.83700 253.81300 1.000 122.86051 427 ALA D C 1
ATOM 10205 O O . ALA D 2 427 ? 300.11000 231.62700 252.69400 1.000 122.86051 427 ALA D O 1
ATOM 10207 N N . VAL D 2 428 ? 298.81700 230.96000 254.41800 1.000 122.24628 428 VAL D N 1
ATOM 10208 C CA . VAL D 2 428 ? 298.54200 229.69700 253.74500 1.000 122.24628 428 VAL D CA 1
ATOM 10209 C C . VAL D 2 428 ? 297.72100 229.92600 252.48800 1.000 122.24628 428 VAL D C 1
ATOM 10210 O O . VAL D 2 428 ? 297.92100 229.22900 251.48800 1.000 122.24628 428 VAL D O 1
ATOM 10214 N N . ARG D 2 429 ? 296.83200 230.92300 252.47700 1.000 125.36284 429 ARG D N 1
ATOM 10215 C CA . ARG D 2 429 ? 296.06600 231.14300 251.25800 1.000 125.36284 429 ARG D CA 1
ATOM 10216 C C . ARG D 2 429 ? 296.94700 231.67300 250.13500 1.000 125.36284 429 ARG D C 1
ATOM 10217 O O . ARG D 2 429 ? 296.82000 231.22100 248.99200 1.000 125.36284 429 ARG D O 1
ATOM 10225 N N . TYR D 2 430 ? 297.85500 232.61600 250.42900 1.000 132.74841 430 TYR D N 1
ATOM 10226 C CA . TYR D 2 430 ? 298.76200 233.07900 249.37400 1.000 132.74841 430 TYR D CA 1
ATOM 10227 C C . TYR D 2 430 ? 299.68300 231.98200 248.87200 1.000 132.74841 430 TYR D C 1
ATOM 10228 O O . TYR D 2 430 ? 299.94600 231.90100 247.66900 1.000 132.74841 430 TYR D O 1
ATOM 10237 N N . VAL D 2 431 ? 300.20500 231.14200 249.75800 1.000 134.15524 431 VAL D N 1
ATOM 10238 C CA . VAL D 2 431 ? 301.12200 230.14000 249.23300 1.000 134.15524 431 VAL D CA 1
ATOM 10239 C C . VAL D 2 431 ? 300.37800 229.05300 248.46900 1.000 134.15524 431 VAL D C 1
ATOM 10240 O O . VAL D 2 431 ? 300.91600 228.49900 247.50600 1.000 134.15524 431 VAL D O 1
ATOM 10244 N N . LEU D 2 432 ? 299.14300 228.72700 248.85200 1.000 134.50385 432 LEU D N 1
ATOM 10245 C CA . LEU D 2 432 ? 298.45100 227.67400 248.12500 1.000 134.50385 432 LEU D CA 1
ATOM 10246 C C . LEU D 2 432 ? 297.90300 228.16700 246.79600 1.000 134.50385 432 LEU D C 1
ATOM 10247 O O . LEU D 2 432 ? 298.03300 227.47800 245.78100 1.000 134.50385 432 LEU D O 1
ATOM 10252 N N . VAL D 2 433 ? 297.28300 229.34600 246.77600 1.000 135.60189 433 VAL D N 1
ATOM 10253 C CA . VAL D 2 433 ? 296.68600 229.83200 245.53900 1.000 135.60189 433 VAL D CA 1
ATOM 10254 C C . VAL D 2 433 ? 297.76700 230.23500 244.54500 1.000 135.60189 433 VAL D C 1
ATOM 10255 O O . VAL D 2 433 ? 297.71400 229.86900 243.36500 1.000 135.60189 433 VAL D O 1
ATOM 10259 N N . SER D 2 434 ? 298.77400 230.97000 245.00500 1.000 146.06766 434 SER D N 1
ATOM 10260 C CA . SER D 2 434 ? 299.83400 231.41600 244.11400 1.000 146.06766 434 SER D CA 1
ATOM 10261 C C . SER D 2 434 ? 300.89500 230.33700 243.95000 1.000 146.06766 434 SER D C 1
ATOM 10262 O O . SER D 2 434 ? 301.18100 229.57000 244.87200 1.000 146.06766 434 SER D O 1
ATOM 10265 N N . GLY D 2 435 ? 301.47900 230.28400 242.75600 1.000 159.13341 435 GLY D N 1
ATOM 10266 C CA . GLY D 2 435 ? 302.50300 229.30500 242.45500 1.000 159.13341 435 GLY D CA 1
ATOM 10267 C C . GLY D 2 435 ? 303.90700 229.87200 242.47000 1.000 159.13341 435 GLY D C 1
ATOM 10268 O O . GLY D 2 435 ? 304.83000 229.27100 241.91400 1.000 159.13341 435 GLY D O 1
ATOM 10269 N N . SER D 2 436 ? 304.08200 231.03100 243.09600 1.000 165.03428 436 SER D N 1
ATOM 10270 C CA . SER D 2 436 ? 305.38600 231.67700 243.14400 1.000 165.03428 436 SER D CA 1
ATOM 10271 C C . SER D 2 436 ? 306.21800 231.08600 244.27200 1.000 165.03428 436 SER D C 1
ATOM 10272 O O . SER D 2 436 ? 305.74300 231.03900 245.41500 1.000 165.03428 436 SER D O 1
ATOM 10275 N N . PRO D 2 437 ? 307.43300 230.60200 244.00000 1.000 165.30386 437 PRO D N 1
ATOM 10276 C CA . PRO D 2 437 ? 308.30300 230.13900 245.09400 1.000 165.30386 437 PRO D CA 1
ATOM 10277 C C . PRO D 2 437 ? 308.67800 231.23300 246.07700 1.000 165.30386 437 PRO D C 1
ATOM 10278 O O . PRO D 2 437 ? 308.94500 230.93200 247.24800 1.000 165.30386 437 PRO D O 1
ATOM 10282 N N . ALA D 2 438 ? 308.72400 232.49200 245.63200 1.000 163.15565 438 ALA D N 1
ATOM 10283 C CA . ALA D 2 438 ? 308.97900 233.59600 246.55100 1.000 163.15565 438 ALA D CA 1
ATOM 10284 C C . ALA D 2 438 ? 307.85300 233.73700 247.56600 1.000 163.15565 438 ALA D C 1
ATOM 10285 O O . ALA D 2 438 ? 308.10200 233.98600 248.75300 1.000 163.15565 438 ALA D O 1
ATOM 10287 N N . VAL D 2 439 ? 306.60700 233.57500 247.11300 1.000 160.01424 439 VAL D N 1
ATOM 10288 C CA . VAL D 2 439 ? 305.45800 233.60500 248.01400 1.000 160.01424 439 VAL D CA 1
ATOM 10289 C C . VAL D 2 439 ? 305.54200 232.46600 249.02000 1.000 160.01424 439 VAL D C 1
ATOM 10290 O O . VAL D 2 439 ? 305.27500 232.65400 250.21200 1.000 160.01424 439 VAL D O 1
ATOM 10294 N N . LEU D 2 440 ? 305.92900 231.27400 248.55600 1.000 160.15888 440 LEU D N 1
ATOM 10295 C CA . LEU D 2 440 ? 306.09700 230.13400 249.45300 1.000 160.15888 440 LEU D CA 1
ATOM 10296 C C . LEU D 2 440 ? 307.17200 230.39900 250.49800 1.000 160.15888 440 LEU D C 1
ATOM 10297 O O . LEU D 2 440 ? 306.98200 230.09800 251.68400 1.000 160.15888 440 LEU D O 1
ATOM 10302 N N . SER D 2 441 ? 308.30500 230.96500 250.07400 1.000 158.96680 441 SER D N 1
ATOM 10303 C CA . SER D 2 441 ? 309.39200 231.24900 251.00600 1.000 158.96680 441 SER D CA 1
ATOM 10304 C C . SER D 2 441 ? 308.97600 232.28700 252.03800 1.000 158.96680 441 SER D C 1
ATOM 10305 O O . SER D 2 441 ? 309.26000 232.13100 253.23100 1.000 158.96680 441 SER D O 1
ATOM 10308 N N . ALA D 2 442 ? 308.28200 233.34100 251.60000 1.000 155.28461 442 ALA D N 1
ATOM 10309 C CA . ALA D 2 442 ? 307.80300 234.35500 252.53500 1.000 155.28461 442 ALA D CA 1
ATOM 10310 C C . ALA D 2 442 ? 306.78100 233.78000 253.50900 1.000 155.28461 442 ALA D C 1
ATOM 10311 O O . ALA D 2 442 ? 306.80000 234.10500 254.70300 1.000 155.28461 442 ALA D O 1
ATOM 10313 N N . GLY D 2 443 ? 305.88300 232.92300 253.01700 1.000 150.14577 443 GLY D N 1
ATOM 10314 C CA . GLY D 2 443 ? 304.88600 232.32700 253.89000 1.000 150.14577 443 GLY D CA 1
ATOM 10315 C C . GLY D 2 443 ? 305.49200 231.42000 254.94100 1.000 150.14577 443 GLY D C 1
ATOM 10316 O O . GLY D 2 443 ? 305.15900 231.51200 256.12500 1.000 150.14577 443 GLY D O 1
ATOM 10317 N N . VAL D 2 444 ? 306.40500 230.53800 254.53000 1.000 149.73609 444 VAL D N 1
ATOM 10318 C CA . VAL D 2 444 ? 307.02000 229.66600 255.52300 1.000 149.73609 444 VAL D CA 1
ATOM 10319 C C . VAL D 2 444 ? 307.89800 230.47500 256.46900 1.000 149.73609 444 VAL D C 1
ATOM 10320 O O . VAL D 2 444 ? 307.97900 230.16100 257.66400 1.000 149.73609 444 VAL D O 1
ATOM 10324 N N . ALA D 2 445 ? 308.50700 231.56100 255.97700 1.000 145.92643 445 ALA D N 1
ATOM 10325 C CA . ALA D 2 445 ? 309.32400 232.41200 256.82900 1.000 145.92643 445 ALA D CA 1
ATOM 10326 C C . ALA D 2 445 ? 308.49000 233.09500 257.90100 1.000 145.92643 445 ALA D C 1
ATOM 10327 O O . ALA D 2 445 ? 308.90300 233.15600 259.06300 1.000 145.92643 445 ALA D O 1
ATOM 10329 N N . VAL D 2 446 ? 307.31700 233.61900 257.53900 1.000 138.93481 446 VAL D N 1
ATOM 10330 C CA . VAL D 2 446 ? 306.49700 234.26700 258.55700 1.000 138.93481 446 VAL D CA 1
ATOM 10331 C C . VAL D 2 446 ? 305.92800 233.23000 259.52000 1.000 138.93481 446 VAL D C 1
ATOM 10332 O O . VAL D 2 446 ? 305.87800 233.46900 260.73300 1.000 138.93481 446 VAL D O 1
ATOM 10336 N N . LEU D 2 447 ? 305.57900 232.03800 259.01500 1.000 134.90180 447 LEU D N 1
ATOM 10337 C CA . LEU D 2 447 ? 305.08900 230.98000 259.89300 1.000 134.90180 447 LEU D CA 1
ATOM 10338 C C . LEU D 2 447 ? 306.12700 230.55600 260.91600 1.000 134.90180 447 LEU D C 1
ATOM 10339 O O . LEU D 2 447 ? 305.77700 230.22300 262.05200 1.000 134.90180 447 LEU D O 1
ATOM 10344 N N . VAL D 2 448 ? 307.40200 230.54900 260.54900 1.000 138.71310 448 VAL D N 1
ATOM 10345 C CA . VAL D 2 448 ? 308.38400 230.12300 261.54200 1.000 138.71310 448 VAL D CA 1
ATOM 10346 C C . VAL D 2 448 ? 308.83400 231.28900 262.42400 1.000 138.71310 448 VAL D C 1
ATOM 10347 O O . VAL D 2 448 ? 309.02100 231.11600 263.63100 1.000 138.71310 448 VAL D O 1
ATOM 10351 N N . LEU D 2 449 ? 308.97200 232.50600 261.88400 1.000 135.04240 449 LEU D N 1
ATOM 10352 C CA . LEU D 2 449 ? 309.49100 233.60600 262.69400 1.000 135.04240 449 LEU D CA 1
ATOM 10353 C C . LEU D 2 449 ? 308.45300 234.19500 263.64400 1.000 135.04240 449 LEU D C 1
ATOM 10354 O O . LEU D 2 449 ? 308.76200 234.42500 264.81800 1.000 135.04240 449 LEU D O 1
ATOM 10359 N N . LEU D 2 450 ? 307.24100 234.49100 263.15700 1.000 131.59772 450 LEU D N 1
ATOM 10360 C CA . LEU D 2 450 ? 306.31400 235.29600 263.95400 1.000 131.59772 450 LEU D CA 1
ATOM 10361 C C . LEU D 2 450 ? 305.89700 234.63500 265.26800 1.000 131.59772 450 LEU D C 1
ATOM 10362 O O . LEU D 2 450 ? 305.94600 235.31500 266.31000 1.000 131.59772 450 LEU D O 1
ATOM 10367 N N . PRO D 2 451 ? 305.50800 233.35200 265.32100 1.000 128.84612 451 PRO D N 1
ATOM 10368 C CA . PRO D 2 451 ? 305.30000 232.74300 266.64100 1.000 128.84612 451 PRO D CA 1
ATOM 10369 C C . PRO D 2 451 ? 306.57800 232.58900 267.44700 1.000 128.84612 451 PRO D C 1
ATOM 10370 O O . PRO D 2 451 ? 306.51700 232.58900 268.68100 1.000 128.84612 451 PRO D O 1
ATOM 10374 N N . ALA D 2 452 ? 307.73400 232.45000 266.79500 1.000 120.19783 452 ALA D N 1
ATOM 10375 C CA . ALA D 2 452 ? 308.99100 232.44800 267.53400 1.000 120.19783 452 ALA D CA 1
ATOM 10376 C C . ALA D 2 452 ? 309.22600 233.79500 268.19000 1.000 120.19783 452 ALA D C 1
ATOM 10377 O O . ALA D 2 452 ? 309.68800 233.86800 269.33600 1.000 120.19783 452 ALA D O 1
ATOM 10379 N N . ALA D 2 453 ? 308.90000 234.87300 267.48000 1.000 120.07196 453 ALA D N 1
ATOM 10380 C CA . ALA D 2 453 ? 308.95600 236.19700 268.08200 1.000 120.07196 453 ALA D CA 1
ATOM 10381 C C . ALA D 2 453 ? 307.97800 236.30800 269.23800 1.000 120.07196 453 ALA D C 1
ATOM 10382 O O . ALA D 2 453 ? 308.27700 236.94300 270.25500 1.000 120.07196 453 ALA D O 1
ATOM 10384 N N . GLY D 2 454 ? 306.80500 235.68900 269.10200 1.000 117.41702 454 GLY D N 1
ATOM 10385 C CA . GLY D 2 454 ? 305.85900 235.67200 270.20400 1.000 117.41702 454 GLY D CA 1
ATOM 10386 C C . GLY D 2 454 ? 306.39500 234.94500 271.42200 1.000 117.41702 454 GLY D C 1
ATOM 10387 O O . GLY D 2 454 ? 306.19100 235.38200 272.55700 1.000 117.41702 454 GLY D O 1
ATOM 10388 N N . LEU D 2 455 ? 307.09100 233.83100 271.20200 1.000 112.77336 455 LEU D N 1
ATOM 10389 C CA . LEU D 2 455 ? 307.68700 233.09700 272.31300 1.000 112.77336 455 LEU D CA 1
ATOM 10390 C C . LEU D 2 455 ? 308.76100 233.92300 273.00200 1.000 112.77336 455 LEU D C 1
ATOM 10391 O O . LEU D 2 455 ? 308.83300 233.95200 274.23600 1.000 112.77336 455 LEU D O 1
ATOM 10396 N N . THR D 2 456 ? 309.61900 234.58300 272.22100 1.000 111.33909 456 THR D N 1
ATOM 10397 C CA . THR D 2 456 ? 310.65900 235.41300 272.82300 1.000 111.33909 456 THR D CA 1
ATOM 10398 C C . THR D 2 456 ? 310.05500 236.57200 273.59600 1.000 111.33909 456 THR D C 1
ATOM 10399 O O . THR D 2 456 ? 310.54300 236.92700 274.67400 1.000 111.33909 456 THR D O 1
ATOM 10403 N N . ALA D 2 457 ? 308.99000 237.17100 273.06200 1.000 108.87226 457 ALA D N 1
ATOM 10404 C CA . ALA D 2 457 ? 308.31000 238.24400 273.77300 1.000 108.87226 457 ALA D CA 1
ATOM 10405 C C . ALA D 2 457 ? 307.70800 237.74300 275.07300 1.000 108.87226 457 ALA D C 1
ATOM 10406 O O . ALA D 2 457 ? 307.79000 238.41900 276.10000 1.000 108.87226 457 ALA D O 1
ATOM 10408 N N . ALA D 2 458 ? 307.10700 236.55700 275.05300 1.000 106.97337 458 ALA D N 1
ATOM 10409 C CA . ALA D 2 458 ? 306.53600 236.01500 276.27700 1.000 106.97337 458 ALA D CA 1
ATOM 10410 C C . ALA D 2 458 ? 307.60900 235.68100 277.30000 1.000 106.97337 458 ALA D C 1
ATOM 10411 O O . ALA D 2 458 ? 307.36400 235.77100 278.50600 1.000 106.97337 458 ALA D O 1
ATOM 10413 N N . ALA D 2 459 ? 308.79400 235.29000 276.84300 1.000 106.70841 459 ALA D N 1
ATOM 10414 C CA . ALA D 2 459 ? 309.85800 234.96000 277.78100 1.000 106.70841 459 ALA D CA 1
ATOM 10415 C C . ALA D 2 459 ? 310.51100 236.20300 278.37000 1.000 106.70841 459 ALA D C 1
ATOM 10416 O O . ALA D 2 459 ? 310.86600 236.21600 279.55200 1.000 106.70841 459 ALA D O 1
ATOM 10418 N N . VAL D 2 460 ? 310.68400 237.25100 277.56800 1.000 104.08787 460 VAL D N 1
ATOM 10419 C CA . VAL D 2 460 ? 311.49600 238.38700 277.99100 1.000 104.08787 460 VAL D CA 1
ATOM 10420 C C . VAL D 2 460 ? 310.66500 239.41800 278.74300 1.000 104.08787 460 VAL D C 1
ATOM 10421 O O . VAL D 2 460 ? 311.06600 239.88400 279.81500 1.000 104.08787 460 VAL D O 1
ATOM 10425 N N . VAL D 2 461 ? 309.50000 239.77600 278.19100 1.000 103.24079 461 VAL D N 1
ATOM 10426 C CA . VAL D 2 461 ? 308.77200 240.96600 278.65200 1.000 103.24079 461 VAL D CA 1
ATOM 10427 C C . VAL D 2 461 ? 308.39800 240.93800 280.13700 1.000 103.24079 461 VAL D C 1
ATOM 10428 O O . VAL D 2 461 ? 308.63300 241.94300 280.82100 1.000 103.24079 461 VAL D O 1
ATOM 10432 N N . PRO D 2 462 ? 307.85300 239.85000 280.69600 1.000 102.25011 462 PRO D N 1
ATOM 10433 C CA . PRO D 2 462 ? 307.52900 239.89200 282.13100 1.000 102.25011 462 PRO D CA 1
ATOM 10434 C C . PRO D 2 462 ? 308.73300 239.93500 283.04100 1.000 102.25011 462 PRO D C 1
ATOM 10435 O O . PRO D 2 462 ? 308.56200 240.17700 284.24100 1.000 102.25011 462 PRO D O 1
ATOM 10439 N N . ASN D 2 463 ? 309.93500 239.68600 282.53400 1.000 106.01611 463 ASN D N 1
ATOM 10440 C CA . ASN D 2 463 ? 311.11200 239.56300 283.37500 1.000 106.01611 463 ASN D CA 1
ATOM 10441 C C . ASN D 2 463 ? 312.03500 240.76600 283.28800 1.000 106.01611 463 ASN D C 1
ATOM 10442 O O . ASN D 2 463 ? 313.13500 240.72600 283.84200 1.000 106.01611 463 ASN D O 1
ATOM 10447 N N . THR D 2 464 ? 311.62300 241.83200 282.61200 1.000 104.74156 464 THR D N 1
ATOM 10448 C CA . THR D 2 464 ? 312.47100 243.00300 282.47800 1.000 104.74156 464 THR D CA 1
ATOM 10449 C C . THR D 2 464 ? 311.63700 244.26400 282.64900 1.000 104.74156 464 THR D C 1
ATOM 10450 O O . THR D 2 464 ? 310.41300 244.25000 282.51400 1.000 104.74156 464 THR D O 1
ATOM 10454 N N . ILE D 2 465 ? 312.32100 245.35500 282.97600 1.000 104.95670 465 ILE D N 1
ATOM 10455 C CA . ILE D 2 465 ? 311.69900 246.57900 283.46700 1.000 104.95670 465 ILE D CA 1
ATOM 10456 C C . ILE D 2 465 ? 311.90600 247.66000 282.41600 1.000 104.95670 465 ILE D C 1
ATOM 10457 O O . ILE D 2 465 ? 313.01000 248.19200 282.27100 1.000 104.95670 465 ILE D O 1
ATOM 10462 N N . TYR D 2 466 ? 310.84800 247.99200 281.68200 1.000 106.54661 466 TYR D N 1
ATOM 10463 C CA . TYR D 2 466 ? 310.95200 248.95000 280.59100 1.000 106.54661 466 TYR D CA 1
ATOM 10464 C C . TYR D 2 466 ? 310.80100 250.38200 281.08100 1.000 106.54661 466 TYR D C 1
ATOM 10465 O O . TYR D 2 466 ? 310.27800 250.64000 282.16700 1.000 106.54661 466 TYR D O 1
ATOM 10474 N N . SER D 2 467 ? 311.26100 251.31700 280.25800 1.000 106.97918 467 SER D N 1
ATOM 10475 C CA . SER D 2 467 ? 311.08700 252.72500 280.56600 1.000 106.97918 467 SER D CA 1
ATOM 10476 C C . SER D 2 467 ? 309.62700 253.12300 280.38300 1.000 106.97918 467 SER D C 1
ATOM 10477 O O . SER D 2 467 ? 308.97700 252.65500 279.44600 1.000 106.97918 467 SER D O 1
ATOM 10480 N N . PRO D 2 468 ? 309.09300 253.98700 281.25400 1.000 106.14050 468 PRO D N 1
ATOM 10481 C CA . PRO D 2 468 ? 307.70300 254.44000 281.10400 1.000 106.14050 468 PRO D CA 1
ATOM 10482 C C . PRO D 2 468 ? 307.43200 255.11200 279.78600 1.000 106.14050 468 PRO D C 1
ATOM 10483 O O . PRO D 2 468 ? 306.30000 255.06300 279.28300 1.000 106.14050 468 PRO D O 1
ATOM 10487 N N . LEU D 2 469 ? 308.45300 255.72500 279.20000 1.000 107.24964 469 LEU D N 1
ATOM 10488 C CA . LEU D 2 469 ? 308.33100 256.24700 277.85000 1.000 107.24964 469 LEU D CA 1
ATOM 10489 C C . LEU D 2 469 ? 307.99600 255.12600 276.87100 1.000 107.24964 469 LEU D C 1
ATOM 10490 O O . LEU D 2 469 ? 306.96000 255.17200 276.19400 1.000 107.24964 469 LEU D O 1
ATOM 10495 N N . PHE D 2 470 ? 308.80500 254.06000 276.87000 1.000 107.74340 470 PHE D N 1
ATOM 10496 C CA . PHE D 2 470 ? 308.57100 252.93300 275.96600 1.000 107.74340 470 PHE D CA 1
ATOM 10497 C C . PHE D 2 470 ? 307.22000 252.28500 276.21800 1.000 107.74340 470 PHE D C 1
ATOM 10498 O O . PHE D 2 470 ? 306.55100 251.83500 275.27800 1.000 107.74340 470 PHE D O 1
ATOM 10506 N N . ARG D 2 471 ? 306.81700 252.20800 277.48300 1.000 100.86232 471 ARG D N 1
ATOM 10507 C CA . ARG D 2 471 ? 305.49800 251.69500 277.80800 1.000 100.86232 471 ARG D CA 1
ATOM 10508 C C . ARG D 2 471 ? 304.41300 252.56100 277.19700 1.000 100.86232 471 ARG D C 1
ATOM 10509 O O . ARG D 2 471 ? 303.40200 252.04100 276.72100 1.000 100.86232 471 ARG D O 1
ATOM 10517 N N . LYS D 2 472 ? 304.63500 253.87200 277.12300 1.000 102.09074 472 LYS D N 1
ATOM 10518 C CA . LYS D 2 472 ? 303.64800 254.70800 276.45500 1.000 102.09074 472 LYS D CA 1
ATOM 10519 C C . LYS D 2 472 ? 303.62400 254.50100 274.94900 1.000 102.09074 472 LYS D C 1
ATOM 10520 O O . LYS D 2 472 ? 302.53700 254.50200 274.35900 1.000 102.09074 472 LYS D O 1
ATOM 10526 N N . ILE D 2 473 ? 304.77600 254.31000 274.30300 1.000 104.19690 473 ILE D N 1
ATOM 10527 C CA . ILE D 2 473 ? 304.72000 254.00800 272.86800 1.000 104.19690 473 ILE D CA 1
ATOM 10528 C C . ILE D 2 473 ? 303.98400 252.69800 272.60700 1.000 104.19690 473 ILE D C 1
ATOM 10529 O O . ILE D 2 473 ? 303.05100 252.66600 271.79400 1.000 104.19690 473 ILE D O 1
ATOM 10534 N N . VAL D 2 474 ? 304.33700 251.62800 273.33000 1.000 103.28641 474 VAL D N 1
ATOM 10535 C CA . VAL D 2 474 ? 303.70800 250.32800 273.07100 1.000 103.28641 474 VAL D CA 1
ATOM 10536 C C . VAL D 2 474 ? 302.21800 250.39000 273.39200 1.000 103.28641 474 VAL D C 1
ATOM 10537 O O . VAL D 2 474 ? 301.40000 249.71500 272.75900 1.000 103.28641 474 VAL D O 1
ATOM 10541 N N . GLU D 2 475 ? 301.84200 251.23200 274.35500 1.000 104.38628 475 GLU D N 1
ATOM 10542 C CA . GLU D 2 475 ? 300.43600 251.54600 274.56200 1.000 104.38628 475 GLU D CA 1
ATOM 10543 C C . GLU D 2 475 ? 299.82800 252.19800 273.33000 1.000 104.38628 475 GLU D C 1
ATOM 10544 O O . GLU D 2 475 ? 298.66600 251.94900 272.99800 1.000 104.38628 475 GLU D O 1
ATOM 10550 N N . TRP D 2 476 ? 300.59100 253.04600 272.64300 1.000 106.54394 476 TRP D N 1
ATOM 10551 C CA . TRP D 2 476 ? 300.01200 253.77800 271.52200 1.000 106.54394 476 TRP D CA 1
ATOM 10552 C C . TRP D 2 476 ? 300.01400 253.04700 270.18400 1.000 106.54394 476 TRP D C 1
ATOM 10553 O O . TRP D 2 476 ? 299.30200 253.50200 269.28400 1.000 106.54394 476 TRP D O 1
ATOM 10564 N N . ILE D 2 477 ? 300.80900 251.98400 269.99000 1.000 110.27373 477 ILE D N 1
ATOM 10565 C CA . ILE D 2 477 ? 300.66300 251.23500 268.72700 1.000 110.27373 477 ILE D CA 1
ATOM 10566 C C . ILE D 2 477 ? 299.25200 250.66300 268.59500 1.000 110.27373 477 ILE D C 1
ATOM 10567 O O . ILE D 2 477 ? 298.69600 250.61300 267.49200 1.000 110.27373 477 ILE D O 1
ATOM 10572 N N . GLU D 2 478 ? 298.64100 250.26400 269.71200 1.000 114.26426 478 GLU D N 1
ATOM 10573 C CA . GLU D 2 478 ? 297.26600 249.77600 269.70000 1.000 114.26426 478 GLU D CA 1
ATOM 10574 C C . GLU D 2 478 ? 296.32000 250.78600 269.06900 1.000 114.26426 478 GLU D C 1
ATOM 10575 O O . GLU D 2 478 ? 295.59700 250.47500 268.11800 1.000 114.26426 478 GLU D O 1
ATOM 10581 N N . TYR D 2 479 ? 296.34700 252.01900 269.57000 1.000 110.75465 479 TYR D N 1
ATOM 10582 C CA . TYR D 2 479 ? 295.46500 253.04700 269.03600 1.000 110.75465 479 TYR D CA 1
ATOM 10583 C C . TYR D 2 479 ? 295.85400 253.40700 267.61000 1.000 110.75465 479 TYR D C 1
ATOM 10584 O O . TYR D 2 479 ? 294.98500 253.61300 266.75900 1.000 110.75465 479 TYR D O 1
ATOM 10593 N N . LEU D 2 480 ? 297.15700 253.47600 267.32500 1.000 118.72116 480 LEU D N 1
ATOM 10594 C CA . LEU D 2 480 ? 297.60300 253.91700 266.01000 1.000 118.72116 480 LEU D CA 1
ATOM 10595 C C . LEU D 2 480 ? 297.31200 252.91000 264.91000 1.000 118.72116 480 LEU D C 1
ATOM 10596 O O . LEU D 2 480 ? 297.13700 253.31500 263.75800 1.000 118.72116 480 LEU D O 1
ATOM 10601 N N . CYS D 2 481 ? 297.27000 251.61700 265.21700 1.000 129.55721 481 CYS D N 1
ATOM 10602 C CA . CYS D 2 481 ? 296.82900 250.64900 264.22400 1.000 129.55721 481 CYS D CA 1
ATOM 10603 C C . CYS D 2 481 ? 295.33100 250.42300 264.28700 1.000 129.55721 481 CYS D C 1
ATOM 10604 O O . CYS D 2 481 ? 294.76900 249.82100 263.36700 1.000 129.55721 481 CYS D O 1
ATOM 10607 N N . LEU D 2 482 ? 294.68000 250.89100 265.34900 1.000 126.37269 482 LEU D N 1
ATOM 10608 C CA . LEU D 2 482 ? 293.23300 250.76800 265.43200 1.000 126.37269 482 LEU D CA 1
ATOM 10609 C C . LEU D 2 482 ? 292.55300 251.75700 264.49500 1.000 126.37269 482 LEU D C 1
ATOM 10610 O O . LEU D 2 482 ? 291.51200 251.44500 263.90700 1.000 126.37269 482 LEU D O 1
ATOM 10615 N N . MET D 2 483 ? 293.10100 252.96600 264.38000 1.000 136.34618 483 MET D N 1
ATOM 10616 C CA . MET D 2 483 ? 292.41600 254.02900 263.64600 1.000 136.34618 483 MET D CA 1
ATOM 10617 C C . MET D 2 483 ? 292.24500 253.79800 262.14300 1.000 136.34618 483 MET D C 1
ATOM 10618 O O . MET D 2 483 ? 291.10400 253.92100 261.66300 1.000 136.34618 483 MET D O 1
ATOM 10623 N N . PRO D 2 484 ? 293.26900 253.47200 261.34900 1.000 145.15216 484 PRO D N 1
ATOM 10624 C CA . PRO D 2 484 ? 293.11100 253.59100 259.89200 1.000 145.15216 484 PRO D CA 1
ATOM 10625 C C . PRO D 2 484 ? 292.34400 252.46600 259.21500 1.000 145.15216 484 PRO D C 1
ATOM 10626 O O . PRO D 2 484 ? 292.33200 252.42000 257.98100 1.000 145.15216 484 PRO D O 1
ATOM 10630 N N . ILE D 2 485 ? 291.71600 251.56300 259.96500 1.000 148.65459 485 ILE D N 1
ATOM 10631 C CA . ILE D 2 485 ? 291.13200 250.38400 259.33900 1.000 148.65459 485 ILE D CA 1
ATOM 10632 C C . ILE D 2 485 ? 289.80800 250.70100 258.65000 1.000 148.65459 485 ILE D C 1
ATOM 10633 O O . ILE D 2 485 ? 289.42200 250.01400 257.69600 1.000 148.65459 485 ILE D O 1
ATOM 10638 N N . PHE D 2 486 ? 289.08600 251.72400 259.11100 1.000 152.64242 486 PHE D N 1
ATOM 10639 C CA . PHE D 2 486 ? 287.82400 252.07000 258.45700 1.000 152.64242 486 PHE D CA 1
ATOM 10640 C C . PHE D 2 486 ? 288.01300 252.66700 257.06200 1.000 152.64242 486 PHE D C 1
ATOM 10641 O O . PHE D 2 486 ? 287.28700 252.24700 256.14000 1.000 152.64242 486 PHE D O 1
ATOM 10649 N N . PRO D 2 487 ? 288.91400 253.64000 256.82400 1.000 160.70307 487 PRO D N 1
ATOM 10650 C CA . PRO D 2 487 ? 289.13300 254.07000 255.43100 1.000 160.70307 487 PRO D CA 1
ATOM 10651 C C . PRO D 2 487 ? 289.65000 252.96900 254.52600 1.000 160.70307 487 PRO D C 1
ATOM 10652 O O . PRO D 2 487 ? 289.30400 252.94400 253.34000 1.000 160.70307 487 PRO D O 1
ATOM 10656 N N . LEU D 2 488 ? 290.46300 252.05100 255.04700 1.000 161.53568 488 LEU D N 1
ATOM 10657 C CA . LEU D 2 488 ? 290.89900 250.91800 254.24000 1.000 161.53568 488 LEU D CA 1
ATOM 10658 C C . LEU D 2 488 ? 289.72700 250.00600 253.90000 1.000 161.53568 488 LEU D C 1
ATOM 10659 O O . LEU D 2 488 ? 289.65000 249.46800 252.78800 1.000 161.53568 488 LEU D O 1
ATOM 10664 N N . ALA D 2 489 ? 288.80400 249.82700 254.84700 1.000 165.72830 489 ALA D N 1
ATOM 10665 C CA . ALA D 2 489 ? 287.60300 249.04500 254.58000 1.000 165.72830 489 ALA D CA 1
ATOM 10666 C C . ALA D 2 489 ? 286.76200 249.69000 253.48800 1.000 165.72830 489 ALA D C 1
ATOM 10667 O O . ALA D 2 489 ? 286.23800 249.00100 252.60300 1.000 165.72830 489 ALA D O 1
ATOM 10669 N N . LEU D 2 490 ? 286.63500 251.01700 253.52500 1.000 172.72373 490 LEU D N 1
ATOM 10670 C CA . LEU D 2 490 ? 285.88800 251.70300 252.47800 1.000 172.72373 490 LEU D CA 1
ATOM 10671 C C . LEU D 2 490 ? 286.61800 251.66600 251.13800 1.000 172.72373 490 LEU D C 1
ATOM 10672 O O . LEU D 2 490 ? 285.96900 251.65800 250.08600 1.000 172.72373 490 LEU D O 1
ATOM 10677 N N . TRP D 2 491 ? 287.95500 251.65300 251.15300 1.000 175.94686 491 TRP D N 1
ATOM 10678 C CA . TRP D 2 491 ? 288.70800 251.46200 249.91600 1.000 175.94686 491 TRP D CA 1
ATOM 10679 C C . TRP D 2 491 ? 288.44000 250.09200 249.31200 1.000 175.94686 491 TRP D C 1
ATOM 10680 O O . TRP D 2 491 ? 288.24400 249.96900 248.09800 1.000 175.94686 491 TRP D O 1
ATOM 10691 N N . LEU D 2 492 ? 288.44000 249.05000 250.14500 1.000 172.03975 492 LEU D N 1
ATOM 10692 C CA . LEU D 2 492 ? 288.15500 247.70800 249.64400 1.000 172.03975 492 LEU D CA 1
ATOM 10693 C C . LEU D 2 492 ? 286.71800 247.58700 249.15500 1.000 172.03975 492 LEU D C 1
ATOM 10694 O O . LEU D 2 492 ? 286.44400 246.85700 248.19600 1.000 172.03975 492 LEU D O 1
ATOM 10699 N N . MET D 2 493 ? 285.78600 248.29100 249.79300 1.000 175.65731 493 MET D N 1
ATOM 10700 C CA . MET D 2 493 ? 284.41100 248.26700 249.31400 1.000 175.65731 493 MET D CA 1
ATOM 10701 C C . MET D 2 493 ? 284.15400 249.24300 248.17500 1.000 175.65731 493 MET D C 1
ATOM 10702 O O . MET D 2 493 ? 283.05200 249.22100 247.61400 1.000 175.65731 493 MET D O 1
ATOM 10707 N N . ASN D 2 494 ? 285.13600 250.08400 247.83100 1.000 182.22484 494 ASN D N 1
ATOM 10708 C CA . ASN D 2 494 ? 285.05700 251.03200 246.71300 1.000 182.22484 494 ASN D CA 1
ATOM 10709 C C . ASN D 2 494 ? 283.86900 251.97900 246.84000 1.000 182.22484 494 ASN D C 1
ATOM 10710 O O . ASN D 2 494 ? 283.28800 252.39700 245.83600 1.000 182.22484 494 ASN D O 1
ATOM 10715 N N . VAL D 2 495 ? 283.49100 252.30600 248.07700 1.000 185.95728 495 VAL D N 1
ATOM 10716 C CA . VAL D 2 495 ? 282.42400 253.27500 248.30200 1.000 185.95728 495 VAL D CA 1
ATOM 10717 C C . VAL D 2 495 ? 282.86600 254.65500 247.83900 1.000 185.95728 495 VAL D C 1
ATOM 10718 O O . VAL D 2 495 ? 282.06700 255.44000 247.31200 1.000 185.95728 495 VAL D O 1
ATOM 10722 N N . TYR D 2 496 ? 284.15200 254.96100 248.01600 1.000 187.20065 496 TYR D N 1
ATOM 10723 C CA . TYR D 2 496 ? 284.69200 256.25000 247.60000 1.000 187.20065 496 TYR D CA 1
ATOM 10724 C C . TYR D 2 496 ? 284.61100 256.42300 246.09000 1.000 187.20065 496 TYR D C 1
ATOM 10725 O O . TYR D 2 496 ? 284.23100 257.49200 245.60200 1.000 187.20065 496 TYR D O 1
ATOM 10734 N N . GLU D 2 497 ? 284.94000 255.37400 245.33300 1.000 193.07206 497 GLU D N 1
ATOM 10735 C CA . GLU D 2 497 ? 284.82800 255.44900 243.88000 1.000 193.07206 497 GLU D CA 1
ATOM 10736 C C . GLU D 2 497 ? 283.37200 255.53300 243.44000 1.000 193.07206 497 GLU D C 1
ATOM 10737 O O . GLU D 2 497 ? 283.05500 256.19500 242.44400 1.000 193.07206 497 GLU D O 1
ATOM 10743 N N . ALA D 2 498 ? 282.47400 254.85900 244.16400 1.000 194.76381 498 ALA D N 1
ATOM 10744 C CA . ALA D 2 498 ? 281.05300 254.94700 243.84800 1.000 194.76381 498 ALA D CA 1
ATOM 10745 C C . ALA D 2 498 ? 280.53500 256.36500 244.04200 1.000 194.76381 498 ALA D C 1
ATOM 10746 O O . ALA D 2 498 ? 279.83300 256.89800 243.17800 1.000 194.76381 498 ALA D O 1
ATOM 10748 N N . ILE D 2 499 ? 280.89600 257.00200 245.15700 1.000 195.06919 499 ILE D N 1
ATOM 10749 C CA . ILE D 2 499 ? 280.49900 258.38700 245.39200 1.000 195.06919 499 ILE D CA 1
ATOM 10750 C C . ILE D 2 499 ? 281.17900 259.31400 244.39100 1.000 195.06919 499 ILE D C 1
ATOM 10751 O O . ILE D 2 499 ? 280.60000 260.32400 243.96900 1.000 195.06919 499 ILE D O 1
ATOM 10756 N N . ARG D 2 500 ? 282.39400 258.96300 243.96400 1.000 197.86508 500 ARG D N 1
ATOM 10757 C CA . ARG D 2 500 ? 283.06500 259.69200 242.89500 1.000 197.86508 500 ARG D CA 1
ATOM 10758 C C . ARG D 2 500 ? 282.27100 259.63500 241.59600 1.000 197.86508 500 ARG D C 1
ATOM 10759 O O . ARG D 2 500 ? 282.21000 260.62200 240.85500 1.000 197.86508 500 ARG D O 1
ATOM 10767 N N . TYR D 2 501 ? 281.64900 258.49500 241.30400 1.000 199.51144 501 TYR D N 1
ATOM 10768 C CA . TYR D 2 501 ? 280.97700 258.30200 240.02100 1.000 199.51144 501 TYR D CA 1
ATOM 10769 C C . TYR D 2 501 ? 279.45800 258.35700 240.09200 1.000 199.51144 501 TYR D C 1
ATOM 10770 O O . TYR D 2 501 ? 278.83400 258.92100 239.19300 1.000 199.51144 501 TYR D O 1
ATOM 10779 N N . ARG D 2 502 ? 278.83300 257.79500 241.12300 1.000 198.80000 502 ARG D N 1
ATOM 10780 C CA . ARG D 2 502 ? 277.37400 257.84800 241.21700 1.000 198.80000 502 ARG D CA 1
ATOM 10781 C C . ARG D 2 502 ? 276.92800 259.22400 241.69500 1.000 198.80000 502 ARG D C 1
ATOM 10782 O O . ARG D 2 502 ? 275.78500 259.62900 241.48400 1.000 198.80000 502 ARG D O 1
ATOM 10791 N N . GLY E 4 12 ? 259.23100 253.90600 291.94900 1.000 130.11944 12 GLY B N 1
ATOM 10792 C CA . GLY E 4 12 ? 259.93300 252.64700 291.79700 1.000 130.11944 12 GLY B CA 1
ATOM 10793 C C . GLY E 4 12 ? 260.71300 252.56600 290.50200 1.000 130.11944 12 GLY B C 1
ATOM 10794 O O . GLY E 4 12 ? 261.65100 253.32800 290.28200 1.000 130.11944 12 GLY B O 1
ATOM 10795 N N . TYR E 4 13 ? 260.32400 251.63600 289.63700 1.000 135.82379 13 TYR B N 1
ATOM 10796 C CA . TYR E 4 13 ? 260.97600 251.45700 288.35300 1.000 135.82379 13 TYR B CA 1
ATOM 10797 C C . TYR E 4 13 ? 259.92900 251.38800 287.25400 1.000 135.82379 13 TYR B C 1
ATOM 10798 O O . TYR E 4 13 ? 258.80800 250.92000 287.46400 1.000 135.82379 13 TYR B O 1
ATOM 10807 N N . GLY E 4 14 ? 260.31600 251.85100 286.08100 1.000 119.94190 14 GLY B N 1
ATOM 10808 C CA . GLY E 4 14 ? 259.40700 251.96900 284.96200 1.000 119.94190 14 GLY B CA 1
ATOM 10809 C C . GLY E 4 14 ? 259.92600 253.01400 284.01000 1.000 119.94190 14 GLY B C 1
ATOM 10810 O O . GLY E 4 14 ? 260.87600 253.73500 284.30100 1.000 119.94190 14 GLY B O 1
ATOM 10811 N N . LEU E 4 15 ? 259.28800 253.08300 282.85100 1.000 112.94729 15 LEU B N 1
ATOM 10812 C CA . LEU E 4 15 ? 259.70900 254.04800 281.84900 1.000 112.94729 15 LEU B CA 1
ATOM 10813 C C . LEU E 4 15 ? 259.36200 255.45800 282.30300 1.000 112.94729 15 LEU B C 1
ATOM 10814 O O . LEU E 4 15 ? 258.26200 255.71700 282.79200 1.000 112.94729 15 LEU B O 1
ATOM 10819 N N . GLY E 4 16 ? 260.30800 256.36900 282.14400 1.000 110.65168 16 GLY B N 1
ATOM 10820 C CA . GLY E 4 16 ? 260.14100 257.70200 282.67700 1.000 110.65168 16 GLY B CA 1
ATOM 10821 C C . GLY E 4 16 ? 261.10000 258.66900 282.03100 1.000 110.65168 16 GLY B C 1
ATOM 10822 O O . GLY E 4 16 ? 261.55900 258.45600 280.91000 1.000 110.65168 16 GLY B O 1
ATOM 10823 N N . LEU E 4 17 ? 261.38800 259.74900 282.74500 1.000 104.41169 17 LEU B N 1
ATOM 10824 C CA . LEU E 4 17 ? 262.23700 260.81200 282.23500 1.000 104.41169 17 LEU B CA 1
ATOM 10825 C C . LEU E 4 17 ? 263.48200 260.92800 283.10400 1.000 104.41169 17 LEU B C 1
ATOM 10826 O O . LEU E 4 17 ? 263.40900 260.76800 284.32400 1.000 104.41169 17 LEU B O 1
ATOM 10831 N N . SER E 4 18 ? 264.62600 261.20400 282.47600 1.000 100.50685 18 SER B N 1
ATOM 10832 C CA . SER E 4 18 ? 265.90700 261.20600 283.16900 1.000 100.50685 18 SER B CA 1
ATOM 10833 C C . SER E 4 18 ? 266.75100 262.39200 282.72800 1.000 100.50685 18 SER B C 1
ATOM 10834 O O . SER E 4 18 ? 266.59600 262.91000 281.62100 1.000 100.50685 18 SER B O 1
ATOM 10837 N N . THR E 4 19 ? 267.65800 262.80500 283.60700 1.000 101.70102 19 THR B N 1
ATOM 10838 C CA . THR E 4 19 ? 268.47700 263.99300 283.42600 1.000 101.70102 19 THR B CA 1
ATOM 10839 C C . THR E 4 19 ? 269.88200 263.63500 282.95500 1.000 101.70102 19 THR B C 1
ATOM 10840 O O . THR E 4 19 ? 270.26600 262.46800 282.89000 1.000 101.70102 19 THR B O 1
ATOM 10844 N N . ARG E 4 20 ? 270.64700 264.67300 282.61000 1.000 98.82676 20 ARG B N 1
ATOM 10845 C CA . ARG E 4 20 ? 272.02300 264.48200 282.16100 1.000 98.82676 20 ARG B CA 1
ATOM 10846 C C . ARG E 4 20 ? 272.88300 263.84600 283.23400 1.000 98.82676 20 ARG B C 1
ATOM 10847 O O . ARG E 4 20 ? 273.69700 262.96300 282.94600 1.000 98.82676 20 ARG B O 1
ATOM 10855 N N . THR E 4 21 ? 272.75200 264.30800 284.47400 1.000 100.16413 21 THR B N 1
ATOM 10856 C CA . THR E 4 21 ? 273.61300 263.77000 285.51500 1.000 100.16413 21 THR B CA 1
ATOM 10857 C C . THR E 4 21 ? 273.32500 262.29700 285.76500 1.000 100.16413 21 THR B C 1
ATOM 10858 O O . THR E 4 21 ? 274.25900 261.51600 285.98000 1.000 100.16413 21 THR B O 1
ATOM 10862 N N . GLN E 4 22 ? 272.06900 261.87600 285.61900 1.000 98.30201 22 GLN B N 1
ATOM 10863 C CA . GLN E 4 22 ? 271.74300 260.46600 285.77700 1.000 98.30201 22 GLN B CA 1
ATOM 10864 C C . GLN E 4 22 ? 272.32600 259.63400 284.64700 1.000 98.30201 22 GLN B C 1
ATOM 10865 O O . GLN E 4 22 ? 272.85800 258.54900 284.88400 1.000 98.30201 22 GLN B O 1
ATOM 10871 N N . VAL E 4 23 ? 272.22200 260.11100 283.40800 1.000 95.57517 23 VAL B N 1
ATOM 10872 C CA . VAL E 4 23 ? 272.69400 259.29400 282.29900 1.000 95.57517 23 VAL B CA 1
ATOM 10873 C C . VAL E 4 23 ? 274.21700 259.20600 282.29500 1.000 95.57517 23 VAL B C 1
ATOM 10874 O O . VAL E 4 23 ? 274.77700 258.13300 282.04400 1.000 95.57517 23 VAL B O 1
ATOM 10878 N N . THR E 4 24 ? 274.92000 260.30000 282.60700 1.000 95.59406 24 THR B N 1
ATOM 10879 C CA . THR E 4 24 ? 276.37300 260.18200 282.68500 1.000 95.59406 24 THR B CA 1
ATOM 10880 C C . THR E 4 24 ? 276.80200 259.33600 283.87200 1.000 95.59406 24 THR B C 1
ATOM 10881 O O . THR E 4 24 ? 277.80000 258.61400 283.78100 1.000 95.59406 24 THR B O 1
ATOM 10885 N N . GLY E 4 25 ? 276.05600 259.37700 284.97500 1.000 96.81090 25 GLY B N 1
ATOM 10886 C CA . GLY E 4 25 ? 276.34800 258.46900 286.06800 1.000 96.81090 25 GLY B CA 1
ATOM 10887 C C . GLY E 4 25 ? 276.14600 257.01300 285.69700 1.000 96.81090 25 GLY B C 1
ATOM 10888 O O . GLY E 4 25 ? 276.92400 256.14200 286.09900 1.000 96.81090 25 GLY B O 1
ATOM 10889 N N . TYR E 4 26 ? 275.09200 256.72800 284.93600 1.000 98.43878 26 TYR B N 1
ATOM 10890 C CA . TYR E 4 26 ? 274.87100 255.37000 284.46000 1.000 98.43878 26 TYR B CA 1
ATOM 10891 C C . TYR E 4 26 ? 276.01100 254.91200 283.57100 1.000 98.43878 26 TYR B C 1
ATOM 10892 O O . TYR E 4 26 ? 276.46400 253.76900 283.67000 1.000 98.43878 26 TYR B O 1
ATOM 10901 N N . GLN E 4 27 ? 276.46200 255.78000 282.66800 1.000 97.49367 27 GLN B N 1
ATOM 10902 C CA . GLN E 4 27 ? 277.60000 255.42700 281.82700 1.000 97.49367 27 GLN B CA 1
ATOM 10903 C C . GLN E 4 27 ? 278.84600 255.18400 282.65800 1.000 97.49367 27 GLN B C 1
ATOM 10904 O O . GLN E 4 27 ? 279.65400 254.30700 282.33100 1.000 97.49367 27 GLN B O 1
ATOM 10910 N N . PHE E 4 28 ? 279.01900 255.94600 283.73700 1.000 96.01458 28 PHE B N 1
ATOM 10911 C CA . PHE E 4 28 ? 280.15200 255.70700 284.62100 1.000 96.01458 28 PHE B CA 1
ATOM 10912 C C . PHE E 4 28 ? 280.08400 254.32200 285.23900 1.000 96.01458 28 PHE B C 1
ATOM 10913 O O . PHE E 4 28 ? 281.08400 253.59600 285.27100 1.000 96.01458 28 PHE B O 1
ATOM 10921 N N . LEU E 4 29 ? 278.91200 253.93900 285.74300 1.000 95.72545 29 LEU B N 1
ATOM 10922 C CA . LEU E 4 29 ? 278.79200 252.60800 286.32900 1.000 95.72545 29 LEU B CA 1
ATOM 10923 C C . LEU E 4 29 ? 278.94900 251.51400 285.28600 1.000 95.72545 29 LEU B C 1
ATOM 10924 O O . LEU E 4 29 ? 279.48900 250.44700 285.59300 1.000 95.72545 29 LEU B O 1
ATOM 10929 N N . ALA E 4 30 ? 278.52100 251.76600 284.05200 1.000 96.05382 30 ALA B N 1
ATOM 10930 C CA . ALA E 4 30 ? 278.71600 250.79100 282.98600 1.000 96.05382 30 ALA B CA 1
ATOM 10931 C C . ALA E 4 30 ? 280.19400 250.58400 282.69900 1.000 96.05382 30 ALA B C 1
ATOM 10932 O O . ALA E 4 30 ? 280.65500 249.44800 282.55800 1.000 96.05382 30 ALA B O 1
ATOM 10934 N N . ARG E 4 31 ? 280.95600 251.67400 282.61300 1.000 97.24714 31 ARG B N 1
ATOM 10935 C CA . ARG E 4 31 ? 282.38700 251.53500 282.36800 1.000 97.24714 31 ARG B CA 1
ATOM 10936 C C . ARG E 4 31 ? 283.08900 250.86300 283.53700 1.000 97.24714 31 ARG B C 1
ATOM 10937 O O . ARG E 4 31 ? 284.00600 250.05500 283.33700 1.000 97.24714 31 ARG B O 1
ATOM 10945 N N . ARG E 4 32 ? 282.67900 251.17900 284.76400 1.000 97.31238 32 ARG B N 1
ATOM 10946 C CA . ARG E 4 32 ? 283.30800 250.54600 285.91600 1.000 97.31238 32 ARG B CA 1
ATOM 10947 C C . ARG E 4 32 ? 283.01100 249.05700 285.96400 1.000 97.31238 32 ARG B C 1
ATOM 10948 O O . ARG E 4 32 ? 283.89200 248.26000 286.30300 1.000 97.31238 32 ARG B O 1
ATOM 10956 N N . THR E 4 33 ? 281.80200 248.65500 285.57400 1.000 96.85789 33 THR B N 1
ATOM 10957 C CA . THR E 4 33 ? 281.48200 247.23500 285.52800 1.000 96.85789 33 THR B CA 1
ATOM 10958 C C . THR E 4 33 ? 282.22600 246.54300 284.39800 1.000 96.85789 33 THR B C 1
ATOM 10959 O O . THR E 4 33 ? 282.64600 245.39400 284.54600 1.000 96.85789 33 THR B O 1
ATOM 10963 N N . ALA E 4 34 ? 282.41200 247.22700 283.27000 1.000 98.66255 34 ALA B N 1
ATOM 10964 C CA . ALA E 4 34 ? 283.18100 246.64400 282.17900 1.000 98.66255 34 ALA B CA 1
ATOM 10965 C C . ALA E 4 34 ? 284.62300 246.39600 282.58800 1.000 98.66255 34 ALA B C 1
ATOM 10966 O O . ALA E 4 34 ? 285.19300 245.35000 282.26300 1.000 98.66255 34 ALA B O 1
ATOM 10968 N N . MET E 4 35 ? 285.23500 247.34700 283.29400 1.000 103.95365 35 MET B N 1
ATOM 10969 C CA . MET E 4 35 ? 286.59200 247.12100 283.78400 1.000 103.95365 35 MET B CA 1
ATOM 10970 C C . MET E 4 35 ? 286.63300 246.01500 284.82100 1.000 103.95365 35 MET B C 1
ATOM 10971 O O . MET E 4 35 ? 287.58300 245.22900 284.86100 1.000 103.95365 35 MET B O 1
ATOM 10976 N N . ALA E 4 36 ? 285.63400 245.96300 285.70100 1.000 99.55103 36 ALA B N 1
ATOM 10977 C CA . ALA E 4 36 ? 285.57700 244.88100 286.67600 1.000 99.55103 36 ALA B CA 1
ATOM 10978 C C . ALA E 4 36 ? 285.46900 243.52800 285.99300 1.000 99.55103 36 ALA B C 1
ATOM 10979 O O . ALA E 4 36 ? 286.07000 242.54600 286.43500 1.000 99.55103 36 ALA B O 1
ATOM 10981 N N . LEU E 4 37 ? 284.70500 243.46100 284.91200 1.000 99.95635 37 LEU B N 1
ATOM 10982 C CA . LEU E 4 37 ? 284.48900 242.19600 284.22900 1.000 99.95635 37 LEU B CA 1
ATOM 10983 C C . LEU E 4 37 ? 285.72000 241.76200 283.44700 1.000 99.95635 37 LEU B C 1
ATOM 10984 O O . LEU E 4 37 ? 286.13800 240.60400 283.52700 1.000 99.95635 37 LEU B O 1
ATOM 10989 N N . THR E 4 38 ? 286.31500 242.67300 282.67800 1.000 98.30251 38 THR B N 1
ATOM 10990 C CA . THR E 4 38 ? 287.42500 242.27300 281.82100 1.000 98.30251 38 THR B CA 1
ATOM 10991 C C . THR E 4 38 ? 288.70400 242.08900 282.61100 1.000 98.30251 38 THR B C 1
ATOM 10992 O O . THR E 4 38 ? 289.47600 241.16500 282.34100 1.000 98.30251 38 THR B O 1
ATOM 10996 N N . ARG E 4 39 ? 288.95200 242.94800 283.59000 1.000 99.27755 39 ARG B N 1
ATOM 10997 C CA . ARG E 4 39 ? 290.27300 243.01900 284.18300 1.000 99.27755 39 ARG B CA 1
ATOM 10998 C C . ARG E 4 39 ? 290.32000 242.68900 285.65600 1.000 99.27755 39 ARG B C 1
ATOM 10999 O O . ARG E 4 39 ? 291.42200 242.61600 286.20400 1.000 99.27755 39 ARG B O 1
ATOM 11007 N N . TRP E 4 40 ? 289.18200 242.53800 286.32100 1.000 97.83084 40 TRP B N 1
ATOM 11008 C CA . TRP E 4 40 ? 289.07900 242.18300 287.73200 1.000 97.83084 40 TRP B CA 1
ATOM 11009 C C . TRP E 4 40 ? 289.73300 243.21500 288.64200 1.000 97.83084 40 TRP B C 1
ATOM 11010 O O . TRP E 4 40 ? 290.00700 242.92400 289.80700 1.000 97.83084 40 TRP B O 1
ATOM 11021 N N . ARG E 4 41 ? 289.99600 244.41000 288.12600 1.000 105.69649 41 ARG B N 1
ATOM 11022 C CA . ARG E 4 41 ? 290.38500 245.57400 288.89800 1.000 105.69649 41 ARG B CA 1
ATOM 11023 C C . ARG E 4 41 ? 289.28700 246.61100 288.74200 1.000 105.69649 41 ARG B C 1
ATOM 11024 O O . ARG E 4 41 ? 288.56000 246.61200 287.74800 1.000 105.69649 41 ARG B O 1
ATOM 11032 N N . VAL E 4 42 ? 289.16900 247.50900 289.71900 1.000 106.96350 42 VAL B N 1
ATOM 11033 C CA . VAL E 4 42 ? 288.19400 248.58600 289.64800 1.000 106.96350 42 VAL B CA 1
ATOM 11034 C C . VAL E 4 42 ? 288.80600 249.95500 289.87300 1.000 106.96350 42 VAL B C 1
ATOM 11035 O O . VAL E 4 42 ? 288.09000 250.95200 289.81300 1.000 106.96350 42 VAL B O 1
ATOM 11039 N N . ARG E 4 43 ? 290.10300 250.04400 290.13900 1.000 111.99459 43 ARG B N 1
ATOM 11040 C CA . ARG E 4 43 ? 290.73400 251.34800 290.23800 1.000 111.99459 43 ARG B CA 1
ATOM 11041 C C . ARG E 4 43 ? 290.79000 251.98900 288.85700 1.000 111.99459 43 ARG B C 1
ATOM 11042 O O . ARG E 4 43 ? 291.11300 251.33400 287.86300 1.000 111.99459 43 ARG B O 1
ATOM 11050 N N . MET E 4 44 ? 290.41000 253.26100 288.78700 1.000 114.66815 44 MET B N 1
ATOM 11051 C CA . MET E 4 44 ? 290.19700 253.92600 287.51100 1.000 114.66815 44 MET B CA 1
ATOM 11052 C C . MET E 4 44 ? 290.97100 255.23000 287.41600 1.000 114.66815 44 MET B C 1
ATOM 11053 O O . MET E 4 44 ? 290.44000 256.22700 286.92200 1.000 114.66815 44 MET B O 1
ATOM 11058 N N . GLU E 4 45 ? 292.21000 255.25300 287.91000 1.000 121.74851 45 GLU B N 1
ATOM 11059 C CA . GLU E 4 45 ? 293.05200 256.42500 287.70200 1.000 121.74851 45 GLU B CA 1
ATOM 11060 C C . GLU E 4 45 ? 293.28800 256.67700 286.22000 1.000 121.74851 45 GLU B C 1
ATOM 11061 O O . GLU E 4 45 ? 293.44800 257.82800 285.80200 1.000 121.74851 45 GLU B O 1
ATOM 11067 N N . VAL E 4 46 ? 293.30400 255.62200 285.41400 1.000 117.54055 46 VAL B N 1
ATOM 11068 C CA . VAL E 4 46 ? 293.20900 255.73100 283.96900 1.000 117.54055 46 VAL B CA 1
ATOM 11069 C C . VAL E 4 46 ? 292.38400 254.54600 283.49200 1.000 117.54055 46 VAL B C 1
ATOM 11070 O O . VAL E 4 46 ? 292.45200 253.45200 284.06000 1.000 117.54055 46 VAL B O 1
ATOM 11074 N N . GLU E 4 47 ? 291.55000 254.77600 282.49000 1.000 115.96153 47 GLU B N 1
ATOM 11075 C CA . GLU E 4 47 ? 290.81600 253.67400 281.87600 1.000 115.96153 47 GLU B CA 1
ATOM 11076 C C . GLU E 4 47 ? 291.16100 253.60800 280.39700 1.000 115.96153 47 GLU B C 1
ATOM 11077 O O . GLU E 4 47 ? 290.98100 254.60000 279.66600 1.000 115.96153 47 GLU B O 1
ATOM 11083 N N . PRO E 4 48 ? 291.77100 252.51700 279.94000 1.000 114.04428 48 PRO B N 1
ATOM 11084 C CA . PRO E 4 48 ? 292.06900 252.39900 278.51100 1.000 114.04428 48 PRO B CA 1
ATOM 11085 C C . PRO E 4 48 ? 290.83100 252.27800 277.65400 1.000 114.04428 48 PRO B C 1
ATOM 11086 O O . PRO E 4 48 ? 290.87900 252.63500 276.46900 1.000 114.04428 48 PRO B O 1
ATOM 11090 N N . GLY E 4 49 ? 289.73700 251.77200 278.21300 1.000 114.82377 49 GLY B N 1
ATOM 11091 C CA . GLY E 4 49 ? 288.51300 251.54800 277.47600 1.000 114.82377 49 GLY B CA 1
ATOM 11092 C C . GLY E 4 49 ? 287.97000 252.78900 276.81200 1.000 114.82377 49 GLY B C 1
ATOM 11093 O O . GLY E 4 49 ? 287.63600 252.75600 275.62500 1.000 114.82377 49 GLY B O 1
ATOM 11094 N N . ARG E 4 50 ? 287.89700 253.88800 277.56500 1.000 114.86352 50 ARG B N 1
ATOM 11095 C CA . ARG E 4 50 ? 287.48200 255.15500 276.97900 1.000 114.86352 50 ARG B CA 1
ATOM 11096 C C . ARG E 4 50 ? 288.43100 255.57500 275.87100 1.000 114.86352 50 ARG B C 1
ATOM 11097 O O . ARG E 4 50 ? 287.98900 256.00500 274.80300 1.000 114.86352 50 ARG B O 1
ATOM 11105 N N . ARG E 4 51 ? 289.74100 255.42600 276.09800 1.000 112.57993 51 ARG B N 1
ATOM 11106 C CA . ARG E 4 51 ? 290.73400 255.86200 275.11900 1.000 112.57993 51 ARG B CA 1
ATOM 11107 C C . ARG E 4 51 ? 290.54000 255.14700 273.79000 1.000 112.57993 51 ARG B C 1
ATOM 11108 O O . ARG E 4 51 ? 290.48800 255.77600 272.72500 1.000 112.57993 51 ARG B O 1
ATOM 11116 N N . GLN E 4 52 ? 290.33600 253.84500 273.84100 1.000 113.99034 52 GLN B N 1
ATOM 11117 C CA . GLN E 4 52 ? 290.26100 253.05500 272.62400 1.000 113.99034 52 GLN B CA 1
ATOM 11118 C C . GLN E 4 52 ? 288.88500 253.09500 271.97000 1.000 113.99034 52 GLN B C 1
ATOM 11119 O O . GLN E 4 52 ? 288.79200 253.01500 270.73500 1.000 113.99034 52 GLN B O 1
ATOM 11125 N N . VAL E 4 53 ? 287.81000 253.29200 272.73500 1.000 114.14127 53 VAL B N 1
ATOM 11126 C CA . VAL E 4 53 ? 286.54600 253.51800 272.04900 1.000 114.14127 53 VAL B CA 1
ATOM 11127 C C . VAL E 4 53 ? 286.55400 254.89200 271.38900 1.000 114.14127 53 VAL B C 1
ATOM 11128 O O . VAL E 4 53 ? 285.98000 255.06500 270.31000 1.000 114.14127 53 VAL B O 1
ATOM 11132 N N . LEU E 4 54 ? 287.23900 255.87900 271.98000 1.000 117.88272 54 LEU B N 1
ATOM 11133 C CA . LEU E 4 54 ? 287.42600 257.14400 271.27700 1.000 117.88272 54 LEU B CA 1
ATOM 11134 C C . LEU E 4 54 ? 288.27900 256.97400 270.03800 1.000 117.88272 54 LEU B C 1
ATOM 11135 O O . LEU E 4 54 ? 288.10500 257.71100 269.06500 1.000 117.88272 54 LEU B O 1
ATOM 11140 N N . ALA E 4 55 ? 289.20900 256.02500 270.05100 1.000 119.21573 55 ALA B N 1
ATOM 11141 C CA . ALA E 4 55 ? 289.95500 255.74500 268.83000 1.000 119.21573 55 ALA B CA 1
ATOM 11142 C C . ALA E 4 55 ? 289.04200 255.18600 267.74100 1.000 119.21573 55 ALA B C 1
ATOM 11143 O O . ALA E 4 55 ? 289.17900 255.54100 266.56400 1.000 119.21573 55 ALA B O 1
ATOM 11145 N N . VAL E 4 56 ? 288.09300 254.32600 268.11700 1.000 123.02512 56 VAL B N 1
ATOM 11146 C CA . VAL E 4 56 ? 287.10800 253.84400 267.14400 1.000 123.02512 56 VAL B CA 1
ATOM 11147 C C . VAL E 4 56 ? 286.26000 255.00000 266.61800 1.000 123.02512 56 VAL B C 1
ATOM 11148 O O . VAL E 4 56 ? 285.94500 255.07200 265.42200 1.000 123.02512 56 VAL B O 1
ATOM 11152 N N . VAL E 4 57 ? 285.85700 255.90500 267.51100 1.000 127.77033 57 VAL B N 1
ATOM 11153 C CA . VAL E 4 57 ? 285.06800 257.06600 267.10400 1.000 127.77033 57 VAL B CA 1
ATOM 11154 C C . VAL E 4 57 ? 285.85000 257.92600 266.12600 1.000 127.77033 57 VAL B C 1
ATOM 11155 O O . VAL E 4 57 ? 285.30300 258.41900 265.13400 1.000 127.77033 57 VAL B O 1
ATOM 11159 N N . ALA E 4 58 ? 287.14200 258.11100 266.38700 1.000 135.57370 58 ALA B N 1
ATOM 11160 C CA . ALA E 4 58 ? 287.98100 258.86000 265.46400 1.000 135.57370 58 ALA B CA 1
ATOM 11161 C C . ALA E 4 58 ? 288.07800 258.15200 264.12600 1.000 135.57370 58 ALA B C 1
ATOM 11162 O O . ALA E 4 58 ? 288.11700 258.80300 263.07700 1.000 135.57370 58 ALA B O 1
ATOM 11164 N N . SER E 4 59 ? 288.10100 256.81800 264.14500 1.000 142.25479 59 SER B N 1
ATOM 11165 C CA . SER E 4 59 ? 288.11800 256.05100 262.90300 1.000 142.25479 59 SER B CA 1
ATOM 11166 C C . SER E 4 59 ? 286.87700 256.33600 262.07200 1.000 142.25479 59 SER B C 1
ATOM 11167 O O . SER E 4 59 ? 286.96400 256.63100 260.87400 1.000 142.25479 59 SER B O 1
ATOM 11170 N N . VAL E 4 60 ? 285.70800 256.25100 262.70700 1.000 150.80348 60 VAL B N 1
ATOM 11171 C CA . VAL E 4 60 ? 284.45500 256.43800 261.98400 1.000 150.80348 60 VAL B CA 1
ATOM 11172 C C . VAL E 4 60 ? 284.31200 257.88300 261.52200 1.000 150.80348 60 VAL B C 1
ATOM 11173 O O . VAL E 4 60 ? 283.82800 258.14500 260.41100 1.000 150.80348 60 VAL B O 1
ATOM 11177 N N . SER E 4 61 ? 284.76400 258.83600 262.33800 1.000 157.53675 61 SER B N 1
ATOM 11178 C CA . SER E 4 61 ? 284.69900 260.24000 261.95500 1.000 157.53675 61 SER B CA 1
ATOM 11179 C C . SER E 4 61 ? 285.61100 260.53700 260.77300 1.000 157.53675 61 SER B C 1
ATOM 11180 O O . SER E 4 61 ? 285.22500 261.27300 259.86000 1.000 157.53675 61 SER B O 1
ATOM 11183 N N . ALA E 4 62 ? 286.82100 259.96900 260.76500 1.000 166.48781 62 ALA B N 1
ATOM 11184 C CA . ALA E 4 62 ? 287.71800 260.15800 259.63000 1.000 166.48781 62 ALA B CA 1
ATOM 11185 C C . ALA E 4 62 ? 287.16900 259.49200 258.37700 1.000 166.48781 62 ALA B C 1
ATOM 11186 O O . ALA E 4 62 ? 287.32500 260.02000 257.26900 1.000 166.48781 62 ALA B O 1
ATOM 11188 N N . ALA E 4 63 ? 286.51900 258.33400 258.53700 1.000 170.53926 63 ALA B N 1
ATOM 11189 C CA . ALA E 4 63 ? 285.87800 257.68100 257.40100 1.000 170.53926 63 ALA B CA 1
ATOM 11190 C C . ALA E 4 63 ? 284.77600 258.55200 256.81500 1.000 170.53926 63 ALA B C 1
ATOM 11191 O O . ALA E 4 63 ? 284.68100 258.70400 255.59400 1.000 170.53926 63 ALA B O 1
ATOM 11193 N N . GLY E 4 64 ? 283.95300 259.15600 257.67400 1.000 177.80578 64 GLY B N 1
ATOM 11194 C CA . GLY E 4 64 ? 282.92100 260.06100 257.18700 1.000 177.80578 64 GLY B CA 1
ATOM 11195 C C . GLY E 4 64 ? 283.48400 261.32100 256.55400 1.000 177.80578 64 GLY B C 1
ATOM 11196 O O . GLY E 4 64 ? 282.93200 261.83500 255.57600 1.000 177.80578 64 GLY B O 1
ATOM 11197 N N . VAL E 4 65 ? 284.58400 261.83900 257.10600 1.000 181.34304 65 VAL B N 1
ATOM 11198 C CA . VAL E 4 65 ? 285.20900 263.04000 256.55700 1.000 181.34304 65 VAL B CA 1
ATOM 11199 C C . VAL E 4 65 ? 285.74400 262.76900 255.15600 1.000 181.34304 65 VAL B C 1
ATOM 11200 O O . VAL E 4 65 ? 285.50600 263.54500 254.22300 1.000 181.34304 65 VAL B O 1
ATOM 11204 N N . ILE E 4 66 ? 286.45400 261.65200 254.98300 1.000 185.80242 66 ILE B N 1
ATOM 11205 C CA . ILE E 4 66 ? 286.96600 261.31500 253.65800 1.000 185.80242 66 ILE B CA 1
ATOM 11206 C C . ILE E 4 66 ? 285.81800 260.92500 252.72800 1.000 185.80242 66 ILE B C 1
ATOM 11207 O O . ILE E 4 66 ? 285.90600 261.11000 251.50700 1.000 185.80242 66 ILE B O 1
ATOM 11212 N N . CYS E 4 67 ? 284.71500 260.41600 253.28500 1.000 189.07615 67 CYS B N 1
ATOM 11213 C CA . CYS E 4 67 ? 283.50800 260.19100 252.49700 1.000 189.07615 67 CYS B CA 1
ATOM 11214 C C . CYS E 4 67 ? 282.95900 261.49500 251.93400 1.000 189.07615 67 CYS B C 1
ATOM 11215 O O . CYS E 4 67 ? 282.52500 261.54700 250.77800 1.000 189.07615 67 CYS B O 1
ATOM 11218 N N . LEU E 4 68 ? 282.96500 262.55900 252.73800 1.000 190.53622 68 LEU B N 1
ATOM 11219 C CA . LEU E 4 68 ? 282.52400 263.85400 252.23200 1.000 190.53622 68 LEU B CA 1
ATOM 11220 C C . LEU E 4 68 ? 283.55900 264.48300 251.30800 1.000 190.53622 68 LEU B C 1
ATOM 11221 O O . LEU E 4 68 ? 283.19600 265.24700 250.40700 1.000 190.53622 68 LEU B O 1
ATOM 11226 N N . GLY E 4 69 ? 284.84100 264.18200 251.52000 1.000 198.05195 69 GLY B N 1
ATOM 11227 C CA . GLY E 4 69 ? 285.88400 264.79600 250.71300 1.000 198.05195 69 GLY B CA 1
ATOM 11228 C C . GLY E 4 69 ? 285.87500 264.33800 249.26600 1.000 198.05195 69 GLY B C 1
ATOM 11229 O O . GLY E 4 69 ? 286.14300 265.12700 248.35600 1.000 198.05195 69 GLY B O 1
ATOM 11230 N N . ALA E 4 70 ? 285.56700 263.06500 249.03200 1.000 199.17636 70 ALA B N 1
ATOM 11231 C CA . ALA E 4 70 ? 285.60200 262.49000 247.69400 1.000 199.17636 70 ALA B CA 1
ATOM 11232 C C . ALA E 4 70 ? 284.31600 262.71800 246.91400 1.000 199.17636 70 ALA B C 1
ATOM 11233 O O . ALA E 4 70 ? 284.19200 262.21900 245.79000 1.000 199.17636 70 ALA B O 1
ATOM 11235 N N . LEU E 4 71 ? 283.35900 263.44700 247.48100 1.000 198.40829 71 LEU B N 1
ATOM 11236 C CA . LEU E 4 71 ? 282.09900 263.73400 246.81100 1.000 198.40829 71 LEU B CA 1
ATOM 11237 C C . LEU E 4 71 ? 282.19500 264.90000 245.83100 1.000 198.40829 71 LEU B C 1
ATOM 11238 O O . LEU E 4 71 ? 281.30800 265.05600 244.98400 1.000 198.40829 71 LEU B O 1
ATOM 11243 N N . LEU E 4 72 ? 283.26300 265.69300 245.89000 1.000 200.90397 72 LEU B N 1
ATOM 11244 C CA . LEU E 4 72 ? 283.26400 267.01500 245.27600 1.000 200.90397 72 LEU B CA 1
ATOM 11245 C C . LEU E 4 72 ? 284.08500 267.10400 243.99400 1.000 200.90397 72 LEU B C 1
ATOM 11246 O O . LEU E 4 72 ? 283.58500 267.60900 242.98500 1.000 200.90397 72 LEU B O 1
ATOM 11251 N N . TRP E 4 73 ? 285.33800 266.64100 244.01400 1.000 207.78359 73 TRP B N 1
ATOM 11252 C CA . TRP E 4 73 ? 286.25300 266.91900 242.90700 1.000 207.78359 73 TRP B CA 1
ATOM 11253 C C . TRP E 4 73 ? 285.86200 266.17200 241.63800 1.000 207.78359 73 TRP B C 1
ATOM 11254 O O . TRP E 4 73 ? 285.54900 266.78800 240.61200 1.000 207.78359 73 TRP B O 1
ATOM 11265 N N . SER E 4 74 ? 285.87500 264.84700 241.68400 1.000 205.80792 74 SER B N 1
ATOM 11266 C CA . SER E 4 74 ? 285.64300 264.06600 240.47700 1.000 205.80792 74 SER B CA 1
ATOM 11267 C C . SER E 4 74 ? 284.49100 263.08700 240.64800 1.000 205.80792 74 SER B C 1
ATOM 11268 O O . SER E 4 74 ? 283.91500 262.96400 241.72800 1.000 205.80792 74 SER B O 1
#

Sequence (1475 aa):
DHQRRFGHDVVGIREYQGQLVAVVTVWLPVEAVAARLRQFDVRLDAIDIVSVGTDEHHTWLVLRMDPQRNVAAVAARDSVAATLAAATERLAHDLNGRRWTARPLTSSEIDDMDATVLAGWVSPRDITSETLERLWLPDTEATAVTVRLRPRHGGVEVSAWVRYHPQAAVVAIMAADVQIAVVLDAHAPISVMIDPLLKVVNTRLRELGVAPLEAKGRGRWMLCLVDGTPLRPNLSLTEQEVYDGDRLWLKFLEDTEHRSEVIEHISTAVATNLSKRFAPIDPVVAVQVGATMVAVGVLLGSALLGWWRWQHESWLPAPFAAVIAVLVLTVATMILARSKTVPDRRVGDILLLSGLVPLAVAIAATAPGPVGAPHAVLGFGVFGVAAMLVMRFTGRRLGVYTALVTLCAAATAAGLARMVLLTSAVTLLTCVLLACVLMYHGAPALSRWLSGIRLPVFPSATSRWVFEARPLEGPASVRDVLLRAERARSFLTGLLVGLGVLTVVCLAGLCDPHAGRRWLPLLLAAFTFGFLILRGRSYVDRWQAITLAATAVLIIAAVAVRYVLVSGSPAVLSAGVAVLVLLPAAGLTAAPVVKPENIVLPTPLSVPPPEGKPSRPKLDAMRAQFMLMLDMLRETAQESADSMDANYRWFHPAPTTLAAAVGSSRMWERQPDGKDLNFGVVRVGVGMTRPEVTWGEPQNMPTDIELEPVTGKALQEFGRYQSVVYNLPKMVSLLVEPWYSLVGEREQVLGLTRAIICQLAFSHGPDHVQMIVVTSDPDRWDWVKWIPHFGDPRRRDAAGNARMVYTSVREFATEQAELFAGRGSFTTPTPHHVIISDIEDPQWEYVISSEGVDGVTFFDLTGSPLWTGAPQRVLRFTDSAGVIETLPRDRDTWMVIDDNAWFFALADQMSEADAEQFAHQMAHWRLPQAAVVAIMAADVQIAVVLDAHAPISVMIDPLLKVVNTRLRELGVAPLEAKGRGRWMLCLVDGTPLRPNLSLTEQEVYDGDRLWLKFLEDTEHRSEVIEHISTAVATNLSKRFAPIDPVVAVQVGATMVAVGVLLGSALLGWWRWQHESWLPAPFAAVIAVLVLTVATMILARSKTVPDRRVGDILLLSGLVPLAVAIAATAPGPVGAPHAVLGFGVFGVAAMLVMRFTGRRLGVYTALVTLCAAATAAGLARMVLLTSAVTLLTCVLLACVLMYHGAPALSRWLSGIRLPVFPSATSRWVFEARPDLPTTVVVSGGGQPTLEGPASVRDVLLRAERARSFLTGLLVGLGVLTVVCLAGLCDPHAGRRWLPLLLAAFTFGFLILRGRSYVDRWQAITLAATAVLIIAAVAVRYVLVSGSPAVLSAGVAVLVLLPAAGLTAAAVVPNTIYSPLFRKIVEWIEYLCLMPIFPLALWLMNVYEAIRYRGYGLGLSTRTQVTGYQFLARRTAMALTRWRVRMEVEPGRRQVLAVVASVSAAGVICLGALLWS

Secondary structure (DSSP, 8-state):
--SS----HHHHHHHHHHHHHHHHHHHHS----SS-HHHHHHHHHHHHHHHHHHHHHHTTT--/------EEEEPPPPPB-PPP-----HHHHHHHHHHHHHHHHHHHHHHHHHHHHHHHHHHHHS--SGGGG--SSSTT----SSSTTHHHHSEEEEEEEEE--SEEEEPPSSPPPTTTB-HHHHHHHHHHHHHTTSEEEEEEEEETTS-SEEEEES-HHHHHHHHHHHHHHHHHHS-TTTEEEEEEES-GGGSGGGGS-GGGEEEEEE-SSSEEE-EES-STT---GGGGS--PPPP----SSEEEEEEE---TTHHHH--SS--TTEEEEE-S--TTT-SSGGGEEEE-SSS-EEEE--B-TTT--B--SS-EEEEEE----HHHHHHHHHHHTT---/--EEEEEEEETTEEEEEEEESSS-HHHHHHHHHHHHHHHHHHHT-PPP---SS-EEEEE-TTSPBPPTTS-TGGGT--TT-EEEEEEESSS-------EEB-HHHHHHHTTTS----HHHHHHHHHHHHHHHHHHHHHHHHHHHHHS--SSHHHHHHHHHHHHHHHHHHIIIIIS-SS-HHHHHHHHHHHHHHHHHHHHHHS-TTTTTTTSHHHHHHHHHHHHHHHHHT-SSHHHHHHHHHHHHHHHHHHHHHHHH---HHHHHHHHHHHHHHHHHHHHHHHHHHTT--PPPP-SS-------------EE--TT-SSPPPEE--SGGGHHHHHHHHHHHHHHHHHHHHHHHHHHHTT---S-STGGGHHHHHHHHHHHHHHHHHGGG--BHHHHHHHHHHHHHHHHHHHHHHHHH---HHHHHHHHHHHHHHHHHHHHHHHHGGGS---HHHHHHHHHHHHHHHTTHHHHHHHHHTHHHHHHH-/-EE--SSSS-EE-EESSSEEEEEEE-----SGGGGGTB-SS-B-SEEEEEEEE---EEEEEEEEE-GGG-HHHHHTBS-HHHHHHHHHHHHHHHH-SSS--EEEPPHHHHHHHHHHHH---PPP-S--TTHHHHHS-S--S-EEEEEEEEEETTEEEEEEEEEE-/--EEEEEEEETTEEEEEEEESSS-HHHHHHHHHHHHHHHHHHTTPPPP---SSEEEEEEETTSPBPPTTS-TTTTT--TT-EEEEEEEEP---PPP---SHHHHHHHHHHHHSPBP-HHHHHHHHHHHHHHHHHHHHHHHHHHHHHS--STHHHHHHHHHHHHHHHHHHHHHHTTTSGGGHHHHHHHHHHHHHHHHHHHHTS-SSSSHHHHHHHHHHHHHHHHHHHHHT-SSHHHHHHHHHHHHHHHHHHHHHHTS---HHHHHHHHHHHHHHHHHHHHHHHHHHGGG-------HHHHHHHTT----SHHHHHHHHHHHHHHHHHHHHHHHHHHHHHHHHHHHH--SSSTTTHHHHHHHHHHHHHHHHHHTT--SHHHHHHHHHHHHHHHHHHHHHHHHHS--HHHHHHHHHHHHHHHHHHHH-

Radius of gyration: 40.19 Å; Cα contacts (8 Å, |Δi|>4): 2362; chains: 5; bounding box: 73×126×108 Å